Protein AF-0000000068114999 (afdb_homodimer)

Radius of gyration: 50.95 Å; Cα contacts (8 Å, |Δi|>4): 2869; chains: 2; bounding box: 78×163×114 Å

Organism: Bombyx mori (NCBI:txid7091)

Secondary structure (DSSP, 8-state):
-HHHHHHHHGGG---------------TTEEEETTTTEEEE--GGGTEEE-TTSSSEEE-TTEEEEETTEEEEPPTTEEE-TTSS-EEE--EEEETTEEEE-PPPTTEEEEEE-TTSPEEEEEEEEEPPTTEEEETTEEEE-SGGG--TTEEEETTEEEEHHHHHHSPP--STTS-HHHHHHHHHHHHHHHTT-HHHHHHHHHHHHHTTT---TTSTTHHHH-SSS---TTPPP-B---S---SSEEEEPPTT--EEEEEEEEE-TTS-EEEE-S-SSS-TTSS-EEEETT--EEEEEEEEHHHHHHSTTSSEEEEEEEETTEEEEPPEEEE-TTSPBPP-TTSS-S-B--EESEEEEE-TTT--EEEEEEEEEEEEEEEEE-TTSGGGEEEEEEEEEEEEE--SSEEEEEEEEEEEPPP-SHHHHHHHHHHHHHHHHHHHHHHHHHHHHHTT--GGGHHHHHHHHHHHHHHHHHHHHHHHHHHHHHHHSSS-PPPPHHHHHHHHHHHHHHHHHHHHHHHHHHHHHTT-EEEEEEGGG---TT--S-------HHHHHHHHHHHHHHTT--SS-HHHHHHHHHHHHHHTHHHHHHS-S-HHHHHHHHHHHHHHHHHHHHHHHHHHHHHH--GGGHHHHHHHHHTEEEEEEEETTEEEEE-------TT---S-GGGGG-EEE--HHHHHHHHHHHH--TTSSS-TT--HHHHHHHHHHHHHTT-STT-EEEEEEPPHHHHHHT---S---SSSEEEEEE-S-SS-GGGGGSTTTTHHHHHHHHHHHHHHHHHHH--HHHHHHHHHHHHHHHHHHHHHHHHHHHHHHHT-/-HHHHHHHHGGG---------------TTEEEETTTTEEEE--GGGTEEE-TTSSSEEE-TTEEEEETTEEEEPPTTEEE-TTSS-EEE--EEEETTEEEE-PPPTTEEEEEE-TTSPEEEEEEEEEPPTTEEEETTEEEE-SGGG--TTEEEETTEEEEHHHHHHSPP--STTS-HHHHHHHHHHHHHHHTT-HHHHHHHHHHHHHTTT---TTSTTHHHH-TTS---TTPPP-B---S---SSEEEEPPTT--EEEEEEEEE-TTS-EEEE-S-SSS-TTSS-EEEETT--EEEEEEEEHHHHHHSTTSSEEEEEEEETTEEEEPPEEEE-TTSPBPP-TTSS-S-B--EESEEEEE-TTT--EEEEEEEEEEEEEEEEE-TTSGGGEEEEEEEEEEEEE--SSEEEEEEEEEEEPPP-SHHHHHHHHHHHHHHHHHHHHHHHHHHHHHTT--GGGHHHHHHHHHHHHHHHHHHHHHHHHHHHHHHHSSS-PPPPHHHHHHHHHHHHHHHHHHHHHHHHHHHHHTT-EEEEEEGGG---TT--S-------HHHHHHHHHHHHHHTT--SS-HHHHHHHHHHHHHHTHHHHHHS-S-HHHHHHHHHHHHHHHHHHHHHHHHHHHHHH--GGGHHHHHHHHHTEEEEEEEETTEEEEE-----S-TT---S-GGGGEEEEE--HHHHHHHHHHHH--TTSSS-TT--HHHHHHHHHHHHHTT-STT-EEEEEEPPHHHHHHT---S---SSSEEEEEE-S-SS-GGGGGSTTTTHHHHHHHHHHHHHHHHHHH--HHHHHHHHHHHHHHHHHHHHHHHHHHHHHHHT-

Structure (mmCIF, N/CA/C/O backbone):
data_AF-0000000068114999-model_v1
#
loop_
_entity.id
_entity.type
_entity.pdbx_description
1 polymer Meckelin
#
loop_
_atom_site.group_PDB
_atom_site.id
_atom_site.type_symbol
_atom_site.label_atom_id
_atom_site.label_alt_id
_atom_site.label_comp_id
_atom_site.label_asym_id
_atom_site.label_entity_id
_atom_site.label_seq_id
_atom_site.pdbx_PDB_ins_code
_atom_site.Cartn_x
_atom_site.Cartn_y
_atom_site.Cartn_z
_atom_site.occupancy
_atom_site.B_iso_or_equiv
_atom_site.auth_seq_id
_atom_site.auth_comp_id
_atom_site.auth_asym_id
_atom_site.auth_atom_id
_atom_site.pdbx_PDB_model_num
ATOM 1 N N . MET A 1 1 ? 1.838 14.906 -16.156 1 21.98 1 MET A N 1
ATOM 2 C CA . MET A 1 1 ? 2.346 14.516 -14.836 1 21.98 1 MET A CA 1
ATOM 3 C C . MET A 1 1 ? 2.268 13.008 -14.648 1 21.98 1 MET A C 1
ATOM 5 O O . MET A 1 1 ? 3.146 12.406 -14.023 1 21.98 1 MET A O 1
ATOM 9 N N . ARG A 1 2 ? 1.234 12.344 -15.234 1 32.34 2 ARG A N 1
ATOM 10 C CA . ARG A 1 2 ? 1.107 10.891 -15.242 1 32.34 2 ARG A CA 1
ATOM 11 C C . ARG A 1 2 ? 2.209 10.25 -16.078 1 32.34 2 ARG A C 1
ATOM 13 O O . ARG A 1 2 ? 2.738 9.195 -15.703 1 32.34 2 ARG A O 1
ATOM 20 N N . CYS A 1 3 ? 2.426 10.781 -17.219 1 28.12 3 CYS A N 1
ATOM 21 C CA . CYS A 1 3 ? 3.377 10.219 -18.172 1 28.12 3 CYS A CA 1
ATOM 22 C C . CYS A 1 3 ? 4.789 10.219 -17.609 1 28.12 3 CYS A C 1
ATOM 24 O O . CYS A 1 3 ? 5.594 9.336 -17.922 1 28.12 3 CYS A O 1
ATOM 26 N N . ILE A 1 4 ? 5.074 11.227 -16.781 1 28.88 4 ILE A N 1
ATOM 27 C CA . ILE A 1 4 ? 6.457 11.289 -16.328 1 28.88 4 ILE A CA 1
ATOM 28 C C . ILE A 1 4 ? 6.719 10.188 -15.297 1 28.88 4 ILE A C 1
ATOM 30 O O . ILE A 1 4 ? 7.766 9.539 -15.32 1 28.88 4 ILE A O 1
ATOM 34 N N . VAL A 1 5 ? 5.766 9.836 -14.531 1 28.3 5 VAL A N 1
ATOM 35 C CA . VAL A 1 5 ? 6.047 8.906 -13.445 1 28.3 5 VAL A CA 1
ATOM 36 C C . VAL A 1 5 ? 6.02 7.473 -13.977 1 28.3 5 VAL A C 1
ATOM 38 O O . VAL A 1 5 ? 6.828 6.637 -13.562 1 28.3 5 VAL A O 1
ATOM 41 N N . ARG A 1 6 ? 5.328 7.094 -14.992 1 35.5 6 ARG A N 1
ATOM 42 C CA . ARG A 1 6 ? 5.293 5.738 -15.539 1 35.5 6 ARG A CA 1
ATOM 43 C C . ARG A 1 6 ? 6.602 5.402 -16.25 1 35.5 6 ARG A C 1
ATOM 45 O O . ARG A 1 6 ? 7.059 4.258 -16.203 1 35.5 6 ARG A O 1
ATOM 52 N N . ALA A 1 7 ? 7.207 6.355 -16.906 1 29.11 7 ALA A N 1
ATOM 53 C CA . ALA A 1 7 ? 8.414 6.066 -17.672 1 29.11 7 ALA A CA 1
ATOM 54 C C . ALA A 1 7 ? 9.555 5.625 -16.766 1 29.11 7 ALA A C 1
ATOM 56 O O . ALA A 1 7 ? 10.352 4.758 -17.125 1 29.11 7 ALA A O 1
ATOM 57 N N . ILE A 1 8 ? 9.586 6.121 -15.578 1 28.59 8 ILE A N 1
ATOM 58 C CA . ILE A 1 8 ? 10.742 5.781 -14.758 1 28.59 8 ILE A CA 1
ATOM 59 C C . ILE A 1 8 ? 10.586 4.359 -14.219 1 28.59 8 ILE A C 1
ATOM 61 O O . ILE A 1 8 ? 11.57 3.617 -14.125 1 28.59 8 ILE A O 1
ATOM 65 N N . ILE A 1 9 ? 9.383 3.83 -14.109 1 28.58 9 ILE A N 1
ATOM 66 C CA . ILE A 1 9 ? 9.227 2.527 -13.469 1 28.58 9 ILE A CA 1
ATOM 67 C C . ILE A 1 9 ? 9.445 1.419 -14.492 1 28.58 9 ILE A C 1
ATOM 69 O O . ILE A 1 9 ? 9.961 0.347 -14.164 1 28.58 9 ILE A O 1
ATOM 73 N N . MET A 1 10 ? 9.273 1.565 -15.75 1 26.02 10 MET A N 1
ATOM 74 C CA . MET A 1 10 ? 9.344 0.483 -16.719 1 26.02 10 MET A CA 1
ATOM 75 C C . MET A 1 10 ? 10.781 0.019 -16.922 1 26.02 10 MET A C 1
ATOM 77 O O . MET A 1 10 ? 11.031 -0.968 -17.609 1 26.02 10 MET A O 1
ATOM 81 N N . ILE A 1 11 ? 11.789 0.807 -16.609 1 25.55 11 ILE A N 1
ATOM 82 C CA . ILE A 1 11 ? 13.102 0.347 -17.047 1 25.55 11 ILE A CA 1
ATOM 83 C C . ILE A 1 11 ? 13.523 -0.876 -16.234 1 25.55 11 ILE A C 1
ATOM 85 O O . ILE A 1 11 ? 14.211 -1.761 -16.75 1 25.55 11 ILE A O 1
ATOM 89 N N . CYS A 1 12 ? 13.148 -0.99 -15.016 1 23.64 12 CYS A N 1
ATOM 90 C CA . CYS A 1 12 ? 13.953 -1.939 -14.25 1 23.64 12 CYS A CA 1
ATOM 91 C C . CYS A 1 12 ? 13.438 -3.361 -14.438 1 23.64 12 CYS A C 1
ATOM 93 O O . CYS A 1 12 ? 13.867 -4.277 -13.734 1 23.64 12 CYS A O 1
ATOM 95 N N . CYS A 1 13 ? 12.367 -3.555 -15.102 1 24.73 13 CYS A N 1
ATOM 96 C CA . CYS A 1 13 ? 11.945 -4.953 -15.141 1 24.73 13 CYS A CA 1
ATOM 97 C C . CYS A 1 13 ? 12.828 -5.758 -16.078 1 24.73 13 CYS A C 1
ATOM 99 O O . CYS A 1 13 ? 12.555 -5.848 -17.281 1 24.73 13 CYS A O 1
ATOM 101 N N . LEU A 1 14 ? 14.156 -5.68 -15.867 1 23.88 14 LEU A N 1
ATOM 102 C CA . LEU A 1 14 ? 15.047 -6.602 -16.562 1 23.88 14 LEU A CA 1
ATOM 103 C C . LEU A 1 14 ? 14.516 -8.031 -16.484 1 23.88 14 LEU A C 1
ATOM 105 O O . LEU A 1 14 ? 13.961 -8.438 -15.461 1 23.88 14 LEU A O 1
ATOM 109 N N . SER A 1 15 ? 14.305 -8.57 -17.609 1 24.92 15 SER A N 1
ATOM 110 C CA . SER A 1 15 ? 13.938 -9.914 -18.031 1 24.92 15 SER A CA 1
ATOM 111 C C . SER A 1 15 ? 14.781 -10.969 -17.328 1 24.92 15 SER A C 1
ATOM 113 O O . SER A 1 15 ? 16.016 -10.953 -17.422 1 24.92 15 SER A O 1
ATOM 115 N N . THR A 1 16 ? 14.539 -11.242 -16.125 1 28.25 16 THR A N 1
ATOM 116 C CA . THR A 1 16 ? 15.188 -12.43 -15.578 1 28.25 16 THR A CA 1
ATOM 117 C C . THR A 1 16 ? 14.844 -13.672 -16.406 1 28.25 16 THR A C 1
ATOM 119 O O . THR A 1 16 ? 13.672 -14.039 -16.516 1 28.25 16 THR A O 1
ATOM 122 N N . ALA A 1 17 ? 15.578 -13.914 -17.469 1 29.69 17 ALA A N 1
ATOM 123 C CA . ALA A 1 17 ? 15.625 -15.148 -18.25 1 29.69 17 ALA A CA 1
ATOM 124 C C . ALA A 1 17 ? 15.711 -16.359 -17.328 1 29.69 17 ALA A C 1
ATOM 126 O O . ALA A 1 17 ? 16.578 -16.438 -16.453 1 29.69 17 ALA A O 1
ATOM 127 N N . SER A 1 18 ? 14.695 -16.922 -17.094 1 30.03 18 SER A N 1
ATOM 128 C CA . SER A 1 18 ? 14.641 -18.25 -16.516 1 30.03 18 SER A CA 1
ATOM 129 C C . SER A 1 18 ? 15.578 -19.203 -17.25 1 30.03 18 SER A C 1
ATOM 131 O O . SER A 1 18 ? 15.406 -19.469 -18.438 1 30.03 18 SER A O 1
ATOM 133 N N . ILE A 1 19 ? 16.812 -19.188 -17.031 1 29.56 19 ILE A N 1
ATOM 134 C CA . ILE A 1 19 ? 17.688 -20.25 -17.531 1 29.56 19 ILE A CA 1
ATOM 135 C C . ILE A 1 19 ? 17.203 -21.609 -17.031 1 29.56 19 ILE A C 1
ATOM 137 O O . ILE A 1 19 ? 17.297 -21.891 -15.828 1 29.56 19 ILE A O 1
ATOM 141 N N . ALA A 1 20 ? 16.188 -22.156 -17.594 1 36.12 20 ALA A N 1
ATOM 142 C CA . ALA A 1 20 ? 15.789 -23.562 -17.438 1 36.12 20 ALA A CA 1
ATOM 143 C C . ALA A 1 20 ? 16.984 -24.484 -17.625 1 36.12 20 ALA A C 1
ATOM 145 O O . ALA A 1 20 ? 17.688 -24.406 -18.641 1 36.12 20 ALA A O 1
ATOM 146 N N . TYR A 1 21 ? 17.719 -24.781 -16.688 1 36.34 21 TYR A N 1
ATOM 147 C CA . TYR A 1 21 ? 18.594 -25.938 -16.844 1 36.34 21 TYR A CA 1
ATOM 148 C C . TYR A 1 21 ? 17.906 -27.062 -17.594 1 36.34 21 TYR A C 1
ATOM 150 O O . TYR A 1 21 ? 16.953 -27.672 -17.094 1 36.34 21 TYR A O 1
ATOM 158 N N . THR A 1 22 ? 17.781 -26.969 -18.812 1 40.69 22 THR A N 1
ATOM 159 C CA . THR A 1 22 ? 17.422 -28.156 -19.594 1 40.69 22 THR A CA 1
ATOM 160 C C . THR A 1 22 ? 18.391 -29.297 -19.297 1 40.69 22 THR A C 1
ATOM 162 O O . THR A 1 22 ? 19.594 -29.078 -19.188 1 40.69 22 THR A O 1
ATOM 165 N N . GLN A 1 23 ? 18.031 -30.422 -18.672 1 50.78 23 GLN A N 1
ATOM 166 C CA . GLN A 1 23 ? 18.812 -31.656 -18.656 1 50.78 23 GLN A CA 1
ATOM 167 C C . GLN A 1 23 ? 19.797 -31.703 -19.828 1 50.78 23 GLN A C 1
ATOM 169 O O . GLN A 1 23 ? 19.406 -31.484 -20.969 1 50.78 23 GLN A O 1
ATOM 174 N N . LYS A 1 24 ? 20.969 -31.359 -19.516 1 55.06 24 LYS A N 1
ATOM 175 C CA . LYS A 1 24 ? 21.953 -31.531 -20.578 1 55.06 24 LYS A CA 1
ATOM 176 C C . LYS A 1 24 ? 21.609 -32.719 -21.453 1 55.06 24 LYS A C 1
ATOM 178 O O . LYS A 1 24 ? 21.484 -33.844 -20.953 1 55.06 24 LYS A O 1
ATOM 183 N N . GLN A 1 25 ? 20.891 -32.562 -22.422 1 62.47 25 GLN A N 1
ATOM 184 C CA . GLN A 1 25 ? 20.672 -33.625 -23.406 1 62.47 25 GLN A CA 1
ATOM 185 C C . GLN A 1 25 ? 21.984 -34.219 -23.875 1 62.47 25 GLN A C 1
ATOM 187 O O . GLN A 1 25 ? 22.875 -33.5 -24.344 1 62.47 25 GLN A O 1
ATOM 192 N N . CYS A 1 26 ? 22.312 -35.375 -23.141 1 74.75 26 CYS A N 1
ATOM 193 C CA . CYS A 1 26 ? 23.484 -36.094 -23.562 1 74.75 26 CYS A CA 1
ATOM 194 C C . CYS A 1 26 ? 23.453 -36.406 -25.047 1 74.75 26 CYS A C 1
ATOM 196 O O . CYS A 1 26 ? 22.391 -36.344 -25.672 1 74.75 26 CYS A O 1
ATOM 198 N N . GLU A 1 27 ? 24.625 -36.469 -25.656 1 73.69 27 GLU A N 1
ATOM 199 C CA . GLU A 1 27 ? 24.719 -36.938 -27.031 1 73.69 27 GLU A CA 1
ATOM 200 C C . GLU A 1 27 ? 23.938 -38.25 -27.219 1 73.69 27 GLU A C 1
ATOM 202 O O . GLU A 1 27 ? 23.719 -38.969 -26.266 1 73.69 27 GLU A O 1
ATOM 207 N N . PRO A 1 28 ? 23.469 -38.5 -28.297 1 72.62 28 PRO A N 1
ATOM 208 C CA . PRO A 1 28 ? 22.641 -39.656 -28.547 1 72.62 28 PRO A CA 1
ATOM 209 C C . PRO A 1 28 ? 23.312 -40.969 -28.125 1 72.62 28 PRO A C 1
ATOM 211 O O . PRO A 1 28 ? 22.625 -41.938 -27.766 1 72.62 28 PRO A O 1
ATOM 214 N N . GLU A 1 29 ? 24.625 -40.938 -28.141 1 76.25 29 GLU A N 1
ATOM 215 C CA . GLU A 1 29 ? 25.312 -42.188 -27.812 1 76.25 29 GLU A CA 1
ATOM 216 C C . GLU A 1 29 ? 25.672 -42.25 -26.344 1 76.25 29 GLU A C 1
ATOM 218 O O . GLU A 1 29 ? 26.219 -43.25 -25.875 1 76.25 29 GLU A O 1
ATOM 223 N N . ALA A 1 30 ? 25.188 -41.25 -25.641 1 81.94 30 ALA A N 1
ATOM 224 C CA . ALA A 1 30 ? 25.531 -41.219 -24.219 1 81.94 30 ALA A CA 1
ATOM 225 C C . ALA A 1 30 ? 24.281 -41.094 -23.344 1 81.94 30 ALA A C 1
ATOM 227 O O . ALA A 1 30 ? 23.25 -40.594 -23.797 1 81.94 30 ALA A O 1
ATOM 228 N N . TYR A 1 31 ? 24.234 -41.875 -22.266 1 81.94 31 TYR A N 1
ATOM 229 C CA . TYR A 1 31 ? 23.141 -41.719 -21.297 1 81.94 31 TYR A CA 1
ATOM 230 C C . TYR A 1 31 ? 23.547 -40.844 -20.125 1 81.94 31 TYR A C 1
ATOM 232 O O . TYR A 1 31 ? 24.734 -40.656 -19.875 1 81.94 31 TYR A O 1
ATOM 240 N N . TYR A 1 32 ? 22.562 -40.219 -19.516 1 80.38 32 TYR A N 1
ATOM 241 C CA . TYR A 1 32 ? 22.797 -39.375 -18.359 1 80.38 32 TYR A CA 1
ATOM 242 C C . TYR A 1 32 ? 22.781 -40.188 -17.078 1 80.38 32 TYR A C 1
ATOM 244 O O . TYR A 1 32 ? 21.781 -40.844 -16.75 1 80.38 32 TYR A O 1
ATOM 252 N N . ASP A 1 33 ? 23.812 -40.219 -16.469 1 77.44 33 ASP A N 1
ATOM 253 C CA . ASP A 1 33 ? 23.906 -40.875 -15.164 1 77.44 33 ASP A CA 1
ATOM 254 C C . ASP A 1 33 ? 23.578 -39.906 -14.031 1 77.44 33 ASP A C 1
ATOM 256 O O . ASP A 1 33 ? 24.375 -39.031 -13.703 1 77.44 33 ASP A O 1
ATOM 260 N N . PRO A 1 34 ? 22.391 -40.094 -13.453 1 75.12 34 PRO A N 1
ATOM 261 C CA . PRO A 1 34 ? 21.984 -39.188 -12.383 1 75.12 34 PRO A CA 1
ATOM 262 C C . PRO A 1 34 ? 22.938 -39.219 -11.188 1 75.12 34 PRO A C 1
ATOM 264 O O . PRO A 1 34 ? 23 -38.25 -10.414 1 75.12 34 PRO A O 1
ATOM 267 N N . GLY A 1 35 ? 23.641 -40.312 -10.891 1 68.62 35 GLY A N 1
ATOM 268 C CA . GLY A 1 35 ? 24.578 -40.406 -9.781 1 68.62 35 GLY A CA 1
ATOM 269 C C . GLY A 1 35 ? 25.812 -39.531 -9.977 1 68.62 35 GLY A C 1
ATOM 270 O O . GLY A 1 35 ? 26.234 -38.844 -9.055 1 68.62 35 GLY A O 1
ATOM 271 N N . LEU A 1 36 ? 26.266 -39.438 -11.234 1 67.31 36 LEU A N 1
ATOM 272 C CA . LEU A 1 36 ? 27.453 -38.688 -11.555 1 67.31 36 LEU A CA 1
ATOM 273 C C . LEU A 1 36 ? 27.078 -37.312 -12.164 1 67.31 36 LEU A C 1
ATOM 275 O O . LEU A 1 36 ? 27.953 -36.469 -12.367 1 67.31 36 LEU A O 1
ATOM 279 N N . LEU A 1 37 ? 25.797 -37.094 -12.227 1 73.06 37 LEU A N 1
ATOM 280 C CA . LEU A 1 37 ? 25.281 -35.906 -12.859 1 73.06 37 LEU A CA 1
ATOM 281 C C . LEU A 1 37 ? 26.031 -35.594 -14.141 1 73.06 37 LEU A C 1
ATOM 283 O O . LEU A 1 37 ? 26.422 -34.438 -14.375 1 73.06 37 LEU A O 1
ATOM 287 N N . GLY A 1 38 ? 26.344 -36.594 -14.836 1 75.44 38 GLY A N 1
ATOM 288 C CA . GLY A 1 38 ? 27.062 -36.438 -16.094 1 75.44 38 GLY A CA 1
ATOM 289 C C . GLY A 1 38 ? 26.688 -37.469 -17.125 1 75.44 38 GLY A C 1
ATOM 290 O O . GLY A 1 38 ? 25.938 -38.438 -16.812 1 75.44 38 GLY A O 1
ATOM 291 N N . CYS A 1 39 ? 27.125 -37.156 -18.359 1 81.38 39 CYS A N 1
ATOM 292 C CA . CYS A 1 39 ? 26.828 -38.062 -19.453 1 81.38 39 CYS A CA 1
ATOM 293 C C . CYS A 1 39 ? 27.906 -39.156 -19.578 1 81.38 39 CYS A C 1
ATOM 295 O O . CYS A 1 39 ? 29.094 -38.875 -19.406 1 81.38 39 CYS A O 1
ATOM 297 N N . GLN A 1 40 ? 27.547 -40.375 -19.578 1 81.19 40 GLN A N 1
ATOM 298 C CA . GLN A 1 40 ? 28.453 -41.5 -19.781 1 81.19 40 GLN A CA 1
ATOM 299 C C . GLN A 1 40 ? 28.109 -42.25 -21.062 1 81.19 40 GLN A C 1
ATOM 301 O O . GLN A 1 40 ? 26.953 -42.312 -21.469 1 81.19 40 GLN A O 1
ATOM 306 N N . SER A 1 41 ? 29.141 -42.688 -21.781 1 82.06 41 SER A N 1
ATOM 307 C CA . SER A 1 41 ? 28.906 -43.469 -22.984 1 82.06 41 SER A CA 1
ATOM 308 C C . SER A 1 41 ? 28.656 -44.938 -22.672 1 82.06 41 SER A C 1
ATOM 310 O O . SER A 1 41 ? 29.188 -45.469 -21.688 1 82.06 41 SER A O 1
ATOM 312 N N . CYS A 1 42 ? 27.781 -45.469 -23.375 1 82 42 CYS A N 1
ATOM 313 C CA . CYS A 1 42 ? 27.578 -46.906 -23.234 1 82 42 CYS A CA 1
ATOM 314 C C . CYS A 1 42 ? 28.797 -47.688 -23.703 1 82 42 CYS A C 1
ATOM 316 O O . CYS A 1 42 ? 29.531 -47.25 -24.594 1 82 42 CYS A O 1
ATOM 318 N N . PRO A 1 43 ? 29.219 -48.75 -23.016 1 74.38 43 PRO A N 1
ATOM 319 C CA . PRO A 1 43 ? 30.406 -49.5 -23.453 1 74.38 43 PRO A CA 1
ATOM 320 C C . PRO A 1 43 ? 30.328 -49.938 -24.922 1 74.38 43 PRO A C 1
ATOM 322 O O . PRO A 1 43 ? 29.312 -50.5 -25.344 1 74.38 43 PRO A O 1
ATOM 325 N N . ALA A 1 44 ? 31.141 -49.375 -25.812 1 65.94 44 ALA A N 1
ATOM 326 C CA . ALA A 1 44 ? 31.172 -49.594 -27.25 1 65.94 44 ALA A CA 1
ATOM 327 C C . ALA A 1 44 ? 31.266 -51.094 -27.578 1 65.94 44 ALA A C 1
ATOM 329 O O . ALA A 1 44 ? 30.641 -51.562 -28.516 1 65.94 44 ALA A O 1
ATOM 330 N N . ASN A 1 45 ? 32.188 -51.844 -26.828 1 65.75 45 ASN A N 1
ATOM 331 C CA . ASN A 1 45 ? 32.5 -53.219 -27.172 1 65.75 45 ASN A CA 1
ATOM 332 C C . ASN A 1 45 ? 31.359 -54.156 -26.844 1 65.75 45 ASN A C 1
ATOM 334 O O . ASN A 1 45 ? 31.406 -55.375 -27.141 1 65.75 45 ASN A O 1
ATOM 338 N N . SER A 1 46 ? 30.328 -53.562 -26.297 1 75 46 SER A N 1
ATOM 339 C CA . SER A 1 46 ? 29.312 -54.469 -25.828 1 75 46 SER A CA 1
ATOM 340 C C . SER A 1 46 ? 27.984 -54.25 -26.562 1 75 46 SER A C 1
ATOM 342 O O . SER A 1 46 ? 26.938 -54.719 -26.094 1 75 46 SER A O 1
ATOM 344 N N . SER A 1 47 ? 28.016 -53.719 -27.797 1 80.81 47 SER A N 1
ATOM 345 C CA . SER A 1 47 ? 26.844 -53.5 -28.641 1 80.81 47 SER A CA 1
ATOM 346 C C . SER A 1 47 ? 25.688 -52.906 -27.828 1 80.81 47 SER A C 1
ATOM 348 O O . SER A 1 47 ? 24.562 -53.406 -27.906 1 80.81 47 SER A O 1
ATOM 350 N N . MET A 1 48 ? 25.969 -52.031 -26.969 1 84.69 48 MET A N 1
ATOM 351 C CA . MET A 1 48 ? 24.953 -51.375 -26.156 1 84.69 48 MET A CA 1
ATOM 352 C C . MET A 1 48 ? 24.703 -49.938 -26.672 1 84.69 48 MET A C 1
ATOM 354 O O . MET A 1 48 ? 25.625 -49.281 -27.141 1 84.69 48 MET A O 1
ATOM 358 N N . ILE A 1 49 ? 23.359 -49.656 -26.703 1 82.88 49 ILE A N 1
ATOM 359 C CA . ILE A 1 49 ? 22.969 -48.312 -27.094 1 82.88 49 ILE A CA 1
ATOM 360 C C . ILE A 1 49 ? 22.234 -47.625 -25.938 1 82.88 49 ILE A C 1
ATOM 362 O O . ILE A 1 49 ? 21.844 -48.281 -24.969 1 82.88 49 ILE A O 1
ATOM 366 N N . THR A 1 50 ? 22.094 -46.312 -26.016 1 81.56 50 THR A N 1
ATOM 367 C CA . THR A 1 50 ? 21.438 -45.531 -24.969 1 81.56 50 THR A CA 1
ATOM 368 C C . THR A 1 50 ? 19.953 -45.844 -24.906 1 81.56 50 THR A C 1
ATOM 370 O O . THR A 1 50 ? 19.312 -46.062 -25.938 1 81.56 50 THR A O 1
ATOM 373 N N . SER A 1 51 ? 19.422 -46.031 -23.734 1 78.25 51 SER A N 1
ATOM 374 C CA . SER A 1 51 ? 18 -46.312 -23.531 1 78.25 51 SER A CA 1
ATOM 375 C C . SER A 1 51 ? 17.141 -45.125 -23.969 1 78.25 51 SER A C 1
ATOM 377 O O . SER A 1 51 ? 17.641 -44 -24.125 1 78.25 51 SER A O 1
ATOM 379 N N . LEU A 1 52 ? 15.852 -45.406 -24.203 1 73 52 LEU A N 1
ATOM 380 C CA . LEU A 1 52 ? 14.922 -44.375 -24.656 1 73 52 LEU A CA 1
ATOM 381 C C . LEU A 1 52 ? 14.742 -43.281 -23.609 1 73 52 LEU A C 1
ATOM 383 O O . LEU A 1 52 ? 14.547 -42.125 -23.938 1 73 52 LEU A O 1
ATOM 387 N N . ASP A 1 53 ? 14.836 -43.688 -22.359 1 72.69 53 ASP A N 1
ATOM 388 C CA . ASP A 1 53 ? 14.648 -42.719 -21.297 1 72.69 53 ASP A CA 1
ATOM 389 C C . ASP A 1 53 ? 15.914 -41.906 -21.078 1 72.69 53 ASP A C 1
ATOM 391 O O . ASP A 1 53 ? 15.875 -40.844 -20.422 1 72.69 53 ASP A O 1
ATOM 395 N N . GLY A 1 54 ? 16.969 -42.312 -21.656 1 74.31 54 GLY A N 1
ATOM 396 C CA . GLY A 1 54 ? 18.219 -41.594 -21.641 1 74.31 54 GLY A CA 1
ATOM 397 C C . GLY A 1 54 ? 19.016 -41.781 -20.359 1 74.31 54 GLY A C 1
ATOM 398 O O . GLY A 1 54 ? 20.062 -41.188 -20.172 1 74.31 54 GLY A O 1
ATOM 399 N N . PHE A 1 55 ? 18.594 -42.75 -19.469 1 78.62 55 PHE A N 1
ATOM 400 C CA . PHE A 1 55 ? 19.266 -42.844 -18.188 1 78.62 55 PHE A CA 1
ATOM 401 C C . PHE A 1 55 ? 19.984 -44.188 -18.047 1 78.62 55 PHE A C 1
ATOM 403 O O . PHE A 1 55 ? 20.406 -44.562 -16.969 1 78.62 55 PHE A O 1
ATOM 410 N N . GLY A 1 56 ? 20.078 -44.844 -19.109 1 78.44 56 GLY A N 1
ATOM 411 C CA . GLY A 1 56 ? 20.766 -46.125 -19.109 1 78.44 56 GLY A CA 1
ATOM 412 C C . GLY A 1 56 ? 21.094 -46.656 -20.5 1 78.44 56 GLY A C 1
ATOM 413 O O . GLY A 1 56 ? 21.062 -45.906 -21.469 1 78.44 56 GLY A O 1
ATOM 414 N N . CYS A 1 57 ? 21.641 -47.781 -20.406 1 80.81 57 CYS A N 1
ATOM 415 C CA . CYS A 1 57 ? 22 -48.438 -21.656 1 80.81 57 CYS A CA 1
ATOM 416 C C . CYS A 1 57 ? 21.125 -49.656 -21.891 1 80.81 57 CYS A C 1
ATOM 418 O O . CYS A 1 57 ? 20.594 -50.25 -20.938 1 80.81 57 CYS A O 1
ATOM 420 N N . ARG A 1 58 ? 20.859 -49.875 -23.078 1 80.75 58 ARG A N 1
ATOM 421 C CA . ARG A 1 58 ? 20.156 -51.094 -23.484 1 80.75 58 ARG A CA 1
ATOM 422 C C . ARG A 1 58 ? 20.859 -51.75 -24.672 1 80.75 58 ARG A C 1
ATOM 424 O O . ARG A 1 58 ? 21.75 -51.156 -25.281 1 80.75 58 ARG A O 1
ATOM 431 N N . CYS A 1 59 ? 20.578 -52.938 -24.875 1 86.5 59 CYS A N 1
ATOM 432 C CA . CYS A 1 59 ? 21.172 -53.656 -26 1 86.5 59 CYS A CA 1
ATOM 433 C C . CYS A 1 59 ? 20.703 -53.094 -27.328 1 86.5 59 CYS A C 1
ATOM 435 O O . CYS A 1 59 ? 19.562 -52.625 -27.453 1 86.5 59 CYS A O 1
ATOM 437 N N . ASP A 1 60 ? 21.641 -53.062 -28.234 1 84.19 60 ASP A N 1
ATOM 438 C CA . ASP A 1 60 ? 21.297 -52.625 -29.578 1 84.19 60 ASP A CA 1
ATOM 439 C C . ASP A 1 60 ? 20.219 -53.5 -30.203 1 84.19 60 ASP A C 1
ATOM 441 O O . ASP A 1 60 ? 19.938 -54.594 -29.688 1 84.19 60 ASP A O 1
ATOM 445 N N . GLU A 1 61 ? 19.609 -53.125 -31.203 1 83.88 61 GLU A N 1
ATOM 446 C CA . GLU A 1 61 ? 18.484 -53.812 -31.828 1 83.88 61 GLU A CA 1
ATOM 447 C C . GLU A 1 61 ? 18.922 -55.188 -32.375 1 83.88 61 GLU A C 1
ATOM 449 O O . GLU A 1 61 ? 18.125 -56.125 -32.406 1 83.88 61 GLU A O 1
ATOM 454 N N . HIS A 1 62 ? 20.234 -55.312 -32.75 1 86.75 62 HIS A N 1
ATOM 455 C CA . HIS A 1 62 ? 20.703 -56.562 -33.344 1 86.75 62 HIS A CA 1
ATOM 456 C C . HIS A 1 62 ? 21.578 -57.344 -32.375 1 86.75 62 HIS A C 1
ATOM 458 O O . HIS A 1 62 ? 22.422 -58.125 -32.781 1 86.75 62 HIS A O 1
ATOM 464 N N . SER A 1 63 ? 21.344 -57.031 -31.109 1 88.12 63 SER A N 1
ATOM 465 C CA . SER A 1 63 ? 22.156 -57.719 -30.109 1 88.12 63 SER A CA 1
ATOM 466 C C . SER A 1 63 ? 21.266 -58.312 -29.016 1 88.12 63 SER A C 1
ATOM 468 O O . SER A 1 63 ? 20.125 -57.906 -28.844 1 88.12 63 SER A O 1
ATOM 470 N N . VAL A 1 64 ? 21.734 -59.406 -28.391 1 88.94 64 VAL A N 1
ATOM 471 C CA . VAL A 1 64 ? 21.031 -60.094 -27.297 1 88.94 64 VAL A CA 1
ATOM 472 C C . VAL A 1 64 ? 21.859 -59.938 -26.016 1 88.94 64 VAL A C 1
ATOM 474 O O . VAL A 1 64 ? 23.094 -59.906 -26.062 1 88.94 64 VAL A O 1
ATOM 477 N N . PRO A 1 65 ? 21.125 -59.969 -24.875 1 84.81 65 PRO A N 1
ATOM 478 C CA . PRO A 1 65 ? 21.844 -59.781 -23.594 1 84.81 65 PRO A CA 1
ATOM 479 C C . PRO A 1 65 ? 22.562 -61.031 -23.141 1 84.81 65 PRO A C 1
ATOM 481 O O . PRO A 1 65 ? 22 -62.125 -23.203 1 84.81 65 PRO A O 1
ATOM 484 N N . GLU A 1 66 ? 23.797 -61.031 -22.906 1 80.44 66 GLU A N 1
ATOM 485 C CA . GLU A 1 66 ? 24.578 -62.125 -22.297 1 80.44 66 GLU A CA 1
ATOM 486 C C . GLU A 1 66 ? 24.703 -61.906 -20.797 1 80.44 66 GLU A C 1
ATOM 488 O O . GLU A 1 66 ? 24.844 -62.875 -20.047 1 80.44 66 GLU A O 1
ATOM 493 N N . GLY A 1 67 ? 24.438 -60.75 -20.328 1 73.88 67 GLY A N 1
ATOM 494 C CA . GLY A 1 67 ? 24.484 -60.312 -18.938 1 73.88 67 GLY A CA 1
ATOM 495 C C . GLY A 1 67 ? 23.875 -58.938 -18.719 1 73.88 67 GLY A C 1
ATOM 496 O O . GLY A 1 67 ? 23.344 -58.344 -19.641 1 73.88 67 GLY A O 1
ATOM 497 N N . PRO A 1 68 ? 23.875 -58.625 -17.5 1 73.12 68 PRO A N 1
ATOM 498 C CA . PRO A 1 68 ? 23.266 -57.312 -17.234 1 73.12 68 PRO A CA 1
ATOM 499 C C . PRO A 1 68 ? 24.016 -56.156 -17.906 1 73.12 68 PRO A C 1
ATOM 501 O O . PRO A 1 68 ? 23.406 -55.156 -18.266 1 73.12 68 PRO A O 1
ATOM 504 N N . ALA A 1 69 ? 25.281 -56.219 -18.234 1 74.44 69 ALA A N 1
ATOM 505 C CA . ALA A 1 69 ? 26.016 -55.094 -18.797 1 74.44 69 ALA A CA 1
ATOM 506 C C . ALA A 1 69 ? 26.703 -55.5 -20.109 1 74.44 69 ALA A C 1
ATOM 508 O O . ALA A 1 69 ? 27.625 -54.844 -20.562 1 74.44 69 ALA A O 1
ATOM 509 N N . LYS A 1 70 ? 26.359 -56.625 -20.656 1 81.81 70 LYS A N 1
ATOM 510 C CA . LYS A 1 70 ? 27 -57.062 -21.875 1 81.81 70 LYS A CA 1
ATOM 511 C C . LYS A 1 70 ? 25.984 -57.656 -22.859 1 81.81 70 LYS A C 1
ATOM 513 O O . LYS A 1 70 ? 25.062 -58.344 -22.453 1 81.81 70 LYS A O 1
ATOM 518 N N . CYS A 1 71 ? 26.156 -57.188 -24.031 1 88.56 71 CYS A N 1
ATOM 519 C CA . CYS A 1 71 ? 25.312 -57.719 -25.094 1 88.56 71 CYS A CA 1
ATOM 520 C C . CYS A 1 71 ? 26.141 -58.375 -26.188 1 88.56 71 CYS A C 1
ATOM 522 O O . CYS A 1 71 ? 27.297 -58 -26.391 1 88.56 71 CYS A O 1
ATOM 524 N N . LYS A 1 72 ? 25.766 -59.375 -26.781 1 88.38 72 LYS A N 1
ATOM 525 C CA . LYS A 1 72 ? 26.406 -60.094 -27.891 1 88.38 72 LYS A CA 1
ATOM 526 C C . LYS A 1 72 ? 25.688 -59.812 -29.203 1 88.38 72 LYS A C 1
ATOM 528 O O . LYS A 1 72 ? 24.484 -60.031 -29.312 1 88.38 72 LYS A O 1
ATOM 533 N N . PRO A 1 73 ? 26.469 -59.219 -30.125 1 89.56 73 PRO A N 1
ATOM 534 C CA . PRO A 1 73 ? 25.844 -59 -31.438 1 89.56 73 PRO A CA 1
ATOM 535 C C . PRO A 1 73 ? 25.578 -60.281 -32.219 1 89.56 73 PRO A C 1
ATOM 537 O O . PRO A 1 73 ? 26.375 -61.219 -32.156 1 89.56 73 PRO A O 1
ATOM 540 N N . CYS A 1 74 ? 24.531 -60.312 -32.75 1 89.94 74 CYS A N 1
ATOM 541 C CA . CYS A 1 74 ? 24.203 -61.438 -33.625 1 89.94 74 CYS A CA 1
ATOM 542 C C . CYS A 1 74 ? 24.938 -61.344 -34.938 1 89.94 74 CYS A C 1
ATOM 544 O O . CYS A 1 74 ? 25.203 -60.25 -35.438 1 89.94 74 CYS A O 1
ATOM 546 N N . ASN A 1 75 ? 25.344 -62.469 -35.531 1 84.94 75 ASN A N 1
ATOM 547 C CA . ASN A 1 75 ? 26 -62.5 -36.844 1 84.94 75 ASN A CA 1
ATOM 548 C C . ASN A 1 75 ? 25.078 -62 -37.938 1 84.94 75 ASN A C 1
ATOM 550 O O . ASN A 1 75 ? 23.859 -61.969 -37.781 1 84.94 75 ASN A O 1
ATOM 554 N N . ALA A 1 76 ? 25.672 -61.531 -39.062 1 82.25 76 ALA A N 1
ATOM 555 C CA . ALA A 1 76 ? 24.906 -61 -40.188 1 82.25 76 ALA A CA 1
ATOM 556 C C . ALA A 1 76 ? 23.891 -62.031 -40.688 1 82.25 76 ALA A C 1
ATOM 558 O O . ALA A 1 76 ? 22.891 -61.656 -41.312 1 82.25 76 ALA A O 1
ATOM 559 N N . THR A 1 77 ? 24.25 -63.344 -40.375 1 85.69 77 THR A N 1
ATOM 560 C CA . THR A 1 77 ? 23.375 -64.375 -40.844 1 85.69 77 THR A CA 1
ATOM 561 C C . THR A 1 77 ? 22.344 -64.75 -39.781 1 85.69 77 THR A C 1
ATOM 563 O O . THR A 1 77 ? 21.625 -65.75 -39.938 1 85.69 77 THR A O 1
ATOM 566 N N . GLU A 1 78 ? 22.328 -63.969 -38.781 1 88.75 78 GLU A N 1
ATOM 567 C CA . GLU A 1 78 ? 21.422 -64.25 -37.688 1 88.75 78 GLU A CA 1
ATOM 568 C C . GLU A 1 78 ? 20.469 -63.094 -37.406 1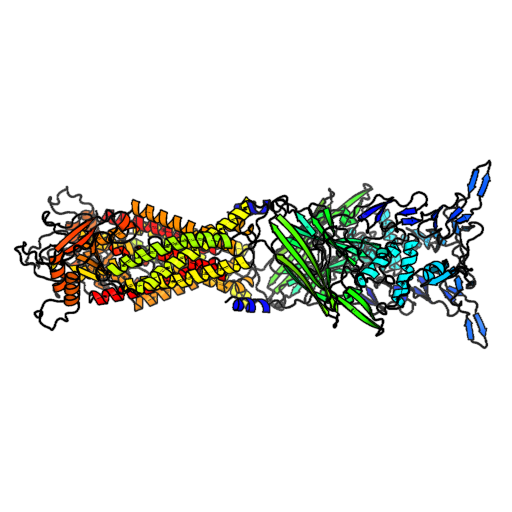 88.75 78 GLU A C 1
ATOM 570 O O . GLU A 1 78 ? 20.766 -61.969 -37.781 1 88.75 78 GLU A O 1
ATOM 575 N N . LEU A 1 79 ? 19.266 -63.438 -36.906 1 89.5 79 LEU A N 1
ATOM 576 C CA . LEU A 1 79 ? 18.281 -62.438 -36.5 1 89.5 79 LEU A CA 1
ATOM 577 C C . LEU A 1 79 ? 17.984 -62.562 -35 1 89.5 79 LEU A C 1
ATOM 579 O O . LEU A 1 79 ? 18.016 -63.656 -34.438 1 89.5 79 LEU A O 1
ATOM 583 N N . VAL A 1 80 ? 17.766 -61.375 -34.375 1 89.56 80 VAL A N 1
ATOM 584 C CA . VAL A 1 80 ? 17.438 -61.344 -32.938 1 89.56 80 VAL A CA 1
ATOM 585 C C . VAL A 1 80 ? 16.016 -61.875 -32.75 1 89.56 80 VAL A C 1
ATOM 587 O O . VAL A 1 80 ? 15.109 -61.531 -33.5 1 89.56 80 VAL A O 1
ATOM 590 N N . SER A 1 81 ? 15.883 -62.656 -31.766 1 87.25 81 SER A N 1
ATOM 591 C CA . SER A 1 81 ? 14.57 -63.219 -31.453 1 87.25 81 SER A CA 1
ATOM 592 C C . SER A 1 81 ? 13.586 -62.156 -31.016 1 87.25 81 SER A C 1
ATOM 594 O O . SER A 1 81 ? 13.992 -61.031 -30.688 1 87.25 81 SER A O 1
ATOM 596 N N . ALA A 1 82 ? 12.273 -62.531 -31 1 81.88 82 ALA A N 1
ATOM 597 C CA . ALA A 1 82 ? 11.219 -61.562 -30.641 1 81.88 82 ALA A CA 1
ATOM 598 C C . ALA A 1 82 ? 11.352 -61.125 -29.188 1 81.88 82 ALA A C 1
ATOM 600 O O . ALA A 1 82 ? 11.055 -59.969 -28.844 1 81.88 82 ALA A O 1
ATOM 601 N N . ASP A 1 83 ? 11.781 -62 -28.328 1 79.75 83 ASP A N 1
ATOM 602 C CA . ASP A 1 83 ? 11.953 -61.656 -26.922 1 79.75 83 ASP A CA 1
ATOM 603 C C . ASP A 1 83 ? 13.344 -61.062 -26.672 1 79.75 83 ASP A C 1
ATOM 605 O O . ASP A 1 83 ? 13.695 -60.781 -25.531 1 79.75 83 ASP A O 1
ATOM 609 N N . ARG A 1 84 ? 14.141 -61 -27.734 1 83.12 84 ARG A N 1
ATOM 610 C CA . ARG A 1 84 ? 15.469 -60.375 -27.703 1 83.12 84 ARG A CA 1
ATOM 611 C C . ARG A 1 84 ? 16.422 -61.188 -26.812 1 83.12 84 ARG A C 1
ATOM 613 O O . ARG A 1 84 ? 17.328 -60.594 -26.219 1 83.12 84 ARG A O 1
ATOM 620 N N . SER A 1 85 ? 16.312 -62.5 -26.719 1 83.75 85 SER A N 1
ATOM 621 C CA . SER A 1 85 ? 17.125 -63.281 -25.812 1 83.75 85 SER A CA 1
ATOM 622 C C . SER A 1 85 ? 18.156 -64.125 -26.562 1 83.75 85 SER A C 1
ATOM 624 O O . SER A 1 85 ? 19.219 -64.438 -26.016 1 83.75 85 SER A O 1
ATOM 626 N N . ILE A 1 86 ? 17.844 -64.5 -27.828 1 87.12 86 ILE A N 1
ATOM 627 C CA . ILE A 1 86 ? 18.734 -65.438 -28.531 1 87.12 86 ILE A CA 1
ATOM 628 C C . ILE A 1 86 ? 18.859 -65 -29.984 1 87.12 86 ILE A C 1
ATOM 630 O O . ILE A 1 86 ? 17.953 -64.375 -30.531 1 87.12 86 ILE A O 1
ATOM 634 N N . CYS A 1 87 ? 20.031 -65.312 -30.531 1 91.81 87 CYS A N 1
ATOM 635 C CA . CYS A 1 87 ? 20.25 -65.125 -31.953 1 91.81 87 CYS A CA 1
ATOM 636 C C . CYS A 1 87 ? 19.812 -66.375 -32.719 1 91.81 87 CYS A C 1
ATOM 638 O O . CYS A 1 87 ? 20.266 -67.5 -32.438 1 91.81 87 CYS A O 1
ATOM 640 N N . VAL A 1 88 ? 19 -66.188 -33.688 1 91.75 88 VAL A N 1
ATOM 641 C CA . VAL A 1 88 ? 18.484 -67.312 -34.5 1 91.75 88 VAL A CA 1
ATOM 642 C C . VAL A 1 88 ? 19.047 -67.25 -35.938 1 91.75 88 VAL A C 1
ATOM 644 O O . VAL A 1 88 ? 18.984 -66.188 -36.562 1 91.75 88 VAL A O 1
ATOM 647 N N . PRO A 1 89 ? 19.656 -68.312 -36.5 1 88.81 89 PRO A N 1
ATOM 648 C CA . PRO A 1 89 ? 20.281 -68.312 -37.812 1 88.81 89 PRO A CA 1
ATOM 649 C C . PRO A 1 89 ? 19.266 -68.188 -38.938 1 88.81 89 PRO A C 1
ATOM 651 O O . PRO A 1 89 ? 18.188 -68.812 -38.875 1 88.81 89 PRO A O 1
ATOM 654 N N . ARG A 1 90 ? 19.641 -67.438 -39.906 1 88.94 90 ARG A N 1
ATOM 655 C CA . ARG A 1 90 ? 18.844 -67.312 -41.125 1 88.94 90 ARG A CA 1
ATOM 656 C C . ARG A 1 90 ? 19.328 -68.312 -42.188 1 88.94 90 ARG A C 1
ATOM 658 O O . ARG A 1 90 ? 20.469 -68.812 -42.094 1 88.94 90 ARG A O 1
ATOM 665 N N . ARG A 1 91 ? 18.422 -68.75 -43.031 1 83.5 91 ARG A N 1
ATOM 666 C CA . ARG A 1 91 ? 18.828 -69.625 -44.125 1 83.5 91 ARG A CA 1
ATOM 667 C C . ARG A 1 91 ? 19.609 -68.812 -45.188 1 83.5 91 ARG A C 1
ATOM 669 O O . ARG A 1 91 ? 19.062 -67.875 -45.812 1 83.5 91 ARG A O 1
ATOM 676 N N . CYS A 1 92 ? 20.875 -69 -45.156 1 83.12 92 CYS A N 1
ATOM 677 C CA . CYS A 1 92 ? 21.75 -68.25 -46.094 1 83.12 92 CYS A CA 1
ATOM 678 C C . CYS A 1 92 ? 22.328 -69.188 -47.125 1 83.12 92 CYS A C 1
ATOM 680 O O . CYS A 1 92 ? 22.5 -70.375 -46.875 1 83.12 92 CYS A O 1
ATOM 682 N N . GLN A 1 93 ? 22.297 -68.875 -48.406 1 79 93 GLN A N 1
ATOM 683 C CA . GLN A 1 93 ? 22.906 -69.625 -49.5 1 79 93 GLN A CA 1
ATOM 684 C C . GLN A 1 93 ? 24.25 -69 -49.875 1 79 93 GLN A C 1
ATOM 686 O O . GLN A 1 93 ? 24.453 -67.812 -49.812 1 79 93 GLN A O 1
ATOM 691 N N . ASN A 1 94 ? 25.266 -69.75 -49.875 1 73.69 94 ASN A N 1
ATOM 692 C CA . ASN A 1 94 ? 26.594 -69.312 -50.312 1 73.69 94 ASN A CA 1
ATOM 693 C C . ASN A 1 94 ? 26.656 -69.188 -51.844 1 73.69 94 ASN A C 1
ATOM 695 O O . ASN A 1 94 ? 26.578 -70.188 -52.562 1 73.69 94 ASN A O 1
ATOM 699 N N . VAL A 1 95 ? 26.391 -68.062 -52.281 1 73.75 95 VAL A N 1
ATOM 700 C CA . VAL A 1 95 ? 26.516 -67.812 -53.719 1 73.75 95 VAL A CA 1
ATOM 701 C C . VAL A 1 95 ? 27.875 -67.188 -54.031 1 73.75 95 VAL A C 1
ATOM 703 O O . VAL A 1 95 ? 28.109 -66.062 -53.656 1 73.75 95 VAL A O 1
ATOM 706 N N . SER A 1 96 ? 28.719 -67.812 -54.781 1 75.56 96 SER A N 1
ATOM 707 C CA . SER A 1 96 ? 30.031 -67.438 -55.281 1 75.56 96 SER A CA 1
ATOM 708 C C . SER A 1 96 ? 30.891 -66.812 -54.188 1 75.56 96 SER A C 1
ATOM 710 O O . SER A 1 96 ? 31.578 -65.812 -54.406 1 75.56 96 SER A O 1
ATOM 712 N N . GLY A 1 97 ? 30.75 -67.188 -52.781 1 69.5 97 GLY A N 1
ATOM 713 C CA . GLY A 1 97 ? 31.594 -66.75 -51.656 1 69.5 97 GLY A CA 1
ATOM 714 C C . GLY A 1 97 ? 30.906 -65.75 -50.75 1 69.5 97 GLY A C 1
ATOM 715 O O . GLY A 1 97 ? 31.469 -65.375 -49.719 1 69.5 97 GLY A O 1
ATOM 716 N N . ARG A 1 98 ? 29.797 -65.25 -51.25 1 70.56 98 ARG A N 1
ATOM 717 C CA . ARG A 1 98 ? 29.078 -64.312 -50.438 1 70.56 98 ARG A CA 1
ATOM 718 C C . ARG A 1 98 ? 27.812 -64.938 -49.844 1 70.56 98 ARG A C 1
ATOM 720 O O . ARG A 1 98 ? 27.078 -65.625 -50.531 1 70.56 98 ARG A O 1
ATOM 727 N N . PHE A 1 99 ? 27.781 -64.812 -48.562 1 72 99 PHE A N 1
ATOM 728 C CA . PHE A 1 99 ? 26.594 -65.312 -47.875 1 72 99 PHE A CA 1
ATOM 729 C C . PHE A 1 99 ? 25.422 -64.375 -48.094 1 72 99 PHE A C 1
ATOM 731 O O . PHE A 1 99 ? 25.516 -63.156 -47.812 1 72 99 PHE A O 1
ATOM 738 N N . VAL A 1 100 ? 24.625 -64.625 -49.031 1 78.44 100 VAL A N 1
ATOM 739 C CA . VAL A 1 100 ? 23.406 -63.875 -49.219 1 78.44 100 VAL A CA 1
ATOM 740 C C . VAL A 1 100 ? 22.25 -64.5 -48.438 1 78.44 100 VAL A C 1
ATOM 742 O O . VAL A 1 100 ? 21.922 -65.688 -48.625 1 78.44 100 VAL A O 1
ATOM 745 N N . CYS A 1 101 ? 21.938 -63.781 -47.375 1 78 101 CYS A N 1
ATOM 746 C CA . CYS A 1 101 ? 20.844 -64.25 -46.531 1 78 101 CYS A CA 1
ATOM 747 C C . CYS A 1 101 ? 19.5 -63.719 -47.031 1 78 101 CYS A C 1
ATOM 749 O O . CYS A 1 101 ? 19.422 -62.562 -47.469 1 78 101 CYS A O 1
ATOM 751 N N . ARG A 1 102 ? 18.547 -64.438 -47.344 1 74.06 102 ARG A N 1
ATOM 752 C CA . ARG A 1 102 ? 17.234 -64.062 -47.812 1 74.06 102 ARG A CA 1
ATOM 753 C C . ARG A 1 102 ? 16.484 -63.25 -46.781 1 74.06 102 ARG A C 1
ATOM 755 O O . ARG A 1 102 ? 16.359 -63.688 -45.625 1 74.06 102 ARG A O 1
ATOM 762 N N . LYS A 1 103 ? 16.359 -61.906 -46.938 1 80.56 103 LYS A N 1
ATOM 763 C CA . LYS A 1 103 ? 15.445 -61.125 -46.125 1 80.56 103 LYS A CA 1
ATOM 764 C C . LYS A 1 103 ? 13.992 -61.375 -46.5 1 80.56 103 LYS A C 1
ATOM 766 O O . LYS A 1 103 ? 13.672 -61.594 -47.656 1 80.56 103 LYS A O 1
ATOM 771 N N . CYS A 1 104 ? 13.234 -61.531 -45.375 1 85.75 104 CYS A N 1
ATOM 772 C CA . CYS A 1 104 ? 11.82 -61.75 -45.656 1 85.75 104 CYS A CA 1
ATOM 773 C C . CYS A 1 104 ? 11.211 -60.562 -46.406 1 85.75 104 CYS A C 1
ATOM 775 O O . CYS A 1 104 ? 11.492 -59.406 -46.062 1 85.75 104 CYS A O 1
ATOM 777 N N . PRO A 1 105 ? 10.594 -60.844 -47.5 1 83.19 105 PRO A N 1
ATOM 778 C CA . PRO A 1 105 ? 9.914 -59.75 -48.219 1 83.19 105 PRO A CA 1
ATOM 779 C C . PRO A 1 105 ? 8.984 -58.969 -47.281 1 83.19 105 PRO A C 1
ATOM 781 O O . PRO A 1 105 ? 8.648 -59.406 -46.188 1 83.19 105 PRO A O 1
ATOM 784 N N . SER A 1 106 ? 8.633 -57.75 -47.625 1 81.31 106 SER A N 1
ATOM 785 C CA . SER A 1 106 ? 7.844 -56.812 -46.812 1 81.31 106 SER A CA 1
ATOM 786 C C . SER A 1 106 ? 6.473 -57.406 -46.469 1 81.31 106 SER A C 1
ATOM 788 O O . SER A 1 106 ? 5.879 -57.062 -45.469 1 81.31 106 SER A O 1
ATOM 790 N N . ASP A 1 107 ? 5.949 -58.25 -47.281 1 81.25 107 ASP A N 1
ATOM 791 C CA . ASP A 1 107 ? 4.641 -58.844 -47.031 1 81.25 107 ASP A CA 1
ATOM 792 C C . ASP A 1 107 ? 4.758 -60.062 -46.125 1 81.25 107 ASP A C 1
ATOM 794 O O . ASP A 1 107 ? 3.748 -60.656 -45.75 1 81.25 107 ASP A O 1
ATOM 798 N N . TYR A 1 108 ? 5.984 -60.406 -45.781 1 88.25 108 TYR A N 1
ATOM 799 C CA . TYR A 1 108 ? 6.238 -61.562 -44.906 1 88.25 108 TYR A CA 1
ATOM 800 C C . TYR A 1 108 ? 6.676 -61.125 -43.531 1 88.25 108 TYR A C 1
ATOM 802 O O . TYR A 1 108 ? 7.156 -60 -43.344 1 88.25 108 TYR A O 1
ATOM 810 N N . ILE A 1 109 ? 6.328 -61.969 -42.531 1 90.62 109 ILE A N 1
ATOM 811 C CA . ILE A 1 109 ? 6.824 -61.719 -41.188 1 90.62 109 ILE A CA 1
ATOM 812 C C . ILE A 1 109 ? 7.973 -62.688 -40.875 1 90.62 109 ILE A C 1
ATOM 814 O O . ILE A 1 109 ? 8.008 -63.812 -41.406 1 90.62 109 ILE A O 1
ATOM 818 N N . SER A 1 110 ? 8.836 -62.25 -40.125 1 89.31 110 SER A N 1
ATOM 819 C CA . SER A 1 110 ? 9.961 -63.062 -39.688 1 89.31 110 SER A CA 1
ATOM 820 C C . SER A 1 110 ? 9.672 -63.719 -38.344 1 89.31 110 SER A C 1
ATOM 822 O O . SER A 1 110 ? 9.5 -63.031 -37.344 1 89.31 110 SER A O 1
ATOM 824 N N . VAL A 1 111 ? 9.484 -65 -38.281 1 91.56 111 VAL A N 1
ATOM 825 C CA . VAL A 1 111 ? 9.234 -65.75 -37.031 1 91.56 111 VAL A CA 1
ATOM 826 C C . VAL A 1 111 ? 10.531 -66.375 -36.531 1 91.56 111 VAL A C 1
ATOM 828 O O . VAL A 1 111 ? 11.188 -67.125 -37.219 1 91.56 111 VAL A O 1
ATOM 831 N N . THR A 1 112 ? 10.867 -66.062 -35.344 1 90.62 112 THR A N 1
ATOM 832 C CA . THR A 1 112 ? 12.148 -66.438 -34.781 1 90.62 112 THR A CA 1
ATOM 833 C C . THR A 1 112 ? 11.938 -67.438 -33.594 1 90.62 112 THR A C 1
ATOM 835 O O . THR A 1 112 ? 12.875 -68.125 -33.188 1 90.62 112 THR A O 1
ATOM 838 N N . GLN A 1 113 ? 10.75 -67.5 -33.094 1 90.94 113 GLN A N 1
ATOM 839 C CA . GLN A 1 113 ? 10.492 -68.375 -31.906 1 90.94 113 GLN A CA 1
ATOM 840 C C . GLN A 1 113 ? 9.25 -69.188 -32.125 1 90.94 113 GLN A C 1
ATOM 842 O O . GLN A 1 113 ? 8.328 -68.812 -32.844 1 90.94 113 GLN A O 1
ATOM 847 N N . ASN A 1 114 ? 9.352 -70.438 -31.406 1 89.81 114 ASN A N 1
ATOM 848 C CA . ASN A 1 114 ? 8.164 -71.25 -31.375 1 89.81 114 ASN A CA 1
ATOM 849 C C . ASN A 1 114 ? 7.137 -70.75 -30.375 1 89.81 114 ASN A C 1
ATOM 851 O O . ASN A 1 114 ? 7.414 -69.812 -29.609 1 89.81 114 ASN A O 1
ATOM 855 N N . PHE A 1 115 ? 6.023 -71.312 -30.328 1 88.62 115 PHE A N 1
ATOM 856 C CA . PHE A 1 115 ? 4.977 -70.938 -29.391 1 88.62 115 PHE A CA 1
ATOM 857 C C . PHE A 1 115 ? 5.406 -71.188 -27.953 1 88.62 115 PHE A C 1
ATOM 859 O O . PHE A 1 115 ? 4.977 -70.5 -27.047 1 88.62 115 PHE A O 1
ATOM 866 N N . ASP A 1 116 ? 6.195 -72.188 -27.719 1 87.88 116 ASP A N 1
ATOM 867 C CA . ASP A 1 116 ? 6.645 -72.562 -26.375 1 87.88 116 ASP A CA 1
ATOM 868 C C . ASP A 1 116 ? 7.773 -71.625 -25.922 1 87.88 116 ASP A C 1
ATOM 870 O O . ASP A 1 116 ? 8.312 -71.812 -24.812 1 87.88 116 ASP A O 1
ATOM 874 N N . GLY A 1 117 ? 8.164 -70.688 -26.688 1 88.19 117 GLY A N 1
ATOM 875 C CA . GLY A 1 117 ? 9.195 -69.688 -26.328 1 88.19 117 GLY A CA 1
ATOM 876 C C . GLY A 1 117 ? 10.578 -70.125 -26.812 1 88.19 117 GLY A C 1
ATOM 877 O O . GLY A 1 117 ? 11.492 -69.312 -26.859 1 88.19 117 GLY A O 1
ATOM 878 N N . SER A 1 118 ? 10.789 -71.375 -27.219 1 87.81 118 SER A N 1
ATOM 879 C CA . SER A 1 118 ? 12.102 -71.812 -27.656 1 87.81 118 SER A CA 1
ATOM 880 C C . SER A 1 118 ? 12.469 -71.25 -29.016 1 87.81 118 SER A C 1
ATOM 882 O O . SER A 1 118 ? 11.594 -71.062 -29.875 1 87.81 118 SER A O 1
ATOM 884 N N . PRO A 1 119 ? 13.703 -70.938 -29.156 1 90.12 119 PRO A N 1
ATOM 885 C CA . PRO A 1 119 ? 14.156 -70.375 -30.438 1 90.12 119 PRO A CA 1
ATOM 886 C C . PRO A 1 119 ? 14.062 -71.438 -31.578 1 90.12 119 PRO A C 1
ATOM 888 O O . PRO A 1 119 ? 14.305 -72.625 -31.344 1 90.12 119 PRO A O 1
ATOM 891 N N . MET A 1 120 ? 13.75 -70.938 -32.75 1 91.31 120 MET A N 1
ATOM 892 C CA . MET A 1 120 ? 13.688 -71.812 -33.938 1 91.31 120 MET A CA 1
ATOM 893 C C . MET A 1 120 ? 15.086 -72.125 -34.469 1 91.31 120 MET A C 1
ATOM 895 O O . MET A 1 120 ? 16.031 -71.375 -34.188 1 91.31 120 MET A O 1
ATOM 899 N N . LYS A 1 121 ? 15.234 -73.25 -35.125 1 87.81 121 LYS A N 1
ATOM 900 C CA . LYS A 1 121 ? 16.531 -73.562 -35.719 1 87.81 121 LYS A CA 1
ATOM 901 C C . LYS A 1 121 ? 16.938 -72.625 -36.812 1 87.81 121 LYS A C 1
ATOM 903 O O . LYS A 1 121 ? 18.109 -72.25 -36.906 1 87.81 121 LYS A O 1
ATOM 908 N N . GLU A 1 122 ? 16.016 -72.25 -37.562 1 89.06 122 GLU A N 1
ATOM 909 C CA . GLU A 1 122 ? 16.203 -71.25 -38.625 1 89.06 122 GLU A CA 1
ATOM 910 C C . GLU A 1 122 ? 15 -70.312 -38.719 1 89.06 122 GLU A C 1
ATOM 912 O O . GLU A 1 122 ? 13.867 -70.75 -38.438 1 89.06 122 GLU A O 1
ATOM 917 N N . VAL A 1 123 ? 15.406 -69.062 -39 1 91.88 123 VAL A N 1
ATOM 918 C CA . VAL A 1 123 ? 14.344 -68.062 -39.156 1 91.88 123 VAL A CA 1
ATOM 919 C C . VAL A 1 123 ? 13.375 -68.5 -40.25 1 91.88 123 VAL A C 1
ATOM 921 O O . VAL A 1 123 ? 13.805 -68.938 -41.344 1 91.88 123 VAL A O 1
ATOM 924 N N . GLN A 1 124 ? 12.133 -68.5 -39.969 1 90 124 GLN A N 1
ATOM 925 C CA . GLN A 1 124 ? 11.109 -68.875 -40.938 1 90 124 GLN A CA 1
ATOM 926 C C . GLN A 1 124 ? 10.328 -67.625 -41.406 1 90 124 GLN A C 1
ATOM 928 O O . GLN A 1 124 ? 9.906 -66.812 -40.625 1 90 124 GLN A O 1
ATOM 933 N N . CYS A 1 125 ? 10.352 -67.438 -42.688 1 91 125 CYS A N 1
ATOM 934 C CA . CYS A 1 125 ? 9.523 -66.375 -43.281 1 91 125 CYS A CA 1
ATOM 935 C C . CYS A 1 125 ? 8.125 -66.875 -43.594 1 91 125 CYS A C 1
ATOM 937 O O . CYS A 1 125 ? 7.945 -67.812 -44.406 1 91 125 CYS A O 1
ATOM 939 N N . VAL A 1 126 ? 7.246 -66.25 -42.938 1 91.94 126 VAL A N 1
ATOM 940 C CA . VAL A 1 126 ? 5.867 -66.75 -43.062 1 91.94 126 VAL A CA 1
ATOM 941 C C . VAL A 1 126 ? 5.035 -65.625 -43.75 1 91.94 126 VAL A C 1
ATOM 943 O O . VAL A 1 126 ? 5.062 -64.5 -43.312 1 91.94 126 VAL A O 1
ATOM 946 N N . LYS A 1 127 ? 4.457 -65.875 -44.812 1 90.44 127 LYS A N 1
ATOM 947 C CA . LYS A 1 127 ? 3.541 -65 -45.469 1 90.44 127 LYS A CA 1
ATOM 948 C C . LYS A 1 127 ? 2.221 -64.875 -44.719 1 90.44 127 LYS A C 1
ATOM 950 O O . LYS A 1 127 ? 1.648 -65.875 -44.312 1 90.44 127 LYS A O 1
ATOM 955 N N . CYS A 1 128 ? 1.843 -63.656 -44.531 1 90.12 128 CYS A N 1
ATOM 956 C CA . CYS A 1 128 ? 0.573 -63.469 -43.844 1 90.12 128 CYS A CA 1
ATOM 957 C C . CYS A 1 128 ? -0.584 -64.062 -44.656 1 90.12 128 CYS A C 1
ATOM 959 O O . CYS A 1 128 ? -0.547 -64 -45.906 1 90.12 128 CYS A O 1
ATOM 961 N N . ALA A 1 129 ? -1.53 -64.562 -43.969 1 87.25 129 ALA A N 1
ATOM 962 C CA . ALA A 1 129 ? -2.701 -65.188 -44.625 1 87.25 129 ALA A CA 1
ATOM 963 C C . ALA A 1 129 ? -3.531 -64.125 -45.344 1 87.25 129 ALA A C 1
ATOM 965 O O . ALA A 1 129 ? -3.301 -62.906 -45.156 1 87.25 129 ALA A O 1
ATOM 966 N N . ARG A 1 130 ? -4.332 -64.5 -46.188 1 80.81 130 ARG A N 1
ATOM 967 C CA . ARG A 1 130 ? -5.238 -63.594 -46.875 1 80.81 130 ARG A CA 1
ATOM 968 C C . ARG A 1 130 ? -6.082 -62.812 -45.875 1 80.81 130 ARG A C 1
ATOM 970 O O . ARG A 1 130 ? -6.676 -63.375 -44.969 1 80.81 130 ARG A O 1
ATOM 977 N N . GLY A 1 131 ? -6.098 -61.531 -45.969 1 81.38 131 GLY A N 1
ATOM 978 C CA . GLY A 1 131 ? -6.836 -60.688 -45.031 1 81.38 131 GLY A CA 1
ATOM 979 C C . GLY A 1 131 ? -5.969 -60.094 -43.938 1 81.38 131 GLY A C 1
ATOM 980 O O . GLY A 1 131 ? -6.449 -59.312 -43.125 1 81.38 131 GLY A O 1
ATOM 981 N N . TYR A 1 132 ? -4.773 -60.562 -43.875 1 85.44 132 TYR A N 1
ATOM 982 C CA . TYR A 1 132 ? -3.832 -60.062 -42.875 1 85.44 132 TYR A CA 1
ATOM 983 C C . TYR A 1 132 ? -2.66 -59.344 -43.531 1 85.44 132 TYR A C 1
ATOM 985 O O . TYR A 1 132 ? -2.301 -59.656 -44.688 1 85.44 132 TYR A O 1
ATOM 993 N N . LYS A 1 133 ? -2.264 -58.312 -43 1 84.19 133 LYS A N 1
ATOM 994 C CA . LYS A 1 133 ? -1.119 -57.562 -43.5 1 84.19 133 LYS A CA 1
ATOM 995 C C . LYS A 1 133 ? -0.005 -57.5 -42.438 1 84.19 133 LYS A C 1
ATOM 997 O O . LYS A 1 133 ? -0.272 -57.469 -41.25 1 84.19 133 LYS A O 1
ATOM 1002 N N . ALA A 1 134 ? 1.189 -57.531 -42.969 1 86.19 134 ALA A N 1
ATOM 1003 C CA . ALA A 1 134 ? 2.361 -57.5 -42.094 1 86.19 134 ALA A CA 1
ATOM 1004 C C . ALA A 1 134 ? 2.662 -56.062 -41.656 1 86.19 134 ALA A C 1
ATOM 1006 O O . ALA A 1 134 ? 2.795 -55.156 -42.5 1 86.19 134 ALA A O 1
ATOM 1007 N N . ASP A 1 135 ? 2.42 -55.875 -40.375 1 82 135 ASP A N 1
ATOM 1008 C CA . ASP A 1 135 ? 2.824 -54.594 -39.812 1 82 135 ASP A CA 1
ATOM 1009 C C . ASP A 1 135 ? 3.676 -54.812 -38.562 1 82 135 ASP A C 1
ATOM 1011 O O . ASP A 1 135 ? 3.283 -55.531 -37.656 1 82 135 ASP A O 1
ATOM 1015 N N . ASN A 1 136 ? 4.781 -54.188 -38.438 1 81.06 136 ASN A N 1
ATOM 1016 C CA . ASN A 1 136 ? 5.711 -54.344 -37.312 1 81.06 136 ASN A CA 1
ATOM 1017 C C . ASN A 1 136 ? 5.969 -55.812 -37 1 81.06 136 ASN A C 1
ATOM 1019 O O . ASN A 1 136 ? 5.918 -56.188 -35.812 1 81.06 136 ASN A O 1
ATOM 1023 N N . ASN A 1 137 ? 6.035 -56.625 -38 1 81.88 137 ASN A N 1
ATOM 1024 C CA . ASN A 1 137 ? 6.406 -58.031 -37.906 1 81.88 137 ASN A CA 1
ATOM 1025 C C . ASN A 1 137 ? 5.309 -58.875 -37.25 1 81.88 137 ASN A C 1
ATOM 1027 O O . ASN A 1 137 ? 5.594 -59.844 -36.562 1 81.88 137 ASN A O 1
ATOM 1031 N N . VAL A 1 138 ? 4.215 -58.25 -37.25 1 83.19 138 VAL A N 1
ATOM 1032 C CA . VAL A 1 138 ? 3.043 -59 -36.812 1 83.19 138 VAL A CA 1
ATOM 1033 C C . VAL A 1 138 ? 1.952 -58.938 -37.875 1 83.19 138 VAL A C 1
ATOM 1035 O O . VAL A 1 138 ? 1.777 -57.906 -38.5 1 83.19 138 VAL A O 1
ATOM 1038 N N . CYS A 1 139 ? 1.507 -60.062 -38.125 1 85.44 139 CYS A N 1
ATOM 1039 C CA . CYS A 1 139 ? 0.391 -60.094 -39.062 1 85.44 139 CYS A CA 1
ATOM 1040 C C . CYS A 1 139 ? -0.901 -59.656 -38.406 1 85.44 139 CYS A C 1
ATOM 1042 O O . CYS A 1 139 ? -1.375 -60.312 -37.469 1 85.44 139 CYS A O 1
ATOM 1044 N N . PHE A 1 140 ? -1.363 -58.5 -38.812 1 83.06 140 PHE A N 1
ATOM 1045 C CA . PHE A 1 140 ? -2.611 -58 -38.25 1 83.06 140 PHE A CA 1
ATOM 1046 C C . PHE A 1 140 ? -3.717 -58 -39.281 1 83.06 140 PHE A C 1
ATOM 1048 O O . PHE A 1 140 ? -3.443 -57.938 -40.5 1 83.06 140 PHE A O 1
ATOM 1055 N N . LYS A 1 141 ? -4.891 -58.156 -38.75 1 79.31 141 LYS A N 1
ATOM 1056 C CA . LYS A 1 141 ? -6.047 -58.188 -39.625 1 79.31 141 LYS A CA 1
ATOM 1057 C C . LYS A 1 141 ? -6.242 -56.812 -40.281 1 79.31 141 LYS A C 1
ATOM 1059 O O . LYS A 1 141 ? -6.234 -55.781 -39.594 1 79.31 141 LYS A O 1
ATOM 1064 N N . CYS A 1 142 ? -6.012 -56.688 -41.469 1 78.25 142 CYS A N 1
ATOM 1065 C CA . CYS A 1 142 ? -6.199 -55.438 -42.25 1 78.25 142 CYS A CA 1
ATOM 1066 C C . CYS A 1 142 ? -7.598 -55.406 -42.844 1 78.25 142 CYS A C 1
ATOM 1068 O O . CYS A 1 142 ? -7.977 -56.25 -43.656 1 78.25 142 CYS A O 1
ATOM 1070 N N . GLU A 1 143 ? -8.398 -54.531 -42.531 1 74.75 143 GLU A N 1
ATOM 1071 C CA . GLU A 1 143 ? -9.758 -54.438 -43.062 1 74.75 143 GLU A CA 1
ATOM 1072 C C . GLU A 1 143 ? -9.758 -54.062 -44.531 1 74.75 143 GLU A C 1
ATOM 1074 O O . GLU A 1 143 ? -10.57 -54.562 -45.312 1 74.75 143 GLU A O 1
ATOM 1079 N N . GLY A 1 144 ? -8.727 -53.25 -45 1 75.5 144 GLY A N 1
ATOM 1080 C CA . GLY A 1 144 ? -8.695 -52.781 -46.375 1 75.5 144 GLY A CA 1
ATOM 1081 C C . GLY A 1 144 ? -8.172 -53.812 -47.344 1 75.5 144 GLY A C 1
ATOM 1082 O O . GLY A 1 144 ? -8.32 -53.688 -48.562 1 75.5 144 GLY A O 1
ATOM 1083 N N . CYS A 1 145 ? -7.547 -54.781 -46.844 1 75 145 CYS A N 1
ATOM 1084 C CA . CYS A 1 145 ? -6.898 -55.781 -47.719 1 75 145 CYS A CA 1
ATOM 1085 C C . CYS A 1 145 ? -7.91 -56.75 -48.25 1 75 145 CYS A C 1
ATOM 1087 O O . CYS A 1 145 ? -7.648 -57.438 -49.25 1 75 145 CYS A O 1
ATOM 1089 N N . ALA A 1 146 ? -9.031 -56.875 -47.719 1 75.19 146 ALA A N 1
ATOM 1090 C CA . ALA A 1 146 ? -9.977 -57.875 -48.156 1 75.19 146 ALA A CA 1
ATOM 1091 C C . ALA A 1 146 ? -11.305 -57.25 -48.562 1 75.19 146 ALA A C 1
ATOM 1093 O O . ALA A 1 146 ? -12.375 -57.812 -48.281 1 75.19 146 ALA A O 1
ATOM 1094 N N . CYS A 1 147 ? -11.109 -56 -49.25 1 82.44 147 CYS A N 1
ATOM 1095 C CA . CYS A 1 147 ? -12.359 -55.344 -49.625 1 82.44 147 CYS A CA 1
ATOM 1096 C C . CYS A 1 147 ? -13.016 -56.062 -50.812 1 82.44 147 CYS A C 1
ATOM 1098 O O . CYS A 1 147 ? -12.32 -56.625 -51.656 1 82.44 147 CYS A O 1
ATOM 1100 N N . SER A 1 148 ? -14.289 -56.188 -50.781 1 82.06 148 SER A N 1
ATOM 1101 C CA . SER A 1 148 ? -15.047 -56.844 -51.844 1 82.06 148 SER A CA 1
ATOM 1102 C C . SER A 1 148 ? -15.039 -56 -53.125 1 82.06 148 SER A C 1
ATOM 1104 O O . SER A 1 148 ? -14.57 -54.875 -53.125 1 82.06 148 SER A O 1
ATOM 1106 N N . LYS A 1 149 ? -15.445 -56.594 -54.25 1 83.31 149 LYS A N 1
ATOM 1107 C CA . LYS A 1 149 ? -15.469 -55.938 -55.562 1 83.31 149 LYS A CA 1
ATOM 1108 C C . LYS A 1 149 ? -16.344 -54.656 -55.531 1 83.31 149 LYS A C 1
ATOM 1110 O O . LYS A 1 149 ? -16.094 -53.719 -56.281 1 83.31 149 LYS A O 1
ATOM 1115 N N . ASN A 1 150 ? -17.297 -54.594 -54.625 1 88.88 150 ASN A N 1
ATOM 1116 C CA . ASN A 1 150 ? -18.203 -53.469 -54.531 1 88.88 150 ASN A CA 1
ATOM 1117 C C . ASN A 1 150 ? -17.703 -52.406 -53.562 1 88.88 150 ASN A C 1
ATOM 1119 O O . ASN A 1 150 ? -18.391 -51.438 -53.281 1 88.88 150 ASN A O 1
ATOM 1123 N N . GLU A 1 151 ? -16.484 -52.625 -53.094 1 89.69 151 GLU A N 1
ATOM 1124 C CA . GLU A 1 151 ? -15.922 -51.719 -52.125 1 89.69 151 GLU A CA 1
ATOM 1125 C C . GLU A 1 151 ? -14.617 -51.094 -52.625 1 89.69 151 GLU A C 1
ATOM 1127 O O . GLU A 1 151 ? -13.938 -51.688 -53.469 1 89.69 151 GLU A O 1
ATOM 1132 N N . ILE A 1 152 ? -14.305 -49.844 -52.25 1 87.81 152 ILE A N 1
ATOM 1133 C CA . ILE A 1 152 ? -13.062 -49.156 -52.625 1 87.81 152 ILE A CA 1
ATOM 1134 C C . ILE A 1 152 ? -12.258 -48.844 -51.344 1 87.81 152 ILE A C 1
ATOM 1136 O O . ILE A 1 152 ? -12.828 -48.531 -50.312 1 87.81 152 ILE A O 1
ATOM 1140 N N . VAL A 1 153 ? -10.945 -48.969 -51.531 1 87.75 153 VAL A N 1
ATOM 1141 C CA . VAL A 1 153 ? -10.062 -48.719 -50.406 1 87.75 153 VAL A CA 1
ATOM 1142 C C . VAL A 1 153 ? -9.781 -47.219 -50.312 1 87.75 153 VAL A C 1
ATOM 1144 O O . VAL A 1 153 ? -9.297 -46.594 -51.25 1 87.75 153 VAL A O 1
ATOM 1147 N N . ILE A 1 154 ? -10.234 -46.688 -49.188 1 88.56 154 ILE A N 1
ATOM 1148 C CA . ILE A 1 154 ? -9.938 -45.281 -48.875 1 88.56 154 ILE A CA 1
ATOM 1149 C C . ILE A 1 154 ? -9.164 -45.188 -47.562 1 88.56 154 ILE A C 1
ATOM 1151 O O . ILE A 1 154 ? -9.695 -45.5 -46.5 1 88.56 154 ILE A O 1
ATOM 1155 N N . ARG A 1 155 ? -8.008 -44.656 -47.562 1 87 155 ARG A N 1
ATOM 1156 C CA . ARG A 1 155 ? -7.145 -44.438 -46.406 1 87 155 ARG A CA 1
ATOM 1157 C C . ARG A 1 155 ? -7.176 -45.656 -45.469 1 87 155 ARG A C 1
ATOM 1159 O O . ARG A 1 155 ? -7.363 -45.5 -44.25 1 87 155 ARG A O 1
ATOM 1166 N N . GLY A 1 156 ? -7.227 -46.906 -46 1 80.38 156 GLY A N 1
ATOM 1167 C CA . GLY A 1 156 ? -7.035 -48.125 -45.25 1 80.38 156 GLY A CA 1
ATOM 1168 C C . GLY A 1 156 ? -8.336 -48.812 -44.844 1 80.38 156 GLY A C 1
ATOM 1169 O O . GLY A 1 156 ? -8.336 -49.812 -44.125 1 80.38 156 GLY A O 1
ATOM 1170 N N . ILE A 1 157 ? -9.531 -48.219 -45.25 1 85.56 157 ILE A N 1
ATOM 1171 C CA . ILE A 1 157 ? -10.812 -48.844 -44.938 1 85.56 157 ILE A CA 1
ATOM 1172 C C . ILE A 1 157 ? -11.57 -49.156 -46.219 1 85.56 157 ILE A C 1
ATOM 1174 O O . ILE A 1 157 ? -11.289 -48.562 -47.25 1 85.56 157 ILE A O 1
ATOM 1178 N N . CYS A 1 158 ? -12.359 -50.094 -46.062 1 86.94 158 CYS A N 1
ATOM 1179 C CA . CYS A 1 158 ? -13.203 -50.438 -47.219 1 86.94 158 CYS A CA 1
ATOM 1180 C C . CYS A 1 158 ? -14.5 -49.656 -47.188 1 86.94 158 CYS A C 1
ATOM 1182 O O . CYS A 1 158 ? -15.273 -49.719 -46.25 1 86.94 158 CYS A O 1
ATOM 1184 N N . VAL A 1 159 ? -14.695 -48.812 -48.188 1 90.5 159 VAL A N 1
ATOM 1185 C CA . VAL A 1 159 ? -15.914 -48 -48.281 1 90.5 159 VAL A CA 1
ATOM 1186 C C . VAL A 1 159 ? -16.734 -48.5 -49.5 1 90.5 159 VAL A C 1
ATOM 1188 O O . VAL A 1 159 ? -16.203 -48.625 -50.594 1 90.5 159 VAL A O 1
ATOM 1191 N N . PRO A 1 160 ? -18 -48.719 -49.219 1 90.25 160 PRO A N 1
ATOM 1192 C CA . PRO A 1 160 ? -18.844 -49.156 -50.344 1 90.25 160 PRO A CA 1
ATOM 1193 C C . PRO A 1 160 ? -18.953 -48.125 -51.438 1 90.25 160 PRO A C 1
ATOM 1195 O O . PRO A 1 160 ? -19 -46.906 -51.156 1 90.25 160 PRO A O 1
ATOM 1198 N N . LYS A 1 161 ? -18.953 -48.531 -52.656 1 89.69 161 LYS A N 1
ATOM 1199 C CA . LYS A 1 161 ? -19.078 -47.625 -53.812 1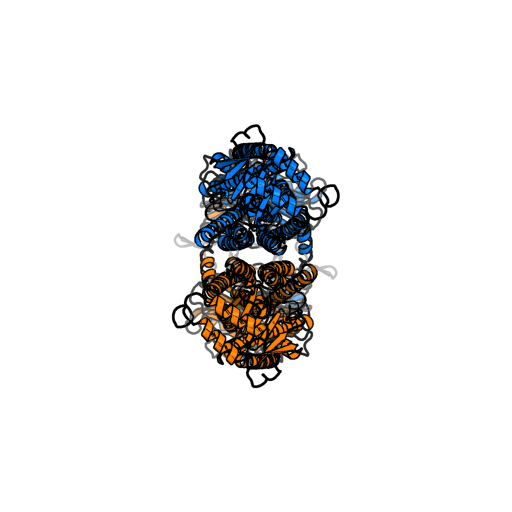 89.69 161 LYS A CA 1
ATOM 1200 C C . LYS A 1 161 ? -20.406 -46.875 -53.781 1 89.69 161 LYS A C 1
ATOM 1202 O O . LYS A 1 161 ? -20.5 -45.75 -54.219 1 89.69 161 LYS A O 1
ATOM 1207 N N . THR A 1 162 ? -21.422 -47.469 -53.188 1 89.06 162 THR A N 1
ATOM 1208 C CA . THR A 1 162 ? -22.719 -46.812 -53.094 1 89.06 162 THR A CA 1
ATOM 1209 C C . THR A 1 162 ? -22.641 -45.562 -52.219 1 89.06 162 THR A C 1
ATOM 1211 O O . THR A 1 162 ? -23.266 -44.562 -52.562 1 89.06 162 THR A O 1
ATOM 1214 N N . PHE A 1 163 ? -21.828 -45.625 -51.188 1 89.5 163 PHE A N 1
ATOM 1215 C CA . PHE A 1 163 ? -21.672 -44.469 -50.312 1 89.5 163 PHE A CA 1
ATOM 1216 C C . PHE A 1 163 ? -20.953 -43.344 -51.062 1 89.5 163 PHE A C 1
ATOM 1218 O O . PHE A 1 163 ? -21.344 -42.156 -50.938 1 89.5 163 PHE A O 1
ATOM 1225 N N . LEU A 1 164 ? -19.984 -43.562 -51.844 1 88.88 164 LEU A N 1
ATOM 1226 C CA . LEU A 1 164 ? -19.203 -42.562 -52.562 1 88.88 164 LEU A CA 1
ATOM 1227 C C . LEU A 1 164 ? -20 -41.938 -53.688 1 88.88 164 LEU A C 1
ATOM 1229 O O . LEU A 1 164 ? -19.844 -40.75 -53.969 1 88.88 164 LEU A O 1
ATOM 1233 N N . ASN A 1 165 ? -20.844 -42.812 -54.281 1 86.56 165 ASN A N 1
ATOM 1234 C CA . ASN A 1 165 ? -21.641 -42.312 -55.375 1 86.56 165 ASN A CA 1
ATOM 1235 C C . ASN A 1 165 ? -22.766 -41.406 -54.906 1 86.56 165 ASN A C 1
ATOM 1237 O O . ASN A 1 165 ? -23.219 -40.531 -55.625 1 86.56 165 ASN A O 1
ATOM 1241 N N . THR A 1 166 ? -23.188 -41.562 -53.656 1 85.5 166 THR A N 1
ATOM 1242 C CA . THR A 1 166 ? -24.281 -40.75 -53.125 1 85.5 166 THR A CA 1
ATOM 1243 C C . THR A 1 166 ? -23.734 -39.469 -52.531 1 85.5 166 THR A C 1
ATOM 1245 O O . THR A 1 166 ? -24.484 -38.5 -52.312 1 85.5 166 THR A O 1
ATOM 1248 N N . ARG A 1 167 ? -22.469 -39.406 -52.312 1 86.75 167 ARG A N 1
ATOM 1249 C CA . ARG A 1 167 ? -21.844 -38.219 -51.719 1 86.75 167 ARG A CA 1
ATOM 1250 C C . ARG A 1 167 ? -21.641 -37.156 -52.781 1 86.75 167 ARG A C 1
ATOM 1252 O O . ARG A 1 167 ? -21.25 -37.438 -53.906 1 86.75 167 ARG A O 1
ATOM 1259 N N . PRO A 1 168 ? -21.953 -35.875 -52.344 1 85.06 168 PRO A N 1
ATOM 1260 C CA . PRO A 1 168 ? -21.703 -34.812 -53.312 1 85.06 168 PRO A CA 1
ATOM 1261 C C . PRO A 1 168 ? -20.219 -34.625 -53.625 1 85.06 168 PRO A C 1
ATOM 1263 O O . PRO A 1 168 ? -19.375 -34.844 -52.75 1 85.06 168 PRO A O 1
ATOM 1266 N N . LYS A 1 169 ? -19.891 -34.344 -54.875 1 78.88 169 LYS A N 1
ATOM 1267 C CA . LYS A 1 169 ? -18.516 -34.125 -55.281 1 78.88 169 LYS A CA 1
ATOM 1268 C C . LYS A 1 169 ? -18 -32.781 -54.781 1 78.88 169 LYS A C 1
ATOM 1270 O O . LYS A 1 169 ? -18.734 -31.781 -54.75 1 78.88 169 LYS A O 1
ATOM 1275 N N . TYR A 1 170 ? -16.844 -32.844 -54.219 1 75 170 TYR A N 1
ATOM 1276 C CA . TYR A 1 170 ? -16.219 -31.641 -53.688 1 75 170 TYR A CA 1
ATOM 1277 C C . TYR A 1 170 ? -15.68 -30.766 -54.812 1 75 170 TYR A C 1
ATOM 1279 O O . TYR A 1 170 ? -14.836 -31.188 -55.594 1 75 170 TYR A O 1
ATOM 1287 N N . GLU A 1 171 ? -16.375 -29.672 -55.156 1 67.94 171 GLU A N 1
ATOM 1288 C CA . GLU A 1 171 ? -16.016 -28.812 -56.281 1 67.94 171 GLU A CA 1
ATOM 1289 C C . GLU A 1 171 ? -15.039 -27.719 -55.875 1 67.94 171 GLU A C 1
ATOM 1291 O O . GLU A 1 171 ? -14.219 -27.266 -56.656 1 67.94 171 GLU A O 1
ATOM 1296 N N . LYS A 1 172 ? -15.078 -27.312 -54.594 1 66.88 172 LYS A N 1
ATOM 1297 C CA . LYS A 1 172 ? -14.281 -26.141 -54.219 1 66.88 172 LYS A CA 1
ATOM 1298 C C . LYS A 1 172 ? -12.891 -26.562 -53.719 1 66.88 172 LYS A C 1
ATOM 1300 O O . LYS A 1 172 ? -12.75 -27.578 -53.062 1 66.88 172 LYS A O 1
ATOM 1305 N N . THR A 1 173 ? -11.859 -26.016 -54.344 1 68.38 173 THR A N 1
ATOM 1306 C CA . THR A 1 173 ? -10.461 -26.297 -54.062 1 68.38 173 THR A CA 1
ATOM 1307 C C . THR A 1 173 ? -10.055 -25.703 -52.719 1 68.38 173 THR A C 1
ATOM 1309 O O . THR A 1 173 ? -8.961 -25.156 -52.594 1 68.38 173 THR A O 1
ATOM 1312 N N . LEU A 1 174 ? -10.945 -25.812 -51.75 1 76.19 174 LEU A N 1
ATOM 1313 C CA . LEU A 1 174 ? -10.594 -25.203 -50.469 1 76.19 174 LEU A CA 1
ATOM 1314 C C . LEU A 1 174 ? -9.836 -26.188 -49.594 1 76.19 174 LEU A C 1
ATOM 1316 O O . LEU A 1 174 ? -9.008 -25.781 -48.75 1 76.19 174 LEU A O 1
ATOM 1320 N N . LEU A 1 175 ? -10.086 -27.5 -49.812 1 84.81 175 LEU A N 1
ATOM 1321 C CA . LEU A 1 175 ? -9.422 -28.484 -48.969 1 84.81 175 LEU A CA 1
ATOM 1322 C C . LEU A 1 175 ? -8.398 -29.281 -49.781 1 84.81 175 LEU A C 1
ATOM 1324 O O . LEU A 1 175 ? -8.617 -29.562 -50.969 1 84.81 175 LEU A O 1
ATOM 1328 N N . HIS A 1 176 ? -7.344 -29.562 -49.188 1 85.88 176 HIS A N 1
ATOM 1329 C CA . HIS A 1 176 ? -6.352 -30.438 -49.812 1 85.88 176 HIS A CA 1
ATOM 1330 C C . HIS A 1 176 ? -6.906 -31.844 -50.031 1 85.88 176 HIS A C 1
ATOM 1332 O O . HIS A 1 176 ? -7.672 -32.344 -49.188 1 85.88 176 HIS A O 1
ATOM 1338 N N . PRO A 1 177 ? -6.578 -32.406 -51.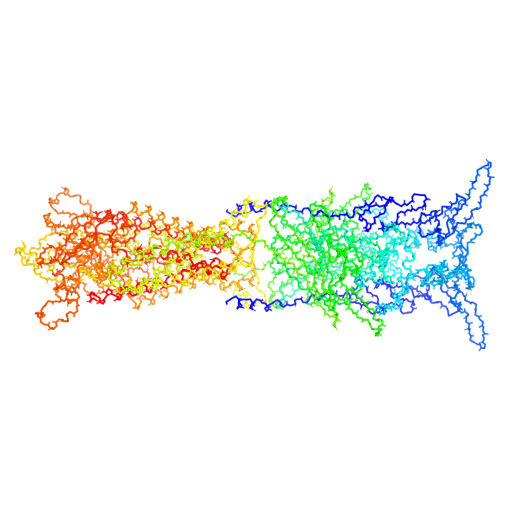062 1 84.25 177 PRO A N 1
ATOM 1339 C CA . PRO A 1 177 ? -7.125 -33.75 -51.375 1 84.25 177 PRO A CA 1
ATOM 1340 C C . PRO A 1 177 ? -6.855 -34.75 -50.281 1 84.25 177 PRO A C 1
ATOM 1342 O O . PRO A 1 177 ? -7.703 -35.625 -50 1 84.25 177 PRO A O 1
ATOM 1345 N N . LEU A 1 178 ? -5.719 -34.656 -49.719 1 84.19 178 LEU A N 1
ATOM 1346 C CA . LEU A 1 178 ? -5.41 -35.594 -48.656 1 84.19 178 LEU A CA 1
ATOM 1347 C C . LEU A 1 178 ? -6.367 -35.438 -47.469 1 84.19 178 LEU A C 1
ATOM 1349 O O . LEU A 1 178 ? -6.785 -36.406 -46.844 1 84.19 178 LEU A O 1
ATOM 1353 N N . VAL A 1 179 ? -6.691 -34.219 -47.25 1 88.12 179 VAL A N 1
ATOM 1354 C CA . VAL A 1 179 ? -7.621 -33.938 -46.188 1 88.12 179 VAL A CA 1
ATOM 1355 C C . VAL A 1 179 ? -9.031 -34.375 -46.562 1 88.12 179 VAL A C 1
ATOM 1357 O O . VAL A 1 179 ? -9.781 -34.875 -45.719 1 88.12 179 VAL A O 1
ATOM 1360 N N . LEU A 1 180 ? -9.297 -34.25 -47.781 1 89.25 180 LEU A N 1
ATOM 1361 C CA . LEU A 1 180 ? -10.617 -34.656 -48.25 1 89.25 180 LEU A CA 1
ATOM 1362 C C . LEU A 1 180 ? -10.789 -36.188 -48.125 1 89.25 180 LEU A C 1
ATOM 1364 O O . LEU A 1 180 ? -11.867 -36.656 -47.75 1 89.25 180 LEU A O 1
ATOM 1368 N N . LEU A 1 181 ? -9.734 -36.906 -48.406 1 89.69 181 LEU A N 1
ATOM 1369 C CA . LEU A 1 181 ? -9.797 -38.375 -48.25 1 89.69 181 LEU A CA 1
ATOM 1370 C C . LEU A 1 181 ? -9.992 -38.75 -46.781 1 89.69 181 LEU A C 1
ATOM 1372 O O . LEU A 1 181 ? -10.703 -39.688 -46.469 1 89.69 181 LEU A O 1
ATOM 1376 N N . ASP A 1 182 ? -9.359 -38.031 -45.938 1 90.25 182 ASP A N 1
ATOM 1377 C CA . ASP A 1 182 ? -9.562 -38.25 -44.5 1 90.25 182 ASP A CA 1
ATOM 1378 C C . ASP A 1 182 ? -11 -37.969 -44.094 1 90.25 182 ASP A C 1
ATOM 1380 O O . ASP A 1 182 ? -11.586 -38.688 -43.312 1 90.25 182 ASP A O 1
ATOM 1384 N N . VAL A 1 183 ? -11.531 -36.906 -44.688 1 92 183 VAL A N 1
ATOM 1385 C CA . VAL A 1 183 ? -12.898 -36.531 -44.375 1 92 183 VAL A CA 1
ATOM 1386 C C . VAL A 1 183 ? -13.859 -37.656 -44.781 1 92 183 VAL A C 1
ATOM 1388 O O . VAL A 1 183 ? -14.766 -38.031 -44.031 1 92 183 VAL A O 1
ATOM 1391 N N . ILE A 1 184 ? -13.641 -38.188 -45.906 1 91.56 184 ILE A N 1
ATOM 1392 C CA . ILE A 1 184 ? -14.516 -39.25 -46.406 1 91.56 184 ILE A CA 1
ATOM 1393 C C . ILE A 1 184 ? -14.398 -40.469 -45.531 1 91.56 184 ILE A C 1
ATOM 1395 O O . ILE A 1 184 ? -15.414 -41.094 -45.188 1 91.56 184 ILE A O 1
ATOM 1399 N N . LYS A 1 185 ? -13.242 -40.781 -45.156 1 90.75 185 LYS A N 1
ATOM 1400 C CA . LYS A 1 185 ? -13.008 -41.906 -44.281 1 90.75 185 LYS A CA 1
ATOM 1401 C C . LYS A 1 185 ? -13.766 -41.781 -42.969 1 90.75 185 LYS A C 1
ATOM 1403 O O . LYS A 1 185 ? -14.539 -42.656 -42.594 1 90.75 185 LYS A O 1
ATOM 1408 N N . TYR A 1 186 ? -13.594 -40.719 -42.312 1 90.75 186 TYR A N 1
ATOM 1409 C CA . TYR A 1 186 ? -14.188 -40.531 -41 1 90.75 186 TYR A CA 1
ATOM 1410 C C . TYR A 1 186 ? -15.688 -40.281 -41.125 1 90.75 186 TYR A C 1
ATOM 1412 O O . TYR A 1 186 ? -16.438 -40.656 -40.219 1 90.75 186 TYR A O 1
ATOM 1420 N N . GLU A 1 187 ? -16.109 -39.688 -42.156 1 91.25 187 GLU A N 1
ATOM 1421 C CA . GLU A 1 187 ? -17.531 -39.531 -42.344 1 91.25 187 GLU A CA 1
ATOM 1422 C C . GLU A 1 187 ? -18.219 -40.906 -42.469 1 91.25 187 GLU A C 1
ATOM 1424 O O . GLU A 1 187 ? -19.281 -41.125 -41.875 1 91.25 187 GLU A O 1
ATOM 1429 N N . TYR A 1 188 ? -17.656 -41.844 -43.188 1 89.88 188 TYR A N 1
ATOM 1430 C CA . TYR A 1 188 ? -18.234 -43.156 -43.375 1 89.88 188 TYR A CA 1
ATOM 1431 C C . TYR A 1 188 ? -18.25 -43.938 -42.031 1 89.88 188 TYR A C 1
ATOM 1433 O O . TYR A 1 188 ? -19.266 -44.531 -41.688 1 89.88 188 TYR A O 1
ATOM 1441 N N . LEU A 1 189 ? -17.125 -43.875 -41.438 1 87.56 189 LEU A N 1
ATOM 1442 C CA . LEU A 1 189 ? -17.047 -44.562 -40.156 1 87.56 189 LEU A CA 1
ATOM 1443 C C . LEU A 1 189 ? -18.062 -44.031 -39.156 1 87.56 189 LEU A C 1
ATOM 1445 O O . LEU A 1 189 ? -18.609 -44.781 -38.344 1 87.56 189 LEU A O 1
ATOM 1449 N N . CYS A 1 190 ? -18.234 -42.781 -39.281 1 88.12 190 CYS A N 1
ATOM 1450 C CA . CYS A 1 190 ? -19.219 -42.156 -38.375 1 88.12 190 CYS A CA 1
ATOM 1451 C C . CYS A 1 190 ? -20.625 -42.656 -38.688 1 88.12 190 CYS A C 1
ATOM 1453 O O . CYS A 1 190 ? -21.422 -42.875 -37.781 1 88.12 190 CYS A O 1
ATOM 1455 N N . THR A 1 191 ? -20.953 -42.812 -39.906 1 86.62 191 THR A N 1
ATOM 1456 C CA . THR A 1 191 ? -22.266 -43.312 -40.281 1 86.62 191 THR A CA 1
ATOM 1457 C C . THR A 1 191 ? -22.438 -44.75 -39.812 1 86.62 191 THR A C 1
ATOM 1459 O O . THR A 1 191 ? -23.547 -45.219 -39.594 1 86.62 191 THR A O 1
ATOM 1462 N N . GLN A 1 192 ? -21.328 -45.5 -39.625 1 82.81 192 GLN A N 1
ATOM 1463 C CA . GLN A 1 192 ? -21.359 -46.875 -39.125 1 82.81 192 GLN A CA 1
ATOM 1464 C C . GLN A 1 192 ? -21.375 -46.906 -37.594 1 82.81 192 GLN A C 1
ATOM 1466 O O . GLN A 1 192 ? -21.062 -47.938 -36.969 1 82.81 192 GLN A O 1
ATOM 1471 N N . LYS A 1 193 ? -21.531 -45.719 -36.906 1 80.38 193 LYS A N 1
ATOM 1472 C CA . LYS A 1 193 ? -21.719 -45.562 -35.469 1 80.38 193 LYS A CA 1
ATOM 1473 C C . LYS A 1 193 ? -20.391 -45.656 -34.719 1 80.38 193 LYS A C 1
ATOM 1475 O O . LYS A 1 193 ? -20.328 -46.219 -33.625 1 80.38 193 LYS A O 1
ATOM 1480 N N . ASP A 1 194 ? -19.281 -45.219 -35.469 1 81.12 194 ASP A N 1
ATOM 1481 C CA . ASP A 1 194 ? -18.016 -45.031 -34.781 1 81.12 194 ASP A CA 1
ATOM 1482 C C . ASP A 1 194 ? -17.922 -43.625 -34.156 1 81.12 194 ASP A C 1
ATOM 1484 O O . ASP A 1 194 ? -17.641 -42.656 -34.875 1 81.12 194 ASP A O 1
ATOM 1488 N N . TYR A 1 195 ? -17.984 -43.594 -32.938 1 78.94 195 TYR A N 1
ATOM 1489 C CA . TYR A 1 195 ? -18.062 -42.312 -32.25 1 78.94 195 TYR A CA 1
ATOM 1490 C C . TYR A 1 195 ? -16.703 -41.625 -32.25 1 78.94 195 TYR A C 1
ATOM 1492 O O . TYR A 1 195 ? -16.656 -40.375 -32.281 1 78.94 195 TYR A O 1
ATOM 1500 N N . ARG A 1 196 ? -15.578 -42.312 -32.188 1 78.88 196 ARG A N 1
ATOM 1501 C CA . ARG A 1 196 ? -14.266 -41.656 -32.188 1 78.88 196 ARG A CA 1
ATOM 1502 C C . ARG A 1 196 ? -13.992 -41.031 -33.562 1 78.88 196 ARG A C 1
ATOM 1504 O O . ARG A 1 196 ? -13.359 -39.969 -33.625 1 78.88 196 ARG A O 1
ATOM 1511 N N . ALA A 1 197 ? -14.43 -41.688 -34.594 1 84.56 197 ALA A N 1
ATOM 1512 C CA . ALA A 1 197 ? -14.297 -41.125 -35.906 1 84.56 197 ALA A CA 1
ATOM 1513 C C . ALA A 1 197 ? -15.141 -39.844 -36.062 1 84.56 197 ALA A C 1
ATOM 1515 O O . ALA A 1 197 ? -14.742 -38.906 -36.719 1 84.56 197 ALA A O 1
ATOM 1516 N N . CYS A 1 198 ? -16.281 -39.875 -35.469 1 85.31 198 CYS A N 1
ATOM 1517 C CA . CYS A 1 198 ? -17.125 -38.688 -35.5 1 85.31 198 CYS A CA 1
ATOM 1518 C C . CYS A 1 198 ? -16.438 -37.531 -34.812 1 85.31 198 CYS A C 1
ATOM 1520 O O . CYS A 1 198 ? -16.516 -36.375 -35.281 1 85.31 198 CYS A O 1
ATOM 1522 N N . ARG A 1 199 ? -15.82 -37.781 -33.75 1 85.62 199 ARG A N 1
ATOM 1523 C CA . ARG A 1 199 ? -15.125 -36.719 -33 1 85.62 199 ARG A CA 1
ATOM 1524 C C . ARG A 1 199 ? -13.953 -36.188 -33.812 1 85.62 199 ARG A C 1
ATOM 1526 O O . ARG A 1 199 ? -13.664 -34.969 -33.75 1 85.62 199 ARG A O 1
ATOM 1533 N N . THR A 1 200 ? -13.195 -37 -34.438 1 85.62 200 THR A N 1
ATOM 1534 C CA . THR A 1 200 ? -12.109 -36.531 -35.312 1 85.62 200 THR A CA 1
ATOM 1535 C C . THR A 1 200 ? -12.656 -35.688 -36.438 1 85.62 200 THR A C 1
ATOM 1537 O O . THR A 1 200 ? -12.031 -34.719 -36.844 1 85.62 200 THR A O 1
ATOM 1540 N N . LEU A 1 201 ? -13.742 -36.156 -36.969 1 89.31 201 LEU A N 1
ATOM 1541 C CA . LEU A 1 201 ? -14.383 -35.406 -38.031 1 89.31 201 LEU A CA 1
ATOM 1542 C C . LEU A 1 201 ? -14.781 -34 -37.531 1 89.31 201 LEU A C 1
ATOM 1544 O O . LEU A 1 201 ? -14.656 -33.031 -38.281 1 89.31 201 LEU A O 1
ATOM 1548 N N . VAL A 1 202 ? -15.211 -33.875 -36.344 1 90.06 202 VAL A N 1
ATOM 1549 C CA . VAL A 1 202 ? -15.57 -32.594 -35.75 1 90.06 202 VAL A CA 1
ATOM 1550 C C . VAL A 1 202 ? -14.336 -31.703 -35.688 1 90.06 202 VAL A C 1
ATOM 1552 O O . VAL A 1 202 ? -14.422 -30.5 -35.969 1 90.06 202 VAL A O 1
ATOM 1555 N N . ASN A 1 203 ? -13.219 -32.219 -35.281 1 88.75 203 ASN A N 1
ATOM 1556 C CA . ASN A 1 203 ? -11.984 -31.453 -35.188 1 88.75 203 ASN A CA 1
ATOM 1557 C C . ASN A 1 203 ? -11.609 -30.859 -36.562 1 88.75 203 ASN A C 1
ATOM 1559 O O . ASN A 1 203 ? -11.195 -29.703 -36.656 1 88.75 203 ASN A O 1
ATOM 1563 N N . ILE A 1 204 ? -11.812 -31.641 -37.562 1 89.19 204 ILE A N 1
ATOM 1564 C CA . ILE A 1 204 ? -11.484 -31.172 -38.906 1 89.19 204 ILE A CA 1
ATOM 1565 C C . ILE A 1 204 ? -12.477 -30.078 -39.344 1 89.19 204 ILE A C 1
ATOM 1567 O O . ILE A 1 204 ? -12.086 -29.094 -39.938 1 89.19 204 ILE A O 1
ATOM 1571 N N . CYS A 1 205 ? -13.664 -30.297 -39 1 91.75 205 CYS A N 1
ATOM 1572 C CA . CYS A 1 205 ? -14.68 -29.312 -39.344 1 91.75 205 CYS A CA 1
ATOM 1573 C C . CYS A 1 205 ? -14.398 -27.984 -38.688 1 91.75 205 CYS A C 1
ATOM 1575 O O . CYS A 1 205 ? -14.43 -26.938 -39.344 1 91.75 205 CYS A O 1
ATOM 1577 N N . VAL A 1 206 ? -14.07 -27.984 -37.438 1 92.75 206 VAL A N 1
ATOM 1578 C CA . VAL A 1 206 ? -13.836 -26.766 -36.656 1 92.75 206 VAL A CA 1
ATOM 1579 C C . VAL A 1 206 ? -12.555 -26.094 -37.125 1 92.75 206 VAL A C 1
ATOM 1581 O O . VAL A 1 206 ? -12.508 -24.875 -37.281 1 92.75 206 VAL A O 1
ATOM 1584 N N . LYS A 1 207 ? -11.516 -26.828 -37.406 1 90.88 207 LYS A N 1
ATOM 1585 C CA . LYS A 1 207 ? -10.227 -26.281 -37.781 1 90.88 207 LYS A CA 1
ATOM 1586 C C . LYS A 1 207 ? -10.305 -25.656 -39.188 1 90.88 207 LYS A C 1
ATOM 1588 O O . LYS A 1 207 ? -9.453 -24.859 -39.562 1 90.88 207 LYS A O 1
ATOM 1593 N N . ASN A 1 208 ? -11.344 -26.062 -39.906 1 90.5 208 ASN A N 1
ATOM 1594 C CA . ASN A 1 208 ? -11.562 -25.453 -41.219 1 90.5 208 ASN A CA 1
ATOM 1595 C C . ASN A 1 208 ? -12.703 -24.438 -41.188 1 90.5 208 ASN A C 1
ATOM 1597 O O . ASN A 1 208 ? -13.43 -24.281 -42.156 1 90.5 208 ASN A O 1
ATOM 1601 N N . PHE A 1 209 ? -12.938 -23.828 -40.094 1 92.19 209 PHE A N 1
ATOM 1602 C CA . PHE A 1 209 ? -13.812 -22.688 -39.875 1 92.19 209 PHE A CA 1
ATOM 1603 C C . PHE A 1 209 ? -15.25 -23.016 -40.281 1 92.19 209 PHE A C 1
ATOM 1605 O O . PHE A 1 209 ? -15.906 -22.219 -40.938 1 92.19 209 PHE A O 1
ATOM 1612 N N . TYR A 1 210 ? -15.68 -24.203 -39.938 1 91.75 210 TYR A N 1
ATOM 1613 C CA . TYR A 1 210 ? -17.078 -24.578 -40.156 1 91.75 210 TYR A CA 1
ATOM 1614 C C . TYR A 1 210 ? -17.469 -24.344 -41.625 1 91.75 210 TYR A C 1
ATOM 1616 O O . TYR A 1 210 ? -18.516 -23.734 -41.875 1 91.75 210 TYR A O 1
ATOM 1624 N N . LEU A 1 211 ? -16.781 -24.938 -42.406 1 88.69 211 LEU A N 1
ATOM 1625 C CA . LEU A 1 211 ? -17.047 -24.781 -43.812 1 88.69 211 LEU A CA 1
ATOM 1626 C C . LEU A 1 211 ? -18.453 -25.234 -44.188 1 88.69 211 LEU A C 1
ATOM 1628 O O . LEU A 1 211 ? -18.891 -26.297 -43.719 1 88.69 211 LEU A O 1
ATOM 1632 N N . ASN A 1 212 ? -19.203 -24.422 -45 1 85.44 212 ASN A N 1
ATOM 1633 C CA . ASN A 1 212 ? -20.578 -24.688 -45.344 1 85.44 212 ASN A CA 1
ATOM 1634 C C . ASN A 1 212 ? -20.688 -25.469 -46.656 1 85.44 212 ASN A C 1
ATOM 1636 O O . ASN A 1 212 ? -21.75 -25.562 -47.25 1 85.44 212 ASN A O 1
ATOM 1640 N N . ASP A 1 213 ? -19.781 -26.234 -47 1 83.56 213 ASP A N 1
ATOM 1641 C CA . ASP A 1 213 ? -19.844 -27.031 -48.219 1 83.56 213 ASP A CA 1
ATOM 1642 C C . ASP A 1 213 ? -20.391 -28.422 -47.938 1 83.56 213 ASP A C 1
ATOM 1644 O O . ASP A 1 213 ? -19.969 -29.094 -47 1 83.56 213 ASP A O 1
ATOM 1648 N N . LEU A 1 214 ? -21.344 -28.828 -48.688 1 83.88 214 LEU A N 1
ATOM 1649 C CA . LEU A 1 214 ? -21.984 -30.125 -48.5 1 83.88 214 LEU A CA 1
ATOM 1650 C C . LEU A 1 214 ? -21.016 -31.266 -48.812 1 83.88 214 LEU A C 1
ATOM 1652 O O . LEU A 1 214 ? -21.234 -32.406 -48.406 1 83.88 214 LEU A O 1
ATOM 1656 N N . ALA A 1 215 ? -19.938 -30.938 -49.469 1 83.69 215 ALA A N 1
ATOM 1657 C CA . ALA A 1 215 ? -18.906 -31.938 -49.719 1 83.69 215 ALA A CA 1
ATOM 1658 C C . ALA A 1 215 ? -17.766 -31.797 -48.719 1 83.69 215 ALA A C 1
ATOM 1660 O O . ALA A 1 215 ? -16.766 -32.5 -48.812 1 83.69 215 ALA A O 1
ATOM 1661 N N . GLY A 1 216 ? -18.016 -30.938 -47.812 1 87.25 216 GLY A N 1
ATOM 1662 C CA . GLY A 1 216 ? -16.953 -30.656 -46.844 1 87.25 216 GLY A CA 1
ATOM 1663 C C . GLY A 1 216 ? -17.062 -31.516 -45.594 1 87.25 216 GLY A C 1
ATOM 1664 O O . GLY A 1 216 ? -17.812 -32.5 -45.562 1 87.25 216 GLY A O 1
ATOM 1665 N N . PRO A 1 217 ? -16.156 -31.141 -44.625 1 90.38 217 PRO A N 1
ATOM 1666 C CA . PRO A 1 217 ? -16.094 -31.953 -43.406 1 90.38 217 PRO A CA 1
ATOM 1667 C C . PRO A 1 217 ? -17.344 -31.812 -42.531 1 90.38 217 PRO A C 1
ATOM 1669 O O . PRO A 1 217 ? -17.641 -32.688 -41.719 1 90.38 217 PRO A O 1
ATOM 1672 N N . CYS A 1 218 ? -18.141 -30.828 -42.688 1 91.31 218 CYS A N 1
ATOM 1673 C CA . CYS A 1 218 ? -19.297 -30.594 -41.812 1 91.31 218 CYS A CA 1
ATOM 1674 C C . CYS A 1 218 ? -20.578 -31.078 -42.469 1 91.31 218 CYS A C 1
ATOM 1676 O O . CYS A 1 218 ? -21.672 -30.641 -42.094 1 91.31 218 CYS A O 1
ATOM 1678 N N . ARG A 1 219 ? -20.484 -31.891 -43.281 1 89.38 219 ARG A N 1
ATOM 1679 C CA . ARG A 1 219 ? -21.641 -32.344 -44.062 1 89.38 219 ARG A CA 1
ATOM 1680 C C . ARG A 1 219 ? -22.688 -33 -43.156 1 89.38 219 ARG A C 1
ATOM 1682 O O . ARG A 1 219 ? -23.875 -32.75 -43.281 1 89.38 219 ARG A O 1
ATOM 1689 N N . LEU A 1 220 ? -22.203 -33.812 -42.281 1 88.12 220 LEU A N 1
ATOM 1690 C CA . LEU A 1 220 ? -23.109 -34.594 -41.438 1 88.12 220 LEU A CA 1
ATOM 1691 C C . LEU A 1 220 ? -23.969 -33.688 -40.562 1 88.12 220 LEU A C 1
ATOM 1693 O O . LEU A 1 220 ? -25.078 -34.062 -40.188 1 88.12 220 LEU A O 1
ATOM 1697 N N . TRP A 1 221 ? -23.5 -32.625 -40.312 1 88.75 221 TRP A N 1
ATOM 1698 C CA . TRP A 1 221 ? -24.25 -31.672 -39.469 1 88.75 221 TRP A CA 1
ATOM 1699 C C . TRP A 1 221 ? -25.141 -30.781 -40.312 1 88.75 221 TRP A C 1
ATOM 1701 O O . TRP A 1 221 ? -26.156 -30.266 -39.844 1 88.75 221 TRP A O 1
ATOM 1711 N N . LEU A 1 222 ? -24.812 -30.578 -41.531 1 87.31 222 LEU A N 1
ATOM 1712 C CA . LEU A 1 222 ? -25.531 -29.656 -42.406 1 87.31 222 LEU A CA 1
ATOM 1713 C C . LEU A 1 222 ? -26.656 -30.375 -43.156 1 87.31 222 LEU A C 1
ATOM 1715 O O . LEU A 1 222 ? -27.688 -29.766 -43.469 1 87.31 222 LEU A O 1
ATOM 1719 N N . GLN A 1 223 ? -26.391 -31.594 -43.5 1 78.25 223 GLN A N 1
ATOM 1720 C CA . GLN A 1 223 ? -27.344 -32.281 -44.375 1 78.25 223 GLN A CA 1
ATOM 1721 C C . GLN A 1 223 ? -28.547 -32.781 -43.562 1 78.25 223 GLN A C 1
ATOM 1723 O O . GLN A 1 223 ? -28.391 -33.594 -42.656 1 78.25 223 GLN A O 1
ATOM 1728 N N . THR A 1 224 ? -29.688 -32.25 -43.688 1 67.31 224 THR A N 1
ATOM 1729 C CA . THR A 1 224 ? -30.922 -32.562 -43 1 67.31 224 THR A CA 1
ATOM 1730 C C . THR A 1 224 ? -31.516 -33.906 -43.5 1 67.31 224 THR A C 1
ATOM 1732 O O . THR A 1 224 ? -32.312 -34.531 -42.812 1 67.31 224 THR A O 1
ATOM 1735 N N . LYS A 1 225 ? -31.094 -34.375 -44.688 1 67.38 225 LYS A N 1
ATOM 1736 C CA . LYS A 1 225 ? -31.75 -35.531 -45.25 1 67.38 225 LYS A CA 1
ATOM 1737 C C . LYS A 1 225 ? -31.094 -36.812 -44.781 1 67.38 225 LYS A C 1
ATOM 1739 O O . LYS A 1 225 ? -31.609 -37.906 -45 1 67.38 225 LYS A O 1
ATOM 1744 N N . LEU A 1 226 ? -29.984 -36.719 -44.125 1 68.44 226 LEU A N 1
ATOM 1745 C CA . LEU A 1 226 ? -29.297 -37.938 -43.625 1 68.44 226 LEU A CA 1
ATOM 1746 C C . LEU A 1 226 ? -29.875 -38.375 -42.281 1 68.44 226 LEU A C 1
ATOM 1748 O O . LEU A 1 226 ? -30.359 -37.531 -41.5 1 68.44 226 LEU A O 1
ATOM 1752 N N . PRO A 1 227 ? -30 -39.719 -42.188 1 66.19 227 PRO A N 1
ATOM 1753 C CA . PRO A 1 227 ? -30.484 -40.188 -40.875 1 66.19 227 PRO A CA 1
ATOM 1754 C C . PRO A 1 227 ? -29.656 -39.625 -39.719 1 66.19 227 PRO A C 1
ATOM 1756 O O . PRO A 1 227 ? -28.453 -39.438 -39.844 1 66.19 227 PRO A O 1
ATOM 1759 N N . ILE A 1 228 ? -30.391 -39.219 -38.812 1 65.88 228 ILE A N 1
ATOM 1760 C CA . ILE A 1 228 ? -29.781 -38.656 -37.594 1 65.88 228 ILE A CA 1
ATOM 1761 C C . ILE A 1 228 ? -28.859 -39.688 -36.969 1 65.88 228 ILE A C 1
ATOM 1763 O O . ILE A 1 228 ? -29.266 -40.781 -36.656 1 65.88 228 ILE A O 1
ATOM 1767 N N . ILE A 1 229 ? -27.578 -39.438 -37.125 1 73.12 229 ILE A N 1
ATOM 1768 C CA . ILE A 1 229 ? -26.594 -40.281 -36.469 1 73.12 229 ILE A CA 1
ATOM 1769 C C . ILE A 1 229 ? -26.578 -39.969 -34.969 1 73.12 229 ILE A C 1
ATOM 1771 O O . ILE A 1 229 ? -26.328 -38.844 -34.562 1 73.12 229 ILE A O 1
ATOM 1775 N N . LYS A 1 230 ? -26.953 -40.938 -34.219 1 67.5 230 LYS A N 1
ATOM 1776 C CA . LYS A 1 230 ? -26.953 -40.812 -32.781 1 67.5 230 LYS A CA 1
ATOM 1777 C C . LYS A 1 230 ? -25.531 -40.656 -32.25 1 67.5 230 LYS A C 1
ATOM 1779 O O . LYS A 1 230 ? -24.609 -41.344 -32.688 1 67.5 230 LYS A O 1
ATOM 1784 N N . GLY A 1 231 ? -25.156 -39.531 -31.516 1 68.5 231 GLY A N 1
ATOM 1785 C CA . GLY A 1 231 ? -23.875 -39.344 -30.859 1 68.5 231 GLY A CA 1
ATOM 1786 C C . GLY A 1 231 ? -23.031 -38.25 -31.5 1 68.5 231 GLY A C 1
ATOM 1787 O O . GLY A 1 231 ? -21.875 -38.062 -31.109 1 68.5 231 GLY A O 1
ATOM 1788 N N . LEU A 1 232 ? -23.547 -37.781 -32.594 1 79.25 232 LEU A N 1
ATOM 1789 C CA . LEU A 1 232 ? -22.781 -36.656 -33.219 1 79.25 232 LEU A CA 1
ATOM 1790 C C . LEU A 1 232 ? -22.656 -35.5 -32.219 1 79.25 232 LEU A C 1
ATOM 1792 O O . LEU A 1 232 ? -23.656 -35.031 -31.688 1 79.25 232 LEU A O 1
ATOM 1796 N N . PRO A 1 233 ? -21.312 -35.156 -31.938 1 83.38 233 PRO A N 1
ATOM 1797 C CA . PRO A 1 233 ? -21.141 -34.031 -31.016 1 83.38 233 PRO A CA 1
ATOM 1798 C C . PRO A 1 233 ? -21.797 -32.75 -31.531 1 83.38 233 PRO A C 1
ATOM 1800 O O . PRO A 1 233 ? -21.781 -32.5 -32.75 1 83.38 233 PRO A O 1
ATOM 1803 N N . ALA A 1 234 ? -22.266 -31.969 -30.594 1 84.19 234 ALA A N 1
ATOM 1804 C CA . ALA A 1 234 ? -22.938 -30.719 -30.969 1 84.19 234 ALA A CA 1
ATOM 1805 C C . ALA A 1 234 ? -21.922 -29.641 -31.297 1 84.19 234 ALA A C 1
ATOM 1807 O O . ALA A 1 234 ? -20.969 -29.422 -30.547 1 84.19 234 ALA A O 1
ATOM 1808 N N . LEU A 1 235 ? -22.078 -29.078 -32.438 1 89.44 235 LEU A N 1
ATOM 1809 C CA . LEU A 1 235 ? -21.172 -28.016 -32.875 1 89.44 235 LEU A CA 1
ATOM 1810 C C . LEU A 1 235 ? -21.844 -26.656 -32.719 1 89.44 235 LEU A C 1
ATOM 1812 O O . LEU A 1 235 ? -21.156 -25.625 -32.781 1 89.44 235 LEU A O 1
ATOM 1816 N N . ILE A 1 236 ? -23.078 -26.625 -32.594 1 88.38 236 ILE A N 1
ATOM 1817 C CA . ILE A 1 236 ? -23.812 -25.359 -32.469 1 88.38 236 ILE A CA 1
ATOM 1818 C C . ILE A 1 236 ? -24.703 -25.406 -31.234 1 88.38 236 ILE A C 1
ATOM 1820 O O . ILE A 1 236 ? -25.078 -26.484 -30.75 1 88.38 236 ILE A O 1
ATOM 1824 N N . ILE A 1 237 ? -24.859 -24.266 -30.672 1 86.69 237 ILE A N 1
ATOM 1825 C CA . ILE A 1 237 ? -25.844 -24.125 -29.594 1 86.69 237 ILE A CA 1
ATOM 1826 C C . ILE A 1 237 ? -27.203 -23.797 -30.172 1 86.69 237 ILE A C 1
ATOM 1828 O O . ILE A 1 237 ? -27.359 -22.797 -30.891 1 86.69 237 ILE A O 1
ATOM 1832 N N . GLU A 1 238 ? -28.047 -24.766 -29.938 1 75.69 238 GLU A N 1
ATOM 1833 C CA . GLU A 1 238 ? -29.391 -24.578 -30.469 1 75.69 238 GLU A CA 1
ATOM 1834 C C . GLU A 1 238 ? -30.172 -23.531 -29.656 1 75.69 238 GLU A C 1
ATOM 1836 O O . GLU A 1 238 ? -30.359 -23.688 -28.453 1 75.69 238 GLU A O 1
ATOM 1841 N N . SER A 1 239 ? -30.094 -22.344 -30.016 1 71.44 239 SER A N 1
ATOM 1842 C CA . SER A 1 239 ? -30.906 -21.344 -29.344 1 71.44 239 SER A CA 1
ATOM 1843 C C . SER A 1 239 ? -31.812 -20.609 -30.328 1 71.44 239 SER A C 1
ATOM 1845 O O . SER A 1 239 ? -31.453 -20.422 -31.5 1 71.44 239 SER A O 1
ATOM 1847 N N . SER A 1 240 ? -33.062 -20.516 -30.047 1 61.84 240 SER A N 1
ATOM 1848 C CA . SER A 1 240 ? -34.031 -19.766 -30.844 1 61.84 240 SER A CA 1
ATOM 1849 C C . SER A 1 240 ? -33.688 -18.281 -30.859 1 61.84 240 SER A C 1
ATOM 1851 O O . SER A 1 240 ? -34.188 -17.531 -31.703 1 61.84 240 SER A O 1
ATOM 1853 N N . ASP A 1 241 ? -32.844 -17.859 -30.016 1 64.25 241 ASP A N 1
ATOM 1854 C CA . ASP A 1 241 ? -32.562 -16.422 -29.953 1 64.25 241 ASP A CA 1
ATOM 1855 C C . ASP A 1 241 ? -31.453 -16.031 -30.922 1 64.25 241 ASP A C 1
ATOM 1857 O O . ASP A 1 241 ? -30.453 -16.734 -31.031 1 64.25 241 ASP A O 1
ATOM 1861 N N . GLU A 1 242 ? -31.672 -15.117 -31.797 1 61.25 242 GLU A N 1
ATOM 1862 C CA . GLU A 1 242 ? -30.781 -14.656 -32.875 1 61.25 242 GLU A CA 1
ATOM 1863 C C . GLU A 1 242 ? -29.547 -13.961 -32.281 1 61.25 242 GLU A C 1
ATOM 1865 O O . GLU A 1 242 ? -28.594 -13.695 -33 1 61.25 242 GLU A O 1
ATOM 1870 N N . LYS A 1 243 ? -29.562 -13.688 -30.922 1 62.19 243 LYS A N 1
ATOM 1871 C CA . LYS A 1 243 ? -28.406 -12.938 -30.438 1 62.19 243 LYS A CA 1
ATOM 1872 C C . LYS A 1 243 ? -27.266 -13.867 -30.062 1 62.19 243 LYS A C 1
ATOM 1874 O O . LYS A 1 243 ? -27.484 -14.891 -29.406 1 62.19 243 LYS A O 1
ATOM 1879 N N . GLN A 1 244 ? -26.094 -13.633 -30.609 1 62.94 244 GLN A N 1
ATOM 1880 C CA . GLN A 1 244 ? -24.859 -14.391 -30.422 1 62.94 244 GLN A CA 1
ATOM 1881 C C . GLN A 1 244 ? -24.359 -14.281 -28.984 1 62.94 244 GLN A C 1
ATOM 1883 O O . GLN A 1 244 ? -23.188 -14.531 -28.703 1 62.94 244 GLN A O 1
ATOM 1888 N N . SER A 1 245 ? -25.312 -13.992 -28.047 1 69.69 245 SER A N 1
ATOM 1889 C CA . SER A 1 245 ? -24.844 -13.758 -26.672 1 69.69 245 SER A CA 1
ATOM 1890 C C . SER A 1 245 ? -25.484 -14.734 -25.703 1 69.69 245 SER A C 1
ATOM 1892 O O . SER A 1 245 ? -26.547 -15.297 -25.984 1 69.69 245 SER A O 1
ATOM 1894 N N . TRP A 1 246 ? -24.672 -15.172 -24.734 1 75.25 246 TRP A N 1
ATOM 1895 C CA . TRP A 1 246 ? -25.172 -15.891 -23.562 1 75.25 246 TRP A CA 1
ATOM 1896 C C . TRP A 1 246 ? -25.75 -14.93 -22.531 1 75.25 246 TRP A C 1
ATOM 1898 O O . TRP A 1 246 ? -25.156 -13.883 -22.25 1 75.25 246 TRP A O 1
ATOM 1908 N N . ASN A 1 247 ? -27 -15.156 -22.25 1 77.75 247 ASN A N 1
ATOM 1909 C CA . ASN A 1 247 ? -27.656 -14.234 -21.328 1 77.75 247 ASN A CA 1
ATOM 1910 C C . ASN A 1 247 ? -28.094 -14.945 -20.031 1 77.75 247 ASN A C 1
ATOM 1912 O O . ASN A 1 247 ? -28.5 -16.109 -20.078 1 77.75 247 ASN A O 1
ATOM 1916 N N . THR A 1 248 ? -27.609 -14.336 -18.953 1 79 248 THR A N 1
ATOM 1917 C CA . THR A 1 248 ? -28.094 -14.836 -17.672 1 79 248 THR A CA 1
ATOM 1918 C C . THR A 1 248 ? -28.438 -13.688 -16.719 1 79 248 THR A C 1
ATOM 1920 O O . THR A 1 248 ? -28 -12.555 -16.938 1 79 248 THR A O 1
ATOM 1923 N N . ASP A 1 249 ? -29.312 -14.055 -15.805 1 79.31 249 ASP A N 1
ATOM 1924 C CA . ASP A 1 249 ? -29.641 -13.078 -14.773 1 79.31 249 ASP A CA 1
ATOM 1925 C C . ASP A 1 249 ? -28.656 -13.164 -13.602 1 79.31 249 ASP A C 1
ATOM 1927 O O . ASP A 1 249 ? -28.266 -14.258 -13.195 1 79.31 249 ASP A O 1
ATOM 1931 N N . LEU A 1 250 ? -28.141 -12.047 -13.32 1 78.12 250 LEU A N 1
ATOM 1932 C CA . LEU A 1 250 ? -27.188 -12 -12.219 1 78.12 250 LEU A CA 1
ATOM 1933 C C . LEU A 1 250 ? -27.906 -11.984 -10.875 1 78.12 250 LEU A C 1
ATOM 1935 O O . LEU A 1 250 ? -28.859 -11.219 -10.68 1 78.12 250 LEU A O 1
ATOM 1939 N N . SER A 1 251 ? -27.531 -13.055 -10.047 1 73.19 251 SER A N 1
ATOM 1940 C CA . SER A 1 251 ? -28.109 -13.117 -8.703 1 73.19 251 SER A CA 1
ATOM 1941 C C . SER A 1 251 ? -27.25 -12.336 -7.703 1 73.19 251 SER A C 1
ATOM 1943 O O . SER A 1 251 ? -26.156 -11.891 -8.031 1 73.19 251 SER A O 1
ATOM 1945 N N . SER A 1 252 ? -27.812 -12.172 -6.516 1 71.81 252 SER A N 1
ATOM 1946 C CA . SER A 1 252 ? -27.188 -11.344 -5.488 1 71.81 252 SER A CA 1
ATOM 1947 C C . SER A 1 252 ? -25.906 -11.992 -4.961 1 71.81 252 SER A C 1
ATOM 1949 O O . SER A 1 252 ? -25.859 -13.203 -4.762 1 71.81 252 SER A O 1
ATOM 1951 N N . GLY A 1 253 ? -24.859 -11.32 -4.895 1 68.88 253 GLY A N 1
ATOM 1952 C CA . GLY A 1 253 ? -23.625 -11.711 -4.207 1 68.88 253 GLY A CA 1
ATOM 1953 C C . GLY A 1 253 ? -22.625 -12.391 -5.121 1 68.88 253 GLY A C 1
ATOM 1954 O O . GLY A 1 253 ? -21.484 -12.656 -4.715 1 68.88 253 GLY A O 1
ATOM 1955 N N . LYS A 1 254 ? -23 -12.633 -6.32 1 74.38 254 LYS A N 1
ATOM 1956 C CA . LYS A 1 254 ? -22.047 -13.328 -7.18 1 74.38 254 LYS A CA 1
ATOM 1957 C C . LYS A 1 254 ? -21.328 -12.359 -8.109 1 74.38 254 LYS A C 1
ATOM 1959 O O . LYS A 1 254 ? -21.812 -12.07 -9.211 1 74.38 254 LYS A O 1
ATOM 1964 N N . ASN A 1 255 ? -20.188 -11.867 -7.715 1 81.56 255 ASN A N 1
ATOM 1965 C CA . ASN A 1 255 ? -19.453 -10.867 -8.492 1 81.56 255 ASN A CA 1
ATOM 1966 C C . ASN A 1 255 ? -18.281 -11.492 -9.242 1 81.56 255 ASN A C 1
ATOM 1968 O O . ASN A 1 255 ? -17.609 -10.812 -10.023 1 81.56 255 ASN A O 1
ATOM 1972 N N . GLU A 1 256 ? -18.156 -12.773 -9.094 1 84.69 256 GLU A N 1
ATOM 1973 C CA . GLU A 1 256 ? -17.031 -13.422 -9.758 1 84.69 256 GLU A CA 1
ATOM 1974 C C . GLU A 1 256 ? -17.516 -14.359 -10.867 1 84.69 256 GLU A C 1
ATOM 1976 O O . GLU A 1 256 ? -18.469 -15.109 -10.68 1 84.69 256 GLU A O 1
ATOM 1981 N N . ILE A 1 257 ? -16.938 -14.188 -12.016 1 86.69 257 ILE A N 1
ATOM 1982 C CA . ILE A 1 257 ? -17.234 -15.047 -13.156 1 86.69 257 ILE A CA 1
ATOM 1983 C C . ILE A 1 257 ? -16.031 -15.938 -13.461 1 86.69 257 ILE A C 1
ATOM 1985 O O . ILE A 1 257 ? -14.891 -15.484 -13.43 1 86.69 257 ILE A O 1
ATOM 1989 N N . LYS A 1 258 ? -16.406 -17.172 -13.586 1 87.56 258 LYS A N 1
ATOM 1990 C CA . LYS A 1 258 ? -15.391 -18.141 -13.984 1 87.56 258 LYS A CA 1
ATOM 1991 C C . LYS A 1 258 ? -15.719 -18.75 -15.352 1 87.56 258 LYS A C 1
ATOM 1993 O O . LYS A 1 258 ? -16.828 -19.234 -15.57 1 87.56 258 LYS A O 1
ATOM 1998 N N . ILE A 1 259 ? -14.797 -18.609 -16.281 1 90.5 259 ILE A N 1
ATOM 1999 C CA . ILE A 1 259 ? -14.938 -19.25 -17.578 1 90.5 259 ILE A CA 1
ATOM 2000 C C . ILE A 1 259 ? -13.977 -20.438 -17.672 1 90.5 259 ILE A C 1
ATOM 2002 O O . ILE A 1 259 ? -12.766 -20.266 -17.547 1 90.5 259 ILE A O 1
ATOM 2006 N N . ALA A 1 260 ? -14.609 -21.562 -17.797 1 88.25 260 ALA A N 1
ATOM 2007 C CA . ALA A 1 260 ? -13.844 -22.797 -17.953 1 88.25 260 ALA A CA 1
ATOM 2008 C C . ALA A 1 260 ? -13.672 -23.156 -19.422 1 88.25 260 ALA A C 1
ATOM 2010 O O . ALA A 1 260 ? -14.281 -22.531 -20.297 1 88.25 260 ALA A O 1
ATOM 2011 N N . VAL A 1 261 ? -12.742 -24.062 -19.672 1 88.44 261 VAL A N 1
ATOM 2012 C CA . VAL A 1 261 ? -12.5 -24.5 -21.047 1 88.44 261 VAL A CA 1
ATOM 2013 C C . VAL A 1 261 ? -12.469 -26.016 -21.109 1 88.44 261 VAL A C 1
ATOM 2015 O O . VAL A 1 261 ? -11.945 -26.672 -20.203 1 88.44 261 VAL A O 1
ATOM 2018 N N . ALA A 1 262 ? -13.195 -26.484 -22.062 1 86.38 262 ALA A N 1
ATOM 2019 C CA . ALA A 1 262 ? -13.133 -27.906 -22.359 1 86.38 262 ALA A CA 1
ATOM 2020 C C . ALA A 1 262 ? -12.188 -28.172 -23.531 1 86.38 262 ALA A C 1
ATOM 2022 O O . ALA A 1 262 ? -12.336 -27.578 -24.609 1 86.38 262 ALA A O 1
ATOM 2023 N N . VAL A 1 263 ? -11.258 -29 -23.312 1 84.12 263 VAL A N 1
ATOM 2024 C CA . VAL A 1 263 ? -10.312 -29.391 -24.359 1 84.12 263 VAL A CA 1
ATOM 2025 C C . VAL A 1 263 ? -10.68 -30.766 -24.922 1 84.12 263 VAL A C 1
ATOM 2027 O O . VAL A 1 263 ? -10.688 -31.75 -24.188 1 84.12 263 VAL A O 1
ATOM 2030 N N . TYR A 1 264 ? -11.031 -30.719 -26.172 1 83.62 264 TYR A N 1
ATOM 2031 C CA . TYR A 1 264 ? -11.344 -31.969 -26.844 1 83.62 264 TYR A CA 1
ATOM 2032 C C . TYR A 1 264 ? -10.109 -32.531 -27.531 1 83.62 264 TYR A C 1
ATOM 2034 O O . TYR A 1 264 ? -9.586 -31.938 -28.469 1 83.62 264 TYR A O 1
ATOM 2042 N N . THR A 1 265 ? -9.68 -33.719 -27 1 76.94 265 THR A N 1
ATOM 2043 C CA . THR A 1 265 ? -8.445 -34.312 -27.516 1 76.94 265 THR A CA 1
ATOM 2044 C C . THR A 1 265 ? -8.711 -35.062 -28.812 1 76.94 265 THR A C 1
ATOM 2046 O O . THR A 1 265 ? -9.852 -35.375 -29.141 1 76.94 265 THR A O 1
ATOM 2049 N N . LYS A 1 266 ? -7.625 -35.375 -29.578 1 69.94 266 LYS A N 1
ATOM 2050 C CA . LYS A 1 266 ? -7.691 -36.094 -30.844 1 69.94 266 LYS A CA 1
ATOM 2051 C C . LYS A 1 266 ? -8.164 -37.531 -30.641 1 69.94 266 LYS A C 1
ATOM 2053 O O . LYS A 1 266 ? -8.797 -38.125 -31.516 1 69.94 266 LYS A O 1
ATOM 2058 N N . SER A 1 267 ? -7.875 -38.031 -29.359 1 64.81 267 SER A N 1
ATOM 2059 C CA . SER A 1 267 ? -8.219 -39.406 -29.094 1 64.81 267 SER A CA 1
ATOM 2060 C C . SER A 1 267 ? -9.672 -39.562 -28.656 1 64.81 267 SER A C 1
ATOM 2062 O O . SER A 1 267 ? -10.156 -40.656 -28.422 1 64.81 267 SER A O 1
ATOM 2064 N N . GLY A 1 268 ? -10.445 -38.375 -28.734 1 68.06 268 GLY A N 1
ATOM 2065 C CA . GLY A 1 268 ? -11.852 -38.406 -28.391 1 68.06 268 GLY A CA 1
ATOM 2066 C C . GLY A 1 268 ? -12.117 -38.156 -26.922 1 68.06 268 GLY A C 1
ATOM 2067 O O . GLY A 1 268 ? -13.234 -38.344 -26.438 1 68.06 268 GLY A O 1
ATOM 2068 N N . GLY A 1 269 ? -11.109 -37.812 -26.281 1 72.5 269 GLY A N 1
ATOM 2069 C CA . GLY A 1 269 ? -11.312 -37.531 -24.875 1 72.5 269 GLY A CA 1
ATOM 2070 C C . GLY A 1 269 ? -11.656 -36.062 -24.594 1 72.5 269 GLY A C 1
ATOM 2071 O O . GLY A 1 269 ? -11.836 -35.281 -25.531 1 72.5 269 GLY A O 1
ATOM 2072 N N . LEU A 1 270 ? -12.117 -35.812 -23.422 1 79.56 270 LEU A N 1
ATOM 2073 C CA . LEU A 1 270 ? -12.469 -34.469 -22.953 1 79.56 270 LEU A CA 1
ATOM 2074 C C . LEU A 1 270 ? -11.727 -34.125 -21.672 1 79.56 270 LEU A C 1
ATOM 2076 O O . LEU A 1 270 ? -11.703 -34.906 -20.734 1 79.56 270 LEU A O 1
ATOM 2080 N N . LYS A 1 271 ? -10.883 -33.094 -21.766 1 78.25 271 LYS A N 1
ATOM 2081 C CA . LYS A 1 271 ? -10.273 -32.5 -20.578 1 78.25 271 LYS A CA 1
ATOM 2082 C C . LYS A 1 271 ? -10.945 -31.203 -20.188 1 78.25 271 LYS A C 1
ATOM 2084 O O . LYS A 1 271 ? -10.867 -30.219 -20.922 1 78.25 271 LYS A O 1
ATOM 2089 N N . PHE A 1 272 ? -11.633 -31.25 -19.109 1 80.56 272 PHE A N 1
ATOM 2090 C CA . PHE A 1 272 ? -12.328 -30.062 -18.625 1 80.56 272 PHE A CA 1
ATOM 2091 C C . PHE A 1 272 ? -11.469 -29.312 -17.609 1 80.56 272 PHE A C 1
ATOM 2093 O O . PHE A 1 272 ? -11.141 -29.844 -16.547 1 80.56 272 PHE A O 1
ATOM 2100 N N . LEU A 1 273 ? -11.039 -28.078 -18.016 1 77.94 273 LEU A N 1
ATOM 2101 C CA . LEU A 1 273 ? -10.188 -27.25 -17.172 1 77.94 273 LEU A CA 1
ATOM 2102 C C . LEU A 1 273 ? -10.977 -26.094 -16.562 1 77.94 273 LEU A C 1
ATOM 2104 O O . LEU A 1 273 ? -11.469 -25.234 -17.281 1 77.94 273 LEU A O 1
ATOM 2108 N N . SER A 1 274 ? -11.188 -26.109 -15.211 1 77.75 274 SER A N 1
ATOM 2109 C CA . SER A 1 274 ? -11.906 -25.031 -14.539 1 77.75 274 SER A CA 1
ATOM 2110 C C . SER A 1 274 ? -10.953 -24.109 -13.781 1 77.75 274 SER A C 1
ATOM 2112 O O . SER A 1 274 ? -11.219 -22.922 -13.625 1 77.75 274 SER A O 1
ATOM 2114 N N . ASP A 1 275 ? -9.945 -24.531 -13.039 1 68.94 275 ASP A N 1
ATOM 2115 C CA . ASP A 1 275 ? -9.047 -23.703 -12.25 1 68.94 275 ASP A CA 1
ATOM 2116 C C . ASP A 1 275 ? -7.699 -23.531 -12.953 1 68.94 275 ASP A C 1
ATOM 2118 O O . ASP A 1 275 ? -7.258 -24.422 -13.68 1 68.94 275 ASP A O 1
ATOM 2122 N N . LYS A 1 276 ? -7.215 -22.188 -12.953 1 59.5 276 LYS A N 1
ATOM 2123 C CA . LYS A 1 276 ? -6.008 -21.781 -13.672 1 59.5 276 LYS A CA 1
ATOM 2124 C C . LYS A 1 276 ? -4.789 -22.547 -13.164 1 59.5 276 LYS A C 1
ATOM 2126 O O . LYS A 1 276 ? -4.246 -22.234 -12.102 1 59.5 276 LYS A O 1
ATOM 2131 N N . ASN A 1 277 ? -4.777 -23.625 -12.867 1 54.5 277 ASN A N 1
ATOM 2132 C CA . ASN A 1 277 ? -3.447 -24.062 -12.453 1 54.5 277 ASN A CA 1
ATOM 2133 C C . ASN A 1 277 ? -2.379 -23.609 -13.445 1 54.5 277 ASN A C 1
ATOM 2135 O O . ASN A 1 277 ? -1.334 -23.094 -13.047 1 54.5 277 ASN A O 1
ATOM 2139 N N . VAL A 1 278 ? -1.88 -24.344 -14.477 1 52.19 278 VAL A N 1
ATOM 2140 C CA . VAL A 1 278 ? -0.582 -24.312 -15.141 1 52.19 278 VAL A CA 1
ATOM 2141 C C . VAL A 1 278 ? -0.672 -23.453 -16.406 1 52.19 278 VAL A C 1
ATOM 2143 O O . VAL A 1 278 ? 0.336 -23.219 -17.078 1 52.19 278 VAL A O 1
ATOM 2146 N N . ILE A 1 279 ? -1.806 -23.062 -17.031 1 55.88 279 ILE A N 1
ATOM 2147 C CA . ILE A 1 279 ? -1.62 -22.609 -18.406 1 55.88 279 ILE A CA 1
ATOM 2148 C C . ILE A 1 279 ? -1.318 -21.109 -18.422 1 55.88 279 ILE A C 1
ATOM 2150 O O . ILE A 1 279 ? -1.468 -20.438 -17.406 1 55.88 279 ILE A O 1
ATOM 2154 N N . SER A 1 280 ? -0.901 -20.594 -19.578 1 66.56 280 SER A N 1
ATOM 2155 C CA . SER A 1 280 ? -0.625 -19.219 -19.969 1 66.56 280 SER A CA 1
ATOM 2156 C C . SER A 1 280 ? -1.812 -18.297 -19.672 1 66.56 280 SER A C 1
ATOM 2158 O O . SER A 1 280 ? -2.967 -18.703 -19.828 1 66.56 280 SER A O 1
ATOM 2160 N N . PRO A 1 281 ? -1.587 -17.219 -19.031 1 76.06 281 PRO A N 1
ATOM 2161 C CA . PRO A 1 281 ? -2.658 -16.281 -18.703 1 76.06 281 PRO A CA 1
ATOM 2162 C C . PRO A 1 281 ? -3.428 -15.805 -19.938 1 76.06 281 PRO A C 1
ATOM 2164 O O . PRO A 1 281 ? -4.52 -15.25 -19.812 1 76.06 281 PRO A O 1
ATOM 2167 N N . CYS A 1 282 ? -2.896 -16.203 -21.062 1 81.62 282 CYS A N 1
ATOM 2168 C CA . CYS A 1 282 ? -3.543 -15.688 -22.266 1 81.62 282 CYS A CA 1
ATOM 2169 C C . CYS A 1 282 ? -4.59 -16.672 -22.781 1 81.62 282 CYS A C 1
ATOM 2171 O O . CYS A 1 282 ? -5.281 -16.391 -23.75 1 81.62 282 CYS A O 1
ATOM 2173 N N . HIS A 1 283 ? -4.773 -17.781 -22.109 1 83 283 HIS A N 1
ATOM 2174 C CA . HIS A 1 283 ? -5.758 -18.766 -22.516 1 83 283 HIS A CA 1
ATOM 2175 C C . HIS A 1 283 ? -6.73 -19.078 -21.375 1 83 283 HIS A C 1
ATOM 2177 O O . HIS A 1 283 ? -6.484 -18.719 -20.234 1 83 283 HIS A O 1
ATOM 2183 N N . LEU A 1 284 ? -7.773 -19.625 -21.812 1 88 284 LEU A N 1
ATOM 2184 C CA . LEU A 1 284 ? -8.75 -20.047 -20.812 1 88 284 LEU A CA 1
ATOM 2185 C C . LEU A 1 284 ? -8.266 -21.281 -20.047 1 88 284 LEU A C 1
ATOM 2187 O O . LEU A 1 284 ? -7.449 -22.047 -20.562 1 88 284 LEU A O 1
ATOM 2191 N N . PRO A 1 285 ? -8.641 -21.391 -18.828 1 89.06 285 PRO A N 1
ATOM 2192 C CA . PRO A 1 285 ? -9.719 -20.766 -18.047 1 89.06 285 PRO A CA 1
ATOM 2193 C C . PRO A 1 285 ? -9.273 -19.469 -17.375 1 89.06 285 PRO A C 1
ATOM 2195 O O . PRO A 1 285 ? -8.078 -19.234 -17.188 1 89.06 285 PRO A O 1
ATOM 2198 N N . VAL A 1 286 ? -10.289 -18.594 -17.141 1 88.5 286 VAL A N 1
ATOM 2199 C CA . VAL A 1 286 ? -10.023 -17.312 -16.516 1 88.5 286 VAL A CA 1
ATOM 2200 C C . VAL A 1 286 ? -11.102 -17.016 -15.477 1 88.5 286 VAL A C 1
ATOM 2202 O O . VAL A 1 286 ? -12.266 -17.391 -15.656 1 88.5 286 VAL A O 1
ATOM 2205 N N . LYS A 1 287 ? -10.664 -16.484 -14.398 1 88.38 287 LYS A N 1
ATOM 2206 C CA . LYS A 1 287 ? -11.555 -16 -13.344 1 88.38 287 LYS A CA 1
ATOM 2207 C C . LYS A 1 287 ? -11.398 -14.5 -13.148 1 88.38 287 LYS A C 1
ATOM 2209 O O . LYS A 1 287 ? -10.281 -13.984 -13.086 1 88.38 287 LYS A O 1
ATOM 2214 N N . PHE A 1 288 ? -12.484 -13.766 -13.258 1 87.38 288 PHE A N 1
ATOM 2215 C CA . PHE A 1 288 ? -12.414 -12.32 -13.078 1 87.38 288 PHE A CA 1
ATOM 2216 C C . PHE A 1 288 ? -13.664 -11.797 -12.383 1 87.38 288 PHE A C 1
ATOM 2218 O O . PHE A 1 288 ? -14.68 -12.492 -12.305 1 87.38 288 PHE A O 1
ATOM 2225 N N . LYS A 1 289 ? -13.469 -10.648 -11.82 1 87.25 289 LYS A N 1
ATOM 2226 C CA . LYS A 1 289 ? -14.594 -9.984 -11.164 1 87.25 289 LYS A CA 1
ATOM 2227 C C . LYS A 1 289 ? -15.328 -9.062 -12.133 1 87.25 289 LYS A C 1
ATOM 2229 O O . LYS A 1 289 ? -14.703 -8.445 -13 1 87.25 289 LYS A O 1
ATOM 2234 N N . ILE A 1 290 ? -16.578 -8.984 -11.898 1 87.19 290 ILE A N 1
ATOM 2235 C CA . ILE A 1 290 ? -17.391 -8.141 -12.766 1 87.19 290 ILE A CA 1
ATOM 2236 C C . ILE A 1 290 ? -16.984 -6.68 -12.594 1 87.19 290 ILE A C 1
ATOM 2238 O O . ILE A 1 290 ? -16.859 -6.191 -11.461 1 87.19 290 ILE A O 1
ATOM 2242 N N . GLY A 1 291 ? -16.688 -6.086 -13.656 1 85.94 291 GLY A N 1
ATOM 2243 C CA . GLY A 1 291 ? -16.344 -4.676 -13.617 1 85.94 291 GLY A CA 1
ATOM 2244 C C . GLY A 1 291 ? -14.867 -4.418 -13.82 1 85.94 291 GLY A C 1
ATOM 2245 O O . GLY A 1 291 ? -14.461 -3.281 -14.07 1 85.94 291 GLY A O 1
ATOM 2246 N N . ASP A 1 292 ? -14.039 -5.43 -13.734 1 86.31 292 ASP A N 1
ATOM 2247 C CA . ASP A 1 292 ? -12.594 -5.293 -13.891 1 86.31 292 ASP A CA 1
ATOM 2248 C C . ASP A 1 292 ? -12.164 -5.66 -15.305 1 86.31 292 ASP A C 1
ATOM 2250 O O . ASP A 1 292 ? -12.219 -6.828 -15.695 1 86.31 292 ASP A O 1
ATOM 2254 N N . ASP A 1 293 ? -11.773 -4.633 -16 1 88.88 293 ASP A N 1
ATOM 2255 C CA . ASP A 1 293 ? -11.242 -4.914 -17.328 1 88.88 293 ASP A CA 1
ATOM 2256 C C . ASP A 1 293 ? -9.828 -5.496 -17.234 1 88.88 293 ASP A C 1
ATOM 2258 O O . ASP A 1 293 ? -9 -5.008 -16.469 1 88.88 293 ASP A O 1
ATOM 2262 N N . LEU A 1 294 ? -9.648 -6.574 -17.953 1 88.81 294 LEU A N 1
ATOM 2263 C CA . LEU A 1 294 ? -8.352 -7.238 -17.938 1 88.81 294 LEU A CA 1
ATOM 2264 C C . LEU A 1 294 ? -7.824 -7.426 -19.344 1 88.81 294 LEU A C 1
ATOM 2266 O O . LEU A 1 294 ? -8.594 -7.676 -20.281 1 88.81 294 LEU A O 1
ATOM 2270 N N . SER A 1 295 ? -6.543 -7.234 -19.609 1 91.31 295 SER A N 1
ATOM 2271 C CA . SER A 1 295 ? -5.855 -7.512 -20.875 1 91.31 295 SER A CA 1
ATOM 2272 C C . SER A 1 295 ? -4.523 -8.211 -20.625 1 91.31 295 SER A C 1
ATOM 2274 O O . SER A 1 295 ? -3.703 -7.738 -19.844 1 91.31 295 SER A O 1
ATOM 2276 N N . PHE A 1 296 ? -4.391 -9.367 -21.188 1 88.88 296 PHE A N 1
ATOM 2277 C CA . PHE A 1 296 ? -3.154 -10.133 -21.078 1 88.88 296 PHE A CA 1
ATOM 2278 C C . PHE A 1 296 ? -2.5 -10.312 -22.438 1 88.88 296 PHE A C 1
ATOM 2280 O O . PHE A 1 296 ? -3.17 -10.664 -23.422 1 88.88 296 PHE A O 1
ATOM 2287 N N . ASP A 1 297 ? -1.229 -10.016 -22.578 1 88.81 297 ASP A N 1
ATOM 2288 C CA . ASP A 1 297 ? -0.448 -10.273 -23.781 1 88.81 297 ASP A CA 1
ATOM 2289 C C . ASP A 1 297 ? 0.634 -11.32 -23.531 1 88.81 297 ASP A C 1
ATOM 2291 O O . ASP A 1 297 ? 1.424 -11.18 -22.594 1 88.81 297 ASP A O 1
ATOM 2295 N N . CYS A 1 298 ? 0.528 -12.359 -24.219 1 82.12 298 CYS A N 1
ATOM 2296 C CA . CYS A 1 298 ? 1.502 -13.438 -24.062 1 82.12 298 CYS A CA 1
ATOM 2297 C C . CYS A 1 298 ? 2.266 -13.68 -25.359 1 82.12 298 CYS A C 1
ATOM 2299 O O . CYS A 1 298 ? 1.694 -13.609 -26.438 1 82.12 298 CYS A O 1
ATOM 2301 N N . SER A 1 299 ? 3.57 -13.898 -25.219 1 81.25 299 SER A N 1
ATOM 2302 C CA . SER A 1 299 ? 4.383 -14.32 -26.359 1 81.25 299 SER A CA 1
ATOM 2303 C C . SER A 1 299 ? 4.414 -15.836 -26.484 1 81.25 299 SER A C 1
ATOM 2305 O O . SER A 1 299 ? 4.809 -16.531 -25.547 1 81.25 299 SER A O 1
ATOM 2307 N N . ILE A 1 300 ? 3.834 -16.359 -27.547 1 74.94 300 ILE A N 1
ATOM 2308 C CA . ILE A 1 300 ? 3.756 -17.812 -27.75 1 74.94 300 ILE A CA 1
ATOM 2309 C C . ILE A 1 300 ? 4.699 -18.234 -28.875 1 74.94 300 ILE A C 1
ATOM 2311 O O . ILE A 1 300 ? 4.84 -17.516 -29.875 1 74.94 300 ILE A O 1
ATOM 2315 N N . ASN A 1 301 ? 5.387 -19.391 -28.578 1 77.12 301 ASN A N 1
ATOM 2316 C CA . ASN A 1 301 ? 6.148 -20.062 -29.625 1 77.12 301 ASN A CA 1
ATOM 2317 C C . ASN A 1 301 ? 5.27 -21 -30.438 1 77.12 301 ASN A C 1
ATOM 2319 O O . ASN A 1 301 ? 4.699 -21.953 -29.891 1 77.12 301 ASN A O 1
ATOM 2323 N N . ILE A 1 302 ? 5.117 -20.844 -31.75 1 76.62 302 ILE A N 1
ATOM 2324 C CA . ILE A 1 302 ? 4.207 -21.562 -32.625 1 76.62 302 ILE A CA 1
ATOM 2325 C C . ILE A 1 302 ? 4.609 -23.031 -32.719 1 76.62 302 ILE A C 1
ATOM 2327 O O . ILE A 1 302 ? 3.75 -23.922 -32.812 1 76.62 302 ILE A O 1
ATOM 2331 N N . THR A 1 303 ? 5.863 -23.359 -32.531 1 70.88 303 THR A N 1
ATOM 2332 C CA . THR A 1 303 ? 6.297 -24.75 -32.656 1 70.88 303 THR A CA 1
ATOM 2333 C C . THR A 1 303 ? 5.902 -25.531 -31.406 1 70.88 303 THR A C 1
ATOM 2335 O O . THR A 1 303 ? 5.508 -26.703 -31.516 1 70.88 303 THR A O 1
ATOM 2338 N N . ASP A 1 304 ? 5.953 -24.875 -30.359 1 69.38 304 ASP A N 1
ATOM 2339 C CA . ASP A 1 304 ? 5.578 -25.562 -29.125 1 69.38 304 ASP A CA 1
ATOM 2340 C C . ASP A 1 304 ? 4.07 -25.797 -29.062 1 69.38 304 ASP A C 1
ATOM 2342 O O . ASP A 1 304 ? 3.619 -26.812 -28.531 1 69.38 304 ASP A O 1
ATOM 2346 N N . LEU A 1 305 ? 3.383 -24.969 -29.688 1 69.56 305 LEU A N 1
ATOM 2347 C CA . LEU A 1 305 ? 1.928 -25.078 -29.641 1 69.56 305 LEU A CA 1
ATOM 2348 C C . LEU A 1 305 ? 1.434 -26.203 -30.547 1 69.56 305 LEU A C 1
ATOM 2350 O O . LEU A 1 305 ? 0.442 -26.859 -30.234 1 69.56 305 LEU A O 1
ATOM 2354 N N . THR A 1 306 ? 2.172 -26.438 -31.594 1 66.12 306 THR A N 1
ATOM 2355 C CA . THR A 1 306 ? 1.748 -27.469 -32.531 1 66.12 306 THR A CA 1
ATOM 2356 C C . THR A 1 306 ? 2.027 -28.859 -31.984 1 66.12 306 THR A C 1
ATOM 2358 O O . THR A 1 306 ? 1.322 -29.812 -32.312 1 66.12 306 THR A O 1
ATOM 2361 N N . SER A 1 307 ? 3.027 -28.828 -31.125 1 60.19 307 SER A N 1
ATOM 2362 C CA . SER A 1 307 ? 3.383 -30.141 -30.609 1 60.19 307 SER A CA 1
ATOM 2363 C C . SER A 1 307 ? 2.666 -30.422 -29.281 1 60.19 307 SER A C 1
ATOM 2365 O O . SER A 1 307 ? 2.549 -31.578 -28.875 1 60.19 307 SER A O 1
ATOM 2367 N N . SER A 1 308 ? 2.176 -29.391 -28.734 1 58.22 308 SER A N 1
ATOM 2368 C CA . SER A 1 308 ? 1.578 -29.578 -27.422 1 58.22 308 SER A CA 1
ATOM 2369 C C . SER A 1 308 ? 0.119 -30 -27.531 1 58.22 308 SER A C 1
ATOM 2371 O O . SER A 1 308 ? -0.473 -29.938 -28.609 1 58.22 308 SER A O 1
ATOM 2373 N N . SER A 1 309 ? -0.414 -30.641 -26.469 1 55.12 309 SER A N 1
ATOM 2374 C CA . SER A 1 309 ? -1.793 -31.062 -26.25 1 55.12 309 SER A CA 1
ATOM 2375 C C . SER A 1 309 ? -2.777 -29.969 -26.672 1 55.12 309 SER A C 1
ATOM 2377 O O . SER A 1 309 ? -3.986 -30.219 -26.734 1 55.12 309 SER A O 1
ATOM 2379 N N . PHE A 1 310 ? -2.193 -28.922 -27.281 1 57.31 310 PHE A N 1
ATOM 2380 C CA . PHE A 1 310 ? -3.145 -27.844 -27.516 1 57.31 310 PHE A CA 1
ATOM 2381 C C . PHE A 1 310 ? -3.504 -27.75 -29 1 57.31 310 PHE A C 1
ATOM 2383 O O . PHE A 1 310 ? -4.25 -26.859 -29.406 1 57.31 310 PHE A O 1
ATOM 2390 N N . ASN A 1 311 ? -2.975 -28.641 -29.781 1 63.41 311 ASN A N 1
ATOM 2391 C CA . ASN A 1 311 ? -3.51 -28.781 -31.125 1 63.41 311 ASN A CA 1
ATOM 2392 C C . ASN A 1 311 ? -4.871 -29.453 -31.125 1 63.41 311 ASN A C 1
ATOM 2394 O O . ASN A 1 311 ? -5.07 -30.453 -31.828 1 63.41 311 ASN A O 1
ATOM 2398 N N . GLU A 1 312 ? -5.66 -28.953 -30.078 1 80.88 312 GLU A N 1
ATOM 2399 C CA . GLU A 1 312 ? -7 -29.5 -29.906 1 80.88 312 GLU A CA 1
ATOM 2400 C C . GLU A 1 312 ? -8.062 -28.391 -29.984 1 80.88 312 GLU A C 1
ATOM 2402 O O . GLU A 1 312 ? -7.734 -27.219 -30.172 1 80.88 312 GLU A O 1
ATOM 2407 N N . THR A 1 313 ? -9.25 -28.828 -30.234 1 90.06 313 THR A N 1
ATOM 2408 C CA . THR A 1 313 ? -10.352 -27.875 -30.25 1 90.06 313 THR A CA 1
ATOM 2409 C C . THR A 1 313 ? -10.836 -27.594 -28.828 1 90.06 313 THR A C 1
ATOM 2411 O O . THR A 1 313 ? -10.789 -28.469 -27.953 1 90.06 313 THR A O 1
ATOM 2414 N N . LEU A 1 314 ? -11.102 -26.375 -28.688 1 91.38 314 LEU A N 1
ATOM 2415 C CA . LEU A 1 314 ? -11.5 -25.906 -27.375 1 91.38 314 LEU A CA 1
ATOM 2416 C C . LEU A 1 314 ? -12.922 -25.359 -27.391 1 91.38 314 LEU A C 1
ATOM 2418 O O . LEU A 1 314 ? -13.406 -24.922 -28.438 1 91.38 314 LEU A O 1
ATOM 2422 N N . ALA A 1 315 ? -13.57 -25.5 -26.25 1 91.31 315 ALA A N 1
ATOM 2423 C CA . ALA A 1 315 ? -14.891 -24.922 -26.062 1 91.31 315 ALA A CA 1
ATOM 2424 C C . ALA A 1 315 ? -14.992 -24.203 -24.719 1 91.31 315 ALA A C 1
ATOM 2426 O O . ALA A 1 315 ? -14.664 -24.781 -23.672 1 91.31 315 ALA A O 1
ATOM 2427 N N . PRO A 1 316 ? -15.344 -22.969 -24.797 1 92.88 316 PRO A N 1
ATOM 2428 C CA . PRO A 1 316 ? -15.492 -22.234 -23.547 1 92.88 316 PRO A CA 1
ATOM 2429 C C . PRO A 1 316 ? -16.812 -22.516 -22.844 1 92.88 316 PRO A C 1
ATOM 2431 O O . PRO A 1 316 ? -17.844 -22.688 -23.5 1 92.88 316 PRO A O 1
ATOM 2434 N N . PHE A 1 317 ? -16.719 -22.656 -21.516 1 89.19 317 PHE A N 1
ATOM 2435 C CA . PHE A 1 317 ? -17.891 -22.875 -20.656 1 89.19 317 PHE A CA 1
ATOM 2436 C C . PHE A 1 317 ? -17.922 -21.875 -19.516 1 89.19 317 PHE A C 1
ATOM 2438 O O . PHE A 1 317 ? -16.875 -21.531 -18.953 1 89.19 317 PHE A O 1
ATOM 2445 N N . ILE A 1 318 ? -19.062 -21.391 -19.25 1 89.81 318 ILE A N 1
ATOM 2446 C CA . ILE A 1 318 ? -19.219 -20.469 -18.141 1 89.81 318 ILE A CA 1
ATOM 2447 C C . ILE A 1 318 ? -19.75 -21.219 -16.922 1 89.81 318 ILE A C 1
ATOM 2449 O O . ILE A 1 318 ? -20.609 -22.094 -17.047 1 89.81 318 ILE A O 1
ATOM 2453 N N . SER A 1 319 ? -18.969 -20.984 -15.812 1 81.81 319 SER A N 1
ATOM 2454 C CA . SER A 1 319 ? -19.438 -21.562 -14.562 1 81.81 319 SER A CA 1
ATOM 2455 C C . SER A 1 319 ? -20.359 -20.609 -13.812 1 81.81 319 SER A C 1
ATOM 2457 O O . SER A 1 319 ? -19.906 -19.562 -13.344 1 81.81 319 SER A O 1
ATOM 2459 N N . PHE A 1 320 ? -21.609 -20.859 -14 1 68.25 320 PHE A N 1
ATOM 2460 C CA . PHE A 1 320 ? -22.562 -20.047 -13.25 1 68.25 320 PHE A CA 1
ATOM 2461 C C . PHE A 1 320 ? -23.406 -20.922 -12.336 1 68.25 320 PHE A C 1
ATOM 2463 O O . PHE A 1 320 ? -24.047 -21.875 -12.789 1 68.25 320 PHE A O 1
ATOM 2470 N N . GLU A 1 321 ? -23.547 -20.719 -11.062 1 64.44 321 GLU A N 1
ATOM 2471 C CA . GLU A 1 321 ? -24.297 -21.438 -10.039 1 64.44 321 GLU A CA 1
ATOM 2472 C C . GLU A 1 321 ? -24 -22.922 -10.062 1 64.44 321 GLU A C 1
ATOM 2474 O O . GLU A 1 321 ? -24.906 -23.75 -10.055 1 64.44 321 GLU A O 1
ATOM 2479 N N . ASP A 1 322 ? -22.797 -23.391 -10.188 1 66.31 322 ASP A N 1
ATOM 2480 C CA . ASP A 1 322 ? -22.312 -24.766 -10.078 1 66.31 322 ASP A CA 1
ATOM 2481 C C . ASP A 1 322 ? -22.641 -25.562 -11.336 1 66.31 322 ASP A C 1
ATOM 2483 O O . ASP A 1 322 ? -22.453 -26.781 -11.375 1 66.31 322 ASP A O 1
ATOM 2487 N N . ASN A 1 323 ? -23.312 -24.828 -12.258 1 74.81 323 ASN A N 1
ATOM 2488 C CA . ASN A 1 323 ? -23.562 -25.484 -13.539 1 74.81 323 ASN A CA 1
ATOM 2489 C C . ASN A 1 323 ? -22.703 -24.875 -14.641 1 74.81 323 ASN A C 1
ATOM 2491 O O . ASN A 1 323 ? -22.344 -23.703 -14.594 1 74.81 323 ASN A O 1
ATOM 2495 N N . PHE A 1 324 ? -22.25 -25.703 -15.539 1 82.38 324 PHE A N 1
ATOM 2496 C CA . PHE A 1 324 ? -21.469 -25.219 -16.672 1 82.38 324 PHE A CA 1
ATOM 2497 C C . PHE A 1 324 ? -22.312 -25.156 -17.938 1 82.38 324 PHE A C 1
ATOM 2499 O O . PHE A 1 324 ? -23 -26.125 -18.266 1 82.38 324 PHE A O 1
ATOM 2506 N N . GLU A 1 325 ? -22.391 -23.984 -18.422 1 84.75 325 GLU A N 1
ATOM 2507 C CA . GLU A 1 325 ? -23.078 -23.781 -19.703 1 84.75 325 GLU A CA 1
ATOM 2508 C C . GLU A 1 325 ? -22.094 -23.375 -20.797 1 84.75 325 GLU A C 1
ATOM 2510 O O . GLU A 1 325 ? -21.141 -22.641 -20.547 1 84.75 325 GLU A O 1
ATOM 2515 N N . ALA A 1 326 ? -22.359 -23.875 -22 1 87.94 326 ALA A N 1
ATOM 2516 C CA . ALA A 1 326 ? -21.469 -23.578 -23.109 1 87.94 326 ALA A CA 1
ATOM 2517 C C . ALA A 1 326 ? -21.641 -22.125 -23.594 1 87.94 326 ALA A C 1
ATOM 2519 O O . ALA A 1 326 ? -22.766 -21.625 -23.641 1 87.94 326 ALA A O 1
ATOM 2520 N N . LEU A 1 327 ? -20.594 -21.516 -23.938 1 91.62 327 LEU A N 1
ATOM 2521 C CA . LEU A 1 327 ? -20.594 -20.156 -24.484 1 91.62 327 LEU A CA 1
ATOM 2522 C C . LEU A 1 327 ? -20.422 -20.188 -26 1 91.62 327 LEU A C 1
ATOM 2524 O O . LEU A 1 327 ? -19.562 -20.906 -26.516 1 91.62 327 LEU A O 1
ATOM 2528 N N . PRO A 1 328 ? -21.234 -19.438 -26.656 1 92.31 328 PRO A N 1
ATOM 2529 C CA . PRO A 1 328 ? -21.031 -19.375 -28.094 1 92.31 328 PRO A CA 1
ATOM 2530 C C . PRO A 1 328 ? -19.797 -18.562 -28.484 1 92.31 328 PRO A C 1
ATOM 2532 O O . PRO A 1 328 ? -19.438 -17.609 -27.781 1 92.31 328 PRO A O 1
ATOM 2535 N N . VAL A 1 329 ? -19.188 -18.938 -29.516 1 93.44 329 VAL A N 1
ATOM 2536 C CA . VAL A 1 329 ? -17.984 -18.266 -29.969 1 93.44 329 VAL A CA 1
ATOM 2537 C C . VAL A 1 329 ? -18.125 -17.828 -31.422 1 93.44 329 VAL A C 1
ATOM 2539 O O . VAL A 1 329 ? -18.562 -18.625 -32.25 1 93.44 329 VAL A O 1
ATOM 2542 N N . SER A 1 330 ? -17.844 -16.531 -31.672 1 93.19 330 SER A N 1
ATOM 2543 C CA . SER A 1 330 ? -17.766 -16.031 -33.031 1 93.19 330 SER A CA 1
ATOM 2544 C C . SER A 1 330 ? -16.328 -16.047 -33.531 1 93.19 330 SER A C 1
ATOM 2546 O O . SER A 1 330 ? -15.414 -15.609 -32.844 1 93.19 330 SER A O 1
ATOM 2548 N N . LEU A 1 331 ? -16.203 -16.641 -34.688 1 94.81 331 LEU A N 1
ATOM 2549 C CA . LEU A 1 331 ? -14.844 -16.781 -35.219 1 94.81 331 LEU A CA 1
ATOM 2550 C C . LEU A 1 331 ? -14.609 -15.805 -36.375 1 94.81 331 LEU A C 1
ATOM 2552 O O . LEU A 1 331 ? -15.391 -15.75 -37.312 1 94.81 331 LEU A O 1
ATOM 2556 N N . LYS A 1 332 ? -13.594 -15.062 -36.25 1 94.88 332 LYS A N 1
ATOM 2557 C CA . LYS A 1 332 ? -13.109 -14.195 -37.312 1 94.88 332 LYS A CA 1
ATOM 2558 C C . LYS A 1 332 ? -11.891 -14.797 -38 1 94.88 332 LYS A C 1
ATOM 2560 O O . LYS A 1 332 ? -10.859 -15.031 -37.375 1 94.88 332 LYS A O 1
ATOM 2565 N N . LYS A 1 333 ? -11.984 -15.008 -39.312 1 93.19 333 LYS A N 1
ATOM 2566 C CA . LYS A 1 333 ? -10.922 -15.609 -40.125 1 93.19 333 LYS A CA 1
ATOM 2567 C C . LYS A 1 333 ? -9.742 -14.656 -40.281 1 93.19 333 LYS A C 1
ATOM 2569 O O . LYS A 1 333 ? -9.867 -13.461 -40 1 93.19 333 LYS A O 1
ATOM 2574 N N . PRO A 1 334 ? -8.617 -15.242 -40.656 1 92.12 334 PRO A N 1
ATOM 2575 C CA . PRO A 1 334 ? -7.457 -14.367 -40.844 1 92.12 334 PRO A CA 1
ATOM 2576 C C . PRO A 1 334 ? -7.684 -13.328 -41.938 1 92.12 334 PRO A C 1
ATOM 2578 O O . PRO A 1 334 ? -7.023 -12.289 -41.969 1 92.12 334 PRO A O 1
ATOM 2581 N N . ASP A 1 335 ? -8.633 -13.539 -42.812 1 87.94 335 ASP A N 1
ATOM 2582 C CA . ASP A 1 335 ? -8.93 -12.594 -43.875 1 87.94 335 ASP A CA 1
ATOM 2583 C C . ASP A 1 335 ? -9.812 -11.453 -43.375 1 87.94 335 ASP A C 1
ATOM 2585 O O . ASP A 1 335 ? -10.039 -10.477 -44.094 1 87.94 335 ASP A O 1
ATOM 2589 N N . GLY A 1 336 ? -10.281 -11.508 -42.219 1 88.94 336 GLY A N 1
ATOM 2590 C CA . GLY A 1 336 ? -11.062 -10.445 -41.594 1 88.94 336 GLY A CA 1
ATOM 2591 C C . GLY A 1 336 ? -12.555 -10.695 -41.656 1 88.94 336 GLY A C 1
ATOM 2592 O O . GLY A 1 336 ? -13.336 -9.938 -41.094 1 88.94 336 GLY A O 1
ATOM 2593 N N . GLN A 1 337 ? -12.93 -11.828 -42.219 1 90.19 337 GLN A N 1
ATOM 2594 C CA . GLN A 1 337 ? -14.352 -12.109 -42.344 1 90.19 337 GLN A CA 1
ATOM 2595 C C . GLN A 1 337 ? -14.828 -13.062 -41.25 1 90.19 337 GLN A C 1
ATOM 2597 O O . GLN A 1 337 ? -14.102 -13.977 -40.844 1 90.19 337 GLN A O 1
ATOM 2602 N N . TYR A 1 338 ? -16.047 -12.836 -40.812 1 91.56 338 TYR A N 1
ATOM 2603 C CA . TYR A 1 338 ? -16.656 -13.711 -39.812 1 91.56 338 TYR A CA 1
ATOM 2604 C C . TYR A 1 338 ? -17.297 -14.93 -40.469 1 91.56 338 TYR A C 1
ATOM 2606 O O . TYR A 1 338 ? -17.75 -14.852 -41.625 1 91.56 338 TYR A O 1
ATOM 2614 N N . VAL A 1 339 ? -17.203 -15.992 -39.625 1 91.06 339 VAL A N 1
ATOM 2615 C CA . VAL A 1 339 ? -17.922 -17.188 -40.094 1 91.06 339 VAL A CA 1
ATOM 2616 C C . VAL A 1 339 ? -19.422 -16.922 -40.094 1 91.06 339 VAL A C 1
ATOM 2618 O O . VAL A 1 339 ? -19.984 -16.531 -39.062 1 91.06 339 VAL A O 1
ATOM 2621 N N . GLN A 1 340 ? -20 -17.062 -41.219 1 84.31 340 GLN A N 1
ATOM 2622 C CA . GLN A 1 340 ? -21.406 -16.734 -41.375 1 84.31 340 GLN A CA 1
ATOM 2623 C C . GLN A 1 340 ? -22.281 -17.969 -41.125 1 84.31 340 GLN A C 1
ATOM 2625 O O . GLN A 1 340 ? -21.797 -19.094 -41.188 1 84.31 340 GLN A O 1
ATOM 2630 N N . LYS A 1 341 ? -23.547 -17.812 -40.75 1 82.06 341 LYS A N 1
ATOM 2631 C CA . LYS A 1 341 ? -24.516 -18.875 -40.5 1 82.06 341 LYS A CA 1
ATOM 2632 C C . LYS A 1 341 ? -24.781 -19.656 -41.781 1 82.06 341 LYS A C 1
ATOM 2634 O O . LYS A 1 341 ? -24.734 -20.891 -41.812 1 82.06 341 LYS A O 1
ATOM 2639 N N . GLN A 1 342 ? -24.922 -19.109 -42.875 1 81.12 342 GLN A N 1
ATOM 2640 C CA . GLN A 1 342 ? -25.266 -19.719 -44.156 1 81.12 342 GLN A CA 1
ATOM 2641 C C . GLN A 1 342 ? -26.219 -20.891 -44 1 81.12 342 GLN A C 1
ATOM 2643 O O . GLN A 1 342 ? -27.328 -20.734 -43.469 1 81.12 342 GLN A O 1
ATOM 2648 N N . THR A 1 343 ? -25.719 -22.125 -44.094 1 81.31 343 THR A N 1
ATOM 2649 C CA . THR A 1 343 ? -26.594 -23.281 -44.031 1 81.31 343 THR A CA 1
ATOM 2650 C C . THR A 1 343 ? -26.688 -23.828 -42.625 1 81.31 343 THR A C 1
ATOM 2652 O O . THR A 1 343 ? -27.469 -24.75 -42.344 1 81.31 343 THR A O 1
ATOM 2655 N N . TRP A 1 344 ? -25.969 -23.266 -41.75 1 85.31 344 TRP A N 1
ATOM 2656 C CA . TRP A 1 344 ? -26.016 -23.703 -40.375 1 85.31 344 TRP A CA 1
ATOM 2657 C C . TRP A 1 344 ? -27.312 -23.25 -39.688 1 85.31 344 TRP A C 1
ATOM 2659 O O . TRP A 1 344 ? -27.812 -22.156 -40 1 85.31 344 TRP A O 1
ATOM 2669 N N . PRO A 1 345 ? -27.875 -24.031 -38.844 1 79.06 345 PRO A N 1
ATOM 2670 C CA . PRO A 1 345 ? -29.109 -23.641 -38.156 1 79.06 345 PRO A CA 1
ATOM 2671 C C . PRO A 1 345 ? -28.922 -22.438 -37.25 1 79.06 345 PRO A C 1
ATOM 2673 O O . PRO A 1 345 ? -29.859 -21.688 -37 1 79.06 345 PRO A O 1
ATOM 2676 N N . SER A 1 346 ? -27.781 -22.391 -36.719 1 82.81 346 SER A N 1
ATOM 2677 C CA . SER A 1 346 ? -27.5 -21.281 -35.844 1 82.81 346 SER A CA 1
ATOM 2678 C C . SER A 1 346 ? -26.094 -20.734 -36.062 1 82.81 346 SER A C 1
ATOM 2680 O O . SER A 1 346 ? -25.25 -21.422 -36.656 1 82.81 346 SER A O 1
ATOM 2682 N N . TYR A 1 347 ? -25.906 -19.5 -35.75 1 80.31 347 TYR A N 1
ATOM 2683 C CA . TYR A 1 347 ? -24.594 -18.875 -35.906 1 80.31 347 TYR A CA 1
ATOM 2684 C C . TYR A 1 347 ? -23.812 -18.969 -34.594 1 80.31 347 TYR A C 1
ATOM 2686 O O . TYR A 1 347 ? -22.734 -18.391 -34.469 1 80.31 347 TYR A O 1
ATOM 2694 N N . LYS A 1 348 ? -24.328 -19.703 -33.594 1 87.88 348 LYS A N 1
ATOM 2695 C CA . LYS A 1 348 ? -23.672 -19.891 -32.312 1 87.88 348 LYS A CA 1
ATOM 2696 C C . LYS A 1 348 ? -22.812 -21.156 -32.312 1 87.88 348 LYS A C 1
ATOM 2698 O O . LYS A 1 348 ? -23.312 -22.219 -31.938 1 87.88 348 LYS A O 1
ATOM 2703 N N . PHE A 1 349 ? -21.578 -20.891 -32.625 1 91.69 349 PHE A N 1
ATOM 2704 C CA . PHE A 1 349 ? -20.672 -22.031 -32.656 1 91.69 349 PHE A CA 1
ATOM 2705 C C . PHE A 1 349 ? -20.109 -22.328 -31.281 1 91.69 349 PHE A C 1
ATOM 2707 O O . PHE A 1 349 ? -19.953 -21.406 -30.469 1 91.69 349 PHE A O 1
ATOM 2714 N N . ARG A 1 350 ? -19.734 -23.5 -31.047 1 90.56 350 ARG A N 1
ATOM 2715 C CA . ARG A 1 350 ? -19.375 -23.938 -29.688 1 90.56 350 ARG A CA 1
ATOM 2716 C C . ARG A 1 350 ? -17.859 -24.062 -29.547 1 90.56 350 ARG A C 1
ATOM 2718 O O . ARG A 1 350 ? -17.328 -23.906 -28.453 1 90.56 350 ARG A O 1
ATOM 2725 N N . ARG A 1 351 ? -17.203 -24.344 -30.641 1 92.69 351 ARG A N 1
ATOM 2726 C CA . ARG A 1 351 ? -15.805 -24.734 -30.484 1 92.69 351 ARG A CA 1
ATOM 2727 C C . ARG A 1 351 ? -14.891 -23.781 -31.266 1 92.69 351 ARG A C 1
ATOM 2729 O O . ARG A 1 351 ? -15.32 -23.172 -32.25 1 92.69 351 ARG A O 1
ATOM 2736 N N . TYR A 1 352 ? -13.711 -23.625 -30.781 1 93.56 352 TYR A N 1
ATOM 2737 C CA . TYR A 1 352 ? -12.641 -22.875 -31.422 1 93.56 352 TYR A CA 1
ATOM 2738 C C . TYR A 1 352 ? -11.297 -23.594 -31.266 1 93.56 352 TYR A C 1
ATOM 2740 O O . TYR A 1 352 ? -11.242 -24.719 -30.766 1 93.56 352 TYR A O 1
ATOM 2748 N N . PHE A 1 353 ? -10.273 -23.062 -31.891 1 91.69 353 PHE A N 1
ATOM 2749 C CA . PHE A 1 353 ? -8.969 -23.703 -31.812 1 91.69 353 PHE A CA 1
ATOM 2750 C C . PHE A 1 353 ? -7.867 -22.656 -31.625 1 91.69 353 PHE A C 1
ATOM 2752 O O . PHE A 1 353 ? -8.094 -21.469 -31.844 1 91.69 353 PHE A O 1
ATOM 2759 N N . LEU A 1 354 ? -6.703 -23.125 -31.203 1 89.06 354 LEU A N 1
ATOM 2760 C CA . LEU A 1 354 ? -5.598 -22.219 -30.906 1 89.06 354 LEU A CA 1
ATOM 2761 C C . LEU A 1 354 ? -4.648 -22.125 -32.094 1 89.06 354 LEU A C 1
ATOM 2763 O O . LEU A 1 354 ? -4.219 -21.031 -32.469 1 89.06 354 LEU A O 1
ATOM 2767 N N . VAL A 1 355 ? -4.309 -23.219 -32.562 1 87.81 355 VAL A N 1
ATOM 2768 C CA . VAL A 1 355 ? -3.373 -23.25 -33.688 1 87.81 355 VAL A CA 1
ATOM 2769 C C . VAL A 1 355 ? -3.773 -24.344 -34.656 1 87.81 355 VAL A C 1
ATOM 2771 O O . VAL A 1 355 ? -4.312 -25.391 -34.281 1 87.81 355 VAL A O 1
ATOM 2774 N N . HIS A 1 356 ? -3.598 -24.078 -35.906 1 87.5 356 HIS A N 1
ATOM 2775 C CA . HIS A 1 356 ? -3.867 -25.047 -36.969 1 87.5 356 HIS A CA 1
ATOM 2776 C C . HIS A 1 356 ? -2.889 -24.875 -38.125 1 87.5 356 HIS A C 1
ATOM 2778 O O . HIS A 1 356 ? -2.68 -23.766 -38.625 1 87.5 356 HIS A O 1
ATOM 2784 N N . LYS A 1 357 ? -2.262 -26.047 -38.375 1 83.69 357 LYS A N 1
ATOM 2785 C CA . LYS A 1 357 ? -1.395 -26.062 -39.562 1 83.69 357 LYS A CA 1
ATOM 2786 C C . LYS A 1 357 ? -2.18 -26.438 -40.812 1 83.69 357 LYS A C 1
ATOM 2788 O O . LYS A 1 357 ? -2.6 -27.594 -40.969 1 83.69 357 LYS A O 1
ATOM 2793 N N . GLU A 1 358 ? -2.479 -25.484 -41.656 1 83.06 358 GLU A N 1
ATOM 2794 C CA . GLU A 1 358 ? -3.275 -25.688 -42.875 1 83.06 358 GLU A CA 1
ATOM 2795 C C . GLU A 1 358 ? -2.385 -25.922 -44.094 1 83.06 358 GLU A C 1
ATOM 2797 O O . GLU A 1 358 ? -1.386 -25.234 -44.281 1 83.06 358 GLU A O 1
ATOM 2802 N N . LEU A 1 359 ? -2.768 -27.062 -44.688 1 80.25 359 LEU A N 1
ATOM 2803 C CA . LEU A 1 359 ? -2.111 -27.328 -45.969 1 80.25 359 LEU A CA 1
ATOM 2804 C C . LEU A 1 359 ? -2.893 -26.719 -47.125 1 80.25 359 LEU A C 1
ATOM 2806 O O . LEU A 1 359 ? -4.051 -27.062 -47.344 1 80.25 359 LEU A O 1
ATOM 2810 N N . SER A 1 360 ? -2.289 -25.75 -47.781 1 79.19 360 SER A N 1
ATOM 2811 C CA . SER A 1 360 ? -2.957 -25.062 -48.875 1 79.19 360 SER A CA 1
ATOM 2812 C C . SER A 1 360 ? -3.121 -25.984 -50.094 1 79.19 360 SER A C 1
ATOM 2814 O O . SER A 1 360 ? -2.197 -26.719 -50.438 1 79.19 360 SER A O 1
ATOM 2816 N N . ALA A 1 361 ? -4.32 -25.984 -50.656 1 77 361 ALA A N 1
ATOM 2817 C CA . ALA A 1 361 ? -4.617 -26.797 -51.844 1 77 361 ALA A CA 1
ATOM 2818 C C . ALA A 1 361 ? -3.906 -26.234 -53.062 1 77 361 ALA A C 1
ATOM 2820 O O . ALA A 1 361 ? -3.535 -26.984 -53.969 1 77 361 ALA A O 1
ATOM 2821 N N . VAL A 1 362 ? -3.719 -24.922 -53 1 72.88 362 VAL A N 1
ATOM 2822 C CA . VAL A 1 362 ? -3.174 -24.281 -54.188 1 72.88 362 VAL A CA 1
ATOM 2823 C C . VAL A 1 362 ? -1.649 -24.344 -54.156 1 72.88 362 VAL A C 1
ATOM 2825 O O . VAL A 1 362 ? -1.023 -24.766 -55.125 1 72.88 362 VAL A O 1
ATOM 2828 N N . SER A 1 363 ? -0.995 -23.906 -53.156 1 73.5 363 SER A N 1
ATOM 2829 C CA . SER A 1 363 ? 0.458 -23.766 -53.094 1 73.5 363 SER A CA 1
ATOM 2830 C C . SER A 1 363 ? 1.106 -24.969 -52.406 1 73.5 363 SER A C 1
ATOM 2832 O O . SER A 1 363 ? 2.328 -25.109 -52.438 1 73.5 363 SER A O 1
ATOM 2834 N N . ASN A 1 364 ? 0.403 -25.891 -52.031 1 77.19 364 ASN A N 1
ATOM 2835 C CA . ASN A 1 364 ? 0.928 -27.047 -51.312 1 77.19 364 ASN A CA 1
ATOM 2836 C C . ASN A 1 364 ? 1.897 -26.625 -50.188 1 77.19 364 ASN A C 1
ATOM 2838 O O . ASN A 1 364 ? 2.906 -27.297 -49.969 1 77.19 364 ASN A O 1
ATOM 2842 N N . THR A 1 365 ? 1.711 -25.281 -49.719 1 79.75 365 THR A N 1
ATOM 2843 C CA . THR A 1 365 ? 2.514 -24.812 -48.625 1 79.75 365 THR A CA 1
ATOM 2844 C C . THR A 1 365 ? 1.704 -24.828 -47.312 1 79.75 365 THR A C 1
ATOM 2846 O O . THR A 1 365 ? 0.476 -24.719 -47.344 1 79.75 365 THR A O 1
ATOM 2849 N N . SER A 1 366 ? 2.451 -25.172 -46.219 1 80.88 366 SER A N 1
ATOM 2850 C CA . SER A 1 366 ? 1.816 -25.234 -44.906 1 80.88 366 SER A CA 1
ATOM 2851 C C . SER A 1 366 ? 1.798 -23.859 -44.25 1 80.88 366 SER A C 1
ATOM 2853 O O . SER A 1 366 ? 2.826 -23.188 -44.188 1 80.88 366 SER A O 1
ATOM 2855 N N . ASN A 1 367 ? 0.586 -23.25 -44.156 1 84.12 367 ASN A N 1
ATOM 2856 C CA . ASN A 1 367 ? 0.387 -22.016 -43.375 1 84.12 367 ASN A CA 1
ATOM 2857 C C . ASN A 1 367 ? -0.142 -22.312 -41.969 1 84.12 367 ASN A C 1
ATOM 2859 O O . ASN A 1 367 ? -0.973 -23.203 -41.812 1 84.12 367 ASN A O 1
ATOM 2863 N N . VAL A 1 368 ? 0.512 -21.609 -41.031 1 87.25 368 VAL A N 1
ATOM 2864 C CA . VAL A 1 368 ? 0.064 -21.828 -39.656 1 87.25 368 VAL A CA 1
ATOM 2865 C C . VAL A 1 368 ? -0.898 -20.719 -39.25 1 87.25 368 VAL A C 1
ATOM 2867 O O . VAL A 1 368 ? -0.576 -19.531 -39.375 1 87.25 368 VAL A O 1
ATOM 2870 N N . ILE A 1 369 ? -2.1 -21.031 -38.938 1 90.75 369 ILE A N 1
ATOM 2871 C CA . ILE A 1 369 ? -3.111 -20.125 -38.438 1 90.75 369 ILE A CA 1
ATOM 2872 C C . ILE A 1 369 ? -3.148 -20.203 -36.906 1 90.75 369 ILE A C 1
ATOM 2874 O O . ILE A 1 369 ? -3.16 -21.297 -36.344 1 90.75 369 ILE A O 1
ATOM 2878 N N . TYR A 1 370 ? -3.035 -19.047 -36.281 1 90.38 370 TYR A N 1
ATOM 2879 C CA . TYR A 1 370 ? -3.084 -19.047 -34.812 1 90.38 370 TYR A CA 1
ATOM 2880 C C . TYR A 1 370 ? -4.098 -18.031 -34.312 1 90.38 370 TYR A C 1
ATOM 2882 O O . TYR A 1 370 ? -4.512 -17.125 -35.062 1 90.38 370 TYR A O 1
ATOM 2890 N N . LEU A 1 371 ? -4.539 -18.234 -33.094 1 92.06 371 LEU A N 1
ATOM 2891 C CA . LEU A 1 371 ? -5.473 -17.328 -32.406 1 92.06 371 LEU A CA 1
ATOM 2892 C C . LEU A 1 371 ? -4.758 -16.062 -31.938 1 92.06 371 LEU A C 1
ATOM 2894 O O . LEU A 1 371 ? -3.947 -16.109 -31.016 1 92.06 371 LEU A O 1
ATOM 2898 N N . ARG A 1 372 ? -5.051 -14.984 -32.531 1 92.5 372 ARG A N 1
ATOM 2899 C CA . ARG A 1 372 ? -4.398 -13.719 -32.188 1 92.5 372 ARG A CA 1
ATOM 2900 C C . ARG A 1 372 ? -5.023 -13.094 -30.938 1 92.5 372 ARG A C 1
ATOM 2902 O O . ARG A 1 372 ? -4.309 -12.672 -30.031 1 92.5 372 ARG A O 1
ATOM 2909 N N . THR A 1 373 ? -6.297 -12.93 -31.047 1 94.62 373 THR A N 1
ATOM 2910 C CA . THR A 1 373 ? -6.949 -12.289 -29.906 1 94.62 373 THR A CA 1
ATOM 2911 C C . THR A 1 373 ? -8.258 -12.992 -29.562 1 94.62 373 THR A C 1
ATOM 2913 O O . THR A 1 373 ? -9.031 -13.352 -30.453 1 94.62 373 THR A O 1
ATOM 2916 N N . LEU A 1 374 ? -8.422 -13.32 -28.328 1 94.88 374 LEU A N 1
ATOM 2917 C CA . LEU A 1 374 ? -9.695 -13.797 -27.781 1 94.88 374 LEU A CA 1
ATOM 2918 C C . LEU A 1 374 ? -10.406 -12.695 -27.016 1 94.88 374 LEU A C 1
ATOM 2920 O O . LEU A 1 374 ? -9.891 -12.203 -26 1 94.88 374 LEU A O 1
ATOM 2924 N N . TYR A 1 375 ? -11.594 -12.281 -27.531 1 95 375 TYR A N 1
ATOM 2925 C CA . TYR A 1 375 ? -12.375 -11.234 -26.891 1 95 375 TYR A CA 1
ATOM 2926 C C . TYR A 1 375 ? -13.531 -11.82 -26.078 1 95 375 TYR A C 1
ATOM 2928 O O . TYR A 1 375 ? -14.289 -12.648 -26.578 1 95 375 TYR A O 1
ATOM 2936 N N . ILE A 1 376 ? -13.539 -11.438 -24.875 1 94.44 376 ILE A N 1
ATOM 2937 C CA . ILE A 1 376 ? -14.711 -11.719 -24.047 1 94.44 376 ILE A CA 1
ATOM 2938 C C . ILE A 1 376 ? -15.367 -10.406 -23.625 1 94.44 376 ILE A C 1
ATOM 2940 O O . ILE A 1 376 ? -14.781 -9.633 -22.859 1 94.44 376 ILE A O 1
ATOM 2944 N N . ARG A 1 377 ? -16.5 -10.125 -24.141 1 93.75 377 ARG A N 1
ATOM 2945 C CA . ARG A 1 377 ? -17.203 -8.883 -23.844 1 93.75 377 ARG A CA 1
ATOM 2946 C C . ARG A 1 377 ? -18.453 -9.141 -23 1 93.75 377 ARG A C 1
ATOM 2948 O O . ARG A 1 377 ? -19.281 -9.984 -23.344 1 93.75 377 ARG A O 1
ATOM 2955 N N . LEU A 1 378 ? -18.391 -8.516 -21.891 1 92.25 378 LEU A N 1
ATOM 2956 C CA . LEU A 1 378 ? -19.531 -8.609 -21 1 92.25 378 LEU A CA 1
ATOM 2957 C C . LEU A 1 378 ? -20.391 -7.348 -21.062 1 92.25 378 LEU A C 1
ATOM 2959 O O . LEU A 1 378 ? -19.875 -6.234 -20.938 1 92.25 378 LEU A O 1
ATOM 2963 N N . ARG A 1 379 ? -21.625 -7.504 -21.328 1 91.38 379 ARG A N 1
ATOM 2964 C CA . ARG A 1 379 ? -22.578 -6.402 -21.328 1 91.38 379 ARG A CA 1
ATOM 2965 C C . ARG A 1 379 ? -23.641 -6.59 -20.25 1 91.38 379 ARG A C 1
ATOM 2967 O O . ARG A 1 379 ? -24.344 -7.605 -20.219 1 91.38 379 ARG A O 1
ATOM 2974 N N . ILE A 1 380 ? -23.609 -5.684 -19.375 1 89.44 380 ILE A N 1
ATOM 2975 C CA . ILE A 1 380 ? -24.594 -5.734 -18.297 1 89.44 380 ILE A CA 1
ATOM 2976 C C . ILE A 1 380 ? -25.703 -4.711 -18.562 1 89.44 380 ILE A C 1
ATOM 2978 O O . ILE A 1 380 ? -25.422 -3.555 -18.891 1 89.44 380 ILE A O 1
ATOM 2982 N N . GLU A 1 381 ? -26.922 -5.18 -18.516 1 87.75 381 GLU A N 1
ATOM 2983 C CA . GLU A 1 381 ? -28.078 -4.312 -18.734 1 87.75 381 GLU A CA 1
ATOM 2984 C C . GLU A 1 381 ? -29.062 -4.41 -17.578 1 87.75 381 GLU A C 1
ATOM 2986 O O . GLU A 1 381 ? -29.203 -5.469 -16.953 1 87.75 381 GLU A O 1
ATOM 2991 N N . LYS A 1 382 ? -29.625 -3.258 -17.281 1 84.06 382 LYS A N 1
ATOM 2992 C CA . LYS A 1 382 ? -30.688 -3.221 -16.281 1 84.06 382 LYS A CA 1
ATOM 2993 C C . LYS A 1 382 ? -32.031 -3.578 -16.891 1 84.06 382 LYS A C 1
ATOM 2995 O O . LYS A 1 382 ? -32.5 -2.928 -17.828 1 84.06 382 LYS A O 1
ATOM 3000 N N . VAL A 1 383 ? -32.438 -4.727 -16.422 1 80.31 383 VAL A N 1
ATOM 3001 C CA . VAL A 1 383 ? -33.75 -5.168 -16.922 1 80.31 383 VAL A CA 1
ATOM 3002 C C . VAL A 1 383 ? -34.719 -5.332 -15.758 1 80.31 383 VAL A C 1
ATOM 3004 O O . VAL A 1 383 ? -34.406 -6 -14.773 1 80.31 383 VAL A O 1
ATOM 3007 N N . LYS A 1 384 ? -35.906 -4.656 -15.711 1 71.06 384 LYS A N 1
ATOM 3008 C CA . LYS A 1 384 ? -36.906 -4.645 -14.656 1 71.06 384 LYS A CA 1
ATOM 3009 C C . LYS A 1 384 ? -37.406 -6.055 -14.375 1 71.06 384 LYS A C 1
ATOM 3011 O O . LYS A 1 384 ? -37.688 -6.406 -13.219 1 71.06 384 LYS A O 1
ATOM 3016 N N . HIS A 1 385 ? -37.438 -6.887 -15.367 1 68.94 385 HIS A N 1
ATOM 3017 C CA . HIS A 1 385 ? -38.062 -8.188 -15.172 1 68.94 385 HIS A CA 1
ATOM 3018 C C . HIS A 1 385 ? -37.031 -9.258 -14.844 1 68.94 385 HIS A C 1
ATOM 3020 O O . HIS A 1 385 ? -37.375 -10.398 -14.531 1 68.94 385 HIS A O 1
ATOM 3026 N N . ALA A 1 386 ? -35.781 -8.961 -14.867 1 66 386 ALA A N 1
ATOM 3027 C CA . ALA A 1 386 ? -34.781 -9.953 -14.555 1 66 386 ALA A CA 1
ATOM 3028 C C . ALA A 1 386 ? -34.656 -10.18 -13.047 1 66 386 ALA A C 1
ATOM 3030 O O . ALA A 1 386 ? -34.938 -9.273 -12.258 1 66 386 ALA A O 1
ATOM 3031 N N . THR A 1 387 ? -34.406 -11.461 -12.695 1 65.94 387 THR A N 1
ATOM 3032 C CA . THR A 1 387 ? -34.188 -11.773 -11.289 1 65.94 387 THR A CA 1
ATOM 3033 C C . THR A 1 387 ? -33 -10.961 -10.75 1 65.94 387 THR A C 1
ATOM 3035 O O . THR A 1 387 ? -31.875 -11.102 -11.219 1 65.94 387 THR A O 1
ATOM 3038 N N . GLY A 1 388 ? -33.219 -9.984 -9.875 1 66.31 388 GLY A N 1
ATOM 3039 C CA . GLY A 1 388 ? -32.219 -9.086 -9.289 1 66.31 388 GLY A CA 1
ATOM 3040 C C . GLY A 1 388 ? -32.094 -7.781 -10.039 1 66.31 388 GLY A C 1
ATOM 3041 O O . GLY A 1 388 ? -31.438 -6.852 -9.562 1 66.31 388 GLY A O 1
ATOM 3042 N N . GLY A 1 389 ? -32.688 -7.738 -11.32 1 75.31 389 GLY A N 1
ATOM 3043 C CA . GLY A 1 389 ? -32.75 -6.504 -12.086 1 75.31 389 GLY A CA 1
ATOM 3044 C C . GLY A 1 389 ? -31.594 -6.324 -13.047 1 75.31 389 GLY A C 1
ATOM 3045 O O . GLY A 1 389 ? -31.516 -5.312 -13.742 1 75.31 389 GLY A O 1
ATOM 3046 N N . LEU A 1 390 ? -30.609 -7.332 -13.078 1 84.81 390 LEU A N 1
ATOM 3047 C CA . LEU A 1 390 ? -29.453 -7.203 -13.961 1 84.81 390 LEU A CA 1
ATOM 3048 C C . LEU A 1 390 ? -29.328 -8.414 -14.883 1 84.81 390 LEU A C 1
ATOM 3050 O O . LEU A 1 390 ? -29.516 -9.555 -14.445 1 84.81 390 LEU A O 1
ATOM 3054 N N . ARG A 1 391 ? -29.219 -8.062 -16.141 1 86.69 391 ARG A N 1
ATOM 3055 C CA . ARG A 1 391 ? -29 -9.094 -17.141 1 86.69 391 ARG A CA 1
ATOM 3056 C C . ARG A 1 391 ? -27.562 -9.023 -17.672 1 86.69 391 ARG A C 1
ATOM 3058 O O . ARG A 1 391 ? -27.062 -7.941 -17.969 1 86.69 391 ARG A O 1
ATOM 3065 N N . LEU A 1 392 ? -26.953 -10.148 -17.594 1 88.5 392 LEU A N 1
ATOM 3066 C CA . LEU A 1 392 ? -25.578 -10.25 -18.078 1 88.5 392 LEU A CA 1
ATOM 3067 C C . LEU A 1 392 ? -25.531 -10.953 -19.438 1 88.5 392 LEU A C 1
ATOM 3069 O O . LEU A 1 392 ? -26.125 -12.023 -19.609 1 88.5 392 LEU A O 1
ATOM 3073 N N . GLU A 1 393 ? -24.984 -10.234 -20.406 1 89.81 393 GLU A N 1
ATOM 3074 C CA . GLU A 1 393 ? -24.75 -10.797 -21.719 1 89.81 393 GLU A CA 1
ATOM 3075 C C . GLU A 1 393 ? -23.25 -10.961 -21.984 1 89.81 393 GLU A C 1
ATOM 3077 O O . GLU A 1 393 ? -22.484 -10.016 -21.828 1 89.81 393 GLU A O 1
ATOM 3082 N N . ILE A 1 394 ? -22.906 -12.148 -22.297 1 91.88 394 ILE A N 1
ATOM 3083 C CA . ILE A 1 394 ? -21.5 -12.406 -22.578 1 91.88 394 ILE A CA 1
ATOM 3084 C C . ILE A 1 394 ? -21.328 -12.805 -24.047 1 91.88 394 ILE A C 1
ATOM 3086 O O . ILE A 1 394 ? -22.062 -13.648 -24.562 1 91.88 394 ILE A O 1
ATOM 3090 N N . THR A 1 395 ? -20.391 -12.125 -24.734 1 92.31 395 THR A N 1
ATOM 3091 C CA . THR A 1 395 ? -20.016 -12.469 -26.094 1 92.31 395 THR A CA 1
ATOM 3092 C C . THR A 1 395 ? -18.531 -12.82 -26.188 1 92.31 395 THR A C 1
ATOM 3094 O O . THR A 1 395 ? -17.703 -12.172 -25.562 1 92.31 395 THR A O 1
ATOM 3097 N N . THR A 1 396 ? -18.312 -13.953 -26.766 1 93.75 396 THR A N 1
ATOM 3098 C CA . THR A 1 396 ? -16.938 -14.383 -26.984 1 93.75 396 THR A CA 1
ATOM 3099 C C . THR A 1 396 ? -16.594 -14.336 -28.469 1 93.75 396 THR A C 1
ATOM 3101 O O . THR A 1 396 ? -17.359 -14.812 -29.312 1 93.75 396 THR A O 1
ATOM 3104 N N . GLU A 1 397 ? -15.477 -13.68 -28.812 1 94.12 397 GLU A N 1
ATOM 3105 C CA . GLU A 1 397 ? -15.008 -13.562 -30.188 1 94.12 397 GLU A CA 1
ATOM 3106 C C . GLU A 1 397 ? -13.531 -13.953 -30.312 1 94.12 397 GLU A C 1
ATOM 3108 O O . GLU A 1 397 ? -12.727 -13.602 -29.453 1 94.12 397 GLU A O 1
ATOM 3113 N N . THR A 1 398 ? -13.312 -14.773 -31.297 1 95.06 398 THR A N 1
ATOM 3114 C CA . THR A 1 398 ? -11.93 -15.148 -31.578 1 95.06 398 THR A CA 1
ATOM 3115 C C . THR A 1 398 ? -11.453 -14.5 -32.875 1 95.06 398 THR A C 1
ATOM 3117 O O . THR A 1 398 ? -12.188 -14.469 -33.875 1 95.06 398 THR A O 1
ATOM 3120 N N . GLU A 1 399 ? -10.32 -13.945 -32.844 1 95.75 399 GLU A N 1
ATOM 3121 C CA . GLU A 1 399 ? -9.664 -13.383 -34.031 1 95.75 399 GLU A CA 1
ATOM 3122 C C . GLU A 1 399 ? -8.398 -14.164 -34.375 1 95.75 399 GLU A C 1
ATOM 3124 O O . GLU A 1 399 ? -7.461 -14.234 -33.562 1 95.75 399 GLU A O 1
ATOM 3129 N N . TYR A 1 400 ? -8.492 -14.711 -35.656 1 94.75 400 TYR A N 1
ATOM 3130 C CA . TYR A 1 400 ? -7.344 -15.5 -36.094 1 94.75 400 TYR A CA 1
ATOM 3131 C C . TYR A 1 400 ? -6.449 -14.695 -37.031 1 94.75 400 TYR A C 1
ATOM 3133 O O . TYR A 1 400 ? -6.91 -13.758 -37.688 1 94.75 400 TYR A O 1
ATOM 3141 N N . ALA A 1 401 ? -5.141 -15.086 -37 1 92.5 401 ALA A N 1
ATOM 3142 C CA . ALA A 1 401 ? -4.148 -14.484 -37.875 1 92.5 401 ALA A CA 1
ATOM 3143 C C . ALA A 1 401 ? -3.174 -15.539 -38.406 1 92.5 401 ALA A C 1
ATOM 3145 O O . ALA A 1 401 ? -3.104 -16.641 -37.875 1 92.5 401 ALA A O 1
ATOM 3146 N N . ASN A 1 402 ? -2.59 -15.203 -39.531 1 89.81 402 ASN A N 1
ATOM 3147 C CA . ASN A 1 402 ? -1.55 -16.062 -40.094 1 89.81 402 ASN A CA 1
ATOM 3148 C C . ASN A 1 402 ? -0.189 -15.773 -39.469 1 89.81 402 ASN A C 1
ATOM 3150 O O . ASN A 1 402 ? 0.18 -14.609 -39.281 1 89.81 402 ASN A O 1
ATOM 3154 N N . ALA A 1 403 ? 0.403 -16.859 -39.031 1 85.62 403 ALA A N 1
ATOM 3155 C CA . ALA A 1 403 ? 1.717 -16.688 -38.438 1 85.62 403 ALA A CA 1
ATOM 3156 C C . ALA A 1 403 ? 2.791 -16.453 -39.5 1 85.62 403 ALA A C 1
ATOM 3158 O O . ALA A 1 403 ? 2.906 -17.234 -40.438 1 85.62 403 ALA A O 1
ATOM 3159 N N . MET A 1 404 ? 3.43 -15.359 -39.406 1 78.38 404 MET A N 1
ATOM 3160 C CA . MET A 1 404 ? 4.52 -15.07 -40.312 1 78.38 404 MET A CA 1
ATOM 3161 C C . MET A 1 404 ? 5.867 -15.461 -39.719 1 78.38 404 MET A C 1
ATOM 3163 O O . MET A 1 404 ? 6.809 -15.789 -40.438 1 78.38 404 MET A O 1
ATOM 3167 N N . THR A 1 405 ? 5.969 -15.391 -38.406 1 78.31 405 THR A N 1
ATOM 3168 C CA . THR A 1 405 ? 7.207 -15.695 -37.688 1 78.31 405 THR A CA 1
ATOM 3169 C C . THR A 1 405 ? 6.992 -16.828 -36.688 1 78.31 405 THR A C 1
ATOM 3171 O O . THR A 1 405 ? 5.867 -17.281 -36.5 1 78.31 405 THR A O 1
ATOM 3174 N N . SER A 1 406 ? 8.117 -17.266 -36.188 1 79.62 406 SER A N 1
ATOM 3175 C CA . SER A 1 406 ? 8.078 -18.359 -35.219 1 79.62 406 SER A CA 1
ATOM 3176 C C . SER A 1 406 ? 7.523 -17.906 -33.875 1 79.62 406 SER A C 1
ATOM 3178 O O . SER A 1 406 ? 7.035 -18.719 -33.094 1 79.62 406 SER A O 1
ATOM 3180 N N . SER A 1 407 ? 7.613 -16.578 -33.688 1 83.31 407 SER A N 1
ATOM 3181 C CA . SER A 1 407 ? 7.051 -16.078 -32.438 1 83.31 407 SER A CA 1
ATOM 3182 C C . SER A 1 407 ? 5.859 -15.156 -32.719 1 83.31 407 SER A C 1
ATOM 3184 O O . SER A 1 407 ? 5.883 -14.352 -33.656 1 83.31 407 SER A O 1
ATOM 3186 N N . ALA A 1 408 ? 4.727 -15.438 -32.125 1 86.12 408 ALA A N 1
ATOM 3187 C CA . ALA A 1 408 ? 3.531 -14.609 -32.281 1 86.12 408 ALA A CA 1
ATOM 3188 C C . ALA A 1 408 ? 2.98 -14.188 -30.906 1 86.12 408 ALA A C 1
ATOM 3190 O O . ALA A 1 408 ? 3.316 -14.789 -29.891 1 86.12 408 ALA A O 1
ATOM 3191 N N . THR A 1 409 ? 2.34 -13 -30.938 1 87.75 409 THR A N 1
ATOM 3192 C CA . THR A 1 409 ? 1.724 -12.508 -29.719 1 87.75 409 THR A CA 1
ATOM 3193 C C . THR A 1 409 ? 0.234 -12.836 -29.688 1 87.75 409 THR A C 1
ATOM 3195 O O . THR A 1 409 ? -0.472 -12.625 -30.672 1 87.75 409 THR A O 1
ATOM 3198 N N . SER A 1 410 ? -0.214 -13.617 -28.703 1 89.5 410 SER A N 1
ATOM 3199 C CA . SER A 1 410 ? -1.626 -13.883 -28.453 1 89.5 410 SER A CA 1
ATOM 3200 C C . SER A 1 410 ? -2.145 -13.07 -27.266 1 89.5 410 SER A C 1
ATOM 3202 O O . SER A 1 410 ? -1.449 -12.922 -26.266 1 89.5 410 SER A O 1
ATOM 3204 N N . SER A 1 411 ? -3.352 -12.43 -27.562 1 92.5 411 SER A N 1
ATOM 3205 C CA . SER A 1 411 ? -3.889 -11.555 -26.516 1 92.5 411 SER A CA 1
ATOM 3206 C C . SER A 1 411 ? -5.262 -12.031 -26.047 1 92.5 411 SER A C 1
ATOM 3208 O O . SER A 1 411 ? -6.02 -12.609 -26.828 1 92.5 411 SER A O 1
ATOM 3210 N N . LEU A 1 412 ? -5.484 -11.992 -24.781 1 93.75 412 LEU A N 1
ATOM 3211 C CA . LEU A 1 412 ? -6.797 -12.18 -24.172 1 93.75 412 LEU A CA 1
ATOM 3212 C C . LEU A 1 412 ? -7.332 -10.867 -23.609 1 93.75 412 LEU A C 1
ATOM 3214 O O . LEU A 1 412 ? -6.68 -10.234 -22.781 1 93.75 412 LEU A O 1
ATOM 3218 N N . LYS A 1 413 ? -8.477 -10.453 -24.125 1 95.06 413 LYS A N 1
ATOM 3219 C CA . LYS A 1 413 ? -9.062 -9.188 -23.688 1 95.06 413 LYS A CA 1
ATOM 3220 C C . LYS A 1 413 ? -10.461 -9.406 -23.125 1 95.06 413 LYS A C 1
ATOM 3222 O O . LYS A 1 413 ? -11.328 -9.992 -23.781 1 95.06 413 LYS A O 1
ATOM 3227 N N . ILE A 1 414 ? -10.625 -9 -21.906 1 94.19 414 ILE A N 1
ATOM 3228 C CA . ILE A 1 414 ? -11.93 -9.016 -21.25 1 94.19 414 ILE A CA 1
ATOM 3229 C C . ILE A 1 414 ? -12.438 -7.582 -21.062 1 94.19 414 ILE A C 1
ATOM 3231 O O . ILE A 1 414 ? -11.805 -6.785 -20.375 1 94.19 414 ILE A O 1
ATOM 3235 N N . GLU A 1 415 ? -13.547 -7.207 -21.688 1 93.25 415 GLU A N 1
ATOM 3236 C CA . GLU A 1 415 ? -14.094 -5.855 -21.641 1 93.25 415 GLU A CA 1
ATOM 3237 C C . GLU A 1 415 ? -15.516 -5.855 -21.078 1 93.25 415 GLU A C 1
ATOM 3239 O O . GLU A 1 415 ? -16.312 -6.742 -21.391 1 93.25 415 GLU A O 1
ATOM 3244 N N . HIS A 1 416 ? -15.688 -4.91 -20.219 1 92 416 HIS A N 1
ATOM 3245 C CA . HIS A 1 416 ? -17.016 -4.766 -19.625 1 92 416 HIS A CA 1
ATOM 3246 C C . HIS A 1 416 ? -17.703 -3.51 -20.125 1 92 416 HIS A C 1
ATOM 3248 O O . HIS A 1 416 ? -17.094 -2.445 -20.219 1 92 416 HIS A O 1
ATOM 3254 N N . HIS A 1 417 ? -18.906 -3.615 -20.562 1 90.31 417 HIS A N 1
ATOM 3255 C CA . HIS A 1 417 ? -19.781 -2.492 -20.859 1 90.31 417 HIS A CA 1
ATOM 3256 C C . HIS A 1 417 ? -20.891 -2.361 -19.812 1 90.31 417 HIS A C 1
ATOM 3258 O O . HIS A 1 417 ? -21.828 -3.145 -19.797 1 90.31 417 HIS A O 1
ATOM 3264 N N . MET A 1 418 ? -20.609 -1.372 -19.016 1 89.5 418 MET A N 1
ATOM 3265 C CA . MET A 1 418 ? -21.516 -1.168 -17.891 1 89.5 418 MET A CA 1
ATOM 3266 C C . MET A 1 418 ? -22.688 -0.274 -18.281 1 89.5 418 MET A C 1
ATOM 3268 O O . MET A 1 418 ? -22.562 0.574 -19.172 1 89.5 418 MET A O 1
ATOM 3272 N N . PRO A 1 419 ? -23.781 -0.544 -17.594 1 88.62 419 PRO A N 1
ATOM 3273 C CA . PRO A 1 419 ? -24.922 0.349 -17.828 1 88.62 419 PRO A CA 1
ATOM 3274 C C . PRO A 1 419 ? -24.75 1.715 -17.172 1 88.62 419 PRO A C 1
ATOM 3276 O O . PRO A 1 419 ? -23.906 1.868 -16.281 1 88.62 419 PRO A O 1
ATOM 3279 N N . ASP A 1 420 ? -25.516 2.674 -17.688 1 88.12 420 ASP A N 1
ATOM 3280 C CA . ASP A 1 420 ? -25.453 4.012 -17.094 1 88.12 420 ASP A CA 1
ATOM 3281 C C . ASP A 1 420 ? -26.078 4.023 -15.703 1 88.12 420 ASP A C 1
ATOM 3283 O O . ASP A 1 420 ? -27.141 3.424 -15.492 1 88.12 420 ASP A O 1
ATOM 3287 N N . ALA A 1 421 ? -25.406 4.59 -14.758 1 88.62 421 ALA A N 1
ATOM 3288 C CA . ALA A 1 421 ? -25.875 4.66 -13.375 1 88.62 421 ALA A CA 1
ATOM 3289 C C . ALA A 1 421 ? -26.828 5.836 -13.18 1 88.62 421 ALA A C 1
ATOM 3291 O O . ALA A 1 421 ? -27.391 6.008 -12.094 1 88.62 421 ALA A O 1
ATOM 3292 N N . GLY A 1 422 ? -27.125 6.676 -14.195 1 89.38 422 GLY A N 1
ATOM 3293 C CA . GLY A 1 422 ? -28.047 7.793 -14.086 1 89.38 422 GLY A CA 1
ATOM 3294 C C . GLY A 1 422 ? -27.375 9.086 -13.656 1 89.38 422 GLY A C 1
ATOM 3295 O O . GLY A 1 422 ? -28.016 9.945 -13.047 1 89.38 422 GLY A O 1
ATOM 3296 N N . ILE A 1 423 ? -26.141 9.25 -13.844 1 93.5 423 ILE A N 1
ATOM 3297 C CA . ILE A 1 423 ? -25.422 10.453 -13.461 1 93.5 423 ILE A CA 1
ATOM 3298 C C . ILE A 1 423 ? -25.828 11.617 -14.359 1 93.5 423 ILE A C 1
ATOM 3300 O O . ILE A 1 423 ? -25.984 12.75 -13.891 1 93.5 423 ILE A O 1
ATOM 3304 N N . PHE A 1 424 ? -26.109 11.352 -15.625 1 94.06 424 PHE A N 1
ATOM 3305 C CA . PHE A 1 424 ? -26.484 12.406 -16.562 1 94.06 424 PHE A CA 1
ATOM 3306 C C . PHE A 1 424 ? -27.844 12.992 -16.203 1 94.06 424 PHE A C 1
ATOM 3308 O O . PHE A 1 424 ? -28.031 14.211 -16.219 1 94.06 424 PHE A O 1
ATOM 3315 N N . ARG A 1 425 ? -28.734 12.125 -15.891 1 93.38 425 ARG A N 1
ATOM 3316 C CA . ARG A 1 425 ? -30.047 12.609 -15.461 1 93.38 425 ARG A CA 1
ATOM 3317 C C . ARG A 1 425 ? -29.938 13.398 -14.156 1 93.38 425 ARG A C 1
ATOM 3319 O O . ARG A 1 425 ? -30.578 14.43 -13.992 1 93.38 425 ARG A O 1
ATOM 3326 N N . GLY A 1 426 ? -29.156 12.859 -13.281 1 94.5 426 GLY A N 1
ATOM 3327 C CA . GLY A 1 426 ? -28.922 13.594 -12.039 1 94.5 426 GLY A CA 1
ATOM 3328 C C . GLY A 1 426 ? -28.297 14.961 -12.266 1 94.5 426 GLY A C 1
ATOM 3329 O O . GLY A 1 426 ? -28.688 15.938 -11.617 1 94.5 426 GLY A O 1
ATOM 3330 N N . LEU A 1 427 ? -27.359 15.062 -13.133 1 95.56 427 LEU A N 1
ATOM 3331 C CA . LEU A 1 427 ? -26.703 16.328 -13.445 1 95.56 427 LEU A CA 1
ATOM 3332 C C . LEU A 1 427 ? -27.672 17.312 -14.07 1 95.56 427 LEU A C 1
ATOM 3334 O O . LEU A 1 427 ? -27.594 18.516 -13.805 1 95.56 427 LEU A O 1
ATOM 3338 N N . GLU A 1 428 ? -28.609 16.766 -14.844 1 94.31 428 GLU A N 1
ATOM 3339 C CA . GLU A 1 428 ? -29.609 17.641 -15.453 1 94.31 428 GLU A CA 1
ATOM 3340 C C . GLU A 1 428 ? -30.562 18.219 -14.398 1 94.31 428 GLU A C 1
ATOM 3342 O O . GLU A 1 428 ? -30.844 19.422 -14.414 1 94.31 428 GLU A O 1
ATOM 3347 N N . ILE A 1 429 ? -30.953 17.438 -13.492 1 96 429 ILE A N 1
ATOM 3348 C CA . ILE A 1 429 ? -31.906 17.875 -12.469 1 96 429 ILE A CA 1
ATOM 3349 C C . ILE A 1 429 ? -31.203 18.828 -11.492 1 96 429 ILE A C 1
ATOM 3351 O O . ILE A 1 429 ? -31.609 19.969 -11.328 1 96 429 ILE A O 1
ATOM 3355 N N . TRP A 1 430 ? -30.156 18.375 -10.953 1 94.94 430 TRP A N 1
ATOM 3356 C CA . TRP A 1 430 ? -29.484 19.188 -9.945 1 94.94 430 TRP A CA 1
ATOM 3357 C C . TRP A 1 430 ? -28.766 20.375 -10.586 1 94.94 430 TRP A C 1
ATOM 3359 O O . TRP A 1 430 ? -28.656 21.438 -9.969 1 94.94 430 TRP A O 1
ATOM 3369 N N . GLY A 1 431 ? -28.328 20.156 -11.781 1 94.56 431 GLY A N 1
ATOM 3370 C CA . GLY A 1 431 ? -27.766 21.297 -12.492 1 94.56 431 GLY A CA 1
ATOM 3371 C C . GLY A 1 431 ? -28.75 22.406 -12.742 1 94.56 431 GLY A C 1
ATOM 3372 O O . GLY A 1 431 ? -28.422 23.594 -12.586 1 94.56 431 GLY A O 1
ATOM 3373 N N . PHE A 1 432 ? -29.969 22 -12.977 1 94.38 432 PHE A N 1
ATOM 3374 C CA . PHE A 1 432 ? -30.984 23 -13.25 1 94.38 432 PHE A CA 1
ATOM 3375 C C . PHE A 1 432 ? -31.484 23.641 -11.953 1 94.38 432 PHE A C 1
ATOM 3377 O O . PHE A 1 432 ? -31.625 24.859 -11.875 1 94.38 432 PHE A O 1
ATOM 3384 N N . VAL A 1 433 ? -31.688 22.859 -10.977 1 96.44 433 VAL A N 1
ATOM 3385 C CA . VAL A 1 433 ? -32.219 23.359 -9.727 1 96.44 433 VAL A CA 1
ATOM 3386 C C . VAL A 1 433 ? -31.188 24.234 -9.023 1 96.44 433 VAL A C 1
ATOM 3388 O O . VAL A 1 433 ? -31.469 25.391 -8.695 1 96.44 433 VAL A O 1
ATOM 3391 N N . LEU A 1 434 ? -29.984 23.719 -8.883 1 96.44 434 LEU A N 1
ATOM 3392 C CA . LEU A 1 434 ? -28.953 24.469 -8.195 1 96.44 434 LEU A CA 1
ATOM 3393 C C . LEU A 1 434 ? -28.438 25.625 -9.07 1 96.44 434 LEU A C 1
ATOM 3395 O O . LEU A 1 434 ? -28.109 26.688 -8.562 1 96.44 434 LEU A O 1
ATOM 3399 N N . GLY A 1 435 ? -28.516 25.375 -10.328 1 95.25 435 GLY A N 1
ATOM 3400 C CA . GLY A 1 435 ? -28.078 26.422 -11.242 1 95.25 435 GLY A CA 1
ATOM 3401 C C . GLY A 1 435 ? -28.984 27.641 -11.227 1 95.25 435 GLY A C 1
ATOM 3402 O O . GLY A 1 435 ? -28.516 28.781 -11.195 1 95.25 435 GLY A O 1
ATOM 3403 N N . THR A 1 436 ? -30.203 27.406 -11.141 1 95.88 436 THR A N 1
ATOM 3404 C CA . THR A 1 436 ? -31.156 28.5 -11.125 1 95.88 436 THR A CA 1
ATOM 3405 C C . THR A 1 436 ? -31.125 29.219 -9.773 1 95.88 436 THR A C 1
ATOM 3407 O O . THR A 1 436 ? -31.125 30.453 -9.719 1 95.88 436 THR A O 1
ATOM 3410 N N . LEU A 1 437 ? -31.016 28.484 -8.758 1 95.81 437 LEU A N 1
ATOM 3411 C CA . LEU A 1 437 ? -31.016 29.094 -7.426 1 95.81 437 LEU A CA 1
ATOM 3412 C C . LEU A 1 437 ? -29.734 29.891 -7.195 1 95.81 437 LEU A C 1
ATOM 3414 O O . LEU A 1 437 ? -29.781 31.016 -6.68 1 95.81 437 LEU A O 1
ATOM 3418 N N . THR A 1 438 ? -28.594 29.344 -7.543 1 95.38 438 THR A N 1
ATOM 3419 C CA . THR A 1 438 ? -27.312 30.016 -7.309 1 95.38 438 THR A CA 1
ATOM 3420 C C . THR A 1 438 ? -27.156 31.203 -8.258 1 95.38 438 THR A C 1
ATOM 3422 O O . THR A 1 438 ? -26.562 32.219 -7.891 1 95.38 438 THR A O 1
ATOM 3425 N N . SER A 1 439 ? -27.703 31.078 -9.461 1 94.06 439 SER A N 1
ATOM 3426 C CA . SER A 1 439 ? -27.609 32.188 -10.391 1 94.06 439 SER A CA 1
ATOM 3427 C C . SER A 1 439 ? -28.484 33.375 -9.938 1 94.06 439 SER A C 1
ATOM 3429 O O . SER A 1 439 ? -28.109 34.531 -10.07 1 94.06 439 SER A O 1
ATOM 3431 N N . LEU A 1 440 ? -29.641 33.094 -9.414 1 94.69 440 LEU A N 1
ATOM 3432 C CA . LEU A 1 440 ? -30.5 34.156 -8.883 1 94.69 440 LEU A CA 1
ATOM 3433 C C . LEU A 1 440 ? -29.844 34.812 -7.668 1 94.69 440 LEU A C 1
ATOM 3435 O O . LEU A 1 440 ? -29.906 36.031 -7.516 1 94.69 440 LEU A O 1
ATOM 3439 N N . TYR A 1 441 ? -29.281 34 -6.934 1 94.94 441 TYR A N 1
ATOM 3440 C CA . TYR A 1 441 ? -28.594 34.531 -5.77 1 94.94 441 TYR A CA 1
ATOM 3441 C C . TYR A 1 441 ? -27.422 35.438 -6.195 1 94.94 441 TYR A C 1
ATOM 3443 O O . TYR A 1 441 ? -27.203 36.5 -5.613 1 94.94 441 TYR A O 1
ATOM 3451 N N . ALA A 1 442 ? -26.688 35 -7.203 1 95.5 442 ALA A N 1
ATOM 3452 C CA . ALA A 1 442 ? -25.547 35.781 -7.695 1 95.5 442 ALA A CA 1
ATOM 3453 C C . ALA A 1 442 ? -26 37.094 -8.312 1 95.5 442 ALA A C 1
ATOM 3455 O O . ALA A 1 442 ? -25.344 38.125 -8.156 1 95.5 442 ALA A O 1
ATOM 3456 N N . LEU A 1 443 ? -27.172 37.125 -8.898 1 94.62 443 LEU A N 1
ATOM 3457 C CA . LEU A 1 443 ? -27.688 38.344 -9.5 1 94.62 443 LEU A CA 1
ATOM 3458 C C . LEU A 1 443 ? -28.172 39.312 -8.43 1 94.62 443 LEU A C 1
ATOM 3460 O O . LEU A 1 443 ? -28 40.531 -8.57 1 94.62 443 LEU A O 1
ATOM 3464 N N . VAL A 1 444 ? -28.688 38.781 -7.398 1 94.38 444 VAL A N 1
ATOM 3465 C CA . VAL A 1 444 ? -29.125 39.625 -6.293 1 94.38 444 VAL A CA 1
ATOM 3466 C C . VAL A 1 444 ? -27.906 40.25 -5.605 1 94.38 444 VAL A C 1
ATOM 3468 O O . VAL A 1 444 ? -27.906 41.438 -5.25 1 94.38 444 VAL A O 1
ATOM 3471 N N . GLN A 1 445 ? -26.938 39.438 -5.512 1 94.12 445 GLN A N 1
ATOM 3472 C CA . GLN A 1 445 ? -25.703 39.938 -4.906 1 94.12 445 GLN A CA 1
ATOM 3473 C C . GLN A 1 445 ? -25.047 41 -5.801 1 94.12 445 GLN A C 1
ATOM 3475 O O . GLN A 1 445 ? -24.453 41.969 -5.305 1 94.12 445 GLN A O 1
ATOM 3480 N N . TRP A 1 446 ? -25.156 40.75 -7.105 1 95 446 TRP A N 1
ATOM 3481 C CA . TRP A 1 446 ? -24.578 41.688 -8.055 1 95 446 TRP A CA 1
ATOM 3482 C C . TRP A 1 446 ? -25.297 43.031 -7.969 1 95 446 TRP A C 1
ATOM 3484 O O . TRP A 1 446 ? -24.656 44.094 -7.961 1 95 446 TRP A O 1
ATOM 3494 N N . ARG A 1 447 ? -26.547 43.062 -7.742 1 93.12 447 ARG A N 1
ATOM 3495 C CA . ARG A 1 447 ? -27.312 44.312 -7.578 1 93.12 447 ARG A CA 1
ATOM 3496 C C . ARG A 1 447 ? -26.906 45.031 -6.305 1 93.12 447 ARG A C 1
ATOM 3498 O O . ARG A 1 447 ? -26.766 46.25 -6.297 1 93.12 447 ARG A O 1
ATOM 3505 N N . GLY A 1 448 ? -26.688 44.281 -5.348 1 91.31 448 GLY A N 1
ATOM 3506 C CA . GLY A 1 448 ? -26.281 44.875 -4.086 1 91.31 448 GLY A CA 1
ATOM 3507 C C . GLY A 1 448 ? -24.891 45.5 -4.141 1 91.31 448 GLY A C 1
ATOM 3508 O O . GLY A 1 448 ? -24.688 46.625 -3.67 1 91.31 448 GLY A O 1
ATOM 3509 N N . VAL A 1 449 ? -23.969 44.812 -4.773 1 92.94 449 VAL A N 1
ATOM 3510 C CA . VAL A 1 449 ? -22.594 45.25 -4.828 1 92.94 449 VAL A CA 1
ATOM 3511 C C . VAL A 1 449 ? -22.5 46.469 -5.734 1 92.94 449 VAL A C 1
ATOM 3513 O O . VAL A 1 449 ? -21.734 47.406 -5.453 1 92.94 449 VAL A O 1
ATOM 3516 N N . VAL A 1 450 ? -23.312 46.562 -6.766 1 93.31 450 VAL A N 1
ATOM 3517 C CA . VAL A 1 450 ? -23.297 47.719 -7.684 1 93.31 450 VAL A CA 1
ATOM 3518 C C . VAL A 1 450 ? -23.906 48.938 -7.004 1 93.31 450 VAL A C 1
ATOM 3520 O O . VAL A 1 450 ? -23.438 50.062 -7.18 1 93.31 450 VAL A O 1
ATOM 3523 N N . ARG A 1 451 ? -24.844 48.75 -6.156 1 90.12 451 ARG A N 1
ATOM 3524 C CA . ARG A 1 451 ? -25.469 49.844 -5.418 1 90.12 451 ARG A CA 1
ATOM 3525 C C . ARG A 1 451 ? -24.516 50.406 -4.375 1 90.12 451 ARG A C 1
ATOM 3527 O O . ARG A 1 451 ? -24.594 51.594 -4.043 1 90.12 451 ARG A O 1
ATOM 3534 N N . ARG A 1 452 ? -23.625 49.594 -3.953 1 92.25 452 ARG A N 1
ATOM 3535 C CA . ARG A 1 452 ? -22.641 50.031 -2.971 1 92.25 452 ARG A CA 1
ATOM 3536 C C . ARG A 1 452 ? -21.484 50.75 -3.645 1 92.25 452 ARG A C 1
ATOM 3538 O O . ARG A 1 452 ? -20.578 51.25 -2.971 1 92.25 452 ARG A O 1
ATOM 3545 N N . GLY A 1 453 ? -21.453 50.844 -4.953 1 90.75 453 GLY A N 1
ATOM 3546 C CA . GLY A 1 453 ? -20.469 51.625 -5.672 1 90.75 453 GLY A CA 1
ATOM 3547 C C . GLY A 1 453 ? -19.391 50.781 -6.328 1 90.75 453 GLY A C 1
ATOM 3548 O O . GLY A 1 453 ? -18.328 51.281 -6.688 1 90.75 453 GLY A O 1
ATOM 3549 N N . ALA A 1 454 ? -19.641 49.438 -6.418 1 92.06 454 ALA A N 1
ATOM 3550 C CA . ALA A 1 454 ? -18.672 48.594 -7.09 1 92.06 454 ALA A CA 1
ATOM 3551 C C . ALA A 1 454 ? -18.828 48.656 -8.609 1 92.06 454 ALA A C 1
ATOM 3553 O O . ALA A 1 454 ? -19.797 49.219 -9.109 1 92.06 454 ALA A O 1
ATOM 3554 N N . SER A 1 455 ? -17.797 48.156 -9.312 1 92.44 455 SER A N 1
ATOM 3555 C CA . SER A 1 455 ? -17.844 48.125 -10.766 1 92.44 455 SER A CA 1
ATOM 3556 C C . SER A 1 455 ? -18.844 47.125 -11.281 1 92.44 455 SER A C 1
ATOM 3558 O O . SER A 1 455 ? -19.141 46.125 -10.594 1 92.44 455 SER A O 1
ATOM 3560 N N . TYR A 1 456 ? -19.391 47.312 -12.422 1 94.19 456 TYR A N 1
ATOM 3561 C CA . TYR A 1 456 ? -20.312 46.406 -13.055 1 94.19 456 TYR A CA 1
ATOM 3562 C C . TYR A 1 456 ? -19.609 45.094 -13.43 1 94.19 456 TYR A C 1
ATOM 3564 O O . TYR A 1 456 ? -20.25 44.031 -13.539 1 94.19 456 TYR A O 1
ATOM 3572 N N . ALA A 1 457 ? -18.297 45.094 -13.5 1 94.5 457 ALA A N 1
ATOM 3573 C CA . ALA A 1 457 ? -17.5 43.906 -13.875 1 94.5 457 ALA A CA 1
ATOM 3574 C C . ALA A 1 457 ? -17.469 42.875 -12.75 1 94.5 457 ALA A C 1
ATOM 3576 O O . ALA A 1 457 ? -17.062 41.75 -12.953 1 94.5 457 ALA A O 1
ATOM 3577 N N . SER A 1 458 ? -18.047 43.281 -11.609 1 95.88 458 SER A N 1
ATOM 3578 C CA . SER A 1 458 ? -18.062 42.344 -10.477 1 95.88 458 SER A CA 1
ATOM 3579 C C . SER A 1 458 ? -19.031 41.188 -10.703 1 95.88 458 SER A C 1
ATOM 3581 O O . SER A 1 458 ? -19.047 40.219 -9.938 1 95.88 458 SER A O 1
ATOM 3583 N N . VAL A 1 459 ? -19.766 41.25 -11.805 1 96 459 VAL A N 1
ATOM 3584 C CA . VAL A 1 459 ? -20.703 40.156 -12.141 1 96 459 VAL A CA 1
ATOM 3585 C C . VAL A 1 459 ? -19.922 38.906 -12.516 1 96 459 VAL A C 1
ATOM 3587 O O . VAL A 1 459 ? -20.359 37.781 -12.25 1 96 459 VAL A O 1
ATOM 3590 N N . VAL A 1 460 ? -18.703 39 -13.055 1 96.25 460 VAL A N 1
ATOM 3591 C CA . VAL A 1 460 ? -17.922 37.875 -13.555 1 96.25 460 VAL A CA 1
ATOM 3592 C C . VAL A 1 460 ? -17.484 36.969 -12.391 1 96.25 460 VAL A C 1
ATOM 3594 O O . VAL A 1 460 ? -17.766 35.781 -12.367 1 96.25 460 VAL A O 1
ATOM 3597 N N . PRO A 1 461 ? -16.781 37.531 -11.406 1 96.94 461 PRO A N 1
ATOM 3598 C CA . PRO A 1 461 ? -16.375 36.656 -10.297 1 96.94 461 PRO A CA 1
ATOM 3599 C C . PRO A 1 461 ? -17.578 36.125 -9.523 1 96.94 461 PRO A C 1
ATOM 3601 O O . PRO A 1 461 ? -17.531 35 -9.039 1 96.94 461 PRO A O 1
ATOM 3604 N N . LEU A 1 462 ? -18.656 36.844 -9.414 1 96.62 462 LEU A N 1
ATOM 3605 C CA . LEU A 1 462 ? -19.812 36.406 -8.648 1 96.62 462 LEU A CA 1
ATOM 3606 C C . LEU A 1 462 ? -20.531 35.25 -9.375 1 96.62 462 LEU A C 1
ATOM 3608 O O . LEU A 1 462 ? -20.891 34.25 -8.758 1 96.62 462 LEU A O 1
ATOM 3612 N N . VAL A 1 463 ? -20.719 35.406 -10.648 1 96.5 463 VAL A N 1
ATOM 3613 C CA . VAL A 1 463 ? -21.391 34.375 -11.43 1 96.5 463 VAL A CA 1
ATOM 3614 C C . VAL A 1 463 ? -20.469 33.156 -11.57 1 96.5 463 VAL A C 1
ATOM 3616 O O . VAL A 1 463 ? -20.938 32.031 -11.547 1 96.5 463 VAL A O 1
ATOM 3619 N N . SER A 1 464 ? -19.172 33.375 -11.75 1 97.19 464 SER A N 1
ATOM 3620 C CA . SER A 1 464 ? -18.234 32.281 -11.828 1 97.19 464 SER A CA 1
ATOM 3621 C C . SER A 1 464 ? -18.25 31.438 -10.547 1 97.19 464 SER A C 1
ATOM 3623 O O . SER A 1 464 ? -18.141 30.203 -10.594 1 97.19 464 SER A O 1
ATOM 3625 N N . ALA A 1 465 ? -18.297 32.031 -9.453 1 97.44 465 ALA A N 1
ATOM 3626 C CA . ALA A 1 465 ? -18.344 31.312 -8.188 1 97.44 465 ALA A CA 1
ATOM 3627 C C . ALA A 1 465 ? -19.641 30.516 -8.062 1 97.44 465 ALA A C 1
ATOM 3629 O O . ALA A 1 465 ? -19.641 29.391 -7.559 1 97.44 465 ALA A O 1
ATOM 3630 N N . ALA A 1 466 ? -20.719 31.141 -8.484 1 96.81 466 ALA A N 1
ATOM 3631 C CA . ALA A 1 466 ? -22 30.453 -8.445 1 96.81 466 ALA A CA 1
ATOM 3632 C C . ALA A 1 466 ? -22 29.234 -9.367 1 96.81 466 ALA A C 1
ATOM 3634 O O . ALA A 1 466 ? -22.484 28.172 -8.992 1 96.81 466 ALA A O 1
ATOM 3635 N N . LEU A 1 467 ? -21.484 29.422 -10.539 1 96.5 467 LEU A N 1
ATOM 3636 C CA . LEU A 1 467 ? -21.406 28.312 -11.484 1 96.5 467 LEU A CA 1
ATOM 3637 C C . LEU A 1 467 ? -20.484 27.219 -10.953 1 96.5 467 LEU A C 1
ATOM 3639 O O . LEU A 1 467 ? -20.75 26.031 -11.148 1 96.5 467 LEU A O 1
ATOM 3643 N N . ALA A 1 468 ? -19.391 27.578 -10.367 1 98 468 ALA A N 1
ATOM 3644 C CA . ALA A 1 468 ? -18.453 26.609 -9.805 1 98 468 ALA A CA 1
ATOM 3645 C C . ALA A 1 468 ? -19.125 25.766 -8.719 1 98 468 ALA A C 1
ATOM 3647 O O . ALA A 1 468 ? -19 24.547 -8.703 1 98 468 ALA A O 1
ATOM 3648 N N . ASP A 1 469 ? -19.828 26.406 -7.824 1 97.75 469 ASP A N 1
ATOM 3649 C CA . ASP A 1 469 ? -20.531 25.688 -6.766 1 97.75 469 ASP A CA 1
ATOM 3650 C C . ASP A 1 469 ? -21.594 24.75 -7.344 1 97.75 469 ASP A C 1
ATOM 3652 O O . ASP A 1 469 ? -21.75 23.625 -6.867 1 97.75 469 ASP A O 1
ATOM 3656 N N . THR A 1 470 ? -22.266 25.25 -8.352 1 97.56 470 THR A N 1
ATOM 3657 C CA . THR A 1 470 ? -23.297 24.438 -8.977 1 97.56 470 THR A CA 1
ATOM 3658 C C . THR A 1 470 ? -22.703 23.188 -9.617 1 97.56 470 THR A C 1
ATOM 3660 O O . THR A 1 470 ? -23.203 22.078 -9.43 1 97.56 470 THR A O 1
ATOM 3663 N N . LEU A 1 471 ? -21.672 23.375 -10.359 1 97.56 471 LEU A N 1
ATOM 3664 C CA . LEU A 1 471 ? -21.031 22.25 -11.031 1 97.56 471 LEU A CA 1
ATOM 3665 C C . LEU A 1 471 ? -20.5 21.234 -10.023 1 97.56 471 LEU A C 1
ATOM 3667 O O . LEU A 1 471 ? -20.703 20.031 -10.18 1 97.56 471 LEU A O 1
ATOM 3671 N N . TYR A 1 472 ? -19.859 21.672 -8.969 1 97.88 472 TYR A N 1
ATOM 3672 C CA . TYR A 1 472 ? -19.234 20.781 -7.988 1 97.88 472 TYR A CA 1
ATOM 3673 C C . TYR A 1 472 ? -20.297 20.031 -7.191 1 97.88 472 TYR A C 1
ATOM 3675 O O . TYR A 1 472 ? -20.219 18.812 -7.055 1 97.88 472 TYR A O 1
ATOM 3683 N N . PHE A 1 473 ? -21.281 20.703 -6.688 1 97.62 473 PHE A N 1
ATOM 3684 C CA . PHE A 1 473 ? -22.266 20.062 -5.82 1 97.62 473 PHE A CA 1
ATOM 3685 C C . PHE A 1 473 ? -23.234 19.234 -6.633 1 97.62 473 PHE A C 1
ATOM 3687 O O . PHE A 1 473 ? -23.719 18.203 -6.16 1 97.62 473 PHE A O 1
ATOM 3694 N N . SER A 1 474 ? -23.516 19.656 -7.887 1 97.31 474 SER A N 1
ATOM 3695 C CA . SER A 1 474 ? -24.344 18.797 -8.734 1 97.31 474 SER A CA 1
ATOM 3696 C C . SER A 1 474 ? -23.656 17.484 -9.039 1 97.31 474 SER A C 1
ATOM 3698 O O . SER A 1 474 ? -24.281 16.422 -9.023 1 97.31 474 SER A O 1
ATOM 3700 N N . ALA A 1 475 ? -22.391 17.594 -9.32 1 97.5 475 ALA A N 1
ATOM 3701 C CA . ALA A 1 475 ? -21.625 16.375 -9.578 1 97.5 475 ALA A CA 1
ATOM 3702 C C . ALA A 1 475 ? -21.562 15.5 -8.336 1 97.5 475 ALA A C 1
ATOM 3704 O O . ALA A 1 475 ? -21.688 14.273 -8.422 1 97.5 475 ALA A O 1
ATOM 3705 N N . LEU A 1 476 ? -21.328 16.094 -7.16 1 97.56 476 LEU A N 1
ATOM 3706 C CA . LEU A 1 476 ? -21.203 15.344 -5.914 1 97.56 476 LEU A CA 1
ATOM 3707 C C . LEU A 1 476 ? -22.531 14.68 -5.543 1 97.56 476 LEU A C 1
ATOM 3709 O O . LEU A 1 476 ? -22.562 13.484 -5.246 1 97.56 476 LEU A O 1
ATOM 3713 N N . ILE A 1 477 ? -23.625 15.43 -5.613 1 97.19 477 ILE A N 1
ATOM 3714 C CA . ILE A 1 477 ? -24.922 14.906 -5.215 1 97.19 477 ILE A CA 1
ATOM 3715 C C . ILE A 1 477 ? -25.359 13.812 -6.188 1 97.19 477 ILE A C 1
ATOM 3717 O O . ILE A 1 477 ? -25.891 12.781 -5.773 1 97.19 477 ILE A O 1
ATOM 3721 N N . SER A 1 478 ? -25.141 13.992 -7.484 1 96.81 478 SER A N 1
ATOM 3722 C CA . SER A 1 478 ? -25.5 12.992 -8.477 1 96.81 478 SER A CA 1
ATOM 3723 C C . SER A 1 478 ? -24.703 11.711 -8.305 1 96.81 478 SER A C 1
ATOM 3725 O O . SER A 1 478 ? -25.234 10.609 -8.422 1 96.81 478 SER A O 1
ATOM 3727 N N . THR A 1 479 ? -23.422 11.828 -8.008 1 96.56 479 THR A N 1
ATOM 3728 C CA . THR A 1 479 ? -22.578 10.656 -7.836 1 96.56 479 THR A CA 1
ATOM 3729 C C . THR A 1 479 ? -22.922 9.914 -6.551 1 96.56 479 THR A C 1
ATOM 3731 O O . THR A 1 479 ? -22.922 8.68 -6.52 1 96.56 479 THR A O 1
ATOM 3734 N N . VAL A 1 480 ? -23.219 10.641 -5.492 1 95.56 480 VAL A N 1
ATOM 3735 C CA . VAL A 1 480 ? -23.594 10.008 -4.23 1 95.56 480 VAL A CA 1
ATOM 3736 C C . VAL A 1 480 ? -24.953 9.32 -4.391 1 95.56 480 VAL A C 1
ATOM 3738 O O . VAL A 1 480 ? -25.156 8.219 -3.863 1 95.56 480 VAL A O 1
ATOM 3741 N N . HIS A 1 481 ? -25.797 9.969 -5.117 1 94.44 481 HIS A N 1
ATOM 3742 C CA . HIS A 1 481 ? -27.094 9.352 -5.379 1 94.44 481 HIS A CA 1
ATOM 3743 C C . HIS A 1 481 ? -26.953 8.07 -6.191 1 94.44 481 HIS A C 1
ATOM 3745 O O . HIS A 1 481 ? -27.625 7.078 -5.922 1 94.44 481 HIS A O 1
ATOM 3751 N N . ALA A 1 482 ? -26.125 8.133 -7.172 1 93.44 482 ALA A N 1
ATOM 3752 C CA . ALA A 1 482 ? -25.875 6.945 -7.98 1 93.44 482 ALA A CA 1
ATOM 3753 C C . ALA A 1 482 ? -25.266 5.824 -7.137 1 93.44 482 ALA A C 1
ATOM 3755 O O . ALA A 1 482 ? -25.656 4.664 -7.273 1 93.44 482 ALA A O 1
ATOM 3756 N N . LEU A 1 483 ? -24.344 6.105 -6.301 1 91.88 483 LEU A N 1
ATOM 3757 C CA . LEU A 1 483 ? -23.734 5.113 -5.422 1 91.88 483 LEU A CA 1
ATOM 3758 C C . LEU A 1 483 ? -24.766 4.523 -4.469 1 91.88 483 LEU A C 1
ATOM 3760 O O . LEU A 1 483 ? -24.781 3.311 -4.242 1 91.88 483 LEU A O 1
ATOM 3764 N N . ALA A 1 484 ? -25.656 5.324 -3.955 1 90.75 484 ALA A N 1
ATOM 3765 C CA . ALA A 1 484 ? -26.688 4.863 -3.041 1 90.75 484 ALA A CA 1
ATOM 3766 C C . ALA A 1 484 ? -27.719 3.998 -3.77 1 90.75 484 ALA A C 1
ATOM 3768 O O . ALA A 1 484 ? -28.203 3.01 -3.219 1 90.75 484 ALA A O 1
ATOM 3769 N N . ALA A 1 485 ? -28 4.375 -4.961 1 88.38 485 ALA A N 1
ATOM 3770 C CA . ALA A 1 485 ? -28.969 3.611 -5.75 1 88.38 485 ALA A CA 1
ATOM 3771 C C . ALA A 1 485 ? -28.391 2.246 -6.133 1 88.38 485 ALA A C 1
ATOM 3773 O O . ALA A 1 485 ? -29.109 1.241 -6.105 1 88.38 485 ALA A O 1
ATOM 3774 N N . GLU A 1 486 ? -27.109 2.213 -6.535 1 85.44 486 GLU A N 1
ATOM 3775 C CA . GLU A 1 486 ? -26.484 0.948 -6.895 1 85.44 486 GLU A CA 1
ATOM 3776 C C . GLU A 1 486 ? -26.344 0.037 -5.676 1 85.44 486 GLU A C 1
ATOM 3778 O O . GLU A 1 486 ? -26.531 -1.176 -5.777 1 85.44 486 GLU A O 1
ATOM 3783 N N . ALA A 1 487 ? -26.016 0.534 -4.539 1 82.94 487 ALA A N 1
ATOM 3784 C CA . ALA A 1 487 ? -25.812 -0.252 -3.326 1 82.94 487 ALA A CA 1
ATOM 3785 C C . ALA A 1 487 ? -27.141 -0.706 -2.74 1 82.94 487 ALA A C 1
ATOM 3787 O O . ALA A 1 487 ? -27.219 -1.759 -2.102 1 82.94 487 ALA A O 1
ATOM 3788 N N . GLY A 1 488 ? -28.234 -0.016 -2.902 1 80.69 488 GLY A N 1
ATOM 3789 C CA . GLY A 1 488 ? -29.516 -0.321 -2.281 1 80.69 488 GLY A CA 1
ATOM 3790 C C . GLY A 1 488 ? -30.406 -1.174 -3.156 1 80.69 488 GLY A C 1
ATOM 3791 O O . GLY A 1 488 ? -31.094 -2.066 -2.66 1 80.69 488 GLY A O 1
ATOM 3792 N N . THR A 1 489 ? -30.422 -0.885 -4.43 1 76.75 489 THR A N 1
ATOM 3793 C CA . THR A 1 489 ? -31.422 -1.519 -5.27 1 76.75 489 THR A CA 1
ATOM 3794 C C . THR A 1 489 ? -30.844 -2.723 -6.004 1 76.75 489 THR A C 1
ATOM 3796 O O . THR A 1 489 ? -31.531 -3.713 -6.238 1 76.75 489 THR A O 1
ATOM 3799 N N . LEU A 1 490 ? -29.625 -2.639 -6.281 1 76.69 490 LEU A N 1
ATOM 3800 C CA . LEU A 1 490 ? -29.031 -3.678 -7.125 1 76.69 490 LEU A CA 1
ATOM 3801 C C . LEU A 1 490 ? -28.312 -4.727 -6.281 1 76.69 490 LEU A C 1
ATOM 3803 O O . LEU A 1 490 ? -27.875 -4.434 -5.172 1 76.69 490 LEU A O 1
ATOM 3807 N N . PRO A 1 491 ? -28.359 -5.883 -6.789 1 75.94 491 PRO A N 1
ATOM 3808 C CA . PRO A 1 491 ? -27.688 -6.961 -6.055 1 75.94 491 PRO A CA 1
ATOM 3809 C C . PRO A 1 491 ? -26.172 -6.781 -5.988 1 75.94 491 PRO A C 1
ATOM 3811 O O . PRO A 1 491 ? -25.531 -7.293 -5.074 1 75.94 491 PRO A O 1
ATOM 3814 N N . LEU A 1 492 ? -25.688 -6.027 -7.031 1 82.75 492 LEU A N 1
ATOM 3815 C CA . LEU A 1 492 ? -24.25 -5.781 -7.102 1 82.75 492 LEU A CA 1
ATOM 3816 C C . LEU A 1 492 ? -23.969 -4.316 -7.406 1 82.75 492 LEU A C 1
ATOM 3818 O O . LEU A 1 492 ? -24.672 -3.688 -8.195 1 82.75 492 LEU A O 1
ATOM 3822 N N . VAL A 1 493 ? -23.047 -3.842 -6.645 1 86.31 493 VAL A N 1
ATOM 3823 C CA . VAL A 1 493 ? -22.609 -2.475 -6.918 1 86.31 493 VAL A CA 1
ATOM 3824 C C . VAL A 1 493 ? -21.688 -2.459 -8.133 1 86.31 493 VAL A C 1
ATOM 3826 O O . VAL A 1 493 ? -20.594 -3.014 -8.086 1 86.31 493 VAL A O 1
ATOM 3829 N N . LEU A 1 494 ? -22.141 -1.884 -9.164 1 88.69 494 LEU A N 1
ATOM 3830 C CA . LEU A 1 494 ? -21.375 -1.832 -10.414 1 88.69 494 LEU A CA 1
ATOM 3831 C C . LEU A 1 494 ? -20.547 -0.548 -10.492 1 88.69 494 LEU A C 1
ATOM 3833 O O . LEU A 1 494 ? -20.953 0.483 -9.945 1 88.69 494 LEU A O 1
ATOM 3837 N N . PRO A 1 495 ? -19.406 -0.617 -11.102 1 90.75 495 PRO A N 1
ATOM 3838 C CA . PRO A 1 495 ? -18.641 0.611 -11.352 1 90.75 495 PRO A CA 1
ATOM 3839 C C . PRO A 1 495 ? -19.297 1.516 -12.383 1 90.75 495 PRO A C 1
ATOM 3841 O O . PRO A 1 495 ? -20.203 1.08 -13.109 1 90.75 495 PRO A O 1
ATOM 3844 N N . LEU A 1 496 ? -18.906 2.734 -12.398 1 92.62 496 LEU A N 1
ATOM 3845 C CA . LEU A 1 496 ? -19.469 3.705 -13.336 1 92.62 496 LEU A CA 1
ATOM 3846 C C . LEU A 1 496 ? -18.953 3.447 -14.75 1 92.62 496 LEU A C 1
ATOM 3848 O O . LEU A 1 496 ? -17.891 2.836 -14.93 1 92.62 496 LEU A O 1
ATOM 3852 N N . SER A 1 497 ? -19.812 3.867 -15.711 1 91.81 497 SER A N 1
ATOM 3853 C CA . SER A 1 497 ? -19.406 3.762 -17.109 1 91.81 497 SER A CA 1
ATOM 3854 C C . SER A 1 497 ? -18.266 4.723 -17.422 1 91.81 497 SER A C 1
ATOM 3856 O O . SER A 1 497 ? -18.031 5.684 -16.688 1 91.81 497 SER A O 1
ATOM 3858 N N . LYS A 1 498 ? -17.531 4.527 -18.5 1 89.69 498 LYS A N 1
ATOM 3859 C CA . LYS A 1 498 ? -16.406 5.371 -18.891 1 89.69 498 LYS A CA 1
ATOM 3860 C C . LYS A 1 498 ? -16.875 6.789 -19.219 1 89.69 498 LYS A C 1
ATOM 3862 O O . LYS A 1 498 ? -16.172 7.758 -18.906 1 89.69 498 LYS A O 1
ATOM 3867 N N . ARG A 1 499 ? -18.031 6.926 -19.812 1 92.44 499 ARG A N 1
ATOM 3868 C CA . ARG A 1 499 ? -18.578 8.234 -20.141 1 92.44 499 ARG A CA 1
ATOM 3869 C C . ARG A 1 499 ? -18.922 9.023 -18.891 1 92.44 499 ARG A C 1
ATOM 3871 O O . ARG A 1 499 ? -18.625 10.219 -18.797 1 92.44 499 ARG A O 1
ATOM 3878 N N . GLU A 1 500 ? -19.484 8.305 -17.969 1 95 500 GLU A N 1
ATOM 3879 C CA . GLU A 1 500 ? -19.828 8.953 -16.719 1 95 500 GLU A CA 1
ATOM 3880 C C . GLU A 1 500 ? -18.594 9.359 -15.93 1 95 500 GLU A C 1
ATOM 3882 O O . GLU A 1 500 ? -18.547 10.422 -15.32 1 95 500 GLU A O 1
ATOM 3887 N N . GLU A 1 501 ? -17.562 8.586 -15.961 1 94.25 501 GLU A N 1
ATOM 3888 C CA . GLU A 1 501 ? -16.312 8.914 -15.281 1 94.25 501 GLU A CA 1
ATOM 3889 C C . GLU A 1 501 ? -15.664 10.148 -15.898 1 94.25 501 GLU A C 1
ATOM 3891 O O . GLU A 1 501 ? -15.156 11.008 -15.18 1 94.25 501 GLU A O 1
ATOM 3896 N N . SER A 1 502 ? -15.75 10.281 -17.188 1 94.62 502 SER A N 1
ATOM 3897 C CA . SER A 1 502 ? -15.117 11.398 -17.875 1 94.62 502 SER A CA 1
ATOM 3898 C C . SER A 1 502 ? -15.844 12.703 -17.594 1 94.62 502 SER A C 1
ATOM 3900 O O . SER A 1 502 ? -15.219 13.758 -17.438 1 94.62 502 SER A O 1
ATOM 3902 N N . ILE A 1 503 ? -17.125 12.688 -17.516 1 95.88 503 ILE A N 1
ATOM 3903 C CA . ILE A 1 503 ? -17.891 13.914 -17.281 1 95.88 503 ILE A CA 1
ATOM 3904 C C . ILE A 1 503 ? -17.656 14.398 -15.844 1 95.88 503 ILE A C 1
ATOM 3906 O O . ILE A 1 503 ? -17.578 15.609 -15.602 1 95.88 503 ILE A O 1
ATOM 3910 N N . ILE A 1 504 ? -17.578 13.492 -14.922 1 96.19 504 ILE A N 1
ATOM 3911 C CA . ILE A 1 504 ? -17.312 13.875 -13.539 1 96.19 504 ILE A CA 1
ATOM 3912 C C . ILE A 1 504 ? -15.945 14.555 -13.445 1 96.19 504 ILE A C 1
ATOM 3914 O O . ILE A 1 504 ? -15.812 15.602 -12.805 1 96.19 504 ILE A O 1
ATOM 3918 N N . LYS A 1 505 ? -14.906 14.047 -14.117 1 96 505 LYS A N 1
ATOM 3919 C CA . LYS A 1 505 ? -13.578 14.641 -14.109 1 96 505 LYS A CA 1
ATOM 3920 C C . LYS A 1 505 ? -13.586 16.031 -14.734 1 96 505 LYS A C 1
ATOM 3922 O O . LYS A 1 505 ? -12.992 16.969 -14.203 1 96 505 LYS A O 1
ATOM 3927 N N . MET A 1 506 ? -14.352 16.172 -15.758 1 96.38 506 MET A N 1
ATOM 3928 C CA . MET A 1 506 ? -14.43 17.469 -16.438 1 96.38 506 MET A CA 1
ATOM 3929 C C . MET A 1 506 ? -15.125 18.5 -15.57 1 96.38 506 MET A C 1
ATOM 3931 O O . MET A 1 506 ? -14.727 19.672 -15.547 1 96.38 506 MET A O 1
ATOM 3935 N N . LEU A 1 507 ? -16.141 18.078 -14.922 1 97.44 507 LEU A N 1
ATOM 3936 C CA . LEU A 1 507 ? -16.875 19.016 -14.078 1 97.44 507 LEU A CA 1
ATOM 3937 C C . LEU A 1 507 ? -16.016 19.453 -12.891 1 97.44 507 LEU A C 1
ATOM 3939 O O . LEU A 1 507 ? -16.047 20.625 -12.492 1 97.44 507 LEU A O 1
ATOM 3943 N N . ILE A 1 508 ? -15.18 18.594 -12.336 1 97.19 508 ILE A N 1
ATOM 3944 C CA . ILE A 1 508 ? -14.32 18.938 -11.211 1 97.19 508 ILE A CA 1
ATOM 3945 C C . ILE A 1 508 ? -13.234 19.922 -11.664 1 97.19 508 ILE A C 1
ATOM 3947 O O . ILE A 1 508 ? -12.992 20.938 -11.008 1 97.19 508 ILE A O 1
ATOM 3951 N N . TYR A 1 509 ? -12.688 19.719 -12.82 1 97 509 TYR A N 1
ATOM 3952 C CA . TYR A 1 509 ? -11.641 20.609 -13.336 1 97 509 TYR A CA 1
ATOM 3953 C C . TYR A 1 509 ? -12.211 21.969 -13.688 1 97 509 TYR A C 1
ATOM 3955 O O . TYR A 1 509 ? -11.586 23 -13.414 1 97 509 TYR A O 1
ATOM 3963 N N . SER A 1 510 ? -13.414 21.953 -14.172 1 97.44 510 SER A N 1
ATOM 3964 C CA . SER A 1 510 ? -14.039 23.219 -14.531 1 97.44 510 SER A CA 1
ATOM 3965 C C . SER A 1 510 ? -14.453 24 -13.281 1 97.44 510 SER A C 1
ATOM 3967 O O . SER A 1 510 ? -14.352 25.219 -13.25 1 97.44 510 SER A O 1
ATOM 3969 N N . SER A 1 511 ? -14.906 23.297 -12.297 1 97.81 511 SER A N 1
ATOM 3970 C CA . SER A 1 511 ? -15.312 23.969 -11.062 1 97.81 511 SER A CA 1
ATOM 3971 C C . SER A 1 511 ? -14.133 24.672 -10.406 1 97.81 511 SER A C 1
ATOM 3973 O O . SER A 1 511 ? -14.266 25.812 -9.93 1 97.81 511 SER A O 1
ATOM 3975 N N . VAL A 1 512 ? -12.914 24.094 -10.398 1 97.69 512 VAL A N 1
ATOM 3976 C CA . VAL A 1 512 ? -11.742 24.703 -9.781 1 97.69 512 VAL A CA 1
ATOM 3977 C C . VAL A 1 512 ? -11.297 25.922 -10.586 1 97.69 512 VAL A C 1
ATOM 3979 O O . VAL A 1 512 ? -10.938 26.953 -10.023 1 97.69 512 VAL A O 1
ATOM 3982 N N . SER A 1 513 ? -11.414 25.828 -11.922 1 97.38 513 SER A N 1
ATOM 3983 C CA . SER A 1 513 ? -10.984 26.938 -12.781 1 97.38 513 SER A CA 1
ATOM 3984 C C . SER A 1 513 ? -11.883 28.156 -12.609 1 97.38 513 SER A C 1
ATOM 3986 O O . SER A 1 513 ? -11.406 29.281 -12.617 1 97.38 513 SER A O 1
ATOM 3988 N N . LEU A 1 514 ? -13.117 27.922 -12.367 1 97.81 514 LEU A N 1
ATOM 3989 C CA . LEU A 1 514 ? -14.062 29.016 -12.203 1 97.81 514 LEU A CA 1
ATOM 3990 C C . LEU A 1 514 ? -13.961 29.609 -10.805 1 97.81 514 LEU A C 1
ATOM 3992 O O . LEU A 1 514 ? -14.031 30.828 -10.641 1 97.81 514 LEU A O 1
ATOM 3996 N N . LYS A 1 515 ? -13.742 28.797 -9.844 1 98.19 515 LYS A N 1
ATOM 3997 C CA . LYS A 1 515 ? -13.695 29.281 -8.469 1 98.19 515 LYS A CA 1
ATOM 3998 C C . LYS A 1 515 ? -12.445 30.125 -8.234 1 98.19 515 LYS A C 1
ATOM 4000 O O . LYS A 1 515 ? -12.445 31.031 -7.398 1 98.19 515 LYS A O 1
ATOM 4005 N N . VAL A 1 516 ? -11.359 29.859 -8.938 1 97.88 516 VAL A N 1
ATOM 4006 C CA . VAL A 1 516 ? -10.109 30.609 -8.797 1 97.88 516 VAL A CA 1
ATOM 4007 C C . VAL A 1 516 ? -10.336 32.062 -9.141 1 97.88 516 VAL A C 1
ATOM 4009 O O . VAL A 1 516 ? -9.742 32.969 -8.523 1 97.88 516 VAL A O 1
ATOM 4012 N N . ILE A 1 517 ? -11.273 32.375 -9.961 1 97.62 517 ILE A N 1
ATOM 4013 C CA . ILE A 1 517 ? -11.555 33.75 -10.367 1 97.62 517 ILE A CA 1
ATOM 4014 C C . ILE A 1 517 ? -12.133 34.531 -9.18 1 97.62 517 ILE A C 1
ATOM 4016 O O . ILE A 1 517 ? -11.703 35.656 -8.898 1 97.62 517 ILE A O 1
ATOM 4020 N N . LYS A 1 518 ? -13.047 33.938 -8.477 1 97.56 518 LYS A N 1
ATOM 4021 C CA . LYS A 1 518 ? -13.633 34.594 -7.312 1 97.56 518 LYS A CA 1
ATOM 4022 C C . LYS A 1 518 ? -12.617 34.75 -6.188 1 97.56 518 LYS A C 1
ATOM 4024 O O . LYS A 1 518 ? -12.562 35.781 -5.535 1 97.56 518 LYS A O 1
ATOM 4029 N N . VAL A 1 519 ? -11.758 33.719 -5.98 1 97.62 519 VAL A N 1
ATOM 4030 C CA . VAL A 1 519 ? -10.789 33.75 -4.895 1 97.62 519 VAL A CA 1
ATOM 4031 C C . VAL A 1 519 ? -9.758 34.844 -5.164 1 97.62 519 VAL A C 1
ATOM 4033 O O . VAL A 1 519 ? -9.391 35.594 -4.258 1 97.62 519 VAL A O 1
ATOM 4036 N N . VAL A 1 520 ? -9.352 35 -6.402 1 96.62 520 VAL A N 1
ATOM 4037 C CA . VAL A 1 520 ? -8.391 36.031 -6.758 1 96.62 520 VAL A CA 1
ATOM 4038 C C . VAL A 1 520 ? -9.047 37.406 -6.637 1 96.62 520 VAL A C 1
ATOM 4040 O O . VAL A 1 520 ? -8.43 38.344 -6.145 1 96.62 520 VAL A O 1
ATOM 4043 N N . TRP A 1 521 ? -10.32 37.5 -6.98 1 96 521 TRP A N 1
ATOM 4044 C CA . TRP A 1 521 ? -11.07 38.75 -6.906 1 96 521 TRP A CA 1
ATOM 4045 C C . TRP A 1 521 ? -11.242 39.188 -5.453 1 96 521 TRP A C 1
ATOM 4047 O O . TRP A 1 521 ? -11.047 40.344 -5.129 1 96 521 TRP A O 1
ATOM 4057 N N . VAL A 1 522 ? -11.609 38.25 -4.602 1 95.25 522 VAL A N 1
ATOM 4058 C CA . VAL A 1 522 ? -11.836 38.562 -3.195 1 95.25 522 VAL A CA 1
ATOM 4059 C C . VAL A 1 522 ? -10.539 39.062 -2.559 1 95.25 522 VAL A C 1
ATOM 4061 O O . VAL A 1 522 ? -10.531 40.062 -1.834 1 95.25 522 VAL A O 1
ATOM 4064 N N . ASN A 1 523 ? -9.414 38.406 -2.809 1 95.75 523 ASN A N 1
ATOM 4065 C CA . ASN A 1 523 ? -8.133 38.812 -2.236 1 95.75 523 ASN A CA 1
ATOM 4066 C C . ASN A 1 523 ? -7.652 40.156 -2.826 1 95.75 523 ASN A C 1
ATOM 4068 O O . ASN A 1 523 ? -7.055 40.969 -2.123 1 95.75 523 ASN A O 1
ATOM 4072 N N . TRP A 1 524 ? -7.965 40.344 -4.078 1 94.12 524 TRP A N 1
ATOM 4073 C CA . TRP A 1 524 ? -7.598 41.594 -4.727 1 94.12 524 TRP A CA 1
ATOM 4074 C C . TRP A 1 524 ? -8.391 42.781 -4.145 1 94.12 524 TRP A C 1
ATOM 4076 O O . TRP A 1 524 ? -7.828 43.844 -3.861 1 94.12 524 TRP A O 1
ATOM 4086 N N . LYS A 1 525 ? -9.617 42.594 -3.865 1 93.19 525 LYS A N 1
ATOM 4087 C CA . LYS A 1 525 ? -10.5 43.625 -3.33 1 93.19 525 LYS A CA 1
ATOM 4088 C C . LYS A 1 525 ? -10.164 43.938 -1.876 1 93.19 525 LYS A C 1
ATOM 4090 O O . LYS A 1 525 ? -10.109 45.094 -1.484 1 93.19 525 LYS A O 1
ATOM 4095 N N . GLN A 1 526 ? -9.906 42.906 -1.12 1 94.06 526 GLN A N 1
ATOM 4096 C CA . GLN A 1 526 ? -9.633 43.094 0.302 1 94.06 526 GLN A CA 1
ATOM 4097 C C . GLN A 1 526 ? -8.289 43.781 0.521 1 94.06 526 GLN A C 1
ATOM 4099 O O . GLN A 1 526 ? -8.109 44.5 1.499 1 94.06 526 GLN A O 1
ATOM 4104 N N . CYS A 1 527 ? -7.367 43.594 -0.442 1 94.31 527 CYS A N 1
ATOM 4105 C CA . CYS A 1 527 ? -6.035 44.156 -0.277 1 94.31 527 CYS A CA 1
ATOM 4106 C C . CYS A 1 527 ? -5.977 45.562 -0.848 1 94.31 527 CYS A C 1
ATOM 4108 O O . CYS A 1 527 ? -4.941 46.219 -0.767 1 94.31 527 CYS A O 1
ATOM 4110 N N . ARG A 1 528 ? -7.074 46.125 -1.349 1 92.69 528 ARG A N 1
ATOM 4111 C CA . ARG A 1 528 ? -7.098 47.469 -1.894 1 92.69 528 ARG A CA 1
ATOM 4112 C C . ARG A 1 528 ? -8.195 48.312 -1.242 1 92.69 528 ARG A C 1
ATOM 4114 O O . ARG A 1 528 ? -8.516 49.406 -1.721 1 92.69 528 ARG A O 1
ATOM 4121 N N . SER A 1 529 ? -8.703 47.844 -0.13 1 93.25 529 SER A N 1
ATOM 4122 C CA . SER A 1 529 ? -9.758 48.562 0.583 1 93.25 529 SER A CA 1
ATOM 4123 C C . SER A 1 529 ? -9.188 49.75 1.336 1 93.25 529 SER A C 1
ATOM 4125 O O . SER A 1 529 ? -8.031 49.719 1.778 1 93.25 529 SER A O 1
ATOM 4127 N N . ASP A 1 530 ? -9.906 50.875 1.444 1 93.56 530 ASP A N 1
ATOM 4128 C CA . ASP A 1 530 ? -9.516 52.062 2.215 1 93.56 530 ASP A CA 1
ATOM 4129 C C . ASP A 1 530 ? -9.766 51.844 3.707 1 93.56 530 ASP A C 1
ATOM 4131 O O . ASP A 1 530 ? -10.875 51.469 4.105 1 93.56 530 ASP A O 1
ATOM 4135 N N . ILE A 1 531 ? -8.758 51.906 4.441 1 94 531 ILE A N 1
ATOM 4136 C CA . ILE A 1 531 ? -8.844 51.75 5.887 1 94 531 ILE A CA 1
ATOM 4137 C C . ILE A 1 531 ? -8.367 53 6.582 1 94 531 ILE A C 1
ATOM 4139 O O . ILE A 1 531 ? -7.402 53.625 6.148 1 94 531 ILE A O 1
ATOM 4143 N N . PHE A 1 532 ? -9.109 53.5 7.605 1 93.5 532 PHE A N 1
ATOM 4144 C CA . PHE A 1 532 ? -8.742 54.688 8.383 1 93.5 532 PHE A CA 1
ATOM 4145 C C . PHE A 1 532 ? -8.969 54.438 9.875 1 93.5 532 PHE A C 1
ATOM 4147 O O . PHE A 1 532 ? -9.961 53.812 10.266 1 93.5 532 PHE A O 1
ATOM 4154 N N . PHE A 1 533 ? -8.023 54.844 10.672 1 92.38 533 PHE A N 1
ATOM 4155 C CA . PHE A 1 533 ? -8.125 54.781 12.125 1 92.38 533 PHE A CA 1
ATOM 4156 C C . PHE A 1 533 ? -8.375 56.156 12.719 1 92.38 533 PHE A C 1
ATOM 4158 O O . PHE A 1 533 ? -7.523 57.031 12.625 1 92.38 533 PHE A O 1
ATOM 4165 N N . LEU A 1 534 ? -9.531 56.281 13.352 1 91.19 534 LEU A N 1
ATOM 4166 C CA . LEU A 1 534 ? -9.953 57.562 13.953 1 91.19 534 LEU A CA 1
ATOM 4167 C C . LEU A 1 534 ? -9.461 57.656 15.391 1 91.19 534 LEU A C 1
ATOM 4169 O O . LEU A 1 534 ? -9.898 56.906 16.25 1 91.19 534 LEU A O 1
ATOM 4173 N N . ASP A 1 535 ? -8.562 58.594 15.617 1 86.38 535 ASP A N 1
ATOM 4174 C CA . ASP A 1 535 ? -8.078 58.844 16.969 1 86.38 535 ASP A CA 1
ATOM 4175 C C . ASP A 1 535 ? -8.938 59.906 17.672 1 86.38 535 ASP A C 1
ATOM 4177 O O . ASP A 1 535 ? -8.914 61.062 17.281 1 86.38 535 ASP A O 1
ATOM 4181 N N . TRP A 1 536 ? -9.648 59.625 18.656 1 84.38 536 TRP A N 1
ATOM 4182 C CA . TRP A 1 536 ? -10.602 60.5 19.344 1 84.38 536 TRP A CA 1
ATOM 4183 C C . TRP A 1 536 ? -9.875 61.5 20.234 1 84.38 536 TRP A C 1
ATOM 4185 O O . TRP A 1 536 ? -10.453 62.5 20.641 1 84.38 536 TRP A O 1
ATOM 4195 N N . SER A 1 537 ? -8.547 61.281 20.484 1 78.69 537 SER A N 1
ATOM 4196 C CA . SER A 1 537 ? -7.785 62.219 21.312 1 78.69 537 SER A CA 1
ATOM 4197 C C . SER A 1 537 ? -7.523 63.531 20.562 1 78.69 537 SER A C 1
ATOM 4199 O O . SER A 1 537 ? -7.25 64.562 21.188 1 78.69 537 SER A O 1
ATOM 4201 N N . LEU A 1 538 ? -7.766 63.5 19.281 1 79 538 LEU A N 1
ATOM 4202 C CA . LEU A 1 538 ? -7.477 64.688 18.469 1 79 538 LEU A CA 1
ATOM 4203 C C . LEU A 1 538 ? -8.719 65.5 18.281 1 79 538 LEU A C 1
ATOM 4205 O O . LEU A 1 538 ? -8.648 66.625 17.734 1 79 538 LEU A O 1
ATOM 4209 N N . TYR A 1 539 ? -9.781 65 18.719 1 78.31 539 TYR A N 1
ATOM 4210 C CA . TYR A 1 539 ? -11.047 65.688 18.531 1 78.31 539 TYR A CA 1
ATOM 4211 C C . TYR A 1 539 ? -11.492 66.375 19.828 1 78.31 539 TYR A C 1
ATOM 4213 O O . TYR A 1 539 ? -11.523 65.75 20.891 1 78.31 539 TYR A O 1
ATOM 4221 N N . ASN A 1 540 ? -11.523 67.688 19.75 1 70.44 540 ASN A N 1
ATOM 4222 C CA . ASN A 1 540 ? -12.07 68.438 20.875 1 70.44 540 ASN A CA 1
ATOM 4223 C C . ASN A 1 540 ? -13.57 68.688 20.719 1 70.44 540 ASN A C 1
ATOM 4225 O O . ASN A 1 540 ? -14.023 69.312 19.75 1 70.44 540 ASN A O 1
ATOM 4229 N N . SER A 1 541 ? -14.297 68 21.578 1 63.81 541 SER A N 1
ATOM 4230 C CA . SER A 1 541 ? -15.742 68.188 21.5 1 63.81 541 SER A CA 1
ATOM 4231 C C . SER A 1 541 ? -16.125 69.625 21.828 1 63.81 541 SER A C 1
ATOM 4233 O O . SER A 1 541 ? -15.531 70.25 22.703 1 63.81 541 SER A O 1
ATOM 4235 N N . PRO A 1 542 ? -16.812 70.375 20.969 1 56.88 542 PRO A N 1
ATOM 4236 C CA . PRO A 1 542 ? -17.203 71.75 21.281 1 56.88 542 PRO A CA 1
ATOM 4237 C C . PRO A 1 542 ? -17.797 71.875 22.672 1 56.88 542 PRO A C 1
ATOM 4239 O O . PRO A 1 542 ? -17.906 73 23.188 1 56.88 542 PRO A O 1
ATOM 4242 N N . TRP A 1 543 ? -18.141 70.812 23.281 1 53.59 543 TRP A N 1
ATOM 4243 C CA . TRP A 1 543 ? -18.766 70.875 24.594 1 53.59 543 TRP A CA 1
ATOM 4244 C C . TRP A 1 543 ? -17.703 70.812 25.703 1 53.59 543 TRP A C 1
ATOM 4246 O O . TRP A 1 543 ? -18.031 70.875 26.891 1 53.59 543 TRP A O 1
ATOM 4256 N N . ARG A 1 544 ? -16.5 70.438 25.266 1 56.06 544 ARG A N 1
ATOM 4257 C CA . ARG A 1 544 ? -15.445 70.312 26.281 1 56.06 544 ARG A CA 1
ATOM 4258 C C . ARG A 1 544 ? -14.656 71.625 26.406 1 56.06 544 ARG A C 1
ATOM 4260 O O . ARG A 1 544 ? -14.305 72.25 25.391 1 56.06 544 ARG A O 1
ATOM 4267 N N . ASP A 1 545 ? -14.719 72.312 27.484 1 50.97 545 ASP A N 1
ATOM 4268 C CA . ASP A 1 545 ? -14.055 73.562 27.859 1 50.97 545 ASP A CA 1
ATOM 4269 C C . ASP A 1 545 ? -12.539 73.438 27.75 1 50.97 545 ASP A C 1
ATOM 4271 O O . ASP A 1 545 ? -11.828 74.438 27.688 1 50.97 545 ASP A O 1
ATOM 4275 N N . GLU A 1 546 ? -11.867 72.312 28.172 1 49.03 546 GLU A N 1
ATOM 4276 C CA . GLU A 1 546 ? -10.422 72.312 28.328 1 49.03 546 GLU A CA 1
ATOM 4277 C C . GLU A 1 546 ? -9.711 71.938 27.031 1 49.03 546 GLU A C 1
ATOM 4279 O O . GLU A 1 546 ? -10.109 71 26.359 1 49.03 546 GLU A O 1
ATOM 4284 N N . ALA A 1 547 ? -8.812 72.75 26.469 1 48.28 547 ALA A N 1
ATOM 4285 C CA . ALA A 1 547 ? -7.984 72.625 25.281 1 48.28 547 ALA A CA 1
ATOM 4286 C C . ALA A 1 547 ? -7.062 71.375 25.422 1 48.28 547 ALA A C 1
ATOM 4288 O O . ALA A 1 547 ? -6.23 71.375 26.344 1 48.28 547 ALA A O 1
ATOM 4289 N N . VAL A 1 548 ? -7.441 70.25 25.094 1 50.38 548 VAL A N 1
ATOM 4290 C CA . VAL A 1 548 ? -6.562 69.125 25.203 1 50.38 548 VAL A CA 1
ATOM 4291 C C . VAL A 1 548 ? -5.406 69.25 24.219 1 50.38 548 VAL A C 1
ATOM 4293 O O . VAL A 1 548 ? -5.617 69.562 23.047 1 50.38 548 VAL A O 1
ATOM 4296 N N . VAL A 1 549 ? -4.223 69.5 24.625 1 48.78 549 VAL A N 1
ATOM 4297 C CA . VAL A 1 549 ? -2.961 69.5 23.891 1 48.78 549 VAL A CA 1
ATOM 4298 C C . VAL A 1 549 ? -2.852 68.188 23.062 1 48.78 549 VAL A C 1
ATOM 4300 O O . VAL A 1 549 ? -3.006 67.125 23.578 1 48.78 549 VAL A O 1
ATOM 4303 N N . TYR A 1 550 ? -2.846 68.312 21.609 1 51.56 550 TYR A N 1
ATOM 4304 C CA . TYR A 1 550 ? -2.922 67.375 20.5 1 51.56 550 TYR A CA 1
ATOM 4305 C C . TYR A 1 550 ? -1.646 66.5 20.406 1 51.56 550 TYR A C 1
ATOM 4307 O O . TYR A 1 550 ? -0.626 67 19.891 1 51.56 550 TYR A O 1
ATOM 4315 N N . LYS A 1 551 ? -1.151 65.812 21.328 1 54.38 551 LYS A N 1
ATOM 4316 C CA . LYS A 1 551 ? -0.02 65 20.938 1 54.38 551 LYS A CA 1
ATOM 4317 C C . LYS A 1 551 ? -0.493 63.656 20.328 1 54.38 551 LYS A C 1
ATOM 4319 O O . LYS A 1 551 ? -1.273 62.938 20.953 1 54.38 551 LYS A O 1
ATOM 4324 N N . SER A 1 552 ? -0.596 63.594 18.859 1 55.34 552 SER A N 1
ATOM 4325 C CA . SER A 1 552 ? -0.861 62.344 18.172 1 55.34 552 SER A CA 1
ATOM 4326 C C . SER A 1 552 ? 0.064 61.219 18.672 1 55.34 552 SER A C 1
ATOM 4328 O O . SER A 1 552 ? 1.288 61.375 18.625 1 55.34 552 SER A O 1
ATOM 4330 N N . GLU A 1 553 ? -0.431 60.312 19.547 1 62.75 553 GLU A N 1
ATOM 4331 C CA . GLU A 1 553 ? 0.378 59.219 20.047 1 62.75 553 GLU A CA 1
ATOM 4332 C C . GLU A 1 553 ? 0.416 58.062 19.062 1 62.75 553 GLU A C 1
ATOM 4334 O O . GLU A 1 553 ? -0.547 57.312 18.938 1 62.75 553 GLU A O 1
ATOM 4339 N N . TYR A 1 554 ? 1.356 58 18.031 1 70.06 554 TYR A N 1
ATOM 4340 C CA . TYR A 1 554 ? 1.598 57 16.984 1 70.06 554 TYR A CA 1
ATOM 4341 C C . TYR A 1 554 ? 1.549 55.594 17.531 1 70.06 554 TYR A C 1
ATOM 4343 O O . TYR A 1 554 ? 1.223 54.656 16.797 1 70.06 554 TYR A O 1
ATOM 4351 N N . TRP A 1 555 ? 1.674 55.469 18.844 1 71.88 555 TRP A N 1
ATOM 4352 C CA . TRP A 1 555 ? 1.738 54.125 19.375 1 71.88 555 TRP A CA 1
ATOM 4353 C C . TRP A 1 555 ? 0.354 53.469 19.422 1 71.88 555 TRP A C 1
ATOM 4355 O O . TRP A 1 555 ? 0.221 52.25 19.312 1 71.88 555 TRP A O 1
ATOM 4365 N N . LYS A 1 556 ? -0.698 54.281 19.594 1 77 556 LYS A N 1
ATOM 4366 C CA . LYS A 1 556 ? -2.057 53.75 19.625 1 77 556 LYS A CA 1
ATOM 4367 C C . LYS A 1 556 ? -2.432 53.125 18.266 1 77 556 LYS A C 1
ATOM 4369 O O . LYS A 1 556 ? -2.963 52.031 18.203 1 77 556 LYS A O 1
ATOM 4374 N N . THR A 1 557 ? -1.975 53.781 17.281 1 82.12 557 THR A N 1
ATOM 4375 C CA . THR A 1 557 ? -2.32 53.344 15.93 1 82.12 557 THR A CA 1
ATOM 4376 C C . THR A 1 557 ? -1.489 52.125 15.547 1 82.12 557 THR A C 1
ATOM 4378 O O . THR A 1 557 ? -1.976 51.219 14.844 1 82.12 557 THR A O 1
ATOM 4381 N N . SER A 1 558 ? -0.282 52.031 16.047 1 80.56 558 SER A N 1
ATOM 4382 C CA . SER A 1 558 ? 0.557 50.906 15.719 1 80.56 558 SER A CA 1
ATOM 4383 C C . SER A 1 558 ? 0.044 49.625 16.391 1 80.56 558 SER A C 1
ATOM 4385 O O . SER A 1 558 ? 0.125 48.531 15.805 1 80.56 558 SER A O 1
ATOM 4387 N N . CYS A 1 559 ? -0.498 49.688 17.547 1 80.31 559 CYS A N 1
ATOM 4388 C CA . CYS A 1 559 ? -1.059 48.531 18.234 1 80.31 559 CYS A CA 1
ATOM 4389 C C . CYS A 1 559 ? -2.307 48.031 17.516 1 80.31 559 CYS A C 1
ATOM 4391 O O . CYS A 1 559 ? -2.525 46.812 17.422 1 80.31 559 CYS A O 1
ATOM 4393 N N . LEU A 1 560 ? -3.051 49 17.078 1 87.62 560 LEU A N 1
ATOM 4394 C CA . LEU A 1 560 ? -4.277 48.594 16.391 1 87.62 560 LEU A CA 1
ATOM 4395 C C . LEU A 1 560 ? -3.967 48 15.031 1 87.62 560 LEU A C 1
ATOM 4397 O O . LEU A 1 560 ? -4.668 47.094 14.57 1 87.62 560 LEU A O 1
ATOM 4401 N N . VAL A 1 561 ? -2.908 48.469 14.359 1 88.56 561 VAL A N 1
ATOM 4402 C CA . VAL A 1 561 ? -2.492 47.906 13.07 1 88.56 561 VAL A CA 1
ATOM 4403 C C . VAL A 1 561 ? -2.068 46.438 13.25 1 88.56 561 VAL A C 1
ATOM 4405 O O . VAL A 1 561 ? -2.355 45.594 12.406 1 88.56 561 VAL A O 1
ATOM 4408 N N . ARG A 1 562 ? -1.449 46.156 14.336 1 84 562 ARG A N 1
ATOM 4409 C CA . ARG A 1 562 ? -1.024 44.781 14.602 1 84 562 ARG A CA 1
ATOM 4410 C C . ARG A 1 562 ? -2.227 43.875 14.812 1 84 562 ARG A C 1
ATOM 4412 O O . ARG A 1 562 ? -2.264 42.75 14.297 1 84 562 ARG A O 1
ATOM 4419 N N . GLU A 1 563 ? -3.166 44.344 15.562 1 86.75 563 GLU A N 1
ATOM 4420 C CA . GLU A 1 563 ? -4.371 43.531 15.781 1 86.75 563 GLU A CA 1
ATOM 4421 C C . GLU A 1 563 ? -5.125 43.312 14.477 1 86.75 563 GLU A C 1
ATOM 4423 O O . GLU A 1 563 ? -5.617 42.219 14.219 1 86.75 563 GLU A O 1
ATOM 4428 N N . TRP A 1 564 ? -5.211 44.375 13.656 1 90 564 TRP A N 1
ATOM 4429 C CA . TRP A 1 564 ? -5.895 44.25 12.375 1 90 564 TRP A CA 1
ATOM 4430 C C . TRP A 1 564 ? -5.168 43.281 11.453 1 90 564 TRP A C 1
ATOM 4432 O O . TRP A 1 564 ? -5.797 42.5 10.75 1 90 564 TRP A O 1
ATOM 4442 N N . SER A 1 565 ? -3.838 43.312 11.445 1 88.81 565 SER A N 1
ATOM 4443 C CA . SER A 1 565 ? -3.049 42.438 10.586 1 88.81 565 SER A CA 1
ATOM 4444 C C . SER A 1 565 ? -3.211 41 10.984 1 88.81 565 SER A C 1
ATOM 4446 O O . SER A 1 565 ? -3.223 40.094 10.133 1 88.81 565 SER A O 1
ATOM 4448 N N . LEU A 1 566 ? -3.389 40.656 12.219 1 86.38 566 LEU A N 1
ATOM 4449 C CA . LEU A 1 566 ? -3.549 39.281 12.695 1 86.38 566 LEU A CA 1
ATOM 4450 C C . LEU A 1 566 ? -4.926 38.75 12.328 1 86.38 566 LEU A C 1
ATOM 4452 O O . LEU A 1 566 ? -5.094 37.531 12.141 1 86.38 566 LEU A O 1
ATOM 4456 N N . MET A 1 567 ? -5.859 39.594 12.172 1 90 567 MET A N 1
ATOM 4457 C CA . MET A 1 567 ? -7.238 39.156 11.961 1 90 567 MET A CA 1
ATOM 4458 C C . MET A 1 567 ? -7.527 38.969 10.469 1 90 567 MET A C 1
ATOM 4460 O O . MET A 1 567 ? -8.5 38.312 10.094 1 90 567 MET A O 1
ATOM 4464 N N . GLN A 1 568 ? -6.695 39.469 9.625 1 91.69 568 GLN A N 1
ATOM 4465 C CA . GLN A 1 568 ? -6.965 39.5 8.195 1 91.69 568 GLN A CA 1
ATOM 4466 C C . GLN A 1 568 ? -7.016 38.062 7.637 1 91.69 568 GLN A C 1
ATOM 4468 O O . GLN A 1 568 ? -7.844 37.781 6.77 1 91.69 568 GLN A O 1
ATOM 4473 N N . THR A 1 569 ? -6.203 37.156 8.102 1 92.94 569 THR A N 1
ATOM 4474 C CA . THR A 1 569 ? -6.109 35.844 7.492 1 92.94 569 THR A CA 1
ATOM 4475 C C . THR A 1 569 ? -6.707 34.781 8.414 1 92.94 569 THR A C 1
ATOM 4477 O O . THR A 1 569 ? -6.531 33.562 8.18 1 92.94 569 THR A O 1
ATOM 4480 N N . LYS A 1 570 ? -7.363 35.125 9.453 1 91.88 570 LYS A N 1
ATOM 4481 C CA . LYS A 1 570 ? -7.996 34.156 10.336 1 91.88 570 LYS A CA 1
ATOM 4482 C C . LYS A 1 570 ? -9.258 33.594 9.711 1 91.88 570 LYS A C 1
ATOM 4484 O O . LYS A 1 570 ? -10.055 34.312 9.117 1 91.88 570 LYS A O 1
ATOM 4489 N N . ARG A 1 571 ? -9.367 32.281 9.734 1 92.88 571 ARG A N 1
ATOM 4490 C CA . ARG A 1 571 ? -10.516 31.594 9.172 1 92.88 571 ARG A CA 1
ATOM 4491 C C . ARG A 1 571 ? -11.422 31.047 10.273 1 92.88 571 ARG A C 1
ATOM 4493 O O . ARG A 1 571 ? -10.992 30.875 11.414 1 92.88 571 ARG A O 1
ATOM 4500 N N . LYS A 1 572 ? -12.672 30.938 9.977 1 92.19 572 LYS A N 1
ATOM 4501 C CA . LYS A 1 572 ? -13.609 30.344 10.93 1 92.19 572 LYS A CA 1
ATOM 4502 C C . LYS A 1 572 ? -13.273 28.875 11.172 1 92.19 572 LYS A C 1
ATOM 4504 O O . LYS A 1 572 ? -13.359 28.391 12.305 1 92.19 572 LYS A O 1
ATOM 4509 N N . ALA A 1 573 ? -12.883 28.188 10.086 1 94.12 573 ALA A N 1
ATOM 4510 C CA . ALA A 1 573 ? -12.438 26.797 10.148 1 94.12 573 ALA A CA 1
ATOM 4511 C C . ALA A 1 573 ? -11.055 26.641 9.516 1 94.12 573 ALA A C 1
ATOM 4513 O O . ALA A 1 573 ? -10.938 26.562 8.289 1 94.12 573 ALA A O 1
ATOM 4514 N N . PRO A 1 574 ? -10.047 26.516 10.398 1 92.06 574 PRO A N 1
ATOM 4515 C CA . PRO A 1 574 ? -8.695 26.406 9.836 1 92.06 574 PRO A CA 1
ATOM 4516 C C . PRO A 1 574 ? -8.5 25.141 9.008 1 92.06 574 PRO A C 1
ATOM 4518 O O . PRO A 1 574 ? -8.961 24.062 9.406 1 92.06 574 PRO A O 1
ATOM 4521 N N . LEU A 1 575 ? -7.895 25.297 7.875 1 94.25 575 LEU A N 1
ATOM 4522 C CA . LEU A 1 575 ? -7.73 24.234 6.891 1 94.25 575 LEU A CA 1
ATOM 4523 C C . LEU A 1 575 ? -6.859 23.109 7.441 1 94.25 575 LEU A C 1
ATOM 4525 O O . LEU A 1 575 ? -7.066 21.938 7.109 1 94.25 575 LEU A O 1
ATOM 4529 N N . GLY A 1 576 ? -5.855 23.438 8.344 1 89.69 576 GLY A N 1
ATOM 4530 C CA . GLY A 1 576 ? -4.961 22.422 8.875 1 89.69 576 GLY A CA 1
ATOM 4531 C C . GLY A 1 576 ? -5.68 21.328 9.641 1 89.69 576 GLY A C 1
ATOM 4532 O O . GLY A 1 576 ? -5.367 20.141 9.492 1 89.69 576 GLY A O 1
ATOM 4533 N N . TYR A 1 577 ? -6.695 21.688 10.383 1 91.38 577 TYR A N 1
ATOM 4534 C CA . TYR A 1 577 ? -7.465 20.719 11.148 1 91.38 577 TYR A CA 1
ATOM 4535 C C . TYR A 1 577 ? -8.359 19.891 10.227 1 91.38 577 TYR A C 1
ATOM 4537 O O . TYR A 1 577 ? -8.523 18.688 10.438 1 91.38 577 TYR A O 1
ATOM 4545 N N . THR A 1 578 ? -8.898 20.531 9.234 1 95.06 578 THR A N 1
ATOM 4546 C CA . THR A 1 578 ? -9.789 19.844 8.312 1 95.06 578 THR A CA 1
ATOM 4547 C C . THR A 1 578 ? -9.031 18.75 7.555 1 95.06 578 THR A C 1
ATOM 4549 O O . THR A 1 578 ? -9.523 17.625 7.43 1 95.06 578 THR A O 1
ATOM 4552 N N . ILE A 1 579 ? -7.836 19.062 7.109 1 93.38 579 ILE A N 1
ATOM 4553 C CA . ILE A 1 579 ? -7.051 18.094 6.34 1 93.38 579 ILE A CA 1
ATOM 4554 C C . ILE A 1 579 ? -6.613 16.953 7.242 1 93.38 579 ILE A C 1
ATOM 4556 O O . ILE A 1 579 ? -6.648 15.781 6.836 1 93.38 579 ILE A O 1
ATOM 4560 N N . THR A 1 580 ? -6.219 17.203 8.508 1 89.25 580 THR A N 1
ATOM 4561 C CA . THR A 1 580 ? -5.77 16.172 9.438 1 89.25 580 THR A CA 1
ATOM 4562 C C . THR A 1 580 ? -6.902 15.211 9.766 1 89.25 580 THR A C 1
ATOM 4564 O O . THR A 1 580 ? -6.711 13.992 9.75 1 89.25 580 THR A O 1
ATOM 4567 N N . ILE A 1 581 ? -8.07 15.773 9.961 1 92.31 581 ILE A N 1
ATOM 4568 C CA . ILE A 1 581 ? -9.203 14.93 10.312 1 92.31 581 ILE A CA 1
ATOM 4569 C C . ILE A 1 581 ? -9.656 14.148 9.078 1 92.31 581 ILE A C 1
ATOM 4571 O O . ILE A 1 581 ? -10.07 12.992 9.188 1 92.31 581 ILE A O 1
ATOM 4575 N N . THR A 1 582 ? -9.578 14.773 7.914 1 95.06 582 THR A N 1
ATOM 4576 C CA . THR A 1 582 ? -9.945 14.078 6.688 1 95.06 582 THR A CA 1
ATOM 4577 C C . THR A 1 582 ? -9.062 12.852 6.477 1 95.06 582 THR A C 1
ATOM 4579 O O . THR A 1 582 ? -9.555 11.773 6.164 1 95.06 582 THR A O 1
ATOM 4582 N N . LEU A 1 583 ? -7.754 13.031 6.668 1 91.94 583 LEU A N 1
ATOM 4583 C CA . LEU A 1 583 ? -6.828 11.914 6.492 1 91.94 583 LEU A CA 1
ATOM 4584 C C . LEU A 1 583 ? -7.078 10.828 7.531 1 91.94 583 LEU A C 1
ATOM 4586 O O . LEU A 1 583 ? -6.945 9.633 7.234 1 91.94 583 LEU A O 1
ATOM 4590 N N . LEU A 1 584 ? -7.48 11.172 8.719 1 89.69 584 LEU A N 1
ATOM 4591 C CA . LEU A 1 584 ? -7.797 10.203 9.758 1 89.69 584 LEU A CA 1
ATOM 4592 C C . LEU A 1 584 ? -9.055 9.414 9.406 1 89.69 584 LEU A C 1
ATOM 4594 O O . LEU A 1 584 ? -9.094 8.195 9.562 1 89.69 584 LEU A O 1
ATOM 4598 N N . ILE A 1 585 ? -10.016 10.133 8.859 1 93.25 585 ILE A N 1
ATOM 4599 C CA . ILE A 1 585 ? -11.266 9.477 8.477 1 93.25 585 ILE A CA 1
ATOM 4600 C C . ILE A 1 585 ? -11.016 8.523 7.312 1 93.25 585 ILE A C 1
ATOM 4602 O O . ILE A 1 585 ? -11.523 7.402 7.297 1 93.25 585 ILE A O 1
ATOM 4606 N N . LEU A 1 586 ? -10.266 8.969 6.363 1 93.19 586 LEU A N 1
ATOM 4607 C CA . LEU A 1 586 ? -9.984 8.133 5.203 1 93.19 586 LEU A CA 1
ATOM 4608 C C . LEU A 1 586 ? -9.156 6.918 5.602 1 93.19 586 LEU A C 1
ATOM 4610 O O . LEU A 1 586 ? -9.289 5.848 5.004 1 93.19 586 LEU A O 1
ATOM 4614 N N . TYR A 1 587 ? -8.344 7.039 6.656 1 87.19 587 TYR A N 1
ATOM 4615 C CA . TYR A 1 587 ? -7.562 5.91 7.152 1 87.19 587 TYR A CA 1
ATOM 4616 C C . TYR A 1 587 ? -8.461 4.875 7.812 1 87.19 587 TYR A C 1
ATOM 4618 O O . TYR A 1 587 ? -8.281 3.67 7.625 1 87.19 587 TYR A O 1
ATOM 4626 N N . VAL A 1 588 ? -9.438 5.293 8.461 1 87.12 588 VAL A N 1
ATOM 4627 C CA . VAL A 1 588 ? -10.352 4.391 9.164 1 87.12 588 VAL A CA 1
ATOM 4628 C C . VAL A 1 588 ? -11.281 3.719 8.156 1 87.12 588 VAL A C 1
ATOM 4630 O O . VAL A 1 588 ? -11.68 2.566 8.344 1 87.12 588 VAL A O 1
ATOM 4633 N N . LEU A 1 589 ? -11.57 4.414 7 1 90.56 589 LEU A N 1
ATOM 4634 C CA . LEU A 1 589 ? -12.5 3.902 6 1 90.56 589 LEU A CA 1
ATOM 4635 C C . LEU A 1 589 ? -11.773 3.033 4.98 1 90.56 589 LEU A C 1
ATOM 4637 O O . LEU A 1 589 ? -12.391 2.525 4.039 1 90.56 589 LEU A O 1
ATOM 4641 N N . LYS A 1 590 ? -10.57 2.764 5.156 1 87.88 590 LYS A N 1
ATOM 4642 C CA . LYS A 1 590 ? -9.766 2.061 4.164 1 87.88 590 LYS A CA 1
ATOM 4643 C C . LYS A 1 590 ? -10.336 0.675 3.873 1 87.88 590 LYS A C 1
ATOM 4645 O O . LYS A 1 590 ? -10.492 0.294 2.711 1 87.88 590 LYS A O 1
ATOM 4650 N N . PRO A 1 591 ? -10.797 -0.13 4.852 1 84.94 591 PRO A N 1
ATOM 4651 C CA . PRO A 1 591 ? -11.336 -1.457 4.547 1 84.94 591 PRO A CA 1
ATOM 4652 C C . PRO A 1 591 ? -12.656 -1.396 3.785 1 84.94 591 PRO A C 1
ATOM 4654 O O . PRO A 1 591 ? -12.914 -2.24 2.924 1 84.94 591 PRO A O 1
ATOM 4657 N N . TRP A 1 592 ? -13.391 -0.41 3.992 1 81.19 592 TRP A N 1
ATOM 4658 C CA . TRP A 1 592 ? -14.648 -0.232 3.285 1 81.19 592 TRP A CA 1
ATOM 4659 C C . TRP A 1 592 ? -14.414 0.267 1.863 1 81.19 592 TRP A C 1
ATOM 4661 O O . TRP A 1 592 ? -15.086 -0.164 0.926 1 81.19 592 TRP A O 1
ATOM 4671 N N . LYS A 1 593 ? -13.461 1.06 1.699 1 84.12 593 LYS A N 1
ATOM 4672 C CA . LYS A 1 593 ? -13.109 1.594 0.385 1 84.12 593 LYS A CA 1
ATOM 4673 C C . LYS A 1 593 ? -12.609 0.491 -0.542 1 84.12 593 LYS A C 1
ATOM 4675 O O . LYS A 1 593 ? -12.867 0.517 -1.746 1 84.12 593 LYS A O 1
ATOM 4680 N N . SER A 1 594 ? -12.023 -0.508 0.117 1 81.44 594 SER A N 1
ATOM 4681 C CA . SER A 1 594 ? -11.477 -1.593 -0.691 1 81.44 594 SER A CA 1
ATOM 4682 C C . SER A 1 594 ? -12.57 -2.553 -1.145 1 81.44 594 SER A C 1
ATOM 4684 O O . SER A 1 594 ? -12.391 -3.299 -2.109 1 81.44 594 SER A O 1
ATOM 4686 N N . SER A 1 595 ? -13.742 -2.498 -0.546 1 81 595 SER A N 1
ATOM 4687 C CA . SER A 1 595 ? -14.859 -3.357 -0.926 1 81 595 SER A CA 1
ATOM 4688 C C . SER A 1 595 ? -15.656 -2.75 -2.076 1 81 595 SER A C 1
ATOM 4690 O O . SER A 1 595 ? -16.422 -3.445 -2.736 1 81 595 SER A O 1
ATOM 4692 N N . LEU A 1 596 ? -15.391 -1.492 -2.369 1 85.12 596 LEU A N 1
ATOM 4693 C CA . LEU A 1 596 ? -16.062 -0.831 -3.482 1 85.12 596 LEU A CA 1
ATOM 4694 C C . LEU A 1 596 ? -15.414 -1.208 -4.809 1 85.12 596 LEU A C 1
ATOM 4696 O O . LEU A 1 596 ? -14.219 -1.507 -4.859 1 85.12 596 LEU A O 1
ATOM 4700 N N . PRO A 1 597 ? -16.281 -1.265 -5.797 1 85.06 597 PRO A N 1
ATOM 4701 C CA . PRO A 1 597 ? -15.703 -1.563 -7.105 1 85.06 597 PRO A CA 1
ATOM 4702 C C . PRO A 1 597 ? -14.688 -0.513 -7.555 1 85.06 597 PRO A C 1
ATOM 4704 O O . PRO A 1 597 ? -14.703 0.617 -7.059 1 85.06 597 PRO A O 1
ATOM 4707 N N . LYS A 1 598 ? -13.844 -0.841 -8.43 1 85.56 598 LYS A N 1
ATOM 4708 C CA . LYS A 1 598 ? -12.805 0.061 -8.914 1 85.56 598 LYS A CA 1
ATOM 4709 C C . LYS A 1 598 ? -13.391 1.145 -9.82 1 85.56 598 LYS A C 1
ATOM 4711 O O . LYS A 1 598 ? -13.531 0.945 -11.023 1 85.56 598 LYS A O 1
ATOM 4716 N N . SER A 1 599 ? -13.867 2.238 -9.25 1 91.25 599 SER A N 1
ATOM 4717 C CA . SER A 1 599 ? -14.398 3.414 -9.93 1 91.25 599 SER A CA 1
ATOM 4718 C C . SER A 1 599 ? -13.828 4.699 -9.344 1 91.25 599 SER A C 1
ATOM 4720 O O . SER A 1 599 ? -13.883 4.91 -8.125 1 91.25 599 SER A O 1
ATOM 4722 N N . ASP A 1 600 ? -13.344 5.555 -10.219 1 91.69 600 ASP A N 1
ATOM 4723 C CA . ASP A 1 600 ? -12.75 6.809 -9.773 1 91.69 600 ASP A CA 1
ATOM 4724 C C . ASP A 1 600 ? -13.82 7.762 -9.242 1 91.69 600 ASP A C 1
ATOM 4726 O O . ASP A 1 600 ? -13.578 8.492 -8.273 1 91.69 600 ASP A O 1
ATOM 4730 N N . GLY A 1 601 ? -14.938 7.723 -9.852 1 93.75 601 GLY A N 1
ATOM 4731 C CA . GLY A 1 601 ? -16.016 8.594 -9.422 1 93.75 601 GLY A CA 1
ATOM 4732 C C . GLY A 1 601 ? -16.531 8.258 -8.031 1 93.75 601 GLY A C 1
ATOM 4733 O O . GLY A 1 601 ? -16.75 9.156 -7.211 1 93.75 601 GLY A O 1
ATOM 4734 N N . TYR A 1 602 ? -16.703 7.051 -7.758 1 93.75 602 TYR A N 1
ATOM 4735 C CA . TYR A 1 602 ? -17.188 6.648 -6.441 1 93.75 602 TYR A CA 1
ATOM 4736 C C . TYR A 1 602 ? -16.141 6.891 -5.371 1 93.75 602 TYR A C 1
ATOM 4738 O O . TYR A 1 602 ? -16.453 7.289 -4.25 1 93.75 602 TYR A O 1
ATOM 4746 N N . LYS A 1 603 ? -14.875 6.633 -5.715 1 93 603 LYS A N 1
ATOM 4747 C CA . LYS A 1 603 ? -13.789 6.938 -4.781 1 93 603 LYS A CA 1
ATOM 4748 C C . LYS A 1 603 ? -13.773 8.422 -4.426 1 93 603 LYS A C 1
ATOM 4750 O O . LYS A 1 603 ? -13.562 8.781 -3.266 1 93 603 LYS A O 1
ATOM 4755 N N . TRP A 1 604 ? -13.984 9.211 -5.406 1 95.62 604 TRP A N 1
ATOM 4756 C CA . TRP A 1 604 ? -14.023 10.656 -5.18 1 95.62 604 TRP A CA 1
ATOM 4757 C C . TRP A 1 604 ? -15.211 11.039 -4.301 1 95.62 604 TRP A C 1
ATOM 4759 O O . TRP A 1 604 ? -15.078 11.867 -3.4 1 95.62 604 TRP A O 1
ATOM 4769 N N . ALA A 1 605 ? -16.344 10.461 -4.551 1 95.38 605 ALA A N 1
ATOM 4770 C CA . ALA A 1 605 ? -17.531 10.773 -3.766 1 95.38 605 ALA A CA 1
ATOM 4771 C C . ALA A 1 605 ? -17.312 10.453 -2.289 1 95.38 605 ALA A C 1
ATOM 4773 O O . ALA A 1 605 ? -17.688 11.234 -1.414 1 95.38 605 ALA A O 1
ATOM 4774 N N . VAL A 1 606 ? -16.703 9.359 -2.049 1 94.56 606 VAL A N 1
ATOM 4775 C CA . VAL A 1 606 ? -16.422 8.969 -0.668 1 94.56 606 VAL A CA 1
ATOM 4776 C C . VAL A 1 606 ? -15.43 9.945 -0.044 1 94.56 606 VAL A C 1
ATOM 4778 O O . VAL A 1 606 ? -15.594 10.359 1.107 1 94.56 606 VAL A O 1
ATOM 4781 N N . THR A 1 607 ? -14.414 10.305 -0.785 1 95.44 607 THR A N 1
ATOM 4782 C CA . THR A 1 607 ? -13.414 11.258 -0.295 1 95.44 607 THR A CA 1
ATOM 4783 C C . THR A 1 607 ? -14.039 12.633 -0.07 1 95.44 607 THR A C 1
ATOM 4785 O O . THR A 1 607 ? -13.719 13.312 0.905 1 95.44 607 THR A O 1
ATOM 4788 N N . ALA A 1 608 ? -14.969 13.062 -0.916 1 96.94 608 ALA A N 1
ATOM 4789 C CA . ALA A 1 608 ? -15.633 14.352 -0.779 1 96.94 608 ALA A CA 1
ATOM 4790 C C . ALA A 1 608 ? -16.547 14.375 0.436 1 96.94 608 ALA A C 1
ATOM 4792 O O . ALA A 1 608 ? -16.641 15.375 1.145 1 96.94 608 ALA A O 1
ATOM 4793 N N . ILE A 1 609 ? -17.172 13.281 0.691 1 95.88 609 ILE A N 1
ATOM 4794 C CA . ILE A 1 609 ? -18.031 13.195 1.866 1 95.88 609 ILE A CA 1
ATOM 4795 C C . ILE A 1 609 ? -17.172 13.242 3.133 1 95.88 609 ILE A C 1
ATOM 4797 O O . ILE A 1 609 ? -17.562 13.875 4.121 1 95.88 609 ILE A O 1
ATOM 4801 N N . ALA A 1 610 ? -16.062 12.562 3.041 1 96.12 610 ALA A N 1
ATOM 4802 C CA . ALA A 1 610 ? -15.148 12.617 4.18 1 96.12 610 ALA A CA 1
ATOM 4803 C C . ALA A 1 610 ? -14.656 14.039 4.426 1 96.12 610 ALA A C 1
ATOM 4805 O O . ALA A 1 610 ? -14.578 14.484 5.57 1 96.12 610 ALA A O 1
ATOM 4806 N N . TRP A 1 611 ? -14.391 14.789 3.393 1 97.31 611 TRP A N 1
ATOM 4807 C CA . TRP A 1 611 ? -13.922 16.172 3.498 1 97.31 611 TRP A CA 1
ATOM 4808 C C . TRP A 1 611 ? -14.984 17.062 4.121 1 97.31 611 TRP A C 1
ATOM 4810 O O . TRP A 1 611 ? -14.711 17.797 5.07 1 97.31 611 TRP A O 1
ATOM 4820 N N . TRP A 1 612 ? -16.203 17 3.666 1 97.44 612 TRP A N 1
ATOM 4821 C CA . TRP A 1 612 ? -17.266 17.875 4.145 1 97.44 612 TRP A CA 1
ATOM 4822 C C . TRP A 1 612 ? -17.703 17.484 5.555 1 97.44 612 TRP A C 1
ATOM 4824 O O . TRP A 1 612 ? -18.094 18.344 6.352 1 97.44 612 TRP A O 1
ATOM 4834 N N . SER A 1 613 ? -17.578 16.188 5.844 1 96.94 613 SER A N 1
ATOM 4835 C CA . SER A 1 613 ? -17.828 15.789 7.223 1 96.94 613 SER A CA 1
ATOM 4836 C C . SER A 1 613 ? -16.75 16.344 8.156 1 96.94 613 SER A C 1
ATOM 4838 O O . SER A 1 613 ? -17.062 16.812 9.258 1 96.94 613 SER A O 1
ATOM 4840 N N . SER A 1 614 ? -15.523 16.328 7.688 1 96.69 614 SER A N 1
ATOM 4841 C CA . SER A 1 614 ? -14.422 16.875 8.477 1 96.69 614 SER A CA 1
ATOM 4842 C C . SER A 1 614 ? -14.57 18.391 8.641 1 96.69 614 SER A C 1
ATOM 4844 O O . SER A 1 614 ? -14.375 18.922 9.734 1 96.69 614 SER A O 1
ATOM 4846 N N . TYR A 1 615 ? -14.953 19.047 7.582 1 97.44 615 TYR A N 1
ATOM 4847 C CA . TYR A 1 615 ? -15.18 20.484 7.648 1 97.44 615 TYR A CA 1
ATOM 4848 C C . TYR A 1 615 ? -16.281 20.828 8.641 1 97.44 615 TYR A C 1
ATOM 4850 O O . TYR A 1 615 ? -16.156 21.75 9.445 1 97.44 615 TYR A O 1
ATOM 4858 N N . SER A 1 616 ? -17.359 20.078 8.625 1 96.94 616 SER A N 1
ATOM 4859 C CA . SER A 1 616 ? -18.5 20.312 9.516 1 96.94 616 SER A CA 1
ATOM 4860 C C . SER A 1 616 ? -18.109 20.062 10.969 1 96.94 616 SER A C 1
ATOM 4862 O O . SER A 1 616 ? -18.516 20.812 11.859 1 96.94 616 SER A O 1
ATOM 4864 N N . ILE A 1 617 ? -17.25 19.141 11.172 1 95.69 617 ILE A N 1
ATOM 4865 C CA . ILE A 1 617 ? -16.781 18.844 12.523 1 95.69 617 ILE A CA 1
ATOM 4866 C C . ILE A 1 617 ? -15.906 19.984 13.031 1 95.69 617 ILE A C 1
ATOM 4868 O O . ILE A 1 617 ? -16.094 20.469 14.148 1 95.69 617 ILE A O 1
ATOM 4872 N N . VAL A 1 618 ? -15 20.422 12.164 1 95.75 618 VAL A N 1
ATOM 4873 C CA . VAL A 1 618 ? -14.086 21.484 12.562 1 95.75 618 VAL A CA 1
ATOM 4874 C C . VAL A 1 618 ? -14.867 22.781 12.773 1 95.75 618 VAL A C 1
ATOM 4876 O O . VAL A 1 618 ? -14.641 23.5 13.75 1 95.75 618 VAL A O 1
ATOM 4879 N N . PHE A 1 619 ? -15.891 23.047 11.922 1 95.44 619 PHE A N 1
ATOM 4880 C CA . PHE A 1 619 ? -16.688 24.266 12.008 1 95.44 619 PHE A CA 1
ATOM 4881 C C . PHE A 1 619 ? -17.547 24.266 13.273 1 95.44 619 PHE A C 1
ATOM 4883 O O . PHE A 1 619 ? -17.594 25.266 13.992 1 95.44 619 PHE A O 1
ATOM 4890 N N . LEU A 1 620 ? -18.062 23.172 13.594 1 95 620 LEU A N 1
ATOM 4891 C CA . LEU A 1 620 ? -18.922 23.062 14.766 1 95 620 LEU A CA 1
ATOM 4892 C C . LEU A 1 620 ? -18.109 23.109 16.047 1 95 620 LEU A C 1
ATOM 4894 O O . LEU A 1 620 ? -18.531 23.703 17.031 1 95 620 LEU A O 1
ATOM 4898 N N . LEU A 1 621 ? -16.953 22.5 16 1 91.62 621 LEU A N 1
ATOM 4899 C CA . LEU A 1 621 ? -16.094 22.531 17.188 1 91.62 621 LEU A CA 1
ATOM 4900 C C . LEU A 1 621 ? -15.578 23.938 17.453 1 91.62 621 LEU A C 1
ATOM 4902 O O . LEU A 1 621 ? -15.539 24.375 18.609 1 91.62 621 LEU A O 1
ATOM 4906 N N . LYS A 1 622 ? -15.211 24.656 16.406 1 91 622 LYS A N 1
ATOM 4907 C CA . LYS A 1 622 ? -14.742 26.016 16.578 1 91 622 LYS A CA 1
ATOM 4908 C C . LYS A 1 622 ? -15.883 26.953 17 1 91 622 LYS A C 1
ATOM 4910 O O . LYS A 1 622 ? -15.68 27.875 17.781 1 91 622 LYS A O 1
ATOM 4915 N N . TRP A 1 623 ? -17.094 26.656 16.453 1 90.5 623 TRP A N 1
ATOM 4916 C CA . TRP A 1 623 ? -18.266 27.422 16.828 1 90.5 623 TRP A CA 1
ATOM 4917 C C . TRP A 1 623 ? -18.609 27.219 18.297 1 90.5 623 TRP A C 1
ATOM 4919 O O . TRP A 1 623 ? -18.906 28.188 19.016 1 90.5 623 TRP A O 1
ATOM 4929 N N . ALA A 1 624 ? -18.438 26.016 18.797 1 90.56 624 ALA A N 1
ATOM 4930 C CA . ALA A 1 624 ? -18.719 25.703 20.188 1 90.56 624 ALA A CA 1
ATOM 4931 C C . ALA A 1 624 ? -17.641 26.297 21.109 1 90.56 624 ALA A C 1
ATOM 4933 O O . ALA A 1 624 ? -17.969 26.828 22.172 1 90.56 624 ALA A O 1
ATOM 4934 N N . LEU A 1 625 ? -16.469 26.328 20.641 1 85.94 625 LEU A N 1
ATOM 4935 C CA . LEU A 1 625 ? -15.375 26.891 21.438 1 85.94 625 LEU A CA 1
ATOM 4936 C C . LEU A 1 625 ? -15.5 28.406 21.516 1 85.94 625 LEU A C 1
ATOM 4938 O O . LEU A 1 625 ? -15.195 29 22.547 1 85.94 625 LEU A O 1
ATOM 4942 N N . ASN A 1 626 ? -15.961 29.031 20.422 1 85.44 626 ASN A N 1
ATOM 4943 C CA . ASN A 1 626 ? -16.156 30.469 20.406 1 85.44 626 ASN A CA 1
ATOM 4944 C C . ASN A 1 626 ? -17.312 30.891 21.297 1 85.44 626 ASN A C 1
ATOM 4946 O O . ASN A 1 626 ? -17.297 31.984 21.875 1 85.44 626 ASN A O 1
ATOM 4950 N N . LYS A 1 627 ? -18.234 30.047 21.484 1 85.31 627 LYS A N 1
ATOM 4951 C CA . LYS A 1 627 ? -19.375 30.359 22.344 1 85.31 627 LYS A CA 1
ATOM 4952 C C . LYS A 1 627 ? -19.016 30.234 23.812 1 85.31 627 LYS A C 1
ATOM 4954 O O . LYS A 1 627 ? -19.484 31.016 24.641 1 85.31 627 LYS A O 1
ATOM 4959 N N . VAL A 1 628 ? -18.062 29.312 24.109 1 82.12 628 VAL A N 1
ATOM 4960 C CA . VAL A 1 628 ? -17.719 29.078 25.5 1 82.12 628 VAL A CA 1
ATOM 4961 C C . VAL A 1 628 ? -16.578 30 25.922 1 82.12 628 VAL A C 1
ATOM 4963 O O . VAL A 1 628 ? -16.625 30.609 27 1 82.12 628 VAL A O 1
ATOM 4966 N N . ALA A 1 629 ? -15.547 30.109 25.141 1 76.5 629 ALA A N 1
ATOM 4967 C CA . ALA A 1 629 ? -14.336 30.844 25.531 1 76.5 629 ALA A CA 1
ATOM 4968 C C . ALA A 1 629 ? -14.312 32.25 24.922 1 76.5 629 ALA A C 1
ATOM 4970 O O . ALA A 1 629 ? -13.516 33.094 25.328 1 76.5 629 ALA A O 1
ATOM 4971 N N . GLY A 1 630 ? -15.203 32.719 24.188 1 78.75 630 GLY A N 1
ATOM 4972 C CA . GLY A 1 630 ? -15.148 34 23.484 1 78.75 630 GLY A CA 1
ATOM 4973 C C . GLY A 1 630 ? -14.516 33.906 22.109 1 78.75 630 GLY A C 1
ATOM 4974 O O . GLY A 1 630 ? -13.633 33.094 21.891 1 78.75 630 GLY A O 1
ATOM 4975 N N . SER A 1 631 ? -14.984 34.719 21.25 1 81.94 631 SER A N 1
ATOM 4976 C CA . SER A 1 631 ? -14.508 34.688 19.875 1 81.94 631 SER A CA 1
ATOM 4977 C C . SER A 1 631 ? -13.289 35.594 19.688 1 81.94 631 SER A C 1
ATOM 4979 O O . SER A 1 631 ? -13.125 36.562 20.406 1 81.94 631 SER A O 1
ATOM 4981 N N . ASP A 1 632 ? -12.391 35.25 18.859 1 80.5 632 ASP A N 1
ATOM 4982 C CA . ASP A 1 632 ? -11.234 36.062 18.484 1 80.5 632 ASP A CA 1
ATOM 4983 C C . ASP A 1 632 ? -11.688 37.406 17.891 1 80.5 632 ASP A C 1
ATOM 4985 O O . ASP A 1 632 ? -10.953 38.375 17.938 1 80.5 632 ASP A O 1
ATOM 4989 N N . ALA A 1 633 ? -12.93 37.438 17.453 1 84.94 633 ALA A N 1
ATOM 4990 C CA . ALA A 1 633 ? -13.438 38.625 16.797 1 84.94 633 ALA A CA 1
ATOM 4991 C C . ALA A 1 633 ? -13.797 39.719 17.828 1 84.94 633 ALA A C 1
ATOM 4993 O O . ALA A 1 633 ? -13.859 40.906 17.5 1 84.94 633 ALA A O 1
ATOM 4994 N N . GLU A 1 634 ? -13.93 39.312 19.062 1 85.88 634 GLU A N 1
ATOM 4995 C CA . GLU A 1 634 ? -14.336 40.25 20.094 1 85.88 634 GLU A CA 1
ATOM 4996 C C . GLU A 1 634 ? -13.141 41.031 20.641 1 85.88 634 GLU A C 1
ATOM 4998 O O . GLU A 1 634 ? -13.305 42.062 21.312 1 85.88 634 GLU A O 1
ATOM 5003 N N . VAL A 1 635 ? -12.023 40.656 20.172 1 84.31 635 VAL A N 1
ATOM 5004 C CA . VAL A 1 635 ? -10.812 41.281 20.672 1 84.31 635 VAL A CA 1
ATOM 5005 C C . VAL A 1 635 ? -10.633 42.656 20.031 1 84.31 635 VAL A C 1
ATOM 5007 O O . VAL A 1 635 ? -10.156 43.594 20.672 1 84.31 635 VAL A O 1
ATOM 5010 N N . LEU A 1 636 ? -11.109 42.812 18.828 1 88.69 636 LEU A N 1
ATOM 5011 C CA . LEU A 1 636 ? -10.883 44.062 18.109 1 88.69 636 LEU A CA 1
ATOM 5012 C C . LEU A 1 636 ? -11.688 45.188 18.719 1 88.69 636 LEU A C 1
ATOM 5014 O O . LEU A 1 636 ? -11.141 46.25 19 1 88.69 636 LEU A O 1
ATOM 5018 N N . PRO A 1 637 ? -13.016 45.031 19.016 1 88.75 637 PRO A N 1
ATOM 5019 C CA . PRO A 1 637 ? -13.773 46.125 19.641 1 88.75 637 PRO A CA 1
ATOM 5020 C C . PRO A 1 637 ? -13.258 46.469 21.031 1 88.75 637 PRO A C 1
ATOM 5022 O O . PRO A 1 637 ? -13.273 47.625 21.438 1 88.75 637 PRO A O 1
ATOM 5025 N N . LYS A 1 638 ? -12.797 45.469 21.734 1 84.19 638 LYS A N 1
ATOM 5026 C CA . LYS A 1 638 ? -12.242 45.719 23.062 1 84.19 638 LYS A CA 1
ATOM 5027 C C . LYS A 1 638 ? -10.938 46.5 22.969 1 84.19 638 LYS A C 1
ATOM 5029 O O . LYS A 1 638 ? -10.68 47.375 23.797 1 84.19 638 LYS A O 1
ATOM 5034 N N . SER A 1 639 ? -10.125 46.188 21.953 1 86 639 SER A N 1
ATOM 5035 C CA . SER A 1 639 ? -8.875 46.906 21.734 1 86 639 SER A CA 1
ATOM 5036 C C . SER A 1 639 ? -9.148 48.344 21.281 1 86 639 SER A C 1
ATOM 5038 O O . SER A 1 639 ? -8.422 49.25 21.656 1 86 639 SER A O 1
ATOM 5040 N N . CYS A 1 640 ? -10.148 48.531 20.516 1 88.75 640 CYS A N 1
ATOM 5041 C CA . CYS A 1 640 ? -10.508 49.875 20.047 1 88.75 640 CYS A CA 1
ATOM 5042 C C . CYS A 1 640 ? -10.961 50.75 21.203 1 88.75 640 CYS A C 1
ATOM 5044 O O . CYS A 1 640 ? -10.578 51.906 21.281 1 88.75 640 CYS A O 1
ATOM 5046 N N . THR A 1 641 ? -11.742 50.219 22.109 1 84.12 641 THR A N 1
ATOM 5047 C CA . THR A 1 641 ? -12.227 50.969 23.25 1 84.12 641 THR A CA 1
ATOM 5048 C C . THR A 1 641 ? -11.078 51.312 24.219 1 84.12 641 THR A C 1
ATOM 5050 O O . THR A 1 641 ? -11.039 52.375 24.797 1 84.12 641 THR A O 1
ATOM 5053 N N . ALA A 1 642 ? -10.234 50.344 24.312 1 78.5 642 ALA A N 1
ATOM 5054 C CA . ALA A 1 642 ? -9.102 50.531 25.219 1 78.5 642 ALA A CA 1
ATOM 5055 C C . ALA A 1 642 ? -8.148 51.594 24.688 1 78.5 642 ALA A C 1
ATOM 5057 O O . ALA A 1 642 ? -7.57 52.344 25.453 1 78.5 642 ALA A O 1
ATOM 5058 N N . LEU A 1 643 ? -7.98 51.75 23.375 1 81.19 643 LEU A N 1
ATOM 5059 C CA . LEU A 1 643 ? -7.023 52.656 22.75 1 81.19 643 LEU A CA 1
ATOM 5060 C C . LEU A 1 643 ? -7.691 53.969 22.391 1 81.19 643 LEU A C 1
ATOM 5062 O O . LEU A 1 643 ? -7.008 54.938 22.062 1 81.19 643 LEU A O 1
ATOM 5066 N N . ASP A 1 644 ? -8.945 54.125 22.5 1 84.19 644 ASP A N 1
ATOM 5067 C CA . ASP A 1 644 ? -9.711 55.312 22.125 1 84.19 644 ASP A CA 1
ATOM 5068 C C . ASP A 1 644 ? -9.523 55.656 20.641 1 84.19 644 ASP A C 1
ATOM 5070 O O . ASP A 1 644 ? -9.258 56.812 20.297 1 84.19 644 ASP A O 1
ATOM 5074 N N . VAL A 1 645 ? -9.477 54.562 19.844 1 89.19 645 VAL A N 1
ATOM 5075 C CA . VAL A 1 645 ? -9.344 54.688 18.391 1 89.19 645 VAL A CA 1
ATOM 5076 C C . VAL A 1 645 ? -10.438 53.875 17.703 1 89.19 645 VAL A C 1
ATOM 5078 O O . VAL A 1 645 ? -10.734 52.75 18.109 1 89.19 645 VAL A O 1
ATOM 5081 N N . SER A 1 646 ? -11.125 54.406 16.781 1 92.81 646 SER A N 1
ATOM 5082 C CA . SER A 1 646 ? -12.141 53.719 16 1 92.81 646 SER A CA 1
ATOM 5083 C C . SER A 1 646 ? -11.586 53.25 14.656 1 92.81 646 SER A C 1
ATOM 5085 O O . SER A 1 646 ? -10.586 53.812 14.18 1 92.81 646 SER A O 1
ATOM 5087 N N . VAL A 1 647 ? -12.203 52.219 14.148 1 94.62 647 VAL A N 1
ATOM 5088 C CA . VAL A 1 647 ? -11.766 51.688 12.875 1 94.62 647 VAL A CA 1
ATOM 5089 C C . VAL A 1 647 ? -12.852 51.875 11.82 1 94.62 647 VAL A C 1
ATOM 5091 O O . VAL A 1 647 ? -14.031 51.625 12.086 1 94.62 647 VAL A O 1
ATOM 5094 N N . LEU A 1 648 ? -12.461 52.438 10.734 1 95.25 648 LEU A N 1
ATOM 5095 C CA . LEU A 1 648 ? -13.328 52.594 9.578 1 95.25 648 LEU A CA 1
ATOM 5096 C C . LEU A 1 648 ? -12.727 51.906 8.352 1 95.25 648 LEU A C 1
ATOM 5098 O O . LEU A 1 648 ? -11.602 52.219 7.953 1 95.25 648 LEU A O 1
ATOM 5102 N N . VAL A 1 649 ? -13.453 50.875 7.809 1 95.88 649 VAL A N 1
ATOM 5103 C CA . VAL A 1 649 ? -12.977 50.156 6.641 1 95.88 649 VAL A CA 1
ATOM 5104 C C . VAL A 1 649 ? -14.023 50.219 5.531 1 95.88 649 VAL A C 1
ATOM 5106 O O . VAL A 1 649 ? -15.18 49.812 5.738 1 95.88 649 VAL A O 1
ATOM 5109 N N . PHE A 1 650 ? -13.586 50.719 4.336 1 95.5 650 PHE A N 1
ATOM 5110 C CA . PHE A 1 650 ? -14.492 50.75 3.191 1 95.5 650 PHE A CA 1
ATOM 5111 C C . PHE A 1 650 ? -14.43 49.469 2.393 1 95.5 650 PHE A C 1
ATOM 5113 O O . PHE A 1 650 ? -13.367 49.094 1.883 1 95.5 650 PHE A O 1
ATOM 5120 N N . GLU A 1 651 ? -15.461 48.719 2.348 1 94.69 651 GLU A N 1
ATOM 5121 C CA . GLU A 1 651 ? -15.555 47.5 1.505 1 94.69 651 GLU A CA 1
ATOM 5122 C C . GLU A 1 651 ? -15.773 47.906 0.043 1 94.69 651 GLU A C 1
ATOM 5124 O O . GLU A 1 651 ? -15.18 47.281 -0.855 1 94.69 651 GLU A O 1
ATOM 5129 N N . GLU A 1 652 ? -16.688 48.844 -0.13 1 93.94 652 GLU A N 1
ATOM 5130 C CA . GLU A 1 652 ? -16.969 49.438 -1.427 1 93.94 652 GLU A CA 1
ATOM 5131 C C . GLU A 1 652 ? -16.953 50.969 -1.333 1 93.94 652 GLU A C 1
ATOM 5133 O O . GLU A 1 652 ? -16.75 51.531 -0.255 1 93.94 652 GLU A O 1
ATOM 5138 N N . GLU A 1 653 ? -17.203 51.656 -2.354 1 93.19 653 GLU A N 1
ATOM 5139 C CA . GLU A 1 653 ? -17.125 53.125 -2.389 1 93.19 653 GLU A CA 1
ATOM 5140 C C . GLU A 1 653 ? -18.125 53.75 -1.425 1 93.19 653 GLU A C 1
ATOM 5142 O O . GLU A 1 653 ? -17.797 54.688 -0.703 1 93.19 653 GLU A O 1
ATOM 5147 N N . TYR A 1 654 ? -19.297 53.188 -1.317 1 93.25 654 TYR A N 1
ATOM 5148 C CA . TYR A 1 654 ? -20.312 53.844 -0.491 1 93.25 654 TYR A CA 1
ATOM 5149 C C . TYR A 1 654 ? -20.734 52.906 0.66 1 93.25 654 TYR A C 1
ATOM 5151 O O . TYR A 1 654 ? -21.828 53.062 1.214 1 93.25 654 TYR A O 1
ATOM 5159 N N . TYR A 1 655 ? -19.984 51.938 0.898 1 94.06 655 TYR A N 1
ATOM 5160 C CA . TYR A 1 655 ? -20.297 51 1.955 1 94.06 655 TYR A CA 1
ATOM 5161 C C . TYR A 1 655 ? -19.078 50.75 2.84 1 94.06 655 TYR A C 1
ATOM 5163 O O . TYR A 1 655 ? -18.047 50.25 2.373 1 94.06 655 TYR A O 1
ATOM 5171 N N . ALA A 1 656 ? -19.188 51.125 4.137 1 95.69 656 ALA A N 1
ATOM 5172 C CA . ALA A 1 656 ? -18.047 51.031 5.047 1 95.69 656 ALA A CA 1
ATOM 5173 C C . ALA A 1 656 ? -18.438 50.312 6.344 1 95.69 656 ALA A C 1
ATOM 5175 O O . ALA A 1 656 ? -19.625 50.156 6.633 1 95.69 656 ALA A O 1
ATOM 5176 N N . HIS A 1 657 ? -17.5 49.812 6.996 1 95.5 657 HIS A N 1
ATOM 5177 C CA . HIS A 1 657 ? -17.656 49.188 8.312 1 95.5 657 HIS A CA 1
ATOM 5178 C C . HIS A 1 657 ? -16.984 50.031 9.391 1 95.5 657 HIS A C 1
ATOM 5180 O O . HIS A 1 657 ? -15.883 50.531 9.188 1 95.5 657 HIS A O 1
ATOM 5186 N N . TYR A 1 658 ? -17.703 50.188 10.5 1 94.75 658 TYR A N 1
ATOM 5187 C CA . TYR A 1 658 ? -17.219 51.062 11.562 1 94.75 658 TYR A CA 1
ATOM 5188 C C . TYR A 1 658 ? -17.234 50.344 12.914 1 94.75 658 TYR A C 1
ATOM 5190 O O . TYR A 1 658 ? -18.188 49.625 13.227 1 94.75 658 TYR A O 1
ATOM 5198 N N . VAL A 1 659 ? -16.172 50.438 13.609 1 93.81 659 VAL A N 1
ATOM 5199 C CA . VAL A 1 659 ? -16.062 50 15 1 93.81 659 VAL A CA 1
ATOM 5200 C C . VAL A 1 659 ? -15.781 51.188 15.906 1 93.81 659 VAL A C 1
ATOM 5202 O O . VAL A 1 659 ? -14.773 51.875 15.727 1 93.81 659 VAL A O 1
ATOM 5205 N N . HIS A 1 660 ? -16.656 51.438 16.844 1 90.81 660 HIS A N 1
ATOM 5206 C CA . HIS A 1 660 ? -16.547 52.594 17.734 1 90.81 660 HIS A CA 1
ATOM 5207 C C . HIS A 1 660 ? -15.602 52.344 18.891 1 90.81 660 HIS A C 1
ATOM 5209 O O . HIS A 1 660 ? -15.719 51.312 19.562 1 90.81 660 HIS A O 1
ATOM 5215 N N . GLY A 1 661 ? -14.578 53.188 19.078 1 88.69 661 GLY A N 1
ATOM 5216 C CA . GLY A 1 661 ? -13.602 52.969 20.141 1 88.69 661 GLY A CA 1
ATOM 5217 C C . GLY A 1 661 ? -13.477 54.156 21.094 1 88.69 661 GLY A C 1
ATOM 5218 O O . GLY A 1 661 ? -12.469 54.281 21.797 1 88.69 661 GLY A O 1
ATOM 5219 N N . ARG A 1 662 ? -14.438 55.031 21.25 1 82.75 662 ARG A N 1
ATOM 5220 C CA . ARG A 1 662 ? -14.344 56.156 22.156 1 82.75 662 ARG A CA 1
ATOM 5221 C C . ARG A 1 662 ? -14.609 55.75 23.594 1 82.75 662 ARG A C 1
ATOM 5223 O O . ARG A 1 662 ? -15.562 55.031 23.875 1 82.75 662 ARG A O 1
ATOM 5230 N N . ASN A 1 663 ? -13.555 55.844 24.531 1 71.12 663 ASN A N 1
ATOM 5231 C CA . ASN A 1 663 ? -13.664 55.438 25.938 1 71.12 663 ASN A CA 1
ATOM 5232 C C . ASN A 1 663 ? -14.188 56.594 26.797 1 71.12 663 ASN A C 1
ATOM 5234 O O . ASN A 1 663 ? -13.406 57.406 27.312 1 71.12 663 ASN A O 1
ATOM 5238 N N . ASP A 1 664 ? -15.008 57.594 26.562 1 57.28 664 ASP A N 1
ATOM 5239 C CA . ASP A 1 664 ? -15.273 58.719 27.422 1 57.28 664 ASP A CA 1
ATOM 5240 C C . ASP A 1 664 ? -15.945 58.281 28.734 1 57.28 664 ASP A C 1
ATOM 5242 O O . ASP A 1 664 ? -16.906 57.531 28.703 1 57.28 664 ASP A O 1
ATOM 5246 N N . GLU A 1 665 ? -15.18 58.094 29.828 1 49.97 665 GLU A N 1
ATOM 5247 C CA . GLU A 1 665 ? -15.68 58.031 31.203 1 49.97 665 GLU A CA 1
ATOM 5248 C C . GLU A 1 665 ? -16.953 58.844 31.375 1 49.97 665 GLU A C 1
ATOM 5250 O O . GLU A 1 665 ? -17.625 58.75 32.406 1 49.97 665 GLU A O 1
ATOM 5255 N N . SER A 1 666 ? -17.094 59.969 30.734 1 46.81 666 SER A N 1
ATOM 5256 C CA . SER A 1 666 ? -18.281 60.75 31.078 1 46.81 666 SER A CA 1
ATOM 5257 C C . SER A 1 666 ? -19.562 60.094 30.578 1 46.81 666 SER A C 1
ATOM 5259 O O . SER A 1 666 ? -19.641 59.688 29.406 1 46.81 666 SER A O 1
ATOM 5261 N N . LYS A 1 667 ? -20.312 59.406 31.328 1 47.56 667 LYS A N 1
ATOM 5262 C CA . LYS A 1 667 ? -21.609 58.75 31.219 1 47.56 667 LYS A CA 1
ATOM 5263 C C . LYS A 1 667 ? -22.453 59.406 30.125 1 47.56 667 LYS A C 1
ATOM 5265 O O . LYS A 1 667 ? -23.25 58.719 29.469 1 47.56 667 LYS A O 1
ATOM 5270 N N . GLU A 1 668 ? -22.438 60.562 30.047 1 44.84 668 GLU A N 1
ATOM 5271 C CA . GLU A 1 668 ? -23.469 61.25 29.297 1 44.84 668 GLU A CA 1
ATOM 5272 C C . GLU A 1 668 ? -23.219 61.188 27.781 1 44.84 668 GLU A C 1
ATOM 5274 O O . GLU A 1 668 ? -24.156 61.25 26.984 1 44.84 668 GLU A O 1
ATOM 5279 N N . MET A 1 669 ? -21.938 61.094 27.266 1 47.06 669 MET A N 1
ATOM 5280 C CA . MET A 1 669 ? -21.656 61.312 25.844 1 47.06 669 MET A CA 1
ATOM 5281 C C . MET A 1 669 ? -21.344 59.969 25.141 1 47.06 669 MET A C 1
ATOM 5283 O O . MET A 1 669 ? -20.859 59.969 24.016 1 47.06 669 MET A O 1
ATOM 5287 N N . ARG A 1 670 ? -21.375 58.875 25.719 1 54.28 670 ARG A N 1
ATOM 5288 C CA . ARG A 1 670 ? -21.188 57.594 25.047 1 54.28 670 ARG A CA 1
ATOM 5289 C C . ARG A 1 670 ? -22.312 57.312 24.047 1 54.28 670 ARG A C 1
ATOM 5291 O O . ARG A 1 670 ? -23.25 56.594 24.344 1 54.28 670 ARG A O 1
ATOM 5298 N N . THR A 1 671 ? -22.422 58.125 22.969 1 56.84 671 THR A N 1
ATOM 5299 C CA . THR A 1 671 ? -23.594 58.188 22.125 1 56.84 671 THR A CA 1
ATOM 5300 C C . THR A 1 671 ? -23.781 56.906 21.359 1 56.84 671 THR A C 1
ATOM 5302 O O . THR A 1 671 ? -24.906 56.531 20.969 1 56.84 671 THR A O 1
ATOM 5305 N N . LEU A 1 672 ? -22.672 56.188 20.891 1 71.88 672 LEU A N 1
ATOM 5306 C CA . LEU A 1 672 ? -23 55.031 20.062 1 71.88 672 LEU A CA 1
ATOM 5307 C C . LEU A 1 672 ? -22.812 53.75 20.828 1 71.88 672 LEU A C 1
ATOM 5309 O O . LEU A 1 672 ? -21.781 53.094 20.719 1 71.88 672 LEU A O 1
ATOM 5313 N N . ALA A 1 673 ? -23.516 53.625 22.094 1 65.38 673 ALA A N 1
ATOM 5314 C CA . ALA A 1 673 ? -23.422 52.438 22.906 1 65.38 673 ALA A CA 1
ATOM 5315 C C . ALA A 1 673 ? -24.266 51.312 22.344 1 65.38 673 ALA A C 1
ATOM 5317 O O . ALA A 1 673 ? -25.203 51.562 21.578 1 65.38 673 ALA A O 1
ATOM 5318 N N . GLY A 1 674 ? -23.844 49.969 22.422 1 74.38 674 GLY A N 1
ATOM 5319 C CA . GLY A 1 674 ? -24.578 48.781 22.047 1 74.38 674 GLY A CA 1
ATOM 5320 C C . GLY A 1 674 ? -24.203 48.281 20.672 1 74.38 674 GLY A C 1
ATOM 5321 O O . GLY A 1 674 ? -23.031 48.281 20.281 1 74.38 674 GLY A O 1
ATOM 5322 N N . PRO A 1 675 ? -25.281 47.906 19.922 1 80.69 675 PRO A N 1
ATOM 5323 C CA . PRO A 1 675 ? -25.047 47.312 18.594 1 80.69 675 PRO A CA 1
ATOM 5324 C C . PRO A 1 675 ? -24.562 48.344 17.578 1 80.69 675 PRO A C 1
ATOM 5326 O O . PRO A 1 675 ? -23.984 47.969 16.547 1 80.69 675 PRO A O 1
ATOM 5329 N N . LEU A 1 676 ? -24.688 49.656 17.891 1 86.31 676 LEU A N 1
ATOM 5330 C CA . LEU A 1 676 ? -24.281 50.688 16.969 1 86.31 676 LEU A CA 1
ATOM 5331 C C . LEU A 1 676 ? -22.766 50.875 17 1 86.31 676 LEU A C 1
ATOM 5333 O O . LEU A 1 676 ? -22.188 51.5 16.094 1 86.31 676 LEU A O 1
ATOM 5337 N N . ALA A 1 677 ? -22.125 50.281 18.031 1 88.38 677 ALA A N 1
ATOM 5338 C CA . ALA A 1 677 ? -20.688 50.406 18.156 1 88.38 677 ALA A CA 1
ATOM 5339 C C . ALA A 1 677 ? -19.953 49.594 17.094 1 88.38 677 ALA A C 1
ATOM 5341 O O . ALA A 1 677 ? -18.797 49.875 16.781 1 88.38 677 ALA A O 1
ATOM 5342 N N . ILE A 1 678 ? -20.625 48.594 16.516 1 91.5 678 ILE A N 1
ATOM 5343 C CA . ILE A 1 678 ? -20.062 47.75 15.469 1 91.5 678 ILE A CA 1
ATOM 5344 C C . ILE A 1 678 ? -20.984 47.75 14.25 1 91.5 678 ILE A C 1
ATOM 5346 O O . ILE A 1 678 ? -21.469 46.688 13.836 1 91.5 678 ILE A O 1
ATOM 5350 N N . CYS A 1 679 ? -21.188 48.812 13.672 1 91.69 679 CYS A N 1
ATOM 5351 C CA . CYS A 1 679 ? -22.219 48.938 12.648 1 91.69 679 CYS A CA 1
ATOM 5352 C C . CYS A 1 679 ? -21.594 49.094 11.266 1 91.69 679 CYS A C 1
ATOM 5354 O O . CYS A 1 679 ? -20.375 49.156 11.133 1 91.69 679 CYS A O 1
ATOM 5356 N N . ARG A 1 680 ? -22.469 49.031 10.266 1 93.81 680 ARG A N 1
ATOM 5357 C CA . ARG A 1 680 ? -22.141 49.344 8.867 1 93.81 680 ARG A CA 1
ATOM 5358 C C . ARG A 1 680 ? -22.641 50.719 8.469 1 93.81 680 ARG A C 1
ATOM 5360 O O . ARG A 1 680 ? -23.688 51.156 8.945 1 93.81 680 ARG A O 1
ATOM 5367 N N . ILE A 1 681 ? -21.797 51.375 7.699 1 93.44 681 ILE A N 1
ATOM 5368 C CA . ILE A 1 681 ? -22.172 52.719 7.281 1 93.44 681 ILE A CA 1
ATOM 5369 C C . ILE A 1 681 ? -22.422 52.75 5.777 1 93.44 681 ILE A C 1
ATOM 5371 O O . ILE A 1 681 ? -21.531 52.469 4.988 1 93.44 681 ILE A O 1
ATOM 5375 N N . VAL A 1 682 ? -23.656 52.938 5.406 1 93.25 682 VAL A N 1
ATOM 5376 C CA . VAL A 1 682 ? -23.969 53.281 4.016 1 93.25 682 VAL A CA 1
ATOM 5377 C C . VAL A 1 682 ? -23.781 54.781 3.787 1 93.25 682 VAL A C 1
ATOM 5379 O O . VAL A 1 682 ? -24.625 55.594 4.191 1 93.25 682 VAL A O 1
ATOM 5382 N N . CYS A 1 683 ? -22.703 55.156 3.104 1 92.06 683 CYS A N 1
ATOM 5383 C CA . CYS A 1 683 ? -22.266 56.531 2.996 1 92.06 683 CYS A CA 1
ATOM 5384 C C . CYS A 1 683 ? -23.016 57.25 1.889 1 92.06 683 CYS A C 1
ATOM 5386 O O . CYS A 1 683 ? -23.266 56.688 0.825 1 92.06 683 CYS A O 1
ATOM 5388 N N . SER A 1 684 ? -23.297 58.469 2.26 1 90.62 684 SER A N 1
ATOM 5389 C CA . SER A 1 684 ? -23.797 59.375 1.217 1 90.62 684 SER A CA 1
ATOM 5390 C C . SER A 1 684 ? -22.672 59.781 0.27 1 90.62 684 SER A C 1
ATOM 5392 O O . SER A 1 684 ? -21.5 59.844 0.665 1 90.62 684 SER A O 1
ATOM 5394 N N . PRO A 1 685 ? -22.984 60 -0.956 1 89.88 685 PRO A N 1
ATOM 5395 C CA . PRO A 1 685 ? -21.953 60.406 -1.911 1 89.88 685 PRO A CA 1
ATOM 5396 C C . PRO A 1 685 ? -21.172 61.625 -1.465 1 89.88 685 PRO A C 1
ATOM 5398 O O . PRO A 1 685 ? -19.984 61.75 -1.753 1 89.88 685 PRO A O 1
ATOM 5401 N N . GLN A 1 686 ? -21.781 62.531 -0.657 1 89.5 686 GLN A N 1
ATOM 5402 C CA . GLN A 1 686 ? -21.125 63.75 -0.181 1 89.5 686 GLN A CA 1
ATOM 5403 C C . GLN A 1 686 ? -20.062 63.406 0.867 1 89.5 686 GLN A C 1
ATOM 5405 O O . GLN A 1 686 ? -18.953 63.969 0.835 1 89.5 686 GLN A O 1
ATOM 5410 N N . LEU A 1 687 ? -20.5 62.594 1.734 1 91.81 687 LEU A N 1
ATOM 5411 C CA . LEU A 1 687 ? -19.547 62.188 2.768 1 91.81 687 LEU A CA 1
ATOM 5412 C C . LEU A 1 687 ? -18.297 61.562 2.148 1 91.81 687 LEU A C 1
ATOM 5414 O O . LEU A 1 687 ? -17.172 61.844 2.551 1 91.81 687 LEU A O 1
ATOM 5418 N N . ARG A 1 688 ? -18.5 60.656 1.127 1 92.19 688 ARG A N 1
ATOM 5419 C CA . ARG A 1 688 ? -17.375 59.969 0.496 1 92.19 688 ARG A CA 1
ATOM 5420 C C . ARG A 1 688 ? -16.516 60.938 -0.309 1 92.19 688 ARG A C 1
ATOM 5422 O O . ARG A 1 688 ? -15.289 60.812 -0.33 1 92.19 688 ARG A O 1
ATOM 5429 N N . ALA A 1 689 ? -17.109 61.875 -0.899 1 90.38 689 ALA A N 1
ATOM 5430 C CA . ALA A 1 689 ? -16.375 62.875 -1.683 1 90.38 689 ALA A CA 1
ATOM 5431 C C . ALA A 1 689 ? -15.484 63.719 -0.789 1 90.38 689 ALA A C 1
ATOM 5433 O O . ALA A 1 689 ? -14.336 64 -1.141 1 90.38 689 ALA A O 1
ATOM 5434 N N . VAL A 1 690 ? -16 64.125 0.391 1 90.44 690 VAL A N 1
ATOM 5435 C CA . VAL A 1 690 ? -15.203 64.875 1.326 1 90.44 690 VAL A CA 1
ATOM 5436 C C . VAL A 1 690 ? -14.062 64.062 1.878 1 90.44 690 VAL A C 1
ATOM 5438 O O . VAL A 1 690 ? -12.938 64.562 2.027 1 90.44 690 VAL A O 1
ATOM 5441 N N . TYR A 1 691 ? -14.398 62.812 2.117 1 92.12 691 TYR A N 1
ATOM 5442 C CA . TYR A 1 691 ? -13.367 61.906 2.6 1 92.12 691 TYR A CA 1
ATOM 5443 C C . TYR A 1 691 ? -12.234 61.812 1.59 1 92.12 691 TYR A C 1
ATOM 5445 O O . TYR A 1 691 ? -11.055 61.875 1.957 1 92.12 691 TYR A O 1
ATOM 5453 N N . LYS A 1 692 ? -12.523 61.562 0.354 1 90.75 692 LYS A N 1
ATOM 5454 C CA . LYS A 1 692 ? -11.508 61.406 -0.684 1 90.75 692 LYS A CA 1
ATOM 5455 C C . LYS A 1 692 ? -10.719 62.688 -0.903 1 90.75 692 LYS A C 1
ATOM 5457 O O . LYS A 1 692 ? -9.516 62.656 -1.167 1 90.75 692 LYS A O 1
ATOM 5462 N N . GLN A 1 693 ? -11.383 63.781 -0.732 1 87.94 693 GLN A N 1
ATOM 5463 C CA . GLN A 1 693 ? -10.711 65.062 -0.896 1 87.94 693 GLN A CA 1
ATOM 5464 C C . GLN A 1 693 ? -9.703 65.312 0.225 1 87.94 693 GLN A C 1
ATOM 5466 O O . GLN A 1 693 ? -8.594 65.812 -0.024 1 87.94 693 GLN A O 1
ATOM 5471 N N . LEU A 1 694 ? -10.125 64.938 1.393 1 86.94 694 LEU A N 1
ATOM 5472 C CA . LEU A 1 694 ? -9.258 65.125 2.543 1 86.94 694 LEU A CA 1
ATOM 5473 C C . LEU A 1 694 ? -8.133 64.125 2.58 1 86.94 694 LEU A C 1
ATOM 5475 O O . LEU A 1 694 ? -7.043 64.375 3.09 1 86.94 694 LEU A O 1
ATOM 5479 N N . SER A 1 695 ? -8.352 62.969 2.012 1 84.75 695 SER A N 1
ATOM 5480 C CA . SER A 1 695 ? -7.355 61.906 2.043 1 84.75 695 SER A CA 1
ATOM 5481 C C . SER A 1 695 ? -6.266 62.156 1.003 1 84.75 695 SER A C 1
ATOM 5483 O O . SER A 1 695 ? -5.148 61.656 1.142 1 84.75 695 SER A O 1
ATOM 5485 N N . THR A 1 696 ? -6.539 62.875 -0.06 1 77.12 696 THR A N 1
ATOM 5486 C CA . THR A 1 696 ? -5.574 63.094 -1.132 1 77.12 696 THR A CA 1
ATOM 5487 C C . THR A 1 696 ? -4.852 64.438 -0.951 1 77.12 696 THR A C 1
ATOM 5489 O O . THR A 1 696 ? -3.863 64.688 -1.635 1 77.12 696 THR A O 1
ATOM 5492 N N . VAL A 1 697 ? -5.281 65.375 0.008 1 67.69 697 VAL A N 1
ATOM 5493 C CA . VAL A 1 697 ? -4.668 66.688 0.145 1 67.69 697 VAL A CA 1
ATOM 5494 C C . VAL A 1 697 ? -3.248 66.562 0.689 1 67.69 697 VAL A C 1
ATOM 5496 O O . VAL A 1 697 ? -3.035 65.938 1.728 1 67.69 697 VAL A O 1
ATOM 5499 N N . THR A 1 698 ? -2.234 66.688 -0.097 1 58.12 698 THR A N 1
ATOM 5500 C CA . THR A 1 698 ? -0.817 66.75 0.246 1 58.12 698 THR A CA 1
ATOM 5501 C C . THR A 1 698 ? -0.534 67.938 1.145 1 58.12 698 THR A C 1
ATOM 5503 O O . THR A 1 698 ? -1.193 69 1.034 1 58.12 698 THR A O 1
ATOM 5506 N N . PRO A 1 699 ? 0.153 67.938 2.387 1 56.25 699 PRO A N 1
ATOM 5507 C CA . PRO A 1 699 ? 0.416 68.938 3.424 1 56.25 699 PRO A CA 1
ATOM 5508 C C . PRO A 1 699 ? 0.61 70.375 2.854 1 56.25 699 PRO A C 1
ATOM 5510 O O . PRO A 1 699 ? 0.282 71.375 3.514 1 56.25 699 PRO A O 1
ATOM 5513 N N . GLY A 1 700 ? 1.034 70.625 1.598 1 49.53 700 GLY A N 1
ATOM 5514 C CA . GLY A 1 700 ? 1.404 71.938 1.153 1 49.53 700 GLY A CA 1
ATOM 5515 C C . GLY A 1 700 ? 0.21 72.812 0.78 1 49.53 700 GLY A C 1
ATOM 5516 O O . GLY A 1 700 ? 0.312 74.062 0.728 1 49.53 700 GLY A O 1
ATOM 5517 N N . ALA A 1 701 ? -0.724 72.5 0.101 1 45.03 701 ALA A N 1
ATOM 5518 C CA . ALA A 1 701 ? -1.656 73.312 -0.659 1 45.03 701 ALA A CA 1
ATOM 5519 C C . ALA A 1 701 ? -2.867 73.688 0.189 1 45.03 701 ALA A C 1
ATOM 5521 O O . ALA A 1 701 ? -3.852 72.938 0.244 1 45.03 701 ALA A O 1
ATOM 5522 N N . GLY A 1 702 ? -2.869 74.812 1.066 1 48.38 702 GLY A N 1
ATOM 5523 C CA . GLY A 1 702 ? -3.863 75.625 1.714 1 48.38 702 GLY A CA 1
ATOM 5524 C C . GLY A 1 702 ? -4.164 75.188 3.139 1 48.38 702 GLY A C 1
ATOM 5525 O O . GLY A 1 702 ? -5.023 75.812 3.797 1 48.38 702 GLY A O 1
ATOM 5526 N N . LEU A 1 703 ? -4.125 73.938 3.48 1 48.53 703 LEU A N 1
ATOM 5527 C CA . LEU A 1 703 ? -4.336 73.625 4.891 1 48.53 703 LEU A CA 1
ATOM 5528 C C . LEU A 1 703 ? -3.246 74.25 5.754 1 48.53 703 LEU A C 1
ATOM 5530 O O . LEU A 1 703 ? -2.105 74.375 5.312 1 48.53 703 LEU A O 1
ATOM 5534 N N . GLY A 1 704 ? -3.498 75.125 6.508 1 45.56 704 GLY A N 1
ATOM 5535 C CA . GLY A 1 704 ? -2.463 75.688 7.367 1 45.56 704 GLY A CA 1
ATOM 5536 C C . GLY A 1 704 ? -1.376 74.688 7.707 1 45.56 704 GLY A C 1
ATOM 5537 O O . GLY A 1 704 ? -1.569 73.5 7.559 1 45.56 704 GLY A O 1
ATOM 5538 N N . VAL A 1 705 ? -0.096 75.125 7.809 1 47.16 705 VAL A N 1
ATOM 5539 C CA . VAL A 1 705 ? 1.199 74.5 8 1 47.16 705 VAL A CA 1
ATOM 5540 C C . VAL A 1 705 ? 1.02 73.188 8.797 1 47.16 705 VAL A C 1
ATOM 5542 O O . VAL A 1 705 ? 1.662 72.188 8.5 1 47.16 705 VAL A O 1
ATOM 5545 N N . ALA A 1 706 ? 0.418 73.125 10.094 1 49.56 706 ALA A N 1
ATOM 5546 C CA . ALA A 1 706 ? 0.715 72.188 11.188 1 49.56 706 ALA A CA 1
ATOM 5547 C C . ALA A 1 706 ? -0.213 71 11.164 1 49.56 706 ALA A C 1
ATOM 5549 O O . ALA A 1 706 ? -0.011 70 11.906 1 49.56 706 ALA A O 1
ATOM 5550 N N . GLU A 1 707 ? -1.358 70.875 10.422 1 60.5 707 GLU A N 1
ATOM 5551 C CA . GLU A 1 707 ? -2.199 69.75 10.758 1 60.5 707 GLU A CA 1
ATOM 5552 C C . GLU A 1 707 ? -2.061 68.625 9.727 1 60.5 707 GLU A C 1
ATOM 5554 O O . GLU A 1 707 ? -2.172 68.875 8.523 1 60.5 707 GLU A O 1
ATOM 5559 N N . THR A 1 708 ? -1.475 67.438 10.031 1 70.19 708 THR A N 1
ATOM 5560 C CA . THR A 1 708 ? -1.288 66.188 9.242 1 70.19 708 THR A CA 1
ATOM 5561 C C . THR A 1 708 ? -2.631 65.688 8.773 1 70.19 708 THR A C 1
ATOM 5563 O O . THR A 1 708 ? -3.676 66 9.336 1 70.19 708 THR A O 1
ATOM 5566 N N . LYS A 1 709 ? -2.82 65.125 7.48 1 78.81 709 LYS A N 1
ATOM 5567 C CA . LYS A 1 709 ? -3.969 64.438 6.895 1 78.81 709 LYS A CA 1
ATOM 5568 C C . LYS A 1 709 ? -4.707 63.594 7.938 1 78.81 709 LYS A C 1
ATOM 5570 O O . LYS A 1 709 ? -5.938 63.562 7.965 1 78.81 709 LYS A O 1
ATOM 5575 N N . GLN A 1 710 ? -4.004 63.062 8.805 1 81 710 GLN A N 1
ATOM 5576 C CA . GLN A 1 710 ? -4.59 62.219 9.82 1 81 710 GLN A CA 1
ATOM 5577 C C . GLN A 1 710 ? -5.395 63.031 10.836 1 81 710 GLN A C 1
ATOM 5579 O O . GLN A 1 710 ? -6.445 62.562 11.297 1 81 710 GLN A O 1
ATOM 5584 N N . ILE A 1 711 ? -4.938 64.188 11.086 1 82.56 711 ILE A N 1
ATOM 5585 C CA . ILE A 1 711 ? -5.605 65 12.086 1 82.56 711 ILE A CA 1
ATOM 5586 C C . ILE A 1 711 ? -6.895 65.625 11.508 1 82.56 711 ILE A C 1
ATOM 5588 O O . ILE A 1 711 ? -7.945 65.562 12.156 1 82.56 711 ILE A O 1
ATOM 5592 N N . VAL A 1 712 ? -6.809 66.062 10.258 1 85.19 712 VAL A N 1
ATOM 5593 C CA . VAL A 1 712 ? -7.969 66.688 9.633 1 85.19 712 VAL A CA 1
ATOM 5594 C C . VAL A 1 712 ? -9.055 65.625 9.398 1 85.19 712 VAL A C 1
ATOM 5596 O O . VAL A 1 712 ? -10.234 65.875 9.633 1 85.19 712 VAL A O 1
ATOM 5599 N N . LEU A 1 713 ? -8.648 64.562 8.953 1 89.38 713 LEU A N 1
ATOM 5600 C CA . LEU A 1 713 ? -9.602 63.5 8.695 1 89.38 713 LEU A CA 1
ATOM 5601 C C . LEU A 1 713 ? -10.219 62.969 9.992 1 89.38 713 LEU A C 1
ATOM 5603 O O . LEU A 1 713 ? -11.391 62.594 10.023 1 89.38 713 LEU A O 1
ATOM 5607 N N . SER A 1 714 ? -9.438 62.844 11.031 1 89.38 714 SER A N 1
ATOM 5608 C CA . SER A 1 714 ? -9.969 62.406 12.32 1 89.38 714 SER A CA 1
ATOM 5609 C C . SER A 1 714 ? -10.992 63.406 12.867 1 89.38 714 SER A C 1
ATOM 5611 O O . SER A 1 714 ? -12.008 63 13.43 1 89.38 714 SER A O 1
ATOM 5613 N N . LYS A 1 715 ? -10.68 64.688 12.688 1 87 715 LYS A N 1
ATOM 5614 C CA . LYS A 1 715 ? -11.617 65.688 13.148 1 87 715 LYS A CA 1
ATOM 5615 C C . LYS A 1 715 ? -12.914 65.688 12.336 1 87 715 LYS A C 1
ATOM 5617 O O . LYS A 1 715 ? -14.008 65.75 12.898 1 87 715 LYS A O 1
ATOM 5622 N N . PHE A 1 716 ? -12.766 65.562 11.102 1 90.25 716 PHE A N 1
ATOM 5623 C CA . PHE A 1 716 ? -13.914 65.5 10.211 1 90.25 716 PHE A CA 1
ATOM 5624 C C . PHE A 1 716 ? -14.805 64.312 10.539 1 90.25 716 PHE A C 1
ATOM 5626 O O . PHE A 1 716 ? -16.016 64.438 10.703 1 90.25 716 PHE A O 1
ATOM 5633 N N . LEU A 1 717 ? -14.188 63.125 10.602 1 92.19 717 LEU A N 1
ATOM 5634 C CA . LEU A 1 717 ? -14.961 61.906 10.844 1 92.19 717 LEU A CA 1
ATOM 5635 C C . LEU A 1 717 ? -15.547 61.906 12.25 1 92.19 717 LEU A C 1
ATOM 5637 O O . LEU A 1 717 ? -16.641 61.375 12.469 1 92.19 717 LEU A O 1
ATOM 5641 N N . ALA A 1 718 ? -14.812 62.406 13.203 1 90.12 718 ALA A N 1
ATOM 5642 C CA . ALA A 1 718 ? -15.344 62.5 14.562 1 90.12 718 ALA A CA 1
ATOM 5643 C C . ALA A 1 718 ? -16.562 63.406 14.602 1 90.12 718 ALA A C 1
ATOM 5645 O O . ALA A 1 718 ? -17.547 63.125 15.281 1 90.12 718 ALA A O 1
ATOM 5646 N N . ALA A 1 719 ? -16.484 64.5 13.852 1 89.62 719 ALA A N 1
ATOM 5647 C CA . ALA A 1 719 ? -17.609 65.438 13.781 1 89.62 719 ALA A CA 1
ATOM 5648 C C . ALA A 1 719 ? -18.828 64.812 13.109 1 89.62 719 ALA A C 1
ATOM 5650 O O . ALA A 1 719 ? -19.969 65.062 13.492 1 89.62 719 ALA A O 1
ATOM 5651 N N . PHE A 1 720 ? -18.562 64.062 12.172 1 91.56 720 PHE A N 1
ATOM 5652 C CA . PHE A 1 720 ? -19.625 63.312 11.492 1 91.56 720 PHE A CA 1
ATOM 5653 C C . PHE A 1 720 ? -20.312 62.344 12.445 1 91.56 720 PHE A C 1
ATOM 5655 O O . PHE A 1 720 ? -21.531 62.281 12.492 1 91.56 720 PHE A O 1
ATOM 5662 N N . ILE A 1 721 ? -19.547 61.5 13.117 1 90.06 721 ILE A N 1
ATOM 5663 C CA . ILE A 1 721 ? -20.094 60.469 13.992 1 90.06 721 ILE A CA 1
ATOM 5664 C C . ILE A 1 721 ? -20.859 61.125 15.141 1 90.06 721 ILE A C 1
ATOM 5666 O O . ILE A 1 721 ? -21.875 60.625 15.594 1 90.06 721 ILE A O 1
ATOM 5670 N N . GLU A 1 722 ? -20.438 62.375 15.578 1 86.5 722 GLU A N 1
ATOM 5671 C CA . GLU A 1 722 ? -21.094 63.094 16.656 1 86.5 722 GLU A CA 1
ATOM 5672 C C . GLU A 1 722 ? -22.234 63.938 16.125 1 86.5 722 GLU A C 1
ATOM 5674 O O . GLU A 1 722 ? -22.875 64.688 16.875 1 86.5 722 GLU A O 1
ATOM 5679 N N . ARG A 1 723 ? -22.562 63.875 14.867 1 85.94 723 ARG A N 1
ATOM 5680 C CA . ARG A 1 723 ? -23.625 64.625 14.219 1 85.94 723 ARG A CA 1
ATOM 5681 C C . ARG A 1 723 ? -23.406 66.125 14.391 1 85.94 723 ARG A C 1
ATOM 5683 O O . ARG A 1 723 ? -24.344 66.875 14.711 1 85.94 723 ARG A O 1
ATOM 5690 N N . ALA A 1 724 ? -22.156 66.5 14.336 1 85.12 724 ALA A N 1
ATOM 5691 C CA . ALA A 1 724 ? -21.828 67.938 14.523 1 85.12 724 ALA A CA 1
ATOM 5692 C C . ALA A 1 724 ? -21.641 68.625 13.188 1 85.12 724 ALA A C 1
ATOM 5694 O O . ALA A 1 724 ? -21.438 69.812 13.141 1 85.12 724 ALA A O 1
ATOM 5695 N N . LEU A 1 725 ? -21.688 67.938 12.156 1 83.06 725 LEU A N 1
ATOM 5696 C CA . LEU A 1 725 ? -21.516 68.562 10.844 1 83.06 725 LEU A CA 1
ATOM 5697 C C . LEU A 1 725 ? -22.844 69 10.266 1 83.06 725 LEU A C 1
ATOM 5699 O O . LEU A 1 725 ? -23.844 68.25 10.344 1 83.06 725 LEU A O 1
ATOM 5703 N N . ASP A 1 726 ? -22.766 70.125 9.82 1 79.56 726 ASP A N 1
ATOM 5704 C CA . ASP A 1 726 ? -23.984 70.688 9.195 1 79.56 726 ASP A CA 1
ATOM 5705 C C . ASP A 1 726 ? -24.188 70.062 7.805 1 79.56 726 ASP A C 1
ATOM 5707 O O . ASP A 1 726 ? -23.25 70.062 7.004 1 79.56 726 ASP A O 1
ATOM 5711 N N . GLY A 1 727 ? -25.266 69.438 7.465 1 79.56 727 GLY A N 1
ATOM 5712 C CA . GLY A 1 727 ? -25.609 68.938 6.145 1 79.56 727 GLY A CA 1
ATOM 5713 C C . GLY A 1 727 ? -25.359 67.438 5.973 1 79.56 727 GLY A C 1
ATOM 5714 O O . GLY A 1 727 ? -25.781 66.812 4.984 1 79.56 727 GLY A O 1
ATOM 5715 N N . MET A 1 728 ? -24.484 67 6.891 1 85.88 728 MET A N 1
ATOM 5716 C CA . MET A 1 728 ? -24.203 65.562 6.809 1 85.88 728 MET A CA 1
ATOM 5717 C C . MET A 1 728 ? -24.656 64.875 8.078 1 85.88 728 MET A C 1
ATOM 5719 O O . MET A 1 728 ? -23.984 64.938 9.109 1 85.88 728 MET A O 1
ATOM 5723 N N . SER A 1 729 ? -25.75 64.25 8.086 1 87.44 729 SER A N 1
ATOM 5724 C CA . SER A 1 729 ? -26.266 63.5 9.242 1 87.44 729 SER A CA 1
ATOM 5725 C C . SER A 1 729 ? -26.453 62.031 8.93 1 87.44 729 SER A C 1
ATOM 5727 O O . SER A 1 729 ? -26.188 61.594 7.809 1 87.44 729 SER A O 1
ATOM 5729 N N . TRP A 1 730 ? -26.672 61.281 9.891 1 89.31 730 TRP A N 1
ATOM 5730 C CA . TRP A 1 730 ? -26.891 59.844 9.688 1 89.31 730 TRP A CA 1
ATOM 5731 C C . TRP A 1 730 ? -28.078 59.344 10.5 1 89.31 730 TRP A C 1
ATOM 5733 O O . TRP A 1 730 ? -28.484 60 11.469 1 89.31 730 TRP A O 1
ATOM 5743 N N . VAL A 1 731 ? -28.734 58.281 10.023 1 88.44 731 VAL A N 1
ATOM 5744 C CA . VAL A 1 731 ? -29.828 57.594 10.703 1 88.44 731 VAL A CA 1
ATOM 5745 C C . VAL A 1 731 ? -29.453 56.156 10.992 1 88.44 731 VAL A C 1
ATOM 5747 O O . VAL A 1 731 ? -28.797 55.5 10.172 1 88.44 731 VAL A O 1
ATOM 5750 N N . ALA A 1 732 ? -29.812 55.656 12.18 1 89.94 732 ALA A N 1
ATOM 5751 C CA . ALA A 1 732 ? -29.547 54.25 12.555 1 89.94 732 ALA A CA 1
ATOM 5752 C C . ALA A 1 732 ? -30.719 53.344 12.203 1 89.94 732 ALA A C 1
ATOM 5754 O O . ALA A 1 732 ? -31.891 53.719 12.422 1 89.94 732 ALA A O 1
ATOM 5755 N N . SER A 1 733 ? -30.438 52.312 11.523 1 89.12 733 SER A N 1
ATOM 5756 C CA . SER A 1 733 ? -31.469 51.344 11.18 1 89.12 733 SER A CA 1
ATOM 5757 C C . SER A 1 733 ? -30.984 49.938 11.445 1 89.12 733 SER A C 1
ATOM 5759 O O . SER A 1 733 ? -29.812 49.594 11.234 1 89.12 733 SER A O 1
ATOM 5761 N N . GLU A 1 734 ? -31.906 49.031 11.938 1 89.81 734 GLU A N 1
ATOM 5762 C CA . GLU A 1 734 ? -31.594 47.625 12.148 1 89.81 734 GLU A CA 1
ATOM 5763 C C . GLU A 1 734 ? -31.766 46.812 10.867 1 89.81 734 GLU A C 1
ATOM 5765 O O . GLU A 1 734 ? -32.75 47 10.148 1 89.81 734 GLU A O 1
ATOM 5770 N N . ARG A 1 735 ? -30.922 45.875 10.547 1 91.31 735 ARG A N 1
ATOM 5771 C CA . ARG A 1 735 ? -31.016 45.031 9.352 1 91.31 735 ARG A CA 1
ATOM 5772 C C . ARG A 1 735 ? -32.094 43.969 9.523 1 91.31 735 ARG A C 1
ATOM 5774 O O . ARG A 1 735 ? -32.188 43.344 10.586 1 91.31 735 ARG A O 1
ATOM 5781 N N . THR A 1 736 ? -32.719 43.812 8.469 1 89.12 736 THR A N 1
ATOM 5782 C CA . THR A 1 736 ? -33.719 42.781 8.469 1 89.12 736 THR A CA 1
ATOM 5783 C C . THR A 1 736 ? -33.094 41.406 8.188 1 89.12 736 THR A C 1
ATOM 5785 O O . THR A 1 736 ? -31.938 41.344 7.793 1 89.12 736 THR A O 1
ATOM 5788 N N . PHE A 1 737 ? -33.969 40.406 8.414 1 90.56 737 PHE A N 1
ATOM 5789 C CA . PHE A 1 737 ? -33.5 39.031 8.195 1 90.56 737 PHE A CA 1
ATOM 5790 C C . PHE A 1 737 ? -33.156 38.812 6.73 1 90.56 737 PHE A C 1
ATOM 5792 O O . PHE A 1 737 ? -32.156 38.156 6.418 1 90.56 737 PHE A O 1
ATOM 5799 N N . LEU A 1 738 ? -33.875 39.344 5.848 1 89.06 738 LEU A N 1
ATOM 5800 C CA . LEU A 1 738 ? -33.656 39.156 4.418 1 89.06 738 LEU A CA 1
ATOM 5801 C C . LEU A 1 738 ? -32.406 39.906 3.969 1 89.06 738 LEU A C 1
ATOM 5803 O O . LEU A 1 738 ? -31.672 39.438 3.086 1 89.06 738 LEU A O 1
ATOM 5807 N N . GLU A 1 739 ? -32.156 41.031 4.609 1 89.12 739 GLU A N 1
ATOM 5808 C CA . GLU A 1 739 ? -30.938 41.781 4.281 1 89.12 739 GLU A CA 1
ATOM 5809 C C . GLU A 1 739 ? -29.688 41.062 4.738 1 89.12 739 GLU A C 1
ATOM 5811 O O . GLU A 1 739 ? -28.656 41.094 4.055 1 89.12 739 GLU A O 1
ATOM 5816 N N . LYS A 1 740 ? -29.891 40.344 5.836 1 88.5 740 LYS A N 1
ATOM 5817 C CA . LYS A 1 740 ? -28.766 39.594 6.344 1 88.5 740 LYS A CA 1
ATOM 5818 C C . LYS A 1 740 ? -28.484 38.344 5.48 1 88.5 740 LYS A C 1
ATOM 5820 O O . LYS A 1 740 ? -27.344 38.031 5.18 1 88.5 740 LYS A O 1
ATOM 5825 N N . LEU A 1 741 ? -29.516 37.75 5.066 1 87.31 741 LEU A N 1
ATOM 5826 C CA . LEU A 1 741 ? -29.391 36.5 4.312 1 87.31 741 LEU A CA 1
ATOM 5827 C C . LEU A 1 741 ? -28.891 36.781 2.9 1 87.31 741 LEU A C 1
ATOM 5829 O O . LEU A 1 741 ? -28.031 36.031 2.393 1 87.31 741 LEU A O 1
ATOM 5833 N N . LEU A 1 742 ? -29.297 37.844 2.301 1 88.81 742 LEU A N 1
ATOM 5834 C CA . LEU A 1 742 ? -28.953 38.125 0.909 1 88.81 742 LEU A CA 1
ATOM 5835 C C . LEU A 1 742 ? -27.766 39.094 0.817 1 88.81 742 LEU A C 1
ATOM 5837 O O . LEU A 1 742 ? -27.141 39.219 -0.241 1 88.81 742 LEU A O 1
ATOM 5841 N N . GLY A 1 743 ? -27.422 39.719 1.868 1 86.06 743 GLY A N 1
ATOM 5842 C CA . GLY A 1 743 ? -26.312 40.656 1.873 1 86.06 743 GLY A CA 1
ATOM 5843 C C . GLY A 1 743 ? -26.594 41.906 1.081 1 86.06 743 GLY A C 1
ATOM 5844 O O . GLY A 1 743 ? -25.734 42.406 0.339 1 86.06 743 GLY A O 1
ATOM 5845 N N . ILE A 1 744 ? -27.922 42.344 1.059 1 87.69 744 ILE A N 1
ATOM 5846 C CA . ILE A 1 744 ? -28.312 43.531 0.314 1 87.69 744 ILE A CA 1
ATOM 5847 C C . ILE A 1 744 ? -29.047 44.5 1.241 1 87.69 744 ILE A C 1
ATOM 5849 O O . ILE A 1 744 ? -29.422 44.156 2.359 1 87.69 744 ILE A O 1
ATOM 5853 N N . GLU A 1 745 ? -29.078 45.781 0.875 1 88.06 745 GLU A N 1
ATOM 5854 C CA . GLU A 1 745 ? -29.828 46.812 1.569 1 88.06 745 GLU A CA 1
ATOM 5855 C C . GLU A 1 745 ? -31.156 47.094 0.867 1 88.06 745 GLU A C 1
ATOM 5857 O O . GLU A 1 745 ? -31.172 47.438 -0.316 1 88.06 745 GLU A O 1
ATOM 5862 N N . LEU A 1 746 ? -32.25 46.781 1.52 1 80.06 746 LEU A N 1
ATOM 5863 C CA . LEU A 1 746 ? -33.562 46.969 0.933 1 80.06 746 LEU A CA 1
ATOM 5864 C C . LEU A 1 746 ? -34.062 48.406 1.165 1 80.06 746 LEU A C 1
ATOM 5866 O O . LEU A 1 746 ? -34.875 48.906 0.39 1 80.06 746 LEU A O 1
ATOM 5870 N N . SER A 1 747 ? -33.719 48.938 2.389 1 68.94 747 SER A N 1
ATOM 5871 C CA . SER A 1 747 ? -34.25 50.25 2.693 1 68.94 747 SER A CA 1
ATOM 5872 C C . SER A 1 747 ? -33.625 51.312 1.818 1 68.94 747 SER A C 1
ATOM 5874 O O . SER A 1 747 ? -32.438 51.281 1.538 1 68.94 747 SER A O 1
ATOM 5876 N N . THR A 1 748 ? -34.531 51.938 0.989 1 59.25 748 THR A N 1
ATOM 5877 C CA . THR A 1 748 ? -34.219 52.969 0.01 1 59.25 748 THR A CA 1
ATOM 5878 C C . THR A 1 748 ? -33.375 54.062 0.646 1 59.25 748 THR A C 1
ATOM 5880 O O . THR A 1 748 ? -33.562 54.406 1.81 1 59.25 748 THR A O 1
ATOM 5883 N N . ARG A 1 749 ? -32.125 54.156 0.119 1 56.97 749 ARG A N 1
ATOM 5884 C CA . ARG A 1 749 ? -31.312 55.344 0.4 1 56.97 749 ARG A CA 1
ATOM 5885 C C . ARG A 1 749 ? -32.188 56.594 0.476 1 56.97 749 ARG A C 1
ATOM 5887 O O . ARG A 1 749 ? -33 56.875 -0.419 1 56.97 749 ARG A O 1
ATOM 5894 N N . GLU A 1 750 ? -32.625 56.938 1.7 1 53.72 750 GLU A N 1
ATOM 5895 C CA . GLU A 1 750 ? -33.281 58.25 1.64 1 53.72 750 GLU A CA 1
ATOM 5896 C C . GLU A 1 750 ? -32.5 59.188 0.704 1 53.72 750 GLU A C 1
ATOM 5898 O O . GLU A 1 750 ? -31.281 59.188 0.681 1 53.72 750 GLU A O 1
ATOM 5903 N N . THR A 1 751 ? -33.062 59.469 -0.371 1 56.72 751 THR A N 1
ATOM 5904 C CA . THR A 1 751 ? -32.625 60.469 -1.35 1 56.72 751 THR A CA 1
ATOM 5905 C C . THR A 1 751 ? -32.188 61.75 -0.656 1 56.72 751 THR A C 1
ATOM 5907 O O . THR A 1 751 ? -32.844 62.25 0.262 1 56.72 751 THR A O 1
ATOM 5910 N N . GLY A 1 752 ? -30.734 62 -0.263 1 64.38 752 GLY A N 1
ATOM 5911 C CA . GLY A 1 752 ? -30.172 63.25 0.223 1 64.38 752 GLY A CA 1
ATOM 5912 C C . GLY A 1 752 ? -28.781 63.094 0.792 1 64.38 752 GLY A C 1
ATOM 5913 O O . GLY A 1 752 ? -28.047 62.156 0.418 1 64.38 752 GLY A O 1
ATOM 5914 N N . SER A 1 753 ? -28.359 63.938 1.655 1 78.75 753 SER A N 1
ATOM 5915 C CA . SER A 1 753 ? -27.078 64.125 2.309 1 78.75 753 SER A CA 1
ATOM 5916 C C . SER A 1 753 ? -26.984 63.375 3.615 1 78.75 753 SER A C 1
ATOM 5918 O O . SER A 1 753 ? -26.016 63.5 4.359 1 78.75 753 SER A O 1
ATOM 5920 N N . THR A 1 754 ? -27.984 62.25 3.783 1 88 754 THR A N 1
ATOM 5921 C CA . THR A 1 754 ? -27.984 61.531 5.059 1 88 754 THR A CA 1
ATOM 5922 C C . THR A 1 754 ? -27.422 60.125 4.895 1 88 754 THR A C 1
ATOM 5924 O O . THR A 1 754 ? -27.766 59.438 3.941 1 88 754 THR A O 1
ATOM 5927 N N . SER A 1 755 ? -26.5 59.719 5.641 1 91.88 755 SER A N 1
ATOM 5928 C CA . SER A 1 755 ? -25.922 58.375 5.68 1 91.88 755 SER A CA 1
ATOM 5929 C C . SER A 1 755 ? -26.703 57.469 6.625 1 91.88 755 SER A C 1
ATOM 5931 O O . SER A 1 755 ? -27.453 57.969 7.48 1 91.88 755 SER A O 1
ATOM 5933 N N . THR A 1 756 ? -26.703 56.188 6.387 1 91 756 THR A N 1
ATOM 5934 C CA . THR A 1 756 ? -27.422 55.25 7.215 1 91 756 THR A CA 1
ATOM 5935 C C . THR A 1 756 ? -26.453 54.312 7.949 1 91 756 THR A C 1
ATOM 5937 O O . THR A 1 756 ? -25.547 53.75 7.332 1 91 756 THR A O 1
ATOM 5940 N N . LEU A 1 757 ? -26.562 54.25 9.242 1 91.75 757 LEU A N 1
ATOM 5941 C CA . LEU A 1 757 ? -25.812 53.281 10.055 1 91.75 757 LEU A CA 1
ATOM 5942 C C . LEU A 1 757 ? -26.609 52.031 10.297 1 91.75 757 LEU A C 1
ATOM 5944 O O . LEU A 1 757 ? -27.656 52.031 10.969 1 91.75 757 LEU A O 1
ATOM 5948 N N . LEU A 1 758 ? -26.156 50.969 9.688 1 91.5 758 LEU A N 1
ATOM 5949 C CA . LEU A 1 758 ? -26.828 49.688 9.797 1 91.5 758 LEU A CA 1
ATOM 5950 C C . LEU A 1 758 ? -26.219 48.844 10.906 1 91.5 758 LEU A C 1
ATOM 5952 O O . LEU A 1 758 ? -25 48.625 10.938 1 91.5 758 LEU A O 1
ATOM 5956 N N . TYR A 1 759 ? -26.984 48.344 11.938 1 89.69 759 TYR A N 1
ATOM 5957 C CA . TYR A 1 759 ? -26.453 47.531 13.031 1 89.69 759 TYR A CA 1
ATOM 5958 C C . TYR A 1 759 ? -27.156 46.188 13.102 1 89.69 759 TYR A C 1
ATOM 5960 O O . TYR A 1 759 ? -28.266 46.031 12.594 1 89.69 759 TYR A O 1
ATOM 5968 N N . ASP A 1 760 ? -26.422 45.219 13.516 1 86.81 760 ASP A N 1
ATOM 5969 C CA . ASP A 1 760 ? -26.906 43.844 13.719 1 86.81 760 ASP A CA 1
ATOM 5970 C C . ASP A 1 760 ? -26.859 43.469 15.195 1 86.81 760 ASP A C 1
ATOM 5972 O O . ASP A 1 760 ? -26.156 44.094 15.984 1 86.81 760 ASP A O 1
ATOM 5976 N N . ASP A 1 761 ? -27.641 42.469 15.617 1 79.56 761 ASP A N 1
ATOM 5977 C CA . ASP A 1 761 ? -27.641 41.969 16.984 1 79.56 761 ASP A CA 1
ATOM 5978 C C . ASP A 1 761 ? -26.484 41 17.219 1 79.56 761 ASP A C 1
ATOM 5980 O O . ASP A 1 761 ? -26.312 40.5 18.328 1 79.56 761 ASP A O 1
ATOM 5984 N N . SER A 1 762 ? -25.656 40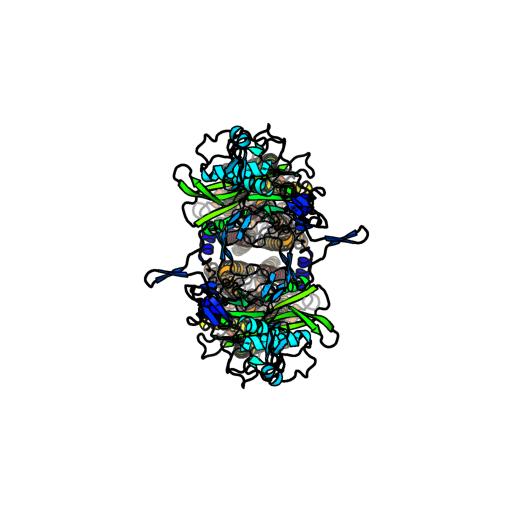.906 16.281 1 79.75 762 SER A N 1
ATOM 5985 C CA . SER A 1 762 ? -24.547 39.969 16.484 1 79.75 762 SER A CA 1
ATOM 5986 C C . SER A 1 762 ? -23.359 40.656 17.156 1 79.75 762 SER A C 1
ATOM 5988 O O . SER A 1 762 ? -23.203 41.906 17.047 1 79.75 762 SER A O 1
ATOM 5990 N N . ASN A 1 763 ? -22.547 39.875 17.922 1 78.25 763 ASN A N 1
ATOM 5991 C CA . ASN A 1 763 ? -21.391 40.406 18.641 1 78.25 763 ASN A CA 1
ATOM 5992 C C . ASN A 1 763 ? -20.141 40.438 17.75 1 78.25 763 ASN A C 1
ATOM 5994 O O . ASN A 1 763 ? -19.094 40.906 18.172 1 78.25 763 ASN A O 1
ATOM 5998 N N . THR A 1 764 ? -20.25 40 16.484 1 86.5 764 THR A N 1
ATOM 5999 C CA . THR A 1 764 ? -19.109 40.031 15.586 1 86.5 764 THR A CA 1
ATOM 6000 C C . THR A 1 764 ? -19.062 41.344 14.805 1 86.5 764 THR A C 1
ATOM 6002 O O . THR A 1 764 ? -20.078 41.75 14.203 1 86.5 764 THR A O 1
ATOM 6005 N N . PRO A 1 765 ? -17.891 42.031 14.969 1 91.12 765 PRO A N 1
ATOM 6006 C CA . PRO A 1 765 ? -17.797 43.281 14.211 1 91.12 765 PRO A CA 1
ATOM 6007 C C . PRO A 1 765 ? -17.984 43.094 12.711 1 91.12 765 PRO A C 1
ATOM 6009 O O . PRO A 1 765 ? -17.531 42.062 12.156 1 91.12 765 PRO A O 1
ATOM 6012 N N . SER A 1 766 ? -18.688 43.969 12.055 1 92 766 SER A N 1
ATOM 6013 C CA . SER A 1 766 ? -19.016 43.844 10.641 1 92 766 SER A CA 1
ATOM 6014 C C . SER A 1 766 ? -17.781 43.938 9.766 1 92 766 SER A C 1
ATOM 6016 O O . SER A 1 766 ? -17.781 43.5 8.617 1 92 766 SER A O 1
ATOM 6018 N N . CYS A 1 767 ? -16.672 44.5 10.289 1 92.88 767 CYS A N 1
ATOM 6019 C CA . CYS A 1 767 ? -15.469 44.719 9.484 1 92.88 767 CYS A CA 1
ATOM 6020 C C . CYS A 1 767 ? -14.844 43.375 9.109 1 92.88 767 CYS A C 1
ATOM 6022 O O . CYS A 1 767 ? -14.008 43.312 8.203 1 92.88 767 CYS A O 1
ATOM 6024 N N . PHE A 1 768 ? -15.234 42.312 9.773 1 92.25 768 PHE A N 1
ATOM 6025 C CA . PHE A 1 768 ? -14.68 41 9.469 1 92.25 768 PHE A CA 1
ATOM 6026 C C . PHE A 1 768 ? -15.227 40.5 8.141 1 92.25 768 PHE A C 1
ATOM 6028 O O . PHE A 1 768 ? -14.742 39.469 7.613 1 92.25 768 PHE A O 1
ATOM 6035 N N . ALA A 1 769 ? -16.141 41.156 7.547 1 91.44 769 ALA A N 1
ATOM 6036 C CA . ALA A 1 769 ? -16.641 40.812 6.219 1 91.44 769 ALA A CA 1
ATOM 6037 C C . ALA A 1 769 ? -15.586 41.062 5.152 1 91.44 769 ALA A C 1
ATOM 6039 O O . ALA A 1 769 ? -15.609 40.438 4.09 1 91.44 769 ALA A O 1
ATOM 6040 N N . VAL A 1 770 ? -14.57 41.938 5.496 1 93.94 770 VAL A N 1
ATOM 6041 C CA . VAL A 1 770 ? -13.516 42.25 4.539 1 93.94 770 VAL A CA 1
ATOM 6042 C C . VAL A 1 770 ? -12.273 41.438 4.828 1 93.94 770 VAL A C 1
ATOM 6044 O O . VAL A 1 770 ? -11.172 41.75 4.375 1 93.94 770 VAL A O 1
ATOM 6047 N N . THR A 1 771 ? -12.344 40.406 5.609 1 94.5 771 THR A N 1
ATOM 6048 C CA . THR A 1 771 ? -11.273 39.469 5.906 1 94.5 771 THR A CA 1
ATOM 6049 C C . THR A 1 771 ? -11.656 38.062 5.484 1 94.5 771 THR A C 1
ATOM 6051 O O . THR A 1 771 ? -12.742 37.812 4.957 1 94.5 771 THR A O 1
ATOM 6054 N N . TRP A 1 772 ? -10.742 37.156 5.652 1 95.56 772 TRP A N 1
ATOM 6055 C CA . TRP A 1 772 ? -11.008 35.781 5.277 1 95.56 772 TRP A CA 1
ATOM 6056 C C . TRP A 1 772 ? -12.109 35.188 6.141 1 95.56 772 TRP A C 1
ATOM 6058 O O . TRP A 1 772 ? -12.766 34.219 5.742 1 95.56 772 TRP A O 1
ATOM 6068 N N . TRP A 1 773 ? -12.336 35.812 7.293 1 93.19 773 TRP A N 1
ATOM 6069 C CA . TRP A 1 773 ? -13.375 35.375 8.211 1 93.19 773 TRP A CA 1
ATOM 6070 C C . TRP A 1 773 ? -14.75 35.469 7.562 1 93.19 773 TRP A C 1
ATOM 6072 O O . TRP A 1 773 ? -15.602 34.594 7.742 1 93.19 773 TRP A O 1
ATOM 6082 N N . GLY A 1 774 ? -15.031 36.469 6.785 1 92.19 774 GLY A N 1
ATOM 6083 C CA . GLY A 1 774 ? -16.312 36.688 6.137 1 92.19 774 GLY A CA 1
ATOM 6084 C C . GLY A 1 774 ? -16.484 35.875 4.859 1 92.19 774 GLY A C 1
ATOM 6085 O O . GLY A 1 774 ? -17.609 35.656 4.414 1 92.19 774 GLY A O 1
ATOM 6086 N N . GLU A 1 775 ? -15.391 35.5 4.266 1 94.75 775 GLU A N 1
ATOM 6087 C CA . GLU A 1 775 ? -15.438 34.75 3.02 1 94.75 775 GLU A CA 1
ATOM 6088 C C . GLU A 1 775 ? -15.078 33.281 3.248 1 94.75 775 GLU A C 1
ATOM 6090 O O . GLU A 1 775 ? -14.352 32.688 2.449 1 94.75 775 GLU A O 1
ATOM 6095 N N . GLU A 1 776 ? -15.516 32.688 4.293 1 94.75 776 GLU A N 1
ATOM 6096 C CA . GLU A 1 776 ? -15.195 31.312 4.633 1 94.75 776 GLU A CA 1
ATOM 6097 C C . GLU A 1 776 ? -15.797 30.328 3.627 1 94.75 776 GLU A C 1
ATOM 6099 O O . GLU A 1 776 ? -15.156 29.359 3.236 1 94.75 776 GLU A O 1
ATOM 6104 N N . TRP A 1 777 ? -17 30.625 3.162 1 94.38 777 TRP A N 1
ATOM 6105 C CA . TRP A 1 777 ? -17.656 29.719 2.232 1 94.38 777 TRP A CA 1
ATOM 6106 C C . TRP A 1 777 ? -16.891 29.625 0.918 1 94.38 777 TRP A C 1
ATOM 6108 O O . TRP A 1 777 ? -16.672 28.547 0.382 1 94.38 777 TRP A O 1
ATOM 6118 N N . THR A 1 778 ? -16.469 30.812 0.393 1 96.5 778 THR A N 1
ATOM 6119 C CA . THR A 1 778 ? -15.719 30.844 -0.861 1 96.5 778 THR A CA 1
ATOM 6120 C C . THR A 1 778 ? -14.391 30.109 -0.719 1 96.5 778 THR A C 1
ATOM 6122 O O . THR A 1 778 ? -14.008 29.328 -1.596 1 96.5 778 THR A O 1
ATOM 6125 N N . LEU A 1 779 ? -13.758 30.25 0.393 1 97.12 779 LEU A N 1
ATOM 6126 C CA . LEU A 1 779 ? -12.445 29.641 0.582 1 97.12 779 LEU A CA 1
ATOM 6127 C C . LEU A 1 779 ? -12.578 28.156 0.874 1 97.12 779 LEU A C 1
ATOM 6129 O O . LEU A 1 779 ? -11.781 27.344 0.381 1 97.12 779 LEU A O 1
ATOM 6133 N N . SER A 1 780 ? -13.57 27.766 1.666 1 96.94 780 SER A N 1
ATOM 6134 C CA . SER A 1 780 ? -13.742 26.344 2.004 1 96.94 780 SER A CA 1
ATOM 6135 C C . SER A 1 780 ? -14.156 25.531 0.785 1 96.94 780 SER A C 1
ATOM 6137 O O . SER A 1 780 ? -13.727 24.391 0.618 1 96.94 780 SER A O 1
ATOM 6139 N N . THR A 1 781 ? -15.023 26.094 -0.037 1 97.94 781 THR A N 1
ATOM 6140 C CA . THR A 1 781 ? -15.422 25.391 -1.246 1 97.94 781 THR A CA 1
ATOM 6141 C C . THR A 1 781 ? -14.258 25.297 -2.229 1 97.94 781 THR A C 1
ATOM 6143 O O . THR A 1 781 ? -14.109 24.297 -2.932 1 97.94 781 THR A O 1
ATOM 6146 N N . PHE A 1 782 ? -13.469 26.312 -2.252 1 98.19 782 PHE A N 1
ATOM 6147 C CA . PHE A 1 782 ? -12.281 26.266 -3.105 1 98.19 782 PHE A CA 1
ATOM 6148 C C . PHE A 1 782 ? -11.328 25.172 -2.639 1 98.19 782 PHE A C 1
ATOM 6150 O O . PHE A 1 782 ? -10.773 24.438 -3.457 1 98.19 782 PHE A O 1
ATOM 6157 N N . ASP A 1 783 ? -11.141 25.125 -1.318 1 97.88 783 ASP A N 1
ATOM 6158 C CA . ASP A 1 783 ? -10.266 24.078 -0.771 1 97.88 783 ASP A CA 1
ATOM 6159 C C . ASP A 1 783 ? -10.766 22.688 -1.144 1 97.88 783 ASP A C 1
ATOM 6161 O O . ASP A 1 783 ? -9.977 21.828 -1.534 1 97.88 783 ASP A O 1
ATOM 6165 N N . ALA A 1 784 ? -12.039 22.516 -1.039 1 98 784 ALA A N 1
ATOM 6166 C CA . ALA A 1 784 ? -12.625 21.219 -1.346 1 98 784 ALA A CA 1
ATOM 6167 C C . ALA A 1 784 ? -12.477 20.891 -2.826 1 98 784 ALA A C 1
ATOM 6169 O O . ALA A 1 784 ? -12.133 19.75 -3.182 1 98 784 ALA A O 1
ATOM 6170 N N . MET A 1 785 ? -12.742 21.875 -3.682 1 98.31 785 MET A N 1
ATOM 6171 C CA . MET A 1 785 ? -12.641 21.672 -5.125 1 98.31 785 MET A CA 1
ATOM 6172 C C . MET A 1 785 ? -11.195 21.391 -5.535 1 98.31 785 MET A C 1
ATOM 6174 O O . MET A 1 785 ? -10.938 20.531 -6.375 1 98.31 785 MET A O 1
ATOM 6178 N N . PHE A 1 786 ? -10.281 22.094 -4.887 1 97.94 786 PHE A N 1
ATOM 6179 C CA . PHE A 1 786 ? -8.875 21.922 -5.234 1 97.94 786 PHE A CA 1
ATOM 6180 C C . PHE A 1 786 ? -8.359 20.578 -4.746 1 97.94 786 PHE A C 1
ATOM 6182 O O . PHE A 1 786 ? -7.617 19.906 -5.461 1 97.94 786 PHE A O 1
ATOM 6189 N N . TYR A 1 787 ? -8.711 20.188 -3.566 1 97.56 787 TYR A N 1
ATOM 6190 C CA . TYR A 1 787 ? -8.344 18.875 -3.051 1 97.56 787 TYR A CA 1
ATOM 6191 C C . TYR A 1 787 ? -8.867 17.766 -3.965 1 97.56 787 TYR A C 1
ATOM 6193 O O . TYR A 1 787 ? -8.148 16.812 -4.266 1 97.56 787 TYR A O 1
ATOM 6201 N N . SER A 1 788 ? -10.133 18.016 -4.348 1 97.56 788 SER A N 1
ATOM 6202 C CA . SER A 1 788 ? -10.758 17.031 -5.219 1 97.56 788 SER A CA 1
ATOM 6203 C C . SER A 1 788 ? -10.047 16.953 -6.566 1 97.56 788 SER A C 1
ATOM 6205 O O . SER A 1 788 ? -9.867 15.859 -7.117 1 97.56 788 SER A O 1
ATOM 6207 N N . CYS A 1 789 ? -9.68 18.016 -7.105 1 97.12 789 CYS A N 1
ATOM 6208 C CA . CYS A 1 789 ? -9.016 18.078 -8.406 1 97.12 789 CYS A CA 1
ATOM 6209 C C . CYS A 1 789 ? -7.684 17.328 -8.367 1 97.12 789 CYS A C 1
ATOM 6211 O O . CYS A 1 789 ? -7.402 16.516 -9.242 1 97.12 789 CYS A O 1
ATOM 6213 N N . ILE A 1 790 ? -6.891 17.531 -7.281 1 96.06 790 ILE A N 1
ATOM 6214 C CA . ILE A 1 790 ? -5.586 16.891 -7.172 1 96.06 790 ILE A CA 1
ATOM 6215 C C . ILE A 1 790 ? -5.766 15.398 -6.898 1 96.06 790 ILE A C 1
ATOM 6217 O O . ILE A 1 790 ? -5.023 14.57 -7.422 1 96.06 790 ILE A O 1
ATOM 6221 N N . PHE A 1 791 ? -6.754 15.055 -6.164 1 96.31 791 PHE A N 1
ATOM 6222 C CA . PHE A 1 791 ? -7.012 13.656 -5.848 1 96.31 791 PHE A CA 1
ATOM 6223 C C . PHE A 1 791 ? -7.387 12.875 -7.102 1 96.31 791 PHE A C 1
ATOM 6225 O O . PHE A 1 791 ? -6.891 11.766 -7.324 1 96.31 791 PHE A O 1
ATOM 6232 N N . VAL A 1 792 ? -8.266 13.438 -7.891 1 95.38 792 VAL A N 1
ATOM 6233 C CA . VAL A 1 792 ? -8.734 12.758 -9.094 1 95.38 792 VAL A CA 1
ATOM 6234 C C . VAL A 1 792 ? -7.586 12.641 -10.094 1 95.38 792 VAL A C 1
ATOM 6236 O O . VAL A 1 792 ? -7.484 11.648 -10.82 1 95.38 792 VAL A O 1
ATOM 6239 N N . ALA A 1 793 ? -6.715 13.594 -10.109 1 93.25 793 ALA A N 1
ATOM 6240 C CA . ALA A 1 793 ? -5.594 13.586 -11.047 1 93.25 793 ALA A CA 1
ATOM 6241 C C . ALA A 1 793 ? -4.527 12.586 -10.617 1 93.25 793 ALA A C 1
ATOM 6243 O O . ALA A 1 793 ? -3.92 11.914 -11.461 1 93.25 793 ALA A O 1
ATOM 6244 N N . THR A 1 794 ? -4.293 12.359 -9.297 1 91.19 794 THR A N 1
ATOM 6245 C CA . THR A 1 794 ? -3.158 11.562 -8.844 1 91.19 794 THR A CA 1
ATOM 6246 C C . THR A 1 794 ? -3.633 10.258 -8.211 1 91.19 794 THR A C 1
ATOM 6248 O O . THR A 1 794 ? -2.852 9.312 -8.055 1 91.19 794 THR A O 1
ATOM 6251 N N . ASP A 1 795 ? -4.812 10.188 -7.785 1 90.44 795 ASP A N 1
ATOM 6252 C CA . ASP A 1 795 ? -5.375 9.039 -7.078 1 90.44 795 ASP A CA 1
ATOM 6253 C C . ASP A 1 795 ? -4.633 8.781 -5.77 1 90.44 795 ASP A C 1
ATOM 6255 O O . ASP A 1 795 ? -4.473 7.633 -5.355 1 90.44 795 ASP A O 1
ATOM 6259 N N . GLU A 1 796 ? -3.941 9.906 -5.207 1 90.62 796 GLU A N 1
ATOM 6260 C CA . GLU A 1 796 ? -3.229 9.828 -3.936 1 90.62 796 GLU A CA 1
ATOM 6261 C C . GLU A 1 796 ? -3.791 10.82 -2.922 1 90.62 796 GLU A C 1
ATOM 6263 O O . GLU A 1 796 ? -3.791 12.031 -3.164 1 90.62 796 GLU A O 1
ATOM 6268 N N . GLU A 1 797 ? -4.203 10.305 -1.84 1 91.62 797 GLU A N 1
ATOM 6269 C CA . GLU A 1 797 ? -4.84 11.133 -0.814 1 91.62 797 GLU A CA 1
ATOM 6270 C C . GLU A 1 797 ? -3.822 12.023 -0.11 1 91.62 797 GLU A C 1
ATOM 6272 O O . GLU A 1 797 ? -4.102 13.188 0.179 1 91.62 797 GLU A O 1
ATOM 6277 N N . ILE A 1 798 ? -2.596 11.523 0.132 1 88.75 798 ILE A N 1
ATOM 6278 C CA . ILE A 1 798 ? -1.587 12.25 0.895 1 88.75 798 ILE A CA 1
ATOM 6279 C C . ILE A 1 798 ? -1.004 13.375 0.038 1 88.75 798 ILE A C 1
ATOM 6281 O O . ILE A 1 798 ? -0.821 14.5 0.515 1 88.75 798 ILE A O 1
ATOM 6285 N N . LEU A 1 799 ? -0.77 13.109 -1.207 1 90.31 799 LEU A N 1
ATOM 6286 C CA . LEU A 1 799 ? -0.243 14.133 -2.1 1 90.31 799 LEU A CA 1
ATOM 6287 C C . LEU A 1 799 ? -1.254 15.258 -2.289 1 90.31 799 LEU A C 1
ATOM 6289 O O . LEU A 1 799 ? -0.877 16.438 -2.355 1 90.31 799 LEU A O 1
ATOM 6293 N N . ALA A 1 800 ? -2.516 14.867 -2.371 1 95.38 800 ALA A N 1
ATOM 6294 C CA . ALA A 1 800 ? -3.559 15.883 -2.496 1 95.38 800 ALA A CA 1
ATOM 6295 C C . ALA A 1 800 ? -3.615 16.766 -1.252 1 95.38 800 ALA A C 1
ATOM 6297 O O . ALA A 1 800 ? -3.768 17.984 -1.356 1 95.38 800 ALA A O 1
ATOM 6298 N N . ALA A 1 801 ? -3.445 16.188 -0.099 1 93.81 801 ALA A N 1
ATOM 6299 C CA . ALA A 1 801 ? -3.465 16.922 1.156 1 93.81 801 ALA A CA 1
ATOM 6300 C C . ALA A 1 801 ? -2.268 17.875 1.253 1 93.81 801 ALA A C 1
ATOM 6302 O O . ALA A 1 801 ? -2.42 19.047 1.601 1 93.81 801 ALA A O 1
ATOM 6303 N N . LEU A 1 802 ? -1.061 17.438 0.887 1 90.44 802 LEU A N 1
ATOM 6304 C CA . LEU A 1 802 ? 0.163 18.219 0.996 1 90.44 802 LEU A CA 1
ATOM 6305 C C . LEU A 1 802 ? 0.15 19.375 0.01 1 90.44 802 LEU A C 1
ATOM 6307 O O . LEU A 1 802 ? 0.491 20.516 0.37 1 90.44 802 LEU A O 1
ATOM 6311 N N . ILE A 1 803 ? -0.353 19.156 -1.177 1 93.12 803 ILE A N 1
ATOM 6312 C CA . ILE A 1 803 ? -0.375 20.203 -2.182 1 93.12 803 ILE A CA 1
ATOM 6313 C C . ILE A 1 803 ? -1.428 21.25 -1.811 1 93.12 803 ILE A C 1
ATOM 6315 O O . ILE A 1 803 ? -1.224 22.453 -2.014 1 93.12 803 ILE A O 1
ATOM 6319 N N . THR A 1 804 ? -2.549 20.781 -1.265 1 95.88 804 THR A N 1
ATOM 6320 C CA . THR A 1 804 ? -3.58 21.719 -0.825 1 95.88 804 THR A CA 1
ATOM 6321 C C . THR A 1 804 ? -3.074 22.578 0.331 1 95.88 804 THR A C 1
ATOM 6323 O O . THR A 1 804 ? -3.336 23.781 0.376 1 95.88 804 THR A O 1
ATOM 6326 N N . LEU A 1 805 ? -2.26 21.984 1.201 1 92.88 805 LEU A N 1
ATOM 6327 C CA . LEU A 1 805 ? -1.704 22.719 2.324 1 92.88 805 LEU A CA 1
ATOM 6328 C C . LEU A 1 805 ? -0.655 23.719 1.848 1 92.88 805 LEU A C 1
ATOM 6330 O O . LEU A 1 805 ? -0.577 24.844 2.361 1 92.88 805 LEU A O 1
ATOM 6334 N N . ILE A 1 806 ? 0.13 23.391 0.911 1 90.75 806 ILE A N 1
ATOM 6335 C CA . ILE A 1 806 ? 1.169 24.266 0.378 1 90.75 806 ILE A CA 1
ATOM 6336 C C . ILE A 1 806 ? 0.527 25.453 -0.33 1 90.75 806 ILE A C 1
ATOM 6338 O O . ILE A 1 806 ? 0.946 26.594 -0.137 1 90.75 806 ILE A O 1
ATOM 6342 N N . LEU A 1 807 ? -0.574 25.188 -1.08 1 94.94 807 LEU A N 1
ATOM 6343 C CA . LEU A 1 807 ? -1.264 26.281 -1.754 1 94.94 807 LEU A CA 1
ATOM 6344 C C . LEU A 1 807 ? -1.9 27.219 -0.742 1 94.94 807 LEU A C 1
ATOM 6346 O O . LEU A 1 807 ? -1.86 28.438 -0.916 1 94.94 807 LEU A O 1
ATOM 6350 N N . PHE A 1 808 ? -2.48 26.703 0.295 1 94.38 808 PHE A N 1
ATOM 6351 C CA . PHE A 1 808 ? -3.09 27.516 1.35 1 94.38 808 PHE A CA 1
ATOM 6352 C C . PHE A 1 808 ? -2.051 28.406 2.014 1 94.38 808 PHE A C 1
ATOM 6354 O O . PHE A 1 808 ? -2.305 29.594 2.248 1 94.38 808 PHE A O 1
ATOM 6361 N N . GLN A 1 809 ? -0.818 27.859 2.291 1 91 809 GLN A N 1
ATOM 6362 C CA . GLN A 1 809 ? 0.233 28.641 2.939 1 91 809 GLN A CA 1
ATOM 6363 C C . GLN A 1 809 ? 0.754 29.734 2.016 1 91 809 GLN A C 1
ATOM 6365 O O . GLN A 1 809 ? 1.042 30.844 2.465 1 91 809 GLN A O 1
ATOM 6370 N N . LEU A 1 810 ? 0.801 29.422 0.753 1 91.88 810 LEU A N 1
ATOM 6371 C CA . LEU A 1 810 ? 1.235 30.422 -0.209 1 91.88 810 LEU A CA 1
ATOM 6372 C C . LEU A 1 810 ? 0.216 31.562 -0.312 1 91.88 810 LEU A C 1
ATOM 6374 O O . LEU A 1 810 ? 0.589 32.719 -0.378 1 91.88 810 LEU A O 1
ATOM 6378 N N . MET A 1 811 ? -1.087 31.203 -0.28 1 95.56 811 MET A N 1
ATOM 6379 C CA . MET A 1 811 ? -2.145 32.188 -0.332 1 95.56 811 MET A CA 1
ATOM 6380 C C . MET A 1 811 ? -2.162 33.031 0.943 1 95.56 811 MET A C 1
ATOM 6382 O O . MET A 1 811 ? -2.375 34.25 0.892 1 95.56 811 MET A O 1
ATOM 6386 N N . LYS A 1 812 ? -1.893 32.406 2.053 1 93.25 812 LYS A N 1
ATOM 6387 C CA . LYS A 1 812 ? -1.881 33.094 3.334 1 93.25 812 LYS A CA 1
ATOM 6388 C C . LYS A 1 812 ? -0.729 34.094 3.406 1 93.25 812 LYS A C 1
ATOM 6390 O O . LYS A 1 812 ? -0.915 35.25 3.832 1 93.25 812 LYS A O 1
ATOM 6395 N N . ILE A 1 813 ? 0.469 33.719 2.93 1 89.62 813 ILE A N 1
ATOM 6396 C CA . ILE A 1 813 ? 1.642 34.594 2.941 1 89.62 813 ILE A CA 1
ATOM 6397 C C . ILE A 1 813 ? 1.428 35.75 1.983 1 89.62 813 ILE A C 1
ATOM 6399 O O . ILE A 1 813 ? 1.708 36.906 2.326 1 89.62 813 ILE A O 1
ATOM 6403 N N . ALA A 1 814 ? 0.839 35.438 0.859 1 92.75 814 ALA A N 1
ATOM 6404 C CA . ALA A 1 814 ? 0.581 36.5 -0.124 1 92.75 814 ALA A CA 1
ATOM 6405 C C . ALA A 1 814 ? -0.465 37.469 0.388 1 92.75 814 ALA A C 1
ATOM 6407 O O . ALA A 1 814 ? -0.292 38.688 0.271 1 92.75 814 ALA A O 1
ATOM 6408 N N . ARG A 1 815 ? -1.563 36.969 1.003 1 95.12 815 ARG A N 1
ATOM 6409 C CA . ARG A 1 815 ? -2.629 37.844 1.516 1 95.12 815 ARG A CA 1
ATOM 6410 C C . ARG A 1 815 ? -2.129 38.688 2.668 1 95.12 815 ARG A C 1
ATOM 6412 O O . ARG A 1 815 ? -2.49 39.875 2.77 1 95.12 815 ARG A O 1
ATOM 6419 N N . SER A 1 816 ? -1.307 38.125 3.518 1 91.25 816 SER A N 1
ATOM 6420 C CA . SER A 1 816 ? -0.768 38.875 4.637 1 91.25 816 SER A CA 1
ATOM 6421 C C . SER A 1 816 ? 0.205 39.938 4.156 1 91.25 816 SER A C 1
ATOM 6423 O O . SER A 1 816 ? 0.194 41.062 4.66 1 91.25 816 SER A O 1
ATOM 6425 N N . TRP A 1 817 ? 0.994 39.656 3.143 1 90 817 TRP A N 1
ATOM 6426 C CA . TRP A 1 817 ? 1.961 40.625 2.613 1 90 817 TRP A CA 1
ATOM 6427 C C . TRP A 1 817 ? 1.256 41.781 1.925 1 90 817 TRP A C 1
ATOM 6429 O O . TRP A 1 817 ? 1.565 42.969 2.188 1 90 817 TRP A O 1
ATOM 6439 N N . PHE A 1 818 ? 0.278 41.531 1.12 1 93.5 818 PHE A N 1
ATOM 6440 C CA . PHE A 1 818 ? -0.437 42.594 0.4 1 93.5 818 PHE A CA 1
ATOM 6441 C C . PHE A 1 818 ? -1.344 43.375 1.343 1 93.5 818 PHE A C 1
ATOM 6443 O O . PHE A 1 818 ? -1.546 44.562 1.162 1 93.5 818 PHE A O 1
ATOM 6450 N N . GLY A 1 819 ? -1.928 42.688 2.316 1 92.75 819 GLY A N 1
ATOM 6451 C CA . GLY A 1 819 ? -2.748 43.375 3.305 1 92.75 819 GLY A CA 1
ATOM 6452 C C . GLY A 1 819 ? -1.971 44.375 4.141 1 92.75 819 GLY A C 1
ATOM 6453 O O . GLY A 1 819 ? -2.436 45.469 4.379 1 92.75 819 GLY A O 1
ATOM 6454 N N . ASN A 1 820 ? -0.78 43.969 4.59 1 89.56 820 ASN A N 1
ATOM 6455 C CA . ASN A 1 820 ? 0.069 44.875 5.379 1 89.56 820 ASN A CA 1
ATOM 6456 C C . ASN A 1 820 ? 0.595 46.031 4.543 1 89.56 820 ASN A C 1
ATOM 6458 O O . ASN A 1 820 ? 0.747 47.156 5.051 1 89.56 820 ASN A O 1
ATOM 6462 N N . ARG A 1 821 ? 0.839 45.812 3.295 1 90.88 821 ARG A N 1
ATOM 6463 C CA . ARG A 1 821 ? 1.271 46.875 2.406 1 90.88 821 ARG A CA 1
ATOM 6464 C C . ARG A 1 821 ? 0.16 47.906 2.207 1 90.88 821 ARG A C 1
ATOM 6466 O O . ARG A 1 821 ? 0.421 49.094 2.164 1 90.88 821 ARG A O 1
ATOM 6473 N N . ASN A 1 822 ? -1.062 47.469 2.123 1 93.19 822 ASN A N 1
ATOM 6474 C CA . ASN A 1 822 ? -2.205 48.375 1.975 1 93.19 822 ASN A CA 1
ATOM 6475 C C . ASN A 1 822 ? -2.402 49.219 3.215 1 93.19 822 ASN A C 1
ATOM 6477 O O . ASN A 1 822 ? -2.654 50.438 3.104 1 93.19 822 ASN A O 1
ATOM 6481 N N . VAL A 1 823 ? -2.279 48.656 4.355 1 91.19 823 VAL A N 1
ATOM 6482 C CA . VAL A 1 823 ? -2.463 49.375 5.605 1 91.19 823 VAL A CA 1
ATOM 6483 C C . VAL A 1 823 ? -1.35 50.406 5.773 1 91.19 823 VAL A C 1
ATOM 6485 O O . VAL A 1 823 ? -1.596 51.531 6.219 1 91.19 823 VAL A O 1
ATOM 6488 N N . ALA A 1 824 ? -0.11 50.062 5.43 1 88.38 824 ALA A N 1
ATOM 6489 C CA . ALA A 1 824 ? 1.021 50.969 5.527 1 88.38 824 ALA A CA 1
ATOM 6490 C C . ALA A 1 824 ? 0.844 52.188 4.59 1 88.38 824 ALA A C 1
ATOM 6492 O O . ALA A 1 824 ? 1.16 53.312 4.953 1 88.38 824 ALA A O 1
ATOM 6493 N N . GLN A 1 825 ? 0.263 51.938 3.504 1 87.62 825 GLN A N 1
ATOM 6494 C CA . GLN A 1 825 ? 0.083 53 2.514 1 87.62 825 GLN A CA 1
ATOM 6495 C C . GLN A 1 825 ? -1.062 53.938 2.904 1 87.62 825 GLN A C 1
ATOM 6497 O O . GLN A 1 825 ? -0.965 55.156 2.734 1 87.62 825 GLN A O 1
ATOM 6502 N N . LYS A 1 826 ? -2.131 53.438 3.418 1 87.69 826 LYS A N 1
ATOM 6503 C CA . LYS A 1 826 ? -3.32 54.219 3.715 1 87.69 826 LYS A CA 1
ATOM 6504 C C . LYS A 1 826 ? -3.15 55 5.016 1 87.69 826 LYS A C 1
ATOM 6506 O O . LYS A 1 826 ? -3.707 56.094 5.168 1 87.69 826 LYS A O 1
ATOM 6511 N N . LEU A 1 827 ? -2.475 54.406 6 1 84 827 LEU A N 1
ATOM 6512 C CA . LEU A 1 827 ? -2.289 55.062 7.285 1 84 827 LEU A CA 1
ATOM 6513 C C . LEU A 1 827 ? -0.968 55.812 7.316 1 84 827 LEU A C 1
ATOM 6515 O O . LEU A 1 827 ? -0.707 56.594 8.25 1 84 827 LEU A O 1
ATOM 6519 N N . GLU A 1 828 ? -0.202 55.844 6.285 1 75.94 828 GLU A N 1
ATOM 6520 C CA . GLU A 1 828 ? 1.097 56.5 6.172 1 75.94 828 GLU A CA 1
ATOM 6521 C C . GLU A 1 828 ? 1.989 56.156 7.363 1 75.94 828 GLU A C 1
ATOM 6523 O O . GLU A 1 828 ? 2.514 57.062 8.023 1 75.94 828 GLU A O 1
ATOM 6528 N N . ILE A 1 829 ? 2.018 55.031 7.812 1 69.12 829 ILE A N 1
ATOM 6529 C CA . ILE A 1 829 ? 2.908 54.531 8.859 1 69.12 829 ILE A CA 1
ATOM 6530 C C . ILE A 1 829 ? 4.043 53.719 8.227 1 69.12 829 ILE A C 1
ATOM 6532 O O . ILE A 1 829 ? 3.844 53.031 7.219 1 69.12 829 ILE A O 1
ATOM 6536 N N . MET B 1 1 ? -2.133 -3.188 20.531 1 22.05 1 MET B N 1
ATOM 6537 C CA . MET B 1 1 ? -2.639 -2.445 19.375 1 22.05 1 MET B CA 1
ATOM 6538 C C . MET B 1 1 ? -2.418 -3.227 18.094 1 22.05 1 MET B C 1
ATOM 6540 O O . MET B 1 1 ? -3.279 -3.232 17.203 1 22.05 1 MET B O 1
ATOM 6544 N N . ARG B 1 2 ? -1.28 -3.971 18 1 33.16 2 ARG B N 1
ATOM 6545 C CA . ARG B 1 2 ? -1.026 -4.848 16.859 1 33.16 2 ARG B CA 1
ATOM 6546 C C . ARG B 1 2 ? -2.021 -6.004 16.828 1 33.16 2 ARG B C 1
ATOM 6548 O O . ARG B 1 2 ? -2.447 -6.434 15.75 1 33.16 2 ARG B O 1
ATOM 6555 N N . CYS B 1 3 ? -2.215 -6.582 17.953 1 28.44 3 CYS B N 1
ATOM 6556 C CA . CYS B 1 3 ? -3.059 -7.766 18.062 1 28.44 3 CYS B CA 1
ATOM 6557 C C . CYS B 1 3 ? -4.496 -7.449 17.656 1 28.44 3 CYS B C 1
ATOM 6559 O O . CYS B 1 3 ? -5.191 -8.305 17.109 1 28.44 3 CYS B O 1
ATOM 6561 N N . ILE B 1 4 ? -4.902 -6.211 17.922 1 29.05 4 ILE B N 1
ATOM 6562 C CA . ILE B 1 4 ? -6.309 -5.938 17.641 1 29.05 4 ILE B CA 1
ATOM 6563 C C . ILE B 1 4 ? -6.516 -5.832 16.125 1 29.05 4 ILE B C 1
ATOM 6565 O O . ILE B 1 4 ? -7.488 -6.363 15.594 1 29.05 4 ILE B O 1
ATOM 6569 N N . VAL B 1 5 ? -5.566 -5.379 15.43 1 28.5 5 VAL B N 1
ATOM 6570 C CA . VAL B 1 5 ? -5.805 -5.129 14.016 1 28.5 5 VAL B CA 1
ATOM 6571 C C . VAL B 1 5 ? -5.641 -6.426 13.227 1 28.5 5 VAL B C 1
ATOM 6573 O O . VAL B 1 5 ? -6.402 -6.691 12.297 1 28.5 5 VAL B O 1
ATOM 6576 N N . ARG B 1 6 ? -4.867 -7.387 13.594 1 35.28 6 ARG B N 1
ATOM 6577 C CA . ARG B 1 6 ? -4.707 -8.648 12.875 1 35.28 6 ARG B CA 1
ATOM 6578 C C . ARG B 1 6 ? -5.949 -9.523 13.023 1 35.28 6 ARG B C 1
ATOM 6580 O O . ARG B 1 6 ? -6.32 -10.25 12.102 1 35.28 6 ARG B O 1
ATOM 6587 N N . ALA B 1 7 ? -6.594 -9.484 14.156 1 29.38 7 ALA B N 1
ATOM 6588 C CA . ALA B 1 7 ? -7.742 -10.359 14.375 1 29.38 7 ALA B CA 1
ATOM 6589 C C . ALA B 1 7 ? -8.883 -10.008 13.43 1 29.38 7 ALA B C 1
ATOM 6591 O O . ALA B 1 7 ? -9.594 -10.898 12.953 1 29.38 7 ALA B O 1
ATOM 6592 N N . ILE B 1 8 ? -9.008 -8.773 13.078 1 28.66 8 ILE B N 1
ATOM 6593 C CA . ILE B 1 8 ? -10.172 -8.438 12.258 1 28.66 8 ILE B CA 1
ATOM 6594 C C . ILE B 1 8 ? -9.93 -8.875 10.82 1 28.66 8 ILE B C 1
ATOM 6596 O O . ILE B 1 8 ? -10.852 -9.352 10.148 1 28.66 8 ILE B O 1
ATOM 6600 N N . ILE B 1 9 ? -8.695 -9.023 10.367 1 28.59 9 ILE B N 1
ATOM 6601 C CA . ILE B 1 9 ? -8.461 -9.328 8.961 1 28.59 9 ILE B CA 1
ATOM 6602 C C . ILE B 1 9 ? -8.562 -10.828 8.727 1 28.59 9 ILE B C 1
ATOM 6604 O O . ILE B 1 9 ? -9.023 -11.281 7.68 1 28.59 9 ILE B O 1
ATOM 6608 N N . MET B 1 10 ? -8.336 -11.695 9.633 1 26.22 10 MET B N 1
ATOM 6609 C CA . MET B 1 10 ? -8.305 -13.141 9.414 1 26.22 10 MET B CA 1
ATOM 6610 C C . MET B 1 10 ? -9.703 -13.68 9.148 1 26.22 10 MET B C 1
ATOM 6612 O O . MET B 1 10 ? -9.867 -14.852 8.805 1 26.22 10 MET B O 1
ATOM 6616 N N . ILE B 1 11 ? -10.766 -13.016 9.562 1 25.61 11 ILE B N 1
ATOM 6617 C CA . ILE B 1 11 ? -12.039 -13.727 9.438 1 25.61 11 ILE B CA 1
ATOM 6618 C C . ILE B 1 11 ? -12.406 -13.875 7.969 1 25.61 11 ILE B C 1
ATOM 6620 O O . ILE B 1 11 ? -12.992 -14.883 7.566 1 25.61 11 ILE B O 1
ATOM 6624 N N . CYS B 1 12 ? -12.078 -12.945 7.129 1 23.8 12 CYS B N 1
ATOM 6625 C CA . CYS B 1 12 ? -12.828 -12.992 5.875 1 23.8 12 CYS B CA 1
ATOM 6626 C C . CYS B 1 12 ? -12.195 -13.969 4.898 1 23.8 12 CYS B C 1
ATOM 6628 O O . CYS B 1 12 ? -12.594 -14.039 3.734 1 23.8 12 CYS B O 1
ATOM 6630 N N . CYS B 1 13 ? -11.078 -14.492 5.211 1 24.7 13 CYS B N 1
ATOM 6631 C CA . CYS B 1 13 ? -10.539 -15.359 4.176 1 24.7 13 CYS B CA 1
ATOM 6632 C C . CYS B 1 13 ? -11.289 -16.688 4.141 1 24.7 13 CYS B C 1
ATOM 6634 O O . CYS B 1 13 ? -10.898 -17.641 4.809 1 24.7 13 CYS B O 1
ATOM 6636 N N . LEU B 1 14 ? -12.641 -16.625 4.156 1 23.55 14 LEU B N 1
ATOM 6637 C CA . LEU B 1 14 ? -13.383 -17.844 3.887 1 23.55 14 LEU B CA 1
ATOM 6638 C C . LEU B 1 14 ? -12.805 -18.578 2.678 1 23.55 14 LEU B C 1
ATOM 6640 O O . LEU B 1 14 ? -12.305 -17.938 1.747 1 23.55 14 LEU B O 1
ATOM 6644 N N . SER B 1 15 ? -12.578 -19.812 2.893 1 25.25 15 SER B N 1
ATOM 6645 C CA . SER B 1 15 ? -12.133 -20.969 2.111 1 25.25 15 SER B CA 1
ATOM 6646 C C . SER B 1 15 ? -12.898 -21.062 0.796 1 25.25 15 SER B C 1
ATOM 6648 O O . SER B 1 15 ? -14.125 -21.172 0.794 1 25.25 15 SER B O 1
ATOM 6650 N N . THR B 1 16 ? -12.625 -20.266 -0.116 1 28.31 16 THR B N 1
ATOM 6651 C CA . THR B 1 16 ? -13.172 -20.609 -1.425 1 28.31 16 THR B CA 1
ATOM 6652 C C . THR B 1 16 ? -12.742 -22 -1.849 1 28.31 16 THR B C 1
ATOM 6654 O O . THR B 1 16 ? -11.555 -22.266 -2.014 1 28.31 16 THR B O 1
ATOM 6657 N N . ALA B 1 17 ? -13.469 -23.031 -1.389 1 29.64 17 ALA B N 1
ATOM 6658 C CA . ALA B 1 17 ? -13.43 -24.406 -1.875 1 29.64 17 ALA B CA 1
ATOM 6659 C C . ALA B 1 17 ? -13.445 -24.453 -3.4 1 29.64 17 ALA B C 1
ATOM 6661 O O . ALA B 1 17 ? -14.328 -23.859 -4.035 1 29.64 17 ALA B O 1
ATOM 6662 N N . SER B 1 18 ? -12.398 -24.547 -3.945 1 30 18 SER B N 1
ATOM 6663 C CA . SER B 1 18 ? -12.266 -24.938 -5.344 1 30 18 SER B CA 1
ATOM 6664 C C . SER B 1 18 ? -13.117 -26.172 -5.66 1 30 18 SER B C 1
ATOM 6666 O O . SER B 1 18 ? -12.891 -27.234 -5.098 1 30 18 SER B O 1
ATOM 6668 N N . ILE B 1 19 ? -14.344 -26.062 -5.836 1 29.48 19 ILE B N 1
ATOM 6669 C CA . ILE B 1 19 ? -15.125 -27.172 -6.375 1 29.48 19 ILE B CA 1
ATOM 6670 C C . ILE B 1 19 ? -14.547 -27.609 -7.715 1 29.48 19 ILE B C 1
ATOM 6672 O O . ILE B 1 19 ? -14.633 -26.875 -8.703 1 29.48 19 ILE B O 1
ATOM 6676 N N . ALA B 1 20 ? -13.477 -28.328 -7.723 1 36.41 20 ALA B N 1
ATOM 6677 C CA . ALA B 1 20 ? -12.953 -29.062 -8.875 1 36.41 20 ALA B CA 1
ATOM 6678 C C . ALA B 1 20 ? -14.055 -29.875 -9.539 1 36.41 20 ALA B C 1
ATOM 6680 O O . ALA B 1 20 ? -14.758 -30.641 -8.875 1 36.41 20 ALA B O 1
ATOM 6681 N N . TYR B 1 21 ? -14.766 -29.406 -10.414 1 36.59 21 TYR B N 1
ATOM 6682 C CA . TYR B 1 21 ? -15.531 -30.312 -11.266 1 36.59 21 TYR B CA 1
ATOM 6683 C C . TYR B 1 21 ? -14.727 -31.578 -11.57 1 36.59 21 TYR B C 1
ATOM 6685 O O . TYR B 1 21 ? -13.719 -31.516 -12.273 1 36.59 21 TYR B O 1
ATOM 6693 N N . THR B 1 22 ? -14.609 -32.406 -10.688 1 40.75 22 THR B N 1
ATOM 6694 C CA . THR B 1 22 ? -14.133 -33.719 -11.062 1 40.75 22 THR B CA 1
ATOM 6695 C C . THR B 1 22 ? -14.992 -34.312 -12.172 1 40.75 22 THR B C 1
ATOM 6697 O O . THR B 1 22 ? -16.219 -34.219 -12.141 1 40.75 22 THR B O 1
ATOM 6700 N N . GLN B 1 23 ? -14.539 -34.5 -13.422 1 50.69 23 GLN B N 1
ATOM 6701 C CA . GLN B 1 23 ? -15.211 -35.344 -14.406 1 50.69 23 GLN B CA 1
ATOM 6702 C C . GLN B 1 23 ? -16.125 -36.375 -13.734 1 50.69 23 GLN B C 1
ATOM 6704 O O . GLN B 1 23 ? -15.703 -37.062 -12.82 1 50.69 23 GLN B O 1
ATOM 6709 N N . LYS B 1 24 ? -17.344 -36.031 -13.719 1 55.19 24 LYS B N 1
ATOM 6710 C CA . LYS B 1 24 ? -18.25 -37.031 -13.195 1 55.19 24 LYS B CA 1
ATOM 6711 C C . LYS B 1 24 ? -17.766 -38.438 -13.562 1 55.19 24 LYS B C 1
ATOM 6713 O O . LYS B 1 24 ? -17.578 -38.75 -14.734 1 55.19 24 LYS B O 1
ATOM 6718 N N . GLN B 1 25 ? -17.031 -39.031 -12.766 1 62.66 25 GLN B N 1
ATOM 6719 C CA . GLN B 1 25 ? -16.672 -40.438 -12.953 1 62.66 25 GLN B CA 1
ATOM 6720 C C . GLN B 1 25 ? -17.922 -41.281 -13.172 1 62.66 25 GLN B C 1
ATOM 6722 O O . GLN B 1 25 ? -18.844 -41.281 -12.352 1 62.66 25 GLN B O 1
ATOM 6727 N N . CYS B 1 26 ? -18.156 -41.469 -14.516 1 74.75 26 CYS B N 1
ATOM 6728 C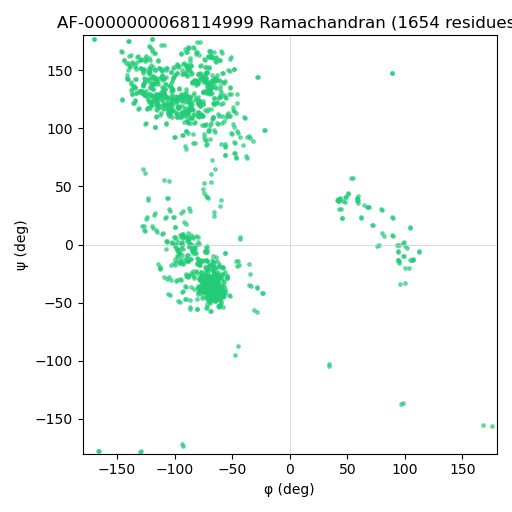 CA . CYS B 1 26 ? -19.266 -42.344 -14.859 1 74.75 26 CYS B CA 1
ATOM 6729 C C . CYS B 1 26 ? -19.125 -43.688 -14.156 1 74.75 26 CYS B C 1
ATOM 6731 O O . CYS B 1 26 ? -18.031 -44.062 -13.688 1 74.75 26 CYS B O 1
ATOM 6733 N N . GLU B 1 27 ? -20.266 -44.312 -13.859 1 73.88 27 GLU B N 1
ATOM 6734 C CA . GLU B 1 27 ? -20.25 -45.688 -13.359 1 73.88 27 GLU B CA 1
ATOM 6735 C C . GLU B 1 27 ? -19.375 -46.562 -14.227 1 73.88 27 GLU B C 1
ATOM 6737 O O . GLU B 1 27 ? -19.125 -46.281 -15.398 1 73.88 27 GLU B O 1
ATOM 6742 N N . PRO B 1 28 ? -18.828 -47.5 -13.727 1 72.69 28 PRO B N 1
ATOM 6743 C CA . PRO B 1 28 ? -17.891 -48.344 -14.445 1 72.69 28 PRO B CA 1
ATOM 6744 C C . PRO B 1 28 ? -18.484 -48.906 -15.742 1 72.69 28 PRO B C 1
ATOM 6746 O O . PRO B 1 28 ? -17.75 -49.188 -16.688 1 72.69 28 PRO B O 1
ATOM 6749 N N . GLU B 1 29 ? -19.797 -49.031 -15.742 1 76.56 29 GLU B N 1
ATOM 6750 C CA . GLU B 1 29 ? -20.391 -49.625 -16.938 1 76.56 29 GLU B CA 1
ATOM 6751 C C . GLU B 1 29 ? -20.797 -48.531 -17.938 1 76.56 29 GLU B C 1
ATOM 6753 O O . GLU B 1 29 ? -21.297 -48.844 -19.016 1 76.56 29 GLU B O 1
ATOM 6758 N N . ALA B 1 30 ? -20.438 -47.312 -17.609 1 82.06 30 ALA B N 1
ATOM 6759 C CA . ALA B 1 30 ? -20.844 -46.25 -18.484 1 82.06 30 ALA B CA 1
ATOM 6760 C C . ALA B 1 30 ? -19.641 -45.375 -18.906 1 82.06 30 ALA B C 1
ATOM 6762 O O . ALA B 1 30 ? -18.641 -45.312 -18.172 1 82.06 30 ALA B O 1
ATOM 6763 N N . TYR B 1 31 ? -19.594 -45.031 -20.172 1 81.94 31 TYR B N 1
ATOM 6764 C CA . TYR B 1 31 ? -18.562 -44.125 -20.641 1 81.94 31 TYR B CA 1
ATOM 6765 C C . TYR B 1 31 ? -19.094 -42.688 -20.719 1 81.94 31 TYR B C 1
ATOM 6767 O O . TYR B 1 31 ? -20.297 -42.469 -20.766 1 81.94 31 TYR B O 1
ATOM 6775 N N . TYR B 1 32 ? -18.172 -41.75 -20.578 1 80.56 32 TYR B N 1
ATOM 6776 C CA . TYR B 1 32 ? -18.531 -40.344 -20.656 1 80.56 32 TYR B CA 1
ATOM 6777 C C . TYR B 1 32 ? -18.516 -39.844 -22.109 1 80.56 32 TYR B C 1
ATOM 6779 O O . TYR B 1 32 ? -17.484 -39.906 -22.781 1 80.56 32 TYR B O 1
ATOM 6787 N N . ASP B 1 33 ? -19.562 -39.469 -22.562 1 77.69 33 ASP B N 1
ATOM 6788 C CA . ASP B 1 33 ? -19.672 -38.906 -23.891 1 77.69 33 ASP B CA 1
ATOM 6789 C C . ASP B 1 33 ? -19.453 -37.375 -23.844 1 77.69 33 ASP B C 1
ATOM 6791 O O . ASP B 1 33 ? -20.344 -36.656 -23.406 1 77.69 33 ASP B O 1
ATOM 6795 N N . PRO B 1 34 ? -18.297 -36.938 -24.312 1 75.56 34 PRO B N 1
ATOM 6796 C CA . PRO B 1 34 ? -18 -35.5 -24.266 1 75.56 34 PRO B CA 1
ATOM 6797 C C . PRO B 1 34 ? -19 -34.688 -25.094 1 75.56 34 PRO B C 1
ATOM 6799 O O . PRO B 1 34 ? -19.172 -33.5 -24.828 1 75.56 34 PRO B O 1
ATOM 6802 N N . GLY B 1 35 ? -19.625 -35.219 -26.141 1 69.12 35 GLY B N 1
ATOM 6803 C CA . GLY B 1 35 ? -20.594 -34.5 -26.938 1 69.12 35 GLY B CA 1
ATOM 6804 C C . GLY B 1 35 ? -21.875 -34.188 -26.172 1 69.12 35 GLY B C 1
ATOM 6805 O O . GLY B 1 35 ? -22.406 -33.094 -26.25 1 69.12 35 GLY B O 1
ATOM 6806 N N . LEU B 1 36 ? -22.281 -35.156 -25.344 1 67.62 36 LEU B N 1
ATOM 6807 C CA . LEU B 1 36 ? -23.516 -35.031 -24.578 1 67.62 36 LEU B CA 1
ATOM 6808 C C . LEU B 1 36 ? -23.234 -34.594 -23.141 1 67.62 36 LEU B C 1
ATOM 6810 O O . LEU B 1 36 ? -24.156 -34.312 -22.391 1 67.62 36 LEU B O 1
ATOM 6814 N N . LEU B 1 37 ? -21.969 -34.406 -22.891 1 73.19 37 LEU B N 1
ATOM 6815 C CA . LEU B 1 37 ? -21.531 -34.094 -21.547 1 73.19 37 LEU B CA 1
ATOM 6816 C C . LEU B 1 37 ? -22.25 -34.969 -20.516 1 73.19 37 LEU B C 1
ATOM 6818 O O . LEU B 1 37 ? -22.719 -34.438 -19.484 1 73.19 37 LEU B O 1
ATOM 6822 N N . GLY B 1 38 ? -22.453 -36.156 -20.891 1 75.69 38 GLY B N 1
ATOM 6823 C CA . GLY B 1 38 ? -23.125 -37.094 -20 1 75.69 38 GLY B CA 1
ATOM 6824 C C . GLY B 1 38 ? -22.609 -38.531 -20.141 1 75.69 38 GLY B C 1
ATOM 6825 O O . GLY B 1 38 ? -21.812 -38.812 -21.016 1 75.69 38 GLY B O 1
ATOM 6826 N N . CYS B 1 39 ? -23.016 -39.312 -19.109 1 81.75 39 CYS B N 1
ATOM 6827 C CA . CYS B 1 39 ? -22.609 -40.719 -19.109 1 81.75 39 CYS B CA 1
ATOM 6828 C C . CYS B 1 39 ? -23.578 -41.562 -19.891 1 81.75 39 CYS B C 1
ATOM 6830 O O . CYS B 1 39 ? -24.797 -41.344 -19.828 1 81.75 39 CYS B O 1
ATOM 6832 N N . GLN B 1 40 ? -23.125 -42.312 -20.844 1 81.44 40 GLN B N 1
ATOM 6833 C CA . GLN B 1 40 ? -23.938 -43.25 -21.609 1 81.44 40 GLN B CA 1
ATOM 6834 C C . GLN B 1 40 ? -23.469 -44.688 -21.359 1 81.44 40 GLN B C 1
ATOM 6836 O O . GLN B 1 40 ? -22.297 -44.938 -21.125 1 81.44 40 GLN B O 1
ATOM 6841 N N . SER B 1 41 ? -24.422 -45.594 -21.281 1 82.31 41 SER B N 1
ATOM 6842 C CA . SER B 1 41 ? -24.078 -47 -21.094 1 82.31 41 SER B CA 1
ATOM 6843 C C . SER B 1 41 ? -23.719 -47.656 -22.422 1 82.31 41 SER B C 1
ATOM 6845 O O . SER B 1 41 ? -24.266 -47.281 -23.469 1 82.31 41 SER B O 1
ATOM 6847 N N . CYS B 1 42 ? -22.781 -48.469 -22.359 1 82 42 CYS B N 1
ATOM 6848 C CA . CYS B 1 42 ? -22.469 -49.25 -23.562 1 82 42 CYS B CA 1
ATOM 6849 C C . CYS B 1 42 ? -23.594 -50.219 -23.891 1 82 42 CYS B C 1
ATOM 6851 O O . CYS B 1 42 ? -24.297 -50.688 -23 1 82 42 CYS B O 1
ATOM 6853 N N . PRO B 1 43 ? -23.969 -50.375 -25.141 1 74.62 43 PRO B N 1
ATOM 6854 C CA . PRO B 1 43 ? -25.062 -51.281 -25.484 1 74.62 43 PRO B CA 1
ATOM 6855 C C . PRO B 1 43 ? -24.859 -52.688 -24.891 1 74.62 43 PRO B C 1
ATOM 6857 O O . PRO B 1 43 ? -23.797 -53.281 -25.047 1 74.62 43 PRO B O 1
ATOM 6860 N N . ALA B 1 44 ? -25.672 -53.094 -23.906 1 66 44 ALA B N 1
ATOM 6861 C CA . ALA B 1 44 ? -25.594 -54.375 -23.172 1 66 44 ALA B CA 1
ATOM 6862 C C . ALA B 1 44 ? -25.578 -55.531 -24.141 1 66 44 ALA B C 1
ATOM 6864 O O . ALA B 1 44 ? -24.859 -56.531 -23.906 1 66 44 ALA B O 1
ATOM 6865 N N . ASN B 1 45 ? -26.484 -55.5 -25.234 1 66.31 45 ASN B N 1
ATOM 6866 C CA . ASN B 1 45 ? -26.688 -56.656 -26.094 1 66.31 45 ASN B CA 1
ATOM 6867 C C . ASN B 1 45 ? -25.484 -56.906 -27.016 1 66.31 45 ASN B C 1
ATOM 6869 O O . ASN B 1 45 ? -25.438 -57.906 -27.734 1 66.31 45 ASN B O 1
ATOM 6873 N N . SER B 1 46 ? -24.547 -55.969 -26.844 1 75.44 46 SER B N 1
ATOM 6874 C CA . SER B 1 46 ? -23.484 -56.125 -27.828 1 75.44 46 SER B CA 1
ATOM 6875 C C . SER B 1 46 ? -22.141 -56.438 -27.141 1 75.44 46 SER B C 1
ATOM 6877 O O . SER B 1 46 ? -21.078 -56.281 -27.75 1 75.44 46 SER B O 1
ATOM 6879 N N . SER B 1 47 ? -22.188 -57.062 -25.953 1 80.75 47 SER B N 1
ATOM 6880 C CA . SER B 1 47 ? -20.984 -57.469 -25.219 1 80.75 47 SER B CA 1
ATOM 6881 C C . SER B 1 47 ? -19.922 -56.375 -25.234 1 80.75 47 SER B C 1
ATOM 6883 O O . SER B 1 47 ? -18.75 -56.656 -25.516 1 80.75 47 SER B O 1
ATOM 6885 N N . MET B 1 48 ? -20.312 -55.188 -25.109 1 84.75 48 MET B N 1
ATOM 6886 C CA . MET B 1 48 ? -19.375 -54.062 -25.047 1 84.75 48 MET B CA 1
ATOM 6887 C C . MET B 1 48 ? -19.234 -53.531 -23.625 1 84.75 48 MET B C 1
ATOM 6889 O O . MET B 1 48 ? -20.188 -53.562 -22.844 1 84.75 48 MET B O 1
ATOM 6893 N N . ILE B 1 49 ? -17.906 -53.281 -23.344 1 83 49 ILE B N 1
ATOM 6894 C CA . ILE B 1 49 ? -17.609 -52.688 -22.047 1 83 49 ILE B CA 1
ATOM 6895 C C . ILE B 1 49 ? -16.984 -51.312 -22.219 1 83 49 ILE B C 1
ATOM 6897 O O . ILE B 1 49 ? -16.578 -50.938 -23.328 1 83 49 ILE B O 1
ATOM 6901 N N . THR B 1 50 ? -16.953 -50.531 -21.156 1 81.69 50 THR B N 1
ATOM 6902 C CA . THR B 1 50 ? -16.406 -49.188 -21.188 1 81.69 50 THR B CA 1
ATOM 6903 C C . THR B 1 50 ? -14.898 -49.219 -21.422 1 81.69 50 THR B C 1
ATOM 6905 O O . THR B 1 50 ? -14.195 -50.094 -20.906 1 81.69 50 THR B O 1
ATOM 6908 N N . SER B 1 51 ? -14.398 -48.375 -22.281 1 78.44 51 SER B N 1
ATOM 6909 C CA . SER B 1 51 ? -12.969 -48.281 -22.578 1 78.44 51 SER B CA 1
ATOM 6910 C C . SER B 1 51 ? -12.188 -47.781 -21.359 1 78.44 51 SER B C 1
ATOM 6912 O O . SER B 1 51 ? -12.773 -47.25 -20.406 1 78.44 51 SER B O 1
ATOM 6914 N N . LEU B 1 52 ? -10.891 -48.031 -21.359 1 72.88 52 LEU B N 1
ATOM 6915 C CA . LEU B 1 52 ? -10.031 -47.656 -20.25 1 72.88 52 LEU B CA 1
ATOM 6916 C C . LEU B 1 52 ? -9.984 -46.156 -20.078 1 72.88 52 LEU B C 1
ATOM 6918 O O . LEU B 1 52 ? -9.883 -45.656 -18.953 1 72.88 52 LEU B O 1
ATOM 6922 N N . ASP B 1 53 ? -10.102 -45.469 -21.156 1 72.62 53 ASP B N 1
ATOM 6923 C CA . ASP B 1 53 ? -10.047 -44 -21.078 1 72.62 53 ASP B CA 1
ATOM 6924 C C . ASP B 1 53 ? -11.391 -43.438 -20.625 1 72.62 53 ASP B C 1
ATOM 6926 O O . ASP B 1 53 ? -11.469 -42.25 -20.234 1 72.62 53 ASP B O 1
ATOM 6930 N N . GLY B 1 54 ? -12.367 -44.25 -20.641 1 74.44 54 GLY B N 1
ATOM 6931 C CA . GLY B 1 54 ? -13.672 -43.875 -20.125 1 74.44 54 GLY B CA 1
ATOM 6932 C C . GLY B 1 54 ? -14.508 -43.094 -21.109 1 74.44 54 GLY B C 1
ATOM 6933 O O . GLY B 1 54 ? -15.602 -42.625 -20.797 1 74.44 54 GLY B O 1
ATOM 6934 N N . PHE B 1 55 ? -14.039 -42.969 -22.375 1 78.69 55 PHE B N 1
ATOM 6935 C CA . PHE B 1 55 ? -14.75 -42.094 -23.297 1 78.69 55 PHE B CA 1
ATOM 6936 C C . PHE B 1 55 ? -15.367 -42.875 -24.453 1 78.69 55 PHE B C 1
ATOM 6938 O O . PHE B 1 55 ? -15.836 -42.312 -25.438 1 78.69 55 PHE B O 1
ATOM 6945 N N . GLY B 1 56 ? -15.344 -44.125 -24.297 1 78.5 56 GLY B N 1
ATOM 6946 C CA . GLY B 1 56 ? -15.93 -44.969 -25.328 1 78.5 56 GLY B CA 1
ATOM 6947 C C . GLY B 1 56 ? -16.156 -46.406 -24.859 1 78.5 56 GLY B C 1
ATOM 6948 O O . GLY B 1 56 ? -16.125 -46.688 -23.656 1 78.5 56 GLY B O 1
ATOM 6949 N N . CYS B 1 57 ? -16.609 -47.094 -25.781 1 81 57 CYS B N 1
ATOM 6950 C CA . CYS B 1 57 ? -16.859 -48.5 -25.531 1 81 57 CYS B CA 1
ATOM 6951 C C . CYS B 1 57 ? -15.891 -49.375 -26.297 1 81 57 CYS B C 1
ATOM 6953 O O . CYS B 1 57 ? -15.359 -48.969 -27.328 1 81 57 CYS B O 1
ATOM 6955 N N . ARG B 1 58 ? -15.555 -50.406 -25.703 1 80.88 58 ARG B N 1
ATOM 6956 C CA . ARG B 1 58 ? -14.742 -51.438 -26.359 1 80.88 58 ARG B CA 1
ATOM 6957 C C . ARG B 1 58 ? -15.336 -52.812 -26.156 1 80.88 58 ARG B C 1
ATOM 6959 O O . ARG B 1 58 ? -16.234 -53 -25.344 1 80.88 58 ARG B O 1
ATOM 6966 N N . CYS B 1 59 ? -14.953 -53.719 -26.922 1 86.62 59 CYS B N 1
ATOM 6967 C CA . CYS B 1 59 ? -15.438 -55.062 -26.797 1 86.62 59 CYS B CA 1
ATOM 6968 C C . CYS B 1 59 ? -14.953 -55.719 -25.5 1 86.62 59 CYS B C 1
ATOM 6970 O O . CYS B 1 59 ? -13.844 -55.438 -25.047 1 86.62 59 CYS B O 1
ATOM 6972 N N . ASP B 1 60 ? -15.859 -56.469 -24.938 1 84.31 60 ASP B N 1
ATOM 6973 C CA . ASP B 1 60 ? -15.492 -57.188 -23.719 1 84.31 60 ASP B CA 1
ATOM 6974 C C . ASP B 1 60 ? -14.32 -58.125 -23.984 1 84.31 60 ASP B C 1
ATOM 6976 O O . ASP B 1 60 ? -13.969 -58.375 -25.141 1 84.31 60 ASP B O 1
ATOM 6980 N N . GLU B 1 61 ? -13.703 -58.625 -23.047 1 83.88 61 GLU B N 1
ATOM 6981 C CA . GLU B 1 61 ? -12.508 -59.469 -23.156 1 83.88 61 GLU B CA 1
ATOM 6982 C C . GLU B 1 61 ? -12.805 -60.781 -23.859 1 83.88 61 GLU B C 1
ATOM 6984 O O . GLU B 1 61 ? -11.938 -61.344 -24.531 1 83.88 61 GLU B O 1
ATOM 6989 N N . HIS B 1 62 ? -14.086 -61.25 -23.781 1 86.94 62 HIS B N 1
ATOM 6990 C CA . HIS B 1 62 ? -14.43 -62.531 -24.391 1 86.94 62 HIS B CA 1
ATOM 6991 C C . HIS B 1 62 ? -15.281 -62.344 -25.641 1 86.94 62 HIS B C 1
ATOM 6993 O O . HIS B 1 62 ? -16.031 -63.25 -26.016 1 86.94 62 HIS B O 1
ATOM 6999 N N . SER B 1 63 ? -15.133 -61.156 -26.172 1 88.25 63 SER B N 1
ATOM 7000 C CA . SER B 1 63 ? -15.914 -60.875 -27.375 1 88.25 63 SER B CA 1
ATOM 7001 C C . SER B 1 63 ? -15.039 -60.344 -28.5 1 88.25 63 SER B C 1
ATOM 7003 O O . SER B 1 63 ? -13.93 -59.844 -28.25 1 88.25 63 SER B O 1
ATOM 7005 N N . VAL B 1 64 ? -15.438 -60.594 -29.75 1 89 64 VAL B N 1
ATOM 7006 C CA . VAL B 1 64 ? -14.742 -60.094 -30.938 1 89 64 VAL B CA 1
ATOM 7007 C C . VAL B 1 64 ? -15.625 -59.094 -31.672 1 89 64 VAL B C 1
ATOM 7009 O O . VAL B 1 64 ? -16.859 -59.188 -31.641 1 89 64 VAL B O 1
ATOM 7012 N N . PRO B 1 65 ? -14.953 -58.156 -32.375 1 85 65 PRO B N 1
ATOM 7013 C CA . PRO B 1 65 ? -15.727 -57.125 -33.062 1 85 65 PRO B CA 1
ATOM 7014 C C . PRO B 1 65 ? -16.359 -57.625 -34.375 1 85 65 PRO B C 1
ATOM 7016 O O . PRO B 1 65 ? -15.703 -58.312 -35.156 1 85 65 PRO B O 1
ATOM 7019 N N . GLU B 1 66 ? -17.609 -57.531 -34.531 1 80.56 66 GLU B N 1
ATOM 7020 C CA . GLU B 1 66 ? -18.312 -57.781 -35.781 1 80.56 66 GLU B CA 1
ATOM 7021 C C . GLU B 1 66 ? -18.516 -56.531 -36.594 1 80.56 66 GLU B C 1
ATOM 7023 O O . GLU B 1 66 ? -18.609 -56.562 -37.812 1 80.56 66 GLU B O 1
ATOM 7028 N N . GLY B 1 67 ? -18.359 -55.406 -36 1 73.69 67 GLY B N 1
ATOM 7029 C CA . GLY B 1 67 ? -18.484 -54.062 -36.531 1 73.69 67 GLY B CA 1
ATOM 7030 C C . GLY B 1 67 ? -18 -52.969 -35.594 1 73.69 67 GLY B C 1
ATOM 7031 O O . GLY B 1 67 ? -17.469 -53.281 -34.531 1 73.69 67 GLY B O 1
ATOM 7032 N N . PRO B 1 68 ? -18.078 -51.844 -36.125 1 72.94 68 PRO B N 1
ATOM 7033 C CA . PRO B 1 68 ? -17.578 -50.781 -35.25 1 72.94 68 PRO B CA 1
ATOM 7034 C C . PRO B 1 68 ? -18.391 -50.625 -33.969 1 72.94 68 PRO B C 1
ATOM 7036 O O . PRO B 1 68 ? -17.859 -50.188 -32.938 1 72.94 68 PRO B O 1
ATOM 7039 N N . ALA B 1 69 ? -19.625 -51 -33.844 1 74.56 69 ALA B N 1
ATOM 7040 C CA . ALA B 1 69 ? -20.438 -50.781 -32.656 1 74.56 69 ALA B CA 1
ATOM 7041 C C . ALA B 1 69 ? -21.031 -52.094 -32.156 1 74.56 69 ALA B C 1
ATOM 7043 O O . ALA B 1 69 ? -22 -52.094 -31.391 1 74.56 69 ALA B O 1
ATOM 7044 N N . LYS B 1 70 ? -20.578 -53.188 -32.656 1 81.94 70 LYS B N 1
ATOM 7045 C CA . LYS B 1 70 ? -21.141 -54.5 -32.25 1 81.94 70 LYS B CA 1
ATOM 7046 C C . LYS B 1 70 ? -20.047 -55.531 -32.031 1 81.94 70 LYS B C 1
ATOM 7048 O O . LYS B 1 70 ? -19.094 -55.594 -32.812 1 81.94 70 LYS B O 1
ATOM 7053 N N . CYS B 1 71 ? -20.219 -56.188 -30.953 1 88.69 71 CYS B N 1
ATOM 7054 C CA . CYS B 1 71 ? -19.281 -57.25 -30.656 1 88.69 71 CYS B CA 1
ATOM 7055 C C . CYS B 1 71 ? -20.016 -58.594 -30.484 1 88.69 71 CYS B C 1
ATOM 7057 O O . CYS B 1 71 ? -21.188 -58.594 -30.125 1 88.69 71 CYS B O 1
ATOM 7059 N N . LYS B 1 72 ? -19.531 -59.656 -30.875 1 88.56 72 LYS B N 1
ATOM 7060 C CA . LYS B 1 72 ? -20.078 -61 -30.734 1 88.56 72 LYS B CA 1
ATOM 7061 C C . LYS B 1 72 ? -19.312 -61.781 -29.672 1 88.56 72 LYS B C 1
ATOM 7063 O O . LYS B 1 72 ? -18.094 -61.906 -29.734 1 88.56 72 LYS B O 1
ATOM 7068 N N . PRO B 1 73 ? -20.094 -62.188 -28.656 1 89.62 73 PRO B N 1
ATOM 7069 C CA . PRO B 1 73 ? -19.438 -63 -27.625 1 89.62 73 PRO B CA 1
ATOM 7070 C C . PRO B 1 73 ? -19.047 -64.375 -28.125 1 89.62 73 PRO B C 1
ATOM 7072 O O . PRO B 1 73 ? -19.781 -65 -28.922 1 89.62 73 PRO B O 1
ATOM 7075 N N . CYS B 1 74 ? -17.984 -64.75 -27.766 1 89.94 74 CYS B N 1
ATOM 7076 C CA . CYS B 1 74 ? -17.547 -66.125 -28.094 1 89.94 74 CYS B CA 1
ATOM 7077 C C . CYS B 1 74 ? -18.219 -67.125 -27.172 1 89.94 74 CYS B C 1
ATOM 7079 O O . CYS B 1 74 ? -18.547 -66.812 -26.031 1 89.94 74 CYS B O 1
ATOM 7081 N N . ASN B 1 75 ? -18.5 -68.375 -27.672 1 85.12 75 ASN B N 1
ATOM 7082 C CA . ASN B 1 75 ? -19.109 -69.438 -26.891 1 85.12 75 ASN B CA 1
ATOM 7083 C C . ASN B 1 75 ? -18.172 -69.875 -25.766 1 85.12 75 ASN B C 1
ATOM 7085 O O . ASN B 1 75 ? -16.969 -69.625 -25.797 1 85.12 75 ASN B O 1
ATOM 7089 N N . ALA B 1 76 ? -18.75 -70.5 -24.688 1 82.38 76 ALA B N 1
ATOM 7090 C CA . ALA B 1 76 ? -18 -70.938 -23.547 1 82.38 76 ALA B CA 1
ATOM 7091 C C . ALA B 1 76 ? -16.891 -71.938 -23.984 1 82.38 76 ALA B C 1
ATOM 7093 O O . ALA B 1 76 ? -15.891 -72.062 -23.281 1 82.38 76 ALA B O 1
ATOM 7094 N N . THR B 1 77 ? -17.156 -72.5 -25.203 1 85.94 77 THR B N 1
ATOM 7095 C CA . THR B 1 77 ? -16.172 -73.5 -25.688 1 85.94 77 THR B CA 1
ATOM 7096 C C . THR B 1 77 ? -15.164 -72.812 -26.609 1 85.94 77 THR B C 1
ATOM 7098 O O . THR B 1 77 ? -14.367 -73.5 -27.25 1 85.94 77 THR B O 1
ATOM 7101 N N . GLU B 1 78 ? -15.25 -71.562 -26.641 1 88.75 78 GLU B N 1
ATOM 7102 C CA . GLU B 1 78 ? -14.359 -70.812 -27.547 1 88.75 78 GLU B CA 1
ATOM 7103 C C . GLU B 1 78 ? -13.516 -69.812 -26.781 1 88.75 78 GLU B C 1
ATOM 7105 O O . GLU B 1 78 ? -13.867 -69.375 -25.672 1 88.75 78 GLU B O 1
ATOM 7110 N N . LEU B 1 79 ? -12.312 -69.5 -27.328 1 89.56 79 LEU B N 1
ATOM 7111 C CA . LEU B 1 79 ? -11.422 -68.5 -26.797 1 89.56 79 LEU B CA 1
ATOM 7112 C C . LEU B 1 79 ? -11.188 -67.375 -27.828 1 89.56 79 LEU B C 1
ATOM 7114 O O . LEU B 1 79 ? -11.148 -67.625 -29.031 1 89.56 79 LEU B O 1
ATOM 7118 N N . VAL B 1 80 ? -11.086 -66.125 -27.312 1 89.62 80 VAL B N 1
ATOM 7119 C CA . VAL B 1 80 ? -10.812 -65 -28.203 1 89.62 80 VAL B CA 1
ATOM 7120 C C . VAL B 1 80 ? -9.367 -65.062 -28.688 1 89.62 80 VAL B C 1
ATOM 7122 O O . VAL B 1 80 ? -8.461 -65.312 -27.906 1 89.62 80 VAL B O 1
ATOM 7125 N N . SER B 1 81 ? -9.219 -64.75 -29.906 1 87.19 81 SER B N 1
ATOM 7126 C CA . SER B 1 81 ? -7.879 -64.812 -30.5 1 87.19 81 SER B CA 1
ATOM 7127 C C . SER B 1 81 ? -7.004 -63.688 -29.906 1 87.19 81 SER B C 1
ATOM 7129 O O . SER B 1 81 ? -7.512 -62.75 -29.266 1 87.19 81 SER B O 1
ATOM 7131 N N . ALA B 1 82 ? -5.664 -63.812 -30.156 1 81.75 82 ALA B N 1
ATOM 7132 C CA . ALA B 1 82 ? -4.707 -62.844 -29.609 1 81.75 82 ALA B CA 1
ATOM 7133 C C . ALA B 1 82 ? -4.934 -61.438 -30.203 1 81.75 82 ALA B C 1
ATOM 7135 O O . ALA B 1 82 ? -4.742 -60.438 -29.516 1 81.75 82 ALA B O 1
ATOM 7136 N N . ASP B 1 83 ? -5.32 -61.375 -31.438 1 79.62 83 ASP B N 1
ATOM 7137 C CA . ASP B 1 83 ? -5.578 -60.094 -32.062 1 79.62 83 ASP B CA 1
ATOM 7138 C C . ASP B 1 83 ? -7.02 -59.625 -31.828 1 79.62 83 ASP B C 1
ATOM 7140 O O . ASP B 1 83 ? -7.441 -58.594 -32.344 1 79.62 83 ASP B O 1
ATOM 7144 N N . ARG B 1 84 ? -7.785 -60.469 -31.125 1 83.31 84 ARG B N 1
ATOM 7145 C CA . ARG B 1 84 ? -9.156 -60.188 -30.719 1 83.31 84 ARG B CA 1
ATOM 7146 C C . ARG B 1 84 ? -10.078 -60.062 -31.938 1 83.31 84 ARG B C 1
ATOM 7148 O O . ARG B 1 84 ? -11.062 -59.312 -31.906 1 83.31 84 ARG B O 1
ATOM 7155 N N . SER B 1 85 ? -9.844 -60.812 -33 1 83.56 85 SER B N 1
ATOM 7156 C CA . SER B 1 85 ? -10.633 -60.688 -34.219 1 83.56 85 SER B CA 1
ATOM 7157 C C . SER B 1 85 ? -11.57 -61.844 -34.406 1 83.56 85 SER B C 1
ATOM 7159 O O . SER B 1 85 ? -12.617 -61.719 -35.062 1 83.56 85 SER B O 1
ATOM 7161 N N . ILE B 1 86 ? -11.172 -63.062 -33.875 1 87.19 86 ILE B N 1
ATOM 7162 C CA . ILE B 1 86 ? -11.977 -64.25 -34.156 1 87.19 86 ILE B CA 1
ATOM 7163 C C . ILE B 1 86 ? -12.078 -65.125 -32.906 1 87.19 86 ILE B C 1
ATOM 7165 O O . ILE B 1 86 ? -11.211 -65.062 -32.031 1 87.19 86 ILE B O 1
ATOM 7169 N N . CYS B 1 87 ? -13.18 -65.875 -32.875 1 91.81 87 CYS B N 1
ATOM 7170 C CA . CYS B 1 87 ? -13.367 -66.875 -31.828 1 91.81 87 CYS B CA 1
ATOM 7171 C C . CYS B 1 87 ? -12.797 -68.188 -32.281 1 91.81 87 CYS B C 1
ATOM 7173 O O . CYS B 1 87 ? -13.172 -68.75 -33.312 1 91.81 87 CYS B O 1
ATOM 7175 N N . VAL B 1 88 ? -11.961 -68.812 -31.5 1 91.75 88 VAL B N 1
ATOM 7176 C CA . VAL B 1 88 ? -11.32 -70.062 -31.797 1 91.75 88 VAL B CA 1
ATOM 7177 C C . VAL B 1 88 ? -11.844 -71.125 -30.859 1 91.75 88 VAL B C 1
ATOM 7179 O O . VAL B 1 88 ? -11.844 -70.938 -29.641 1 91.75 88 VAL B O 1
ATOM 7182 N N . PRO B 1 89 ? -12.328 -72.312 -31.375 1 88.94 89 PRO B N 1
ATOM 7183 C CA . PRO B 1 89 ? -12.906 -73.375 -30.531 1 88.94 89 PRO B CA 1
ATOM 7184 C C . PRO B 1 89 ? -11.859 -74.125 -29.688 1 88.94 89 PRO B C 1
ATOM 7186 O O . PRO B 1 89 ? -10.734 -74.312 -30.156 1 88.94 89 PRO B O 1
ATOM 7189 N N . ARG B 1 90 ? -12.258 -74.375 -28.484 1 88.88 90 ARG B N 1
ATOM 7190 C CA . ARG B 1 90 ? -11.43 -75.188 -27.594 1 88.88 90 ARG B CA 1
ATOM 7191 C C . ARG B 1 90 ? -11.789 -76.688 -27.719 1 88.88 90 ARG B C 1
ATOM 7193 O O . ARG B 1 90 ? -12.883 -77 -28.172 1 88.88 90 ARG B O 1
ATOM 7200 N N . ARG B 1 91 ? -10.828 -77.5 -27.406 1 83.56 91 ARG B N 1
ATOM 7201 C CA . ARG B 1 91 ? -11.125 -78.938 -27.375 1 83.56 91 ARG B CA 1
ATOM 7202 C C . ARG B 1 91 ? -11.914 -79.312 -26.125 1 83.56 91 ARG B C 1
ATOM 7204 O O . ARG B 1 91 ? -11.422 -79.188 -25.016 1 83.56 91 ARG B O 1
ATOM 7211 N N . CYS B 1 92 ? -13.172 -79.5 -26.328 1 83.31 92 CYS B N 1
ATOM 7212 C CA . CYS B 1 92 ? -14.047 -79.812 -25.203 1 83.31 92 CYS B CA 1
ATOM 7213 C C . CYS B 1 92 ? -14.531 -81.25 -25.266 1 83.31 92 CYS B C 1
ATOM 7215 O O . CYS B 1 92 ? -14.625 -81.875 -26.359 1 83.31 92 CYS B O 1
ATOM 7217 N N . GLN B 1 93 ? -14.469 -82 -24.203 1 78.88 93 GLN B N 1
ATOM 7218 C CA . GLN B 1 93 ? -14.984 -83.375 -24.109 1 78.88 93 GLN B CA 1
ATOM 7219 C C . GLN B 1 93 ? -16.359 -83.438 -23.453 1 78.88 93 GLN B C 1
ATOM 7221 O O . GLN B 1 93 ? -16.641 -82.625 -22.562 1 78.88 93 GLN B O 1
ATOM 7226 N N . ASN B 1 94 ? -17.312 -83.938 -24.062 1 73.31 94 ASN B N 1
ATOM 7227 C CA . ASN B 1 94 ? -18.656 -84.125 -23.5 1 73.31 94 ASN B CA 1
ATOM 7228 C C . ASN B 1 94 ? -18.672 -85.188 -22.406 1 73.31 94 ASN B C 1
ATOM 7230 O O . ASN B 1 94 ? -18.516 -86.375 -22.703 1 73.31 94 ASN B O 1
ATOM 7234 N N . VAL B 1 95 ? -18.484 -84.812 -21.234 1 73.81 95 VAL B N 1
ATOM 7235 C CA . VAL B 1 95 ? -18.578 -85.75 -20.141 1 73.81 95 VAL B CA 1
ATOM 7236 C C . VAL B 1 95 ? -19.969 -85.688 -19.516 1 73.81 95 VAL B C 1
ATOM 7238 O O . VAL B 1 95 ? -20.312 -84.688 -18.875 1 73.81 95 VAL B O 1
ATOM 7241 N N . SER B 1 96 ? -20.75 -86.75 -19.5 1 75.75 96 SER B N 1
ATOM 7242 C CA . SER B 1 96 ? -22.078 -86.938 -18.938 1 75.75 96 SER B CA 1
ATOM 7243 C C . SER B 1 96 ? -23 -85.75 -19.219 1 75.75 96 SER B C 1
ATOM 7245 O O . SER B 1 96 ? -23.75 -85.375 -18.328 1 75.75 96 SER B O 1
ATOM 7247 N N . GLY B 1 97 ? -22.875 -84.938 -20.422 1 69.38 97 GLY B N 1
ATOM 7248 C CA . GLY B 1 97 ? -23.781 -83.875 -20.844 1 69.38 97 GLY B CA 1
ATOM 7249 C C . GLY B 1 97 ? -23.219 -82.5 -20.625 1 69.38 97 GLY B C 1
ATOM 7250 O O . GLY B 1 97 ? -23.844 -81.5 -21 1 69.38 97 GLY B O 1
ATOM 7251 N N . ARG B 1 98 ? -22.141 -82.438 -19.859 1 70.81 98 ARG B N 1
ATOM 7252 C CA . ARG B 1 98 ? -21.516 -81.125 -19.625 1 70.81 98 ARG B CA 1
ATOM 7253 C C . ARG B 1 98 ? -20.234 -81 -20.438 1 70.81 98 ARG B C 1
ATOM 7255 O O . ARG B 1 98 ? -19.422 -81.938 -20.484 1 70.81 98 ARG B O 1
ATOM 7262 N N . PHE B 1 99 ? -20.25 -80 -21.203 1 72 99 PHE B N 1
ATOM 7263 C CA . PHE B 1 99 ? -19.031 -79.688 -21.953 1 72 99 PHE B CA 1
ATOM 7264 C C . PHE B 1 99 ? -17.938 -79.188 -21.031 1 72 99 PHE B C 1
ATOM 7266 O O . PHE B 1 99 ? -18.141 -78.188 -20.312 1 72 99 PHE B O 1
ATOM 7273 N N . VAL B 1 100 ? -17.078 -80 -20.641 1 78.38 100 VAL B N 1
ATOM 7274 C CA . VAL B 1 100 ? -15.93 -79.562 -19.875 1 78.38 100 VAL B CA 1
ATOM 7275 C C . VAL B 1 100 ? -14.758 -79.25 -20.812 1 78.38 100 VAL B C 1
ATOM 7277 O O . VAL B 1 100 ? -14.336 -80.125 -21.578 1 78.38 100 VAL B O 1
ATOM 7280 N N . CYS B 1 101 ? -14.539 -78 -20.969 1 77.94 101 CYS B N 1
ATOM 7281 C CA . CYS B 1 101 ? -13.43 -77.562 -21.812 1 77.94 101 CYS B CA 1
ATOM 7282 C C . CYS B 1 101 ? -12.125 -77.5 -21.031 1 77.94 101 CYS B C 1
ATOM 7284 O O . CYS B 1 101 ? -12.117 -77.062 -19.875 1 77.94 101 CYS B O 1
ATOM 7286 N N . ARG B 1 102 ? -11.102 -78.125 -21.359 1 73.88 102 ARG B N 1
ATOM 7287 C CA . ARG B 1 102 ? -9.805 -78.125 -20.703 1 73.88 102 ARG B CA 1
ATOM 7288 C C . ARG B 1 102 ? -9.156 -76.75 -20.734 1 73.88 102 ARG B C 1
ATOM 7290 O O . ARG B 1 102 ? -9.039 -76.188 -21.797 1 73.88 102 ARG B O 1
ATOM 7297 N N . LYS B 1 103 ? -9.148 -76 -19.594 1 80.5 103 LYS B N 1
ATOM 7298 C CA . LYS B 1 103 ? -8.344 -74.812 -19.484 1 80.5 103 LYS B CA 1
ATOM 7299 C C . LYS B 1 103 ? -6.859 -75.125 -19.391 1 80.5 103 LYS B C 1
ATOM 7301 O O . LYS B 1 103 ? -6.477 -76.125 -18.797 1 80.5 103 LYS B O 1
ATOM 7306 N N . CYS B 1 104 ? -6.137 -74.312 -20.188 1 85.56 104 CYS B N 1
ATOM 7307 C CA . CYS B 1 104 ? -4.699 -74.562 -20.141 1 85.56 104 CYS B CA 1
ATOM 7308 C C . CYS B 1 104 ? -4.156 -74.312 -18.734 1 85.56 104 CYS B C 1
ATOM 7310 O O . CYS B 1 104 ? -4.539 -73.375 -18.078 1 85.56 104 CYS B O 1
ATOM 7312 N N . PRO B 1 105 ? -3.482 -75.312 -18.219 1 83.19 105 PRO B N 1
ATOM 7313 C CA . PRO B 1 105 ? -2.865 -75.062 -16.922 1 83.19 105 PRO B CA 1
ATOM 7314 C C . PRO B 1 105 ? -2.031 -73.812 -16.859 1 83.19 105 PRO B C 1
ATOM 7316 O O . PRO B 1 105 ? -1.709 -73.25 -17.891 1 83.19 105 PRO B O 1
ATOM 7319 N N . SER B 1 106 ? -1.759 -73.312 -15.719 1 81.5 106 SER B N 1
ATOM 7320 C CA . SER B 1 106 ? -1.073 -72 -15.492 1 81.5 106 SER B CA 1
ATOM 7321 C C . SER B 1 106 ? 0.32 -72 -16.109 1 81.5 106 SER B C 1
ATOM 7323 O O . SER B 1 106 ? 0.843 -71 -16.484 1 81.5 106 SER B O 1
ATOM 7325 N N . ASP B 1 107 ? 0.944 -73.125 -16.234 1 81.5 107 ASP B N 1
ATOM 7326 C CA . ASP B 1 107 ? 2.283 -73.188 -16.812 1 81.5 107 ASP B CA 1
ATOM 7327 C C . ASP B 1 107 ? 2.219 -73.312 -18.344 1 81.5 107 ASP B C 1
ATOM 7329 O O . ASP B 1 107 ? 3.252 -73.312 -19.016 1 81.5 107 ASP B O 1
ATOM 7333 N N . TYR B 1 108 ? 1.003 -73.312 -18.859 1 88.5 108 TYR B N 1
ATOM 7334 C CA . TYR B 1 108 ? 0.8 -73.438 -20.297 1 88.5 108 TYR B CA 1
ATOM 7335 C C . TYR B 1 108 ? 0.278 -72.125 -20.859 1 88.5 108 TYR B C 1
ATOM 7337 O O . TYR B 1 108 ? -0.292 -71.312 -20.141 1 88.5 108 TYR B O 1
ATOM 7345 N N . ILE B 1 109 ? 0.656 -71.875 -22.125 1 90.69 109 ILE B N 1
ATOM 7346 C CA . ILE B 1 109 ? 0.087 -70.688 -22.828 1 90.69 109 ILE B CA 1
ATOM 7347 C C . ILE B 1 109 ? -0.99 -71.188 -23.797 1 90.69 109 ILE B C 1
ATOM 7349 O O . ILE B 1 109 ? -0.919 -72.312 -24.312 1 90.69 109 ILE B O 1
ATOM 7353 N N . SER B 1 110 ? -1.912 -70.375 -23.969 1 89.38 110 SER B N 1
ATOM 7354 C CA . SER B 1 110 ? -2.98 -70.688 -24.922 1 89.38 110 SER B CA 1
ATOM 7355 C C . SER B 1 110 ? -2.693 -70 -26.281 1 89.38 110 SER B C 1
ATOM 7357 O O . SER B 1 110 ? -2.619 -68.812 -26.375 1 89.38 110 SER B O 1
ATOM 7359 N N . VAL B 1 111 ? -2.414 -70.75 -27.297 1 91.56 111 VAL B N 1
ATOM 7360 C CA . VAL B 1 111 ? -2.148 -70.25 -28.641 1 91.56 111 VAL B CA 1
ATOM 7361 C C . VAL B 1 111 ? -3.416 -70.375 -29.484 1 91.56 111 VAL B C 1
ATOM 7363 O O . VAL B 1 111 ? -3.975 -71.438 -29.672 1 91.56 111 VAL B O 1
ATOM 7366 N N . THR B 1 112 ? -3.816 -69.25 -30.016 1 90.75 112 THR B N 1
ATOM 7367 C CA . THR B 1 112 ? -5.078 -69.188 -30.75 1 90.75 112 THR B CA 1
ATOM 7368 C C . THR B 1 112 ? -4.836 -68.938 -32.219 1 90.75 112 THR B C 1
ATOM 7370 O O . THR B 1 112 ? -5.73 -69.125 -33.062 1 90.75 112 THR B O 1
ATOM 7373 N N . GLN B 1 113 ? -3.666 -68.438 -32.594 1 90.94 113 GLN B N 1
ATOM 7374 C CA . GLN B 1 113 ? -3.385 -68.062 -33.969 1 90.94 113 GLN B CA 1
ATOM 7375 C C . GLN B 1 113 ? -2.07 -68.688 -34.438 1 90.94 113 GLN B C 1
ATOM 7377 O O . GLN B 1 113 ? -1.158 -68.938 -33.656 1 90.94 113 GLN B O 1
ATOM 7382 N N . ASN B 1 114 ? -2.107 -68.875 -35.812 1 89.75 114 ASN B N 1
ATOM 7383 C CA . ASN B 1 114 ? -0.856 -69.312 -36.438 1 89.75 114 ASN B CA 1
ATOM 7384 C C . ASN B 1 114 ? 0.087 -68.125 -36.656 1 89.75 114 ASN B C 1
ATOM 7386 O O . ASN B 1 114 ? -0.295 -67 -36.438 1 89.75 114 ASN B O 1
ATOM 7390 N N . PHE B 1 115 ? 1.243 -68.375 -37.094 1 88.69 115 PHE B N 1
ATOM 7391 C CA . PHE B 1 115 ? 2.215 -67.312 -37.344 1 88.69 115 PHE B CA 1
ATOM 7392 C C . PHE B 1 115 ? 1.749 -66.438 -38.469 1 88.69 115 PHE B C 1
ATOM 7394 O O . PHE B 1 115 ? 2.078 -65.25 -38.5 1 88.69 115 PHE B O 1
ATOM 7401 N N . ASP B 1 116 ? 1.036 -66.938 -39.438 1 87.69 116 ASP B N 1
ATOM 7402 C CA . ASP B 1 116 ? 0.562 -66.125 -40.594 1 87.69 116 ASP B CA 1
ATOM 7403 C C . ASP B 1 116 ? -0.656 -65.312 -40.219 1 87.69 116 ASP B C 1
ATOM 7405 O O . ASP B 1 116 ? -1.223 -64.625 -41.062 1 87.69 116 ASP B O 1
ATOM 7409 N N . GLY B 1 117 ? -1.088 -65.375 -39 1 88.06 117 GLY B N 1
ATOM 7410 C CA . GLY B 1 117 ? -2.207 -64.562 -38.5 1 88.06 117 GLY B CA 1
ATOM 7411 C C . GLY B 1 117 ? -3.533 -65.312 -38.562 1 88.06 117 GLY B C 1
ATOM 7412 O O . GLY B 1 117 ? -4.508 -64.875 -37.938 1 88.06 117 GLY B O 1
ATOM 7413 N N . SER B 1 118 ? -3.631 -66.375 -39.281 1 87.81 118 SER B N 1
ATOM 7414 C CA . SER B 1 118 ? -4.875 -67.125 -39.406 1 87.81 118 SER B CA 1
ATOM 7415 C C . SER B 1 118 ? -5.242 -67.875 -38.125 1 87.81 118 SER B C 1
ATOM 7417 O O . SER B 1 118 ? -4.359 -68.312 -37.375 1 87.81 118 SER B O 1
ATOM 7419 N N . PRO B 1 119 ? -6.488 -67.875 -37.812 1 90.06 119 PRO B N 1
ATOM 7420 C CA . PRO B 1 119 ? -6.934 -68.5 -36.625 1 90.06 119 PRO B CA 1
ATOM 7421 C C . PRO B 1 119 ? -6.719 -70.062 -36.656 1 90.06 119 PRO B C 1
ATOM 7423 O O . PRO B 1 119 ? -6.867 -70.625 -37.75 1 90.06 119 PRO B O 1
ATOM 7426 N N . MET B 1 120 ? -6.391 -70.625 -35.562 1 91.44 120 MET B N 1
ATOM 7427 C CA . MET B 1 120 ? -6.215 -72.062 -35.469 1 91.44 120 MET B CA 1
ATOM 7428 C C . MET B 1 120 ? -7.566 -72.812 -35.406 1 91.44 120 MET B C 1
ATOM 7430 O O . MET B 1 120 ? -8.57 -72.188 -35.031 1 91.44 120 MET B O 1
ATOM 7434 N N . LYS B 1 121 ? -7.59 -74 -35.812 1 87.69 121 LYS B N 1
ATOM 7435 C CA . LYS B 1 121 ? -8.82 -74.812 -35.781 1 87.69 121 LYS B CA 1
ATOM 7436 C C . LYS B 1 121 ? -9.273 -75.062 -34.344 1 87.69 121 LYS B C 1
ATOM 7438 O O . LYS B 1 121 ? -10.469 -75 -34.031 1 87.69 121 LYS B O 1
ATOM 7443 N N . GLU B 1 122 ? -8.352 -75.312 -33.531 1 89.06 122 GLU B N 1
ATOM 7444 C CA . GLU B 1 122 ? -8.586 -75.5 -32.094 1 89.06 122 GLU B CA 1
ATOM 7445 C C . GLU B 1 122 ? -7.457 -74.875 -31.281 1 89.06 122 GLU B C 1
ATOM 7447 O O . GLU B 1 122 ? -6.309 -74.875 -31.734 1 89.06 122 GLU B O 1
ATOM 7452 N N . VAL B 1 123 ? -7.957 -74.375 -30.125 1 91.88 123 VAL B N 1
ATOM 7453 C CA . VAL B 1 123 ? -6.965 -73.75 -29.234 1 91.88 123 VAL B CA 1
ATOM 7454 C C . VAL B 1 123 ? -5.926 -74.812 -28.859 1 91.88 123 VAL B C 1
ATOM 7456 O O . VAL B 1 123 ? -6.273 -75.938 -28.5 1 91.88 123 VAL B O 1
ATOM 7459 N N . GLN B 1 124 ? -4.699 -74.5 -28.969 1 90 124 GLN B N 1
ATOM 7460 C CA . GLN B 1 124 ? -3.615 -75.375 -28.594 1 90 124 GLN B CA 1
ATOM 7461 C C . GLN B 1 124 ? -2.918 -74.938 -27.328 1 90 124 GLN B C 1
ATOM 7463 O O . GLN B 1 124 ? -2.594 -73.75 -27.188 1 90 124 GLN B O 1
ATOM 7468 N N . CYS B 1 125 ? -2.906 -75.75 -26.359 1 90.94 125 CYS B N 1
ATOM 7469 C CA . CYS B 1 125 ? -2.146 -75.5 -25.141 1 90.94 125 CYS B CA 1
ATOM 7470 C C . CYS B 1 125 ? -0.695 -75.938 -25.297 1 90.94 125 CYS B C 1
ATOM 7472 O O . CYS B 1 125 ? -0.417 -77.125 -25.453 1 90.94 125 CYS B O 1
ATOM 7474 N N . VAL B 1 126 ? 0.087 -75 -25.219 1 92 126 VAL B N 1
ATOM 7475 C CA . VAL B 1 126 ? 1.502 -75.25 -25.422 1 92 126 VAL B CA 1
ATOM 7476 C C . VAL B 1 126 ? 2.271 -75 -24.125 1 92 126 VAL B C 1
ATOM 7478 O O . VAL B 1 126 ? 2.137 -73.938 -23.516 1 92 126 VAL B O 1
ATOM 7481 N N . LYS B 1 127 ? 2.912 -75.938 -23.625 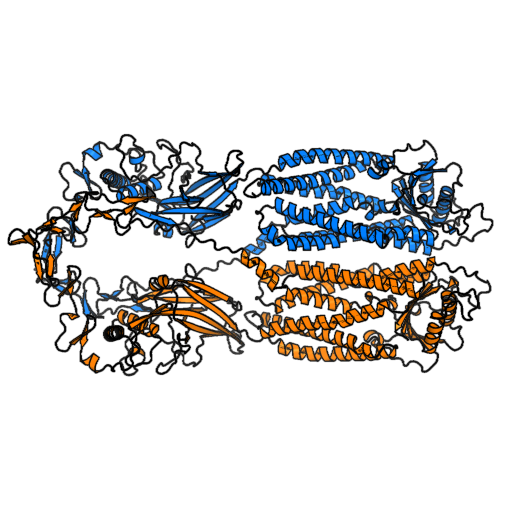1 90.56 127 LYS B N 1
ATOM 7482 C CA . LYS B 1 127 ? 3.775 -75.812 -22.453 1 90.56 127 LYS B CA 1
ATOM 7483 C C . LYS B 1 127 ? 5.051 -75.062 -22.812 1 90.56 127 LYS B C 1
ATOM 7485 O O . LYS B 1 127 ? 5.688 -75.375 -23.828 1 90.56 127 LYS B O 1
ATOM 7490 N N . CYS B 1 128 ? 5.332 -74.125 -21.984 1 90.25 128 CYS B N 1
ATOM 7491 C CA . CYS B 1 128 ? 6.559 -73.375 -22.219 1 90.25 128 CYS B CA 1
ATOM 7492 C C . CYS B 1 128 ? 7.785 -74.25 -22.094 1 90.25 128 CYS B C 1
ATOM 7494 O O . CYS B 1 128 ? 7.793 -75.188 -21.281 1 90.25 128 CYS B O 1
ATOM 7496 N N . ALA B 1 129 ? 8.742 -74 -22.906 1 87.25 129 ALA B N 1
ATOM 7497 C CA . ALA B 1 129 ? 9.977 -74.75 -22.906 1 87.25 129 ALA B CA 1
ATOM 7498 C C . ALA B 1 129 ? 10.742 -74.562 -21.594 1 87.25 129 ALA B C 1
ATOM 7500 O O . ALA B 1 129 ? 10.414 -73.688 -20.797 1 87.25 129 ALA B O 1
ATOM 7501 N N . ARG B 1 130 ? 11.594 -75.438 -21.359 1 80.94 130 ARG B N 1
ATOM 7502 C CA . ARG B 1 130 ? 12.453 -75.312 -20.188 1 80.94 130 ARG B CA 1
ATOM 7503 C C . ARG B 1 130 ? 13.188 -74 -20.172 1 80.94 130 ARG B C 1
ATOM 7505 O O . ARG B 1 130 ? 13.797 -73.625 -21.172 1 80.94 130 ARG B O 1
ATOM 7512 N N . GLY B 1 131 ? 13.102 -73.25 -19.141 1 81.31 131 GLY B N 1
ATOM 7513 C CA . GLY B 1 131 ? 13.734 -71.938 -19.047 1 81.31 131 GLY B CA 1
ATOM 7514 C C . GLY B 1 131 ? 12.781 -70.812 -19.312 1 81.31 131 GLY B C 1
ATOM 7515 O O . GLY B 1 131 ? 13.172 -69.625 -19.234 1 81.31 131 GLY B O 1
ATOM 7516 N N . TYR B 1 132 ? 11.625 -71.125 -19.766 1 85.31 132 TYR B N 1
ATOM 7517 C CA . TYR B 1 132 ? 10.609 -70.125 -20.062 1 85.31 132 TYR B CA 1
ATOM 7518 C C . TYR B 1 132 ? 9.406 -70.25 -19.141 1 85.31 132 TYR B C 1
ATOM 7520 O O . TYR B 1 132 ? 9.117 -71.375 -18.672 1 85.31 132 TYR B O 1
ATOM 7528 N N . LYS B 1 133 ? 8.906 -69.25 -18.703 1 84.19 133 LYS B N 1
ATOM 7529 C CA . LYS B 1 133 ? 7.723 -69.188 -17.859 1 84.19 133 LYS B CA 1
ATOM 7530 C C . LYS B 1 133 ? 6.57 -68.438 -18.516 1 84.19 133 LYS B C 1
ATOM 7532 O O . LYS B 1 133 ? 6.789 -67.5 -19.25 1 84.19 133 LYS B O 1
ATOM 7537 N N . ALA B 1 134 ? 5.41 -69 -18.266 1 86.19 134 ALA B N 1
ATOM 7538 C CA . ALA B 1 134 ? 4.207 -68.375 -18.828 1 86.19 134 ALA B CA 1
ATOM 7539 C C . ALA B 1 134 ? 3.77 -67.188 -18.016 1 86.19 134 ALA B C 1
ATOM 7541 O O . ALA B 1 134 ? 3.588 -67.25 -16.797 1 86.19 134 ALA B O 1
ATOM 7542 N N . ASP B 1 135 ? 3.938 -66 -18.672 1 82.06 135 ASP B N 1
ATOM 7543 C CA . ASP B 1 135 ? 3.406 -64.812 -18.062 1 82.06 135 ASP B CA 1
ATOM 7544 C C . ASP B 1 135 ? 2.531 -64.062 -19.062 1 82.06 135 ASP B C 1
ATOM 7546 O O . ASP B 1 135 ? 2.955 -63.781 -20.188 1 82.06 135 ASP B O 1
ATOM 7550 N N . ASN B 1 136 ? 1.391 -63.656 -18.703 1 81.12 136 ASN B N 1
ATOM 7551 C CA . ASN B 1 136 ? 0.437 -62.969 -19.562 1 81.12 136 ASN B CA 1
ATOM 7552 C C . ASN B 1 136 ? 0.289 -63.656 -20.922 1 81.12 136 ASN B C 1
ATOM 7554 O O . ASN B 1 136 ? 0.328 -63 -21.953 1 81.12 136 ASN B O 1
ATOM 7558 N N . ASN B 1 137 ? 0.321 -64.938 -20.922 1 81.94 137 ASN B N 1
ATOM 7559 C CA . ASN B 1 137 ? 0.067 -65.812 -22.062 1 81.94 137 ASN B CA 1
ATOM 7560 C C . ASN B 1 137 ? 1.205 -65.75 -23.078 1 81.94 137 ASN B C 1
ATOM 7562 O O . ASN B 1 137 ? 0.973 -65.875 -24.281 1 81.94 137 ASN B O 1
ATOM 7566 N N . VAL B 1 138 ? 2.238 -65.25 -22.578 1 83.38 138 VAL B N 1
ATOM 7567 C CA . VAL B 1 138 ? 3.451 -65.312 -23.391 1 83.38 138 VAL B CA 1
ATOM 7568 C C . VAL B 1 138 ? 4.57 -66 -22.609 1 83.38 138 VAL B C 1
ATOM 7570 O O . VAL B 1 138 ? 4.68 -65.812 -21.391 1 83.38 138 VAL B O 1
ATOM 7573 N N . CYS B 1 139 ? 5.125 -66.875 -23.297 1 85.5 139 CYS B N 1
ATOM 7574 C CA . CYS B 1 139 ? 6.273 -67.5 -22.688 1 85.5 139 CYS B CA 1
ATOM 7575 C C . CYS B 1 139 ? 7.5 -66.625 -22.719 1 85.5 139 CYS B C 1
ATOM 7577 O O . CYS B 1 139 ? 7.988 -66.312 -23.797 1 85.5 139 CYS B O 1
ATOM 7579 N N . PHE B 1 140 ? 7.875 -66.188 -21.547 1 83.19 140 PHE B N 1
ATOM 7580 C CA . PHE B 1 140 ? 9.055 -65.312 -21.469 1 83.19 140 PHE B CA 1
ATOM 7581 C C . PHE B 1 140 ? 10.195 -66.062 -20.766 1 83.19 140 PHE B C 1
ATOM 7583 O O . PHE B 1 140 ? 9.961 -66.938 -19.953 1 83.19 140 PHE B O 1
ATOM 7590 N N . LYS B 1 141 ? 11.359 -65.625 -21.219 1 79.38 141 LYS B N 1
ATOM 7591 C CA . LYS B 1 141 ? 12.547 -66.25 -20.609 1 79.38 141 LYS B CA 1
ATOM 7592 C C . LYS B 1 141 ? 12.656 -65.875 -19.141 1 79.38 141 LYS B C 1
ATOM 7594 O O . LYS B 1 141 ? 12.531 -64.688 -18.781 1 79.38 141 LYS B O 1
ATOM 7599 N N . CYS B 1 142 ? 12.445 -66.75 -18.281 1 78.12 142 CYS B N 1
ATOM 7600 C CA . CYS B 1 142 ? 12.562 -66.5 -16.844 1 78.12 142 CYS B CA 1
ATOM 7601 C C . CYS B 1 142 ? 13.969 -66.875 -16.359 1 78.12 142 CYS B C 1
ATOM 7603 O O . CYS B 1 142 ? 14.438 -68 -16.516 1 78.12 142 CYS B O 1
ATOM 7605 N N . GLU B 1 143 ? 14.695 -66.062 -15.867 1 74.38 143 GLU B N 1
ATOM 7606 C CA . GLU B 1 143 ? 16.062 -66.25 -15.391 1 74.38 143 GLU B CA 1
ATOM 7607 C C . GLU B 1 143 ? 16.078 -67.188 -14.172 1 74.38 143 GLU B C 1
ATOM 7609 O O . GLU B 1 143 ? 16.953 -68.062 -14.047 1 74.38 143 GLU B O 1
ATOM 7614 N N . GLY B 1 144 ? 15 -67.062 -13.297 1 75.31 144 GLY B N 1
ATOM 7615 C CA . GLY B 1 144 ? 14.977 -67.875 -12.062 1 75.31 144 GLY B CA 1
ATOM 7616 C C . GLY B 1 144 ? 14.562 -69.312 -12.273 1 75.31 144 GLY B C 1
ATOM 7617 O O . GLY B 1 144 ? 14.727 -70.125 -11.383 1 75.31 144 GLY B O 1
ATOM 7618 N N . CYS B 1 145 ? 14.008 -69.562 -13.383 1 75 145 CYS B N 1
ATOM 7619 C CA . CYS B 1 145 ? 13.469 -70.938 -13.602 1 75 145 CYS B CA 1
ATOM 7620 C C . CYS B 1 145 ? 14.57 -71.875 -13.984 1 75 145 CYS B C 1
ATOM 7622 O O . CYS B 1 145 ? 14.391 -73.125 -13.883 1 75 145 CYS B O 1
ATOM 7624 N N . ALA B 1 146 ? 15.68 -71.438 -14.375 1 75.38 146 ALA B N 1
ATOM 7625 C CA . ALA B 1 146 ? 16.719 -72.375 -14.812 1 75.38 146 ALA B CA 1
ATOM 7626 C C . ALA B 1 146 ? 18 -72.188 -14.023 1 75.38 146 ALA B C 1
ATOM 7628 O O . ALA B 1 146 ? 19.094 -72.25 -14.594 1 75.38 146 ALA B O 1
ATOM 7629 N N . CYS B 1 147 ? 17.734 -71.938 -12.633 1 82.31 147 CYS B N 1
ATOM 7630 C CA . CYS B 1 147 ? 18.938 -71.75 -11.852 1 82.31 147 CYS B CA 1
ATOM 7631 C C . CYS B 1 147 ? 19.703 -73.062 -11.641 1 82.31 147 CYS B C 1
ATOM 7633 O O . CYS B 1 147 ? 19.094 -74.125 -11.555 1 82.31 147 CYS B O 1
ATOM 7635 N N . SER B 1 148 ? 20.984 -73 -11.719 1 82.12 148 SER B N 1
ATOM 7636 C CA . SER B 1 148 ? 21.844 -74.188 -11.523 1 82.12 148 SER B CA 1
ATOM 7637 C C . SER B 1 148 ? 21.812 -74.625 -10.07 1 82.12 148 SER B C 1
ATOM 7639 O O . SER B 1 148 ? 21.25 -73.938 -9.203 1 82.12 148 SER B O 1
ATOM 7641 N N . LYS B 1 149 ? 22.297 -75.812 -9.789 1 83.44 149 LYS B N 1
ATOM 7642 C CA . LYS B 1 149 ? 22.312 -76.438 -8.453 1 83.44 149 LYS B CA 1
ATOM 7643 C C . LYS B 1 149 ? 23.078 -75.562 -7.477 1 83.44 149 LYS B C 1
ATOM 7645 O O . LYS B 1 149 ? 22.781 -75.5 -6.281 1 83.44 149 LYS B O 1
ATOM 7650 N N . ASN B 1 150 ? 24 -74.75 -7.98 1 88.88 150 ASN B N 1
ATOM 7651 C CA . ASN B 1 150 ? 24.797 -73.875 -7.105 1 88.88 150 ASN B CA 1
ATOM 7652 C C . ASN B 1 150 ? 24.188 -72.5 -6.949 1 88.88 150 ASN B C 1
ATOM 7654 O O . ASN B 1 150 ? 24.797 -71.625 -6.359 1 88.88 150 ASN B O 1
ATOM 7658 N N . GLU B 1 151 ? 22.969 -72.375 -7.449 1 89.69 151 GLU B N 1
ATOM 7659 C CA . GLU B 1 151 ? 22.297 -71.062 -7.363 1 89.69 151 GLU B CA 1
ATOM 7660 C C . GLU B 1 151 ? 20.969 -71.188 -6.629 1 89.69 151 GLU B C 1
ATOM 7662 O O . GLU B 1 151 ? 20.375 -72.25 -6.59 1 89.69 151 GLU B O 1
ATOM 7667 N N . ILE B 1 152 ? 20.531 -70.125 -5.891 1 87.81 152 ILE B N 1
ATOM 7668 C CA . ILE B 1 152 ? 19.266 -70.062 -5.184 1 87.81 152 ILE B CA 1
ATOM 7669 C C . ILE B 1 152 ? 18.391 -69 -5.781 1 87.81 152 ILE B C 1
ATOM 7671 O O . ILE B 1 152 ? 18.891 -67.938 -6.168 1 87.81 152 ILE B O 1
ATOM 7675 N N . VAL B 1 153 ? 17.094 -69.312 -5.805 1 87.81 153 VAL B N 1
ATOM 7676 C CA . VAL B 1 153 ? 16.156 -68.375 -6.355 1 87.81 153 VAL B CA 1
ATOM 7677 C C . VAL B 1 153 ? 15.75 -67.375 -5.281 1 87.81 153 VAL B C 1
ATOM 7679 O O . VAL B 1 153 ? 15.25 -67.75 -4.219 1 87.81 153 VAL B O 1
ATOM 7682 N N . ILE B 1 154 ? 16.109 -66.125 -5.551 1 88.69 154 ILE B N 1
ATOM 7683 C CA . ILE B 1 154 ? 15.688 -65 -4.668 1 88.69 154 ILE B CA 1
ATOM 7684 C C . ILE B 1 154 ? 14.859 -64 -5.457 1 88.69 154 ILE B C 1
ATOM 7686 O O . ILE B 1 154 ? 15.375 -63.312 -6.348 1 88.69 154 ILE B O 1
ATOM 7690 N N . ARG B 1 155 ? 13.664 -63.75 -5.094 1 86.94 155 ARG B N 1
ATOM 7691 C CA . ARG B 1 155 ? 12.742 -62.781 -5.703 1 86.94 155 ARG B CA 1
ATOM 7692 C C . ARG B 1 155 ? 12.828 -62.844 -7.223 1 86.94 155 ARG B C 1
ATOM 7694 O O . ARG B 1 155 ? 12.945 -61.781 -7.879 1 86.94 155 ARG B O 1
ATOM 7701 N N . GLY B 1 156 ? 13 -64 -7.844 1 80.12 156 GLY B N 1
ATOM 7702 C CA . GLY B 1 156 ? 12.867 -64.188 -9.281 1 80.12 156 GLY B CA 1
ATOM 7703 C C . GLY B 1 156 ? 14.203 -64.25 -10 1 80.12 156 GLY B C 1
ATOM 7704 O O . GLY B 1 156 ? 14.25 -64.312 -11.227 1 80.12 156 GLY B O 1
ATOM 7705 N N . ILE B 1 157 ? 15.383 -64.062 -9.258 1 85.44 157 ILE B N 1
ATOM 7706 C CA . ILE B 1 157 ? 16.688 -64.125 -9.891 1 85.44 157 ILE B CA 1
ATOM 7707 C C . ILE B 1 157 ? 17.516 -65.25 -9.281 1 85.44 157 ILE B C 1
ATOM 7709 O O . ILE B 1 157 ? 17.234 -65.688 -8.172 1 85.44 157 ILE B O 1
ATOM 7713 N N . CYS B 1 158 ? 18.359 -65.688 -10.102 1 86.88 158 CYS B N 1
ATOM 7714 C CA . CYS B 1 158 ? 19.281 -66.688 -9.617 1 86.88 158 CYS B CA 1
ATOM 7715 C C . CYS B 1 158 ? 20.5 -66.062 -8.961 1 86.88 158 CYS B C 1
ATOM 7717 O O . CYS B 1 158 ? 21.25 -65.312 -9.594 1 86.88 158 CYS B O 1
ATOM 7719 N N . VAL B 1 159 ? 20.688 -66.312 -7.668 1 90.44 159 VAL B N 1
ATOM 7720 C CA . VAL B 1 159 ? 21.844 -65.812 -6.934 1 90.44 159 VAL B CA 1
ATOM 7721 C C . VAL B 1 159 ? 22.734 -66.938 -6.516 1 90.44 159 VAL B C 1
ATOM 7723 O O . VAL B 1 159 ? 22.266 -67.938 -5.945 1 90.44 159 VAL B O 1
ATOM 7726 N N . PRO B 1 160 ? 24 -66.812 -6.844 1 90.31 160 PRO B N 1
ATOM 7727 C CA . PRO B 1 160 ? 24.922 -67.875 -6.449 1 90.31 160 PRO B CA 1
ATOM 7728 C C . PRO B 1 160 ? 24.984 -68.062 -4.934 1 90.31 160 PRO B C 1
ATOM 7730 O O . PRO B 1 160 ? 24.938 -67.062 -4.184 1 90.31 160 PRO B O 1
ATOM 7733 N N . LYS B 1 161 ? 25.062 -69.25 -4.492 1 89.75 161 LYS B N 1
ATOM 7734 C CA . LYS B 1 161 ? 25.172 -69.562 -3.072 1 89.75 161 LYS B CA 1
ATOM 7735 C C . LYS B 1 161 ? 26.438 -69 -2.463 1 89.75 161 LYS B C 1
ATOM 7737 O O . LYS B 1 161 ? 26.453 -68.625 -1.284 1 89.75 161 LYS B O 1
ATOM 7742 N N . THR B 1 162 ? 27.469 -68.812 -3.254 1 89.12 162 THR B N 1
ATOM 7743 C CA . THR B 1 162 ? 28.719 -68.25 -2.77 1 89.12 162 THR B CA 1
ATOM 7744 C C . THR B 1 162 ? 28.5 -66.75 -2.34 1 89.12 162 THR B C 1
ATOM 7746 O O . THR B 1 162 ? 29.062 -66.312 -1.332 1 89.12 162 THR B O 1
ATOM 7749 N N . PHE B 1 163 ? 27.656 -66.062 -3.062 1 89.56 163 PHE B N 1
ATOM 7750 C CA . PHE B 1 163 ? 27.375 -64.688 -2.727 1 89.56 163 PHE B CA 1
ATOM 7751 C C . PHE B 1 163 ? 26.609 -64.562 -1.415 1 89.56 163 PHE B C 1
ATOM 7753 O O . PHE B 1 163 ? 26.906 -63.75 -0.571 1 89.56 163 PHE B O 1
ATOM 7760 N N . LEU B 1 164 ? 25.672 -65.438 -1.147 1 88.94 164 LEU B N 1
ATOM 7761 C CA . LEU B 1 164 ? 24.828 -65.375 0.049 1 88.94 164 LEU B CA 1
ATOM 7762 C C . LEU B 1 164 ? 25.641 -65.812 1.279 1 88.94 164 LEU B C 1
ATOM 7764 O O . LEU B 1 164 ? 25.406 -65.312 2.377 1 88.94 164 LEU B O 1
ATOM 7768 N N . ASN B 1 165 ? 26.562 -66.75 0.993 1 86.44 165 ASN B N 1
ATOM 7769 C CA . ASN B 1 165 ? 27.359 -67.25 2.119 1 86.44 165 ASN B CA 1
ATOM 7770 C C . ASN B 1 165 ? 28.391 -66.188 2.553 1 86.44 165 ASN B C 1
ATOM 7772 O O . ASN B 1 165 ? 28.797 -66.188 3.717 1 86.44 165 ASN B O 1
ATOM 7776 N N . THR B 1 166 ? 28.781 -65.312 1.656 1 85.44 166 THR B N 1
ATOM 7777 C CA . THR B 1 166 ? 29.781 -64.312 1.991 1 85.44 166 THR B CA 1
ATOM 7778 C C . THR B 1 166 ? 29.109 -63.062 2.584 1 85.44 166 THR B C 1
ATOM 7780 O O . THR B 1 166 ? 29.766 -62.219 3.209 1 85.44 166 THR B O 1
ATOM 7783 N N . ARG B 1 167 ? 27.828 -62.969 2.453 1 86.62 167 ARG B N 1
ATOM 7784 C CA . ARG B 1 167 ? 27.094 -61.812 2.988 1 86.62 167 ARG B CA 1
ATOM 7785 C C . ARG B 1 167 ? 26.844 -62 4.484 1 86.62 167 ARG B C 1
ATOM 7787 O O . ARG B 1 167 ? 26.531 -63.094 4.953 1 86.62 167 ARG B O 1
ATOM 7794 N N . PRO B 1 168 ? 27.062 -60.844 5.188 1 84.94 168 PRO B N 1
ATOM 7795 C CA . PRO B 1 168 ? 26.766 -60.938 6.621 1 84.94 168 PRO B CA 1
ATOM 7796 C C . PRO B 1 168 ? 25.281 -61.188 6.91 1 84.94 168 PRO B C 1
ATOM 7798 O O . PRO B 1 168 ? 24.422 -60.719 6.156 1 84.94 168 PRO B O 1
ATOM 7801 N N . LYS B 1 169 ? 25 -62 7.906 1 78.56 169 LYS B N 1
ATOM 7802 C CA . LYS B 1 169 ? 23.625 -62.312 8.297 1 78.56 169 LYS B CA 1
ATOM 7803 C C . LYS B 1 169 ? 22.969 -61.125 9.008 1 78.56 169 LYS B C 1
ATOM 7805 O O . LYS B 1 169 ? 23.625 -60.406 9.773 1 78.56 169 LYS B O 1
ATOM 7810 N N . TYR B 1 170 ? 21.797 -60.812 8.539 1 75 170 TYR B N 1
ATOM 7811 C CA . TYR B 1 170 ? 21.047 -59.688 9.109 1 75 170 TYR B CA 1
ATOM 7812 C C . TYR B 1 170 ? 20.484 -60.062 10.477 1 75 170 TYR B C 1
ATOM 7814 O O . TYR B 1 170 ? 19.703 -61 10.594 1 75 170 TYR B O 1
ATOM 7822 N N . GLU B 1 171 ? 21.094 -59.594 11.578 1 68.06 171 GLU B N 1
ATOM 7823 C CA . GLU B 1 171 ? 20.703 -59.969 12.938 1 68.06 171 GLU B CA 1
ATOM 7824 C C . GLU B 1 171 ? 19.625 -59.031 13.484 1 68.06 171 GLU B C 1
ATOM 7826 O O . GLU B 1 171 ? 18.797 -59.438 14.289 1 68.06 171 GLU B O 1
ATOM 7831 N N . LYS B 1 172 ? 19.594 -57.781 12.984 1 67.38 172 LYS B N 1
ATOM 7832 C CA . LYS B 1 172 ? 18.688 -56.812 13.625 1 67.38 172 LYS B CA 1
ATOM 7833 C C . LYS B 1 172 ? 17.312 -56.812 12.953 1 67.38 172 LYS B C 1
ATOM 7835 O O . LYS B 1 172 ? 17.219 -56.969 11.734 1 67.38 172 LYS B O 1
ATOM 7840 N N . THR B 1 173 ? 16.281 -57 13.75 1 68.81 173 THR B N 1
ATOM 7841 C CA . THR B 1 173 ? 14.891 -57.062 13.312 1 68.81 173 THR B CA 1
ATOM 7842 C C . THR B 1 173 ? 14.383 -55.688 12.898 1 68.81 173 THR B C 1
ATOM 7844 O O . THR B 1 173 ? 13.242 -55.312 13.188 1 68.81 173 THR B O 1
ATOM 7847 N N . LEU B 1 174 ? 15.227 -54.938 12.211 1 76.62 174 LEU B N 1
ATOM 7848 C CA . LEU B 1 174 ? 14.781 -53.594 11.859 1 76.62 174 LEU B CA 1
ATOM 7849 C C . LEU B 1 174 ? 14.07 -53.594 10.508 1 76.62 174 LEU B C 1
ATOM 7851 O O . LEU B 1 174 ? 13.18 -52.781 10.273 1 76.62 174 LEU B O 1
ATOM 7855 N N . LEU B 1 175 ? 14.453 -54.562 9.656 1 85.06 175 LEU B N 1
ATOM 7856 C CA . LEU B 1 175 ? 13.844 -54.594 8.328 1 85.06 175 LEU B CA 1
ATOM 7857 C C . LEU B 1 175 ? 12.906 -55.781 8.195 1 85.06 175 LEU B C 1
ATOM 7859 O O . LEU B 1 175 ? 13.188 -56.875 8.727 1 85.06 175 LEU B O 1
ATOM 7863 N N . HIS B 1 176 ? 11.867 -55.594 7.543 1 86.19 176 HIS B N 1
ATOM 7864 C CA . HIS B 1 176 ? 10.969 -56.688 7.219 1 86.19 176 HIS B CA 1
ATOM 7865 C C . HIS B 1 176 ? 11.641 -57.688 6.289 1 86.19 176 HIS B C 1
ATOM 7867 O O . HIS B 1 176 ? 12.406 -57.312 5.406 1 86.19 176 HIS B O 1
ATOM 7873 N N . PRO B 1 177 ? 11.383 -58.906 6.504 1 84.38 177 PRO B N 1
ATOM 7874 C CA . PRO B 1 177 ? 12.047 -59.938 5.699 1 84.38 177 PRO B CA 1
ATOM 7875 C C . PRO B 1 177 ? 11.812 -59.75 4.203 1 84.38 177 PRO B C 1
ATOM 7877 O O . PRO B 1 177 ? 12.719 -60 3.398 1 84.38 177 PRO B O 1
ATOM 7880 N N . LEU B 1 178 ? 10.656 -59.312 3.865 1 84.56 178 LEU B N 1
ATOM 7881 C CA . LEU B 1 178 ? 10.383 -59.125 2.449 1 84.56 178 LEU B CA 1
ATOM 7882 C C . LEU B 1 178 ? 11.273 -58.031 1.883 1 84.56 178 LEU B C 1
ATOM 7884 O O . LEU B 1 178 ? 11.742 -58.125 0.746 1 84.56 178 LEU B O 1
ATOM 7888 N N . VAL B 1 179 ? 11.492 -57.062 2.695 1 88.19 179 VAL B N 1
ATOM 7889 C CA . VAL B 1 179 ? 12.352 -55.969 2.27 1 88.19 179 VAL B CA 1
ATOM 7890 C C . VAL B 1 179 ? 13.805 -56.438 2.227 1 88.19 179 VAL B C 1
ATOM 7892 O O . VAL B 1 179 ? 14.562 -56.031 1.336 1 88.19 179 VAL B O 1
ATOM 7895 N N . LEU B 1 180 ? 14.117 -57.281 3.102 1 89.31 180 LEU B N 1
ATOM 7896 C CA . LEU B 1 180 ? 15.477 -57.812 3.125 1 89.31 180 LEU B CA 1
ATOM 7897 C C . LEU B 1 180 ? 15.766 -58.625 1.876 1 89.31 180 LEU B C 1
ATOM 7899 O O . LEU B 1 180 ? 16.859 -58.531 1.314 1 89.31 180 LEU B O 1
ATOM 7903 N N . LEU B 1 181 ? 14.789 -59.406 1.449 1 89.75 181 LEU B N 1
ATOM 7904 C CA . LEU B 1 181 ? 14.961 -60.188 0.231 1 89.75 181 LEU B CA 1
ATOM 7905 C C . LEU B 1 181 ? 15.125 -59.281 -0.982 1 89.75 181 LEU B C 1
ATOM 7907 O O . LEU B 1 181 ? 15.906 -59.562 -1.889 1 89.75 181 LEU B O 1
ATOM 7911 N N . ASP B 1 182 ? 14.414 -58.219 -0.989 1 90.25 182 ASP B N 1
ATOM 7912 C CA . ASP B 1 182 ? 14.578 -57.25 -2.064 1 90.25 182 ASP B CA 1
ATOM 7913 C C . ASP B 1 182 ? 15.977 -56.625 -2.035 1 90.25 182 ASP B C 1
ATOM 7915 O O . ASP B 1 182 ? 16.594 -56.406 -3.084 1 90.25 182 ASP B O 1
ATOM 7919 N N . VAL B 1 183 ? 16.438 -56.375 -0.849 1 92 183 VAL B N 1
ATOM 7920 C CA . VAL B 1 183 ? 17.766 -55.781 -0.705 1 92 183 VAL B CA 1
ATOM 7921 C C . VAL B 1 183 ? 18.828 -56.75 -1.257 1 92 183 VAL B C 1
ATOM 7923 O O . VAL B 1 183 ? 19.734 -56.312 -1.982 1 92 183 VAL B O 1
ATOM 7926 N N . ILE B 1 184 ? 18.688 -57.969 -0.973 1 91.56 184 ILE B N 1
ATOM 7927 C CA . ILE B 1 184 ? 19.656 -58.938 -1.432 1 91.56 184 ILE B CA 1
ATOM 7928 C C . ILE B 1 184 ? 19.609 -59.062 -2.953 1 91.56 184 ILE B C 1
ATOM 7930 O O . ILE B 1 184 ? 20.656 -59.125 -3.611 1 91.56 184 ILE B O 1
ATOM 7934 N N . LYS B 1 185 ? 18.469 -59.031 -3.475 1 90.75 185 LYS B N 1
ATOM 7935 C CA . LYS B 1 185 ? 18.297 -59.094 -4.922 1 90.75 185 LYS B CA 1
ATOM 7936 C C . LYS B 1 185 ? 19 -57.906 -5.613 1 90.75 185 LYS B C 1
ATOM 7938 O O . LYS B 1 185 ? 19.812 -58.125 -6.508 1 90.75 185 LYS B O 1
ATOM 7943 N N . TYR B 1 186 ? 18.703 -56.75 -5.188 1 90.69 186 TYR B N 1
ATOM 7944 C CA . TYR B 1 186 ? 19.234 -55.594 -5.859 1 90.69 186 TYR B CA 1
ATOM 7945 C C . TYR B 1 186 ? 20.719 -55.406 -5.559 1 90.69 186 TYR B C 1
ATOM 7947 O O . TYR B 1 186 ? 21.469 -54.875 -6.387 1 90.69 186 TYR B O 1
ATOM 7955 N N . GLU B 1 187 ? 21.125 -55.781 -4.418 1 91.19 187 GLU B N 1
ATOM 7956 C CA . GLU B 1 187 ? 22.547 -55.75 -4.109 1 91.19 187 GLU B CA 1
ATOM 7957 C C . GLU B 1 187 ? 23.344 -56.625 -5.055 1 91.19 187 GLU B C 1
ATOM 7959 O O . GLU B 1 187 ? 24.391 -56.219 -5.57 1 91.19 187 GLU B O 1
ATOM 7964 N N . TYR B 1 188 ? 22.875 -57.812 -5.344 1 89.88 188 TYR B N 1
ATOM 7965 C CA . TYR B 1 188 ? 23.562 -58.75 -6.242 1 89.88 188 TYR B CA 1
ATOM 7966 C C . TYR B 1 188 ? 23.594 -58.219 -7.664 1 89.88 188 TYR B C 1
ATOM 7968 O O . TYR B 1 188 ? 24.641 -58.219 -8.312 1 89.88 188 TYR B O 1
ATOM 7976 N N . LEU B 1 189 ? 22.453 -57.781 -8.055 1 87.5 189 LEU B N 1
ATOM 7977 C CA . LEU B 1 189 ? 22.375 -57.219 -9.414 1 87.5 189 LEU B CA 1
ATOM 7978 C C . LEU B 1 189 ? 23.312 -56.031 -9.578 1 87.5 189 LEU B C 1
ATOM 7980 O O . LEU B 1 189 ? 23.906 -55.844 -10.641 1 87.5 189 LEU B O 1
ATOM 7984 N N . CYS B 1 190 ? 23.406 -55.344 -8.516 1 87.88 190 CYS B N 1
ATOM 7985 C CA . CYS B 1 190 ? 24.297 -54.188 -8.57 1 87.88 190 CYS B CA 1
ATOM 7986 C C . CYS B 1 190 ? 25.75 -54.625 -8.703 1 87.88 190 CYS B C 1
ATOM 7988 O O . CYS B 1 190 ? 26.531 -54 -9.414 1 87.88 190 CYS B O 1
ATOM 7990 N N . THR B 1 191 ? 26.109 -55.656 -8.039 1 86.44 191 THR B N 1
ATOM 7991 C CA . THR B 1 191 ? 27.484 -56.156 -8.148 1 86.44 191 THR B CA 1
ATOM 7992 C C . THR B 1 191 ? 27.75 -56.688 -9.562 1 86.44 191 THR B C 1
ATOM 7994 O O . THR B 1 191 ? 28.906 -56.719 -10 1 86.44 191 THR B O 1
ATOM 7997 N N . GLN B 1 192 ? 26.703 -57.062 -10.297 1 82.62 192 GLN B N 1
ATOM 7998 C CA . GLN B 1 192 ? 26.844 -57.562 -11.672 1 82.62 192 GLN B CA 1
ATOM 7999 C C . GLN B 1 192 ? 26.797 -56.375 -12.656 1 82.62 192 GLN B C 1
ATOM 8001 O O . GLN B 1 192 ? 26.562 -56.594 -13.852 1 82.62 192 GLN B O 1
ATOM 8006 N N . LYS B 1 193 ? 26.844 -55.094 -12.164 1 80.12 193 LYS B N 1
ATOM 8007 C CA . LYS B 1 193 ? 26.969 -53.875 -12.945 1 80.12 193 LYS B CA 1
ATOM 8008 C C . LYS B 1 193 ? 25.625 -53.469 -13.555 1 80.12 193 LYS B C 1
ATOM 8010 O O . LYS B 1 193 ? 25.578 -52.969 -14.68 1 80.12 193 LYS B O 1
ATOM 8015 N N . ASP B 1 194 ? 24.516 -53.844 -12.789 1 80.94 194 ASP B N 1
ATOM 8016 C CA . ASP B 1 194 ? 23.203 -53.281 -13.133 1 80.94 194 ASP B CA 1
ATOM 8017 C C . ASP B 1 194 ? 22.984 -51.938 -12.453 1 80.94 194 ASP B C 1
ATOM 8019 O O . ASP B 1 194 ? 22.656 -51.875 -11.266 1 80.94 194 ASP B O 1
ATOM 8023 N N . TYR B 1 195 ? 23 -50.969 -13.227 1 78.69 195 TYR B N 1
ATOM 8024 C CA . TYR B 1 195 ? 22.953 -49.625 -12.672 1 78.69 195 TYR B CA 1
ATOM 8025 C C . TYR B 1 195 ? 21.547 -49.281 -12.164 1 78.69 195 TYR B C 1
ATOM 8027 O O . TYR B 1 195 ? 21.391 -48.562 -11.188 1 78.69 195 TYR B O 1
ATOM 8035 N N . ARG B 1 196 ? 20.469 -49.75 -12.781 1 79.19 196 ARG B N 1
ATOM 8036 C CA . ARG B 1 196 ? 19.109 -49.469 -12.32 1 79.19 196 ARG B CA 1
ATOM 8037 C C . ARG B 1 196 ? 18.828 -50.156 -10.977 1 79.19 196 ARG B C 1
ATOM 8039 O O . ARG B 1 196 ? 18.125 -49.594 -10.141 1 79.19 196 ARG B O 1
ATOM 8046 N N . ALA B 1 197 ? 19.359 -51.312 -10.828 1 84.44 197 ALA B N 1
ATOM 8047 C CA . ALA B 1 197 ? 19.219 -52 -9.547 1 84.44 197 ALA B CA 1
ATOM 8048 C C . ALA B 1 197 ? 19.969 -51.25 -8.445 1 84.44 197 ALA B C 1
ATOM 8050 O O . ALA B 1 197 ? 19.516 -51.188 -7.301 1 84.44 197 ALA B O 1
ATOM 8051 N N . CYS B 1 198 ? 21.094 -50.719 -8.797 1 84.94 198 CYS B N 1
ATOM 8052 C CA . CYS B 1 198 ? 21.844 -49.938 -7.82 1 84.94 198 CYS B CA 1
ATOM 8053 C C . CYS B 1 198 ? 21.031 -48.719 -7.383 1 84.94 198 CYS B C 1
ATOM 8055 O O . CYS B 1 198 ? 21.031 -48.375 -6.199 1 84.94 198 CYS B O 1
ATOM 8057 N N . ARG B 1 199 ? 20.391 -48.125 -8.266 1 85.38 199 ARG B N 1
ATOM 8058 C CA . ARG B 1 199 ? 19.578 -46.938 -7.953 1 85.38 199 ARG B CA 1
ATOM 8059 C C . ARG B 1 199 ? 18.406 -47.312 -7.059 1 85.38 199 ARG B C 1
ATOM 8061 O O . ARG B 1 199 ? 18.031 -46.531 -6.176 1 85.38 199 ARG B O 1
ATOM 8068 N N . THR B 1 200 ? 17.734 -48.375 -7.352 1 85.56 200 THR B N 1
ATOM 8069 C CA . THR B 1 200 ? 16.656 -48.812 -6.492 1 85.56 200 THR B CA 1
ATOM 8070 C C . THR B 1 200 ? 17.156 -49.125 -5.09 1 85.56 200 THR B C 1
ATOM 8072 O O . THR B 1 200 ? 16.484 -48.875 -4.098 1 85.56 200 THR B O 1
ATOM 8075 N N . LEU B 1 201 ? 18.297 -49.75 -5.078 1 89.31 201 LEU B N 1
ATOM 8076 C CA . LEU B 1 201 ? 18.906 -50.031 -3.787 1 89.31 201 LEU B CA 1
ATOM 8077 C C . LEU B 1 201 ? 19.172 -48.75 -3.004 1 89.31 201 LEU B C 1
ATOM 8079 O O . LEU B 1 201 ? 19 -48.719 -1.784 1 89.31 201 LEU B O 1
ATOM 8083 N N . VAL B 1 202 ? 19.562 -47.719 -3.645 1 90 202 VAL B N 1
ATOM 8084 C CA . VAL B 1 202 ? 19.797 -46.438 -3.012 1 90 202 VAL B CA 1
ATOM 8085 C C . VAL B 1 202 ? 18.5 -45.906 -2.404 1 90 202 VAL B C 1
ATOM 8087 O O . VAL B 1 202 ? 18.5 -45.375 -1.296 1 90 202 VAL B O 1
ATOM 8090 N N . ASN B 1 203 ? 17.406 -46 -3.098 1 88.62 203 ASN B N 1
ATOM 8091 C CA . ASN B 1 203 ? 16.109 -45.562 -2.596 1 88.62 203 ASN B CA 1
ATOM 8092 C C . ASN B 1 203 ? 15.734 -46.281 -1.303 1 88.62 203 ASN B C 1
ATOM 8094 O O . ASN B 1 203 ? 15.234 -45.656 -0.366 1 88.62 203 ASN B O 1
ATOM 8098 N N . ILE B 1 204 ? 16.031 -47.531 -1.262 1 89.31 204 ILE B N 1
ATOM 8099 C CA . ILE B 1 204 ? 15.727 -48.312 -0.061 1 89.31 204 ILE B CA 1
ATOM 8100 C C . ILE B 1 204 ? 16.641 -47.875 1.083 1 89.31 204 ILE B C 1
ATOM 8102 O O . ILE B 1 204 ? 16.188 -47.75 2.229 1 89.31 204 ILE B O 1
ATOM 8106 N N . CYS B 1 205 ? 17.812 -47.656 0.747 1 91.81 205 CYS B N 1
ATOM 8107 C CA . CYS B 1 205 ? 18.766 -47.25 1.767 1 91.81 205 CYS B CA 1
ATOM 8108 C C . CYS B 1 205 ? 18.359 -45.906 2.367 1 91.81 205 CYS B C 1
ATOM 8110 O O . CYS B 1 205 ? 18.328 -45.75 3.588 1 91.81 205 CYS B O 1
ATOM 8112 N N . VAL B 1 206 ? 17.984 -44.969 1.56 1 92.81 206 VAL B N 1
ATOM 8113 C CA . VAL B 1 206 ? 17.625 -43.625 2.002 1 92.81 206 VAL B CA 1
ATOM 8114 C C . VAL B 1 206 ? 16.312 -43.656 2.777 1 92.81 206 VAL B C 1
ATOM 8116 O O . VAL B 1 206 ? 16.172 -43.031 3.822 1 92.81 206 VAL B O 1
ATOM 8119 N N . LYS B 1 207 ? 15.336 -44.406 2.34 1 91 207 LYS B N 1
ATOM 8120 C CA . LYS B 1 207 ? 14.023 -44.469 2.977 1 91 207 LYS B CA 1
ATOM 8121 C C . LYS B 1 207 ? 14.109 -45.156 4.336 1 91 207 LYS B C 1
ATOM 8123 O O . LYS B 1 207 ? 13.211 -45.031 5.168 1 91 207 LYS B O 1
ATOM 8128 N N . ASN B 1 208 ? 15.203 -45.875 4.516 1 90.69 208 ASN B N 1
ATOM 8129 C CA . ASN B 1 208 ? 15.422 -46.5 5.824 1 90.69 208 ASN B CA 1
ATOM 8130 C C . ASN B 1 208 ? 16.484 -45.75 6.625 1 90.69 208 ASN B C 1
ATOM 8132 O O . ASN B 1 208 ? 17.219 -46.344 7.395 1 90.69 208 ASN B O 1
ATOM 8136 N N . PHE B 1 209 ? 16.609 -44.5 6.438 1 92.25 209 PHE B N 1
ATOM 8137 C CA . PHE B 1 209 ? 17.391 -43.562 7.211 1 92.25 209 PHE B CA 1
ATOM 8138 C C . PHE B 1 209 ? 18.859 -43.938 7.258 1 92.25 209 PHE B C 1
ATOM 8140 O O . PHE B 1 209 ? 19.484 -43.906 8.32 1 92.25 209 PHE B O 1
ATOM 8147 N N . TYR B 1 210 ? 19.375 -44.406 6.129 1 91.81 210 TYR B N 1
ATOM 8148 C CA . TYR B 1 210 ? 20.797 -44.688 6.031 1 91.81 210 TYR B CA 1
ATOM 8149 C C . TYR B 1 210 ? 21.234 -45.656 7.148 1 91.81 210 TYR B C 1
ATOM 8151 O O . TYR B 1 210 ? 22.234 -45.375 7.832 1 91.81 210 TYR B O 1
ATOM 8159 N N . LEU B 1 211 ? 20.625 -46.688 7.145 1 88.94 211 LEU B N 1
ATOM 8160 C CA . LEU B 1 211 ? 20.938 -47.656 8.18 1 88.94 211 LEU B CA 1
ATOM 8161 C C . LEU B 1 211 ? 22.391 -48.094 8.094 1 88.94 211 LEU B C 1
ATOM 8163 O O . LEU B 1 211 ? 22.891 -48.375 7.004 1 88.94 211 LEU B O 1
ATOM 8167 N N . ASN B 1 212 ? 23.109 -48.188 9.281 1 85.56 212 ASN B N 1
ATOM 8168 C CA . ASN B 1 212 ? 24.531 -48.5 9.344 1 85.56 212 ASN B CA 1
ATOM 8169 C C . ASN B 1 212 ? 24.734 -50 9.562 1 85.56 212 ASN B C 1
ATOM 8171 O O . ASN B 1 212 ? 25.844 -50.438 9.891 1 85.56 212 ASN B O 1
ATOM 8175 N N . ASP B 1 213 ? 23.891 -50.812 9.18 1 83.62 213 ASP B N 1
ATOM 8176 C CA . ASP B 1 213 ? 24.062 -52.25 9.344 1 83.62 213 ASP B CA 1
ATOM 8177 C C . ASP B 1 213 ? 24.719 -52.875 8.117 1 83.62 213 ASP B C 1
ATOM 8179 O O . ASP B 1 213 ? 24.312 -52.594 6.984 1 83.62 213 ASP B O 1
ATOM 8183 N N . LEU B 1 214 ? 25.734 -53.625 8.328 1 84.06 214 LEU B N 1
ATOM 8184 C CA . LEU B 1 214 ? 26.469 -54.25 7.234 1 84.06 214 LEU B CA 1
ATOM 8185 C C . LEU B 1 214 ? 25.609 -55.281 6.504 1 84.06 214 LEU B C 1
ATOM 8187 O O . LEU B 1 214 ? 25.922 -55.688 5.383 1 84.06 214 LEU B O 1
ATOM 8191 N N . ALA B 1 215 ? 24.531 -55.656 7.125 1 83.75 215 ALA B N 1
ATOM 8192 C CA . ALA B 1 215 ? 23.594 -56.562 6.469 1 83.75 215 ALA B CA 1
ATOM 8193 C C . ALA B 1 215 ? 22.406 -55.812 5.906 1 83.75 215 ALA B C 1
ATOM 8195 O O . ALA B 1 215 ? 21.453 -56.406 5.391 1 83.75 215 ALA B O 1
ATOM 8196 N N . GLY B 1 216 ? 22.547 -54.531 6.004 1 87.19 216 GLY B N 1
ATOM 8197 C CA . GLY B 1 216 ? 21.438 -53.719 5.566 1 87.19 216 GLY B CA 1
ATOM 8198 C C . GLY B 1 216 ? 21.562 -53.281 4.117 1 87.19 216 GLY B C 1
ATOM 8199 O O . GLY B 1 216 ? 22.375 -53.781 3.369 1 87.19 216 GLY B O 1
ATOM 8200 N N . PRO B 1 217 ? 20.609 -52.375 3.748 1 90.31 217 PRO B N 1
ATOM 8201 C CA . PRO B 1 217 ? 20.562 -51.938 2.348 1 90.31 217 PRO B CA 1
ATOM 8202 C C . PRO B 1 217 ? 21.75 -51.062 1.958 1 90.31 217 PRO B C 1
ATOM 8204 O O . PRO B 1 217 ? 22.078 -50.969 0.774 1 90.31 217 PRO B O 1
ATOM 8207 N N . CYS B 1 218 ? 22.484 -50.5 2.844 1 91.31 218 CYS B N 1
ATOM 8208 C CA . CYS B 1 218 ? 23.578 -49.594 2.516 1 91.31 218 CYS B CA 1
ATOM 8209 C C . CYS B 1 218 ? 24.922 -50.281 2.615 1 91.31 218 CYS B C 1
ATOM 8211 O O . CYS B 1 218 ? 25.953 -49.625 2.744 1 91.31 218 CYS B O 1
ATOM 8213 N N . ARG B 1 219 ? 24.922 -51.438 2.502 1 89.38 219 ARG B N 1
ATOM 8214 C CA . ARG B 1 219 ? 26.125 -52.219 2.695 1 89.38 219 ARG B CA 1
ATOM 8215 C C . ARG B 1 219 ? 27.188 -51.875 1.644 1 89.38 219 ARG B C 1
ATOM 8217 O O . ARG B 1 219 ? 28.359 -51.719 1.964 1 89.38 219 ARG B O 1
ATOM 8224 N N . LEU B 1 220 ? 26.734 -51.719 0.435 1 88.06 220 LEU B N 1
ATOM 8225 C CA . LEU B 1 220 ? 27.672 -51.5 -0.665 1 88.06 220 LEU B CA 1
ATOM 8226 C C . LEU B 1 220 ? 28.422 -50.188 -0.48 1 88.06 220 LEU B C 1
ATOM 8228 O O . LEU B 1 220 ? 29.547 -50.031 -0.972 1 88.06 220 LEU B O 1
ATOM 8232 N N . TRP B 1 221 ? 27.859 -49.344 0.159 1 88.62 221 TRP B N 1
ATOM 8233 C CA . TRP B 1 221 ? 28.5 -48.062 0.389 1 88.62 221 TRP B CA 1
ATOM 8234 C C . TRP B 1 221 ? 29.359 -48.094 1.649 1 88.62 221 TRP B C 1
ATOM 8236 O O . TRP B 1 221 ? 30.297 -47.281 1.783 1 88.62 221 TRP B O 1
ATOM 8246 N N . LEU B 1 222 ? 29.047 -48.938 2.57 1 87.5 222 LEU B N 1
ATOM 8247 C CA . LEU B 1 222 ? 29.703 -48.969 3.865 1 87.5 222 LEU B CA 1
ATOM 8248 C C . LEU B 1 222 ? 30.922 -49.906 3.83 1 87.5 222 LEU B C 1
ATOM 8250 O O . LEU B 1 222 ? 31.906 -49.656 4.531 1 87.5 222 LEU B O 1
ATOM 8254 N N . GLN B 1 223 ? 30.766 -50.969 3.092 1 78.38 223 GLN B N 1
ATOM 8255 C CA . GLN B 1 223 ? 31.812 -51.969 3.152 1 78.38 223 GLN B CA 1
ATOM 8256 C C . GLN B 1 223 ? 33.031 -51.562 2.303 1 78.38 223 GLN B C 1
ATOM 8258 O O . GLN B 1 223 ? 32.906 -51.375 1.091 1 78.38 223 GLN B O 1
ATOM 8263 N N . THR B 1 224 ? 34.125 -51.25 2.816 1 67.44 224 THR B N 1
ATOM 8264 C CA . THR B 1 224 ? 35.375 -50.812 2.182 1 67.44 224 THR B CA 1
ATOM 8265 C C . THR B 1 224 ? 36.062 -51.969 1.508 1 67.44 224 THR B C 1
ATOM 8267 O O . THR B 1 224 ? 36.875 -51.781 0.604 1 67.44 224 THR B O 1
ATOM 8270 N N . LYS B 1 225 ? 35.75 -53.219 1.865 1 67.38 225 LYS B N 1
ATOM 8271 C CA . LYS B 1 225 ? 36.531 -54.344 1.354 1 67.38 225 LYS B CA 1
ATOM 8272 C C . LYS B 1 225 ? 35.969 -54.844 0.026 1 67.38 225 LYS B C 1
ATOM 8274 O O . LYS B 1 225 ? 36.562 -55.688 -0.641 1 67.38 225 LYS B O 1
ATOM 8279 N N . LEU B 1 226 ? 34.812 -54.344 -0.371 1 68.62 226 LEU B N 1
ATOM 8280 C CA . LEU B 1 226 ? 34.219 -54.781 -1.633 1 68.62 226 LEU B CA 1
ATOM 8281 C C . LEU B 1 226 ? 34.781 -53.969 -2.801 1 68.62 226 LEU B C 1
ATOM 8283 O O . LEU B 1 226 ? 35.156 -52.812 -2.633 1 68.62 226 LEU B O 1
ATOM 8287 N N . PRO B 1 227 ? 35.031 -54.719 -3.895 1 66.19 227 PRO B N 1
ATOM 8288 C CA . PRO B 1 227 ? 35.5 -53.969 -5.062 1 66.19 227 PRO B CA 1
ATOM 8289 C C . PRO B 1 227 ? 34.594 -52.781 -5.406 1 66.19 227 PRO B C 1
ATOM 8291 O O . PRO B 1 227 ? 33.375 -52.875 -5.211 1 66.19 227 PRO B O 1
ATOM 8294 N N . ILE B 1 228 ? 35.25 -51.781 -5.652 1 65.5 228 ILE B N 1
ATOM 8295 C CA . ILE B 1 228 ? 34.562 -50.531 -5.992 1 65.5 228 ILE B CA 1
ATOM 8296 C C . ILE B 1 228 ? 33.688 -50.75 -7.223 1 65.5 228 ILE B C 1
ATOM 8298 O O . ILE B 1 228 ? 34.156 -51.188 -8.273 1 65.5 228 ILE B O 1
ATOM 8302 N N . ILE B 1 229 ? 32.406 -50.844 -6.961 1 72.75 229 ILE B N 1
ATOM 8303 C CA . ILE B 1 229 ? 31.453 -50.938 -8.062 1 72.75 229 ILE B CA 1
ATOM 8304 C C . ILE B 1 229 ? 31.344 -49.594 -8.781 1 72.75 229 ILE B C 1
ATOM 8306 O O . ILE B 1 229 ? 31 -48.594 -8.172 1 72.75 229 ILE B O 1
ATOM 8310 N N . LYS B 1 230 ? 31.766 -49.625 -9.992 1 67.12 230 LYS B N 1
ATOM 8311 C CA . LYS B 1 230 ? 31.672 -48.406 -10.812 1 67.12 230 LYS B CA 1
ATOM 8312 C C . LYS B 1 230 ? 30.234 -48.031 -11.078 1 67.12 230 LYS B C 1
ATOM 8314 O O . LYS B 1 230 ? 29.391 -48.875 -11.367 1 67.12 230 LYS B O 1
ATOM 8319 N N . GLY B 1 231 ? 29.734 -46.781 -10.688 1 68.38 231 GLY B N 1
ATOM 8320 C CA . GLY B 1 231 ? 28.422 -46.25 -11.008 1 68.38 231 GLY B CA 1
ATOM 8321 C C . GLY B 1 231 ? 27.516 -46.125 -9.789 1 68.38 231 GLY B C 1
ATOM 8322 O O . GLY B 1 231 ? 26.344 -45.812 -9.922 1 68.38 231 GLY B O 1
ATOM 8323 N N . LEU B 1 232 ? 28.031 -46.625 -8.68 1 79.12 232 LEU B N 1
ATOM 8324 C CA . LEU B 1 232 ? 27.219 -46.469 -7.477 1 79.12 232 LEU B CA 1
ATOM 8325 C C . LEU B 1 232 ? 26.969 -44.969 -7.203 1 79.12 232 LEU B C 1
ATOM 8327 O O . LEU B 1 232 ? 27.906 -44.188 -7.141 1 79.12 232 LEU B O 1
ATOM 8331 N N . PRO B 1 233 ? 25.578 -44.656 -7.184 1 82.88 233 PRO B N 1
ATOM 8332 C CA . PRO B 1 233 ? 25.281 -43.25 -6.898 1 82.88 233 PRO B CA 1
ATOM 8333 C C . PRO B 1 233 ? 25.844 -42.781 -5.562 1 82.88 233 PRO B C 1
ATOM 8335 O O . PRO B 1 233 ? 25.875 -43.531 -4.598 1 82.88 233 PRO B O 1
ATOM 8338 N N . ALA B 1 234 ? 26.219 -41.5 -5.547 1 83.81 234 ALA B N 1
ATOM 8339 C CA . ALA B 1 234 ? 26.797 -40.938 -4.324 1 83.81 234 ALA B CA 1
ATOM 8340 C C . ALA B 1 234 ? 25.703 -40.594 -3.312 1 83.81 234 ALA B C 1
ATOM 8342 O O . ALA B 1 234 ? 24.703 -39.969 -3.654 1 83.81 234 ALA B O 1
ATOM 8343 N N . LEU B 1 235 ? 25.844 -41.156 -2.148 1 89.31 235 LEU B N 1
ATOM 8344 C CA . LEU B 1 235 ? 24.891 -40.875 -1.083 1 89.31 235 LEU B CA 1
ATOM 8345 C C . LEU B 1 235 ? 25.422 -39.875 -0.094 1 89.31 235 LEU B C 1
ATOM 8347 O O . LEU B 1 235 ? 24.672 -39.312 0.705 1 89.31 235 LEU B O 1
ATOM 8351 N N . ILE B 1 236 ? 26.656 -39.656 -0.114 1 88.25 236 ILE B N 1
ATOM 8352 C CA . ILE B 1 236 ? 27.281 -38.688 0.813 1 88.25 236 ILE B CA 1
ATOM 8353 C C . ILE B 1 236 ? 28.125 -37.688 0.038 1 88.25 236 ILE B C 1
ATOM 8355 O O . ILE B 1 236 ? 28.562 -37.969 -1.08 1 88.25 236 ILE B O 1
ATOM 8359 N N . ILE B 1 237 ? 28.188 -36.531 0.567 1 86.56 237 ILE B N 1
ATOM 8360 C CA . ILE B 1 237 ? 29.109 -35.531 0.041 1 86.56 237 ILE B CA 1
ATOM 8361 C C . ILE B 1 237 ? 30.469 -35.688 0.725 1 86.56 237 ILE B C 1
ATOM 8363 O O . ILE B 1 237 ? 30.562 -35.594 1.951 1 86.56 237 ILE B O 1
ATOM 8367 N N . GLU B 1 238 ? 31.359 -36.031 -0.145 1 75.94 238 GLU B N 1
ATOM 8368 C CA . GLU B 1 238 ? 32.719 -36.219 0.389 1 75.94 238 GLU B CA 1
ATOM 8369 C C . GLU B 1 238 ? 33.344 -34.875 0.727 1 75.94 238 GLU B C 1
ATOM 8371 O O . GLU B 1 238 ? 33.5 -34.031 -0.145 1 75.94 238 GLU B O 1
ATOM 8376 N N . SER B 1 239 ? 33.188 -34.406 1.861 1 71.69 239 SER B N 1
ATOM 8377 C CA . SER B 1 239 ? 33.906 -33.188 2.256 1 71.69 239 SER B CA 1
ATOM 8378 C C . SER B 1 239 ? 34.781 -33.438 3.482 1 71.69 239 SER B C 1
ATOM 8380 O O . SER B 1 239 ? 34.438 -34.25 4.34 1 71.69 239 SER B O 1
ATOM 8382 N N . SER B 1 240 ? 36 -33.062 3.408 1 62.03 240 SER B N 1
ATOM 8383 C CA . SER B 1 240 ? 36.938 -33.125 4.531 1 62.03 240 SER B CA 1
ATOM 8384 C C . SER B 1 240 ? 36.469 -32.25 5.684 1 62.03 240 SER B C 1
ATOM 8386 O O . SER B 1 240 ? 36.969 -32.375 6.809 1 62.03 240 SER B O 1
ATOM 8388 N N . ASP B 1 241 ? 35.594 -31.391 5.441 1 64.25 241 ASP B N 1
ATOM 8389 C CA . ASP B 1 241 ? 35.188 -30.453 6.492 1 64.25 241 ASP B CA 1
ATOM 8390 C C . ASP B 1 241 ? 34.094 -31.031 7.363 1 64.25 241 ASP B C 1
ATOM 8392 O O . ASP B 1 241 ? 33.156 -31.641 6.852 1 64.25 241 ASP B O 1
ATOM 8396 N N . GLU B 1 242 ? 34.281 -31.156 8.633 1 61.88 242 GLU B N 1
ATOM 8397 C CA . GLU B 1 242 ? 33.406 -31.75 9.625 1 61.88 242 GLU B CA 1
ATOM 8398 C C . GLU B 1 242 ? 32.094 -30.969 9.75 1 61.88 242 GLU B C 1
ATOM 8400 O O . GLU B 1 242 ? 31.141 -31.438 10.383 1 61.88 242 GLU B O 1
ATOM 8405 N N . LYS B 1 243 ? 32.031 -29.719 9.094 1 63.47 243 LYS B N 1
ATOM 8406 C CA . LYS B 1 243 ? 30.812 -28.969 9.32 1 63.47 243 LYS B CA 1
ATOM 8407 C C . LYS B 1 243 ? 29.734 -29.359 8.32 1 63.47 243 LYS B C 1
ATOM 8409 O O . LYS B 1 243 ? 30 -29.484 7.121 1 63.47 243 LYS B O 1
ATOM 8414 N N . GLN B 1 244 ? 28.531 -29.75 8.805 1 63.16 244 GLN B N 1
ATOM 8415 C CA . GLN B 1 244 ? 27.359 -30.172 8.047 1 63.16 244 GLN B CA 1
ATOM 8416 C C . GLN B 1 244 ? 26.797 -29.016 7.219 1 63.16 244 GLN B C 1
ATOM 8418 O O . GLN B 1 244 ? 25.594 -28.984 6.922 1 63.16 244 GLN B O 1
ATOM 8423 N N . SER B 1 245 ? 27.703 -28.062 6.844 1 69.81 245 SER B N 1
ATOM 8424 C CA . SER B 1 245 ? 27.172 -26.891 6.156 1 69.81 245 SER B CA 1
ATOM 8425 C C . SER B 1 245 ? 27.844 -26.688 4.801 1 69.81 245 SER B C 1
ATOM 8427 O O . SER B 1 245 ? 28.953 -27.188 4.57 1 69.81 245 SER B O 1
ATOM 8429 N N . TRP B 1 246 ? 27.016 -26.281 3.844 1 75.62 246 TRP B N 1
ATOM 8430 C CA . TRP B 1 246 ? 27.531 -25.797 2.566 1 75.62 246 TRP B CA 1
ATOM 8431 C C . TRP B 1 246 ? 28 -24.344 2.689 1 75.62 246 TRP B C 1
ATOM 8433 O O . TRP B 1 246 ? 27.328 -23.516 3.295 1 75.62 246 TRP B O 1
ATOM 8443 N N . ASN B 1 247 ? 29.266 -24.172 2.373 1 78 247 ASN B N 1
ATOM 8444 C CA . ASN B 1 247 ? 29.812 -22.828 2.525 1 78 247 ASN B CA 1
ATOM 8445 C C . ASN B 1 247 ? 30.25 -22.25 1.184 1 78 247 ASN B C 1
ATOM 8447 O O . ASN B 1 247 ? 30.75 -22.969 0.321 1 78 247 ASN B O 1
ATOM 8451 N N . THR B 1 248 ? 29.688 -21.062 0.951 1 79.12 248 THR B N 1
ATOM 8452 C CA . THR B 1 248 ? 30.156 -20.359 -0.229 1 79.12 248 THR B CA 1
ATOM 8453 C C . THR B 1 248 ? 30.359 -18.875 0.081 1 79.12 248 THR B C 1
ATOM 8455 O O . THR B 1 248 ? 29.859 -18.359 1.084 1 79.12 248 THR B O 1
ATOM 8458 N N . ASP B 1 249 ? 31.219 -18.312 -0.762 1 79.62 249 ASP B N 1
ATOM 8459 C CA . ASP B 1 249 ? 31.438 -16.875 -0.638 1 79.62 249 ASP B CA 1
ATOM 8460 C C . ASP B 1 249 ? 30.422 -16.094 -1.468 1 79.62 249 ASP B C 1
ATOM 8462 O O . ASP B 1 249 ? 30.094 -16.484 -2.588 1 79.62 249 ASP B O 1
ATOM 8466 N N . LEU B 1 250 ? 29.812 -15.211 -0.793 1 78.31 250 LEU B N 1
ATOM 8467 C CA . LEU B 1 250 ? 28.828 -14.391 -1.475 1 78.31 250 LEU B CA 1
ATOM 8468 C C . LEU B 1 250 ? 29.484 -13.281 -2.283 1 78.31 250 LEU B C 1
ATOM 8470 O O . LEU B 1 250 ? 30.375 -12.586 -1.778 1 78.31 250 LEU B O 1
ATOM 8474 N N . SER B 1 251 ? 29.172 -13.336 -3.66 1 73.19 251 SER B N 1
ATOM 8475 C CA . SER B 1 251 ? 29.688 -12.289 -4.535 1 73.19 251 SER B CA 1
ATOM 8476 C C . SER B 1 251 ? 28.734 -11.094 -4.586 1 73.19 251 SER B C 1
ATOM 8478 O O . SER B 1 251 ? 27.609 -11.156 -4.078 1 73.19 251 SER B O 1
ATOM 8480 N N . SER B 1 252 ? 29.234 -10.016 -5.176 1 71.94 252 SER B N 1
ATOM 8481 C CA . SER B 1 252 ? 28.516 -8.75 -5.211 1 71.94 252 SER B CA 1
ATOM 8482 C C . SER B 1 252 ? 27.266 -8.852 -6.09 1 71.94 252 SER B C 1
ATOM 8484 O O . SER B 1 252 ? 27.312 -9.477 -7.152 1 71.94 252 SER B O 1
ATOM 8486 N N . GLY B 1 253 ? 26.172 -8.461 -5.652 1 68.94 253 GLY B N 1
ATOM 8487 C CA . GLY B 1 253 ? 24.953 -8.266 -6.434 1 68.94 253 GLY B CA 1
ATOM 8488 C C . GLY B 1 253 ? 24.031 -9.469 -6.426 1 68.94 253 GLY B C 1
ATOM 8489 O O . GLY B 1 253 ? 22.906 -9.406 -6.926 1 68.94 253 GLY B O 1
ATOM 8490 N N . LYS B 1 254 ? 24.469 -10.539 -5.859 1 74.5 254 LYS B N 1
ATOM 8491 C CA . LYS B 1 254 ? 23.609 -11.711 -5.902 1 74.5 254 LYS B CA 1
ATOM 8492 C C . LYS B 1 254 ? 22.859 -11.883 -4.586 1 74.5 254 LYS B C 1
ATOM 8494 O O . LYS B 1 254 ? 23.359 -12.523 -3.658 1 74.5 254 LYS B O 1
ATOM 8499 N N . ASN B 1 255 ? 21.688 -11.359 -4.492 1 81.5 255 ASN B N 1
ATOM 8500 C CA . ASN B 1 255 ? 20.906 -11.391 -3.254 1 81.5 255 ASN B CA 1
ATOM 8501 C C . ASN B 1 255 ? 19.812 -12.453 -3.307 1 81.5 255 ASN B C 1
ATOM 8503 O O . ASN B 1 255 ? 19.125 -12.695 -2.312 1 81.5 255 ASN B O 1
ATOM 8507 N N . GLU B 1 256 ? 19.781 -13.148 -4.41 1 84.62 256 GLU B N 1
ATOM 8508 C CA . GLU B 1 256 ? 18.734 -14.164 -4.535 1 84.62 256 GLU B CA 1
ATOM 8509 C C . GLU B 1 256 ? 19.328 -15.57 -4.543 1 84.62 256 GLU B C 1
ATOM 8511 O O . GLU B 1 256 ? 20.344 -15.82 -5.203 1 84.62 256 GLU B O 1
ATOM 8516 N N . ILE B 1 257 ? 18.781 -16.391 -3.707 1 86.56 257 ILE B N 1
ATOM 8517 C CA . ILE B 1 257 ? 19.188 -17.797 -3.641 1 86.56 257 ILE B CA 1
ATOM 8518 C C . ILE B 1 257 ? 18.078 -18.688 -4.188 1 86.56 257 ILE B C 1
ATOM 8520 O O . ILE B 1 257 ? 16.891 -18.469 -3.893 1 86.56 257 ILE B O 1
ATOM 8524 N N . LYS B 1 258 ? 18.562 -19.516 -5.059 1 87.44 258 LYS B N 1
ATOM 8525 C CA . LYS B 1 258 ? 17.625 -20.516 -5.59 1 87.44 258 LYS B CA 1
ATOM 8526 C C . LYS B 1 258 ? 18.047 -21.922 -5.191 1 87.44 258 LYS B C 1
ATOM 8528 O O . LYS B 1 258 ? 19.203 -22.312 -5.375 1 87.44 258 LYS B O 1
ATOM 8533 N N . ILE B 1 259 ? 17.156 -22.641 -4.531 1 90.5 259 ILE B N 1
ATOM 8534 C CA . ILE B 1 259 ? 17.375 -24.047 -4.195 1 90.5 259 ILE B CA 1
ATOM 8535 C C . ILE B 1 259 ? 16.531 -24.938 -5.09 1 90.5 259 ILE B C 1
ATOM 8537 O O . ILE B 1 259 ? 15.297 -24.828 -5.086 1 90.5 259 ILE B O 1
ATOM 8541 N N . ALA B 1 260 ? 17.25 -25.688 -5.863 1 88.25 260 ALA B N 1
ATOM 8542 C CA . ALA B 1 260 ? 16.594 -26.641 -6.746 1 88.25 260 ALA B CA 1
ATOM 8543 C C . ALA B 1 260 ? 16.5 -28.016 -6.102 1 88.25 260 ALA B C 1
ATOM 8545 O O . ALA B 1 260 ? 17.094 -28.25 -5.051 1 88.25 260 ALA B O 1
ATOM 8546 N N . VAL B 1 261 ? 15.656 -28.859 -6.66 1 88.44 261 VAL B N 1
ATOM 8547 C CA . VAL B 1 261 ? 15.492 -30.219 -6.141 1 88.44 261 VAL B CA 1
ATOM 8548 C C . VAL B 1 261 ? 15.586 -31.219 -7.285 1 88.44 261 VAL B C 1
ATOM 8550 O O . VAL B 1 261 ? 15.07 -30.969 -8.383 1 88.44 261 VAL B O 1
ATOM 8553 N N . ALA B 1 262 ? 16.391 -32.188 -7.016 1 86.44 262 ALA B N 1
ATOM 8554 C CA . ALA B 1 262 ? 16.453 -33.312 -7.926 1 86.44 262 ALA B CA 1
ATOM 8555 C C . ALA B 1 262 ? 15.57 -34.469 -7.43 1 86.44 262 ALA B C 1
ATOM 8557 O O . ALA B 1 262 ? 15.703 -34.906 -6.281 1 86.44 262 ALA B O 1
ATOM 8558 N N . VAL B 1 263 ? 14.695 -34.906 -8.242 1 84.31 263 VAL B N 1
ATOM 8559 C CA . VAL B 1 263 ? 13.82 -36.031 -7.914 1 84.31 263 VAL B CA 1
ATOM 8560 C C . VAL B 1 263 ? 14.32 -37.281 -8.617 1 84.31 263 VAL B C 1
ATOM 8562 O O . VAL B 1 263 ? 14.383 -37.344 -9.844 1 84.31 263 VAL B O 1
ATOM 8565 N N . TYR B 1 264 ? 14.719 -38.219 -7.766 1 83.38 264 TYR B N 1
ATOM 8566 C CA . TYR B 1 264 ? 15.156 -39.5 -8.305 1 83.38 264 TYR B CA 1
ATOM 8567 C C . TYR B 1 264 ? 13.992 -40.469 -8.359 1 83.38 264 TYR B C 1
ATOM 8569 O O . TYR B 1 264 ? 13.461 -40.875 -7.324 1 83.38 264 TYR B O 1
ATOM 8577 N N . THR B 1 265 ? 13.633 -40.812 -9.609 1 76.69 265 THR B N 1
ATOM 8578 C CA . THR B 1 265 ? 12.469 -41.688 -9.805 1 76.69 265 THR B CA 1
ATOM 8579 C C . THR B 1 265 ? 12.828 -43.156 -9.531 1 76.69 265 THR B C 1
ATOM 8581 O O . THR B 1 265 ? 14.008 -43.5 -9.523 1 76.69 265 THR B O 1
ATOM 8584 N N . LYS B 1 266 ? 11.789 -44.031 -9.328 1 70.44 266 LYS B N 1
ATOM 8585 C CA . LYS B 1 266 ? 11.953 -45.438 -9.062 1 70.44 266 LYS B CA 1
ATOM 8586 C C . LYS B 1 266 ? 12.539 -46.156 -10.281 1 70.44 266 LYS B C 1
ATOM 8588 O O . LYS B 1 266 ? 13.25 -47.156 -10.133 1 70.44 266 LYS B O 1
ATOM 8593 N N . SER B 1 267 ? 12.25 -45.531 -11.492 1 65.25 267 SER B N 1
ATOM 8594 C CA . SER B 1 267 ? 12.695 -46.188 -12.719 1 65.25 267 SER B CA 1
ATOM 8595 C C . SER B 1 267 ? 14.141 -45.844 -13.047 1 65.25 267 SER B C 1
ATOM 8597 O O . SER B 1 267 ? 14.711 -46.344 -14.016 1 65.25 267 SER B O 1
ATOM 8599 N N . GLY B 1 268 ? 14.82 -45.062 -12.055 1 68.06 268 GLY B N 1
ATOM 8600 C CA . GLY B 1 268 ? 16.219 -44.688 -12.242 1 68.06 268 GLY B CA 1
ATOM 8601 C C . GLY B 1 268 ? 16.391 -43.375 -12.969 1 68.06 268 GLY B C 1
ATOM 8602 O O . GLY B 1 268 ? 17.516 -43.031 -13.375 1 68.06 268 GLY B O 1
ATOM 8603 N N . GLY B 1 269 ? 15.344 -42.75 -13.164 1 72.44 269 GLY B N 1
ATOM 8604 C CA . GLY B 1 269 ? 15.461 -41.469 -13.836 1 72.44 269 GLY B CA 1
ATOM 8605 C C . GLY B 1 269 ? 15.68 -40.312 -12.875 1 72.44 269 GLY B C 1
ATOM 8606 O O . GLY B 1 269 ? 15.836 -40.531 -11.672 1 72.44 269 GLY B O 1
ATOM 8607 N N . LEU B 1 270 ? 16.078 -39.219 -13.406 1 79.56 270 LEU B N 1
ATOM 8608 C CA . LEU B 1 270 ? 16.312 -37.969 -12.641 1 79.56 270 LEU B CA 1
ATOM 8609 C C . LEU B 1 270 ? 15.5 -36.812 -13.211 1 79.56 270 LEU B C 1
ATOM 8611 O O . LEU B 1 270 ? 15.5 -36.594 -14.422 1 79.56 270 LEU B O 1
ATOM 8615 N N . LYS B 1 271 ? 14.586 -36.281 -12.375 1 78.31 271 LYS B N 1
ATOM 8616 C CA . LYS B 1 271 ? 13.883 -35.062 -12.719 1 78.31 271 LYS B CA 1
ATOM 8617 C C . LYS B 1 271 ? 14.438 -33.875 -11.922 1 78.31 271 LYS B C 1
ATOM 8619 O O . LYS B 1 271 ? 14.328 -33.844 -10.695 1 78.31 271 LYS B O 1
ATOM 8624 N N . PHE B 1 272 ? 15.086 -33.031 -12.609 1 80.75 272 PHE B N 1
ATOM 8625 C CA . PHE B 1 272 ? 15.664 -31.844 -11.969 1 80.75 272 PHE B CA 1
ATOM 8626 C C . PHE B 1 272 ? 14.719 -30.656 -12.07 1 80.75 272 PHE B C 1
ATOM 8628 O O . PHE B 1 272 ? 14.391 -30.203 -13.164 1 80.75 272 PHE B O 1
ATOM 8635 N N . LEU B 1 273 ? 14.211 -30.234 -10.875 1 78.75 273 LEU B N 1
ATOM 8636 C CA . LEU B 1 273 ? 13.266 -29.125 -10.812 1 78.75 273 LEU B CA 1
ATOM 8637 C C . LEU B 1 273 ? 13.938 -27.859 -10.273 1 78.75 273 LEU B C 1
ATOM 8639 O O . LEU B 1 273 ? 14.398 -27.844 -9.125 1 78.75 273 LEU B O 1
ATOM 8643 N N . SER B 1 274 ? 14.094 -26.781 -11.109 1 78 274 SER B N 1
ATOM 8644 C CA . SER B 1 274 ? 14.703 -25.531 -10.664 1 78 274 SER B CA 1
ATOM 8645 C C . SER B 1 274 ? 13.648 -24.438 -10.477 1 78 274 SER B C 1
ATOM 8647 O O . SER B 1 274 ? 13.812 -23.547 -9.648 1 78 274 SER B O 1
ATOM 8649 N N . ASP B 1 275 ? 12.641 -24.219 -11.328 1 69.25 275 ASP B N 1
ATOM 8650 C CA . ASP B 1 275 ? 11.648 -23.156 -11.211 1 69.25 275 ASP B CA 1
ATOM 8651 C C . ASP B 1 275 ? 10.32 -23.703 -10.695 1 69.25 275 ASP B C 1
ATOM 8653 O O . ASP B 1 275 ? 9.977 -24.859 -10.938 1 69.25 275 ASP B O 1
ATOM 8657 N N . LYS B 1 276 ? 9.719 -22.891 -9.672 1 59.94 276 LYS B N 1
ATOM 8658 C CA . LYS B 1 276 ? 8.508 -23.281 -8.945 1 59.94 276 LYS B CA 1
ATOM 8659 C C . LYS B 1 276 ? 7.328 -23.453 -9.898 1 59.94 276 LYS B C 1
ATOM 8661 O O . LYS B 1 276 ? 6.68 -22.484 -10.281 1 59.94 276 LYS B O 1
ATOM 8666 N N . ASN B 1 277 ? 7.379 -23.828 -10.969 1 54.28 277 ASN B N 1
ATOM 8667 C CA . ASN B 1 277 ? 6.066 -23.875 -11.617 1 54.28 277 ASN B CA 1
ATOM 8668 C C . ASN B 1 277 ? 5.012 -24.484 -10.703 1 54.28 277 ASN B C 1
ATOM 8670 O O . ASN B 1 277 ? 3.893 -23.969 -10.609 1 54.28 277 ASN B O 1
ATOM 8674 N N . VAL B 1 278 ? 4.746 -25.812 -10.609 1 52.56 278 VAL B N 1
ATOM 8675 C CA . VAL B 1 278 ? 3.48 -26.453 -10.242 1 52.56 278 VAL B CA 1
ATOM 8676 C C . VAL B 1 278 ? 3.516 -26.875 -8.773 1 52.56 278 VAL B C 1
ATOM 8678 O O . VAL B 1 278 ? 2.49 -27.25 -8.211 1 52.56 278 VAL B O 1
ATOM 8681 N N . ILE B 1 279 ? 4.617 -27.016 -7.977 1 56.38 279 ILE B N 1
ATOM 8682 C CA . ILE B 1 279 ? 4.438 -27.828 -6.773 1 56.38 279 ILE B CA 1
ATOM 8683 C C . ILE B 1 279 ? 4.027 -26.922 -5.609 1 56.38 279 ILE B C 1
ATOM 8685 O O . ILE B 1 279 ? 4.102 -25.703 -5.703 1 56.38 279 ILE B O 1
ATOM 8689 N N . SER B 1 280 ? 3.584 -27.531 -4.504 1 67.19 280 SER B N 1
ATOM 8690 C CA . SER B 1 280 ? 3.215 -27 -3.199 1 67.19 280 SER B CA 1
ATOM 8691 C C . SER B 1 280 ? 4.312 -26.094 -2.643 1 67.19 280 SER B C 1
ATOM 8693 O O . SER B 1 280 ? 5.5 -26.375 -2.809 1 67.19 280 SER B O 1
ATOM 8695 N N . PRO B 1 281 ? 3.965 -24.938 -2.219 1 76.31 281 PRO B N 1
ATOM 8696 C CA . PRO B 1 281 ? 4.945 -24 -1.657 1 76.31 281 PRO B CA 1
ATOM 8697 C C . PRO B 1 281 ? 5.715 -24.594 -0.48 1 76.31 281 PRO B C 1
ATOM 8699 O O . PRO B 1 281 ? 6.758 -24.062 -0.088 1 76.31 281 PRO B O 1
ATOM 8702 N N . CYS B 1 282 ? 5.258 -25.766 -0.095 1 81.81 282 CYS B N 1
ATOM 8703 C CA . CYS B 1 282 ? 5.906 -26.312 1.086 1 81.81 282 CYS B CA 1
ATOM 8704 C C . CYS B 1 282 ? 7.047 -27.25 0.693 1 81.81 282 CYS B C 1
ATOM 8706 O O . CYS B 1 282 ? 7.754 -27.781 1.557 1 81.81 282 CYS B O 1
ATOM 8708 N N . HIS B 1 283 ? 7.297 -27.406 -0.574 1 83.06 283 HIS B N 1
ATOM 8709 C CA . HIS B 1 283 ? 8.375 -28.281 -1.051 1 83.06 283 HIS B CA 1
ATOM 8710 C C . HIS B 1 283 ? 9.32 -27.516 -1.97 1 83.06 283 HIS B C 1
ATOM 8712 O O . HIS B 1 283 ? 9.008 -26.422 -2.424 1 83.06 283 HIS B O 1
ATOM 8718 N N . LEU B 1 284 ? 10.422 -28.094 -2.07 1 88.06 284 LEU B N 1
ATOM 8719 C CA . LEU B 1 284 ? 11.398 -27.516 -2.984 1 88.06 284 LEU B CA 1
ATOM 8720 C C . LEU B 1 284 ? 10.977 -27.734 -4.434 1 88.06 284 LEU B C 1
ATOM 8722 O O . LEU B 1 284 ? 10.25 -28.688 -4.738 1 88.06 284 LEU B O 1
ATOM 8726 N N . PRO B 1 285 ? 11.32 -26.828 -5.285 1 89.06 285 PRO B N 1
ATOM 8727 C CA . PRO B 1 285 ? 12.312 -25.75 -5.246 1 89.06 285 PRO B CA 1
ATOM 8728 C C . PRO B 1 285 ? 11.75 -24.453 -4.688 1 89.06 285 PRO B C 1
ATOM 8730 O O . PRO B 1 285 ? 10.531 -24.25 -4.68 1 89.06 285 PRO B O 1
ATOM 8733 N N . VAL B 1 286 ? 12.688 -23.656 -4.129 1 88.56 286 VAL B N 1
ATOM 8734 C CA . VAL B 1 286 ? 12.297 -22.375 -3.541 1 88.56 286 VAL B CA 1
ATOM 8735 C C . VAL B 1 286 ? 13.312 -21.297 -3.92 1 88.56 286 VAL B C 1
ATOM 8737 O O . VAL B 1 286 ? 14.5 -21.578 -4.062 1 88.56 286 VAL B O 1
ATOM 8740 N N . LYS B 1 287 ? 12.797 -20.172 -4.234 1 88.31 287 LYS B N 1
ATOM 8741 C CA . LYS B 1 287 ? 13.617 -18.984 -4.484 1 88.31 287 LYS B CA 1
ATOM 8742 C C . LYS B 1 287 ? 13.336 -17.891 -3.447 1 88.31 287 LYS B C 1
ATOM 8744 O O . LYS B 1 287 ? 12.18 -17.609 -3.135 1 88.31 287 LYS B O 1
ATOM 8749 N N . PHE B 1 288 ? 14.352 -17.438 -2.768 1 87.5 288 PHE B N 1
ATOM 8750 C CA . PHE B 1 288 ? 14.164 -16.391 -1.761 1 87.5 288 PHE B CA 1
ATOM 8751 C C . PHE B 1 288 ? 15.344 -15.438 -1.747 1 87.5 288 PHE B C 1
ATOM 8753 O O . PHE B 1 288 ? 16.406 -15.742 -2.293 1 87.5 288 PHE B O 1
ATOM 8760 N N . LYS B 1 289 ? 15.055 -14.289 -1.223 1 87.06 289 LYS B N 1
ATOM 8761 C CA . LYS B 1 289 ? 16.094 -13.281 -1.074 1 87.06 289 LYS B CA 1
ATOM 8762 C C . LYS B 1 289 ? 16.781 -13.398 0.282 1 87.06 289 LYS B C 1
ATOM 8764 O O . LYS B 1 289 ? 16.156 -13.734 1.282 1 87.06 289 LYS B O 1
ATOM 8769 N N . ILE B 1 290 ? 18.016 -13.07 0.25 1 87.25 290 ILE B N 1
ATOM 8770 C CA . ILE B 1 290 ? 18.797 -13.156 1.481 1 87.25 290 ILE B CA 1
ATOM 8771 C C . ILE B 1 290 ? 18.266 -12.141 2.492 1 87.25 290 ILE B C 1
ATOM 8773 O O . ILE B 1 290 ? 18.062 -10.969 2.158 1 87.25 290 ILE B O 1
ATOM 8777 N N . GLY B 1 291 ? 17.969 -12.617 3.609 1 86 291 GLY B N 1
ATOM 8778 C CA . GLY B 1 291 ? 17.516 -11.734 4.668 1 86 291 GLY B CA 1
ATOM 8779 C C . GLY B 1 291 ? 16.016 -11.852 4.938 1 86 291 GLY B C 1
ATOM 8780 O O . GLY B 1 291 ? 15.531 -11.367 5.965 1 86 291 GLY B O 1
ATOM 8781 N N . ASP B 1 292 ? 15.273 -12.477 4.066 1 86.19 292 ASP B N 1
ATOM 8782 C CA . ASP B 1 292 ? 13.828 -12.625 4.211 1 86.19 292 ASP B CA 1
ATOM 8783 C C . ASP B 1 292 ? 13.477 -13.992 4.801 1 86.19 292 ASP B C 1
ATOM 8785 O O . ASP B 1 292 ? 13.656 -15.023 4.145 1 86.19 292 ASP B O 1
ATOM 8789 N N . ASP B 1 293 ? 13.031 -13.914 6.008 1 89.19 293 ASP B N 1
ATOM 8790 C CA . ASP B 1 293 ? 12.57 -15.164 6.605 1 89.19 293 ASP B CA 1
ATOM 8791 C C . ASP B 1 293 ? 11.211 -15.57 6.047 1 89.19 293 ASP B C 1
ATOM 8793 O O . ASP B 1 293 ? 10.312 -14.734 5.906 1 89.19 293 ASP B O 1
ATOM 8797 N N . LEU B 1 294 ? 11.148 -16.812 5.66 1 88.94 294 LEU B N 1
ATOM 8798 C CA . LEU B 1 294 ? 9.906 -17.328 5.082 1 88.94 294 LEU B CA 1
ATOM 8799 C C . LEU B 1 294 ? 9.445 -18.578 5.816 1 88.94 294 LEU B C 1
ATOM 8801 O O . LEU B 1 294 ? 10.266 -19.391 6.246 1 88.94 294 LEU B O 1
ATOM 8805 N N . SER B 1 295 ? 8.164 -18.766 6.078 1 91.19 295 SER B N 1
ATOM 8806 C CA . SER B 1 295 ? 7.543 -19.969 6.629 1 91.19 295 SER B CA 1
ATOM 8807 C C . SER B 1 295 ? 6.258 -20.312 5.887 1 91.19 295 SER B C 1
ATOM 8809 O O . SER B 1 295 ? 5.379 -19.469 5.723 1 91.19 295 SER B O 1
ATOM 8811 N N . PHE B 1 296 ? 6.234 -21.469 5.344 1 88.88 296 PHE B N 1
ATOM 8812 C CA . PHE B 1 296 ? 5.059 -21.953 4.633 1 88.88 296 PHE B CA 1
ATOM 8813 C C . PHE B 1 296 ? 4.469 -23.172 5.332 1 88.88 296 PHE B C 1
ATOM 8815 O O . PHE B 1 296 ? 5.199 -24.109 5.691 1 88.88 296 PHE B O 1
ATOM 8822 N N . ASP B 1 297 ? 3.184 -23.203 5.605 1 88.88 297 ASP B N 1
ATOM 8823 C CA . ASP B 1 297 ? 2.469 -24.359 6.137 1 88.88 297 ASP B CA 1
ATOM 8824 C C . ASP B 1 297 ? 1.464 -24.891 5.125 1 88.88 297 ASP B C 1
ATOM 8826 O O . ASP B 1 297 ? 0.63 -24.141 4.609 1 88.88 297 ASP B O 1
ATOM 8830 N N . CYS B 1 298 ? 1.681 -26.078 4.758 1 82.12 298 CYS B N 1
ATOM 8831 C CA . CYS B 1 298 ? 0.787 -26.703 3.787 1 82.12 298 CYS B CA 1
ATOM 8832 C C . CYS B 1 298 ? 0.092 -27.922 4.383 1 82.12 298 CYS B C 1
ATOM 8834 O O . CYS B 1 298 ? 0.695 -28.656 5.152 1 82.12 298 CYS B O 1
ATOM 8836 N N . SER B 1 299 ? -1.186 -28.047 4.094 1 81.25 299 SER B N 1
ATOM 8837 C CA . SER B 1 299 ? -1.917 -29.25 4.461 1 81.25 299 SER B CA 1
ATOM 8838 C C . SER B 1 299 ? -1.83 -30.312 3.365 1 81.25 299 SER B C 1
ATOM 8840 O O . SER B 1 299 ? -2.211 -30.047 2.219 1 81.25 299 SER B O 1
ATOM 8842 N N . ILE B 1 300 ? -1.159 -31.406 3.656 1 74.94 300 ILE B N 1
ATOM 8843 C CA . ILE B 1 300 ? -0.965 -32.469 2.662 1 74.94 300 ILE B CA 1
ATOM 8844 C C . ILE B 1 300 ? -1.83 -33.656 3.014 1 74.94 300 ILE B C 1
ATOM 8846 O O . ILE B 1 300 ? -1.988 -34 4.191 1 74.94 300 ILE B O 1
ATOM 8850 N N . ASN B 1 301 ? -2.449 -34.219 1.906 1 77.06 301 ASN B N 1
ATOM 8851 C CA . ASN B 1 301 ? -3.113 -35.531 2.035 1 77.06 301 ASN B CA 1
ATOM 8852 C C . ASN B 1 301 ? -2.133 -36.688 1.847 1 77.06 301 ASN B C 1
ATOM 8854 O O . ASN B 1 301 ? -1.517 -36.812 0.787 1 77.06 301 ASN B O 1
ATOM 8858 N N . ILE B 1 302 ? -1.936 -37.562 2.811 1 76.5 302 ILE B N 1
ATOM 8859 C CA . ILE B 1 302 ? -0.938 -38.625 2.85 1 76.5 302 ILE B CA 1
ATOM 8860 C C . ILE B 1 302 ? -1.223 -39.656 1.746 1 76.5 302 ILE B C 1
ATOM 8862 O O . ILE B 1 302 ? -0.296 -40.219 1.149 1 76.5 302 ILE B O 1
ATOM 8866 N N . THR B 1 303 ? -2.463 -39.812 1.346 1 70.81 303 THR B N 1
ATOM 8867 C CA . THR B 1 303 ? -2.781 -40.812 0.331 1 70.81 303 THR B CA 1
ATOM 8868 C C . THR B 1 303 ? -2.369 -40.312 -1.056 1 70.81 303 THR B C 1
ATOM 8870 O O . THR B 1 303 ? -1.885 -41.094 -1.876 1 70.81 303 THR B O 1
ATOM 8873 N N . ASP B 1 304 ? -2.51 -39.094 -1.206 1 69.38 304 ASP B N 1
ATOM 8874 C CA . ASP B 1 304 ? -2.135 -38.531 -2.506 1 69.38 304 ASP B CA 1
ATOM 8875 C C . ASP B 1 304 ? -0.618 -38.531 -2.68 1 69.38 304 ASP B C 1
ATOM 8877 O O . ASP B 1 304 ? -0.113 -38.719 -3.787 1 69.38 304 ASP B O 1
ATOM 8881 N N . LEU B 1 305 ? 0.04 -38.438 -1.614 1 69.06 305 LEU B N 1
ATOM 8882 C CA . LEU B 1 305 ? 1.494 -38.375 -1.688 1 69.06 305 LEU B CA 1
ATOM 8883 C C . LEU B 1 305 ? 2.104 -39.75 -1.963 1 69.06 305 LEU B C 1
ATOM 8885 O O . LEU B 1 305 ? 3.131 -39.844 -2.637 1 69.06 305 LEU B O 1
ATOM 8889 N N . THR B 1 306 ? 1.419 -40.75 -1.504 1 65.44 306 THR B N 1
ATOM 8890 C CA . THR B 1 306 ? 1.952 -42.094 -1.688 1 65.44 306 THR B CA 1
ATOM 8891 C C . THR B 1 306 ? 1.758 -42.562 -3.129 1 65.44 306 THR B C 1
ATOM 8893 O O . THR B 1 306 ? 2.541 -43.375 -3.637 1 65.44 306 THR B O 1
ATOM 8896 N N . SER B 1 307 ? 0.722 -41.969 -3.682 1 60 307 SER B N 1
ATOM 8897 C CA . SER B 1 307 ? 0.45 -42.406 -5.043 1 60 307 SER B CA 1
ATOM 8898 C C . SER B 1 307 ? 1.132 -41.531 -6.07 1 60 307 SER B C 1
ATOM 8900 O O . SER B 1 307 ? 1.327 -41.938 -7.219 1 60 307 SER B O 1
ATOM 8902 N N . SER B 1 308 ? 1.514 -40.406 -5.602 1 58.16 308 SER B N 1
ATOM 8903 C CA . SER B 1 308 ? 2.068 -39.469 -6.566 1 58.16 308 SER B CA 1
ATOM 8904 C C . SER B 1 308 ? 3.562 -39.688 -6.77 1 58.16 308 SER B C 1
ATOM 8906 O O . SER B 1 308 ? 4.191 -40.406 -6.004 1 58.16 308 SER B O 1
ATOM 8908 N N . SER B 1 309 ? 4.109 -39.188 -7.902 1 55.22 309 SER B N 1
ATOM 8909 C CA . SER B 1 309 ? 5.508 -39.156 -8.32 1 55.22 309 SER B CA 1
ATOM 8910 C C . SER B 1 309 ? 6.414 -38.75 -7.168 1 55.22 309 SER B C 1
ATOM 8912 O O . SER B 1 309 ? 7.641 -38.844 -7.27 1 55.22 309 SER B O 1
ATOM 8914 N N . PHE B 1 310 ? 5.781 -38.594 -5.992 1 57.38 310 PHE B N 1
ATOM 8915 C CA . PHE B 1 310 ? 6.664 -38.031 -4.98 1 57.38 310 PHE B CA 1
ATOM 8916 C C . PHE B 1 310 ? 7.07 -39.062 -3.963 1 57.38 310 PHE B C 1
ATOM 8918 O O . PHE B 1 310 ? 7.762 -38.781 -2.988 1 57.38 310 PHE B O 1
ATOM 8925 N N . ASN B 1 311 ? 6.625 -40.281 -4.176 1 64.31 311 ASN B N 1
ATOM 8926 C CA . ASN B 1 311 ? 7.227 -41.344 -3.396 1 64.31 311 ASN B CA 1
ATOM 8927 C C . ASN B 1 311 ? 8.641 -41.688 -3.881 1 64.31 311 ASN B C 1
ATOM 8929 O O . ASN B 1 311 ? 8.938 -42.844 -4.195 1 64.31 311 ASN B O 1
ATOM 8933 N N . GLU B 1 312 ? 9.359 -40.5 -4.129 1 80.81 312 GLU B N 1
ATOM 8934 C CA . GLU B 1 312 ? 10.727 -40.594 -4.617 1 80.81 312 GLU B CA 1
ATOM 8935 C C . GLU B 1 312 ? 11.703 -39.906 -3.674 1 80.81 312 GLU B C 1
ATOM 8937 O O . GLU B 1 312 ? 11.297 -39.312 -2.672 1 80.81 312 GLU B O 1
ATOM 8942 N N . THR B 1 313 ? 12.938 -40.312 -3.799 1 90.06 313 THR B N 1
ATOM 8943 C CA . THR B 1 313 ? 13.961 -39.625 -3.01 1 90.06 313 THR B CA 1
ATOM 8944 C C . THR B 1 313 ? 14.375 -38.312 -3.666 1 90.06 313 THR B C 1
ATOM 8946 O O . THR B 1 313 ? 14.367 -38.188 -4.891 1 90.06 313 THR B O 1
ATOM 8949 N N . LEU B 1 314 ? 14.539 -37.438 -2.824 1 91.38 314 LEU B N 1
ATOM 8950 C CA . LEU B 1 314 ? 14.852 -36.094 -3.281 1 91.38 314 LEU B CA 1
ATOM 8951 C C . LEU B 1 314 ? 16.234 -35.656 -2.795 1 91.38 314 LEU B C 1
ATOM 8953 O O . LEU B 1 314 ? 16.719 -36.156 -1.78 1 91.38 314 LEU B O 1
ATOM 8957 N N . ALA B 1 315 ? 16.828 -34.812 -3.592 1 91.31 315 ALA B N 1
ATOM 8958 C CA . ALA B 1 315 ? 18.109 -34.188 -3.213 1 91.31 315 ALA B CA 1
ATOM 8959 C C . ALA B 1 315 ? 18.094 -32.688 -3.502 1 91.31 315 ALA B C 1
ATOM 8961 O O . ALA B 1 315 ? 17.766 -32.281 -4.617 1 91.31 315 ALA B O 1
ATOM 8962 N N . PRO B 1 316 ? 18.359 -31.938 -2.492 1 92.88 316 PRO B N 1
ATOM 8963 C CA . PRO B 1 316 ? 18.391 -30.484 -2.707 1 92.88 316 PRO B CA 1
ATOM 8964 C C . PRO B 1 316 ? 19.703 -30.016 -3.328 1 92.88 316 PRO B C 1
ATOM 8966 O O . PRO B 1 316 ? 20.766 -30.562 -3.006 1 92.88 316 PRO B O 1
ATOM 8969 N N . PHE B 1 317 ? 19.578 -29.078 -4.273 1 89.19 317 PHE B N 1
ATOM 8970 C CA . PHE B 1 317 ? 20.719 -28.469 -4.938 1 89.19 317 PHE B CA 1
ATOM 8971 C C . PHE B 1 317 ? 20.641 -26.953 -4.875 1 89.19 317 PHE B C 1
ATOM 8973 O O . PHE B 1 317 ? 19.547 -26.375 -5.012 1 89.19 317 PHE B O 1
ATOM 8980 N N . ILE B 1 318 ? 21.719 -26.344 -4.617 1 89.94 318 ILE B N 1
ATOM 8981 C CA . ILE B 1 318 ? 21.766 -24.891 -4.598 1 89.94 318 ILE B CA 1
ATOM 8982 C C . ILE B 1 318 ? 22.312 -24.375 -5.93 1 89.94 318 ILE B C 1
ATOM 8984 O O . ILE B 1 318 ? 23.234 -24.953 -6.492 1 89.94 318 ILE B O 1
ATOM 8988 N N . SER B 1 319 ? 21.469 -23.453 -6.48 1 82.06 319 SER B N 1
ATOM 8989 C CA . SER B 1 319 ? 21.938 -22.797 -7.703 1 82.06 319 SER B CA 1
ATOM 8990 C C . SER B 1 319 ? 22.719 -21.531 -7.395 1 82.06 319 SER B C 1
ATOM 8992 O O . SER B 1 319 ? 22.156 -20.547 -6.902 1 82.06 319 SER B O 1
ATOM 8994 N N . PHE B 1 320 ? 24.016 -21.719 -7.41 1 68.69 320 PHE B N 1
ATOM 8995 C CA . PHE B 1 320 ? 24.859 -20.547 -7.219 1 68.69 320 PHE B CA 1
ATOM 8996 C C . PHE B 1 320 ? 25.75 -20.312 -8.438 1 68.69 320 PHE B C 1
ATOM 8998 O O . PHE B 1 320 ? 26.469 -21.219 -8.867 1 68.69 320 PHE B O 1
ATOM 9005 N N . GLU B 1 321 ? 25.812 -19.203 -9.078 1 64.38 321 GLU B N 1
ATOM 9006 C CA . GLU B 1 321 ? 26.562 -18.781 -10.258 1 64.38 321 GLU B CA 1
ATOM 9007 C C . GLU B 1 321 ? 26.375 -19.766 -11.406 1 64.38 321 GLU B C 1
ATOM 9009 O O . GLU B 1 321 ? 27.344 -20.203 -12.023 1 64.38 321 GLU B O 1
ATOM 9014 N N . ASP B 1 322 ? 25.219 -20.25 -11.727 1 66.12 322 ASP B N 1
ATOM 9015 C CA . ASP B 1 322 ? 24.844 -21.078 -12.875 1 66.12 322 ASP B CA 1
ATOM 9016 C C . ASP B 1 322 ? 25.297 -22.516 -12.688 1 66.12 322 ASP B C 1
ATOM 9018 O O . ASP B 1 322 ? 25.219 -23.328 -13.617 1 66.12 322 ASP B O 1
ATOM 9022 N N . ASN B 1 323 ? 25.969 -22.719 -11.523 1 74.69 323 ASN B N 1
ATOM 9023 C CA . ASN B 1 323 ? 26.312 -24.094 -11.219 1 74.69 323 ASN B CA 1
ATOM 9024 C C . ASN B 1 323 ? 25.453 -24.656 -10.094 1 74.69 323 ASN B C 1
ATOM 9026 O O . ASN B 1 323 ? 25.016 -23.906 -9.219 1 74.69 323 ASN B O 1
ATOM 9030 N N . PHE B 1 324 ? 25.125 -25.906 -10.188 1 82.44 324 PHE B N 1
ATOM 9031 C CA . PHE B 1 324 ? 24.344 -26.562 -9.148 1 82.44 324 PHE B CA 1
ATOM 9032 C C . PHE B 1 324 ? 25.234 -27.438 -8.266 1 82.44 324 PHE B C 1
ATOM 9034 O O . PHE B 1 324 ? 26.016 -28.234 -8.773 1 82.44 324 PHE B O 1
ATOM 9041 N N . GLU B 1 325 ? 25.219 -27.062 -7.035 1 84.69 325 GLU B N 1
ATOM 9042 C CA . GLU B 1 325 ? 25.938 -27.875 -6.055 1 84.69 325 GLU B CA 1
ATOM 9043 C C . GLU B 1 325 ? 24.969 -28.562 -5.09 1 84.69 325 GLU B C 1
ATOM 9045 O O . GLU B 1 325 ? 23.953 -27.984 -4.719 1 84.69 325 GLU B O 1
ATOM 9050 N N . ALA B 1 326 ? 25.312 -29.766 -4.699 1 87.69 326 ALA B N 1
ATOM 9051 C CA . ALA B 1 326 ? 24.453 -30.516 -3.795 1 87.69 326 ALA B CA 1
ATOM 9052 C C . ALA B 1 326 ? 24.531 -29.969 -2.373 1 87.69 326 ALA B C 1
ATOM 9054 O O . ALA B 1 326 ? 25.609 -29.594 -1.907 1 87.69 326 ALA B O 1
ATOM 9055 N N . LEU B 1 327 ? 23.438 -29.938 -1.712 1 91.62 327 LEU B N 1
ATOM 9056 C CA . LEU B 1 327 ? 23.344 -29.516 -0.317 1 91.62 327 LEU B CA 1
ATOM 9057 C C . LEU B 1 327 ? 23.234 -30.734 0.607 1 91.62 327 LEU B C 1
ATOM 9059 O O . LEU B 1 327 ? 22.469 -31.656 0.336 1 91.62 327 LEU B O 1
ATOM 9063 N N . PRO B 1 328 ? 24.031 -30.688 1.628 1 92.25 328 PRO B N 1
ATOM 9064 C CA . PRO B 1 328 ? 23.859 -31.781 2.59 1 92.25 328 PRO B CA 1
ATOM 9065 C C . PRO B 1 328 ? 22.578 -31.672 3.404 1 92.25 328 PRO B C 1
ATOM 9067 O O . PRO B 1 328 ? 22.125 -30.562 3.688 1 92.25 328 PRO B O 1
ATOM 9070 N N . VAL B 1 329 ? 22.047 -32.781 3.742 1 93.44 329 VAL B N 1
ATOM 9071 C CA . VAL B 1 329 ? 20.797 -32.781 4.5 1 93.44 329 VAL B CA 1
ATOM 9072 C C . VAL B 1 329 ? 20.969 -33.625 5.762 1 93.44 329 VAL B C 1
ATOM 9074 O O . VAL B 1 329 ? 21.484 -34.75 5.703 1 93.44 329 VAL B O 1
ATOM 9077 N N . SER B 1 330 ? 20.609 -33.031 6.914 1 93.19 330 SER B N 1
ATOM 9078 C CA . SER B 1 330 ? 20.531 -33.781 8.164 1 93.19 330 SER B CA 1
ATOM 9079 C C . SER B 1 330 ? 19.125 -34.281 8.43 1 93.19 330 SER B C 1
ATOM 9081 O O . SER B 1 330 ? 18.156 -33.531 8.281 1 93.19 330 SER B O 1
ATOM 9083 N N . LEU B 1 331 ? 19.094 -35.562 8.672 1 94.88 331 LEU B N 1
ATOM 9084 C CA . LEU B 1 331 ? 17.781 -36.156 8.852 1 94.88 331 LEU B CA 1
ATOM 9085 C C . LEU B 1 331 ? 17.516 -36.469 10.328 1 94.88 331 LEU B C 1
ATOM 9087 O O . LEU B 1 331 ? 18.328 -37.094 11 1 94.88 331 LEU B O 1
ATOM 9091 N N . LYS B 1 332 ? 16.438 -36 10.797 1 94.94 332 LYS B N 1
ATOM 9092 C CA . LYS B 1 332 ? 15.93 -36.312 12.125 1 94.94 332 LYS B CA 1
ATOM 9093 C C . LYS B 1 332 ? 14.789 -37.312 12.055 1 94.94 332 LYS B C 1
ATOM 9095 O O . LYS B 1 332 ? 13.758 -37.062 11.43 1 94.94 332 LYS B O 1
ATOM 9100 N N . LYS B 1 333 ? 14.953 -38.469 12.719 1 93.25 333 LYS B N 1
ATOM 9101 C CA . LYS B 1 333 ? 13.969 -39.562 12.719 1 93.25 333 LYS B CA 1
ATOM 9102 C C . LYS B 1 333 ? 12.734 -39.156 13.523 1 93.25 333 LYS B C 1
ATOM 9104 O O . LYS B 1 333 ? 12.75 -38.188 14.273 1 93.25 333 LYS B O 1
ATOM 9109 N N . PRO B 1 334 ? 11.656 -39.906 13.266 1 92.31 334 PRO B N 1
ATOM 9110 C CA . PRO B 1 334 ? 10.445 -39.594 14.023 1 92.31 334 PRO B CA 1
ATOM 9111 C C . PRO B 1 334 ? 10.633 -39.781 15.531 1 92.31 334 PRO B C 1
ATOM 9113 O O . PRO B 1 334 ? 9.891 -39.188 16.312 1 92.31 334 PRO B O 1
ATOM 9116 N N . ASP B 1 335 ? 11.633 -40.5 15.938 1 88.12 335 ASP B N 1
ATOM 9117 C CA . ASP B 1 335 ? 11.898 -40.719 17.359 1 88.12 335 ASP B CA 1
ATOM 9118 C C . ASP B 1 335 ? 12.664 -39.531 17.953 1 88.12 335 ASP B C 1
ATOM 9120 O O . ASP B 1 335 ? 12.852 -39.469 19.172 1 88.12 335 ASP B O 1
ATOM 9124 N N . GLY B 1 336 ? 13.078 -38.625 17.188 1 89.06 336 GLY B N 1
ATOM 9125 C CA . GLY B 1 336 ? 13.75 -37.438 17.672 1 89.06 336 GLY B CA 1
ATOM 9126 C C . GLY B 1 336 ? 15.266 -37.5 17.547 1 89.06 336 GLY B C 1
ATOM 9127 O O . GLY B 1 336 ? 15.961 -36.531 17.797 1 89.06 336 GLY B O 1
ATOM 9128 N N . GLN B 1 337 ? 15.742 -38.625 17.047 1 90.31 337 GLN B N 1
ATOM 9129 C CA . GLN B 1 337 ? 17.188 -38.781 16.953 1 90.31 337 GLN B CA 1
ATOM 9130 C C . GLN B 1 337 ? 17.688 -38.5 15.547 1 90.31 337 GLN B C 1
ATOM 9132 O O . GLN B 1 337 ? 17.016 -38.844 14.562 1 90.31 337 GLN B O 1
ATOM 9137 N N . TYR B 1 338 ? 18.875 -37.938 15.484 1 91.75 338 TYR B N 1
ATOM 9138 C CA . TYR B 1 338 ? 19.516 -37.656 14.195 1 91.75 338 TYR B CA 1
ATOM 9139 C C . TYR B 1 338 ? 20.266 -38.875 13.695 1 91.75 338 TYR B C 1
ATOM 9141 O O . TYR B 1 338 ? 20.766 -39.688 14.492 1 91.75 338 TYR B O 1
ATOM 9149 N N . VAL B 1 339 ? 20.234 -38.938 12.344 1 91.25 339 VAL B N 1
ATOM 9150 C CA . VAL B 1 339 ? 21.047 -39.969 11.742 1 91.25 339 VAL B CA 1
ATOM 9151 C C . VAL B 1 339 ? 22.531 -39.688 11.992 1 91.25 339 VAL B C 1
ATOM 9153 O O . VAL B 1 339 ? 23.016 -38.594 11.664 1 91.25 339 VAL B O 1
ATOM 9156 N N . GLN B 1 340 ? 23.156 -40.594 12.617 1 84.62 340 GLN B N 1
ATOM 9157 C CA . GLN B 1 340 ? 24.547 -40.375 13.008 1 84.62 340 GLN B CA 1
ATOM 9158 C C . GLN B 1 340 ? 25.5 -40.906 11.938 1 84.62 340 GLN B C 1
ATOM 9160 O O . GLN B 1 340 ? 25.109 -41.688 11.078 1 84.62 340 GLN B O 1
ATOM 9165 N N . LYS B 1 341 ? 26.75 -40.375 11.859 1 82.25 341 LYS B N 1
ATOM 9166 C CA . LYS B 1 341 ? 27.781 -40.812 10.922 1 82.25 341 LYS B CA 1
ATOM 9167 C C . LYS B 1 341 ? 28.156 -42.25 11.141 1 82.25 341 LYS B C 1
ATOM 9169 O O . LYS B 1 341 ? 28.203 -43.062 10.188 1 82.25 341 LYS B O 1
ATOM 9174 N N . GLN B 1 342 ? 28.297 -42.75 12.25 1 81.19 342 GLN B N 1
ATOM 9175 C CA . GLN B 1 342 ? 28.734 -44.094 12.609 1 81.19 342 GLN B CA 1
ATOM 9176 C C . GLN B 1 342 ? 29.766 -44.625 11.617 1 81.19 342 GLN B C 1
ATOM 9178 O O . GLN B 1 342 ? 30.844 -44.062 11.461 1 81.19 342 GLN B O 1
ATOM 9183 N N . THR B 1 343 ? 29.375 -45.531 10.727 1 81.31 343 THR B N 1
ATOM 9184 C CA . THR B 1 343 ? 30.344 -46.156 9.82 1 81.31 343 THR B CA 1
ATOM 9185 C C . THR B 1 343 ? 30.406 -45.375 8.5 1 81.31 343 THR B C 1
ATOM 9187 O O . THR B 1 343 ? 31.234 -45.688 7.637 1 81.31 343 THR B O 1
ATOM 9190 N N . TRP B 1 344 ? 29.625 -44.438 8.367 1 85.44 344 TRP B N 1
ATOM 9191 C CA . TRP B 1 344 ? 29.641 -43.625 7.152 1 85.44 344 TRP B CA 1
ATOM 9192 C C . TRP B 1 344 ? 30.875 -42.719 7.133 1 85.44 344 TRP B C 1
ATOM 9194 O O . TRP B 1 344 ? 31.297 -42.219 8.18 1 85.44 344 TRP B O 1
ATOM 9204 N N . PRO B 1 345 ? 31.453 -42.5 6.004 1 79.31 345 PRO B N 1
ATOM 9205 C CA . PRO B 1 345 ? 32.625 -41.625 5.914 1 79.31 345 PRO B CA 1
ATOM 9206 C C . PRO B 1 345 ? 32.312 -40.188 6.258 1 79.31 345 PRO B C 1
ATOM 9208 O O . PRO B 1 345 ? 33.188 -39.438 6.734 1 79.31 345 PRO B O 1
ATOM 9211 N N . SER B 1 346 ? 31.172 -39.844 5.926 1 83.12 346 SER B N 1
ATOM 9212 C CA . SER B 1 346 ? 30.75 -38.469 6.23 1 83.12 346 SER B CA 1
ATOM 9213 C C . SER B 1 346 ? 29.312 -38.406 6.742 1 83.12 346 SER B C 1
ATOM 9215 O O . SER B 1 346 ? 28.562 -39.375 6.551 1 83.12 346 SER B O 1
ATOM 9217 N N . TYR B 1 347 ? 29.031 -37.438 7.504 1 80.56 347 TYR B N 1
ATOM 9218 C CA . TYR B 1 347 ? 27.672 -37.25 8.023 1 80.56 347 TYR B CA 1
ATOM 9219 C C . TYR B 1 347 ? 26.844 -36.344 7.102 1 80.56 347 TYR B C 1
ATOM 9221 O O . TYR B 1 347 ? 25.719 -36 7.426 1 80.56 347 TYR B O 1
ATOM 9229 N N . LYS B 1 348 ? 27.391 -36 5.938 1 87.81 348 LYS B N 1
ATOM 9230 C CA . LYS B 1 348 ? 26.688 -35.156 4.961 1 87.81 348 LYS B CA 1
ATOM 9231 C C . LYS B 1 348 ? 25.953 -36.031 3.938 1 87.81 348 LYS B C 1
ATOM 9233 O O . LYS B 1 348 ? 26.516 -36.375 2.904 1 87.81 348 LYS B O 1
ATOM 9238 N N . PHE B 1 349 ? 24.719 -36.219 4.289 1 91.62 349 PHE B N 1
ATOM 9239 C CA . PHE B 1 349 ? 23.906 -37.031 3.402 1 91.62 349 PHE B CA 1
ATOM 9240 C C . PHE B 1 349 ? 23.297 -36.188 2.285 1 91.62 349 PHE B C 1
ATOM 9242 O O . PHE B 1 349 ? 23.047 -35 2.469 1 91.62 349 PHE B O 1
ATOM 9249 N N . ARG B 1 350 ? 23.016 -36.75 1.205 1 90.44 350 ARG B N 1
ATOM 9250 C CA . ARG B 1 350 ? 22.641 -36.031 0.008 1 90.44 350 ARG B CA 1
ATOM 9251 C C . ARG B 1 350 ? 21.141 -36.094 -0.236 1 90.44 350 ARG B C 1
ATOM 9253 O O . ARG B 1 350 ? 20.547 -35.188 -0.826 1 90.44 350 ARG B O 1
ATOM 9260 N N . ARG B 1 351 ? 20.531 -37.188 0.196 1 92.62 351 ARG B N 1
ATOM 9261 C CA . ARG B 1 351 ? 19.172 -37.406 -0.242 1 92.62 351 ARG B CA 1
ATOM 9262 C C . ARG B 1 351 ? 18.219 -37.5 0.949 1 92.62 351 ARG B C 1
ATOM 9264 O O . ARG B 1 351 ? 18.625 -37.844 2.059 1 92.62 351 ARG B O 1
ATOM 9271 N N . TYR B 1 352 ? 17 -37.125 0.72 1 93.62 352 TYR B N 1
ATOM 9272 C CA . TYR B 1 352 ? 15.906 -37.219 1.672 1 93.62 352 TYR B CA 1
ATOM 9273 C C . TYR B 1 352 ? 14.617 -37.656 0.977 1 93.62 352 TYR B C 1
ATOM 9275 O O . TYR B 1 352 ? 14.625 -37.969 -0.215 1 93.62 352 TYR B O 1
ATOM 9283 N N . PHE B 1 353 ? 13.586 -37.875 1.733 1 91.75 353 PHE B N 1
ATOM 9284 C CA . PHE B 1 353 ? 12.328 -38.312 1.144 1 91.75 353 PHE B CA 1
ATOM 9285 C C . PHE B 1 353 ? 11.141 -37.625 1.799 1 91.75 353 PHE B C 1
ATOM 9287 O O . PHE B 1 353 ? 11.281 -37.031 2.869 1 91.75 353 PHE B O 1
ATOM 9294 N N . LEU B 1 354 ? 10 -37.656 1.12 1 89.06 354 LEU B N 1
ATOM 9295 C CA . LEU B 1 354 ? 8.82 -36.969 1.605 1 89.06 354 LEU B CA 1
ATOM 9296 C C . LEU B 1 354 ? 7.91 -37.906 2.395 1 89.06 354 LEU B C 1
ATOM 9298 O O . LEU B 1 354 ? 7.41 -37.531 3.461 1 89.06 354 LEU B O 1
ATOM 9302 N N . VAL B 1 355 ? 7.668 -38.969 1.828 1 87.81 355 VAL B N 1
ATOM 9303 C CA . VAL B 1 355 ? 6.781 -39.938 2.477 1 87.81 355 VAL B CA 1
ATOM 9304 C C . VAL B 1 355 ? 7.305 -41.344 2.26 1 87.81 355 VAL B C 1
ATOM 9306 O O . VAL B 1 355 ? 7.883 -41.656 1.213 1 87.81 355 VAL B O 1
ATOM 9309 N N . HIS B 1 356 ? 7.168 -42.156 3.252 1 87.62 356 HIS B N 1
ATOM 9310 C CA . HIS B 1 356 ? 7.559 -43.562 3.189 1 87.62 356 HIS B CA 1
ATOM 9311 C C . HIS B 1 356 ? 6.613 -44.438 4.012 1 87.62 356 HIS B C 1
ATOM 9313 O O . HIS B 1 356 ? 6.344 -44.156 5.176 1 87.62 356 HIS B O 1
ATOM 9319 N N . LYS B 1 357 ? 6.09 -45.406 3.24 1 83.69 357 LYS B N 1
ATOM 9320 C CA . LYS B 1 357 ? 5.27 -46.406 3.932 1 83.69 357 LYS B CA 1
ATOM 9321 C C . LYS B 1 357 ? 6.129 -47.531 4.465 1 83.69 357 LYS B C 1
ATOM 9323 O O . LYS B 1 357 ? 6.645 -48.344 3.689 1 83.69 357 LYS B O 1
ATOM 9328 N N . GLU B 1 358 ? 6.391 -47.594 5.766 1 83 358 GLU B N 1
ATOM 9329 C CA . GLU B 1 358 ? 7.25 -48.594 6.395 1 83 358 GLU B CA 1
ATOM 9330 C C . GLU B 1 358 ? 6.43 -49.75 6.945 1 83 358 GLU B C 1
ATOM 9332 O O . GLU B 1 358 ? 5.398 -49.531 7.586 1 83 358 GLU B O 1
ATOM 9337 N N . LEU B 1 359 ? 6.922 -50.875 6.461 1 80.38 359 LEU B N 1
ATOM 9338 C CA . LEU B 1 359 ? 6.34 -52.094 7.027 1 80.38 359 LEU B CA 1
ATOM 9339 C C . LEU B 1 359 ? 7.113 -52.531 8.266 1 80.38 359 LEU B C 1
ATOM 9341 O O . LEU B 1 359 ? 8.305 -52.844 8.18 1 80.38 359 LEU B O 1
ATOM 9345 N N . SER B 1 360 ? 6.469 -52.5 9.422 1 79.62 360 SER B N 1
ATOM 9346 C CA . SER B 1 360 ? 7.121 -52.875 10.68 1 79.62 360 SER B CA 1
ATOM 9347 C C . SER B 1 360 ? 7.41 -54.375 10.734 1 79.62 360 SER B C 1
ATOM 9349 O O . SER B 1 360 ? 6.566 -55.188 10.344 1 79.62 360 SER B O 1
ATOM 9351 N N . ALA B 1 361 ? 8.641 -54.719 11.125 1 77.25 361 ALA B N 1
ATOM 9352 C CA . ALA B 1 361 ? 9.047 -56.094 11.266 1 77.25 361 ALA B CA 1
ATOM 9353 C C . ALA B 1 361 ? 8.352 -56.781 12.445 1 77.25 361 ALA B C 1
ATOM 9355 O O . ALA B 1 361 ? 8.086 -57.969 12.422 1 77.25 361 ALA B O 1
ATOM 9356 N N . VAL B 1 362 ? 8.031 -55.906 13.406 1 73.62 362 VAL B N 1
ATOM 9357 C CA . VAL B 1 362 ? 7.484 -56.438 14.641 1 73.62 362 VAL B CA 1
ATOM 9358 C C . VAL B 1 362 ? 5.969 -56.594 14.516 1 73.62 362 VAL B C 1
ATOM 9360 O O . VAL B 1 362 ? 5.418 -57.656 14.773 1 73.62 362 VAL B O 1
ATOM 9363 N N . SER B 1 363 ? 5.246 -55.594 14.188 1 74 363 SER B N 1
ATOM 9364 C CA . SER B 1 363 ? 3.785 -55.594 14.219 1 74 363 SER B CA 1
ATOM 9365 C C . SER B 1 363 ? 3.207 -55.844 12.828 1 74 363 SER B C 1
ATOM 9367 O O . SER B 1 363 ? 2.002 -56.062 12.688 1 74 363 SER B O 1
ATOM 9369 N N . ASN B 1 364 ? 3.961 -56.094 11.875 1 77.25 364 ASN B N 1
ATOM 9370 C CA . ASN B 1 364 ? 3.502 -56.312 10.508 1 77.25 364 ASN B CA 1
ATOM 9371 C C . ASN B 1 364 ? 2.459 -55.25 10.102 1 77.25 364 ASN B C 1
ATOM 9373 O O . ASN B 1 364 ? 1.504 -55.562 9.391 1 77.25 364 ASN B O 1
ATOM 9377 N N . THR B 1 365 ? 2.504 -54.031 10.852 1 79.88 365 THR B N 1
ATOM 9378 C CA . THR B 1 365 ? 1.623 -52.938 10.484 1 79.88 365 THR B CA 1
ATOM 9379 C C . THR B 1 365 ? 2.381 -51.875 9.688 1 79.88 365 THR B C 1
ATOM 9381 O O . THR B 1 365 ? 3.6 -51.75 9.828 1 79.88 365 THR B O 1
ATOM 9384 N N . SER B 1 366 ? 1.629 -51.312 8.695 1 80.94 366 SER B N 1
ATOM 9385 C CA . SER B 1 366 ? 2.219 -50.281 7.844 1 80.94 366 SER B CA 1
ATOM 9386 C C . SER B 1 366 ? 2.1 -48.906 8.484 1 80.94 366 SER B C 1
ATOM 9388 O O . SER B 1 366 ? 1.017 -48.5 8.922 1 80.94 366 SER B O 1
ATOM 9390 N N . ASN B 1 367 ? 3.25 -48.344 8.953 1 84.19 367 ASN B N 1
ATOM 9391 C CA . ASN B 1 367 ? 3.32 -46.969 9.43 1 84.19 367 ASN B CA 1
ATOM 9392 C C . ASN B 1 367 ? 3.818 -46.031 8.336 1 84.19 367 ASN B C 1
ATOM 9394 O O . ASN B 1 367 ? 4.711 -46.375 7.566 1 84.19 367 ASN B O 1
ATOM 9398 N N . VAL B 1 368 ? 3.07 -44.906 8.242 1 87.25 368 VAL B N 1
ATOM 9399 C CA . VAL B 1 368 ? 3.48 -43.938 7.223 1 87.25 368 VAL B CA 1
ATOM 9400 C C . VAL B 1 368 ? 4.34 -42.844 7.859 1 87.25 368 VAL B C 1
ATOM 9402 O O . VAL B 1 368 ? 3.932 -42.219 8.844 1 87.25 368 VAL B O 1
ATOM 9405 N N . ILE B 1 369 ? 5.551 -42.719 7.461 1 90.75 369 ILE B N 1
ATOM 9406 C CA . ILE B 1 369 ? 6.469 -41.656 7.879 1 90.75 369 ILE B CA 1
ATOM 9407 C C . ILE B 1 369 ? 6.453 -40.531 6.859 1 90.75 369 ILE B C 1
ATOM 9409 O O . ILE B 1 369 ? 6.527 -40.781 5.652 1 90.75 369 ILE B O 1
ATOM 9413 N N . TYR B 1 370 ? 6.223 -39.344 7.348 1 90.38 370 TYR B N 1
ATOM 9414 C CA . TYR B 1 370 ? 6.215 -38.219 6.43 1 90.38 370 TYR B CA 1
ATOM 9415 C C . TYR B 1 370 ? 7.129 -37.094 6.934 1 90.38 370 TYR B C 1
ATOM 9417 O O . TYR B 1 370 ? 7.492 -37.062 8.109 1 90.38 370 TYR B O 1
ATOM 9425 N N . LEU B 1 371 ? 7.539 -36.219 6.02 1 92 371 LEU B N 1
ATOM 9426 C CA . LEU B 1 371 ? 8.375 -35.062 6.336 1 92 371 LEU B CA 1
ATOM 9427 C C . LEU B 1 371 ? 7.547 -33.969 6.988 1 92 371 LEU B C 1
ATOM 9429 O O . LEU B 1 371 ? 6.711 -33.344 6.332 1 92 371 LEU B O 1
ATOM 9433 N N . ARG B 1 372 ? 7.762 -33.719 8.188 1 92.5 372 ARG B N 1
ATOM 9434 C CA . ARG B 1 372 ? 7.004 -32.719 8.93 1 92.5 372 ARG B CA 1
ATOM 9435 C C . ARG B 1 372 ? 7.527 -31.312 8.648 1 92.5 372 ARG B C 1
ATOM 9437 O O . ARG B 1 372 ? 6.754 -30.391 8.375 1 92.5 372 ARG B O 1
ATOM 9444 N N . THR B 1 373 ? 8.797 -31.188 8.883 1 94.62 373 THR B N 1
ATOM 9445 C CA . THR B 1 373 ? 9.352 -29.859 8.688 1 94.62 373 THR B CA 1
ATOM 9446 C C . THR B 1 373 ? 10.695 -29.938 7.973 1 94.62 373 THR B C 1
ATOM 9448 O O . THR B 1 373 ? 11.523 -30.781 8.281 1 94.62 373 THR B O 1
ATOM 9451 N N . LEU B 1 374 ? 10.836 -29.172 6.934 1 94.81 374 LEU B N 1
ATOM 9452 C CA . LEU B 1 374 ? 12.117 -28.953 6.273 1 94.81 374 LEU B CA 1
ATOM 9453 C C . LEU B 1 374 ? 12.711 -27.609 6.668 1 94.81 374 LEU B C 1
ATOM 9455 O O . LEU B 1 374 ? 12.125 -26.562 6.387 1 94.81 374 LEU B O 1
ATOM 9459 N N . TYR B 1 375 ? 13.883 -27.656 7.355 1 95 375 TYR B N 1
ATOM 9460 C CA . TYR B 1 375 ? 14.555 -26.438 7.797 1 95 375 TYR B CA 1
ATOM 9461 C C . TYR B 1 375 ? 15.711 -26.094 6.875 1 95 375 TYR B C 1
ATOM 9463 O O . TYR B 1 375 ? 16.562 -26.938 6.578 1 95 375 TYR B O 1
ATOM 9471 N N . ILE B 1 376 ? 15.641 -24.922 6.406 1 94.44 376 ILE B N 1
ATOM 9472 C CA . ILE B 1 376 ? 16.797 -24.359 5.715 1 94.44 376 ILE B CA 1
ATOM 9473 C C . ILE B 1 376 ? 17.328 -23.156 6.484 1 94.44 376 ILE B C 1
ATOM 9475 O O . ILE B 1 376 ? 16.656 -22.125 6.586 1 94.44 376 ILE B O 1
ATOM 9479 N N . ARG B 1 377 ? 18.469 -23.297 7.066 1 93.81 377 ARG B N 1
ATOM 9480 C CA . ARG B 1 377 ? 19.062 -22.25 7.875 1 93.81 377 ARG B CA 1
ATOM 9481 C C . ARG B 1 377 ? 20.281 -21.656 7.184 1 93.81 377 ARG B C 1
ATOM 9483 O O . ARG B 1 377 ? 21.188 -22.391 6.781 1 93.81 377 ARG B O 1
ATOM 9490 N N . LEU B 1 378 ? 20.156 -20.406 6.965 1 92.19 378 LEU B N 1
ATOM 9491 C CA . LEU B 1 378 ? 21.266 -19.672 6.367 1 92.19 378 LEU B CA 1
ATOM 9492 C C . LEU B 1 378 ? 22.016 -18.875 7.426 1 92.19 378 LEU B C 1
ATOM 9494 O O . LEU B 1 378 ? 21.422 -18.109 8.18 1 92.19 378 LEU B O 1
ATOM 9498 N N . ARG B 1 379 ? 23.266 -19.094 7.52 1 91.44 379 ARG B N 1
ATOM 9499 C CA . ARG B 1 379 ? 24.141 -18.344 8.414 1 91.44 379 ARG B CA 1
ATOM 9500 C C . ARG B 1 379 ? 25.156 -17.531 7.625 1 91.44 379 ARG B C 1
ATOM 9502 O O . ARG B 1 379 ? 25.938 -18.094 6.855 1 91.44 379 ARG B O 1
ATOM 9509 N N . ILE B 1 380 ? 25.031 -16.281 7.766 1 89.44 380 ILE B N 1
ATOM 9510 C CA . ILE B 1 380 ? 25.969 -15.406 7.086 1 89.44 380 ILE B CA 1
ATOM 9511 C C . ILE B 1 380 ? 27 -14.891 8.086 1 89.44 380 ILE B C 1
ATOM 9513 O O . ILE B 1 380 ? 26.641 -14.445 9.18 1 89.44 380 ILE B O 1
ATOM 9517 N N . GLU B 1 381 ? 28.25 -15.047 7.734 1 87.88 381 GLU B N 1
ATOM 9518 C CA . GLU B 1 381 ? 29.344 -14.578 8.586 1 87.88 381 GLU B CA 1
ATOM 9519 C C . GLU B 1 381 ? 30.297 -13.664 7.816 1 87.88 381 GLU B C 1
ATOM 9521 O O . GLU B 1 381 ? 30.484 -13.836 6.613 1 87.88 381 GLU B O 1
ATOM 9526 N N . LYS B 1 382 ? 30.75 -12.68 8.547 1 83.75 382 LYS B N 1
ATOM 9527 C CA . LYS B 1 382 ? 31.75 -11.789 7.98 1 83.75 382 LYS B CA 1
ATOM 9528 C C . LYS B 1 382 ? 33.156 -12.375 8.133 1 83.75 382 LYS B C 1
ATOM 9530 O O . LYS B 1 382 ? 33.594 -12.672 9.242 1 83.75 382 LYS B O 1
ATOM 9535 N N . VAL B 1 383 ? 33.625 -12.703 6.953 1 80.81 383 VAL B N 1
ATOM 9536 C CA . VAL B 1 383 ? 34.969 -13.273 6.969 1 80.81 383 VAL B CA 1
ATOM 9537 C C . VAL B 1 383 ? 35.906 -12.391 6.148 1 80.81 383 VAL B C 1
ATOM 9539 O O . VAL B 1 383 ? 35.625 -12.07 4.996 1 80.81 383 VAL B O 1
ATOM 9542 N N . LYS B 1 384 ? 37.031 -11.844 6.688 1 71.94 384 LYS B N 1
ATOM 9543 C CA . LYS B 1 384 ? 38 -10.938 6.074 1 71.94 384 LYS B CA 1
ATOM 9544 C C . LYS B 1 384 ? 38.594 -11.555 4.82 1 71.94 384 LYS B C 1
ATOM 9546 O O . LYS B 1 384 ? 38.844 -10.859 3.828 1 71.94 384 LYS B O 1
ATOM 9551 N N . HIS B 1 385 ? 38.719 -12.852 4.809 1 69.06 385 HIS B N 1
ATOM 9552 C CA . HIS B 1 385 ? 39.469 -13.461 3.703 1 69.06 385 HIS B CA 1
ATOM 9553 C C . HIS B 1 385 ? 38.5 -13.961 2.623 1 69.06 385 HIS B C 1
ATOM 9555 O O . HIS B 1 385 ? 38.938 -14.398 1.558 1 69.06 385 HIS B O 1
ATOM 9561 N N . ALA B 1 386 ? 37.25 -13.883 2.814 1 66.25 386 ALA B N 1
ATOM 9562 C CA . ALA B 1 386 ? 36.281 -14.352 1.806 1 66.25 386 ALA B CA 1
ATOM 9563 C C . ALA B 1 386 ? 36.125 -13.328 0.683 1 66.25 386 ALA B C 1
ATOM 9565 O O . ALA B 1 386 ? 36.344 -12.125 0.897 1 66.25 386 ALA B O 1
ATOM 9566 N N . THR B 1 387 ? 36 -13.883 -0.543 1 66.31 387 THR B N 1
ATOM 9567 C CA . THR B 1 387 ? 35.719 -13 -1.677 1 66.31 387 THR B CA 1
ATOM 9568 C C . THR B 1 387 ? 34.469 -12.164 -1.428 1 66.31 387 THR B C 1
ATOM 9570 O O . THR B 1 387 ? 33.375 -12.711 -1.277 1 66.31 387 THR B O 1
ATOM 9573 N N . GLY B 1 388 ? 34.562 -10.852 -1.212 1 67 388 GLY B N 1
ATOM 9574 C CA . GLY B 1 388 ? 33.5 -9.906 -0.929 1 67 388 GLY B CA 1
ATOM 9575 C C . GLY B 1 388 ? 33.281 -9.68 0.555 1 67 388 GLY B C 1
ATOM 9576 O O . GLY B 1 388 ? 32.531 -8.781 0.947 1 67 388 GLY B O 1
ATOM 9577 N N . GLY B 1 389 ? 33.906 -10.602 1.429 1 75.81 389 GLY B N 1
ATOM 9578 C CA . GLY B 1 389 ? 33.906 -10.414 2.871 1 75.81 389 GLY B CA 1
ATOM 9579 C C . GLY B 1 389 ? 32.781 -11.141 3.574 1 75.81 389 GLY B C 1
ATOM 9580 O O . GLY B 1 389 ? 32.656 -11.055 4.797 1 75.81 389 GLY B O 1
ATOM 9581 N N . LEU B 1 390 ? 31.891 -11.875 2.781 1 85 390 LEU B N 1
ATOM 9582 C CA . LEU B 1 390 ? 30.766 -12.57 3.393 1 85 390 LEU B CA 1
ATOM 9583 C C . LEU B 1 390 ? 30.781 -14.055 3.025 1 85 390 LEU B C 1
ATOM 9585 O O . LEU B 1 390 ? 31.047 -14.406 1.875 1 85 390 LEU B O 1
ATOM 9589 N N . ARG B 1 391 ? 30.688 -14.82 4.094 1 86.94 391 ARG B N 1
ATOM 9590 C CA . ARG B 1 391 ? 30.578 -16.266 3.916 1 86.94 391 ARG B CA 1
ATOM 9591 C C . ARG B 1 391 ? 29.156 -16.75 4.25 1 86.94 391 ARG B C 1
ATOM 9593 O O . ARG B 1 391 ? 28.578 -16.328 5.254 1 86.94 391 ARG B O 1
ATOM 9600 N N . LEU B 1 392 ? 28.641 -17.438 3.316 1 88.5 392 LEU B N 1
ATOM 9601 C CA . LEU B 1 392 ? 27.297 -17.984 3.484 1 88.5 392 LEU B CA 1
ATOM 9602 C C . LEU B 1 392 ? 27.359 -19.469 3.789 1 88.5 392 LEU B C 1
ATOM 9604 O O . LEU B 1 392 ? 28.031 -20.234 3.088 1 88.5 392 LEU B O 1
ATOM 9608 N N . GLU B 1 393 ? 26.797 -19.797 4.941 1 89.88 393 GLU B N 1
ATOM 9609 C CA . GLU B 1 393 ? 26.656 -21.203 5.328 1 89.88 393 GLU B CA 1
ATOM 9610 C C . GLU B 1 393 ? 25.188 -21.625 5.316 1 89.88 393 GLU B C 1
ATOM 9612 O O . GLU B 1 393 ? 24.344 -20.969 5.918 1 89.88 393 GLU B O 1
ATOM 9617 N N . ILE B 1 394 ? 24.938 -22.641 4.586 1 92 394 ILE B N 1
ATOM 9618 C CA . ILE B 1 394 ? 23.562 -23.125 4.504 1 92 394 ILE B CA 1
ATOM 9619 C C . ILE B 1 394 ? 23.484 -24.531 5.109 1 92 394 ILE B C 1
ATOM 9621 O O . ILE B 1 394 ? 24.297 -25.391 4.805 1 92 394 ILE B O 1
ATOM 9625 N N . THR B 1 395 ? 22.531 -24.703 6.035 1 92.31 395 THR B N 1
ATOM 9626 C CA . THR B 1 395 ? 22.234 -26.016 6.613 1 92.31 395 THR B CA 1
ATOM 9627 C C . THR B 1 395 ? 20.797 -26.422 6.34 1 92.31 395 THR B C 1
ATOM 9629 O O . THR B 1 395 ? 19.891 -25.578 6.41 1 92.31 395 THR B O 1
ATOM 9632 N N . THR B 1 396 ? 20.672 -27.578 5.828 1 93.81 396 THR B N 1
ATOM 9633 C CA . THR B 1 396 ? 19.344 -28.125 5.582 1 93.81 396 THR B CA 1
ATOM 9634 C C . THR B 1 396 ? 19.047 -29.281 6.543 1 93.81 396 THR B C 1
ATOM 9636 O O . THR B 1 396 ? 19.875 -30.172 6.727 1 93.81 396 THR B O 1
ATOM 9639 N N . GLU B 1 397 ? 17.922 -29.234 7.23 1 94.19 397 GLU B N 1
ATOM 9640 C CA . GLU B 1 397 ? 17.484 -30.25 8.172 1 94.19 397 GLU B CA 1
ATOM 9641 C C . GLU B 1 397 ? 16.062 -30.703 7.891 1 94.19 397 GLU B C 1
ATOM 9643 O O . GLU B 1 397 ? 15.188 -29.875 7.605 1 94.19 397 GLU B O 1
ATOM 9648 N N . THR B 1 398 ? 15.938 -32 7.871 1 95.06 398 THR B N 1
ATOM 9649 C CA . THR B 1 398 ? 14.594 -32.562 7.715 1 95.06 398 THR B CA 1
ATOM 9650 C C . THR B 1 398 ? 14.117 -33.188 9.016 1 95.06 398 THR B C 1
ATOM 9652 O O . THR B 1 398 ? 14.891 -33.875 9.688 1 95.06 398 THR B O 1
ATOM 9655 N N . GLU B 1 399 ? 12.953 -32.906 9.383 1 95.81 399 GLU B N 1
ATOM 9656 C CA . GLU B 1 399 ? 12.297 -33.531 10.539 1 95.81 399 GLU B CA 1
ATOM 9657 C C . GLU B 1 399 ? 11.117 -34.375 10.117 1 95.81 399 GLU B C 1
ATOM 9659 O O . GLU B 1 399 ? 10.156 -33.875 9.523 1 95.81 399 GLU B O 1
ATOM 9664 N N . TYR B 1 400 ? 11.305 -35.688 10.5 1 94.69 400 TYR B N 1
ATOM 9665 C CA . TYR B 1 400 ? 10.242 -36.625 10.125 1 94.69 400 TYR B CA 1
ATOM 9666 C C . TYR B 1 400 ? 9.328 -36.906 11.305 1 94.69 400 TYR B C 1
ATOM 9668 O O . TYR B 1 400 ? 9.742 -36.812 12.461 1 94.69 400 TYR B O 1
ATOM 9676 N N . ALA B 1 401 ? 8.055 -37.25 10.945 1 92.56 401 ALA B N 1
ATOM 9677 C CA . ALA B 1 401 ? 7.055 -37.625 11.938 1 92.56 401 ALA B CA 1
ATOM 9678 C C . ALA B 1 401 ? 6.18 -38.75 11.414 1 92.56 401 ALA B C 1
ATOM 9680 O O . ALA B 1 401 ? 6.176 -39.062 10.219 1 92.56 401 ALA B O 1
ATOM 9681 N N . ASN B 1 402 ? 5.617 -39.469 12.375 1 89.81 402 ASN B N 1
ATOM 9682 C CA . ASN B 1 402 ? 4.668 -40.531 12.016 1 89.81 402 ASN B CA 1
ATOM 9683 C C . ASN B 1 402 ? 3.266 -39.969 11.797 1 89.81 402 ASN B C 1
ATOM 9685 O O . ASN B 1 402 ? 2.803 -39.125 12.57 1 89.81 402 ASN B O 1
ATOM 9689 N N . ALA B 1 403 ? 2.742 -40.375 10.672 1 85.75 403 ALA B N 1
ATOM 9690 C CA . ALA B 1 403 ? 1.396 -39.875 10.367 1 85.75 403 ALA B CA 1
ATOM 9691 C C . ALA B 1 403 ? 0.348 -40.656 11.172 1 85.75 403 ALA B C 1
ATOM 9693 O O . ALA B 1 403 ? 0.333 -41.875 11.172 1 85.75 403 ALA B O 1
ATOM 9694 N N . MET B 1 404 ? -0.381 -39.938 11.953 1 78.31 404 MET B N 1
ATOM 9695 C CA . MET B 1 404 ? -1.456 -40.562 12.719 1 78.31 404 MET B CA 1
ATOM 9696 C C . MET B 1 404 ? -2.789 -40.438 11.984 1 78.31 404 MET B C 1
ATOM 9698 O O . MET B 1 404 ? -3.676 -41.281 12.148 1 78.31 404 MET B O 1
ATOM 9702 N N . THR B 1 405 ? -2.941 -39.375 11.195 1 78.5 405 THR B N 1
ATOM 9703 C CA . THR B 1 405 ? -4.18 -39.125 10.469 1 78.5 405 THR B CA 1
ATOM 9704 C C . THR B 1 405 ? -3.918 -39.031 8.969 1 78.5 405 THR B C 1
ATOM 9706 O O . THR B 1 405 ? -2.768 -39.094 8.531 1 78.5 405 THR B O 1
ATOM 9709 N N . SER B 1 406 ? -5.023 -39 8.273 1 79.62 406 SER B N 1
ATOM 9710 C CA . SER B 1 406 ? -4.941 -38.938 6.816 1 79.62 406 SER B CA 1
ATOM 9711 C C . SER B 1 406 ? -4.477 -37.562 6.34 1 79.62 406 SER B C 1
ATOM 9713 O O . SER B 1 406 ? -3.957 -37.438 5.227 1 79.62 406 SER B O 1
ATOM 9715 N N . SER B 1 407 ? -4.672 -36.594 7.242 1 83.25 407 SER B N 1
ATOM 9716 C CA . SER B 1 407 ? -4.199 -35.281 6.867 1 83.25 407 SER B CA 1
ATOM 9717 C C . SER B 1 407 ? -3.076 -34.812 7.789 1 83.25 407 SER B C 1
ATOM 9719 O O . SER B 1 407 ? -3.125 -35.031 9 1 83.25 407 SER B O 1
ATOM 9721 N N . ALA B 1 408 ? -1.947 -34.438 7.246 1 86.12 408 ALA B N 1
ATOM 9722 C CA . ALA B 1 408 ? -0.814 -33.938 8.023 1 86.12 408 ALA B CA 1
ATOM 9723 C C . ALA B 1 408 ? -0.349 -32.594 7.504 1 86.12 408 ALA B C 1
ATOM 9725 O O . ALA B 1 408 ? -0.675 -32.188 6.383 1 86.12 408 ALA B O 1
ATOM 9726 N N . THR B 1 409 ? 0.19 -31.828 8.453 1 87.75 409 THR B N 1
ATOM 9727 C CA . THR B 1 409 ? 0.719 -30.516 8.086 1 87.75 409 THR B CA 1
ATOM 9728 C C . THR B 1 409 ? 2.229 -30.578 7.871 1 87.75 409 THR B C 1
ATOM 9730 O O . THR B 1 409 ? 2.953 -31.156 8.68 1 87.75 409 THR B O 1
ATOM 9733 N N . SER B 1 410 ? 2.693 -30.281 6.66 1 89.5 410 SER B N 1
ATOM 9734 C CA . SER B 1 410 ? 4.113 -30.141 6.344 1 89.5 410 SER B CA 1
ATOM 9735 C C . SER B 1 410 ? 4.52 -28.672 6.246 1 89.5 410 SER B C 1
ATOM 9737 O O . SER B 1 410 ? 3.781 -27.859 5.695 1 89.5 410 SER B O 1
ATOM 9739 N N . SER B 1 411 ? 5.688 -28.391 6.961 1 92.5 411 SER B N 1
ATOM 9740 C CA . SER B 1 411 ? 6.117 -27 6.992 1 92.5 411 SER B CA 1
ATOM 9741 C C . SER B 1 411 ? 7.504 -26.828 6.383 1 92.5 411 SER B C 1
ATOM 9743 O O . SER B 1 411 ? 8.336 -27.734 6.461 1 92.5 411 SER B O 1
ATOM 9745 N N . LEU B 1 412 ? 7.672 -25.812 5.605 1 93.75 412 LEU B N 1
ATOM 9746 C CA . LEU B 1 412 ? 8.977 -25.359 5.129 1 93.75 412 LEU B CA 1
ATOM 9747 C C . LEU B 1 412 ? 9.383 -24.062 5.812 1 93.75 412 LEU B C 1
ATOM 9749 O O . LEU B 1 412 ? 8.656 -23.078 5.75 1 93.75 412 LEU B O 1
ATOM 9753 N N . LYS B 1 413 ? 10.5 -24.125 6.508 1 95 413 LYS B N 1
ATOM 9754 C CA . LYS B 1 413 ? 10.977 -22.953 7.234 1 95 413 LYS B CA 1
ATOM 9755 C C . LYS B 1 413 ? 12.367 -22.531 6.762 1 95 413 LYS B C 1
ATOM 9757 O O . LYS B 1 413 ? 13.289 -23.344 6.754 1 95 413 LYS B O 1
ATOM 9762 N N . ILE B 1 414 ? 12.453 -21.328 6.309 1 94.19 414 ILE B N 1
ATOM 9763 C CA . ILE B 1 414 ? 13.727 -20.734 5.938 1 94.19 414 ILE B CA 1
ATOM 9764 C C . ILE B 1 414 ? 14.109 -19.656 6.949 1 94.19 414 ILE B C 1
ATOM 9766 O O . ILE B 1 414 ? 13.398 -18.656 7.105 1 94.19 414 ILE B O 1
ATOM 9770 N N . GLU B 1 415 ? 15.203 -19.812 7.668 1 93.31 415 GLU B N 1
ATOM 9771 C CA . GLU B 1 415 ? 15.648 -18.891 8.711 1 93.31 415 GLU B CA 1
ATOM 9772 C C . GLU B 1 415 ? 17.047 -18.344 8.406 1 93.31 415 GLU B C 1
ATOM 9774 O O . GLU B 1 415 ? 17.922 -19.078 7.957 1 93.31 415 GLU B O 1
ATOM 9779 N N . HIS B 1 416 ? 17.109 -17.078 8.602 1 92.12 416 HIS B N 1
ATOM 9780 C CA . HIS B 1 416 ? 18.391 -16.422 8.383 1 92.12 416 HIS B CA 1
ATOM 9781 C C . HIS B 1 416 ? 19 -15.977 9.703 1 92.12 416 HIS B C 1
ATOM 9783 O O . HIS B 1 416 ? 18.312 -15.43 10.562 1 92.12 416 HIS B O 1
ATOM 9789 N N . HIS B 1 417 ? 20.219 -16.297 9.93 1 90.38 417 HIS B N 1
ATOM 9790 C CA . HIS B 1 417 ? 21.016 -15.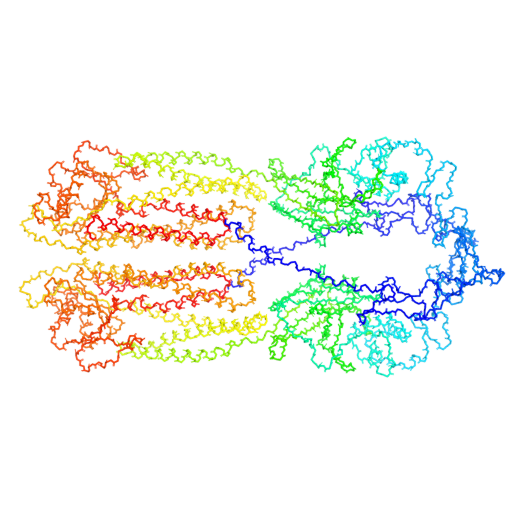742 11.023 1 90.38 417 HIS B CA 1
ATOM 9791 C C . HIS B 1 417 ? 22.062 -14.758 10.508 1 90.38 417 HIS B C 1
ATOM 9793 O O . HIS B 1 417 ? 23.062 -15.156 9.906 1 90.38 417 HIS B O 1
ATOM 9799 N N . MET B 1 418 ? 21.688 -13.547 10.758 1 89.5 418 MET B N 1
ATOM 9800 C CA . MET B 1 418 ? 22.516 -12.469 10.25 1 89.5 418 MET B CA 1
ATOM 9801 C C . MET B 1 418 ? 23.641 -12.133 11.234 1 89.5 418 MET B C 1
ATOM 9803 O O . MET B 1 418 ? 23.469 -12.305 12.445 1 89.5 418 MET B O 1
ATOM 9807 N N . PRO B 1 419 ? 24.719 -11.703 10.633 1 88.5 419 PRO B N 1
ATOM 9808 C CA . PRO B 1 419 ? 25.797 -11.242 11.516 1 88.5 419 PRO B CA 1
ATOM 9809 C C . PRO B 1 419 ? 25.5 -9.891 12.164 1 88.5 419 PRO B C 1
ATOM 9811 O O . PRO B 1 419 ? 24.625 -9.164 11.695 1 88.5 419 PRO B O 1
ATOM 9814 N N . ASP B 1 420 ? 26.203 -9.641 13.273 1 88.19 420 ASP B N 1
ATOM 9815 C CA . ASP B 1 420 ? 26.031 -8.359 13.945 1 88.19 420 ASP B CA 1
ATOM 9816 C C . ASP B 1 420 ? 26.609 -7.219 13.109 1 88.19 420 ASP B C 1
ATOM 9818 O O . ASP B 1 420 ? 27.703 -7.34 12.562 1 88.19 420 ASP B O 1
ATOM 9822 N N . ALA B 1 421 ? 25.844 -6.188 12.898 1 88.5 421 ALA B N 1
ATOM 9823 C CA . ALA B 1 421 ? 26.266 -5.031 12.109 1 88.5 421 ALA B CA 1
ATOM 9824 C C . ALA B 1 421 ? 27.109 -4.074 12.938 1 88.5 421 ALA B C 1
ATOM 9826 O O . ALA B 1 421 ? 27.625 -3.076 12.422 1 88.5 421 ALA B O 1
ATOM 9827 N N . GLY B 1 422 ? 27.391 -4.324 14.227 1 89.38 422 GLY B N 1
ATOM 9828 C CA . GLY B 1 422 ? 28.219 -3.471 15.062 1 89.38 422 GLY B CA 1
ATOM 9829 C C . GLY B 1 422 ? 27.438 -2.381 15.773 1 89.38 422 GLY B C 1
ATOM 9830 O O . GLY B 1 422 ? 27.984 -1.319 16.078 1 89.38 422 GLY B O 1
ATOM 9831 N N . ILE B 1 423 ? 26.188 -2.525 15.984 1 93.5 423 ILE B N 1
ATOM 9832 C CA . ILE B 1 423 ? 25.375 -1.525 16.656 1 93.5 423 ILE B CA 1
ATOM 9833 C C . ILE B 1 423 ? 25.719 -1.469 18.141 1 93.5 423 ILE B C 1
ATOM 9835 O O . ILE B 1 423 ? 25.766 -0.388 18.719 1 93.5 423 ILE B O 1
ATOM 9839 N N . PHE B 1 424 ? 26.078 -2.609 18.734 1 94.25 424 PHE B N 1
ATOM 9840 C CA . PHE B 1 424 ? 26.406 -2.652 20.156 1 94.25 424 PHE B CA 1
ATOM 9841 C C . PHE B 1 424 ? 27.703 -1.899 20.438 1 94.25 424 PHE B C 1
ATOM 9843 O O . PHE B 1 424 ? 27.781 -1.135 21.391 1 94.25 424 PHE B O 1
ATOM 9850 N N . ARG B 1 425 ? 28.641 -2.123 19.594 1 93.38 425 ARG B N 1
ATOM 9851 C CA . ARG B 1 425 ? 29.891 -1.387 19.75 1 93.38 425 ARG B CA 1
ATOM 9852 C C . ARG B 1 425 ? 29.672 0.109 19.547 1 93.38 425 ARG B C 1
ATOM 9854 O O . ARG B 1 425 ? 30.219 0.928 20.297 1 93.38 425 ARG B O 1
ATOM 9861 N N . GLY B 1 426 ? 28.906 0.396 18.547 1 94.5 426 GLY B N 1
ATOM 9862 C CA . GLY B 1 426 ? 28.578 1.798 18.344 1 94.5 426 GLY B CA 1
ATOM 9863 C C . GLY B 1 426 ? 27.859 2.426 19.516 1 94.5 426 GLY B C 1
ATOM 9864 O O . GLY B 1 426 ? 28.141 3.564 19.891 1 94.5 426 GLY B O 1
ATOM 9865 N N . LEU B 1 427 ? 26.953 1.743 20.109 1 95.56 427 LEU B N 1
ATOM 9866 C CA . LEU B 1 427 ? 26.203 2.229 21.266 1 95.56 427 LEU B CA 1
ATOM 9867 C C . LEU B 1 427 ? 27.109 2.438 22.469 1 95.56 427 LEU B C 1
ATOM 9869 O O . LEU B 1 427 ? 26.938 3.389 23.234 1 95.56 427 LEU B O 1
ATOM 9873 N N . GLU B 1 428 ? 28.109 1.563 22.562 1 94.38 428 GLU B N 1
ATOM 9874 C CA . GLU B 1 428 ? 29.062 1.711 23.672 1 94.38 428 GLU B CA 1
ATOM 9875 C C . GLU B 1 428 ? 29.922 2.959 23.5 1 94.38 428 GLU B C 1
ATOM 9877 O O . GLU B 1 428 ? 30.109 3.721 24.438 1 94.38 428 GLU B O 1
ATOM 9882 N N . ILE B 1 429 ? 30.359 3.209 22.328 1 95.94 429 ILE B N 1
ATOM 9883 C CA . ILE B 1 429 ? 31.219 4.352 22.062 1 95.94 429 ILE B CA 1
ATOM 9884 C C . ILE B 1 429 ? 30.422 5.645 22.156 1 95.94 429 ILE B C 1
ATOM 9886 O O . ILE B 1 429 ? 30.734 6.52 22.969 1 95.94 429 ILE B O 1
ATOM 9890 N N . TRP B 1 430 ? 29.391 5.707 21.453 1 95 430 TRP B N 1
ATOM 9891 C CA . TRP B 1 430 ? 28.609 6.941 21.422 1 95 430 TRP B CA 1
ATOM 9892 C C . TRP B 1 430 ? 27.828 7.125 22.719 1 95 430 TRP B C 1
ATOM 9894 O O . TRP B 1 430 ? 27.609 8.258 23.156 1 95 430 TRP B O 1
ATOM 9904 N N . GLY B 1 431 ? 27.469 6.023 23.281 1 94.62 431 GLY B N 1
ATOM 9905 C CA . GLY B 1 431 ? 26.828 6.121 24.594 1 94.62 431 GLY B CA 1
ATOM 9906 C C . GLY B 1 431 ? 27.734 6.695 25.656 1 94.62 431 GLY B C 1
ATOM 9907 O O . GLY B 1 431 ? 27.312 7.527 26.469 1 94.62 431 GLY B O 1
ATOM 9908 N N . PHE B 1 432 ? 29 6.348 25.531 1 94.25 432 PHE B N 1
ATOM 9909 C CA . PHE B 1 432 ? 29.953 6.832 26.516 1 94.25 432 PHE B CA 1
ATOM 9910 C C . PHE B 1 432 ? 30.359 8.273 26.219 1 94.25 432 PHE B C 1
ATOM 9912 O O . PHE B 1 432 ? 30.391 9.109 27.125 1 94.25 432 PHE B O 1
ATOM 9919 N N . VAL B 1 433 ? 30.562 8.578 25.016 1 96.5 433 VAL B N 1
ATOM 9920 C CA . VAL B 1 433 ? 31.031 9.906 24.641 1 96.5 433 VAL B CA 1
ATOM 9921 C C . VAL B 1 433 ? 29.891 10.922 24.844 1 96.5 433 VAL B C 1
ATOM 9923 O O . VAL B 1 433 ? 30.062 11.914 25.562 1 96.5 433 VAL B O 1
ATOM 9926 N N . LEU B 1 434 ? 28.719 10.617 24.297 1 96.31 434 LEU B N 1
ATOM 9927 C CA . LEU B 1 434 ? 27.609 11.547 24.422 1 96.31 434 LEU B CA 1
ATOM 9928 C C . LEU B 1 434 ? 27.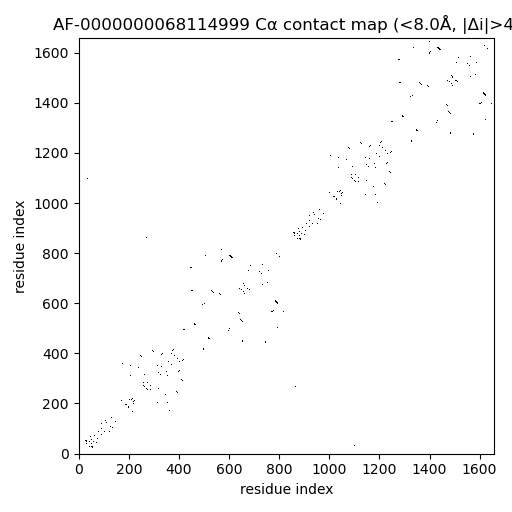047 11.531 25.844 1 96.31 434 LEU B C 1
ATOM 9930 O O . LEU B 1 434 ? 26.609 12.57 26.359 1 96.31 434 LEU B O 1
ATOM 9934 N N . GLY B 1 435 ? 27.188 10.406 26.438 1 95.25 435 GLY B N 1
ATOM 9935 C CA . GLY B 1 435 ? 26.719 10.312 27.812 1 95.25 435 GLY B CA 1
ATOM 9936 C C . GLY B 1 435 ? 27.531 11.148 28.781 1 95.25 435 GLY B C 1
ATOM 9937 O O . GLY B 1 435 ? 26.969 11.844 29.625 1 95.25 435 GLY B O 1
ATOM 9938 N N . THR B 1 436 ? 28.75 11.156 28.594 1 95.81 436 THR B N 1
ATOM 9939 C CA . THR B 1 436 ? 29.625 11.922 29.469 1 95.81 436 THR B CA 1
ATOM 9940 C C . THR B 1 436 ? 29.484 13.422 29.188 1 95.81 436 THR B C 1
ATOM 9942 O O . THR B 1 436 ? 29.391 14.227 30.125 1 95.81 436 THR B O 1
ATOM 9945 N N . LEU B 1 437 ? 29.391 13.742 27.969 1 95.75 437 LEU B N 1
ATOM 9946 C CA . LEU B 1 437 ? 29.297 15.156 27.609 1 95.75 437 LEU B CA 1
ATOM 9947 C C . LEU B 1 437 ? 27.953 15.734 28.047 1 95.75 437 LEU B C 1
ATOM 9949 O O . LEU B 1 437 ? 27.891 16.828 28.594 1 95.75 437 LEU B O 1
ATOM 9953 N N . THR B 1 438 ? 26.859 15.023 27.797 1 95.31 438 THR B N 1
ATOM 9954 C CA . THR B 1 438 ? 25.531 15.531 28.125 1 95.31 438 THR B CA 1
ATOM 9955 C C . THR B 1 438 ? 25.312 15.508 29.641 1 95.31 438 THR B C 1
ATOM 9957 O O . THR B 1 438 ? 24.625 16.375 30.188 1 95.31 438 THR B O 1
ATOM 9960 N N . SER B 1 439 ? 25.906 14.523 30.312 1 94.12 439 SER B N 1
ATOM 9961 C CA . SER B 1 439 ? 25.766 14.484 31.766 1 94.12 439 SER B CA 1
ATOM 9962 C C . SER B 1 439 ? 26.531 15.625 32.438 1 94.12 439 SER B C 1
ATOM 9964 O O . SER B 1 439 ? 26.062 16.219 33.406 1 94.12 439 SER B O 1
ATOM 9966 N N . LEU B 1 440 ? 27.688 15.969 31.938 1 94.75 440 LEU B N 1
ATOM 9967 C CA . LEU B 1 440 ? 28.438 17.109 32.438 1 94.75 440 LEU B CA 1
ATOM 9968 C C . LEU B 1 440 ? 27.703 18.422 32.188 1 94.75 440 LEU B C 1
ATOM 9970 O O . LEU B 1 440 ? 27.656 19.297 33.062 1 94.75 440 LEU B O 1
ATOM 9974 N N . TYR B 1 441 ? 27.172 18.438 31.062 1 94.94 441 TYR B N 1
ATOM 9975 C CA . TYR B 1 441 ? 26.391 19.625 30.734 1 94.94 441 TYR B CA 1
ATOM 9976 C C . TYR B 1 441 ? 25.172 19.75 31.641 1 94.94 441 TYR B C 1
ATOM 9978 O O . TYR B 1 441 ? 24.844 20.844 32.094 1 94.94 441 TYR B O 1
ATOM 9986 N N . ALA B 1 442 ? 24.516 18.656 31.938 1 95.56 442 ALA B N 1
ATOM 9987 C CA . ALA B 1 442 ? 23.328 18.672 32.812 1 95.56 442 ALA B CA 1
ATOM 9988 C C . ALA B 1 442 ? 23.703 19.031 34.219 1 95.56 442 ALA B C 1
ATOM 9990 O O . ALA B 1 442 ? 22.969 19.75 34.906 1 95.56 442 ALA B O 1
ATOM 9991 N N . LEU B 1 443 ? 24.891 18.672 34.656 1 94.69 443 LEU B N 1
ATOM 9992 C CA . LEU B 1 443 ? 25.344 19 36 1 94.69 443 LEU B CA 1
ATOM 9993 C C . LEU B 1 443 ? 25.703 20.469 36.125 1 94.69 443 LEU B C 1
ATOM 9995 O O . LEU B 1 443 ? 25.438 21.109 37.156 1 94.69 443 LEU B O 1
ATOM 9999 N N . VAL B 1 444 ? 26.219 20.984 35.062 1 94.38 444 VAL B N 1
ATOM 10000 C CA . VAL B 1 444 ? 26.547 22.406 35.062 1 94.38 444 VAL B CA 1
ATOM 10001 C C . VAL B 1 444 ? 25.25 23.234 35.062 1 94.38 444 VAL B C 1
ATOM 10003 O O . VAL B 1 444 ? 25.156 24.25 35.75 1 94.38 444 VAL B O 1
ATOM 10006 N N . GLN B 1 445 ? 24.344 22.734 34.344 1 94.06 445 GLN B N 1
ATOM 10007 C CA . GLN B 1 445 ? 23.062 23.438 34.312 1 94.06 445 GLN B CA 1
ATOM 10008 C C . GLN B 1 445 ? 22.359 23.328 35.656 1 94.06 445 GLN B C 1
ATOM 10010 O O . GLN B 1 445 ? 21.688 24.281 36.094 1 94.06 445 GLN B O 1
ATOM 10015 N N . TRP B 1 446 ? 22.547 22.156 36.281 1 95.06 446 TRP B N 1
ATOM 10016 C CA . TRP B 1 446 ? 21.938 21.969 37.594 1 95.06 446 TRP B CA 1
ATOM 10017 C C . TRP B 1 446 ? 22.531 22.922 38.625 1 95.06 446 TRP B C 1
ATOM 10019 O O . TRP B 1 446 ? 21.812 23.531 39.406 1 95.06 446 TRP B O 1
ATOM 10029 N N . ARG B 1 447 ? 23.766 23.203 38.562 1 93.06 447 ARG B N 1
ATOM 10030 C CA . ARG B 1 447 ? 24.422 24.156 39.438 1 93.06 447 ARG B CA 1
ATOM 10031 C C . ARG B 1 447 ? 23.922 25.578 39.219 1 93.06 447 ARG B C 1
ATOM 10033 O O . ARG B 1 447 ? 23.688 26.328 40.156 1 93.06 447 ARG B O 1
ATOM 10040 N N . GLY B 1 448 ? 23.719 25.828 38 1 91.44 448 GLY B N 1
ATOM 10041 C CA . GLY B 1 448 ? 23.219 27.156 37.688 1 91.44 448 GLY B CA 1
ATOM 10042 C C . GLY B 1 448 ? 21.797 27.391 38.156 1 91.44 448 GLY B C 1
ATOM 10043 O O . GLY B 1 448 ? 21.484 28.422 38.719 1 91.44 448 GLY B O 1
ATOM 10044 N N . VAL B 1 449 ? 20.969 26.391 37.969 1 92.94 449 VAL B N 1
ATOM 10045 C CA . VAL B 1 449 ? 19.562 26.531 38.312 1 92.94 449 VAL B CA 1
ATOM 10046 C C . VAL B 1 449 ? 19.391 26.562 39.844 1 92.94 449 VAL B C 1
ATOM 10048 O O . VAL B 1 449 ? 18.562 27.312 40.344 1 92.94 449 VAL B O 1
ATOM 10051 N N . VAL B 1 450 ? 20.234 25.875 40.562 1 93.31 450 VAL B N 1
ATOM 10052 C CA . VAL B 1 450 ? 20.172 25.859 42.031 1 93.31 450 VAL B CA 1
ATOM 10053 C C . VAL B 1 450 ? 20.656 27.203 42.562 1 93.31 450 VAL B C 1
ATOM 10055 O O . VAL B 1 450 ? 20.109 27.719 43.531 1 93.31 450 VAL B O 1
ATOM 10058 N N . ARG B 1 451 ? 21.578 27.812 41.938 1 90.12 451 ARG B N 1
ATOM 10059 C CA . ARG B 1 451 ? 22.094 29.109 42.344 1 90.12 451 ARG B CA 1
ATOM 10060 C C . ARG B 1 451 ? 21.047 30.203 42.125 1 90.12 451 ARG B C 1
ATOM 10062 O O . ARG B 1 451 ? 21.016 31.203 42.844 1 90.12 451 ARG B O 1
ATOM 10069 N N . ARG B 1 452 ? 20.219 29.969 41.188 1 92.25 452 ARG B N 1
ATOM 10070 C CA . ARG B 1 452 ? 19.156 30.922 40.875 1 92.25 452 ARG B CA 1
ATOM 10071 C C . ARG B 1 452 ? 17.969 30.75 41.812 1 92.25 452 ARG B C 1
ATOM 10073 O O . ARG B 1 452 ? 17 31.5 41.75 1 92.25 452 ARG B O 1
ATOM 10080 N N . GLY B 1 453 ? 17.984 29.781 42.688 1 90.75 453 GLY B N 1
ATOM 10081 C CA . GLY B 1 453 ? 16.969 29.625 43.719 1 90.75 453 GLY B CA 1
ATOM 10082 C C . GLY B 1 453 ? 15.984 28.5 43.406 1 90.75 453 GLY B C 1
ATOM 10083 O O . GLY B 1 453 ? 14.891 28.453 43.969 1 90.75 453 GLY B O 1
ATOM 10084 N N . ALA B 1 454 ? 16.344 27.625 42.438 1 92.06 454 ALA B N 1
ATOM 10085 C CA . ALA B 1 454 ? 15.461 26.5 42.156 1 92.06 454 ALA B CA 1
ATOM 10086 C C . ALA B 1 454 ? 15.664 25.359 43.156 1 92.06 454 ALA B C 1
ATOM 10088 O O . ALA B 1 454 ? 16.609 25.391 43.938 1 92.06 454 ALA B O 1
ATOM 10089 N N . SER B 1 455 ? 14.703 24.438 43.156 1 92.38 455 SER B N 1
ATOM 10090 C CA . SER B 1 455 ? 14.797 23.281 44.062 1 92.38 455 SER B CA 1
ATOM 10091 C C . SER B 1 455 ? 15.906 22.328 43.625 1 92.38 455 SER B C 1
ATOM 10093 O O . SER B 1 455 ? 16.25 22.281 42.438 1 92.38 455 SER B O 1
ATOM 10095 N N . TYR B 1 456 ? 16.469 21.625 44.531 1 94.19 456 TYR B N 1
ATOM 10096 C CA . TYR B 1 456 ? 17.484 20.625 44.219 1 94.19 456 TYR B CA 1
ATOM 10097 C C . TYR B 1 456 ? 16.891 19.469 43.406 1 94.19 456 TYR B C 1
ATOM 10099 O O . TYR B 1 456 ? 17.609 18.781 42.688 1 94.19 456 TYR B O 1
ATOM 10107 N N . ALA B 1 457 ? 15.586 19.312 43.406 1 94.44 457 ALA B N 1
ATOM 10108 C CA . ALA B 1 457 ? 14.906 18.234 42.688 1 94.44 457 ALA B CA 1
ATOM 10109 C C . ALA B 1 457 ? 14.914 18.484 41.188 1 94.44 457 ALA B C 1
ATOM 10111 O O . ALA B 1 457 ? 14.602 17.578 40.406 1 94.44 457 ALA B O 1
ATOM 10112 N N . SER B 1 458 ? 15.414 19.641 40.781 1 95.88 458 SER B N 1
ATOM 10113 C CA . SER B 1 458 ? 15.461 19.969 39.375 1 95.88 458 SER B CA 1
ATOM 10114 C C . SER B 1 458 ? 16.516 19.141 38.656 1 95.88 458 SER B C 1
ATOM 10116 O O . SER B 1 458 ? 16.578 19.141 37.406 1 95.88 458 SER B O 1
ATOM 10118 N N . VAL B 1 459 ? 17.297 18.375 39.406 1 95.94 459 VAL B N 1
ATOM 10119 C CA . VAL B 1 459 ? 18.312 17.516 38.812 1 95.94 459 VAL B CA 1
ATOM 10120 C C . VAL B 1 459 ? 17.656 16.375 38.031 1 95.94 459 VAL B C 1
ATOM 10122 O O . VAL B 1 459 ? 18.172 15.922 37 1 95.94 459 VAL B O 1
ATOM 10125 N N . VAL B 1 460 ? 16.469 15.93 38.375 1 96.25 460 VAL B N 1
ATOM 10126 C CA . VAL B 1 460 ? 15.789 14.781 37.781 1 96.25 460 VAL B CA 1
ATOM 10127 C C . VAL B 1 460 ? 15.375 15.102 36.375 1 96.25 460 VAL B C 1
ATOM 10129 O O . VAL B 1 460 ? 15.75 14.406 35.438 1 96.25 460 VAL B O 1
ATOM 10132 N N . PRO B 1 461 ? 14.586 16.172 36.156 1 96.94 461 PRO B N 1
ATOM 10133 C CA . PRO B 1 461 ? 14.219 16.469 34.781 1 96.94 461 PRO B CA 1
ATOM 10134 C C . PRO B 1 461 ? 15.422 16.828 33.906 1 96.94 461 PRO B C 1
ATOM 10136 O O . PRO B 1 461 ? 15.461 16.5 32.719 1 96.94 461 PRO B O 1
ATOM 10139 N N . LEU B 1 462 ? 16.438 17.438 34.438 1 96.56 462 LEU B N 1
ATOM 10140 C CA . LEU B 1 462 ? 17.594 17.844 33.656 1 96.56 462 LEU B CA 1
ATOM 10141 C C . LEU B 1 462 ? 18.422 16.625 33.25 1 96.56 462 LEU B C 1
ATOM 10143 O O . LEU B 1 462 ? 18.844 16.516 32.094 1 96.56 462 LEU B O 1
ATOM 10147 N N . VAL B 1 463 ? 18.656 15.734 34.188 1 96.5 463 VAL B N 1
ATOM 10148 C CA . VAL B 1 463 ? 19.422 14.539 33.875 1 96.5 463 VAL B CA 1
ATOM 10149 C C . VAL B 1 463 ? 18.609 13.609 32.969 1 96.5 463 VAL B C 1
ATOM 10151 O O . VAL B 1 463 ? 19.156 12.953 32.094 1 96.5 463 VAL B O 1
ATOM 10154 N N . SER B 1 464 ? 17.312 13.508 33.219 1 97.25 464 SER B N 1
ATOM 10155 C CA . SER B 1 464 ? 16.469 12.68 32.344 1 97.25 464 SER B CA 1
ATOM 10156 C C . SER B 1 464 ? 16.5 13.172 30.906 1 97.25 464 SER B C 1
ATOM 10158 O O . SER B 1 464 ? 16.5 12.367 29.969 1 97.25 464 SER B O 1
ATOM 10160 N N . ALA B 1 465 ? 16.453 14.414 30.703 1 97.5 465 ALA B N 1
ATOM 10161 C CA . ALA B 1 465 ? 16.5 14.961 29.344 1 97.5 465 ALA B CA 1
ATOM 10162 C C . ALA B 1 465 ? 17.859 14.656 28.703 1 97.5 465 ALA B C 1
ATOM 10164 O O . ALA B 1 465 ? 17.922 14.352 27.5 1 97.5 465 ALA B O 1
ATOM 10165 N N . ALA B 1 466 ? 18.891 14.805 29.5 1 96.75 466 ALA B N 1
ATOM 10166 C CA . ALA B 1 466 ? 20.234 14.5 28.969 1 96.75 466 ALA B CA 1
ATOM 10167 C C . ALA B 1 466 ? 20.359 13.023 28.609 1 96.75 466 ALA B C 1
ATOM 10169 O O . ALA B 1 466 ? 20.906 12.688 27.562 1 96.75 466 ALA B O 1
ATOM 10170 N N . LEU B 1 467 ? 19.875 12.195 29.453 1 96.56 467 LEU B N 1
ATOM 10171 C CA . LEU B 1 467 ? 19.906 10.758 29.188 1 96.56 467 LEU B CA 1
ATOM 10172 C C . LEU B 1 467 ? 19.047 10.422 27.969 1 96.56 467 LEU B C 1
ATOM 10174 O O . LEU B 1 467 ? 19.422 9.562 27.156 1 96.56 467 LEU B O 1
ATOM 10178 N N . ALA B 1 468 ? 17.922 11.023 27.828 1 98 468 ALA B N 1
ATOM 10179 C CA . ALA B 1 468 ? 17.047 10.789 26.688 1 98 468 ALA B CA 1
ATOM 10180 C C . ALA B 1 468 ? 17.734 11.164 25.375 1 98 468 ALA B C 1
ATOM 10182 O O . ALA B 1 468 ? 17.703 10.406 24.406 1 98 468 ALA B O 1
ATOM 10183 N N . ASP B 1 469 ? 18.344 12.305 25.344 1 97.69 469 ASP B N 1
ATOM 10184 C CA . ASP B 1 469 ? 19.078 12.742 24.156 1 97.69 469 ASP B CA 1
ATOM 10185 C C . ASP B 1 469 ? 20.219 11.789 23.828 1 97.69 469 ASP B C 1
ATOM 10187 O O . ASP B 1 469 ? 20.453 11.477 22.656 1 97.69 469 ASP B O 1
ATOM 10191 N N . THR B 1 470 ? 20.906 11.367 24.875 1 97.56 470 THR B N 1
ATOM 10192 C CA . THR B 1 470 ? 22.016 10.453 24.672 1 97.56 470 THR B CA 1
ATOM 10193 C C . THR B 1 470 ? 21.547 9.133 24.078 1 97.56 470 THR B C 1
ATOM 10195 O O . THR B 1 470 ? 22.125 8.625 23.125 1 97.56 470 THR B O 1
ATOM 10198 N N . LEU B 1 471 ? 20.516 8.594 24.641 1 97.62 471 LEU B N 1
ATOM 10199 C CA . LEU B 1 471 ? 20 7.316 24.172 1 97.62 471 LEU B CA 1
ATOM 10200 C C . LEU B 1 471 ? 19.5 7.438 22.734 1 97.62 471 LEU B C 1
ATOM 10202 O O . LEU B 1 471 ? 19.812 6.578 21.891 1 97.62 471 LEU B O 1
ATOM 10206 N N . TYR B 1 472 ? 18.797 8.484 22.375 1 97.88 472 TYR B N 1
ATOM 10207 C CA . TYR B 1 472 ? 18.203 8.656 21.047 1 97.88 472 TYR B CA 1
ATOM 10208 C C . TYR B 1 472 ? 19.281 8.883 20 1 97.88 472 TYR B C 1
ATOM 10210 O O . TYR B 1 472 ? 19.297 8.227 18.953 1 97.88 472 TYR B O 1
ATOM 10218 N N . PHE B 1 473 ? 20.203 9.781 20.266 1 97.62 473 PHE B N 1
ATOM 10219 C CA . PHE B 1 473 ? 21.203 10.133 19.25 1 97.62 473 PHE B CA 1
ATOM 10220 C C . PHE B 1 473 ? 22.266 9.055 19.141 1 97.62 473 PHE B C 1
ATOM 10222 O O . PHE B 1 473 ? 22.828 8.82 18.062 1 97.62 473 PHE B O 1
ATOM 10229 N N . SER B 1 474 ? 22.562 8.367 20.266 1 97.25 474 SER B N 1
ATOM 10230 C CA . SER B 1 474 ? 23.484 7.238 20.172 1 97.25 474 SER B CA 1
ATOM 10231 C C . SER B 1 474 ? 22.906 6.125 19.297 1 97.25 474 SER B C 1
ATOM 10233 O O . SER B 1 474 ? 23.609 5.523 18.484 1 97.25 474 SER B O 1
ATOM 10235 N N . ALA B 1 475 ? 21.641 5.875 19.516 1 97.5 475 ALA B N 1
ATOM 10236 C CA . ALA B 1 475 ? 20.984 4.859 18.703 1 97.5 475 ALA B CA 1
ATOM 10237 C C . ALA B 1 475 ? 20.938 5.273 17.234 1 97.5 475 ALA B C 1
ATOM 10239 O O . ALA B 1 475 ? 21.188 4.457 16.344 1 97.5 475 ALA B O 1
ATOM 10240 N N . LEU B 1 476 ? 20.641 6.547 16.953 1 97.5 476 LEU B N 1
ATOM 10241 C CA . LEU B 1 476 ? 20.516 7.039 15.586 1 97.5 476 LEU B CA 1
ATOM 10242 C C . LEU B 1 476 ? 21.875 7.02 14.891 1 97.5 476 LEU B C 1
ATOM 10244 O O . LEU B 1 476 ? 22 6.508 13.773 1 97.5 476 LEU B O 1
ATOM 10248 N N . ILE B 1 477 ? 22.906 7.512 15.555 1 97.12 477 ILE B N 1
ATOM 10249 C CA . ILE B 1 477 ? 24.234 7.598 14.945 1 97.12 477 ILE B CA 1
ATOM 10250 C C . ILE B 1 477 ? 24.781 6.195 14.719 1 97.12 477 ILE B C 1
ATOM 10252 O O . ILE B 1 477 ? 25.375 5.918 13.68 1 97.12 477 ILE B O 1
ATOM 10256 N N . SER B 1 478 ? 24.594 5.285 15.672 1 96.81 478 SER B N 1
ATOM 10257 C CA . SER B 1 478 ? 25.078 3.916 15.531 1 96.81 478 SER B CA 1
ATOM 10258 C C . SER B 1 478 ? 24.359 3.191 14.391 1 96.81 478 SER B C 1
ATOM 10260 O O . SER B 1 478 ? 25 2.459 13.625 1 96.81 478 SER B O 1
ATOM 10262 N N . THR B 1 479 ? 23.062 3.406 14.242 1 96.56 479 THR B N 1
ATOM 10263 C CA . THR B 1 479 ? 22.312 2.742 13.195 1 96.56 479 THR B CA 1
ATOM 10264 C C . THR B 1 479 ? 22.672 3.311 11.828 1 96.56 479 THR B C 1
ATOM 10266 O O . THR B 1 479 ? 22.766 2.568 10.844 1 96.56 479 THR B O 1
ATOM 10269 N N . VAL B 1 480 ? 22.875 4.602 11.727 1 95.5 480 VAL B N 1
ATOM 10270 C CA . VAL B 1 480 ? 23.266 5.223 10.469 1 95.5 480 VAL B CA 1
ATOM 10271 C C . VAL B 1 480 ? 24.656 4.77 10.078 1 95.5 480 VAL B C 1
ATOM 10273 O O . VAL B 1 480 ? 24.938 4.508 8.906 1 95.5 480 VAL B O 1
ATOM 10276 N N . HIS B 1 481 ? 25.484 4.688 11.07 1 94.44 481 HIS B N 1
ATOM 10277 C CA . HIS B 1 481 ? 26.844 4.203 10.805 1 94.44 481 HIS B CA 1
ATOM 10278 C C . HIS B 1 481 ? 26.812 2.76 10.312 1 94.44 481 HIS B C 1
ATOM 10280 O O . HIS B 1 481 ? 27.562 2.406 9.391 1 94.44 481 HIS B O 1
ATOM 10286 N N . ALA B 1 482 ? 26.016 1.976 10.938 1 93.38 482 ALA B N 1
ATOM 10287 C CA . ALA B 1 482 ? 25.891 0.586 10.508 1 93.38 482 ALA B CA 1
ATOM 10288 C C . ALA B 1 482 ? 25.344 0.5 9.086 1 93.38 482 ALA B C 1
ATOM 10290 O O . ALA B 1 482 ? 25.828 -0.295 8.281 1 93.38 482 ALA B O 1
ATOM 10291 N N . LEU B 1 483 ? 24.375 1.263 8.742 1 91.81 483 LEU B N 1
ATOM 10292 C CA . LEU B 1 483 ? 23.812 1.283 7.398 1 91.81 483 LEU B CA 1
ATOM 10293 C C . LEU B 1 483 ? 24.844 1.739 6.379 1 91.81 483 LEU B C 1
ATOM 10295 O O . LEU B 1 483 ? 24.953 1.16 5.293 1 91.81 483 LEU B O 1
ATOM 10299 N N . ALA B 1 484 ? 25.641 2.707 6.723 1 90.75 484 ALA B N 1
ATOM 10300 C CA . ALA B 1 484 ? 26.688 3.215 5.828 1 90.75 484 ALA B CA 1
ATOM 10301 C C . ALA B 1 484 ? 27.797 2.189 5.648 1 90.75 484 ALA B C 1
ATOM 10303 O O . ALA B 1 484 ? 28.344 2.041 4.551 1 90.75 484 ALA B O 1
ATOM 10304 N N . ALA B 1 485 ? 28.094 1.517 6.691 1 88.31 485 ALA B N 1
ATOM 10305 C CA . ALA B 1 485 ? 29.141 0.499 6.625 1 88.31 485 ALA B CA 1
ATOM 10306 C C . ALA B 1 485 ? 28.703 -0.69 5.777 1 88.31 485 ALA B C 1
ATOM 10308 O O . ALA B 1 485 ? 29.484 -1.232 4.996 1 88.31 485 ALA B O 1
ATOM 10309 N N . GLU B 1 486 ? 27.438 -1.115 5.961 1 85.31 486 GLU B N 1
ATOM 10310 C CA . GLU B 1 486 ? 26.922 -2.232 5.176 1 85.31 486 GLU B CA 1
ATOM 10311 C C . GLU B 1 486 ? 26.797 -1.862 3.701 1 85.31 486 GLU B C 1
ATOM 10313 O O . GLU B 1 486 ? 27.094 -2.68 2.826 1 85.31 486 GLU B O 1
ATOM 10318 N N . ALA B 1 487 ? 26.391 -0.693 3.363 1 82.62 487 ALA B N 1
ATOM 10319 C CA . ALA B 1 487 ? 26.203 -0.253 1.983 1 82.62 487 ALA B CA 1
ATOM 10320 C C . ALA B 1 487 ? 27.547 0.025 1.312 1 82.62 487 ALA B C 1
ATOM 10322 O O . ALA B 1 487 ? 27.688 -0.126 0.096 1 82.62 487 ALA B O 1
ATOM 10323 N N . GLY B 1 488 ? 28.578 0.416 1.995 1 80.56 488 GLY B N 1
ATOM 10324 C CA . GLY B 1 488 ? 29.859 0.81 1.418 1 80.56 488 GLY B CA 1
ATOM 10325 C C . GLY B 1 488 ? 30.859 -0.332 1.332 1 80.56 488 GLY B C 1
ATOM 10326 O O . GLY B 1 488 ? 31.594 -0.451 0.349 1 80.56 488 GLY B O 1
ATOM 10327 N N . THR B 1 489 ? 30.891 -1.148 2.363 1 76.75 489 THR B N 1
ATOM 10328 C CA . THR B 1 489 ? 31.969 -2.123 2.432 1 76.75 489 THR B CA 1
ATOM 10329 C C . THR B 1 489 ? 31.516 -3.488 1.936 1 76.75 489 THR B C 1
ATOM 10331 O O . THR B 1 489 ? 32.281 -4.238 1.339 1 76.75 489 THR B O 1
ATOM 10334 N N . LEU B 1 490 ? 30.297 -3.736 2.141 1 76.88 490 LEU B N 1
ATOM 10335 C CA . LEU B 1 490 ? 29.812 -5.086 1.841 1 76.88 490 LEU B CA 1
ATOM 10336 C C . LEU B 1 490 ? 29.141 -5.137 0.472 1 76.88 490 LEU B C 1
ATOM 10338 O O . LEU B 1 490 ? 28.641 -4.121 -0.012 1 76.88 490 LEU B O 1
ATOM 10342 N N . PRO B 1 491 ? 29.297 -6.25 -0.117 1 75.88 491 PRO B N 1
ATOM 10343 C CA . PRO B 1 491 ? 28.688 -6.402 -1.439 1 75.88 491 PRO B CA 1
ATOM 10344 C C . PRO B 1 491 ? 27.172 -6.359 -1.395 1 75.88 491 PRO B C 1
ATOM 10346 O O . PRO B 1 491 ? 26.531 -6.016 -2.391 1 75.88 491 PRO B O 1
ATOM 10349 N N . LEU B 1 492 ? 26.656 -6.73 -0.168 1 82.69 492 LEU B N 1
ATOM 10350 C CA . LEU B 1 492 ? 25.219 -6.746 0.013 1 82.69 492 LEU B CA 1
ATOM 10351 C C . LEU B 1 492 ? 24.828 -6.09 1.333 1 82.69 492 LEU B C 1
ATOM 10353 O O . LEU B 1 492 ? 25.516 -6.25 2.34 1 82.69 492 LEU B O 1
ATOM 10357 N N . VAL B 1 493 ? 23.828 -5.285 1.192 1 86.25 493 VAL B N 1
ATOM 10358 C CA . VAL B 1 493 ? 23.312 -4.684 2.416 1 86.25 493 VAL B CA 1
ATOM 10359 C C . VAL B 1 493 ? 22.422 -5.695 3.148 1 86.25 493 VAL B C 1
ATOM 10361 O O . VAL B 1 493 ? 21.375 -6.094 2.645 1 86.25 493 VAL B O 1
ATOM 10364 N N . LEU B 1 494 ? 22.875 -6.113 4.266 1 88.62 494 LEU B N 1
ATOM 10365 C CA . LEU B 1 494 ? 22.156 -7.109 5.051 1 88.62 494 LEU B CA 1
ATOM 10366 C C . LEU B 1 494 ? 21.25 -6.441 6.074 1 88.62 494 LEU B C 1
ATOM 10368 O O . LEU B 1 494 ? 21.547 -5.348 6.555 1 88.62 494 LEU B O 1
ATOM 10372 N N . PRO B 1 495 ? 20.125 -7.039 6.359 1 90.69 495 PRO B N 1
ATOM 10373 C CA . PRO B 1 495 ? 19.281 -6.523 7.441 1 90.69 495 PRO B CA 1
ATOM 10374 C C . PRO B 1 495 ? 19.906 -6.719 8.82 1 90.69 495 PRO B C 1
ATOM 10376 O O . PRO B 1 495 ? 20.859 -7.484 8.961 1 90.69 495 PRO B O 1
ATOM 10379 N N . LEU B 1 496 ? 19.438 -6.004 9.75 1 92.56 496 LEU B N 1
ATOM 10380 C CA . LEU B 1 496 ? 19.953 -6.086 11.117 1 92.56 496 LEU B CA 1
ATOM 10381 C C . LEU B 1 496 ? 19.516 -7.387 11.789 1 92.56 496 LEU B C 1
ATOM 10383 O O . LEU B 1 496 ? 18.516 -7.992 11.383 1 92.56 496 LEU B O 1
ATOM 10387 N N . SER B 1 497 ? 20.375 -7.809 12.75 1 91.75 497 SER B N 1
ATOM 10388 C CA . SER B 1 497 ? 20.031 -8.992 13.531 1 91.75 497 SER B CA 1
ATOM 10389 C C . SER B 1 497 ? 18.828 -8.727 14.43 1 91.75 497 SER B C 1
ATOM 10391 O O . SER B 1 497 ? 18.516 -7.574 14.719 1 91.75 497 SER B O 1
ATOM 10393 N N . LYS B 1 498 ? 18.141 -9.742 14.93 1 89.69 498 LYS B N 1
ATOM 10394 C CA . LYS B 1 498 ? 16.984 -9.617 15.797 1 89.69 498 LYS B CA 1
ATOM 10395 C C . LYS B 1 498 ? 17.344 -8.945 17.125 1 89.69 498 LYS B C 1
ATOM 10397 O O . LYS B 1 498 ? 16.562 -8.156 17.656 1 89.69 498 LYS B O 1
ATOM 10402 N N . ARG B 1 499 ? 18.516 -9.234 17.641 1 92.5 499 ARG B N 1
ATOM 10403 C CA . ARG B 1 499 ? 18.984 -8.633 18.875 1 92.5 499 ARG B CA 1
ATOM 10404 C C . ARG B 1 499 ? 19.203 -7.137 18.719 1 92.5 499 ARG B C 1
ATOM 10406 O O . ARG B 1 499 ? 18.812 -6.348 19.578 1 92.5 499 ARG B O 1
ATOM 10413 N N . GLU B 1 500 ? 19.797 -6.836 17.594 1 95 500 GLU B N 1
ATOM 10414 C CA . GLU B 1 500 ? 20.047 -5.422 17.328 1 95 500 GLU B CA 1
ATOM 10415 C C . GLU B 1 500 ? 18.75 -4.66 17.109 1 95 500 GLU B C 1
ATOM 10417 O O . GLU B 1 500 ? 18.609 -3.52 17.547 1 95 500 GLU B O 1
ATOM 10422 N N . GLU B 1 501 ? 17.781 -5.246 16.484 1 94.19 501 GLU B N 1
ATOM 10423 C CA . GLU B 1 501 ? 16.484 -4.617 16.266 1 94.19 501 GLU B CA 1
ATOM 10424 C C . GLU B 1 501 ? 15.766 -4.379 17.594 1 94.19 501 GLU B C 1
ATOM 10426 O O . GLU B 1 501 ? 15.172 -3.316 17.797 1 94.19 501 GLU B O 1
ATOM 10431 N N . SER B 1 502 ? 15.891 -5.297 18.516 1 94.62 502 SER B N 1
ATOM 10432 C CA . SER B 1 502 ? 15.203 -5.184 19.797 1 94.62 502 SER B CA 1
ATOM 10433 C C . SER B 1 502 ? 15.82 -4.094 20.656 1 94.62 502 SER B C 1
ATOM 10435 O O . SER B 1 502 ? 15.109 -3.357 21.344 1 94.62 502 SER B O 1
ATOM 10437 N N . ILE B 1 503 ? 17.094 -3.949 20.625 1 95.88 503 ILE B N 1
ATOM 10438 C CA . ILE B 1 503 ? 17.75 -2.945 21.469 1 95.88 503 ILE B CA 1
ATOM 10439 C C . ILE B 1 503 ? 17.422 -1.549 20.938 1 95.88 503 ILE B C 1
ATOM 10441 O O . ILE B 1 503 ? 17.234 -0.614 21.719 1 95.88 503 ILE B O 1
ATOM 10445 N N . ILE B 1 504 ? 17.375 -1.399 19.656 1 96.19 504 ILE B N 1
ATOM 10446 C CA . ILE B 1 504 ? 17.031 -0.106 19.078 1 96.19 504 ILE B CA 1
ATOM 10447 C C . ILE B 1 504 ? 15.625 0.287 19.5 1 96.19 504 ILE B C 1
ATOM 10449 O O . ILE B 1 504 ? 15.383 1.426 19.906 1 96.19 504 ILE B O 1
ATOM 10453 N N . LYS B 1 505 ? 14.656 -0.632 19.484 1 95.94 505 LYS B N 1
ATOM 10454 C CA . LYS B 1 505 ? 13.281 -0.361 19.891 1 95.94 505 LYS B CA 1
ATOM 10455 C C . LYS B 1 505 ? 13.211 0.013 21.375 1 95.94 505 LYS B C 1
ATOM 10457 O O . LYS B 1 505 ? 12.531 0.969 21.75 1 95.94 505 LYS B O 1
ATOM 10462 N N . MET B 1 506 ? 14 -0.639 22.156 1 96.38 506 MET B N 1
ATOM 10463 C CA . MET B 1 506 ? 14.008 -0.366 23.578 1 96.38 506 MET B CA 1
ATOM 10464 C C . MET B 1 506 ? 14.586 1.015 23.875 1 96.38 506 MET B C 1
ATOM 10466 O O . MET B 1 506 ? 14.094 1.727 24.75 1 96.38 506 MET B O 1
ATOM 10470 N N . LEU B 1 507 ? 15.602 1.325 23.172 1 97.44 507 LEU B N 1
ATOM 10471 C CA . LEU B 1 507 ? 16.234 2.625 23.391 1 97.44 507 LEU B CA 1
ATOM 10472 C C . LEU B 1 507 ? 15.297 3.754 22.969 1 97.44 507 LEU B C 1
ATOM 10474 O O . LEU B 1 507 ? 15.227 4.793 23.625 1 97.44 507 LEU B O 1
ATOM 10478 N N . ILE B 1 508 ? 14.5 3.586 21.922 1 97.12 508 ILE B N 1
ATOM 10479 C CA . ILE B 1 508 ? 13.578 4.613 21.453 1 97.12 508 ILE B CA 1
ATOM 10480 C C . ILE B 1 508 ? 12.438 4.777 22.453 1 97.12 508 ILE B C 1
ATOM 10482 O O . ILE B 1 508 ? 12.086 5.902 22.828 1 97.12 508 ILE B O 1
ATOM 10486 N N . TYR B 1 509 ? 11.945 3.709 23 1 97 509 TYR B N 1
ATOM 10487 C CA . TYR B 1 509 ? 10.867 3.773 23.969 1 97 509 TYR B CA 1
ATOM 10488 C C . TYR B 1 509 ? 11.336 4.398 25.281 1 97 509 TYR B C 1
ATOM 10490 O O . TYR B 1 509 ? 10.625 5.203 25.891 1 97 509 TYR B O 1
ATOM 10498 N N . SER B 1 510 ? 12.555 4.102 25.609 1 97.44 510 SER B N 1
ATOM 10499 C CA . SER B 1 510 ? 13.094 4.668 26.844 1 97.44 510 SER B CA 1
ATOM 10500 C C . SER B 1 510 ? 13.391 6.156 26.688 1 97.44 510 SER B C 1
ATOM 10502 O O . SER B 1 510 ? 13.188 6.938 27.625 1 97.44 510 SER B O 1
ATOM 10504 N N . SER B 1 511 ? 13.859 6.52 25.547 1 97.81 511 SER B N 1
ATOM 10505 C CA . SER B 1 511 ? 14.164 7.93 25.312 1 97.81 511 SER B CA 1
ATOM 10506 C C . SER B 1 511 ? 12.898 8.781 25.406 1 97.81 511 SER B C 1
ATOM 10508 O O . SER B 1 511 ? 12.922 9.867 25.984 1 97.81 511 SER B O 1
ATOM 10510 N N . VAL B 1 512 ? 11.742 8.328 24.906 1 97.62 512 VAL B N 1
ATOM 10511 C CA . VAL B 1 512 ? 10.5 9.094 24.953 1 97.62 512 VAL B CA 1
ATOM 10512 C C . VAL B 1 512 ? 9.992 9.18 26.391 1 97.62 512 VAL B C 1
ATOM 10514 O O . VAL B 1 512 ? 9.531 10.234 26.828 1 97.62 512 VAL B O 1
ATOM 10517 N N . SER B 1 513 ? 10.164 8.086 27.172 1 97.38 513 SER B N 1
ATOM 10518 C CA . SER B 1 513 ? 9.688 8.062 28.547 1 97.38 513 SER B CA 1
ATOM 10519 C C . SER B 1 513 ? 10.484 9.023 29.422 1 97.38 513 SER B C 1
ATOM 10521 O O . SER B 1 513 ? 9.922 9.688 30.297 1 97.38 513 SER B O 1
ATOM 10523 N N . LEU B 1 514 ? 11.719 9.164 29.125 1 97.81 514 LEU B N 1
ATOM 10524 C CA . LEU B 1 514 ? 12.578 10.055 29.906 1 97.81 514 LEU B CA 1
ATOM 10525 C C . LEU B 1 514 ? 12.375 11.508 29.5 1 97.81 514 LEU B C 1
ATOM 10527 O O . LEU B 1 514 ? 12.344 12.398 30.344 1 97.81 514 LEU B O 1
ATOM 10531 N N . LYS B 1 515 ? 12.188 11.727 28.25 1 98.19 515 LYS B N 1
ATOM 10532 C CA . LYS B 1 515 ? 12.047 13.102 27.781 1 98.19 515 LYS B CA 1
ATOM 10533 C C . LYS B 1 515 ? 10.727 13.711 28.234 1 98.19 515 LYS B C 1
ATOM 10535 O O . LYS B 1 515 ? 10.633 14.922 28.422 1 98.19 515 LYS B O 1
ATOM 10540 N N . VAL B 1 516 ? 9.688 12.914 28.438 1 97.81 516 VAL B N 1
ATOM 10541 C CA . VAL B 1 516 ? 8.383 13.391 28.875 1 97.81 516 VAL B CA 1
ATOM 10542 C C . VAL B 1 516 ? 8.508 14.047 30.234 1 97.81 516 VAL B C 1
ATOM 10544 O O . VAL B 1 516 ? 7.82 15.039 30.531 1 97.81 516 VAL B O 1
ATOM 10547 N N . ILE B 1 517 ? 9.438 13.672 31.031 1 97.62 517 ILE B N 1
ATOM 10548 C CA . ILE B 1 517 ? 9.633 14.234 32.375 1 97.62 517 ILE B CA 1
ATOM 10549 C C . ILE B 1 517 ? 10.102 15.68 32.25 1 97.62 517 ILE B C 1
ATOM 10551 O O . ILE B 1 517 ? 9.578 16.562 32.938 1 97.62 517 ILE B O 1
ATOM 10555 N N . LYS B 1 518 ? 11.039 15.93 31.359 1 97.56 518 LYS B N 1
ATOM 10556 C CA . LYS B 1 518 ? 11.531 17.297 31.172 1 97.56 518 LYS B CA 1
ATOM 10557 C C . LYS B 1 518 ? 10.461 18.188 30.562 1 97.56 518 LYS B C 1
ATOM 10559 O O . LYS B 1 518 ? 10.297 19.344 30.969 1 97.56 518 LYS B O 1
ATOM 10564 N N . VAL B 1 519 ? 9.68 17.641 29.609 1 97.56 519 VAL B N 1
ATOM 10565 C CA . VAL B 1 519 ? 8.672 18.438 28.922 1 97.56 519 VAL B CA 1
ATOM 10566 C C . VAL B 1 519 ? 7.57 18.828 29.906 1 97.56 519 VAL B C 1
ATOM 10568 O O . VAL B 1 519 ? 7.117 19.969 29.922 1 97.56 519 VAL B O 1
ATOM 10571 N N . VAL B 1 520 ? 7.191 17.922 30.781 1 96.62 520 VAL B N 1
ATOM 10572 C CA . VAL B 1 520 ? 6.164 18.219 31.781 1 96.62 520 VAL B CA 1
ATOM 10573 C C . VAL B 1 520 ? 6.707 19.203 32.812 1 96.62 520 VAL B C 1
ATOM 10575 O O . VAL B 1 520 ? 6 20.141 33.219 1 96.62 520 VAL B O 1
ATOM 10578 N N . TRP B 1 521 ? 7.984 19.078 33.125 1 95.94 521 TRP B N 1
ATOM 10579 C CA . TRP B 1 521 ? 8.625 19.984 34.094 1 95.94 521 TRP B CA 1
ATOM 10580 C C . TRP B 1 521 ? 8.711 21.391 33.531 1 95.94 521 TRP B C 1
ATOM 10582 O O . TRP B 1 521 ? 8.414 22.359 34.219 1 95.94 521 TRP B O 1
ATOM 10592 N N . VAL B 1 522 ? 9.117 21.5 32.281 1 95.25 522 VAL B N 1
ATOM 10593 C CA . VAL B 1 522 ? 9.266 22.812 31.641 1 95.25 522 VAL B CA 1
ATOM 10594 C C . VAL B 1 522 ? 7.906 23.516 31.578 1 95.25 522 VAL B C 1
ATOM 10596 O O . VAL B 1 522 ? 7.797 24.688 31.906 1 95.25 522 VAL B O 1
ATOM 10599 N N . ASN B 1 523 ? 6.852 22.828 31.203 1 95.75 523 ASN B N 1
ATOM 10600 C CA . ASN B 1 523 ? 5.523 23.422 31.109 1 95.75 523 ASN B CA 1
ATOM 10601 C C . ASN B 1 523 ? 4.965 23.75 32.5 1 95.75 523 ASN B C 1
ATOM 10603 O O . ASN B 1 523 ? 4.277 24.75 32.656 1 95.75 523 ASN B O 1
ATOM 10607 N N . TRP B 1 524 ? 5.297 22.922 33.438 1 94.12 524 TRP B N 1
ATOM 10608 C CA . TRP B 1 524 ? 4.855 23.172 34.812 1 94.12 524 TRP B CA 1
ATOM 10609 C C . TRP B 1 524 ? 5.535 24.406 35.406 1 94.12 524 TRP B C 1
ATOM 10611 O O . TRP B 1 524 ? 4.879 25.25 36.031 1 94.12 524 TRP B O 1
ATOM 10621 N N . LYS B 1 525 ? 6.773 24.594 35.125 1 93.31 525 LYS B N 1
ATOM 10622 C CA . LYS B 1 525 ? 7.555 25.719 35.656 1 93.31 525 LYS B CA 1
ATOM 10623 C C . LYS B 1 525 ? 7.141 27.031 34.969 1 93.31 525 LYS B C 1
ATOM 10625 O O . LYS B 1 525 ? 6.973 28.047 35.625 1 93.31 525 LYS B O 1
ATOM 10630 N N . GLN B 1 526 ? 6.945 26.969 33.688 1 94.12 526 GLN B N 1
ATOM 10631 C CA . GLN B 1 526 ? 6.609 28.172 32.938 1 94.12 526 GLN B CA 1
ATOM 10632 C C . GLN B 1 526 ? 5.207 28.672 33.281 1 94.12 526 GLN B C 1
ATOM 10634 O O . GLN B 1 526 ? 4.934 29.875 33.219 1 94.12 526 GLN B O 1
ATOM 10639 N N . CYS B 1 527 ? 4.344 27.703 33.688 1 94.38 527 CYS B N 1
ATOM 10640 C CA . CYS B 1 527 ? 2.967 28.078 33.969 1 94.38 527 CYS B CA 1
ATOM 10641 C C . CYS B 1 527 ? 2.814 28.516 35.438 1 94.38 527 CYS B C 1
ATOM 10643 O O . CYS B 1 527 ? 1.728 28.906 35.844 1 94.38 527 CYS B O 1
ATOM 10645 N N . ARG B 1 528 ? 3.879 28.578 36.219 1 92.75 528 ARG B N 1
ATOM 10646 C CA . ARG B 1 528 ? 3.811 28.984 37.625 1 92.75 528 ARG B CA 1
ATOM 10647 C C . ARG B 1 528 ? 4.816 30.094 37.906 1 92.75 528 ARG B C 1
ATOM 10649 O O . ARG B 1 528 ? 5.078 30.422 39.062 1 92.75 528 ARG B O 1
ATOM 10656 N N . SER B 1 529 ? 5.324 30.719 36.875 1 93.38 529 SER B N 1
ATOM 10657 C CA . SER B 1 529 ? 6.285 31.797 37.031 1 93.38 529 SER B CA 1
ATOM 10658 C C . SER B 1 529 ? 5.598 33.094 37.469 1 93.38 529 SER B C 1
ATOM 10660 O O . SER B 1 529 ? 4.438 33.312 37.125 1 93.38 529 SER B O 1
ATOM 10662 N N . ASP B 1 530 ? 6.223 33.906 38.312 1 93.62 530 ASP B N 1
ATOM 10663 C CA . ASP B 1 530 ? 5.715 35.188 38.75 1 93.62 530 ASP B CA 1
ATOM 10664 C C . ASP B 1 530 ? 5.926 36.25 37.656 1 93.62 530 ASP B C 1
ATOM 10666 O O . ASP B 1 530 ? 7.043 36.438 37.156 1 93.62 530 ASP B O 1
ATOM 10670 N N . ILE B 1 531 ? 4.879 36.781 37.219 1 94.06 531 ILE B N 1
ATOM 10671 C CA . ILE B 1 531 ? 4.926 37.812 36.188 1 94.06 531 ILE B CA 1
ATOM 10672 C C . ILE B 1 531 ? 4.328 39.094 36.719 1 94.06 531 ILE B C 1
ATOM 10674 O O . ILE B 1 531 ? 3.328 39.094 37.438 1 94.06 531 ILE B O 1
ATOM 10678 N N . PHE B 1 532 ? 4.992 40.281 36.5 1 93.56 532 PHE B N 1
ATOM 10679 C CA . PHE B 1 532 ? 4.504 41.594 36.906 1 93.56 532 PHE B CA 1
ATOM 10680 C C . PHE B 1 532 ? 4.688 42.594 35.812 1 93.56 532 PHE B C 1
ATOM 10682 O O . PHE B 1 532 ? 5.711 42.594 35.125 1 93.56 532 PHE B O 1
ATOM 10689 N N . PHE B 1 533 ? 3.686 43.406 35.594 1 92.44 533 PHE B N 1
ATOM 10690 C CA . PHE B 1 533 ? 3.732 44.5 34.625 1 92.44 533 PHE B CA 1
ATOM 10691 C C . PHE B 1 533 ? 3.848 45.844 35.344 1 92.44 533 PHE B C 1
ATOM 10693 O O . PHE B 1 533 ? 2.932 46.25 36.062 1 92.44 533 PHE B O 1
ATOM 10700 N N . LEU B 1 534 ? 4.977 46.5 35.094 1 91.19 534 LEU B N 1
ATOM 10701 C CA . LEU B 1 534 ? 5.27 47.781 35.719 1 91.19 534 LEU B CA 1
ATOM 10702 C C . LEU B 1 534 ? 4.719 48.938 34.875 1 91.19 534 LEU B C 1
ATOM 10704 O O . LEU B 1 534 ? 5.172 49.188 33.75 1 91.19 534 LEU B O 1
ATOM 10708 N N . ASP B 1 535 ? 3.746 49.625 35.438 1 86.56 535 ASP B N 1
ATOM 10709 C CA . ASP B 1 535 ? 3.191 50.781 34.781 1 86.56 535 ASP B CA 1
ATOM 10710 C C . ASP B 1 535 ? 3.936 52.062 35.188 1 86.56 535 ASP B C 1
ATOM 10712 O O . ASP B 1 535 ? 3.836 52.5 36.344 1 86.56 535 ASP B O 1
ATOM 10716 N N . TRP B 1 536 ? 4.633 52.719 34.375 1 84.5 536 TRP B N 1
ATOM 10717 C CA . TRP B 1 536 ? 5.48 53.875 34.656 1 84.5 536 TRP B CA 1
ATOM 10718 C C . TRP B 1 536 ? 4.645 55.125 34.875 1 84.5 536 TRP B C 1
ATOM 10720 O O . TRP B 1 536 ? 5.129 56.125 35.406 1 84.5 536 TRP B O 1
ATOM 10730 N N . SER B 1 537 ? 3.326 55.094 34.5 1 78.75 537 SER B N 1
ATOM 10731 C CA . SER B 1 537 ? 2.461 56.25 34.688 1 78.75 537 SER B CA 1
ATOM 10732 C C . SER B 1 537 ? 2.131 56.469 36.188 1 78.75 537 SER B C 1
ATOM 10734 O O . SER B 1 537 ? 1.752 57.562 36.594 1 78.75 537 SER B O 1
ATOM 10736 N N . LEU B 1 538 ? 2.424 55.438 36.938 1 79 538 LEU B N 1
ATOM 10737 C CA . LEU B 1 538 ? 2.074 55.5 38.375 1 79 538 LEU B CA 1
ATOM 10738 C C . LEU B 1 538 ? 3.256 56 39.188 1 79 538 LEU B C 1
ATOM 10740 O O . LEU B 1 538 ? 3.121 56.219 40.406 1 79 538 LEU B O 1
ATOM 10744 N N . TYR B 1 539 ? 4.344 56.094 38.531 1 78.31 539 TYR B N 1
ATOM 10745 C CA . TYR B 1 539 ? 5.551 56.469 39.281 1 78.31 539 TYR B CA 1
ATOM 10746 C C . TYR B 1 539 ? 5.895 57.938 39 1 78.31 539 TYR B C 1
ATOM 10748 O O . TYR B 1 539 ? 5.949 58.375 37.844 1 78.31 539 TYR B O 1
ATOM 10756 N N . ASN B 1 540 ? 5.801 58.719 40.094 1 70.75 540 ASN B N 1
ATOM 10757 C CA . ASN B 1 540 ? 6.234 60.125 40 1 70.75 540 ASN B CA 1
ATOM 10758 C C . ASN B 1 540 ? 7.719 60.25 40.344 1 70.75 540 ASN B C 1
ATOM 10760 O O . ASN B 1 540 ? 8.148 59.906 41.438 1 70.75 540 ASN B O 1
ATOM 10764 N N . SER B 1 541 ? 8.469 60.562 39.312 1 63.81 541 SER B N 1
ATOM 10765 C CA . SER B 1 541 ? 9.891 60.75 39.562 1 63.81 541 SER B CA 1
ATOM 10766 C C . SER B 1 541 ? 10.133 61.938 40.5 1 63.81 541 SER B C 1
ATOM 10768 O O . SER B 1 541 ? 9.438 62.938 40.406 1 63.81 541 SER B O 1
ATOM 10770 N N . PRO B 1 542 ? 10.773 61.781 41.656 1 56.69 542 PRO B N 1
ATOM 10771 C CA . PRO B 1 542 ? 11.031 62.906 42.531 1 56.69 542 PRO B CA 1
ATOM 10772 C C . PRO B 1 542 ? 11.555 64.125 41.781 1 56.69 542 PRO B C 1
ATOM 10774 O O . PRO B 1 542 ? 11.531 65.25 42.344 1 56.69 542 PRO B O 1
ATOM 10777 N N . TRP B 1 543 ? 11.969 63.969 40.594 1 53.66 543 TRP B N 1
ATOM 10778 C CA . TRP B 1 543 ? 12.516 65.062 39.844 1 53.66 543 TRP B CA 1
ATOM 10779 C C . TRP B 1 543 ? 11.422 65.812 39.031 1 53.66 543 TRP B C 1
ATOM 10781 O O . TRP B 1 543 ? 11.688 66.812 38.344 1 53.66 543 TRP B O 1
ATOM 10791 N N . ARG B 1 544 ? 10.242 65.125 39 1 55.94 544 ARG B N 1
ATOM 10792 C CA . ARG B 1 544 ? 9.164 65.75 38.219 1 55.94 544 ARG B CA 1
ATOM 10793 C C . ARG B 1 544 ? 8.273 66.625 39.125 1 55.94 544 ARG B C 1
ATOM 10795 O O . ARG B 1 544 ? 7.91 66.188 40.219 1 55.94 544 ARG B O 1
ATOM 10802 N N . ASP B 1 545 ? 8.258 67.875 39 1 51.03 545 ASP B N 1
ATOM 10803 C CA . ASP B 1 545 ? 7.492 68.875 39.719 1 51.03 545 ASP B CA 1
ATOM 10804 C C . ASP B 1 545 ? 5.992 68.625 39.656 1 51.03 545 ASP B C 1
ATOM 10806 O O . ASP B 1 545 ? 5.211 69.125 40.438 1 51.03 545 ASP B O 1
ATOM 10810 N N . GLU B 1 546 ? 5.406 68.188 38.469 1 49.03 546 GLU B N 1
ATOM 10811 C CA . GLU B 1 546 ? 3.953 68.188 38.312 1 49.03 546 GLU B CA 1
ATOM 10812 C C . GLU B 1 546 ? 3.33 66.938 38.812 1 49.03 546 GLU B C 1
ATOM 10814 O O . GLU B 1 546 ? 3.828 65.812 38.5 1 49.03 546 GLU B O 1
ATOM 10819 N N . ALA B 1 547 ? 2.43 66.875 39.812 1 48.19 547 ALA B N 1
ATOM 10820 C CA . ALA B 1 547 ? 1.664 65.812 40.375 1 48.19 547 ALA B CA 1
ATOM 10821 C C . ALA B 1 547 ? 0.826 65.125 39.312 1 48.19 547 ALA B C 1
ATOM 10823 O O . ALA B 1 547 ? -0.044 65.688 38.688 1 48.19 547 ALA B O 1
ATOM 10824 N N . VAL B 1 548 ? 1.318 64.188 38.625 1 50.41 548 VAL B N 1
ATOM 10825 C CA . VAL B 1 548 ? 0.531 63.5 37.625 1 50.41 548 VAL B CA 1
ATOM 10826 C C . VAL B 1 548 ? -0.583 62.688 38.281 1 50.41 548 VAL B C 1
ATOM 10828 O O . VAL B 1 548 ? -0.342 61.969 39.25 1 50.41 548 VAL B O 1
ATOM 10831 N N . VAL B 1 549 ? -1.788 63.062 38.188 1 49.06 549 VAL B N 1
ATOM 10832 C CA . VAL B 1 549 ? -3.016 62.406 38.594 1 49.06 549 VAL B CA 1
ATOM 10833 C C . VAL B 1 549 ? -2.986 60.938 38.125 1 49.06 549 VAL B C 1
ATOM 10835 O O . VAL B 1 549 ? -2.771 60.688 36.938 1 49.06 549 VAL B O 1
ATOM 10838 N N . TYR B 1 550 ? -2.93 59.875 39.094 1 51.47 550 TYR B N 1
ATOM 10839 C CA . TYR B 1 550 ? -2.756 58.438 39.031 1 51.47 550 TYR B CA 1
ATOM 10840 C C . TYR B 1 550 ? -3.963 57.781 38.406 1 51.47 550 TYR B C 1
ATOM 10842 O O . TYR B 1 550 ? -5.008 57.625 39.031 1 51.47 550 TYR B O 1
ATOM 10850 N N . LYS B 1 551 ? -4.406 58 37.219 1 54.66 551 LYS B N 1
ATOM 10851 C CA . LYS B 1 551 ? -5.461 57.094 36.781 1 54.66 551 LYS B CA 1
ATOM 10852 C C . LYS B 1 551 ? -4.875 55.844 36.125 1 54.66 551 LYS B C 1
ATOM 10854 O O . LYS B 1 551 ? -4.059 55.906 35.219 1 54.66 551 LYS B O 1
ATOM 10859 N N . SER B 1 552 ? -4.727 54.656 37.031 1 55.22 552 SER B N 1
ATOM 10860 C CA . SER B 1 552 ? -4.344 53.344 36.469 1 55.22 552 SER B CA 1
ATOM 10861 C C . SER B 1 552 ? -5.195 53 35.281 1 55.22 552 SER B C 1
ATOM 10863 O O . SER B 1 552 ? -6.426 52.938 35.344 1 55.22 552 SER B O 1
ATOM 10865 N N . GLU B 1 553 ? -4.645 53.125 34.031 1 63.06 553 GLU B N 1
ATOM 10866 C CA . GLU B 1 553 ? -5.379 52.781 32.812 1 63.06 553 GLU B CA 1
ATOM 10867 C C . GLU B 1 553 ? -5.285 51.281 32.531 1 63.06 553 GLU B C 1
ATOM 10869 O O . GLU B 1 553 ? -4.258 50.812 32.031 1 63.06 553 GLU B O 1
ATOM 10874 N N . TYR B 1 554 ? -6.172 50.375 33.062 1 70.44 554 TYR B N 1
ATOM 10875 C CA . TYR B 1 554 ? -6.289 48.906 32.938 1 70.44 554 TYR B CA 1
ATOM 10876 C C . TYR B 1 554 ? -6.145 48.469 31.5 1 70.44 554 TYR B C 1
ATOM 10878 O O . TYR B 1 554 ? -5.711 47.344 31.219 1 70.44 554 TYR B O 1
ATOM 10886 N N . TRP B 1 555 ? -6.316 49.406 30.578 1 72.12 555 TRP B N 1
ATOM 10887 C CA . TRP B 1 555 ? -6.293 49 29.188 1 72.12 555 TRP B CA 1
ATOM 10888 C C . TRP B 1 555 ? -4.863 48.75 28.719 1 72.12 555 TRP B C 1
ATOM 10890 O O . TRP B 1 555 ? -4.629 47.906 27.844 1 72.12 555 TRP B O 1
ATOM 10900 N N . LYS B 1 556 ? -3.887 49.438 29.266 1 77.06 556 LYS B N 1
ATOM 10901 C CA . LYS B 1 556 ? -2.492 49.25 28.891 1 77.06 556 LYS B CA 1
ATOM 10902 C C . LYS B 1 556 ? -2.02 47.844 29.281 1 77.06 556 LYS B C 1
ATOM 10904 O O . LYS B 1 556 ? -1.398 47.156 28.469 1 77.06 556 LYS B O 1
ATOM 10909 N N . THR B 1 557 ? -2.488 47.438 30.391 1 82.19 557 THR B N 1
ATOM 10910 C CA . THR B 1 557 ? -2.059 46.125 30.875 1 82.19 557 THR B CA 1
ATOM 10911 C C . THR B 1 557 ? -2.773 45 30.141 1 82.19 557 THR B C 1
ATOM 10913 O O . THR B 1 557 ? -2.191 43.938 29.891 1 82.19 557 THR B O 1
ATOM 10916 N N . SER B 1 558 ? -3.986 45.25 29.719 1 80.94 558 SER B N 1
ATOM 10917 C CA . SER B 1 558 ? -4.719 44.219 28.984 1 80.94 558 SER B CA 1
ATOM 10918 C C . SER B 1 558 ? -4.133 44 27.609 1 80.94 558 SER B C 1
ATOM 10920 O O . SER B 1 558 ? -4.105 42.875 27.109 1 80.94 558 SER B O 1
ATOM 10922 N N . CYS B 1 559 ? -3.637 45 26.953 1 80.88 559 CYS B N 1
ATOM 10923 C CA . CYS B 1 559 ? -3.014 44.875 25.641 1 80.88 559 CYS B CA 1
ATOM 10924 C C . CYS B 1 559 ? -1.703 44.094 25.75 1 80.88 559 CYS B C 1
ATOM 10926 O O . CYS B 1 559 ? -1.387 43.281 24.875 1 80.88 559 CYS B O 1
ATOM 10928 N N . LEU B 1 560 ? -1.02 44.406 26.797 1 87.88 560 LEU B N 1
ATOM 10929 C CA . LEU B 1 560 ? 0.257 43.719 26.969 1 87.88 560 LEU B CA 1
ATOM 10930 C C . LEU B 1 560 ? 0.044 42.25 27.344 1 87.88 560 LEU B C 1
ATOM 10932 O O . LEU B 1 560 ? 0.833 41.375 26.953 1 87.88 560 LEU B O 1
ATOM 10936 N N . VAL B 1 561 ? -1.028 41.938 28.094 1 88.75 561 VAL B N 1
ATOM 10937 C CA . VAL B 1 561 ? -1.353 40.562 28.438 1 88.75 561 VAL B CA 1
ATOM 10938 C C . VAL B 1 561 ? -1.669 39.781 27.188 1 88.75 561 VAL B C 1
ATOM 10940 O O . VAL B 1 561 ? -1.29 38.594 27.062 1 88.75 561 VAL B O 1
ATOM 10943 N N . ARG B 1 562 ? -2.291 40.375 26.25 1 84.38 562 ARG B N 1
ATOM 10944 C CA . ARG B 1 562 ? -2.617 39.688 25 1 84.38 562 ARG B CA 1
ATOM 10945 C C . ARG B 1 562 ? -1.355 39.375 24.203 1 84.38 562 ARG B C 1
ATOM 10947 O O . ARG B 1 562 ? -1.212 38.281 23.656 1 84.38 562 ARG B O 1
ATOM 10954 N N . GLU B 1 563 ? -0.481 40.344 24.125 1 86.69 563 GLU B N 1
ATOM 10955 C CA . GLU B 1 563 ? 0.774 40.094 23.422 1 86.69 563 GLU B CA 1
ATOM 10956 C C . GLU B 1 563 ? 1.59 39 24.078 1 86.69 563 GLU B C 1
ATOM 10958 O O . GLU B 1 563 ? 2.17 38.156 23.406 1 86.69 563 GLU B O 1
ATOM 10963 N N . TRP B 1 564 ? 1.616 39.031 25.422 1 90.12 564 TRP B N 1
ATOM 10964 C CA . TRP B 1 564 ? 2.354 38 26.156 1 90.12 564 TRP B CA 1
ATOM 10965 C C . TRP B 1 564 ? 1.734 36.625 25.953 1 90.12 564 TRP B C 1
ATOM 10967 O O . TRP B 1 564 ? 2.451 35.625 25.797 1 90.12 564 TRP B O 1
ATOM 10977 N N . SER B 1 565 ? 0.406 36.562 25.938 1 88.88 565 SER B N 1
ATOM 10978 C CA . SER B 1 565 ? -0.282 35.281 25.766 1 88.88 565 SER B CA 1
ATOM 10979 C C . SER B 1 565 ? -0.025 34.688 24.391 1 88.88 565 SER B C 1
ATOM 10981 O O . SER B 1 565 ? 0.089 33.469 24.234 1 88.88 565 SER B O 1
ATOM 10983 N N . LEU B 1 566 ? 0.136 35.469 23.375 1 86.31 566 LEU B N 1
ATOM 10984 C CA . LEU B 1 566 ? 0.387 35 22.016 1 86.31 566 LEU B CA 1
ATOM 10985 C C . LEU B 1 566 ? 1.815 34.469 21.875 1 86.31 566 LEU B C 1
ATOM 10987 O O . LEU B 1 566 ? 2.078 33.594 21.062 1 86.31 566 LEU B O 1
ATOM 10991 N N . MET B 1 567 ? 2.689 34.969 22.641 1 90 567 MET B N 1
ATOM 10992 C CA . MET B 1 567 ? 4.105 34.625 22.484 1 90 567 MET B CA 1
ATOM 10993 C C . MET B 1 567 ? 4.461 33.375 23.297 1 90 567 MET B C 1
ATOM 10995 O O . MET B 1 567 ? 5.496 32.75 23.062 1 90 567 MET B O 1
ATOM 10999 N N . GLN B 1 568 ? 3.617 32.969 24.188 1 91.75 568 GLN B N 1
ATOM 11000 C CA . GLN B 1 568 ? 3.938 31.875 25.094 1 91.75 568 GLN B CA 1
ATOM 11001 C C . GLN B 1 568 ? 4.113 30.562 24.328 1 91.75 568 GLN B C 1
ATOM 11003 O O . GLN B 1 568 ? 4.988 29.766 24.672 1 91.75 568 GLN B O 1
ATOM 11008 N N . THR B 1 569 ? 3.355 30.312 23.281 1 93 569 THR B N 1
ATOM 11009 C CA . THR B 1 569 ? 3.383 29 22.625 1 93 569 THR B CA 1
ATOM 11010 C C . THR B 1 569 ? 4.027 29.109 21.25 1 93 569 THR B C 1
ATOM 11012 O O . THR B 1 569 ? 3.953 28.172 20.453 1 93 569 THR B O 1
ATOM 11015 N N . LYS B 1 570 ? 4.602 30.203 20.906 1 91.88 570 LYS B N 1
ATOM 11016 C CA . LYS B 1 570 ? 5.273 30.344 19.625 1 91.88 570 LYS B CA 1
ATOM 11017 C C . LYS B 1 570 ? 6.602 29.594 19.609 1 91.88 570 LYS B C 1
ATOM 11019 O O . LYS B 1 570 ? 7.363 29.656 20.578 1 91.88 570 LYS B O 1
ATOM 11024 N N . ARG B 1 571 ? 6.816 28.828 18.578 1 92.94 571 ARG B N 1
ATOM 11025 C CA . ARG B 1 571 ? 8.039 28.047 18.438 1 92.94 571 ARG B CA 1
ATOM 11026 C C . ARG B 1 571 ? 8.938 28.641 17.359 1 92.94 571 ARG B C 1
ATOM 11028 O O . ARG B 1 571 ? 8.477 29.391 16.5 1 92.94 571 ARG B O 1
ATOM 11035 N N . LYS B 1 572 ? 10.203 28.438 17.5 1 92.25 572 LYS B N 1
ATOM 11036 C CA . LYS B 1 572 ? 11.141 28.875 16.469 1 92.25 572 LYS B CA 1
ATOM 11037 C C . LYS B 1 572 ? 10.914 28.125 15.156 1 92.25 572 LYS B C 1
ATOM 11039 O O . LYS B 1 572 ? 10.992 28.719 14.078 1 92.25 572 LYS B O 1
ATOM 11044 N N . ALA B 1 573 ? 10.633 26.828 15.289 1 94.06 573 ALA B N 1
ATOM 11045 C CA . ALA B 1 573 ? 10.289 25.984 14.156 1 94.06 573 ALA B CA 1
ATOM 11046 C C . ALA B 1 573 ? 8.953 25.281 14.375 1 94.06 573 ALA B C 1
ATOM 11048 O O . ALA B 1 573 ? 8.875 24.281 15.086 1 94.06 573 ALA B O 1
ATOM 11049 N N . PRO B 1 574 ? 7.926 25.812 13.672 1 92 574 PRO B N 1
ATOM 11050 C CA . PRO B 1 574 ? 6.609 25.203 13.883 1 92 574 PRO B CA 1
ATOM 11051 C C . PRO B 1 574 ? 6.551 23.75 13.414 1 92 574 PRO B C 1
ATOM 11053 O O . PRO B 1 574 ? 7.07 23.422 12.344 1 92 574 PRO B O 1
ATOM 11056 N N . LEU B 1 575 ? 5.969 22.922 14.219 1 94.19 575 LEU B N 1
ATOM 11057 C CA . LEU B 1 575 ? 5.926 21.469 14.008 1 94.19 575 LEU B CA 1
ATOM 11058 C C . LEU B 1 575 ? 5.125 21.141 12.758 1 94.19 575 LEU B C 1
ATOM 11060 O O . LEU B 1 575 ? 5.434 20.172 12.062 1 94.19 575 LEU B O 1
ATOM 11064 N N . GLY B 1 576 ? 4.062 21.969 12.414 1 89.69 576 GLY B N 1
ATOM 11065 C CA . GLY B 1 576 ? 3.225 21.688 11.258 1 89.69 576 GLY B CA 1
ATOM 11066 C C . GLY B 1 576 ? 3.996 21.656 9.953 1 89.69 576 GLY B C 1
ATOM 11067 O O . GLY B 1 576 ? 3.781 20.781 9.117 1 89.69 576 GLY B O 1
ATOM 11068 N N . TYR B 1 577 ? 4.938 22.531 9.789 1 91.31 577 TYR B N 1
ATOM 11069 C CA . TYR B 1 577 ? 5.75 22.578 8.578 1 91.31 577 TYR B CA 1
ATOM 11070 C C . TYR B 1 577 ? 6.742 21.438 8.531 1 91.31 577 TYR B C 1
ATOM 11072 O O . TYR B 1 577 ? 6.992 20.859 7.473 1 91.31 577 TYR B O 1
ATOM 11080 N N . THR B 1 578 ? 7.273 21.109 9.695 1 95 578 THR B N 1
ATOM 11081 C CA . THR B 1 578 ? 8.25 20.016 9.758 1 95 578 THR B CA 1
ATOM 11082 C C . THR B 1 578 ? 7.613 18.703 9.359 1 95 578 THR B C 1
ATOM 11084 O O . THR B 1 578 ? 8.188 17.938 8.578 1 95 578 THR B O 1
ATOM 11087 N N . ILE B 1 579 ? 6.418 18.453 9.836 1 93.44 579 ILE B N 1
ATOM 11088 C CA . ILE B 1 579 ? 5.742 17.188 9.539 1 93.44 579 ILE B CA 1
ATOM 11089 C C . ILE B 1 579 ? 5.359 17.141 8.062 1 93.44 579 ILE B C 1
ATOM 11091 O O . ILE B 1 579 ? 5.5 16.109 7.414 1 93.44 579 ILE B O 1
ATOM 11095 N N . THR B 1 580 ? 4.891 18.25 7.453 1 89.25 580 THR B N 1
ATOM 11096 C CA . THR B 1 580 ? 4.484 18.297 6.051 1 89.25 580 THR B CA 1
ATOM 11097 C C . THR B 1 580 ? 5.68 18.047 5.137 1 89.25 580 THR B C 1
ATOM 11099 O O . THR B 1 580 ? 5.586 17.25 4.195 1 89.25 580 THR B O 1
ATOM 11102 N N . ILE B 1 581 ? 6.785 18.641 5.492 1 92.25 581 ILE B N 1
ATOM 11103 C CA . ILE B 1 581 ? 7.969 18.469 4.656 1 92.25 581 ILE B CA 1
ATOM 11104 C C . ILE B 1 581 ? 8.531 17.062 4.832 1 92.25 581 ILE B C 1
ATOM 11106 O O . ILE B 1 581 ? 9.031 16.469 3.877 1 92.25 581 ILE B O 1
ATOM 11110 N N . THR B 1 582 ? 8.445 16.547 6.055 1 95.06 582 THR B N 1
ATOM 11111 C CA . THR B 1 582 ? 8.914 15.18 6.293 1 95.06 582 THR B CA 1
ATOM 11112 C C . THR B 1 582 ? 8.133 14.188 5.441 1 95.06 582 THR B C 1
ATOM 11114 O O . THR B 1 582 ? 8.719 13.312 4.805 1 95.06 582 THR B O 1
ATOM 11117 N N . LEU B 1 583 ? 6.812 14.352 5.402 1 92 583 LEU B N 1
ATOM 11118 C CA . LEU B 1 583 ? 5.984 13.445 4.613 1 92 583 LEU B CA 1
ATOM 11119 C C . LEU B 1 583 ? 6.277 13.602 3.125 1 92 583 LEU B C 1
ATOM 11121 O O . LEU B 1 583 ? 6.25 12.617 2.379 1 92 583 LEU B O 1
ATOM 11125 N N . LEU B 1 584 ? 6.598 14.766 2.668 1 89.69 584 LEU B N 1
ATOM 11126 C CA . LEU B 1 584 ? 6.949 15 1.271 1 89.69 584 LEU B CA 1
ATOM 11127 C C . LEU B 1 584 ? 8.273 14.328 0.924 1 89.69 584 LEU B C 1
ATOM 11129 O O . LEU B 1 584 ? 8.398 13.695 -0.125 1 89.69 584 LEU B O 1
ATOM 11133 N N . ILE B 1 585 ? 9.195 14.438 1.853 1 93.31 585 ILE B N 1
ATOM 11134 C CA . ILE B 1 585 ? 10.508 13.836 1.628 1 93.31 585 ILE B CA 1
ATOM 11135 C C . ILE B 1 585 ? 10.375 12.312 1.604 1 93.31 585 ILE B C 1
ATOM 11137 O O . ILE B 1 585 ? 10.977 11.641 0.756 1 93.31 585 ILE B O 1
ATOM 11141 N N . LEU B 1 586 ? 9.641 11.781 2.525 1 93.25 586 LEU B N 1
ATOM 11142 C CA . LEU B 1 586 ? 9.461 10.336 2.586 1 93.25 586 LEU B CA 1
ATOM 11143 C C . LEU B 1 586 ? 8.719 9.828 1.355 1 93.25 586 LEU B C 1
ATOM 11145 O O . LEU B 1 586 ? 8.961 8.703 0.9 1 93.25 586 LEU B O 1
ATOM 11149 N N . TYR B 1 587 ? 7.863 10.664 0.763 1 87.31 587 TYR B N 1
ATOM 11150 C CA . TYR B 1 587 ? 7.152 10.289 -0.455 1 87.31 587 TYR B CA 1
ATOM 11151 C C . TYR B 1 587 ? 8.102 10.227 -1.646 1 87.31 587 TYR B C 1
ATOM 11153 O O . TYR B 1 587 ? 8.016 9.32 -2.473 1 87.31 587 TYR B O 1
ATOM 11161 N N . VAL B 1 588 ? 9 11.078 -1.692 1 87.25 588 VAL B N 1
ATOM 11162 C CA . VAL B 1 588 ? 9.953 11.133 -2.799 1 87.25 588 VAL B CA 1
ATOM 11163 C C . VAL B 1 588 ? 10.977 10.008 -2.664 1 87.25 588 VAL B C 1
ATOM 11165 O O . VAL B 1 588 ? 11.453 9.477 -3.666 1 87.25 588 VAL B O 1
ATOM 11168 N N . LEU B 1 589 ? 11.258 9.562 -1.388 1 90.5 589 LEU B N 1
ATOM 11169 C CA . LEU B 1 589 ? 12.266 8.539 -1.128 1 90.5 589 LEU B CA 1
ATOM 11170 C C . LEU B 1 589 ? 11.648 7.145 -1.192 1 90.5 589 LEU B C 1
ATOM 11172 O O . LEU B 1 589 ? 12.344 6.148 -0.978 1 90.5 589 LEU B O 1
ATOM 11176 N N . LYS B 1 590 ? 10.469 7.016 -1.556 1 87.94 590 LYS B N 1
ATOM 11177 C CA . LYS B 1 590 ? 9.758 5.742 -1.511 1 87.94 590 LYS B CA 1
ATOM 11178 C C . LYS B 1 590 ? 10.445 4.699 -2.391 1 87.94 590 LYS B C 1
ATOM 11180 O O . LYS B 1 590 ? 10.68 3.57 -1.956 1 87.94 590 LYS B O 1
ATOM 11185 N N . PRO B 1 591 ? 10.938 5.008 -3.619 1 84.94 591 PRO B N 1
ATOM 11186 C CA . PRO B 1 591 ? 11.586 3.986 -4.445 1 84.94 591 PRO B CA 1
ATOM 11187 C C . PRO B 1 591 ? 12.93 3.533 -3.875 1 84.94 591 PRO B C 1
ATOM 11189 O O . PRO B 1 591 ? 13.281 2.357 -3.986 1 84.94 591 PRO B O 1
ATOM 11192 N N . TRP B 1 592 ? 13.594 4.371 -3.234 1 81.19 592 TRP B N 1
ATOM 11193 C CA . TRP B 1 592 ? 14.867 4.027 -2.611 1 81.19 592 TRP B CA 1
ATOM 11194 C C . TRP B 1 592 ? 14.641 3.209 -1.342 1 81.19 592 TRP B C 1
ATOM 11196 O O . TRP B 1 592 ? 15.375 2.256 -1.074 1 81.19 592 TRP B O 1
ATOM 11206 N N . LYS B 1 593 ? 13.664 3.498 -0.673 1 84.19 593 LYS B N 1
ATOM 11207 C CA . LYS B 1 593 ? 13.328 2.779 0.552 1 84.19 593 LYS B CA 1
ATOM 11208 C C . LYS B 1 593 ? 12.945 1.332 0.254 1 84.19 593 LYS B C 1
ATOM 11210 O O . LYS B 1 593 ? 13.25 0.431 1.039 1 84.19 593 LYS B O 1
ATOM 11215 N N . SER B 1 594 ? 12.383 1.166 -0.918 1 81.19 594 SER B N 1
ATOM 11216 C CA . SER B 1 594 ? 11.953 -0.184 -1.271 1 81.19 594 SER B CA 1
ATOM 11217 C C . SER B 1 594 ? 13.133 -1.048 -1.688 1 81.19 594 SER B C 1
ATOM 11219 O O . SER B 1 594 ? 13.055 -2.277 -1.666 1 81.19 594 SER B O 1
ATOM 11221 N N . SER B 1 595 ? 14.273 -0.452 -1.961 1 80.94 595 SER B N 1
ATOM 11222 C CA . SER B 1 595 ? 15.469 -1.194 -2.342 1 80.94 595 SER B CA 1
ATOM 11223 C C . SER B 1 595 ? 16.25 -1.647 -1.115 1 80.94 595 SER B C 1
ATOM 11225 O O . SER B 1 595 ? 17.109 -2.533 -1.209 1 80.94 595 SER B O 1
ATOM 11227 N N . LEU B 1 596 ? 15.898 -1.108 0.041 1 85.19 596 LEU B N 1
ATOM 11228 C CA . LEU B 1 596 ? 16.547 -1.51 1.282 1 85.19 596 LEU B CA 1
ATOM 11229 C C . LEU B 1 596 ? 15.977 -2.826 1.798 1 85.19 596 LEU B C 1
ATOM 11231 O O . LEU B 1 596 ? 14.812 -3.137 1.552 1 85.19 596 LEU B O 1
ATOM 11235 N N . PRO B 1 597 ? 16.891 -3.561 2.412 1 85.31 597 PRO B N 1
ATOM 11236 C CA . PRO B 1 597 ? 16.375 -4.809 2.977 1 85.31 597 PRO B CA 1
ATOM 11237 C C . PRO B 1 597 ? 15.305 -4.582 4.035 1 85.31 597 PRO B C 1
ATOM 11239 O O . PRO B 1 597 ? 15.211 -3.49 4.605 1 85.31 597 PRO B O 1
ATOM 11242 N N . LYS B 1 598 ? 14.516 -5.535 4.281 1 85.62 598 LYS B N 1
ATOM 11243 C CA . LYS B 1 598 ? 13.43 -5.434 5.25 1 85.62 598 LYS B CA 1
ATOM 11244 C C . LYS B 1 598 ? 13.969 -5.418 6.68 1 85.62 598 LYS B C 1
ATOM 11246 O O . LYS B 1 598 ? 14.18 -6.477 7.277 1 85.62 598 LYS B O 1
ATOM 11251 N N . SER B 1 599 ? 14.328 -4.258 7.199 1 91.19 599 SER B N 1
ATOM 11252 C CA . SER B 1 599 ? 14.797 -4.02 8.562 1 91.19 599 SER B CA 1
ATOM 11253 C C . SER B 1 599 ? 14.109 -2.805 9.18 1 91.19 599 SER B C 1
ATOM 11255 O O . SER B 1 599 ? 14.117 -1.721 8.594 1 91.19 599 SER B O 1
ATOM 11257 N N . ASP B 1 600 ? 13.602 -3.01 10.367 1 91.62 600 ASP B N 1
ATOM 11258 C CA . ASP B 1 600 ? 12.891 -1.925 11.047 1 91.62 600 ASP B CA 1
ATOM 11259 C C . ASP B 1 600 ? 13.859 -0.834 11.492 1 91.62 600 ASP B C 1
ATOM 11261 O O . ASP B 1 600 ? 13.531 0.353 11.445 1 91.62 600 ASP B O 1
ATOM 11265 N N . GLY B 1 601 ? 15.008 -1.243 11.883 1 93.75 601 GLY B N 1
ATOM 11266 C CA . GLY B 1 601 ? 16 -0.28 12.328 1 93.75 601 GLY B CA 1
ATOM 11267 C C . GLY B 1 601 ? 16.484 0.635 11.219 1 93.75 601 GLY B C 1
ATOM 11268 O O . GLY B 1 601 ? 16.609 1.848 11.414 1 93.75 601 GLY B O 1
ATOM 11269 N N . TYR B 1 602 ? 16.75 0.11 10.117 1 93.69 602 TYR B N 1
ATOM 11270 C CA . TYR B 1 602 ? 17.219 0.921 8.992 1 93.69 602 TYR B CA 1
ATOM 11271 C C . TYR B 1 602 ? 16.094 1.82 8.477 1 93.69 602 TYR B C 1
ATOM 11273 O O . TYR B 1 602 ? 16.344 2.967 8.086 1 93.69 602 TYR B O 1
ATOM 11281 N N . LYS B 1 603 ? 14.875 1.287 8.438 1 93.06 603 LYS B N 1
ATOM 11282 C CA . LYS B 1 603 ? 13.734 2.113 8.055 1 93.06 603 LYS B CA 1
ATOM 11283 C C . LYS B 1 603 ? 13.586 3.314 8.984 1 93.06 603 LYS B C 1
ATOM 11285 O O . LYS B 1 603 ? 13.305 4.426 8.523 1 93.06 603 LYS B O 1
ATOM 11290 N N . TRP B 1 604 ? 13.773 3.066 10.219 1 95.62 604 TRP B N 1
ATOM 11291 C CA . TRP B 1 604 ? 13.688 4.141 11.203 1 95.62 604 TRP B CA 1
ATOM 11292 C C . TRP B 1 604 ? 14.805 5.156 10.992 1 95.62 604 TRP B C 1
ATOM 11294 O O . TRP B 1 604 ? 14.578 6.367 11.07 1 95.62 604 TRP B O 1
ATOM 11304 N N . ALA B 1 605 ? 15.984 4.684 10.734 1 95.31 605 ALA B N 1
ATOM 11305 C CA . ALA B 1 605 ? 17.109 5.586 10.531 1 95.31 605 ALA B CA 1
ATOM 11306 C C . ALA B 1 605 ? 16.875 6.516 9.352 1 95.31 605 ALA B C 1
ATOM 11308 O O . ALA B 1 605 ? 17.141 7.719 9.43 1 95.31 605 ALA B O 1
ATOM 11309 N N . VAL B 1 606 ? 16.328 5.984 8.336 1 94.5 606 VAL B N 1
ATOM 11310 C CA . VAL B 1 606 ? 16.047 6.797 7.156 1 94.5 606 VAL B CA 1
ATOM 11311 C C . VAL B 1 606 ? 14.945 7.809 7.488 1 94.5 606 VAL B C 1
ATOM 11313 O O . VAL B 1 606 ? 15.039 8.977 7.102 1 94.5 606 VAL B O 1
ATOM 11316 N N . THR B 1 607 ? 13.93 7.379 8.195 1 95.5 607 THR B N 1
ATOM 11317 C CA . THR B 1 607 ? 12.852 8.273 8.586 1 95.5 607 THR B CA 1
ATOM 11318 C C . THR B 1 607 ? 13.359 9.352 9.539 1 95.5 607 THR B C 1
ATOM 11320 O O . THR B 1 607 ? 12.945 10.508 9.445 1 95.5 607 THR B O 1
ATOM 11323 N N . ALA B 1 608 ? 14.281 9.016 10.438 1 96.94 608 ALA B N 1
ATOM 11324 C CA . ALA B 1 608 ? 14.836 9.977 11.383 1 96.94 608 ALA B CA 1
ATOM 11325 C C . ALA B 1 608 ? 15.703 11.008 10.672 1 96.94 608 ALA B C 1
ATOM 11327 O O . ALA B 1 608 ? 15.68 12.195 11.008 1 96.94 608 ALA B O 1
ATOM 11328 N N . ILE B 1 609 ? 16.406 10.57 9.672 1 95.81 609 ILE B N 1
ATOM 11329 C CA . ILE B 1 609 ? 17.219 11.5 8.906 1 95.81 609 ILE B CA 1
ATOM 11330 C C . ILE B 1 609 ? 16.328 12.453 8.117 1 95.81 609 ILE B C 1
ATOM 11332 O O . ILE B 1 609 ? 16.609 13.648 8.016 1 95.81 609 ILE B O 1
ATOM 11336 N N . ALA B 1 610 ? 15.258 11.875 7.613 1 96.12 610 ALA B N 1
ATOM 11337 C CA . ALA B 1 610 ? 14.305 12.727 6.91 1 96.12 610 ALA B CA 1
ATOM 11338 C C . ALA B 1 610 ? 13.695 13.766 7.852 1 96.12 610 ALA B C 1
ATOM 11340 O O . ALA B 1 610 ? 13.523 14.93 7.477 1 96.12 610 ALA B O 1
ATOM 11341 N N . TRP B 1 611 ? 13.406 13.406 9.07 1 97.38 611 TRP B N 1
ATOM 11342 C CA . TRP B 1 611 ? 12.828 14.312 10.062 1 97.38 611 TRP B CA 1
ATOM 11343 C C . TRP B 1 611 ? 13.797 15.43 10.406 1 97.38 611 TRP B C 1
ATOM 11345 O O . TRP B 1 611 ? 13.438 16.609 10.367 1 97.38 611 TRP B O 1
ATOM 11355 N N . TRP B 1 612 ? 15.031 15.133 10.688 1 97.44 612 TRP B N 1
ATOM 11356 C CA . TRP B 1 612 ? 16 16.125 11.117 1 97.44 612 TRP B CA 1
ATOM 11357 C C . TRP B 1 612 ? 16.422 17.016 9.953 1 97.44 612 TRP B C 1
ATOM 11359 O O . TRP B 1 612 ? 16.703 18.203 10.141 1 97.44 612 TRP B O 1
ATOM 11369 N N . SER B 1 613 ? 16.406 16.422 8.758 1 96.88 613 SER B N 1
ATOM 11370 C CA . SER B 1 613 ? 16.625 17.266 7.59 1 96.88 613 SER B CA 1
ATOM 11371 C C . SER B 1 613 ? 15.477 18.266 7.398 1 96.88 613 SER B C 1
ATOM 11373 O O . SER B 1 613 ? 15.711 19.438 7.09 1 96.88 613 SER B O 1
ATOM 11375 N N . SER B 1 614 ? 14.266 17.797 7.625 1 96.69 614 SER B N 1
ATOM 11376 C CA . SER B 1 614 ? 13.102 18.672 7.523 1 96.69 614 SER B CA 1
ATOM 11377 C C . SER B 1 614 ? 13.125 19.75 8.602 1 96.69 614 SER B C 1
ATOM 11379 O O . SER B 1 614 ? 12.852 20.922 8.328 1 96.69 614 SER B O 1
ATOM 11381 N N . TYR B 1 615 ? 13.492 19.359 9.805 1 97.44 615 TYR B N 1
ATOM 11382 C CA . TYR B 1 615 ? 13.602 20.328 10.898 1 97.44 615 TYR B CA 1
ATOM 11383 C C . TYR B 1 615 ? 14.641 21.391 10.586 1 97.44 615 TYR B C 1
ATOM 11385 O O . TYR B 1 615 ? 14.398 22.578 10.789 1 97.44 615 TYR B O 1
ATOM 11393 N N . SER B 1 616 ? 15.773 21 10.039 1 96.88 616 SER B N 1
ATOM 11394 C CA . SER B 1 616 ? 16.844 21.938 9.711 1 96.88 616 SER B CA 1
ATOM 11395 C C . SER B 1 616 ? 16.422 22.891 8.594 1 96.88 616 SER B C 1
ATOM 11397 O O . SER B 1 616 ? 16.734 24.078 8.633 1 96.88 616 SER B O 1
ATOM 11399 N N . ILE B 1 617 ? 15.625 22.391 7.719 1 95.69 617 ILE B N 1
ATOM 11400 C CA . ILE B 1 617 ? 15.141 23.219 6.625 1 95.69 617 ILE B CA 1
ATOM 11401 C C . ILE B 1 617 ? 14.156 24.266 7.16 1 95.69 617 ILE B C 1
ATOM 11403 O O . ILE B 1 617 ? 14.266 25.453 6.848 1 95.69 617 ILE B O 1
ATOM 11407 N N . VAL B 1 618 ? 13.258 23.797 8.008 1 95.81 618 VAL B N 1
ATOM 11408 C CA . VAL B 1 618 ? 12.25 24.703 8.555 1 95.81 618 VAL B CA 1
ATOM 11409 C C . VAL B 1 618 ? 12.922 25.719 9.469 1 95.81 618 VAL B C 1
ATOM 11411 O O . VAL B 1 618 ? 12.609 26.906 9.414 1 95.81 618 VAL B O 1
ATOM 11414 N N . PHE B 1 619 ? 13.945 25.312 10.258 1 95.44 619 PHE B N 1
ATOM 11415 C CA . PHE B 1 619 ? 14.648 26.188 11.18 1 95.44 619 PHE B CA 1
ATOM 11416 C C . PHE B 1 619 ? 15.453 27.25 10.43 1 95.44 619 PHE B C 1
ATOM 11418 O O . PHE B 1 619 ? 15.398 28.422 10.766 1 95.44 619 PHE B O 1
ATOM 11425 N N . LEU B 1 620 ? 16.031 26.844 9.383 1 94.94 620 LEU B N 1
ATOM 11426 C CA . LEU B 1 620 ? 16.859 27.766 8.602 1 94.94 620 LEU B CA 1
ATOM 11427 C C . LEU B 1 620 ? 15.984 28.734 7.809 1 94.94 620 LEU B C 1
ATOM 11429 O O . LEU B 1 620 ? 16.328 29.906 7.68 1 94.94 620 LEU B O 1
ATOM 11433 N N . LEU B 1 621 ? 14.883 28.234 7.312 1 91.56 621 LEU B N 1
ATOM 11434 C CA . LEU B 1 621 ? 13.984 29.094 6.566 1 91.56 621 LEU B CA 1
ATOM 11435 C C . LEU B 1 621 ? 13.352 30.141 7.48 1 91.56 621 LEU B C 1
ATOM 11437 O O . LEU B 1 621 ? 13.234 31.312 7.102 1 91.56 621 LEU B O 1
ATOM 11441 N N . LYS B 1 622 ? 12.961 29.75 8.672 1 91 622 LYS B N 1
ATOM 11442 C CA . LYS B 1 622 ? 12.383 30.688 9.625 1 91 622 LYS B CA 1
ATOM 11443 C C . LYS B 1 622 ? 13.438 31.672 10.125 1 91 622 LYS B C 1
ATOM 11445 O O . LYS B 1 622 ? 13.133 32.844 10.336 1 91 622 LYS B O 1
ATOM 11450 N N . TRP B 1 623 ? 14.68 31.172 10.289 1 90.5 623 TRP B N 1
ATOM 11451 C CA . TRP B 1 623 ? 15.781 32.031 10.703 1 90.5 623 TRP B CA 1
ATOM 11452 C C . TRP B 1 623 ? 16.078 33.094 9.633 1 90.5 623 TRP B C 1
ATOM 11454 O O . TRP B 1 623 ? 16.281 34.25 9.945 1 90.5 623 TRP B O 1
ATOM 11464 N N . ALA B 1 624 ? 16 32.719 8.367 1 90.56 624 ALA B N 1
ATOM 11465 C CA . ALA B 1 624 ? 16.234 33.625 7.262 1 90.56 624 ALA B CA 1
ATOM 11466 C C . ALA B 1 624 ? 15.102 34.625 7.125 1 90.56 624 ALA B C 1
ATOM 11468 O O . ALA B 1 624 ? 15.336 35.812 6.887 1 90.56 624 ALA B O 1
ATOM 11469 N N . LEU B 1 625 ? 13.93 34.188 7.371 1 86 625 LEU B N 1
ATOM 11470 C CA . LEU B 1 625 ? 12.773 35.062 7.277 1 86 625 LEU B CA 1
ATOM 11471 C C . LEU B 1 625 ? 12.766 36.062 8.414 1 86 625 LEU B C 1
ATOM 11473 O O . LEU B 1 625 ? 12.383 37.219 8.219 1 86 625 LEU B O 1
ATOM 11477 N N . ASN B 1 626 ? 13.219 35.656 9.617 1 85.38 626 ASN B N 1
ATOM 11478 C CA . ASN B 1 626 ? 13.297 36.562 10.766 1 85.38 626 ASN B CA 1
ATOM 11479 C C . ASN B 1 626 ? 14.375 37.594 10.57 1 85.38 626 ASN B C 1
ATOM 11481 O O . ASN B 1 626 ? 14.25 38.719 11.062 1 85.38 626 ASN B O 1
ATOM 11485 N N . LYS B 1 627 ? 15.367 37.281 9.828 1 85.56 627 LYS B N 1
ATOM 11486 C CA . LYS B 1 627 ? 16.438 38.25 9.594 1 85.56 627 LYS B CA 1
ATOM 11487 C C . LYS B 1 627 ? 16.031 39.281 8.562 1 85.56 627 LYS B C 1
ATOM 11489 O O . LYS B 1 627 ? 16.406 40.469 8.664 1 85.56 627 LYS B O 1
ATOM 11494 N N . VAL B 1 628 ? 15.148 38.875 7.613 1 81.94 628 VAL B N 1
ATOM 11495 C CA . VAL B 1 628 ? 14.773 39.781 6.539 1 81.94 628 VAL B CA 1
ATOM 11496 C C . VAL B 1 628 ? 13.547 40.594 6.957 1 81.94 628 VAL B C 1
ATOM 11498 O O . VAL B 1 628 ? 13.508 41.812 6.758 1 81.94 628 VAL B O 1
ATOM 11501 N N . ALA B 1 629 ? 12.539 39.969 7.504 1 76.44 629 ALA B N 1
ATOM 11502 C CA . ALA B 1 629 ? 11.266 40.625 7.781 1 76.44 629 ALA B CA 1
ATOM 11503 C C . ALA B 1 629 ? 11.156 41.031 9.258 1 76.44 629 ALA B C 1
ATOM 11505 O O . ALA B 1 629 ? 10.281 41.781 9.641 1 76.44 629 ALA B O 1
ATOM 11506 N N . GLY B 1 630 ? 12.039 40.812 10.133 1 79 630 GLY B N 1
ATOM 11507 C CA . GLY B 1 630 ? 11.914 41.062 11.562 1 79 630 GLY B CA 1
ATOM 11508 C C . GLY B 1 630 ? 11.344 39.875 12.32 1 79 630 GLY B C 1
ATOM 11509 O O . GLY B 1 630 ? 10.555 39.125 11.773 1 79 630 GLY B O 1
ATOM 11510 N N . SER B 1 631 ? 11.781 39.75 13.516 1 82.31 631 SER B N 1
ATOM 11511 C CA . SER B 1 631 ? 11.359 38.625 14.336 1 82.31 631 SER B CA 1
ATOM 11512 C C . SER B 1 631 ? 10.094 38.938 15.117 1 82.31 631 SER B C 1
ATOM 11514 O O . SER B 1 631 ? 9.828 40.094 15.43 1 82.31 631 SER B O 1
ATOM 11516 N N . ASP B 1 632 ? 9.25 38 15.32 1 80.81 632 ASP B N 1
ATOM 11517 C CA . ASP B 1 632 ? 8.055 38.125 16.156 1 80.81 632 ASP B CA 1
ATOM 11518 C C . ASP B 1 632 ? 8.43 38.531 17.594 1 80.81 632 ASP B C 1
ATOM 11520 O O . ASP B 1 632 ? 7.621 39.125 18.297 1 80.81 632 ASP B O 1
ATOM 11524 N N . ALA B 1 633 ? 9.688 38.312 17.938 1 85.31 633 ALA B N 1
ATOM 11525 C CA . ALA B 1 633 ? 10.133 38.594 19.297 1 85.31 633 ALA B CA 1
ATOM 11526 C C . ALA B 1 633 ? 10.367 40.062 19.5 1 85.31 633 ALA B C 1
ATOM 11528 O O . ALA B 1 633 ? 10.352 40.562 20.641 1 85.31 633 ALA B O 1
ATOM 11529 N N . GLU B 1 634 ? 10.477 40.812 18.422 1 86.06 634 GLU B N 1
ATOM 11530 C CA . GLU B 1 634 ? 10.773 42.219 18.531 1 86.06 634 GLU B CA 1
ATOM 11531 C C . GLU B 1 634 ? 9.5 43.031 18.75 1 86.06 634 GLU B C 1
ATOM 11533 O O . GLU B 1 634 ? 9.562 44.219 19.125 1 86.06 634 GLU B O 1
ATOM 11538 N N . VAL B 1 635 ? 8.438 42.344 18.703 1 84.31 635 VAL B N 1
ATOM 11539 C CA . VAL B 1 635 ? 7.164 43.031 18.844 1 84.31 635 VAL B CA 1
ATOM 11540 C C . VAL B 1 635 ? 6.902 43.375 20.312 1 84.31 635 VAL B C 1
ATOM 11542 O O . VAL B 1 635 ? 6.324 44.406 20.625 1 84.31 635 VAL B O 1
ATOM 11545 N N . LEU B 1 636 ? 7.406 42.562 21.188 1 88.62 636 LEU B N 1
ATOM 11546 C CA . LEU B 1 636 ? 7.117 42.75 22.609 1 88.62 636 LEU B CA 1
ATOM 11547 C C . LEU B 1 636 ? 7.805 44 23.141 1 88.62 636 LEU B C 1
ATOM 11549 O O . LEU B 1 636 ? 7.164 44.844 23.781 1 88.62 636 LEU B O 1
ATOM 11553 N N . PRO B 1 637 ? 9.133 44.219 22.875 1 88.69 637 PRO B N 1
ATOM 11554 C CA . PRO B 1 637 ? 9.766 45.469 23.375 1 88.69 637 PRO B CA 1
ATOM 11555 C C . PRO B 1 637 ? 9.172 46.719 22.75 1 88.69 637 PRO B C 1
ATOM 11557 O O . PRO B 1 637 ? 9.086 47.75 23.406 1 88.69 637 PRO B O 1
ATOM 11560 N N . LYS B 1 638 ? 8.773 46.625 21.516 1 84 638 LYS B N 1
ATOM 11561 C CA . LYS B 1 638 ? 8.148 47.75 20.875 1 84 638 LYS B CA 1
ATOM 11562 C C . LYS B 1 638 ? 6.789 48.062 21.484 1 84 638 LYS B C 1
ATOM 11564 O O . LYS B 1 638 ? 6.43 49.25 21.656 1 84 638 LYS B O 1
ATOM 11569 N N . SER B 1 639 ? 6.047 47 21.844 1 86 639 SER B N 1
ATOM 11570 C CA . SER B 1 639 ? 4.754 47.188 22.5 1 86 639 SER B CA 1
ATOM 11571 C C . SER B 1 639 ? 4.926 47.75 23.906 1 86 639 SER B C 1
ATOM 11573 O O . SER B 1 639 ? 4.121 48.562 24.359 1 86 639 SER B O 1
ATOM 11575 N N . CYS B 1 640 ? 5.938 47.344 24.578 1 88.75 640 CYS B N 1
ATOM 11576 C CA . CYS B 1 640 ? 6.203 47.844 25.922 1 88.75 640 CYS B CA 1
ATOM 11577 C C . CYS B 1 640 ? 6.543 49.312 25.906 1 88.75 640 CYS B C 1
ATOM 11579 O O . CYS B 1 640 ? 6.066 50.062 26.75 1 88.75 640 CYS B O 1
ATOM 11581 N N . THR B 1 641 ? 7.328 49.75 24.953 1 84.06 641 THR B N 1
ATOM 11582 C CA . THR B 1 641 ? 7.707 51.156 24.844 1 84.06 641 THR B CA 1
ATOM 11583 C C . THR B 1 641 ? 6.504 52 24.469 1 84.06 641 THR B C 1
ATOM 11585 O O . THR B 1 641 ? 6.352 53.125 24.953 1 84.06 641 THR B O 1
ATOM 11588 N N . ALA B 1 642 ? 5.73 51.438 23.609 1 78.25 642 ALA B N 1
ATOM 11589 C CA . ALA B 1 642 ? 4.551 52.156 23.156 1 78.25 642 ALA B CA 1
ATOM 11590 C C . ALA B 1 642 ? 3.537 52.312 24.281 1 78.25 642 ALA B C 1
ATOM 11592 O O . ALA B 1 642 ? 2.877 53.344 24.391 1 78.25 642 ALA B O 1
ATOM 11593 N N . LEU B 1 643 ? 3.414 51.375 25.219 1 81.06 643 LEU B N 1
ATOM 11594 C CA . LEU B 1 643 ? 2.41 51.375 26.281 1 81.06 643 LEU B CA 1
ATOM 11595 C C . LEU B 1 643 ? 2.982 51.969 27.562 1 81.06 643 LEU B C 1
ATOM 11597 O O . LEU B 1 643 ? 2.24 52.25 28.5 1 81.06 643 LEU B O 1
ATOM 11601 N N . ASP B 1 644 ? 4.219 52.25 27.656 1 84.25 644 ASP B N 1
ATOM 11602 C CA . ASP B 1 644 ? 4.898 52.781 28.859 1 84.25 644 ASP B CA 1
ATOM 11603 C C . ASP B 1 644 ? 4.742 51.812 30.031 1 84.25 644 ASP B C 1
ATOM 11605 O O . ASP B 1 644 ? 4.395 52.219 31.141 1 84.25 644 ASP B O 1
ATOM 11609 N N . VAL B 1 645 ? 4.812 50.5 29.688 1 89.31 645 VAL B N 1
ATOM 11610 C CA . VAL B 1 645 ? 4.73 49.438 30.672 1 89.31 645 VAL B CA 1
ATOM 11611 C C . VAL B 1 645 ? 5.91 48.469 30.516 1 89.31 645 VAL B C 1
ATOM 11613 O O . VAL B 1 645 ? 6.285 48.125 29.391 1 89.31 645 VAL B O 1
ATOM 11616 N N . SER B 1 646 ? 6.582 48.156 31.531 1 92.88 646 SER B N 1
ATOM 11617 C CA . SER B 1 646 ? 7.676 47.188 31.5 1 92.88 646 SER B CA 1
ATOM 11618 C C . SER B 1 646 ? 7.211 45.812 31.969 1 92.88 646 SER B C 1
ATOM 11620 O O . SER B 1 646 ? 6.191 45.688 32.656 1 92.88 646 SER B O 1
ATOM 11622 N N . VAL B 1 647 ? 7.926 44.812 31.516 1 94.75 647 VAL B N 1
ATOM 11623 C CA . VAL B 1 647 ? 7.578 43.438 31.859 1 94.75 647 VAL B CA 1
ATOM 11624 C C . VAL B 1 647 ? 8.688 42.844 32.719 1 94.75 647 VAL B C 1
ATOM 11626 O O . VAL B 1 647 ? 9.867 42.969 32.406 1 94.75 647 VAL B O 1
ATOM 11629 N N . LEU B 1 648 ? 8.289 42.312 33.812 1 95.31 648 LEU B N 1
ATOM 11630 C CA . LEU B 1 648 ? 9.195 41.562 34.688 1 95.31 648 LEU B CA 1
ATOM 11631 C C . LEU B 1 648 ? 8.688 40.156 34.906 1 95.31 648 LEU B C 1
ATOM 11633 O O . LEU B 1 648 ? 7.559 39.938 35.375 1 95.31 648 LEU B O 1
ATOM 11637 N N . VAL B 1 649 ? 9.516 39.156 34.469 1 95.94 649 VAL B N 1
ATOM 11638 C CA . VAL B 1 649 ? 9.141 37.75 34.625 1 95.94 649 VAL B CA 1
ATOM 11639 C C . VAL B 1 649 ? 10.219 37 35.406 1 95.94 649 VAL B C 1
ATOM 11641 O O . VAL B 1 649 ? 11.391 37 35 1 95.94 649 VAL B O 1
ATOM 11644 N N . PHE B 1 650 ? 9.805 36.344 36.5 1 95.56 650 PHE B N 1
ATOM 11645 C CA . PHE B 1 650 ? 10.75 35.531 37.312 1 95.56 650 PHE B CA 1
ATOM 11646 C C . PHE B 1 650 ? 10.82 34.125 36.781 1 95.56 650 PHE B C 1
ATOM 11648 O O . PHE B 1 650 ? 9.812 33.406 36.781 1 95.56 650 PHE B O 1
ATOM 11655 N N . GLU B 1 651 ? 11.898 33.688 36.25 1 94.75 651 GLU B N 1
ATOM 11656 C CA . GLU B 1 651 ? 12.117 32.312 35.875 1 94.75 651 GLU B CA 1
ATOM 11657 C C . GLU B 1 651 ? 12.367 31.406 37.062 1 94.75 651 GLU B C 1
ATOM 11659 O O . GLU B 1 651 ? 11.852 30.297 37.156 1 94.75 651 GLU B O 1
ATOM 11664 N N . GLU B 1 652 ? 13.219 31.922 37.938 1 94 652 GLU B N 1
ATOM 11665 C CA . GLU B 1 652 ? 13.492 31.312 39.25 1 94 652 GLU B CA 1
ATOM 11666 C C . GLU B 1 652 ? 13.359 32.312 40.375 1 94 652 GLU B C 1
ATOM 11668 O O . GLU B 1 652 ? 13.055 33.5 40.125 1 94 652 GLU B O 1
ATOM 11673 N N . GLU B 1 653 ? 13.602 31.984 41.562 1 93.19 653 GLU B N 1
ATOM 11674 C CA . GLU B 1 653 ? 13.406 32.844 42.719 1 93.19 653 GLU B CA 1
ATOM 11675 C C . GLU B 1 653 ? 14.305 34.094 42.656 1 93.19 653 GLU B C 1
ATOM 11677 O O . GLU B 1 653 ? 13.867 35.188 42.906 1 93.19 653 GLU B O 1
ATOM 11682 N N . TYR B 1 654 ? 15.508 33.906 42.188 1 93.25 654 TYR B N 1
ATOM 11683 C CA . TYR B 1 654 ? 16.438 35.031 42.219 1 93.25 654 TYR B CA 1
ATOM 11684 C C . TYR B 1 654 ? 16.875 35.406 40.812 1 93.25 654 TYR B C 1
ATOM 11686 O O . TYR B 1 654 ? 17.922 36.031 40.625 1 93.25 654 TYR B O 1
ATOM 11694 N N . TYR B 1 655 ? 16.219 34.938 39.875 1 94.12 655 TYR B N 1
ATOM 11695 C CA . TYR B 1 655 ? 16.562 35.188 38.469 1 94.12 655 TYR B CA 1
ATOM 11696 C C . TYR B 1 655 ? 15.328 35.625 37.688 1 94.12 655 TYR B C 1
ATOM 11698 O O . TYR B 1 655 ? 14.367 34.875 37.531 1 94.12 655 TYR B O 1
ATOM 11706 N N . ALA B 1 656 ? 15.367 36.875 37.156 1 95.69 656 ALA B N 1
ATOM 11707 C CA . ALA B 1 656 ? 14.211 37.438 36.469 1 95.69 656 ALA B CA 1
ATOM 11708 C C . ALA B 1 656 ? 14.609 38.062 35.125 1 95.69 656 ALA B C 1
ATOM 11710 O O . ALA B 1 656 ? 15.789 38.281 34.875 1 95.69 656 ALA B O 1
ATOM 11711 N N . HIS B 1 657 ? 13.664 38.156 34.281 1 95.62 657 HIS B N 1
ATOM 11712 C CA . HIS B 1 657 ? 13.812 38.812 33 1 95.62 657 HIS B CA 1
ATOM 11713 C C . HIS B 1 657 ? 13.031 40.125 32.938 1 95.62 657 HIS B C 1
ATOM 11715 O O . HIS B 1 657 ? 11.906 40.219 33.438 1 95.62 657 HIS B O 1
ATOM 11721 N N . TYR B 1 658 ? 13.703 41.156 32.406 1 94.75 658 TYR B N 1
ATOM 11722 C CA . TYR B 1 658 ? 13.117 42.469 32.406 1 94.75 658 TYR B CA 1
ATOM 11723 C C . TYR B 1 658 ? 13.141 43.094 31.016 1 94.75 658 TYR B C 1
ATOM 11725 O O . TYR B 1 658 ? 14.125 42.969 30.281 1 94.75 658 TYR B O 1
ATOM 11733 N N . VAL B 1 659 ? 12.039 43.594 30.594 1 93.88 659 VAL B N 1
ATOM 11734 C CA . VAL B 1 659 ? 11.922 44.406 29.375 1 93.88 659 VAL B CA 1
ATOM 11735 C C . VAL B 1 659 ? 11.5 45.844 29.734 1 93.88 659 VAL B C 1
ATOM 11737 O O . VAL B 1 659 ? 10.445 46.031 30.328 1 93.88 659 VAL B O 1
ATOM 11740 N N . HIS B 1 660 ? 12.328 46.812 29.391 1 90.88 660 HIS B N 1
ATOM 11741 C CA . HIS B 1 660 ? 12.102 48.188 29.734 1 90.88 660 HIS B CA 1
ATOM 11742 C C . HIS B 1 660 ? 11.133 48.844 28.766 1 90.88 660 HIS B C 1
ATOM 11744 O O . HIS B 1 660 ? 11.297 48.75 27.547 1 90.88 660 HIS B O 1
ATOM 11750 N N . GLY B 1 661 ? 10.031 49.469 29.281 1 88.56 661 GLY B N 1
ATOM 11751 C CA . GLY B 1 661 ? 9.031 50.062 28.422 1 88.56 661 GLY B CA 1
ATOM 11752 C C . GLY B 1 661 ? 8.781 51.531 28.734 1 88.56 661 GLY B C 1
ATOM 11753 O O . GLY B 1 661 ? 7.746 52.094 28.344 1 88.56 661 GLY B O 1
ATOM 11754 N N . ARG B 1 662 ? 9.656 52.281 29.359 1 82.75 662 ARG B N 1
ATOM 11755 C CA . ARG B 1 662 ? 9.43 53.688 29.672 1 82.75 662 ARG B CA 1
ATOM 11756 C C . ARG B 1 662 ? 9.672 54.562 28.453 1 82.75 662 ARG B C 1
ATOM 11758 O O . ARG B 1 662 ? 10.68 54.406 27.766 1 82.75 662 ARG B O 1
ATOM 11765 N N . ASN B 1 663 ? 8.562 55.25 27.906 1 71.19 663 ASN B N 1
ATOM 11766 C CA . ASN B 1 663 ? 8.633 56.125 26.734 1 71.19 663 ASN B CA 1
ATOM 11767 C C . ASN B 1 663 ? 9.023 57.562 27.109 1 71.19 663 ASN B C 1
ATOM 11769 O O . ASN B 1 663 ? 8.156 58.406 27.359 1 71.19 663 ASN B O 1
ATOM 11773 N N . ASP B 1 664 ? 9.734 58.031 28.078 1 57.06 664 ASP B N 1
ATOM 11774 C CA . ASP B 1 664 ? 9.859 59.438 28.422 1 57.06 664 ASP B CA 1
ATOM 11775 C C . ASP B 1 664 ? 10.562 60.219 27.312 1 57.06 664 ASP B C 1
ATOM 11777 O O . ASP B 1 664 ? 11.594 59.781 26.797 1 57.06 664 ASP B O 1
ATOM 11781 N N . GLU B 1 665 ? 9.828 60.906 26.438 1 50.25 665 GLU B N 1
ATOM 11782 C CA . GLU B 1 665 ? 10.312 61.938 25.516 1 50.25 665 GLU B CA 1
ATOM 11783 C C . GLU B 1 665 ? 11.547 62.656 26.078 1 50.25 665 GLU B C 1
ATOM 11785 O O . GLU B 1 665 ? 12.242 63.375 25.344 1 50.25 665 GLU B O 1
ATOM 11790 N N . SER B 1 666 ? 11.617 62.906 27.375 1 47.12 666 SER B N 1
ATOM 11791 C CA . SER B 1 666 ? 12.758 63.719 27.797 1 47.12 666 SER B CA 1
ATOM 11792 C C . SER B 1 666 ? 14.062 62.938 27.703 1 47.12 666 SER B C 1
ATOM 11794 O O . SER B 1 666 ? 14.156 61.812 28.219 1 47.12 666 SER B O 1
ATOM 11796 N N . LYS B 1 667 ? 14.852 63.031 26.703 1 48.22 667 LYS B N 1
ATOM 11797 C CA . LYS B 1 667 ? 16.188 62.531 26.375 1 48.22 667 LYS B CA 1
ATOM 11798 C C . LYS B 1 667 ? 16.969 62.219 27.641 1 48.22 667 LYS B C 1
ATOM 11800 O O . LYS B 1 667 ? 17.797 61.312 27.641 1 48.22 667 LYS B O 1
ATOM 11805 N N . GLU B 1 668 ? 16.906 62.938 28.531 1 45.84 668 GLU B N 1
ATOM 11806 C CA . GLU B 1 668 ? 17.844 62.906 29.641 1 45.84 668 GLU B CA 1
ATOM 11807 C C . GLU B 1 668 ? 17.562 61.75 30.578 1 45.84 668 GLU B C 1
ATOM 11809 O O . GLU B 1 668 ? 18.469 61.25 31.25 1 45.84 668 GLU B O 1
ATOM 11814 N N . MET B 1 669 ? 16.266 61.219 30.688 1 48.16 669 MET B N 1
ATOM 11815 C CA . MET B 1 669 ? 15.922 60.312 31.781 1 48.16 669 MET B CA 1
ATOM 11816 C C . MET B 1 669 ? 15.773 58.875 31.266 1 48.16 669 MET B C 1
ATOM 11818 O O . MET B 1 669 ? 15.375 58 32 1 48.16 669 MET B O 1
ATOM 11822 N N . ARG B 1 670 ? 15.867 58.594 30.031 1 55.47 670 ARG B N 1
ATOM 11823 C CA . ARG B 1 670 ? 15.82 57.219 29.531 1 55.47 670 ARG B CA 1
ATOM 11824 C C . ARG B 1 670 ? 17.047 56.438 29.969 1 55.47 670 ARG B C 1
ATOM 11826 O O . ARG B 1 670 ? 18.047 56.344 29.25 1 55.47 670 ARG B O 1
ATOM 11833 N N . THR B 1 671 ? 17.141 56.062 31.266 1 57.66 671 THR B N 1
ATOM 11834 C CA . THR B 1 671 ? 18.344 55.531 31.922 1 57.66 671 THR B CA 1
ATOM 11835 C C . THR B 1 671 ? 18.719 54.188 31.344 1 57.66 671 THR B C 1
ATOM 11837 O O . THR B 1 671 ? 19.891 53.781 31.406 1 57.66 671 THR B O 1
ATOM 11840 N N . LEU B 1 672 ? 17.719 53.344 30.906 1 73.38 672 LEU B N 1
ATOM 11841 C CA . LEU B 1 672 ? 18.188 52 30.5 1 73.38 672 LEU B CA 1
ATOM 11842 C C . LEU B 1 672 ? 18.094 51.844 28.984 1 73.38 672 LEU B C 1
ATOM 11844 O O . LEU B 1 672 ? 17.109 51.281 28.484 1 73.38 672 LEU B O 1
ATOM 11848 N N . ALA B 1 673 ? 18.766 52.812 28.156 1 65.75 673 ALA B N 1
ATOM 11849 C CA . ALA B 1 673 ? 18.734 52.719 26.703 1 65.75 673 ALA B CA 1
ATOM 11850 C C . ALA B 1 673 ? 19.703 51.625 26.203 1 65.75 673 ALA B C 1
ATOM 11852 O O . ALA B 1 673 ? 20.625 51.25 26.906 1 65.75 673 ALA B O 1
ATOM 11853 N N . GLY B 1 674 ? 19.391 50.875 25.062 1 74.56 674 GLY B N 1
ATOM 11854 C CA . GLY B 1 674 ? 20.25 49.906 24.406 1 74.56 674 GLY B CA 1
ATOM 11855 C C . GLY B 1 674 ? 19.969 48.469 24.828 1 74.56 674 GLY B C 1
ATOM 11856 O O . GLY B 1 674 ? 18.812 48.094 25.031 1 74.56 674 GLY B O 1
ATOM 11857 N N . PRO B 1 675 ? 21.078 47.719 25.047 1 80.62 675 PRO B N 1
ATOM 11858 C CA . PRO B 1 675 ? 20.938 46.312 25.391 1 80.62 675 PRO B CA 1
ATOM 11859 C C . PRO B 1 675 ? 20.422 46.094 26.812 1 80.62 675 PRO B C 1
ATOM 11861 O O . PRO B 1 675 ? 19.906 45.031 27.125 1 80.62 675 PRO B O 1
ATOM 11864 N N . LEU B 1 676 ? 20.422 47.156 27.641 1 86.44 676 LEU B N 1
ATOM 11865 C CA . LEU B 1 676 ? 19.969 47.062 29.016 1 86.44 676 LEU B CA 1
ATOM 11866 C C . LEU B 1 676 ? 18.438 47.062 29.078 1 86.44 676 LEU B C 1
ATOM 11868 O O . LEU B 1 676 ? 17.859 46.688 30.094 1 86.44 676 LEU B O 1
ATOM 11872 N N . ALA B 1 677 ? 17.828 47.438 27.938 1 88.5 677 ALA B N 1
ATOM 11873 C CA . ALA B 1 677 ? 16.375 47.5 27.906 1 88.5 677 ALA B CA 1
ATOM 11874 C C . ALA B 1 677 ? 15.75 46.125 27.922 1 88.5 677 ALA B C 1
ATOM 11876 O O . ALA B 1 677 ? 14.578 45.969 28.297 1 88.5 677 ALA B O 1
ATOM 11877 N N . ILE B 1 678 ? 16.516 45.094 27.531 1 91.62 678 ILE B N 1
ATOM 11878 C CA . ILE B 1 678 ? 16.047 43.719 27.5 1 91.62 678 ILE B CA 1
ATOM 11879 C C . ILE B 1 678 ? 17.031 42.844 28.281 1 91.62 678 ILE B C 1
ATOM 11881 O O . ILE B 1 678 ? 17.625 41.938 27.734 1 91.62 678 ILE B O 1
ATOM 11885 N N . CYS B 1 679 ? 17.156 43.031 29.5 1 91.75 679 CYS B N 1
ATOM 11886 C CA . CYS B 1 679 ? 18.219 42.406 30.281 1 91.75 679 CYS B CA 1
ATOM 11887 C C . CYS B 1 679 ? 17.641 41.375 31.234 1 91.75 679 CYS B C 1
ATOM 11889 O O . CYS B 1 679 ? 16.422 41.188 31.297 1 91.75 679 CYS B O 1
ATOM 11891 N N . ARG B 1 680 ? 18.547 40.625 31.859 1 93.81 680 ARG B N 1
ATOM 11892 C CA . ARG B 1 680 ? 18.266 39.688 32.938 1 93.81 680 ARG B CA 1
ATOM 11893 C C . ARG B 1 680 ? 18.672 40.281 34.281 1 93.81 680 ARG B C 1
ATOM 11895 O O . ARG B 1 680 ? 19.656 41 34.375 1 93.81 680 ARG B O 1
ATOM 11902 N N . ILE B 1 681 ? 17.797 40.031 35.25 1 93.44 681 ILE B N 1
ATOM 11903 C CA . ILE B 1 681 ? 18.094 40.562 36.562 1 93.44 681 ILE B CA 1
ATOM 11904 C C . ILE B 1 681 ? 18.406 39.406 37.531 1 93.44 681 ILE B C 1
ATOM 11906 O O . ILE B 1 681 ? 17.562 38.531 37.781 1 93.44 681 ILE B O 1
ATOM 11910 N N . VAL B 1 682 ? 19.625 39.344 37.969 1 93.25 682 VAL B N 1
ATOM 11911 C CA . VAL B 1 682 ? 19.969 38.5 39.125 1 93.25 682 VAL B CA 1
ATOM 11912 C C . VAL B 1 682 ? 19.672 39.219 40.406 1 93.25 682 VAL B C 1
ATOM 11914 O O . VAL B 1 682 ? 20.438 40.094 40.844 1 93.25 682 VAL B O 1
ATOM 11917 N N . CYS B 1 683 ? 18.578 38.844 41.094 1 92 683 CYS B N 1
ATOM 11918 C CA . CYS B 1 683 ? 18.031 39.594 42.219 1 92 683 CYS B CA 1
ATOM 11919 C C . CYS B 1 683 ? 18.766 39.219 43.5 1 92 683 CYS B C 1
ATOM 11921 O O . CYS B 1 683 ? 19.109 38.062 43.719 1 92 683 CYS B O 1
ATOM 11923 N N . SER B 1 684 ? 18.953 40.281 44.25 1 90.69 684 SER B N 1
ATOM 11924 C CA . SER B 1 684 ? 19.406 40.062 45.625 1 90.69 684 SER B CA 1
ATOM 11925 C C . SER B 1 684 ? 18.281 39.5 46.469 1 90.69 684 SER B C 1
ATOM 11927 O O . SER B 1 684 ? 17.109 39.719 46.219 1 90.69 684 SER B O 1
ATOM 11929 N N . PRO B 1 685 ? 18.625 38.688 47.406 1 89.94 685 PRO B N 1
ATOM 11930 C CA . PRO B 1 685 ? 17.594 38.094 48.281 1 89.94 685 PRO B CA 1
ATOM 11931 C C . PRO B 1 685 ? 16.719 39.156 48.938 1 89.94 685 PRO B C 1
ATOM 11933 O O . PRO B 1 685 ? 15.531 38.906 49.188 1 89.94 685 PRO B O 1
ATOM 11936 N N . GLN B 1 686 ? 17.219 40.406 49.188 1 89.56 686 GLN B N 1
ATOM 11937 C CA . GLN B 1 686 ? 16.438 41.469 49.812 1 89.56 686 GLN B CA 1
ATOM 11938 C C . GLN B 1 686 ? 15.375 42 48.844 1 89.56 686 GLN B C 1
ATOM 11940 O O . GLN B 1 686 ? 14.234 42.219 49.25 1 89.56 686 GLN B O 1
ATOM 11945 N N . LEU B 1 687 ? 15.836 42.188 47.688 1 91.81 687 LEU B N 1
ATOM 11946 C CA . LEU B 1 687 ? 14.883 42.656 46.688 1 91.81 687 LEU B CA 1
ATOM 11947 C C . LEU B 1 687 ? 13.719 41.688 46.531 1 91.81 687 LEU B C 1
ATOM 11949 O O . LEU B 1 687 ? 12.555 42.125 46.469 1 91.81 687 LEU B O 1
ATOM 11953 N N . ARG B 1 688 ? 14.016 40.375 46.469 1 92.25 688 ARG B N 1
ATOM 11954 C CA . ARG B 1 688 ? 12.984 39.344 46.281 1 92.25 688 ARG B CA 1
ATOM 11955 C C . ARG B 1 688 ? 12.078 39.25 47.5 1 92.25 688 ARG B C 1
ATOM 11957 O O . ARG B 1 688 ? 10.867 39.062 47.375 1 92.25 688 ARG B O 1
ATOM 11964 N N . ALA B 1 689 ? 12.625 39.438 48.656 1 90.38 689 ALA B N 1
ATOM 11965 C CA . ALA B 1 689 ? 11.844 39.375 49.875 1 90.38 689 ALA B CA 1
ATOM 11966 C C . ALA B 1 689 ? 10.852 40.531 49.938 1 90.38 689 ALA B C 1
ATOM 11968 O O . ALA B 1 689 ? 9.695 40.344 50.344 1 90.38 689 ALA B O 1
ATOM 11969 N N . VAL B 1 690 ? 11.289 41.719 49.531 1 90.5 690 VAL B N 1
ATOM 11970 C CA . VAL B 1 690 ? 10.406 42.875 49.531 1 90.5 690 VAL B CA 1
ATOM 11971 C C . VAL B 1 690 ? 9.312 42.688 48.5 1 90.5 690 VAL B C 1
ATOM 11973 O O . VAL B 1 690 ? 8.148 43.031 48.719 1 90.5 690 VAL B O 1
ATOM 11976 N N . TYR B 1 691 ? 9.727 42.156 47.375 1 92.19 691 TYR B N 1
ATOM 11977 C CA . TYR B 1 691 ? 8.75 41.906 46.344 1 92.19 691 TYR B CA 1
ATOM 11978 C C . TYR B 1 691 ? 7.664 40.938 46.844 1 92.19 691 TYR B C 1
ATOM 11980 O O . TYR B 1 691 ? 6.477 41.188 46.625 1 92.19 691 TYR B O 1
ATOM 11988 N N . LYS B 1 692 ? 8.031 39.844 47.438 1 90.75 692 LYS B N 1
ATOM 11989 C CA . LYS B 1 692 ? 7.07 38.844 47.906 1 90.75 692 LYS B CA 1
ATOM 11990 C C . LYS B 1 692 ? 6.191 39.406 49.031 1 90.75 692 LYS B C 1
ATOM 11992 O O . LYS B 1 692 ? 5.008 39.094 49.094 1 90.75 692 LYS B O 1
ATOM 11997 N N . GLN B 1 693 ? 6.77 40.281 49.812 1 87.94 693 GLN B N 1
ATOM 11998 C CA . GLN B 1 693 ? 6.008 40.906 50.875 1 87.94 693 GLN B CA 1
ATOM 11999 C C . GLN B 1 693 ? 4.941 41.844 50.344 1 87.94 693 GLN B C 1
ATOM 12001 O O . GLN B 1 693 ? 3.805 41.844 50.812 1 87.94 693 GLN B O 1
ATOM 12006 N N . LEU B 1 694 ? 5.34 42.531 49.312 1 87.06 694 LEU B N 1
ATOM 12007 C CA . LEU B 1 694 ? 4.414 43.5 48.719 1 87.06 694 LEU B CA 1
ATOM 12008 C C . LEU B 1 694 ? 3.369 42.812 47.875 1 87.06 694 LEU B C 1
ATOM 12010 O O . LEU B 1 694 ? 2.242 43.281 47.75 1 87.06 694 LEU B O 1
ATOM 12014 N N . SER B 1 695 ? 3.697 41.688 47.344 1 84.69 695 SER B N 1
ATOM 12015 C CA . SER B 1 695 ? 2.783 41 46.438 1 84.69 695 SER B CA 1
ATOM 12016 C C . SER B 1 695 ? 1.721 40.219 47.25 1 84.69 695 SER B C 1
ATOM 12018 O O . SER B 1 695 ? 0.639 39.938 46.719 1 84.69 695 SER B O 1
ATOM 12020 N N . THR B 1 696 ? 1.986 39.875 48.469 1 77.12 696 THR B N 1
ATOM 12021 C CA . THR B 1 696 ? 1.049 39.062 49.25 1 77.12 696 THR B CA 1
ATOM 12022 C C . THR B 1 696 ? 0.218 39.969 50.156 1 77.12 696 THR B C 1
ATOM 12024 O O . THR B 1 696 ? -0.763 39.531 50.781 1 77.12 696 THR B O 1
ATOM 12027 N N . VAL B 1 697 ? 0.521 41.375 50.344 1 67.5 697 VAL B N 1
ATOM 12028 C CA . VAL B 1 697 ? -0.201 42.25 51.281 1 67.5 697 VAL B CA 1
ATOM 12029 C C . VAL B 1 697 ? -1.625 42.469 50.781 1 67.5 697 VAL B C 1
ATOM 12031 O O . VAL B 1 697 ? -1.828 42.875 49.625 1 67.5 697 VAL B O 1
ATOM 12034 N N . THR B 1 698 ? -2.641 41.875 51.312 1 58.28 698 THR B N 1
ATOM 12035 C CA . THR B 1 698 ? -4.07 42.062 51.094 1 58.28 698 THR B CA 1
ATOM 12036 C C . THR B 1 698 ? -4.48 43.469 51.438 1 58.28 698 THR B C 1
ATOM 12038 O O . THR B 1 698 ? -3.902 44.094 52.344 1 58.28 698 THR B O 1
ATOM 12041 N N . PRO B 1 699 ? -5.191 44.406 50.625 1 56.59 699 PRO B N 1
ATOM 12042 C CA . PRO B 1 699 ? -5.574 45.812 50.719 1 56.59 699 PRO B CA 1
ATOM 12043 C C . PRO B 1 699 ? -5.914 46.25 52.156 1 56.59 699 PRO B C 1
ATOM 12045 O O . PRO B 1 699 ? -5.738 47.406 52.5 1 56.59 699 PRO B O 1
ATOM 12048 N N . GLY B 1 700 ? -6.199 45.375 53.188 1 49.59 700 GLY B N 1
ATOM 12049 C CA . GLY B 1 700 ? -6.668 45.812 54.5 1 49.59 700 GLY B CA 1
ATOM 12050 C C . GLY B 1 700 ? -5.543 46.156 55.469 1 49.59 700 GLY B C 1
ATOM 12051 O O . GLY B 1 700 ? -5.738 46.875 56.438 1 49.59 700 GLY B O 1
ATOM 12052 N N . ALA B 1 701 ? -4.57 45.469 55.688 1 45.41 701 ALA B N 1
ATOM 12053 C CA . ALA B 1 701 ? -3.691 45.438 56.844 1 45.41 701 ALA B CA 1
ATOM 12054 C C . ALA B 1 701 ? -2.527 46.406 56.688 1 45.41 701 ALA B C 1
ATOM 12056 O O . ALA B 1 701 ? -1.489 46.062 56.125 1 45.41 701 ALA B O 1
ATOM 12057 N N . GLY B 1 702 ? -2.617 47.781 56.969 1 48.59 702 GLY B N 1
ATOM 12058 C CA . GLY B 1 702 ? -1.701 48.875 57.25 1 48.59 702 GLY B CA 1
ATOM 12059 C C . GLY B 1 702 ? -1.436 49.75 56.031 1 48.59 702 GLY B C 1
ATOM 12060 O O . GLY B 1 702 ? -0.639 50.688 56.094 1 48.59 702 GLY B O 1
ATOM 12061 N N . LEU B 1 703 ? -1.424 49.219 54.812 1 48.75 703 LEU B N 1
ATOM 12062 C CA . LEU B 1 703 ? -1.258 50.125 53.688 1 48.75 703 LEU B CA 1
ATOM 12063 C C . LEU B 1 703 ? -2.42 51.125 53.625 1 48.75 703 LEU B C 1
ATOM 12065 O O . LEU B 1 703 ? -3.547 50.781 54 1 48.75 703 LEU B O 1
ATOM 12069 N N . GLY B 1 704 ? -2.248 52.281 53.875 1 45.81 704 GLY B N 1
ATOM 12070 C CA . GLY B 1 704 ? -3.352 53.219 53.75 1 45.81 704 GLY B CA 1
ATOM 12071 C C . GLY B 1 704 ? -4.375 52.781 52.719 1 45.81 704 GLY B C 1
ATOM 12072 O O . GLY B 1 704 ? -4.094 51.938 51.844 1 45.81 704 GLY B O 1
ATOM 12073 N N . VAL B 1 705 ? -5.68 53.031 52.938 1 47.5 705 VAL B N 1
ATOM 12074 C CA . VAL B 1 705 ? -6.934 52.688 52.281 1 47.5 705 VAL B CA 1
ATOM 12075 C C . VAL B 1 705 ? -6.695 52.562 50.781 1 47.5 705 VAL B C 1
ATOM 12077 O O . VAL B 1 705 ? -7.25 51.656 50.125 1 47.5 705 VAL B O 1
ATOM 12080 N N . ALA B 1 706 ? -6.141 53.562 49.938 1 49.5 706 ALA B N 1
ATOM 12081 C CA . ALA B 1 706 ? -6.406 53.844 48.531 1 49.5 706 ALA B CA 1
ATOM 12082 C C . ALA B 1 706 ? -5.391 53.156 47.625 1 49.5 706 ALA B C 1
ATOM 12084 O O . ALA B 1 706 ? -5.543 53.156 46.406 1 49.5 706 ALA B O 1
ATOM 12085 N N . GLU B 1 707 ? -4.207 52.594 48.031 1 60.62 707 GLU B N 1
ATOM 12086 C CA . GLU B 1 707 ? -3.293 52.219 46.938 1 60.62 707 GLU B CA 1
ATOM 12087 C C . GLU B 1 707 ? -3.301 50.719 46.719 1 60.62 707 GLU B C 1
ATOM 12089 O O . GLU B 1 707 ? -3.168 49.938 47.656 1 60.62 707 GLU B O 1
ATOM 12094 N N . THR B 1 708 ? -3.801 50.156 45.562 1 70.44 708 THR B N 1
ATOM 12095 C CA . THR B 1 708 ? -3.865 48.781 45.125 1 70.44 708 THR B CA 1
ATOM 12096 C C . THR B 1 708 ? -2.467 48.188 45 1 70.44 708 THR B C 1
ATOM 12098 O O . THR B 1 708 ? -1.474 48.906 44.969 1 70.44 708 THR B O 1
ATOM 12101 N N . LYS B 1 709 ? -2.189 46.844 45.375 1 78.94 709 LYS B N 1
ATOM 12102 C CA . LYS B 1 709 ? -0.969 46.031 45.25 1 78.94 709 LYS B CA 1
ATOM 12103 C C . LYS B 1 709 ? -0.212 46.406 44 1 78.94 709 LYS B C 1
ATOM 12105 O O . LYS B 1 709 ? 1.018 46.5 44 1 78.94 709 LYS B O 1
ATOM 12110 N N . GLN B 1 710 ? -0.905 46.719 43 1 81 710 GLN B N 1
ATOM 12111 C CA . GLN B 1 710 ? -0.297 47.031 41.719 1 81 710 GLN B CA 1
ATOM 12112 C C . GLN B 1 710 ? 0.402 48.375 41.75 1 81 710 GLN B C 1
ATOM 12114 O O . GLN B 1 710 ? 1.468 48.562 41.156 1 81 710 GLN B O 1
ATOM 12119 N N . ILE B 1 711 ? -0.142 49.281 42.5 1 82.56 711 ILE B N 1
ATOM 12120 C CA . ILE B 1 711 ? 0.419 50.625 42.531 1 82.56 711 ILE B CA 1
ATOM 12121 C C . ILE B 1 711 ? 1.682 50.625 43.406 1 82.56 711 ILE B C 1
ATOM 12123 O O . ILE B 1 711 ? 2.705 51.188 43 1 82.56 711 ILE B O 1
ATOM 12127 N N . VAL B 1 712 ? 1.597 49.938 44.531 1 85.06 712 VAL B N 1
ATOM 12128 C CA . VAL B 1 712 ? 2.729 49.906 45.469 1 85.06 712 VAL B CA 1
ATOM 12129 C C . VAL B 1 712 ? 3.9 49.188 44.844 1 85.06 712 VAL B C 1
ATOM 12131 O O . VAL B 1 712 ? 5.051 49.625 44.938 1 85.06 712 VAL B O 1
ATOM 12134 N N . LEU B 1 713 ? 3.598 48.125 44.25 1 89.38 713 LEU B N 1
ATOM 12135 C CA . LEU B 1 713 ? 4.645 47.312 43.625 1 89.38 713 LEU B CA 1
ATOM 12136 C C . LEU B 1 713 ? 5.246 48.062 42.438 1 89.38 713 LEU B C 1
ATOM 12138 O O . LEU B 1 713 ? 6.441 47.969 42.156 1 89.38 713 LEU B O 1
ATOM 12142 N N . SER B 1 714 ? 4.441 48.75 41.656 1 89.38 714 SER B N 1
ATOM 12143 C CA . SER B 1 714 ? 4.949 49.531 40.531 1 89.38 714 SER B CA 1
ATOM 12144 C C . SER B 1 714 ? 5.867 50.656 41 1 89.38 714 SER B C 1
ATOM 12146 O O . SER B 1 714 ? 6.895 50.906 40.375 1 89.38 714 SER B O 1
ATOM 12148 N N . LYS B 1 715 ? 5.469 51.281 42.125 1 87.12 715 LYS B N 1
ATOM 12149 C CA . LYS B 1 715 ? 6.309 52.344 42.656 1 87.12 715 LYS B CA 1
ATOM 12150 C C . LYS B 1 715 ? 7.633 51.781 43.188 1 87.12 715 LYS B C 1
ATOM 12152 O O . LYS B 1 715 ? 8.688 52.375 42.969 1 87.12 715 LYS B O 1
ATOM 12157 N N . PHE B 1 716 ? 7.539 50.719 43.844 1 90.19 716 PHE B N 1
ATOM 12158 C CA . PHE B 1 716 ? 8.719 50.094 44.406 1 90.19 716 PHE B CA 1
ATOM 12159 C C . PHE B 1 716 ? 9.688 49.688 43.312 1 90.19 716 PHE B C 1
ATOM 12161 O O . PHE B 1 716 ? 10.883 50 43.375 1 90.19 716 PHE B O 1
ATOM 12168 N N . LEU B 1 717 ? 9.164 48.938 42.312 1 92.19 717 LEU B N 1
ATOM 12169 C CA . LEU B 1 717 ? 10.023 48.438 41.25 1 92.19 717 LEU B CA 1
ATOM 12170 C C . LEU B 1 717 ? 10.555 49.594 40.406 1 92.19 717 LEU B C 1
ATOM 12172 O O . LEU B 1 717 ? 11.68 49.531 39.875 1 92.19 717 LEU B O 1
ATOM 12176 N N . ALA B 1 718 ? 9.75 50.594 40.156 1 90.25 718 ALA B N 1
ATOM 12177 C CA . ALA B 1 718 ? 10.211 51.75 39.406 1 90.25 718 ALA B CA 1
ATOM 12178 C C . ALA B 1 718 ? 11.352 52.438 40.156 1 90.25 718 ALA B C 1
ATOM 12180 O O . ALA B 1 718 ? 12.328 52.875 39.531 1 90.25 718 ALA B O 1
ATOM 12181 N N . ALA B 1 719 ? 11.227 52.531 41.469 1 89.62 719 ALA B N 1
ATOM 12182 C CA . ALA B 1 719 ? 12.273 53.125 42.281 1 89.62 719 ALA B CA 1
ATOM 12183 C C . ALA B 1 719 ? 13.555 52.312 42.25 1 89.62 719 ALA B C 1
ATOM 12185 O O . ALA B 1 719 ? 14.656 52.844 42.25 1 89.62 719 ALA B O 1
ATOM 12186 N N . PHE B 1 720 ? 13.383 51.094 42.25 1 91.5 720 PHE B N 1
ATOM 12187 C CA . PHE B 1 720 ? 14.531 50.188 42.125 1 91.5 720 PHE B CA 1
ATOM 12188 C C . PHE B 1 720 ? 15.25 50.406 40.812 1 91.5 720 PHE B C 1
ATOM 12190 O O . PHE B 1 720 ? 16.484 50.5 40.781 1 91.5 720 PHE B O 1
ATOM 12197 N N . ILE B 1 721 ? 14.539 50.344 39.688 1 90.12 721 ILE B N 1
ATOM 12198 C CA . ILE B 1 721 ? 15.125 50.438 38.375 1 90.12 721 ILE B CA 1
ATOM 12199 C C . ILE B 1 721 ? 15.797 51.781 38.188 1 90.12 721 ILE B C 1
ATOM 12201 O O . ILE B 1 721 ? 16.844 51.906 37.531 1 90.12 721 ILE B O 1
ATOM 12205 N N . GLU B 1 722 ? 15.258 52.875 38.875 1 86.75 722 GLU B N 1
ATOM 12206 C CA . GLU B 1 722 ? 15.82 54.219 38.781 1 86.75 722 GLU B CA 1
ATOM 12207 C C . GLU B 1 722 ? 16.906 54.406 39.844 1 86.75 722 GLU B C 1
ATOM 12209 O O . GLU B 1 722 ? 17.453 55.5 39.969 1 86.75 722 GLU B O 1
ATOM 12214 N N . ARG B 1 723 ? 17.281 53.406 40.594 1 86.06 723 ARG B N 1
ATOM 12215 C CA . ARG B 1 723 ? 18.312 53.469 41.625 1 86.06 723 ARG B CA 1
ATOM 12216 C C . ARG B 1 723 ? 17.969 54.5 42.688 1 86.06 723 ARG B C 1
ATOM 12218 O O . ARG B 1 723 ? 18.828 55.281 43.094 1 86.06 723 ARG B O 1
ATOM 12225 N N . ALA B 1 724 ? 16.688 54.594 42.969 1 85.12 724 ALA B N 1
ATOM 12226 C CA . ALA B 1 724 ? 16.266 55.594 43.938 1 85.12 724 ALA B CA 1
ATOM 12227 C C . ALA B 1 724 ? 16.062 54.969 45.312 1 85.12 724 ALA B C 1
ATOM 12229 O O . ALA B 1 724 ? 15.766 55.656 46.281 1 85.12 724 ALA B O 1
ATOM 12230 N N . LEU B 1 725 ? 16.203 53.75 45.438 1 83.12 725 LEU B N 1
ATOM 12231 C CA . LEU B 1 725 ? 16.031 53.062 46.719 1 83.12 725 LEU B CA 1
ATOM 12232 C C . LEU B 1 725 ? 17.359 53 47.469 1 83.12 725 LEU B C 1
ATOM 12234 O O . LEU B 1 725 ? 18.391 52.688 46.875 1 83.12 725 LEU B O 1
ATOM 12238 N N . ASP B 1 726 ? 17.203 53.375 48.656 1 79.5 726 ASP B N 1
ATOM 12239 C CA . ASP B 1 726 ? 18.391 53.312 49.5 1 79.5 726 ASP B CA 1
ATOM 12240 C C . ASP B 1 726 ? 18.703 51.844 49.906 1 79.5 726 ASP B C 1
ATOM 12242 O O . ASP B 1 726 ? 17.812 51.125 50.312 1 79.5 726 ASP B O 1
ATOM 12246 N N . GLY B 1 727 ? 19.828 51.25 49.625 1 79.56 727 GLY B N 1
ATOM 12247 C CA . GLY B 1 727 ? 20.266 49.938 50.094 1 79.56 727 GLY B CA 1
ATOM 12248 C C . GLY B 1 727 ? 20.125 48.875 49 1 79.56 727 GLY B C 1
ATOM 12249 O O . GLY B 1 727 ? 20.641 47.75 49.188 1 79.56 727 GLY B O 1
ATOM 12250 N N . MET B 1 728 ? 19.266 49.25 48.062 1 85.88 728 MET B N 1
ATOM 12251 C CA . MET B 1 728 ? 19.109 48.281 46.969 1 85.88 728 MET B CA 1
ATOM 12252 C C . MET B 1 728 ? 19.562 48.875 45.656 1 85.88 728 MET B C 1
ATOM 12254 O O . MET B 1 728 ? 18.844 49.688 45.031 1 85.88 728 MET B O 1
ATOM 12258 N N . SER B 1 729 ? 20.688 48.594 45.188 1 87.44 729 SER B N 1
ATOM 12259 C CA . SER B 1 729 ? 21.234 49.094 43.938 1 87.44 729 SER B CA 1
ATOM 12260 C C . SER B 1 729 ? 21.547 47.938 42.969 1 87.44 729 SER B C 1
ATOM 12262 O O . SER B 1 729 ? 21.344 46.781 43.312 1 87.44 729 SER B O 1
ATOM 12264 N N . TRP B 1 730 ? 21.781 48.25 41.781 1 89.44 730 TRP B N 1
ATOM 12265 C CA . TRP B 1 730 ? 22.125 47.219 40.812 1 89.44 730 TRP B CA 1
ATOM 12266 C C . TRP B 1 730 ? 23.312 47.656 39.969 1 89.44 730 TRP B C 1
ATOM 12268 O O . TRP B 1 730 ? 23.625 48.844 39.875 1 89.44 730 TRP B O 1
ATOM 12278 N N . VAL B 1 731 ? 24.062 46.656 39.438 1 88.44 731 VAL B N 1
ATOM 12279 C CA . VAL B 1 731 ? 25.188 46.875 38.531 1 88.44 731 VAL B CA 1
ATOM 12280 C C . VAL B 1 731 ? 24.922 46.156 37.219 1 88.44 731 VAL B C 1
ATOM 12282 O O . VAL B 1 731 ? 24.344 45.062 37.188 1 88.44 731 VAL B O 1
ATOM 12285 N N . ALA B 1 732 ? 25.266 46.812 36.062 1 89.94 732 ALA B N 1
ATOM 12286 C CA . ALA B 1 732 ? 25.094 46.219 34.75 1 89.94 732 ALA B CA 1
ATOM 12287 C C . ALA B 1 732 ? 26.344 45.469 34.312 1 89.94 732 ALA B C 1
ATOM 12289 O O . ALA B 1 732 ? 27.469 45.969 34.5 1 89.94 732 ALA B O 1
ATOM 12290 N N . SER B 1 733 ? 26.188 44.281 33.906 1 89.25 733 SER B N 1
ATOM 12291 C CA . SER B 1 733 ? 27.297 43.5 33.406 1 89.25 733 SER B CA 1
ATOM 12292 C C . SER B 1 733 ? 26.922 42.781 32.094 1 89.25 733 SER B C 1
ATOM 12294 O O . SER B 1 733 ? 25.781 42.344 31.938 1 89.25 733 SER B O 1
ATOM 12296 N N . GLU B 1 734 ? 27.875 42.688 31.125 1 89.75 734 GLU B N 1
ATOM 12297 C CA . GLU B 1 734 ? 27.672 41.938 29.891 1 89.75 734 GLU B CA 1
ATOM 12298 C C . GLU B 1 734 ? 27.969 40.469 30.062 1 89.75 734 GLU B C 1
ATOM 12300 O O . GLU B 1 734 ? 28.953 40.094 30.703 1 89.75 734 GLU B O 1
ATOM 12305 N N . ARG B 1 735 ? 27.203 39.562 29.484 1 91.44 735 ARG B N 1
ATOM 12306 C CA . ARG B 1 735 ? 27.422 38.125 29.594 1 91.44 735 ARG B CA 1
ATOM 12307 C C . ARG B 1 735 ? 28.562 37.688 28.688 1 91.44 735 ARG B C 1
ATOM 12309 O O . ARG B 1 735 ? 28.656 38.125 27.547 1 91.44 735 ARG B O 1
ATOM 12316 N N . THR B 1 736 ? 29.219 36.812 29.25 1 89.12 736 THR B N 1
ATOM 12317 C CA . THR B 1 736 ? 30.312 36.25 28.469 1 89.12 736 THR B CA 1
ATOM 12318 C C . THR B 1 736 ? 29.797 35.125 27.547 1 89.12 736 THR B C 1
ATOM 12320 O O . THR B 1 736 ? 28.656 34.688 27.688 1 89.12 736 THR B O 1
ATOM 12323 N N . PHE B 1 737 ? 30.75 34.75 26.656 1 90.56 737 PHE B N 1
ATOM 12324 C CA . PHE B 1 737 ? 30.406 33.688 25.719 1 90.56 737 PHE B CA 1
ATOM 12325 C C . PHE B 1 737 ? 30.141 32.375 26.438 1 90.56 737 PHE B C 1
ATOM 12327 O O . PHE B 1 737 ? 29.203 31.656 26.109 1 90.56 737 PHE B O 1
ATOM 12334 N N . LEU B 1 738 ? 30.828 32.062 27.438 1 89.19 738 LEU B N 1
ATOM 12335 C CA . LEU B 1 738 ? 30.688 30.828 28.172 1 89.19 738 LEU B CA 1
ATOM 12336 C C . LEU B 1 738 ? 29.391 30.844 29 1 89.19 738 LEU B C 1
ATOM 12338 O O . LEU B 1 738 ? 28.75 29.812 29.156 1 89.19 738 LEU B O 1
ATOM 12342 N N . GLU B 1 739 ? 29.031 32.031 29.484 1 89.19 739 GLU B N 1
ATOM 12343 C CA . GLU B 1 739 ? 27.781 32.156 30.234 1 89.19 739 GLU B CA 1
ATOM 12344 C C . GLU B 1 739 ? 26.562 31.938 29.328 1 89.19 739 GLU B C 1
ATOM 12346 O O . GLU B 1 739 ? 25.578 31.344 29.75 1 89.19 739 GLU B O 1
ATOM 12351 N N . LYS B 1 740 ? 26.781 32.375 28.094 1 88.56 740 LYS B N 1
ATOM 12352 C CA . LYS B 1 740 ? 25.703 32.219 27.141 1 88.56 740 LYS B CA 1
ATOM 12353 C C . LYS B 1 740 ? 25.562 30.75 26.719 1 88.56 740 LYS B C 1
ATOM 12355 O O . LYS B 1 740 ? 24.453 30.219 26.609 1 88.56 740 LYS B O 1
ATOM 12360 N N . LEU B 1 741 ? 26.656 30.125 26.531 1 87.56 741 LEU B N 1
ATOM 12361 C CA . LEU B 1 741 ? 26.656 28.75 26.031 1 87.56 741 LEU B CA 1
ATOM 12362 C C . LEU B 1 741 ? 26.188 27.781 27.109 1 87.56 741 LEU B C 1
ATOM 12364 O O . LEU B 1 741 ? 25.406 26.859 26.828 1 87.56 741 LEU B O 1
ATOM 12368 N N . LEU B 1 742 ? 26.531 28.031 28.344 1 88.75 742 LEU B N 1
ATOM 12369 C CA . LEU B 1 742 ? 26.219 27.078 29.406 1 88.75 742 LEU B CA 1
ATOM 12370 C C . LEU B 1 742 ? 24.969 27.516 30.172 1 88.75 742 LEU B C 1
ATOM 12372 O O . LEU B 1 742 ? 24.375 26.719 30.906 1 88.75 742 LEU B O 1
ATOM 12376 N N . GLY B 1 743 ? 24.531 28.688 29.984 1 85.94 743 GLY B N 1
ATOM 12377 C CA . GLY B 1 743 ? 23.359 29.203 30.672 1 85.94 743 GLY B CA 1
ATOM 12378 C C . GLY B 1 743 ? 23.578 29.391 32.156 1 85.94 743 GLY B C 1
ATOM 12379 O O . GLY B 1 743 ? 22.719 29.031 32.969 1 85.94 743 GLY B O 1
ATOM 12380 N N . ILE B 1 744 ? 24.875 29.734 32.562 1 87.69 744 ILE B N 1
ATOM 12381 C CA . ILE B 1 744 ? 25.203 29.922 33.969 1 87.69 744 ILE B CA 1
ATOM 12382 C C . ILE B 1 744 ? 25.812 31.297 34.156 1 87.69 744 ILE B C 1
ATOM 12384 O O . ILE B 1 744 ? 26.172 31.984 33.219 1 87.69 744 ILE B O 1
ATOM 12388 N N . GLU B 1 745 ? 25.766 31.812 35.406 1 88.12 745 GLU B N 1
ATOM 12389 C CA . GLU B 1 745 ? 26.406 33.062 35.812 1 88.12 745 GLU B CA 1
ATOM 12390 C C . GLU B 1 745 ? 27.734 32.781 36.5 1 88.12 745 GLU B C 1
ATOM 12392 O O . GLU B 1 745 ? 27.766 32.062 37.531 1 88.12 745 GLU B O 1
ATOM 12397 N N . LEU B 1 746 ? 28.828 33.156 35.875 1 80.31 746 LEU B N 1
ATOM 12398 C CA . LEU B 1 746 ? 30.156 32.938 36.438 1 80.31 746 LEU B CA 1
ATOM 12399 C C . LEU B 1 746 ? 30.531 34.031 37.438 1 80.31 746 LEU B C 1
ATOM 12401 O O . LEU B 1 746 ? 31.312 33.781 38.344 1 80.31 746 LEU B O 1
ATOM 12405 N N . SER B 1 747 ? 30.125 35.281 37.094 1 68.94 747 SER B N 1
ATOM 12406 C CA . SER B 1 747 ? 30.562 36.375 37.969 1 68.94 747 SER B CA 1
ATOM 12407 C C . SER B 1 747 ? 29.859 36.344 39.312 1 68.94 747 SER B C 1
ATOM 12409 O O . SER B 1 747 ? 28.672 36 39.406 1 68.94 747 SER B O 1
ATOM 12411 N N . THR B 1 748 ? 30.719 36.125 40.375 1 59.44 748 THR B N 1
ATOM 12412 C CA . THR B 1 748 ? 30.328 35.969 41.781 1 59.44 748 THR B CA 1
ATOM 12413 C C . THR B 1 748 ? 29.375 37.094 42.188 1 59.44 748 THR B C 1
ATOM 12415 O O . THR B 1 748 ? 29.531 38.25 41.781 1 59.44 748 THR B O 1
ATOM 12418 N N . ARG B 1 749 ? 28.156 36.656 42.562 1 56.91 749 ARG B N 1
ATOM 12419 C CA . ARG B 1 749 ? 27.25 37.531 43.281 1 56.91 749 ARG B CA 1
ATOM 12420 C C . ARG B 1 749 ? 28 38.406 44.25 1 56.91 749 ARG B C 1
ATOM 12422 O O . ARG B 1 749 ? 28.828 37.938 45.031 1 56.91 749 ARG B O 1
ATOM 12429 N N . GLU B 1 750 ? 28.391 39.625 43.781 1 53.44 750 GLU B N 1
ATOM 12430 C CA . GLU B 1 750 ? 28.922 40.406 44.906 1 53.44 750 GLU B CA 1
ATOM 12431 C C . GLU B 1 750 ? 28.125 40.188 46.156 1 53.44 750 GLU B C 1
ATOM 12433 O O . GLU B 1 750 ? 26.891 40.094 46.125 1 53.44 750 GLU B O 1
ATOM 12438 N N . THR B 1 751 ? 28.656 39.531 47.094 1 56.81 751 THR B N 1
ATOM 12439 C CA . THR B 1 751 ? 28.203 39.344 48.469 1 56.81 751 THR B CA 1
ATOM 12440 C C . THR B 1 751 ? 27.641 40.656 49.031 1 56.81 751 THR B C 1
ATOM 12442 O O . THR B 1 751 ? 28.266 41.719 48.906 1 56.81 751 THR B O 1
ATOM 12445 N N . GLY B 1 752 ? 26.188 41.094 48.812 1 64.12 752 GLY B N 1
ATOM 12446 C CA . GLY B 1 752 ? 25.516 42.219 49.469 1 64.12 752 GLY B CA 1
ATOM 12447 C C . GLY B 1 752 ? 24.109 42.438 48.938 1 64.12 752 GLY B C 1
ATOM 12448 O O . GLY B 1 752 ? 23.469 41.531 48.406 1 64.12 752 GLY B O 1
ATOM 12449 N N . SER B 1 753 ? 23.594 43.594 49.062 1 78.56 753 SER B N 1
ATOM 12450 C CA . SER B 1 753 ? 22.266 44.125 48.781 1 78.56 753 SER B CA 1
ATOM 12451 C C . SER B 1 753 ? 22.188 44.656 47.344 1 78.56 753 SER B C 1
ATOM 12453 O O . SER B 1 753 ? 21.172 45.219 46.938 1 78.56 753 SER B O 1
ATOM 12455 N N . THR B 1 754 ? 23.266 44.188 46.406 1 87.94 754 THR B N 1
ATOM 12456 C CA . THR B 1 754 ? 23.281 44.75 45.062 1 87.94 754 THR B CA 1
ATOM 12457 C C . THR B 1 754 ? 22.844 43.688 44.062 1 87.94 754 THR B C 1
ATOM 12459 O O . THR B 1 754 ? 23.281 42.562 44.094 1 87.94 754 THR B O 1
ATOM 12462 N N . SER B 1 755 ? 21.906 43.969 43.219 1 91.94 755 SER B N 1
ATOM 12463 C CA . SER B 1 755 ? 21.438 43.094 42.125 1 91.94 755 SER B CA 1
ATOM 12464 C C . SER B 1 755 ? 22.25 43.344 40.875 1 91.94 755 SER B C 1
ATOM 12466 O O . SER B 1 755 ? 22.938 44.375 40.75 1 91.94 755 SER B O 1
ATOM 12468 N N . THR B 1 756 ? 22.344 42.375 40 1 91 756 THR B N 1
ATOM 12469 C CA . THR B 1 756 ? 23.109 42.5 38.781 1 91 756 THR B CA 1
ATOM 12470 C C . THR B 1 756 ? 22.188 42.406 37.562 1 91 756 THR B C 1
ATOM 12472 O O . THR B 1 756 ? 21.344 41.5 37.469 1 91 756 THR B O 1
ATOM 12475 N N . LEU B 1 757 ? 22.266 43.375 36.688 1 91.81 757 LEU B N 1
ATOM 12476 C CA . LEU B 1 757 ? 21.547 43.375 35.406 1 91.81 757 LEU B CA 1
ATOM 12477 C C . LEU B 1 757 ? 22.438 42.844 34.281 1 91.81 757 LEU B C 1
ATOM 12479 O O . LEU B 1 757 ? 23.438 43.469 33.938 1 91.81 757 LEU B O 1
ATOM 12483 N N . LEU B 1 758 ? 22.094 41.656 33.812 1 91.56 758 LEU B N 1
ATOM 12484 C CA . LEU B 1 758 ? 22.859 41 32.781 1 91.56 758 LEU B CA 1
ATOM 12485 C C . LEU B 1 758 ? 22.266 41.312 31.391 1 91.56 758 LEU B C 1
ATOM 12487 O O . LEU B 1 758 ? 21.078 41.094 31.172 1 91.56 758 LEU B O 1
ATOM 12491 N N . TYR B 1 759 ? 23.031 41.875 30.406 1 89.75 759 TYR B N 1
ATOM 12492 C CA . TYR B 1 759 ? 22.516 42.188 29.078 1 89.75 759 TYR B CA 1
ATOM 12493 C C . TYR B 1 759 ? 23.328 41.469 28 1 89.75 759 TYR B C 1
ATOM 12495 O O . TYR B 1 759 ? 24.469 41.062 28.234 1 89.75 759 TYR B O 1
ATOM 12503 N N . ASP B 1 760 ? 22.656 41.125 26.953 1 86.94 760 ASP B N 1
ATOM 12504 C CA . ASP B 1 760 ? 23.234 40.469 25.781 1 86.94 760 ASP B CA 1
ATOM 12505 C C . ASP B 1 760 ? 23.156 41.375 24.562 1 86.94 760 ASP B C 1
ATOM 12507 O O . ASP B 1 760 ? 22.391 42.344 24.531 1 86.94 760 ASP B O 1
ATOM 12511 N N . ASP B 1 761 ? 24.016 41.156 23.531 1 79.44 761 ASP B N 1
ATOM 12512 C CA . ASP B 1 761 ? 24 41.906 22.281 1 79.44 761 ASP B CA 1
ATOM 12513 C C . ASP B 1 761 ? 22.906 41.406 21.359 1 79.44 761 ASP B C 1
ATOM 12515 O O . ASP B 1 761 ? 22.719 41.938 20.25 1 79.44 761 ASP B O 1
ATOM 12519 N N . SER B 1 762 ? 22.125 40.562 21.828 1 79.94 762 SER B N 1
ATOM 12520 C CA . SER B 1 762 ? 21.062 40.062 20.953 1 79.94 762 SER B CA 1
ATOM 12521 C C . SER B 1 762 ? 19.812 40.906 21.031 1 79.94 762 SER B C 1
ATOM 12523 O O . SER B 1 762 ? 19.578 41.594 22.047 1 79.94 762 SER B O 1
ATOM 12525 N N . ASN B 1 763 ? 19.031 40.969 19.922 1 78.44 763 ASN B N 1
ATOM 12526 C CA . ASN B 1 763 ? 17.797 41.75 19.844 1 78.44 763 ASN B CA 1
ATOM 12527 C C . ASN B 1 763 ? 16.594 40.969 20.359 1 78.44 763 ASN B C 1
ATOM 12529 O O . ASN B 1 763 ? 15.492 41.5 20.438 1 78.44 763 ASN B O 1
ATOM 12533 N N . THR B 1 764 ? 16.797 39.719 20.812 1 86.69 764 THR B N 1
ATOM 12534 C CA . THR B 1 764 ? 15.688 38.969 21.359 1 86.69 764 THR B CA 1
ATOM 12535 C C . THR B 1 764 ? 15.586 39.156 22.875 1 86.69 764 THR B C 1
ATOM 12537 O O . THR B 1 764 ? 16.578 39 23.594 1 86.69 764 THR B O 1
ATOM 12540 N N . PRO B 1 765 ? 14.359 39.594 23.281 1 91.38 765 PRO B N 1
ATOM 12541 C CA . PRO B 1 765 ? 14.195 39.781 24.719 1 91.38 765 PRO B CA 1
ATOM 12542 C C . PRO B 1 765 ? 14.469 38.5 25.5 1 91.38 765 PRO B C 1
ATOM 12544 O O . PRO B 1 765 ? 14.117 37.406 25.047 1 91.38 765 PRO B O 1
ATOM 12547 N N . SER B 1 766 ? 15.109 38.594 26.609 1 92.06 766 SER B N 1
ATOM 12548 C CA . SER B 1 766 ? 15.516 37.438 27.422 1 92.06 766 SER B CA 1
ATOM 12549 C C . SER B 1 766 ? 14.297 36.719 28 1 92.06 766 SER B C 1
ATOM 12551 O O . SER B 1 766 ? 14.383 35.531 28.359 1 92.06 766 SER B O 1
ATOM 12553 N N . CYS B 1 767 ? 13.141 37.406 28.078 1 92.81 767 CYS B N 1
ATOM 12554 C CA . CYS B 1 767 ? 11.961 36.781 28.688 1 92.81 767 CYS B CA 1
ATOM 12555 C C . CYS B 1 767 ? 11.453 35.625 27.844 1 92.81 767 CYS B C 1
ATOM 12557 O O . CYS B 1 767 ? 10.664 34.812 28.328 1 92.81 767 CYS B O 1
ATOM 12559 N N . PHE B 1 768 ? 11.891 35.5 26.641 1 92.31 768 PHE B N 1
ATOM 12560 C CA . PHE B 1 768 ? 11.453 34.406 25.781 1 92.31 768 PHE B CA 1
ATOM 12561 C C . PHE B 1 768 ? 12.094 33.094 26.219 1 92.31 768 PHE B C 1
ATOM 12563 O O . PHE B 1 768 ? 11.711 32.031 25.734 1 92.31 768 PHE B O 1
ATOM 12570 N N . ALA B 1 769 ? 12.977 33.125 27.156 1 91.44 769 ALA B N 1
ATOM 12571 C CA . ALA B 1 769 ? 13.555 31.922 27.75 1 91.44 769 ALA B CA 1
ATOM 12572 C C . ALA B 1 769 ? 12.508 31.156 28.547 1 91.44 769 ALA B C 1
ATOM 12574 O O . ALA B 1 769 ? 12.625 29.938 28.734 1 91.44 769 ALA B O 1
ATOM 12575 N N . VAL B 1 770 ? 11.414 31.891 28.969 1 94 770 VAL B N 1
ATOM 12576 C CA . VAL B 1 770 ? 10.375 31.25 29.781 1 94 770 VAL B CA 1
ATOM 12577 C C . VAL B 1 770 ? 9.188 30.875 28.891 1 94 770 VAL B C 1
ATOM 12579 O O . VAL B 1 770 ? 8.086 30.641 29.391 1 94 770 VAL B O 1
ATOM 12582 N N . THR B 1 771 ? 9.312 30.859 27.609 1 94.56 771 THR B N 1
ATOM 12583 C CA . THR B 1 771 ? 8.305 30.422 26.656 1 94.56 771 THR B CA 1
ATOM 12584 C C . THR B 1 771 ? 8.812 29.25 25.828 1 94.56 771 THR B C 1
ATOM 12586 O O . THR B 1 771 ? 9.945 28.797 26.016 1 94.56 771 THR B O 1
ATOM 12589 N N . TRP B 1 772 ? 7.965 28.766 25 1 95.56 772 TRP B N 1
ATOM 12590 C CA . TRP B 1 772 ? 8.344 27.625 24.156 1 95.56 772 TRP B CA 1
ATOM 12591 C C . TRP B 1 772 ? 9.461 28.031 23.188 1 95.56 772 TRP B C 1
ATOM 12593 O O . TRP B 1 772 ? 10.195 27.172 22.703 1 95.56 772 TRP B O 1
ATOM 12603 N N . TRP B 1 773 ? 9.586 29.328 22.969 1 93.19 773 TRP B N 1
ATOM 12604 C CA . TRP B 1 773 ? 10.625 29.859 22.078 1 93.19 773 TRP B CA 1
ATOM 12605 C C . TRP B 1 773 ? 12.008 29.531 22.609 1 93.19 773 TRP B C 1
ATOM 12607 O O . TRP B 1 773 ? 12.914 29.188 21.844 1 93.19 773 TRP B O 1
ATOM 12617 N N . GLY B 1 774 ? 12.25 29.531 23.891 1 92.25 774 GLY B N 1
ATOM 12618 C CA . GLY B 1 774 ? 13.539 29.266 24.516 1 92.25 774 GLY B CA 1
ATOM 12619 C C . GLY B 1 774 ? 13.82 27.797 24.688 1 92.25 774 GLY B C 1
ATOM 12620 O O . GLY B 1 774 ? 14.977 27.391 24.828 1 92.25 774 GLY B O 1
ATOM 12621 N N . GLU B 1 775 ? 12.781 27.016 24.719 1 94.75 775 GLU B N 1
ATOM 12622 C CA . GLU B 1 775 ? 12.93 25.578 24.906 1 94.75 775 GLU B CA 1
ATOM 12623 C C . GLU B 1 775 ? 12.672 24.812 23.609 1 94.75 775 GLU B C 1
ATOM 12625 O O . GLU B 1 775 ? 12.031 23.766 23.625 1 94.75 775 GLU B O 1
ATOM 12630 N N . GLU B 1 776 ? 13.117 25.312 22.516 1 94.69 776 GLU B N 1
ATOM 12631 C CA . GLU B 1 776 ? 12.891 24.688 21.219 1 94.69 776 GLU B CA 1
ATOM 12632 C C . GLU B 1 776 ? 13.602 23.344 21.109 1 94.69 776 GLU B C 1
ATOM 12634 O O . GLU B 1 776 ? 13.055 22.391 20.562 1 94.69 776 GLU B O 1
ATOM 12639 N N . TRP B 1 777 ? 14.805 23.266 21.672 1 94.38 777 TRP B N 1
ATOM 12640 C CA . TRP B 1 777 ? 15.562 22.016 21.562 1 94.38 777 TRP B CA 1
ATOM 12641 C C . TRP B 1 777 ? 14.844 20.891 22.297 1 94.38 777 TRP B C 1
ATOM 12643 O O . TRP B 1 777 ? 14.734 19.781 21.766 1 94.38 777 TRP B O 1
ATOM 12653 N N . THR B 1 778 ? 14.352 21.172 23.516 1 96.44 778 THR B N 1
ATOM 12654 C CA . THR B 1 778 ? 13.648 20.172 24.312 1 96.44 778 THR B CA 1
ATOM 12655 C C . THR B 1 778 ? 12.375 19.719 23.594 1 96.44 778 THR B C 1
ATOM 12657 O O . THR B 1 778 ? 12.094 18.516 23.516 1 96.44 778 THR B O 1
ATOM 12660 N N . LEU B 1 779 ? 11.695 20.625 22.984 1 97.12 779 LEU B N 1
ATOM 12661 C CA . LEU B 1 779 ? 10.422 20.281 22.344 1 97.12 779 LEU B CA 1
ATOM 12662 C C . LEU B 1 779 ? 10.656 19.594 21.016 1 97.12 779 LEU B C 1
ATOM 12664 O O . LEU B 1 779 ? 9.953 18.656 20.672 1 97.12 779 LEU B O 1
ATOM 12668 N N . SER B 1 780 ? 11.641 20.047 20.25 1 96.94 780 SER B N 1
ATOM 12669 C CA . SER B 1 780 ? 11.914 19.453 18.938 1 96.94 780 SER B CA 1
ATOM 12670 C C . SER B 1 780 ? 12.438 18.031 19.078 1 96.94 780 SER B C 1
ATOM 12672 O O . SER B 1 780 ? 12.102 17.156 18.281 1 96.94 780 SER B O 1
ATOM 12674 N N . THR B 1 781 ? 13.297 17.797 20.078 1 97.88 781 THR B N 1
ATOM 12675 C CA . THR B 1 781 ? 13.797 16.453 20.297 1 97.88 781 THR B CA 1
ATOM 12676 C C . THR B 1 781 ? 12.68 15.531 20.781 1 97.88 781 THR B C 1
ATOM 12678 O O . THR B 1 781 ? 12.633 14.352 20.438 1 97.88 781 THR B O 1
ATOM 12681 N N . PHE B 1 782 ? 11.805 16.078 21.562 1 98.19 782 PHE B N 1
ATOM 12682 C CA . PHE B 1 782 ? 10.664 15.289 22 1 98.19 782 PHE B CA 1
ATOM 12683 C C . PHE B 1 782 ? 9.781 14.906 20.828 1 98.19 782 PHE B C 1
ATOM 12685 O O . PHE B 1 782 ? 9.312 13.766 20.75 1 98.19 782 PHE B O 1
ATOM 12692 N N . ASP B 1 783 ? 9.555 15.891 19.953 1 97.88 783 ASP B N 1
ATOM 12693 C CA . ASP B 1 783 ? 8.742 15.609 18.781 1 97.88 783 ASP B CA 1
ATOM 12694 C C . ASP B 1 783 ? 9.359 14.492 17.938 1 97.88 783 ASP B C 1
ATOM 12696 O O . ASP B 1 783 ? 8.656 13.586 17.484 1 97.88 783 ASP B O 1
ATOM 12700 N N . ALA B 1 784 ? 10.641 14.578 17.781 1 98 784 ALA B N 1
ATOM 12701 C CA . ALA B 1 784 ? 11.344 13.578 16.984 1 98 784 ALA B CA 1
ATOM 12702 C C . ALA B 1 784 ? 11.273 12.203 17.641 1 98 784 ALA B C 1
ATOM 12704 O O . ALA B 1 784 ? 11.031 11.195 16.969 1 98 784 ALA B O 1
ATOM 12705 N N . MET B 1 785 ? 11.484 12.172 18.953 1 98.31 785 MET B N 1
ATOM 12706 C CA . MET B 1 785 ? 11.453 10.914 19.688 1 98.31 785 MET B CA 1
ATOM 12707 C C . MET B 1 785 ? 10.055 10.312 19.672 1 98.31 785 MET B C 1
ATOM 12709 O O . MET B 1 785 ? 9.898 9.094 19.516 1 98.31 785 MET B O 1
ATOM 12713 N N . PHE B 1 786 ? 9.07 11.172 19.797 1 97.94 786 PHE B N 1
ATOM 12714 C CA . PHE B 1 786 ? 7.691 10.688 19.828 1 97.94 786 PHE B CA 1
ATOM 12715 C C . PHE B 1 786 ? 7.262 10.195 18.453 1 97.94 786 PHE B C 1
ATOM 12717 O O . PHE B 1 786 ? 6.605 9.156 18.344 1 97.94 786 PHE B O 1
ATOM 12724 N N . TYR B 1 787 ? 7.598 10.891 17.422 1 97.56 787 TYR B N 1
ATOM 12725 C CA . TYR B 1 787 ? 7.324 10.453 16.062 1 97.56 787 TYR B CA 1
ATOM 12726 C C . TYR B 1 787 ? 7.961 9.094 15.797 1 97.56 787 TYR B C 1
ATOM 12728 O O . TYR B 1 787 ? 7.328 8.203 15.219 1 97.56 787 TYR B O 1
ATOM 12736 N N . SER B 1 788 ? 9.227 9.047 16.266 1 97.56 788 SER B N 1
ATOM 12737 C CA . SER B 1 788 ? 9.961 7.801 16.062 1 97.56 788 SER B CA 1
ATOM 12738 C C . SER B 1 788 ? 9.305 6.645 16.828 1 97.56 788 SER B C 1
ATOM 12740 O O . SER B 1 788 ? 9.227 5.527 16.312 1 97.56 788 SER B O 1
ATOM 12742 N N . CYS B 1 789 ? 8.867 6.859 17.969 1 97.12 789 CYS B N 1
ATOM 12743 C CA . CYS B 1 789 ? 8.25 5.836 18.812 1 97.12 789 CYS B CA 1
ATOM 12744 C C . CYS B 1 789 ? 6.98 5.297 18.156 1 97.12 789 CYS B C 1
ATOM 12746 O O . CYS B 1 789 ? 6.793 4.082 18.062 1 97.12 789 CYS B O 1
ATOM 12748 N N . ILE B 1 790 ? 6.137 6.215 17.609 1 96.06 790 ILE B N 1
ATOM 12749 C CA . ILE B 1 790 ? 4.883 5.801 16.984 1 96.06 790 ILE B CA 1
ATOM 12750 C C . ILE B 1 790 ? 5.168 5.098 15.656 1 96.06 790 ILE B C 1
ATOM 12752 O O . ILE B 1 790 ? 4.516 4.109 15.32 1 96.06 790 ILE B O 1
ATOM 12756 N N . PHE B 1 791 ? 6.148 5.531 14.969 1 96.44 791 PHE B N 1
ATOM 12757 C CA . PHE B 1 791 ? 6.508 4.926 13.688 1 96.44 791 PHE B CA 1
ATOM 12758 C C . PHE B 1 791 ? 6.988 3.494 13.883 1 96.44 791 PHE B C 1
ATOM 12760 O O . PHE B 1 791 ? 6.582 2.592 13.148 1 96.44 791 PHE B O 1
ATOM 12767 N N . VAL B 1 792 ? 7.844 3.287 14.859 1 95.44 792 VAL B N 1
ATOM 12768 C CA . VAL B 1 792 ? 8.406 1.962 15.102 1 95.44 792 VAL B CA 1
ATOM 12769 C C . VAL B 1 792 ? 7.312 1.02 15.594 1 95.44 792 VAL B C 1
ATOM 12771 O O . VAL B 1 792 ? 7.316 -0.172 15.273 1 95.44 792 VAL B O 1
ATOM 12774 N N . ALA B 1 793 ? 6.367 1.541 16.312 1 93.31 793 ALA B N 1
ATOM 12775 C CA . ALA B 1 793 ? 5.289 0.717 16.844 1 93.31 793 ALA B CA 1
ATOM 12776 C C . ALA B 1 793 ? 4.285 0.344 15.758 1 93.31 793 ALA B C 1
ATOM 12778 O O . ALA B 1 793 ? 3.77 -0.776 15.742 1 93.31 793 ALA B O 1
ATOM 12779 N N . THR B 1 794 ? 4.016 1.224 14.75 1 91.25 794 THR B N 1
ATOM 12780 C CA . THR B 1 794 ? 2.932 0.985 13.805 1 91.25 794 THR B CA 1
ATOM 12781 C C . THR B 1 794 ? 3.484 0.708 12.406 1 91.25 794 THR B C 1
ATOM 12783 O O . THR B 1 794 ? 2.775 0.181 11.547 1 91.25 794 THR B O 1
ATOM 12786 N N . ASP B 1 795 ? 4.648 1.08 12.133 1 90.69 795 ASP B N 1
ATOM 12787 C CA . ASP B 1 795 ? 5.273 0.958 10.82 1 90.69 795 ASP B CA 1
ATOM 12788 C C . ASP B 1 795 ? 4.508 1.76 9.766 1 90.69 795 ASP B C 1
ATOM 12790 O O . ASP B 1 795 ? 4.422 1.35 8.609 1 90.69 795 ASP B O 1
ATOM 12794 N N . GLU B 1 796 ? 3.707 2.846 10.266 1 90.62 796 GLU B N 1
ATOM 12795 C CA . GLU B 1 796 ? 2.955 3.732 9.383 1 90.62 796 GLU B CA 1
ATOM 12796 C C . GLU B 1 796 ? 3.404 5.18 9.547 1 90.62 796 GLU B C 1
ATOM 12798 O O . GLU B 1 796 ? 3.324 5.742 10.641 1 90.62 796 GLU B O 1
ATOM 12803 N N . GLU B 1 797 ? 3.816 5.734 8.477 1 91.81 797 GLU B N 1
ATOM 12804 C CA . GLU B 1 797 ? 4.352 7.094 8.5 1 91.81 797 GLU B CA 1
ATOM 12805 C C . GLU B 1 797 ? 3.24 8.117 8.711 1 91.81 797 GLU B C 1
ATOM 12807 O O . GLU B 1 797 ? 3.422 9.094 9.445 1 91.81 797 GLU B O 1
ATOM 12812 N N . ILE B 1 798 ? 2.045 7.898 8.133 1 88.69 798 ILE B N 1
ATOM 12813 C CA . ILE B 1 798 ? 0.956 8.867 8.188 1 88.69 798 ILE B CA 1
ATOM 12814 C C . ILE B 1 798 ? 0.32 8.859 9.57 1 88.69 798 ILE B C 1
ATOM 12816 O O . ILE B 1 798 ? 0.036 9.914 10.141 1 88.69 798 ILE B O 1
ATOM 12820 N N . LEU B 1 799 ? 0.158 7.711 10.133 1 90.31 799 LEU B N 1
ATOM 12821 C CA . LEU B 1 799 ? -0.412 7.617 11.477 1 90.31 799 LEU B CA 1
ATOM 12822 C C . LEU B 1 799 ? 0.515 8.25 12.508 1 90.31 799 LEU B C 1
ATOM 12824 O O . LEU B 1 799 ? 0.053 8.906 13.438 1 90.31 799 LEU B O 1
ATOM 12828 N N . ALA B 1 800 ? 1.802 8.039 12.297 1 95.44 800 ALA B N 1
ATOM 12829 C CA . ALA B 1 800 ? 2.768 8.648 13.203 1 95.44 800 ALA B CA 1
ATOM 12830 C C . ALA B 1 800 ? 2.709 10.172 13.117 1 95.44 800 ALA B C 1
ATOM 12832 O O . ALA B 1 800 ? 2.768 10.867 14.141 1 95.44 800 ALA B O 1
ATOM 12833 N N . ALA B 1 801 ? 2.541 10.695 11.922 1 93.75 801 ALA B N 1
ATOM 12834 C CA . ALA B 1 801 ? 2.455 12.133 11.719 1 93.75 801 ALA B CA 1
ATOM 12835 C C . ALA B 1 801 ? 1.186 12.703 12.344 1 93.75 801 ALA B C 1
ATOM 12837 O O . ALA B 1 801 ? 1.232 13.719 13.055 1 93.75 801 ALA B O 1
ATOM 12838 N N . LEU B 1 802 ? 0.032 12.055 12.195 1 90.5 802 LEU B N 1
ATOM 12839 C CA . LEU B 1 802 ? -1.252 12.531 12.695 1 90.5 802 LEU B CA 1
ATOM 12840 C C . LEU B 1 802 ? -1.291 12.492 14.219 1 90.5 802 LEU B C 1
ATOM 12842 O O . LEU B 1 802 ? -1.729 13.453 14.859 1 90.5 802 LEU B O 1
ATOM 12846 N N . ILE B 1 803 ? -0.733 11.461 14.805 1 93.12 803 ILE B N 1
ATOM 12847 C CA . ILE B 1 803 ? -0.758 11.344 16.25 1 93.12 803 ILE B CA 1
ATOM 12848 C C . ILE B 1 803 ? 0.198 12.359 16.875 1 93.12 803 ILE B C 1
ATOM 12850 O O . ILE B 1 803 ? -0.092 12.93 17.938 1 93.12 803 ILE B O 1
ATOM 12854 N N . THR B 1 804 ? 1.331 12.578 16.219 1 95.94 804 THR B N 1
ATOM 12855 C CA . THR B 1 804 ? 2.27 13.578 16.703 1 95.94 804 THR B CA 1
ATOM 12856 C C . THR B 1 804 ? 1.656 14.977 16.641 1 95.94 804 THR B C 1
ATOM 12858 O O . THR B 1 804 ? 1.818 15.781 17.562 1 95.94 804 THR B O 1
ATOM 12861 N N . LEU B 1 805 ? 0.86 15.219 15.594 1 92.88 805 LEU B N 1
ATOM 12862 C CA . LEU B 1 805 ? 0.206 16.516 15.453 1 92.88 805 LEU B CA 1
ATOM 12863 C C . LEU B 1 805 ? -0.899 16.688 16.484 1 92.88 805 LEU B C 1
ATOM 12865 O O . LEU B 1 805 ? -1.081 17.781 17.031 1 92.88 805 LEU B O 1
ATOM 12869 N N . ILE B 1 806 ? -1.618 15.688 16.781 1 90.94 806 ILE B N 1
ATOM 12870 C CA . ILE B 1 806 ? -2.701 15.734 17.75 1 90.94 806 ILE B CA 1
ATOM 12871 C C . ILE B 1 806 ? -2.127 15.977 19.141 1 90.94 806 ILE B C 1
ATOM 12873 O O . ILE B 1 806 ? -2.641 16.797 19.906 1 90.94 806 ILE B O 1
ATOM 12877 N N . LEU B 1 807 ? -0.983 15.305 19.453 1 95 807 LEU B N 1
ATOM 12878 C CA . LEU B 1 807 ? -0.357 15.508 20.766 1 95 807 LEU B CA 1
ATOM 12879 C C . LEU B 1 807 ? 0.167 16.938 20.891 1 95 807 LEU B C 1
ATOM 12881 O O . LEU B 1 807 ? 0.037 17.547 21.953 1 95 807 LEU B O 1
ATOM 12885 N N . PHE B 1 808 ? 0.751 17.469 19.859 1 94.31 808 PHE B N 1
ATOM 12886 C CA . PHE B 1 808 ? 1.255 18.828 19.859 1 94.31 808 PHE B CA 1
ATOM 12887 C C . PHE B 1 808 ? 0.126 19.828 20.109 1 94.31 808 PHE B C 1
ATOM 12889 O O . PHE B 1 808 ? 0.278 20.766 20.891 1 94.31 808 PHE B O 1
ATOM 12896 N N . GLN B 1 809 ? -1.076 19.609 19.453 1 91.06 809 GLN B N 1
ATOM 12897 C CA . GLN B 1 809 ? -2.207 20.516 19.625 1 91.06 809 GLN B CA 1
ATOM 12898 C C . GLN B 1 809 ? -2.777 20.438 21.031 1 91.06 809 GLN B C 1
ATOM 12900 O O . GLN B 1 809 ? -3.162 21.453 21.609 1 91.06 809 GLN B O 1
ATOM 12905 N N . LEU B 1 810 ? -2.756 19.25 21.578 1 91.81 810 LEU B N 1
ATOM 12906 C CA . LEU B 1 810 ? -3.232 19.094 22.938 1 91.81 810 LEU B CA 1
ATOM 12907 C C . LEU B 1 810 ? -2.301 19.797 23.922 1 91.81 810 LEU B C 1
ATOM 12909 O O . LEU B 1 810 ? -2.762 20.438 24.875 1 91.81 810 LEU B O 1
ATOM 12913 N N . MET B 1 811 ? -0.975 19.688 23.672 1 95.56 811 MET B N 1
ATOM 12914 C CA . MET B 1 811 ? 0.001 20.359 24.531 1 95.56 811 MET B CA 1
ATOM 12915 C C . MET B 1 811 ? -0.093 21.875 24.391 1 95.56 811 MET B C 1
ATOM 12917 O O . MET B 1 811 ? 0.025 22.594 25.375 1 95.56 811 MET B O 1
ATOM 12921 N N . LYS B 1 812 ? -0.352 22.312 23.188 1 93.31 812 LYS B N 1
ATOM 12922 C CA . LYS B 1 812 ? -0.466 23.75 22.938 1 93.31 812 LYS B CA 1
ATOM 12923 C C . LYS B 1 812 ? -1.693 24.344 23.625 1 93.31 812 LYS B C 1
ATOM 12925 O O . LYS B 1 812 ? -1.612 25.391 24.266 1 93.31 812 LYS B O 1
ATOM 12930 N N . ILE B 1 813 ? -2.846 23.641 23.578 1 89.69 813 ILE B N 1
ATOM 12931 C CA . ILE B 1 813 ? -4.082 24.094 24.203 1 89.69 813 ILE B CA 1
ATOM 12932 C C . ILE B 1 813 ? -3.922 24.094 25.719 1 89.69 813 ILE B C 1
ATOM 12934 O O . ILE B 1 813 ? -4.301 25.047 26.406 1 89.69 813 ILE B O 1
ATOM 12938 N N . ALA B 1 814 ? -3.271 23.062 26.219 1 92.75 814 ALA B N 1
ATOM 12939 C CA . ALA B 1 814 ? -3.059 22.969 27.656 1 92.75 814 ALA B CA 1
ATOM 12940 C C . ALA B 1 814 ? -2.111 24.062 28.141 1 92.75 814 ALA B C 1
ATOM 12942 O O . ALA B 1 814 ? -2.377 24.719 29.156 1 92.75 814 ALA B O 1
ATOM 12943 N N . ARG B 1 815 ? -0.99 24.312 27.422 1 95.19 815 ARG B N 1
ATOM 12944 C CA . ARG B 1 815 ? -0.013 25.328 27.797 1 95.19 815 ARG B CA 1
ATOM 12945 C C . ARG B 1 815 ? -0.62 26.719 27.734 1 95.19 815 ARG B C 1
ATOM 12947 O O . ARG B 1 815 ? -0.352 27.562 28.609 1 95.19 815 ARG B O 1
ATOM 12954 N N . SER B 1 816 ? -1.436 26.953 26.719 1 91.25 816 SER B N 1
ATOM 12955 C CA . SER B 1 816 ? -2.072 28.266 26.594 1 91.25 816 SER B CA 1
ATOM 12956 C C . SER B 1 816 ? -3.105 28.469 27.688 1 91.25 816 SER B C 1
ATOM 12958 O O . SER B 1 816 ? -3.195 29.562 28.266 1 91.25 816 SER B O 1
ATOM 12960 N N . TRP B 1 817 ? -3.834 27.453 28.078 1 90.06 817 TRP B N 1
ATOM 12961 C CA . TRP B 1 817 ? -4.852 27.547 29.125 1 90.06 817 TRP B CA 1
ATOM 12962 C C . TRP B 1 817 ? -4.211 27.797 30.484 1 90.06 817 TRP B C 1
ATOM 12964 O O . TRP B 1 817 ? -4.617 28.703 31.219 1 90.06 817 TRP B O 1
ATOM 12974 N N . PHE B 1 818 ? -3.182 27.094 30.828 1 93.5 818 PHE B N 1
ATOM 12975 C CA . PHE B 1 818 ? -2.521 27.234 32.125 1 93.5 818 PHE B CA 1
ATOM 12976 C C . PHE B 1 818 ? -1.716 28.531 32.188 1 93.5 818 PHE B C 1
ATOM 12978 O O . PHE B 1 818 ? -1.603 29.141 33.25 1 93.5 818 PHE B O 1
ATOM 12985 N N . GLY B 1 819 ? -1.125 28.891 31.047 1 92.69 819 GLY B N 1
ATOM 12986 C CA . GLY B 1 819 ? -0.397 30.156 30.984 1 92.69 819 GLY B CA 1
ATOM 12987 C C . GLY B 1 819 ? -1.281 31.359 31.219 1 92.69 819 GLY B C 1
ATOM 12988 O O . GLY B 1 819 ? -0.915 32.281 31.953 1 92.69 819 GLY B O 1
ATOM 12989 N N . ASN B 1 820 ? -2.455 31.375 30.609 1 89.5 820 ASN B N 1
ATOM 12990 C CA . ASN B 1 820 ? -3.4 32.469 30.781 1 89.5 820 ASN B CA 1
ATOM 12991 C C . ASN B 1 820 ? -3.98 32.5 32.188 1 89.5 820 ASN B C 1
ATOM 12993 O O . ASN B 1 820 ? -4.234 33.594 32.75 1 89.5 820 ASN B O 1
ATOM 12997 N N . ARG B 1 821 ? -4.16 31.375 32.75 1 91 821 ARG B N 1
ATOM 12998 C CA . ARG B 1 821 ? -4.637 31.312 34.156 1 91 821 ARG B CA 1
ATOM 12999 C C . ARG B 1 821 ? -3.602 31.891 35.094 1 91 821 ARG B C 1
ATOM 13001 O O . ARG B 1 821 ? -3.953 32.594 36.062 1 91 821 ARG B O 1
ATOM 13008 N N . ASN B 1 822 ? -2.336 31.656 34.875 1 93.31 822 ASN B N 1
ATOM 13009 C CA . ASN B 1 822 ? -1.261 32.188 35.719 1 93.31 822 ASN B CA 1
ATOM 13010 C C . ASN B 1 822 ? -1.182 33.719 35.625 1 93.31 822 ASN B C 1
ATOM 13012 O O . ASN B 1 822 ? -1.023 34.375 36.656 1 93.31 822 ASN B O 1
ATOM 13016 N N . VAL B 1 823 ? -1.309 34.219 34.438 1 91.25 823 VAL B N 1
ATOM 13017 C CA . VAL B 1 823 ? -1.23 35.656 34.25 1 91.25 823 VAL B CA 1
ATOM 13018 C C . VAL B 1 823 ? -2.428 36.344 34.906 1 91.25 823 VAL B C 1
ATOM 13020 O O . VAL B 1 823 ? -2.287 37.406 35.531 1 91.25 823 VAL B O 1
ATOM 13023 N N . ALA B 1 824 ? -3.627 35.75 34.812 1 88.44 824 ALA B N 1
ATOM 13024 C CA . ALA B 1 824 ? -4.832 36.312 35.438 1 88.44 824 ALA B CA 1
ATOM 13025 C C . ALA B 1 824 ? -4.711 36.312 36.938 1 88.44 824 ALA B C 1
ATOM 13027 O O . ALA B 1 824 ? -5.129 37.281 37.594 1 88.44 824 ALA B O 1
ATOM 13028 N N . GLN B 1 825 ? -4.074 35.406 37.469 1 87.69 825 GLN B N 1
ATOM 13029 C CA . GLN B 1 825 ? -3.941 35.281 38.906 1 87.69 825 GLN B CA 1
ATOM 13030 C C . GLN B 1 825 ? -2.891 36.25 39.438 1 87.69 825 GLN B C 1
ATOM 13032 O O . GLN B 1 825 ? -3.074 36.875 40.5 1 87.69 825 GLN B O 1
ATOM 13037 N N . LYS B 1 826 ? -1.798 36.438 38.781 1 87.81 826 LYS B N 1
ATOM 13038 C CA . LYS B 1 826 ? -0.688 37.25 39.25 1 87.81 826 LYS B CA 1
ATOM 13039 C C . LYS B 1 826 ? -0.971 38.75 39.031 1 87.81 826 LYS B C 1
ATOM 13041 O O . LYS B 1 826 ? -0.515 39.562 39.812 1 87.81 826 LYS B O 1
ATOM 13046 N N . LEU B 1 827 ? -1.638 39.062 37.938 1 83.94 827 LEU B N 1
ATOM 13047 C CA . LEU B 1 827 ? -1.924 40.469 37.625 1 83.94 827 LEU B CA 1
ATOM 13048 C C . LEU B 1 827 ? -3.305 40.875 38.156 1 83.94 827 LEU B C 1
ATOM 13050 O O . LEU B 1 827 ? -3.658 42.031 38.156 1 83.94 827 LEU B O 1
ATOM 13054 N N . GLU B 1 828 ? -4.031 40 38.781 1 76 828 GLU B N 1
ATOM 13055 C CA . GLU B 1 828 ? -5.375 40.219 39.312 1 76 828 GLU B CA 1
ATOM 13056 C C . GLU B 1 828 ? -6.277 40.875 38.25 1 76 828 GLU B C 1
ATOM 13058 O O . GLU B 1 828 ? -6.898 41.906 38.531 1 76 828 GLU B O 1
ATOM 13063 N N . ILE B 1 829 ? -6.227 40.531 37.094 1 69.56 829 ILE B N 1
ATOM 13064 C CA . ILE B 1 829 ? -7.105 40.969 36 1 69.56 829 ILE B CA 1
ATOM 13065 C C . ILE B 1 829 ? -8.125 39.875 35.688 1 69.56 829 ILE B C 1
ATOM 13067 O O . ILE B 1 829 ? -7.82 38.688 35.781 1 69.56 829 ILE B O 1
#

Foldseek 3Di:
DVVVVVVVPPPPPPPPPPPPPDLPPPDQQWAQAPVVRDTHGQDPVQQWGADPVRHDIDHHQQWADPDPRHTHGADPQWGQAPVRHDTAGADWDQDPNDTDGDDQPQQWAWHQADPVGHGDNHIDTDGADQQWGQDPRDTDRQQQRPADPQWDDQPRHTHGPVLVVVQDDDPDLFAAPVVLSLLSVLVRVQLVVDQLSLLLLVFQCQLSPNDPDCSDSCVLQLPPPDPDRPNRDDFFDDDPDQDLWDKDFDAFPDFKKWKWKWWQFNRRDIDTGGDPDDDDPQDDTDMDGAQDKDKDKDKDFQVCCCPDSQQTKMFMWIDDPNDTDTHFEWEADQVGDTRDCVSPPGRGGGIHGAKDFGQRSVPSDTWIKGWAEKEKEWEWDQDPPGHQRIMIIIYIYTYMHIDPDRMGMHMYTYYYAYDALCLVVLLVVLLVVLVVVQLVLLVLLLVFQVVLPDDNVVSQLSNLLSNLVSLLVSNLVSLVVSQCCQVPRGSDRHAHGPVNQVSSLVSLVSSLVSLVSNVVVLLVLLLQWFKAKFACLLADDPVDPDDRDDDPPVVLVVVLLVLVLVLQADALFDLVQLLVQLVVVCVVCVVVLVPHDPYLSNVLSVSLVSSVVSRVVRNVVSVVCCVPVNDSQLVNLVSLQVSCMKMWIRSHLQKIWIAGRHNPPPVPQPPQPAQLNQWMKRADPVVSVVLVVLQPDDCPDPDPNPAPSNSVNSNVVVCAVSVNDDQAHEEEDEDDPVCVVSVHDPPPPPPGNYMYIYGYNDSGRPNSCSHNHVVNVSVSVSLSSQLSSVCSVPVDNVVSSVVSVVVSVVVSVVSSVSNSVSVCVNHVD/DVVVVVVVPPPPPPDPPPPPPPLPPPDQQWAQAPVVRDTHGQDPVQQWGADPVRHDIDHHQQWADPDDRHTHGEDPQWGQAPVRHDTAGADWDQDPNDTDGDDQPQQWAWHQADPVGHGDNHIDTHGADQQWGDDPRDTDRQQQRDADPQWDDQPRHTHGPVLVVPQDDDPDLFAAPNVLSLLSVLVRVQLVVDQLSLLLLVFQCQLSPNDQDCSDSCVLQLPPVDPDRPNRDDFFDDDPDQDLWDKDFDAFPDFKKWKWKWWQFNRRDIDTGGDPDPDDPQDDTDMDGAQDKDKDKDKDFQVCCCPDRQQTKMFMWIDDPNDTDTHFEWEAEQVGDTRDCVSPPGRRGGIHGAKDFGQRSVPSDTWIKGWAEKEKEWEWDQQPPGHQRIMIIIYIYTYMHIDPDRMGMHMYTYYYAYDALCLVVLLVVLLVVLVVVQLVLLVLLLVFQVVLPDDNVVSQLSNLLSNLVSLLVSNLVSLVVSQCCQVPRGSDRHAHGPVNQVSSLVSLVSSLVSLVSNVVVLLVLLLQWFKAKFACLLADDPVDPDDRDDDPPVVLVVVLLVLVLVLQADALFDLVQLLVQLVVVCVVCVVVVVVHDPYLSNVLSVSLVSSVVSRVVRNVVSVVCCVPVNDSQLVNLVSLQVSCMKMWIRSHLQKIWIAGRHNPPPVPQPVQPDQLNQWMKRADPVVSVVLVVLQVDDCPDPDPNPAPSNSVNSNVVVCAVSVNDDQAHEEEDEDDPVCVVSVHDPPDPPPGNYMYIYGYNDSGRPNSCSHNHVVNVSVSVSLSSQLSSVCSVPVDNVVSSVVSVVVSVVVSVVSSVSNSVSVCVNHVD

Solvent-accessible surface area (backbone atoms only — not comparable to full-atom values): 89167 Å² total; per-residue (Å²): 115,69,68,63,60,55,61,68,62,64,65,72,71,66,77,78,73,76,76,70,76,63,74,76,75,44,57,79,64,22,12,38,35,69,58,73,71,38,66,42,67,41,59,70,93,21,44,37,32,39,30,94,87,31,48,38,67,34,61,29,88,57,22,22,58,79,46,76,70,35,22,45,66,45,52,94,54,31,44,56,24,90,86,40,63,45,70,23,36,44,68,55,50,75,54,98,86,40,75,50,56,74,72,64,54,78,61,27,23,71,43,33,53,46,86,25,46,44,74,35,83,46,48,41,70,37,58,34,35,92,41,29,39,45,50,96,64,35,41,37,82,34,66,32,71,59,47,52,95,66,32,43,74,45,98,64,34,54,41,50,48,68,60,60,70,69,45,62,76,68,80,70,74,74,58,27,65,72,56,48,50,50,39,53,43,25,52,52,42,26,75,56,54,24,62,54,35,37,46,44,35,47,49,53,16,54,76,54,64,60,47,83,42,72,49,41,60,37,21,80,79,56,46,81,86,53,78,84,61,85,76,66,58,70,56,53,51,90,55,94,60,88,61,71,49,46,72,45,60,44,57,69,79,66,53,65,45,38,35,23,27,35,38,37,44,82,85,40,43,68,47,73,40,64,71,71,74,84,70,61,84,41,44,78,27,50,74,49,47,73,73,62,69,46,75,35,80,34,82,42,53,56,68,58,44,64,71,35,93,49,60,26,41,33,26,45,24,37,49,56,94,95,39,75,43,80,37,36,39,44,50,27,41,63,87,68,49,63,67,71,37,83,75,44,94,46,68,25,26,34,64,47,63,46,51,45,79,40,57,37,47,83,74,72,42,78,45,41,38,33,46,31,35,41,38,38,38,37,39,41,40,81,32,89,85,36,61,56,30,30,34,36,31,41,34,35,35,38,35,34,34,70,57,88,55,65,63,46,67,28,30,24,39,40,45,66,43,56,45,83,69,52,46,68,60,32,34,54,52,39,36,49,55,42,38,50,55,35,49,53,49,31,50,52,37,41,53,32,45,41,72,25,54,41,62,80,71,55,46,55,38,41,45,30,34,31,50,15,52,25,40,41,51,19,49,45,54,20,48,46,48,33,52,50,49,29,61,68,68,33,53,58,61,71,39,70,24,72,68,59,44,50,52,50,54,51,36,39,54,48,19,40,62,30,32,51,47,28,54,54,47,52,54,53,50,49,35,66,42,57,49,50,73,36,46,54,79,68,45,78,54,91,85,54,85,73,83,72,82,71,72,86,62,69,46,54,56,52,55,49,50,52,54,53,60,63,51,41,75,38,53,69,54,58,61,70,60,27,52,54,45,24,55,52,51,52,60,73,40,43,73,61,59,67,71,46,56,89,30,71,57,60,53,47,40,55,51,50,51,42,42,53,51,24,43,50,49,44,38,48,51,42,51,52,46,30,70,72,74,54,48,81,57,50,49,55,54,54,49,21,30,56,59,26,28,23,43,38,37,29,79,38,71,29,29,31,19,36,37,57,5,76,60,64,85,56,79,84,70,61,75,60,64,72,48,58,21,34,13,32,34,42,46,18,71,64,60,47,50,52,48,54,52,48,70,64,55,60,71,79,79,79,55,64,88,84,66,54,55,65,53,54,47,25,38,51,51,51,31,42,77,67,57,65,39,86,77,39,42,69,45,82,45,74,66,49,72,66,29,63,74,55,64,37,81,78,75,70,73,67,90,65,52,47,22,38,36,38,24,50,95,60,81,60,47,52,59,41,58,62,23,38,48,53,41,39,66,65,50,53,51,44,51,52,37,47,32,48,42,41,24,72,74,65,75,33,70,66,61,17,50,53,53,47,50,52,52,51,51,52,50,49,54,51,50,52,53,43,38,53,51,36,51,31,62,61,64,69,101,115,69,68,62,58,55,60,66,60,64,65,73,71,65,79,76,72,76,78,68,76,61,75,77,76,44,56,78,63,21,13,38,34,68,56,73,71,38,66,42,66,42,59,72,92,22,43,36,32,40,31,92,86,31,48,37,66,35,60,31,86,56,23,22,59,78,46,77,71,36,22,46,66,46,53,96,54,31,43,58,24,89,86,40,63,46,68,22,37,44,68,55,49,76,55,97,87,42,75,50,57,74,71,64,53,77,62,27,24,71,44,34,53,45,86,27,47,44,72,36,83,46,47,40,68,38,59,33,35,91,42,30,38,45,52,95,65,33,41,37,82,34,66,32,70,58,48,52,93,66,33,42,73,45,96,65,35,55,39,49,47,69,60,62,69,71,44,62,76,67,80,69,75,73,59,26,66,70,57,48,50,50,38,53,44,25,52,52,40,27,75,56,54,24,62,55,35,38,45,45,35,49,49,53,16,54,76,54,63,59,46,83,42,73,48,39,59,36,21,81,81,54,47,79,86,52,78,82,62,84,78,66,59,68,57,52,51,91,56,94,59,88,62,71,49,45,73,45,60,42,56,68,77,66,55,64,46,37,34,21,27,36,38,38,43,84,88,41,43,69,47,74,40,66,73,70,73,84,71,60,85,42,44,78,27,48,74,47,48,74,73,62,68,45,76,36,81,34,83,41,54,54,66,59,42,64,72,35,94,49,60,26,41,31,27,47,24,36,49,55,93,93,38,77,42,80,36,38,38,43,49,28,42,62,87,71,48,62,67,72,36,82,74,44,94,45,69,25,26,34,63,48,62,47,50,45,80,40,59,38,50,82,74,71,44,78,45,43,38,32,46,32,36,41,38,38,39,36,38,41,42,80,32,90,85,34,61,55,31,30,34,37,32,42,34,36,36,37,34,35,34,71,57,88,56,65,64,44,66,28,31,25,40,38,44,66,44,54,46,82,69,52,48,67,60,32,34,54,52,37,35,49,54,42,37,52,53,35,49,52,49,31,51,51,36,40,53,31,45,42,72,27,56,42,63,80,70,56,46,54,36,42,45,30,35,32,50,15,51,26,41,42,49,17,50,46,53,19,49,45,49,32,52,51,47,30,61,70,68,33,52,57,62,70,37,70,25,72,68,58,44,51,51,52,53,49,36,38,52,49,19,38,62,29,31,50,48,28,54,52,47,53,54,52,50,50,34,66,42,57,49,48,75,35,46,54,77,66,45,78,54,90,83,54,85,72,84,72,81,71,70,87,62,67,45,54,57,52,55,51,49,51,56,52,61,62,50,40,72,38,53,68,55,56,62,70,60,28,52,55,46,24,54,51,51,54,59,71,42,45,72,61,58,66,71,47,56,88,29,71,57,61,53,47,40,53,52,50,51,42,42,54,52,25,43,51,48,44,38,51,52,43,53,52,46,30,70,72,72,53,48,80,56,50,49,54,56,53,50,20,31,55,57,26,27,24,44,38,38,30,80,37,71,29,29,31,20,37,36,57,5,75,59,63,85,57,79,86,70,60,80,59,65,71,46,55,21,33,14,32,34,42,48,19,72,64,59,46,52,51,49,54,52,46,71,67,55,60,72,76,78,81,55,66,87,84,65,55,57,67,52,54,48,24,37,51,52,51,31,43,78,67,58,66,41,86,76,38,42,70,46,80,45,74,66,48,72,66,29,64,74,55,63,36,81,79,75,73,73,66,91,63,54,47,21,40,36,39,26,51,94,60,81,59,49,52,57,42,59,63,23,39,47,51,42,40,66,65,49,52,52,44,48,52,36,47,33,49,40,41,25,70,73,64,76,33,71,65,61,18,50,51,51,47,51,51,52,50,52,52,51,48,53,50,51,52,53,44,38,52,51,38,51,31,63,60,64,71,101

pLDDT: mean 83.39, std 14.12, range [21.98, 98.31]

InterPro domains:
  IPR009030 Growth factor receptor cysteine-rich domain superfamily [SSF57184] (16-145)
  IPR019170 Meckelin [PF09773] (124-663)
  IPR019170 Meckelin [PF09773] (711-826)
  IPR019170 Meckelin [PTHR21274] (8-663)

Sequence (1658 aa):
MRCIVRAIIMICCLSTASIAYTQKQCEPEAYYDPGLLGCQSCPANSSMITSLDGFGCRCDEHSVPEGPAKCKPCNATELVSADRSICVPRRCQNVSGRFVCRKCPSDYISVTQNFDGSPMKEVQCVKCARGYKADNNVCFKCEGCACSKNEIVIRGICVPKTFLNTRPKYEKTLLHPLVLLDVIKYEYLCTQKDYRACRTLVNICVKNFYLNDLAGPCRLWLQTKLPIIKGLPALIIESSDEKQSWNTDLSSGKNEIKIAVAVYTKSGGLKFLSDKNVISPCHLPVKFKIGDDLSFDCSINITDLTSSSFNETLAPFISFEDNFEALPVSLKKPDGQYVQKQTWPSYKFRRYFLVHKELSAVSNTSNVIYLRTLYIRLRIEKVKHATGGLRLEITTETEYANAMTSSATSSLKIEHHMPDAGIFRGLEIWGFVLGTLTSLYALVQWRGVVRRGASYASVVPLVSAALADTLYFSALISTVHALAAEAGTLPLVLPLSKREESIIKMLIYSSVSLKVIKVVWVNWKQCRSDIFFLDWSLYNSPWRDEAVVYKSEYWKTSCLVREWSLMQTKRKAPLGYTITITLLILYVLKPWKSSLPKSDGYKWAVTAIAWWSSYSIVFLLKWALNKVAGSDAEVLPKSCTALDVSVLVFEEEYYAHYVHGRNDESKEMRTLAGPLAICRIVCSPQLRAVYKQLSTVTPGAGLGVAETKQIVLSKFLAAFIERALDGMSWVASERTFLEKLLGIELSTRETGSTSTLLYDDSNTPSCFAVTWWGEEWTLSTFDAMFYSCIFVATDEEILAALITLILFQLMKIARSWFGNRNVAQKLEIMRCIVRAIIMICCLSTASIAYTQKQCEPEAYYDPGLLGCQSCPANSSMITSLDGFGCRCDEHSVPEGPAKCKPCNATELVSADRSICVPRRCQNVSGRFVCRKCPSDYISVTQNFDGSPMKEVQCVKCARGYKADNNVCFKCEGCACSKNEIVIRGICVPKTFLNTRPKYEKTLLHPLVLLDVIKYEYLCTQKDYRACRTLVNICVKNFYLNDLAGPCRLWLQTKLPIIKGLPALIIESSDEKQSWNTDLSSGKNEIKIAVAVYTKSGGLKFLSDKNVISPCHLPVKFKIGDDLSFDCSINITDLTSSSFNETLAPFISFEDNFEALPVSLKKPDGQYVQKQTWPSYKFRRYFLVHKELSAVSNTSNVIYLRTLYIRLRIEKVKHATGGLRLEITTETEYANAMTSSATSSLKIEHHMPDAGIFRGLEIWGFVLGTLTSLYALVQWRGVVRRGASYASVVPLVSAALADTLYFSALISTVHALAAEAGTLPLVLPLSKREESIIKMLIYSSVSLKVIKVVWVNWKQCRSDIFFLDWSLYNSPWRDEAVVYKSEYWKTSCLVREWSLMQTKRKAPLGYTITITLLILYVLKPWKSSLPKSDGYKWAVTAIAWWSSYSIVFLLKWALNKVAGSDAEVLPKSCTALDVSVLVFEEEYYAHYVHGRNDESKEMRTLAGPLAICRIVCSPQLRAVYKQLSTVTPGAGLGVAETKQIVLSKFLAAFIERALDGMSWVASERTFLEKLLGIELSTRETGSTSTLLYDDSNTPSCFAVTWWGEEWTLSTFDAMFYSCIFVATDEEILAALITLILFQLMKIARSWFGNRNVAQKLEI

Nearest PDB structures (foldseek):
  7fh1-assembly1_B  TM=7.570E-01  e=1.379E-41  Homo sapiens
  6y9b-assembly1_C  TM=2.665E-01  e=3.808E+00  Homo sapiens
  7fh1-assembly1_B  TM=7.593E-01  e=6.120E-42  Homo sapiens
  6y9b-assembly1_C  TM=2.665E-01  e=3.062E+00  Homo sapiens
  7wb4-assembly1_n  TM=1.002E-01  e=9.779E+00  Xenopus laevis